Protein 3RQC (pdb70)

Radius of gyration: 46.5 Å; Cα contacts (8 Å, |Δi|>4): 3404; chains: 7; bounding box: 131×88×125 Å

Secondary structure (DSSP, 8-state):
-B-----HHHHHHHHHHHHHHHHS-EEEEEE--BTHHHHHHHHHHTTTT----HHHHHHHHHHHHHHHSGGGSBB--SSTT---EE-S--EEEEEE-SS-EEEEEES-GGGS-HHHHHHHHHHHHHHHTTT---GGGS---SEEEEE-TTT--SEEE----TTBSEEEEE---EEETTEEE--EEEEEETTTS-HHHHHHHHHHHHHHHT-TTTTT-/-EE-----HHHHHHHHHHHTHHHHS-EEEEEEEEETHHHHHHHHHHTSSS----HHHHHHHHHHHHHTTSGGGSB---SSSS---B-SS--EEE--B-SSSB--EEETTTTTS-HHHHHHHHHHHHHHHHTT---GGGGS---EEEEE-TTT--SEE---PPTTSSEEEEE---EESSSSEEEEEEEEEETTTS-HHHHHHHHHHHHHHHT-SGGG--/----B-----HHHHHHHHHHHHHHHH--EEEEE-EE-THHHHHHHHHHHHSS----HHHHHHHHHHHHHHHSGGGSB---SSSS---B--S--EEEEEEETTEEEEEEESSGGGS-HHHHHHHHHHHHHHHHTT---TTTS---SEEEEE-TTT--SEEE----TTSSEEEEE--B---SSS--EE-EEEEETTTS-SHHHHHHHHHHHHHHH-GGGTT-/-B--B---SSHHHHHHHHHHHHHHS-EEEEEEEE-THHHHHHHHHHHTTS---THHHHHHHHHHHHHTT-GGGSEEE-SSSS-EEE-----EEE-EEETTEEE--EES-TTTS-TTTHHHHHHHHHHHHTTT---GGGTSS---EEEE-TTT--S---PPP-TTBSEEEEE---EESSS-EEEEEEEEEETTTS-HHHHHHHHHHHHHHHSSGGGGT-/-B-----TTHHHHHHHHHHHTTTS-EEEEEEEEETHHHHHHHHHHSSSS----HHHHTTTTHHHHHHHSGGGS-B--SSSS------S--EEEEE--TT--EEEEETTTTSS-HHHHHHHHHHHHHHHHTT---GGGGS--SEEEEE-TTT--SEEEPPP-TTBSEEEEEEEEEEETTEEEEEEEEEEETTTS-HHHHHHHHHHHHHHHH-GGGG--/-----SHHHHHHHHHHHHHHHS-EEEEEEEE-THHHHHHHTHHHHSS----HHHHHHHHHHHHHTTSGGGS--B-SSTT-B--BSS--EEEE--BTTB--EEEETTTTTS-HHHHHHHHHHHHTTTTTT---TTSSS---EEEEE-TTSS-SEE-----TTS-EEEEEEEEEESSSSEEEEEEEEEETTTS-HHHHHHHHHHHHHHHTSSS-S--/-------HHHHHHHHHHHHHHHSS-----EEEEEGGGHHHHHHHHHTTT----TTHHHHTTHHHHHHH-GGGSB---SSSS---B-SS--EEEEEE-SS-EEEEEESS-SSS-TTHHHHHHHHHHHHHTTT---HHHH---SEEEEE-TTT--S-----PPTTSSEEEEE--EEE-SSSEEEEEEEEE-TTTS-HHHHHHHHHHHHHHHT-SSTT--

GO terms:
  GO:0005515 protein binding (F, IPI)
  GO:0042802 identical protein binding (F, IPI)

B-factor: mean 97.11, std 32.03, range [44.48, 255.85]

Organism: Thermoplasma acidophilum (strain ATCC 25905 / DSM 1728 / JCM 9062 / NBRC 15155 / AMRC-C165) (NCBI:txid273075)

Structure (mmCIF, N/CA/C/O backbone):
data_3RQC
#
_entry.id   3RQC
#
_cell.length_a   204.840
_cell.length_b   204.840
_cell.length_c   441.940
_cell.angle_alpha   90.00
_cell.angle_beta   90.00
_cell.angle_gamma   120.00
#
_symmetry.space_group_name_H-M   'H 3 2'
#
loop_
_atom_site.group_PDB
_atom_site.id
_atom_site.type_symbol
_atom_site.label_atom_id
_atom_site.label_alt_id
_atom_site.label_comp_id
_atom_site.label_asym_id
_atom_site.label_entity_id
_atom_site.label_seq_id
_atom_site.pdbx_PDB_ins_code
_atom_site.Cartn_x
_atom_site.Cartn_y
_atom_site.Cartn_z
_atom_site.occupancy
_atom_site.B_iso_or_equiv
_atom_site.auth_seq_id
_atom_site.auth_comp_id
_atom_site.auth_asym_id
_atom_site.auth_atom_id
_atom_site.pdbx_PDB_model_num
ATOM 1 N N . GLU A 1 6 ? -64.828 -62.933 -21.261 1.00 180.65 6 GLU A N 1
ATOM 2 C CA . GLU A 1 6 ? -63.386 -63.149 -20.866 1.00 169.79 6 GLU A CA 1
ATOM 3 C C . GLU A 1 6 ? -63.192 -63.776 -19.462 1.00 164.23 6 GLU A C 1
ATOM 4 O O . GLU A 1 6 ? -63.729 -63.280 -18.465 1.00 165.90 6 GLU A O 1
ATOM 10 N N . GLU A 1 7 ? -62.427 -64.868 -19.408 1.00 158.09 7 GLU A N 1
ATOM 11 C CA . GLU A 1 7 ? -62.186 -65.627 -18.179 1.00 153.34 7 GLU A CA 1
ATOM 12 C C . GLU A 1 7 ? -60.889 -65.158 -17.492 1.00 144.69 7 GLU A C 1
ATOM 13 O O . GLU A 1 7 ? -59.925 -64.787 -18.160 1.00 140.58 7 GLU A O 1
ATOM 19 N N . ILE A 1 8 ? -60.876 -65.162 -16.159 1.00 142.69 8 ILE A N 1
ATOM 20 C CA . ILE A 1 8 ? -59.691 -64.803 -15.365 1.00 135.28 8 ILE A CA 1
ATOM 21 C C . ILE A 1 8 ? -59.339 -66.001 -14.502 1.00 132.02 8 ILE A C 1
ATOM 22 O O . ILE A 1 8 ? -59.888 -67.090 -14.686 1.00 134.94 8 ILE A O 1
ATOM 27 N N . LEU A 1 9 ? -58.398 -65.786 -13.583 1.00 126.87 9 LEU A N 1
ATOM 28 C CA . LEU A 1 9 ? -58.275 -66.522 -12.295 1.00 125.66 9 LEU A CA 1
ATOM 29 C C . LEU A 1 9 ? -57.505 -65.555 -11.353 1.00 121.85 9 LEU A C 1
ATOM 30 O O . LEU A 1 9 ? -57.256 -64.391 -11.725 1.00 121.96 9 LEU A O 1
ATOM 35 N N . GLU A 1 10 ? -57.170 -66.021 -10.143 1.00 119.40 10 GLU A N 1
ATOM 36 C CA . GLU A 1 10 ? -56.188 -65.361 -9.264 1.00 114.76 10 GLU A CA 1
ATOM 37 C C . GLU A 1 10 ? -54.972 -66.286 -9.044 1.00 108.81 10 GLU A C 1
ATOM 38 O O . GLU A 1 10 ? -55.073 -67.521 -9.168 1.00 108.85 10 GLU A O 1
ATOM 44 N N . MET A 1 11 ? -53.823 -65.681 -8.753 1.00 104.13 11 MET A N 1
ATOM 45 C CA . MET A 1 11 ? -52.608 -66.424 -8.470 1.00 98.43 11 MET A CA 1
ATOM 46 C C . MET A 1 11 ? -52.713 -67.466 -7.322 1.00 99.24 11 MET A C 1
ATOM 47 O O . MET A 1 11 ? -52.934 -67.171 -6.135 1.00 100.66 11 MET A O 1
ATOM 52 N N . HIS A 1 12 ? -52.575 -68.708 -7.764 1.00 98.98 12 HIS A N 1
ATOM 53 C CA . HIS A 1 12 ? -52.743 -69.936 -6.990 1.00 100.93 12 HIS A CA 1
ATOM 54 C C . HIS A 1 12 ? -51.380 -70.442 -6.465 1.00 95.52 12 HIS A C 1
ATOM 55 O O . HIS A 1 12 ? -50.357 -70.322 -7.152 1.00 91.38 12 HIS A O 1
ATOM 62 N N . GLY A 1 13 ? -51.379 -70.994 -5.250 1.00 96.02 13 GLY A N 1
ATOM 63 C CA . GLY A 1 13 ? -50.270 -71.802 -4.747 1.00 92.05 13 GLY A CA 1
ATOM 64 C C . GLY A 1 13 ? -49.014 -71.778 -5.601 1.00 86.51 13 GLY A C 1
ATOM 65 O O . GLY A 1 13 ? -48.219 -70.836 -5.492 1.00 83.97 13 GLY A O 1
ATOM 66 N N . LEU A 1 14 ? -48.829 -72.787 -6.458 1.00 84.86 14 LEU A N 1
ATOM 67 C CA . LEU A 1 14 ? -47.542 -72.932 -7.147 1.00 79.78 14 LEU A CA 1
ATOM 68 C C . LEU A 1 14 ? -47.219 -71.720 -8.023 1.00 77.76 14 LEU A C 1
ATOM 69 O O . LEU A 1 14 ? -46.133 -71.122 -7.940 1.00 74.17 14 LEU A O 1
ATOM 74 N N . ARG A 1 15 ? -48.198 -71.369 -8.850 1.00 80.50 15 ARG A N 1
ATOM 75 C CA . ARG A 1 15 ? -48.112 -70.264 -9.800 1.00 79.77 15 ARG A CA 1
ATOM 76 C C . ARG A 1 15 ? -47.749 -68.979 -9.055 1.00 78.71 15 ARG A C 1
ATOM 77 O O . ARG A 1 15 ? -47.214 -68.030 -9.629 1.00 77.04 15 ARG A O 1
ATOM 85 N N . ARG A 1 16 ? -48.025 -68.990 -7.757 1.00 79.95 16 ARG A N 1
ATOM 86 C CA . ARG A 1 16 ? -47.685 -67.891 -6.902 1.00 79.90 16 ARG A CA 1
ATOM 87 C C . ARG A 1 16 ? -46.205 -67.945 -6.650 1.00 75.87 16 ARG A C 1
ATOM 88 O O . ARG A 1 16 ? -45.529 -66.937 -6.755 1.00 74.78 16 ARG A O 1
ATOM 96 N N . ILE A 1 17 ? -45.676 -69.120 -6.358 1.00 74.30 17 ILE A N 1
ATOM 97 C CA . ILE A 1 17 ? -44.267 -69.176 -5.987 1.00 71.36 17 ILE A CA 1
ATOM 98 C C . ILE A 1 17 ? -43.388 -68.648 -7.110 1.00 68.23 17 ILE A C 1
ATOM 99 O O . ILE A 1 17 ? -42.448 -67.900 -6.874 1.00 66.69 17 ILE A O 1
ATOM 104 N N . ILE A 1 18 ? -43.723 -69.015 -8.334 1.00 67.90 18 ILE A N 1
ATOM 105 C CA . ILE A 1 18 ? -42.914 -68.628 -9.479 1.00 65.85 18 ILE A CA 1
ATOM 106 C C . ILE A 1 18 ? -43.088 -67.164 -9.873 1.00 66.96 18 ILE A C 1
ATOM 107 O O . ILE A 1 18 ? -42.142 -66.502 -10.268 1.00 65.33 18 ILE A O 1
ATOM 112 N N . PHE A 1 19 ? -44.312 -66.675 -9.771 1.00 70.27 19 PHE A N 1
ATOM 113 C CA . PHE A 1 19 ? -44.598 -65.273 -9.941 1.00 72.27 19 PHE A CA 1
ATOM 114 C C . PHE A 1 19 ? -43.594 -64.414 -9.141 1.00 71.41 19 PHE A C 1
ATOM 115 O O . PHE A 1 19 ? -42.897 -63.581 -9.710 1.00 70.92 19 PHE A O 1
ATOM 123 N N . ASP A 1 20 ? -43.497 -64.651 -7.835 1.00 71.85 20 ASP A N 1
ATOM 124 C CA . ASP A 1 20 ? -42.650 -63.844 -6.940 1.00 72.26 20 ASP A CA 1
ATOM 125 C C . ASP A 1 20 ? -41.144 -64.075 -7.070 1.00 69.21 20 ASP A C 1
ATOM 126 O O . ASP A 1 20 ? -40.379 -63.176 -6.743 1.00 69.96 20 ASP A O 1
ATOM 131 N N . LYS A 1 21 ? -40.733 -65.284 -7.489 1.00 66.38 21 LYS A N 1
ATOM 132 C CA . LYS A 1 21 ? -39.307 -65.701 -7.606 1.00 63.09 21 LYS A CA 1
ATOM 133 C C . LYS A 1 21 ? -38.767 -65.341 -8.983 1.00 61.00 21 LYS A C 1
ATOM 134 O O . LYS A 1 21 ? -37.569 -65.143 -9.174 1.00 59.44 21 LYS A O 1
ATOM 140 N N . MET A 1 22 ? -39.670 -65.273 -9.945 1.00 61.23 22 MET A N 1
ATOM 141 C CA . MET A 1 22 ? -39.294 -64.838 -11.261 1.00 60.33 22 MET A CA 1
ATOM 142 C C . MET A 1 22 ? -39.236 -63.332 -11.279 1.00 62.58 22 MET A C 1
ATOM 143 O O . MET A 1 22 ? -38.344 -62.781 -11.897 1.00 62.43 22 MET A O 1
ATOM 148 N N . THR A 1 23 ? -40.155 -62.650 -10.601 1.00 65.23 23 THR A N 1
ATOM 149 C CA . THR A 1 23 ? -40.024 -61.199 -10.550 1.00 67.87 23 THR A CA 1
ATOM 150 C C . THR A 1 23 ? -38.688 -60.920 -9.886 1.00 66.86 23 THR A C 1
ATOM 151 O O . THR A 1 23 ? -37.898 -60.147 -10.400 1.00 67.50 23 THR A O 1
ATOM 155 N N . LYS A 1 24 ? -38.412 -61.604 -8.784 1.00 65.71 24 LYS A N 1
ATOM 156 C CA . LYS A 1 24 ? -37.200 -61.339 -8.017 1.00 65.82 24 LYS A CA 1
ATOM 157 C C . LYS A 1 24 ? -36.026 -61.550 -8.915 1.00 63.44 24 LYS A C 1
ATOM 158 O O . LYS A 1 24 ? -35.169 -60.687 -9.029 1.00 64.71 24 LYS A O 1
ATOM 164 N N . ALA A 1 25 ? -36.026 -62.697 -9.577 1.00 60.55 25 ALA A N 1
ATOM 165 C CA . ALA A 1 25 ? -34.933 -63.092 -10.436 1.00 58.57 25 ALA A CA 1
ATOM 166 C C . ALA A 1 25 ? -34.448 -61.928 -11.289 1.00 60.18 25 ALA A C 1
ATOM 167 O O . ALA A 1 25 ? -33.407 -61.336 -11.022 1.00 61.21 25 ALA A O 1
ATOM 169 N N . LYS A 1 26 ? -35.214 -61.575 -12.299 1.00 61.22 26 LYS A N 1
ATOM 170 C CA . LYS A 1 26 ? -34.798 -60.492 -13.163 1.00 64.12 26 LYS A CA 1
ATOM 171 C C . LYS A 1 26 ? -34.967 -59.092 -12.495 1.00 67.99 26 LYS A C 1
ATOM 172 O O . LYS A 1 26 ? -34.545 -58.072 -13.066 1.00 70.88 26 LYS A O 1
ATOM 178 N N . GLN A 1 27 ? -35.556 -59.034 -11.294 1.00 68.71 27 GLN A N 1
ATOM 179 C CA . GLN A 1 27 ? -35.693 -57.754 -10.563 1.00 72.50 27 GLN A CA 1
ATOM 180 C C . GLN A 1 27 ? -34.307 -57.280 -10.168 1.00 73.45 27 GLN A C 1
ATOM 181 O O . GLN A 1 27 ? -33.934 -56.102 -10.335 1.00 76.76 27 GLN A O 1
ATOM 187 N N . ILE A 1 28 ? -33.543 -58.257 -9.694 1.00 70.64 28 ILE A N 1
ATOM 188 C CA . ILE A 1 28 ? -32.320 -58.025 -8.982 1.00 71.83 28 ILE A CA 1
ATOM 189 C C . ILE A 1 28 ? -31.076 -58.323 -9.779 1.00 70.39 28 ILE A C 1
ATOM 190 O O . ILE A 1 28 ? -30.201 -57.460 -9.855 1.00 73.64 28 ILE A O 1
ATOM 195 N N . MET A 1 29 ? -31.002 -59.520 -10.362 1.00 66.18 29 MET A N 1
ATOM 196 C CA . MET A 1 29 ? -29.842 -59.943 -11.155 1.00 64.87 29 MET A CA 1
ATOM 197 C C . MET A 1 29 ? -29.874 -59.506 -12.664 1.00 65.86 29 MET A C 1
ATOM 198 O O . MET A 1 29 ? -30.732 -59.978 -13.426 1.00 64.53 29 MET A O 1
ATOM 203 N N . PRO A 1 30 ? -28.941 -58.620 -13.116 1.00 68.76 30 PRO A N 1
ATOM 204 C CA . PRO A 1 30 ? -29.050 -58.306 -14.534 1.00 69.31 30 PRO A CA 1
ATOM 205 C C . PRO A 1 30 ? -28.444 -59.444 -15.354 1.00 66.42 30 PRO A C 1
ATOM 206 O O . PRO A 1 30 ? -27.305 -59.859 -15.128 1.00 65.99 30 PRO A O 1
ATOM 210 N N . HIS A 1 31 ? -29.222 -59.967 -16.282 1.00 64.87 31 HIS A N 1
ATOM 211 C CA . HIS A 1 31 ? -28.826 -61.173 -16.967 1.00 62.41 31 HIS A CA 1
ATOM 212 C C . HIS A 1 31 ? -27.951 -60.947 -18.175 1.00 64.02 31 HIS A C 1
ATOM 213 O O . HIS A 1 31 ? -28.138 -59.994 -18.928 1.00 66.93 31 HIS A O 1
ATOM 220 N N . PHE A 1 32 ? -27.012 -61.865 -18.358 1.00 62.48 32 PHE A N 1
ATOM 221 C CA . PHE A 1 32 ? -26.184 -61.943 -19.559 1.00 63.71 32 PHE A CA 1
ATOM 222 C C . PHE A 1 32 ? -26.180 -63.384 -20.047 1.00 60.80 32 PHE A C 1
ATOM 223 O O . PHE A 1 32 ? -26.103 -64.301 -19.226 1.00 58.53 32 PHE A O 1
ATOM 231 N N . THR A 1 33 ? -26.240 -63.604 -21.357 1.00 61.29 33 THR A N 1
ATOM 232 C CA . THR A 1 33 ? -26.327 -64.982 -21.849 1.00 58.99 33 THR A CA 1
ATOM 233 C C . THR A 1 33 ? -25.435 -65.252 -23.056 1.00 60.20 33 THR A C 1
ATOM 234 O O . THR A 1 33 ? -25.425 -64.465 -23.995 1.00 63.33 33 THR A O 1
ATOM 238 N N . VAL A 1 34 ? -24.685 -66.356 -23.021 1.00 58.19 34 VAL A N 1
ATOM 239 C CA . VAL A 1 34 ? -23.907 -66.801 -24.186 1.00 59.14 34 VAL A CA 1
ATOM 240 C C . VAL A 1 34 ? -24.371 -68.141 -24.698 1.00 57.42 34 VAL A C 1
ATOM 241 O O . VAL A 1 34 ? -24.877 -68.977 -23.946 1.00 54.79 34 VAL A O 1
ATOM 245 N N . MET A 1 35 ? -24.160 -68.358 -25.984 1.00 59.29 35 MET A N 1
ATOM 246 C CA . MET A 1 35 ? -24.504 -69.631 -26.576 1.00 58.55 35 MET A CA 1
ATOM 247 C C . MET A 1 35 ? -23.345 -70.256 -27.360 1.00 60.09 35 MET A C 1
ATOM 248 O O . MET A 1 35 ? -22.538 -69.550 -27.963 1.00 62.75 35 MET A O 1
ATOM 253 N N . GLU A 1 36 ? -23.262 -71.581 -27.347 1.00 58.73 36 GLU A N 1
ATOM 254 C CA . GLU A 1 36 ? -22.162 -72.257 -28.006 1.00 60.43 36 GLU A CA 1
ATOM 255 C C . GLU A 1 36 ? -22.599 -73.548 -28.670 1.00 61.00 36 GLU A C 1
ATOM 256 O O . GLU A 1 36 ? -23.421 -74.272 -28.122 1.00 59.36 36 GLU A O 1
ATOM 262 N N . GLU A 1 37 ? -22.059 -73.810 -29.863 1.00 64.13 37 GLU A N 1
ATOM 263 C CA . GLU A 1 37 ? -22.366 -75.018 -30.632 1.00 65.35 37 GLU A CA 1
ATOM 264 C C . GLU A 1 37 ? -21.534 -76.125 -30.029 1.00 63.89 37 GLU A C 1
ATOM 265 O O . GLU A 1 37 ? -20.428 -75.891 -29.544 1.00 63.64 37 GLU A O 1
ATOM 271 N N . VAL A 1 38 ? -22.089 -77.323 -30.009 1.00 63.32 38 VAL A N 1
ATOM 272 C CA . VAL A 1 38 ? -21.408 -78.430 -29.400 1.00 62.63 38 VAL A CA 1
ATOM 273 C C . VAL A 1 38 ? -21.624 -79.672 -30.251 1.00 65.57 38 VAL A C 1
ATOM 274 O O . VAL A 1 38 ? -22.752 -79.972 -30.640 1.00 66.43 38 VAL A O 1
ATOM 278 N N . ASP A 1 39 ? -20.534 -80.373 -30.558 1.00 67.83 39 ASP A N 1
ATOM 279 C CA . ASP A 1 39 ? -20.581 -81.607 -31.345 1.00 71.30 39 ASP A CA 1
ATOM 280 C C . ASP A 1 39 ? -20.947 -82.791 -30.446 1.00 70.38 39 ASP A C 1
ATOM 281 O O . ASP A 1 39 ? -20.076 -83.517 -29.926 1.00 70.76 39 ASP A O 1
ATOM 286 N N . VAL A 1 40 ? -22.254 -82.970 -30.270 1.00 69.70 40 VAL A N 1
ATOM 287 C CA . VAL A 1 40 ? -22.794 -83.991 -29.377 1.00 69.07 40 VAL A CA 1
ATOM 288 C C . VAL A 1 40 ? -22.884 -85.355 -30.019 1.00 73.17 40 VAL A C 1
ATOM 289 O O . VAL A 1 40 ? -23.647 -86.210 -29.563 1.00 73.59 40 VAL A O 1
ATOM 293 N N . THR A 1 41 ? -22.084 -85.546 -31.064 1.00 76.70 41 THR A N 1
ATOM 294 C CA . THR A 1 41 ? -22.009 -86.794 -31.815 1.00 81.51 41 THR A CA 1
ATOM 295 C C . THR A 1 41 ? -21.454 -87.924 -30.962 1.00 81.98 41 THR A C 1
ATOM 296 O O . THR A 1 41 ? -22.085 -88.967 -30.797 1.00 83.97 41 THR A O 1
ATOM 300 N N . SER A 1 42 ? -20.257 -87.706 -30.434 1.00 80.94 42 SER A N 1
ATOM 301 C CA . SER A 1 42 ? -19.579 -88.696 -29.621 1.00 81.88 42 SER A CA 1
ATOM 302 C C . SER A 1 42 ? -20.455 -88.912 -28.390 1.00 79.19 42 SER A C 1
ATOM 303 O O . SER A 1 42 ? -20.606 -90.033 -27.888 1.00 80.68 42 SER A O 1
ATOM 306 N N . MET A 1 43 ? -21.047 -87.807 -27.944 1.00 75.46 43 MET A N 1
ATOM 307 C CA . MET A 1 43 ? -22.081 -87.802 -26.930 1.00 73.34 43 MET A CA 1
ATOM 308 C C . MET A 1 43 ? -23.115 -88.855 -27.265 1.00 76.28 43 MET A C 1
ATOM 309 O O . MET A 1 43 ? -23.158 -89.913 -26.654 1.00 78.04 43 MET A O 1
ATOM 314 N N . VAL A 1 44 ? -23.933 -88.569 -28.260 1.00 77.55 44 VAL A N 1
ATOM 315 C CA . VAL A 1 44 ? -24.970 -89.499 -28.665 1.00 81.31 44 VAL A CA 1
ATOM 316 C C . VAL A 1 44 ? -24.545 -90.976 -28.563 1.00 84.97 44 VAL A C 1
ATOM 317 O O . VAL A 1 44 ? -25.133 -91.726 -27.789 1.00 86.00 44 VAL A O 1
ATOM 321 N N . SER A 1 45 ? -23.524 -91.391 -29.304 1.00 87.32 45 SER A N 1
ATOM 322 C CA . SER A 1 45 ? -23.191 -92.813 -29.334 1.00 91.72 45 SER A CA 1
ATOM 323 C C . SER A 1 45 ? -22.713 -93.324 -27.973 1.00 90.01 45 SER A C 1
ATOM 324 O O . SER A 1 45 ? -22.668 -94.536 -27.740 1.00 93.71 45 SER A O 1
ATOM 327 N N . ILE A 1 46 ? -22.376 -92.402 -27.074 1.00 84.70 46 ILE A N 1
ATOM 328 C CA . ILE A 1 46 ? -22.087 -92.783 -25.702 1.00 83.44 46 ILE A CA 1
ATOM 329 C C . ILE A 1 46 ? -23.387 -93.065 -24.963 1.00 83.17 46 ILE A C 1
ATOM 330 O O . ILE A 1 46 ? -23.416 -93.868 -24.038 1.00 84.75 46 ILE A O 1
ATOM 335 N N . LEU A 1 47 ? -24.468 -92.420 -25.383 1.00 81.88 47 LEU A N 1
ATOM 336 C CA . LEU A 1 47 ? -25.775 -92.683 -24.777 1.00 82.48 47 LEU A CA 1
ATOM 337 C C . LEU A 1 47 ? -26.440 -93.889 -25.407 1.00 88.20 47 LEU A C 1
ATOM 338 O O . LEU A 1 47 ? -27.064 -94.683 -24.707 1.00 90.70 47 LEU A O 1
ATOM 343 N N . ASP A 1 48 ? -26.293 -94.029 -26.724 1.00 91.03 48 ASP A N 1
ATOM 344 C CA . ASP A 1 48 ? -26.856 -95.170 -27.442 1.00 97.18 48 ASP A CA 1
ATOM 345 C C . ASP A 1 48 ? -26.122 -96.474 -27.096 1.00 101.18 48 ASP A C 1
ATOM 346 O O . ASP A 1 48 ? -26.590 -97.567 -27.434 1.00 106.82 48 ASP A O 1
ATOM 351 N N . SER A 1 49 ? -24.989 -96.352 -26.407 1.00 98.75 49 SER A N 1
ATOM 352 C CA . SER A 1 49 ? -24.241 -97.514 -25.965 1.00 102.65 49 SER A CA 1
ATOM 353 C C . SER A 1 49 ? -24.598 -97.862 -24.535 1.00 102.17 49 SER A C 1
ATOM 354 O O . SER A 1 49 ? -24.575 -99.021 -24.139 1.00 106.74 49 SER A O 1
ATOM 357 N N . ALA A 1 50 ? -24.928 -96.845 -23.760 1.00 97.13 50 ALA A N 1
ATOM 358 C CA . ALA A 1 50 ? -25.291 -97.058 -22.375 1.00 97.13 50 ALA A CA 1
ATOM 359 C C . ALA A 1 50 ? -26.778 -97.412 -22.234 1.00 99.45 50 ALA A C 1
ATOM 360 O O . ALA A 1 50 ? -27.236 -97.833 -21.163 1.00 100.70 50 ALA A O 1
ATOM 362 N N . LYS A 1 51 ? -27.525 -97.234 -23.320 1.00 100.54 51 LYS A N 1
ATOM 363 C CA . LYS A 1 51 ? -28.936 -97.583 -23.352 1.00 103.69 51 LYS A CA 1
ATOM 364 C C . LYS A 1 51 ? -29.016 -99.063 -23.653 1.00 110.94 51 LYS A C 1
ATOM 365 O O . LYS A 1 51 ? -29.912 -99.752 -23.181 1.00 114.91 51 LYS A O 1
ATOM 371 N N . ALA A 1 52 ? -28.062 -99.563 -24.421 1.00 113.43 52 ALA A N 1
ATOM 372 C CA . ALA A 1 52 ? -28.050 -100.983 -24.702 1.00 121.25 52 ALA A CA 1
ATOM 373 C C . ALA A 1 52 ? -27.579 -101.787 -23.491 1.00 123.66 52 ALA A C 1
ATOM 374 O O . ALA A 1 52 ? -28.329 -102.605 -22.942 1.00 128.26 52 ALA A O 1
ATOM 376 N N . ARG A 1 53 ? -26.356 -101.502 -23.050 1.00 121.03 53 ARG A N 1
ATOM 377 C CA . ARG A 1 53 ? -25.571 -102.452 -22.247 1.00 125.06 53 ARG A CA 1
ATOM 378 C C . ARG A 1 53 ? -25.855 -102.513 -20.725 1.00 124.71 53 ARG A C 1
ATOM 379 O O . ARG A 1 53 ? -25.024 -103.001 -19.945 1.00 126.67 53 ARG A O 1
ATOM 387 N N . ASN A 1 54 ? -27.045 -102.075 -20.323 1.00 123.04 54 ASN A N 1
ATOM 388 C CA . ASN A 1 54 ? -27.306 -101.687 -18.944 1.00 120.84 54 ASN A CA 1
ATOM 389 C C . ASN A 1 54 ? -28.740 -101.204 -19.002 1.00 119.42 54 ASN A C 1
ATOM 390 O O . ASN A 1 54 ? -29.683 -101.979 -19.287 1.00 124.11 54 ASN A O 1
ATOM 395 N N . ARG A 1 55 ? -28.839 -99.887 -18.771 1.00 112.83 55 ARG A N 1
ATOM 396 C CA . ARG A 1 55 ? -30.039 -99.060 -18.844 1.00 109.91 55 ARG A CA 1
ATOM 397 C C . ARG A 1 55 ? -29.596 -97.583 -18.804 1.00 101.96 55 ARG A C 1
ATOM 398 O O . ARG A 1 55 ? -28.406 -97.278 -18.693 1.00 99.03 55 ARG A O 1
ATOM 406 N N . LYS A 1 56 ? -30.572 -96.695 -18.955 1.00 98.78 56 LYS A N 1
ATOM 407 C CA . LYS A 1 56 ? -30.503 -95.305 -18.510 1.00 92.50 56 LYS A CA 1
ATOM 408 C C . LYS A 1 56 ? -29.399 -94.419 -19.048 1.00 87.68 56 LYS A C 1
ATOM 409 O O . LYS A 1 56 ? -28.791 -94.724 -20.058 1.00 89.05 56 LYS A O 1
ATOM 415 N N . VAL A 1 57 ? -29.143 -93.343 -18.309 1.00 82.65 57 VAL A N 1
ATOM 416 C CA . VAL A 1 57 ? -28.619 -92.055 -18.797 1.00 77.65 57 VAL A CA 1
ATOM 417 C C . VAL A 1 57 ? -29.556 -91.358 -19.770 1.00 76.61 57 VAL A C 1
ATOM 418 O O . VAL A 1 57 ? -30.182 -92.000 -20.612 1.00 80.01 57 VAL A O 1
ATOM 422 N N . THR A 1 58 ? -29.663 -90.040 -19.600 1.00 72.57 58 THR A N 1
ATOM 423 C CA . THR A 1 58 ? -30.365 -89.143 -20.518 1.00 71.14 58 THR A CA 1
ATOM 424 C C . THR A 1 58 ? -29.402 -88.047 -20.865 1.00 67.36 58 THR A C 1
ATOM 425 O O . THR A 1 58 ? -28.436 -87.797 -20.133 1.00 65.39 58 THR A O 1
ATOM 429 N N . VAL A 1 59 ? -29.688 -87.363 -21.960 1.00 66.70 59 VAL A N 1
ATOM 430 C CA . VAL A 1 59 ? -28.925 -86.185 -22.275 1.00 63.68 59 VAL A CA 1
ATOM 431 C C . VAL A 1 59 ? -28.845 -85.283 -21.008 1.00 60.27 59 VAL A C 1
ATOM 432 O O . VAL A 1 59 ? -27.755 -84.945 -20.541 1.00 58.75 59 VAL A O 1
ATOM 436 N N . THR A 1 60 ? -29.991 -84.969 -20.411 1.00 59.69 60 THR A N 1
ATOM 437 C CA . THR A 1 60 ? -30.030 -84.131 -19.211 1.00 56.82 60 THR A CA 1
ATOM 438 C C . THR A 1 60 ? -29.103 -84.696 -18.144 1.00 56.28 60 THR A C 1
ATOM 439 O O . THR A 1 60 ? -28.137 -84.072 -17.753 1.00 54.39 60 THR A O 1
ATOM 443 N N . GLY A 1 61 ? -29.379 -85.899 -17.695 1.00 58.51 61 GLY A N 1
ATOM 444 C CA . GLY A 1 61 ? -28.593 -86.441 -16.623 1.00 59.38 61 GLY A CA 1
ATOM 445 C C . GLY A 1 61 ? -27.113 -86.326 -16.909 1.00 58.73 61 GLY A C 1
ATOM 446 O O . GLY A 1 61 ? -26.325 -85.938 -16.047 1.00 58.11 61 GLY A O 1
ATOM 447 N N . PHE A 1 62 ? -26.728 -86.655 -18.130 1.00 59.42 62 PHE A N 1
ATOM 448 C CA . PHE A 1 62 ? -25.316 -86.744 -18.438 1.00 59.54 62 PHE A CA 1
ATOM 449 C C . PHE A 1 62 ? -24.639 -85.394 -18.288 1.00 56.28 62 PHE A C 1
ATOM 450 O O . PHE A 1 62 ? -23.539 -85.301 -17.747 1.00 56.44 62 PHE A O 1
ATOM 458 N N . LEU A 1 63 ? -25.313 -84.362 -18.778 1.00 53.64 63 LEU A N 1
ATOM 459 C CA . LEU A 1 63 ? -24.852 -83.004 -18.650 1.00 51.36 63 LEU A CA 1
ATOM 460 C C . LEU A 1 63 ? -24.786 -82.531 -17.201 1.00 50.67 63 LEU A C 1
ATOM 461 O O . LEU A 1 63 ? -24.290 -81.445 -16.913 1.00 49.71 63 LEU A O 1
ATOM 466 N N . ALA A 1 64 ? -25.302 -83.325 -16.280 1.00 51.67 64 ALA A N 1
ATOM 467 C CA . ALA A 1 64 ? -25.314 -82.913 -14.897 1.00 51.01 64 ALA A CA 1
ATOM 468 C C . ALA A 1 64 ? -24.154 -83.550 -14.201 1.00 52.78 64 ALA A C 1
ATOM 469 O O . ALA A 1 64 ? -23.825 -83.229 -13.073 1.00 52.89 64 ALA A O 1
ATOM 471 N N . ARG A 1 65 ? -23.527 -84.470 -14.900 1.00 54.55 65 ARG A N 1
ATOM 472 C CA . ARG A 1 65 ? -22.413 -85.153 -14.332 1.00 57.41 65 ARG A CA 1
ATOM 473 C C . ARG A 1 65 ? -21.138 -84.385 -14.576 1.00 57.13 65 ARG A C 1
ATOM 474 O O . ARG A 1 65 ? -20.229 -84.408 -13.756 1.00 59.11 65 ARG A O 1
ATOM 482 N N . ILE A 1 66 ? -21.081 -83.703 -15.707 1.00 55.31 66 ILE A N 1
ATOM 483 C CA . ILE A 1 66 ? -19.956 -82.846 -16.031 1.00 55.35 66 ILE A CA 1
ATOM 484 C C . ILE A 1 66 ? -20.022 -81.508 -15.316 1.00 54.14 66 ILE A C 1
ATOM 485 O O . ILE A 1 66 ? -19.042 -81.063 -14.722 1.00 55.71 66 ILE A O 1
ATOM 490 N N . VAL A 1 67 ? -21.194 -80.886 -15.357 1.00 51.97 67 VAL A N 1
ATOM 491 C CA . VAL A 1 67 ? -21.398 -79.526 -14.857 1.00 50.86 67 VAL A CA 1
ATOM 492 C C . VAL A 1 67 ? -20.728 -79.159 -13.538 1.00 52.76 67 VAL A C 1
ATOM 493 O O . VAL A 1 67 ? -20.246 -78.046 -13.398 1.00 52.77 67 VAL A O 1
ATOM 497 N N . PRO A 1 68 ? -20.696 -80.085 -12.567 1.00 54.96 68 PRO A N 1
ATOM 498 C CA . PRO A 1 68 ? -20.033 -79.693 -11.350 1.00 57.48 68 PRO A CA 1
ATOM 499 C C . PRO A 1 68 ? -18.568 -79.475 -11.624 1.00 59.97 68 PRO A C 1
ATOM 500 O O . PRO A 1 68 ? -18.059 -78.379 -11.424 1.00 60.76 68 PRO A O 1
ATOM 504 N N . SER A 1 69 ? -17.912 -80.516 -12.113 1.00 61.70 69 SER A N 1
ATOM 505 C CA . SER A 1 69 ? -16.475 -80.516 -12.290 1.00 64.93 69 SER A CA 1
ATOM 506 C C . SER A 1 69 ? -15.950 -79.265 -12.999 1.00 64.38 69 SER A C 1
ATOM 507 O O . SER A 1 69 ? -14.784 -78.909 -12.852 1.00 67.38 69 SER A O 1
ATOM 510 N N . ILE A 1 70 ? -16.800 -78.607 -13.776 1.00 61.12 70 ILE A N 1
ATOM 511 C CA . ILE A 1 70 ? -16.384 -77.368 -14.394 1.00 61.03 70 ILE A CA 1
ATOM 512 C C . ILE A 1 70 ? -16.740 -76.179 -13.517 1.00 60.92 70 ILE A C 1
ATOM 513 O O . ILE A 1 70 ? -16.101 -75.138 -13.620 1.00 62.46 70 ILE A O 1
ATOM 518 N N . LEU A 1 71 ? -17.754 -76.327 -12.662 1.00 59.69 71 LEU A N 1
ATOM 519 C CA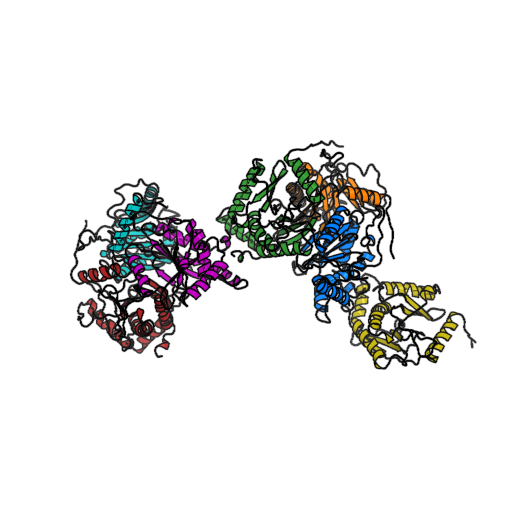 . LEU A 1 71 ? -18.055 -75.301 -11.657 1.00 60.45 71 LEU A CA 1
ATOM 520 C C . LEU A 1 71 ? -16.901 -75.252 -10.699 1.00 64.85 71 LEU A C 1
ATOM 521 O O . LEU A 1 71 ? -16.482 -74.188 -10.254 1.00 66.95 71 LEU A O 1
ATOM 526 N N . LYS A 1 72 ? -16.382 -76.424 -10.376 1.00 67.17 72 LYS A N 1
ATOM 527 C CA . LYS A 1 72 ? -15.201 -76.497 -9.555 1.00 72.46 72 LYS A CA 1
ATOM 528 C C . LYS A 1 72 ? -14.160 -75.542 -10.163 1.00 74.78 72 LYS A C 1
ATOM 529 O O . LYS A 1 72 ? -13.654 -74.650 -9.478 1.00 77.74 72 LYS A O 1
ATOM 535 N N . GLN A 1 73 ? -13.915 -75.695 -11.468 1.00 73.98 73 GLN A N 1
ATOM 536 C CA . GLN A 1 73 ? -12.829 -74.995 -12.182 1.00 76.80 73 GLN A CA 1
ATOM 537 C C . GLN A 1 73 ? -13.071 -73.487 -12.277 1.00 76.64 73 GLN A C 1
ATOM 538 O O . GLN A 1 73 ? -12.165 -72.700 -11.997 1.00 80.98 73 GLN A O 1
ATOM 544 N N . TYR A 1 74 ? -14.282 -73.087 -12.653 1.00 72.50 74 TYR A N 1
ATOM 545 C CA . TYR A 1 74 ? -14.647 -71.671 -12.616 1.00 72.57 74 TYR A CA 1
ATOM 546 C C . TYR A 1 74 ? -15.490 -71.360 -11.376 1.00 71.78 74 TYR A C 1
ATOM 547 O O . TYR A 1 74 ? -16.710 -71.502 -11.391 1.00 68.70 74 TYR A O 1
ATOM 556 N N . PRO A 1 75 ? -14.843 -70.894 -10.305 1.00 75.43 75 PRO A N 1
ATOM 557 C CA . PRO A 1 75 ? -15.468 -71.030 -8.971 1.00 75.40 75 PRO A CA 1
ATOM 558 C C . PRO A 1 75 ? -16.762 -70.217 -8.769 1.00 72.40 75 PRO A C 1
ATOM 559 O O . PRO A 1 75 ? -17.689 -70.654 -8.071 1.00 70.21 75 PRO A O 1
ATOM 563 N N . TYR A 1 76 ? -16.787 -69.057 -9.427 1.00 72.42 76 TYR A N 1
ATOM 564 C CA . TYR A 1 76 ? -17.775 -67.989 -9.269 1.00 71.33 76 TYR A CA 1
ATOM 565 C C . TYR A 1 76 ? -19.095 -68.403 -9.844 1.00 66.27 76 TYR A C 1
ATOM 566 O O . TYR A 1 76 ? -20.076 -67.679 -9.740 1.00 65.25 76 TYR A O 1
ATOM 575 N N . LEU A 1 77 ? -19.122 -69.543 -10.500 1.00 63.55 77 LEU A N 1
ATOM 576 C CA . LEU A 1 77 ? -20.327 -69.892 -11.186 1.00 59.79 77 LEU A CA 1
ATOM 577 C C . LEU A 1 77 ? -21.308 -70.618 -10.291 1.00 58.70 77 LEU A C 1
ATOM 578 O O . LEU A 1 77 ? -22.503 -70.718 -10.604 1.00 56.43 77 LEU A O 1
ATOM 583 N N . ASN A 1 78 ? -20.835 -71.113 -9.160 1.00 60.93 78 ASN A N 1
ATOM 584 C CA . ASN A 1 78 ? -21.821 -71.557 -8.203 1.00 60.63 78 ASN A CA 1
ATOM 585 C C . ASN A 1 78 ? -21.687 -70.929 -6.816 1.00 63.98 78 ASN A C 1
ATOM 586 O O . ASN A 1 78 ? -20.939 -71.382 -5.937 1.00 67.05 78 ASN A O 1
ATOM 591 N N . ALA A 1 79 ? -22.390 -69.804 -6.694 1.00 63.84 79 ALA A N 1
ATOM 592 C CA . ALA A 1 79 ? -22.555 -69.065 -5.446 1.00 66.86 79 ALA A CA 1
ATOM 593 C C . ALA A 1 79 ? -24.028 -68.804 -5.337 1.00 64.70 79 ALA A C 1
ATOM 594 O O . ALA A 1 79 ? -24.795 -69.202 -6.221 1.00 61.58 79 ALA A O 1
ATOM 596 N N . ILE A 1 80 ? -24.447 -68.137 -4.273 1.00 66.73 80 ILE A N 1
ATOM 597 C CA . ILE A 1 80 ? -25.771 -67.573 -4.312 1.00 65.16 80 ILE A CA 1
ATOM 598 C C . ILE A 1 80 ? -25.626 -66.115 -3.877 1.00 68.18 80 ILE A C 1
ATOM 599 O O . ILE A 1 80 ? -24.599 -65.760 -3.324 1.00 71.61 80 ILE A O 1
ATOM 604 N N . TYR A 1 81 ? -26.606 -65.263 -4.178 1.00 67.42 81 TYR A N 1
ATOM 605 C CA . TYR A 1 81 ? -26.549 -63.863 -3.755 1.00 70.90 81 TYR A CA 1
ATOM 606 C C . TYR A 1 81 ? -27.506 -63.643 -2.610 1.00 73.13 81 TYR A C 1
ATOM 607 O O . TYR A 1 81 ? -28.687 -63.957 -2.672 1.00 71.10 81 TYR A O 1
ATOM 616 N N . ASP A 1 82 ? -26.937 -63.069 -1.568 1.00 78.34 82 ASP A N 1
ATOM 617 C CA . ASP A 1 82 ? -27.444 -63.019 -0.205 1.00 82.25 82 ASP A CA 1
ATOM 618 C C . ASP A 1 82 ? -28.569 -62.044 0.031 1.00 83.45 82 ASP A C 1
ATOM 619 O O . ASP A 1 82 ? -29.035 -61.366 -0.880 1.00 81.96 82 ASP A O 1
ATOM 624 N N . GLU A 1 83 ? -28.980 -61.946 1.286 1.00 86.98 83 GLU A N 1
ATOM 625 C CA . GLU A 1 83 ? -29.710 -60.769 1.709 1.00 90.16 83 GLU A CA 1
ATOM 626 C C . GLU A 1 83 ? -28.863 -59.552 1.307 1.00 93.02 83 GLU A C 1
ATOM 627 O O . GLU A 1 83 ? -29.203 -58.820 0.353 1.00 91.36 83 GLU A O 1
ATOM 633 N N . THR A 1 84 ? -27.740 -59.410 2.024 1.00 97.44 84 THR A N 1
ATOM 634 C CA . THR A 1 84 ? -26.788 -58.294 1.934 1.00 101.75 84 THR A CA 1
ATOM 635 C C . THR A 1 84 ? -26.111 -58.015 0.553 1.00 99.86 84 THR A C 1
ATOM 636 O O . THR A 1 84 ? -25.199 -58.731 0.099 1.00 97.61 84 THR A O 1
ATOM 640 N N . ARG A 1 85 ? -26.582 -56.954 -0.106 1.00 100.98 85 ARG A N 1
ATOM 641 C CA . ARG A 1 85 ? -25.755 -56.193 -1.039 1.00 102.43 85 ARG A CA 1
ATOM 642 C C . ARG A 1 85 ? -24.409 -56.073 -0.354 1.00 107.78 85 ARG A C 1
ATOM 643 O O . ARG A 1 85 ? -24.313 -55.647 0.822 1.00 113.45 85 ARG A O 1
ATOM 651 N N . ARG A 1 86 ? -23.383 -56.477 -1.096 1.00 106.50 86 ARG A N 1
ATOM 652 C CA . ARG A 1 86 ? -21.972 -56.432 -0.677 1.00 111.22 86 ARG A CA 1
ATOM 653 C C . ARG A 1 86 ? -21.344 -57.847 -0.823 1.00 107.64 86 ARG A C 1
ATOM 654 O O . ARG A 1 86 ? -20.225 -57.974 -1.386 1.00 108.66 86 ARG A O 1
ATOM 662 N N . VAL A 1 87 ? -22.102 -58.885 -0.404 1.00 103.18 87 VAL A N 1
ATOM 663 C CA . VAL A 1 87 ? -21.578 -60.268 -0.217 1.00 100.42 87 VAL A CA 1
ATOM 664 C C . VAL A 1 87 ? -22.146 -61.306 -1.111 1.00 92.55 87 VAL A C 1
ATOM 665 O O . VAL A 1 87 ? -23.036 -61.022 -1.890 1.00 88.75 87 VAL A O 1
ATOM 669 N N . TYR A 1 88 ? -21.664 -62.530 -0.970 1.00 90.48 88 TYR A N 1
ATOM 670 C CA . TYR A 1 88 ? -21.992 -63.485 -1.984 1.00 84.56 88 TYR A CA 1
ATOM 671 C C . TYR A 1 88 ? -22.124 -64.940 -1.665 1.00 82.42 88 TYR A C 1
ATOM 672 O O . TYR A 1 88 ? -22.853 -65.637 -2.357 1.00 77.79 88 TYR A O 1
ATOM 681 N N . ILE A 1 89 ? -21.413 -65.423 -0.662 1.00 86.33 89 ILE A N 1
ATOM 682 C CA . ILE A 1 89 ? -21.303 -66.875 -0.444 1.00 85.03 89 ILE A CA 1
ATOM 683 C C . ILE A 1 89 ? -21.160 -67.732 -1.726 1.00 80.07 89 ILE A C 1
ATOM 684 O O . ILE A 1 89 ? -22.151 -68.099 -2.381 1.00 75.30 89 ILE A O 1
ATOM 689 N N . LEU A 1 90 ? -19.906 -68.023 -2.062 1.00 81.59 90 LEU A N 1
ATOM 690 C CA . LEU A 1 90 ? -19.557 -69.019 -3.050 1.00 78.22 90 LEU A CA 1
ATOM 691 C C . LEU A 1 90 ? -19.850 -70.388 -2.499 1.00 78.00 90 LEU A C 1
ATOM 692 O O . LEU A 1 90 ? -19.916 -70.570 -1.284 1.00 81.65 90 LEU A O 1
ATOM 697 N N . LYS A 1 91 ? -20.011 -71.368 -3.376 1.00 74.49 91 LYS A N 1
ATOM 698 C CA . LYS A 1 91 ? -20.334 -72.696 -2.891 1.00 74.52 91 LYS A CA 1
ATOM 699 C C . LYS A 1 91 ? -19.392 -73.775 -3.372 1.00 75.08 91 LYS A C 1
ATOM 700 O O . LYS A 1 91 ? -18.883 -73.719 -4.478 1.00 73.41 91 LYS A O 1
ATOM 706 N N . LYS A 1 92 ? -19.163 -74.749 -2.502 1.00 78.08 92 LYS A N 1
ATOM 707 C CA . LYS A 1 92 ? -18.121 -75.737 -2.676 1.00 80.33 92 LYS A CA 1
ATOM 708 C C . LYS A 1 92 ? -18.695 -77.142 -2.621 1.00 79.40 92 LYS A C 1
ATOM 709 O O . LYS A 1 92 ? -17.949 -78.121 -2.691 1.00 81.35 92 LYS A O 1
ATOM 715 N N . TYR A 1 93 ? -20.020 -77.231 -2.456 1.00 77.07 93 TYR A N 1
ATOM 716 C CA . TYR A 1 93 ? -20.755 -78.506 -2.549 1.00 76.05 93 TYR A CA 1
ATOM 717 C C . TYR A 1 93 ? -21.631 -78.467 -3.765 1.00 70.62 93 TYR A C 1
ATOM 718 O O . TYR A 1 93 ? -22.754 -77.991 -3.755 1.00 68.11 93 TYR A O 1
ATOM 727 N N . TYR A 1 94 ? -21.068 -79.001 -4.824 1.00 69.23 94 TYR A N 1
ATOM 728 C CA . TYR A 1 94 ? -21.660 -78.970 -6.130 1.00 64.86 94 TYR A CA 1
ATOM 729 C C . TYR A 1 94 ? -22.877 -79.862 -6.229 1.00 63.03 94 TYR A C 1
ATOM 730 O O . TYR A 1 94 ? -22.760 -81.072 -6.464 1.00 64.17 94 TYR A O 1
ATOM 739 N N . ASN A 1 95 ? -24.046 -79.271 -6.011 1.00 60.42 95 ASN A N 1
ATOM 740 C CA . ASN A 1 95 ? -25.245 -80.008 -6.294 1.00 58.60 95 ASN A CA 1
ATOM 741 C C . ASN A 1 95 ? -26.346 -79.225 -6.949 1.00 55.12 95 ASN A C 1
ATOM 742 O O . ASN A 1 95 ? -26.659 -78.100 -6.588 1.00 54.21 95 ASN A O 1
ATOM 747 N N . ILE A 1 96 ? -26.935 -79.900 -7.916 1.00 53.61 96 ILE A N 1
ATOM 748 C CA . ILE A 1 96 ? -27.640 -79.293 -9.011 1.00 51.08 96 ILE A CA 1
ATOM 749 C C . ILE A 1 96 ? -29.116 -79.437 -8.850 1.00 51.58 96 ILE A C 1
ATOM 750 O O . ILE A 1 96 ? -29.582 -80.360 -8.189 1.00 54.04 96 ILE A O 1
ATOM 755 N N . GLY A 1 97 ? -29.845 -78.520 -9.480 1.00 50.11 97 GLY A N 1
ATOM 756 C CA . GLY A 1 97 ? -31.292 -78.626 -9.621 1.00 50.17 97 GLY A CA 1
ATOM 757 C C . GLY A 1 97 ? -31.660 -78.790 -11.078 1.00 48.87 97 GLY A C 1
ATOM 758 O O . GLY A 1 97 ? -30.974 -78.294 -11.969 1.00 47.13 97 GLY A O 1
ATOM 759 N N . ILE A 1 98 ? -32.744 -79.500 -11.325 1.00 50.11 98 ILE A N 1
ATOM 760 C CA . ILE A 1 98 ? -33.196 -79.673 -12.680 1.00 50.02 98 ILE A CA 1
ATOM 761 C C . ILE A 1 98 ? -34.680 -79.497 -12.754 1.00 51.28 98 ILE A C 1
ATOM 762 O O . ILE A 1 98 ? -35.446 -80.218 -12.121 1.00 53.26 98 ILE A O 1
ATOM 767 N N . ALA A 1 99 ? -35.057 -78.505 -13.545 1.00 50.64 99 ALA A N 1
ATOM 768 C CA . ALA A 1 99 ? -36.410 -77.996 -13.590 1.00 51.99 99 ALA A CA 1
ATOM 769 C C . ALA A 1 99 ? -37.292 -78.880 -14.420 1.00 54.32 99 ALA A C 1
ATOM 770 O O . ALA A 1 99 ? -36.948 -79.248 -15.533 1.00 54.61 99 ALA A O 1
ATOM 772 N N . VAL A 1 100 ? -38.444 -79.205 -13.878 1.00 56.66 100 VAL A N 1
ATOM 773 C CA . VAL A 1 100 ? -39.319 -80.130 -14.526 1.00 60.25 100 VAL A CA 1
ATOM 774 C C . VAL A 1 100 ? -40.594 -79.409 -14.786 1.00 62.55 100 VAL A C 1
ATOM 775 O O . VAL A 1 100 ? -40.932 -78.496 -14.040 1.00 62.34 100 VAL A O 1
ATOM 779 N N . ASP A 1 101 ? -41.318 -79.809 -15.827 1.00 65.68 101 ASP A N 1
ATOM 780 C CA . ASP A 1 101 ? -42.670 -79.313 -15.987 1.00 68.91 101 ASP A CA 1
ATOM 781 C C . ASP A 1 101 ? -43.603 -80.171 -15.162 1.00 72.44 101 ASP A C 1
ATOM 782 O O . ASP A 1 101 ? -43.385 -81.371 -15.039 1.00 73.95 101 ASP A O 1
ATOM 787 N N . THR A 1 102 ? -44.628 -79.560 -14.586 1.00 74.29 102 THR A N 1
ATOM 788 C CA . THR A 1 102 ? -45.693 -80.326 -13.959 1.00 79.04 102 THR A CA 1
ATOM 789 C C . THR A 1 102 ? -47.043 -79.903 -14.544 1.00 83.58 102 THR A C 1
ATOM 790 O O . THR A 1 102 ? -47.085 -79.058 -15.439 1.00 83.23 102 THR A O 1
ATOM 794 N N . PRO A 1 103 ? -48.147 -80.526 -14.094 1.00 88.73 103 PRO A N 1
ATOM 795 C CA . PRO A 1 103 ? -49.396 -79.823 -14.275 1.00 92.51 103 PRO A CA 1
ATOM 796 C C . PRO A 1 103 ? -49.366 -78.511 -13.515 1.00 89.86 103 PRO A C 1
ATOM 797 O O . PRO A 1 103 ? -49.183 -77.455 -14.131 1.00 87.99 103 PRO A O 1
ATOM 801 N N . ASP A 1 104 ? -49.498 -78.568 -12.192 1.00 90.07 104 ASP A N 1
ATOM 802 C CA . ASP A 1 104 ? -49.714 -77.335 -11.434 1.00 89.27 104 ASP A CA 1
ATOM 803 C C . ASP A 1 104 ? -48.757 -76.187 -11.916 1.00 84.23 104 ASP A C 1
ATOM 804 O O . ASP A 1 104 ? -49.223 -75.076 -12.185 1.00 85.05 104 ASP A O 1
ATOM 809 N N . GLY A 1 105 ? -47.463 -76.476 -12.113 1.00 79.83 105 GLY A N 1
ATOM 810 C CA . GLY A 1 105 ? -46.497 -75.480 -12.647 1.00 75.54 105 GLY A CA 1
ATOM 811 C C . GLY A 1 105 ? -45.058 -75.952 -12.888 1.00 71.44 105 GLY A C 1
ATOM 812 O O . GLY A 1 105 ? -44.810 -77.137 -13.125 1.00 72.00 105 GLY A O 1
ATOM 813 N N . LEU A 1 106 ? -44.101 -75.027 -12.857 1.00 67.71 106 LEU A N 1
ATOM 814 C CA . LEU A 1 106 ? -42.691 -75.404 -12.956 1.00 64.12 106 LEU A CA 1
ATOM 815 C C . LEU A 1 106 ? -42.194 -75.869 -11.609 1.00 63.39 106 LEU A C 1
ATOM 816 O O . LEU A 1 106 ? -42.835 -75.644 -10.592 1.00 64.98 106 LEU A O 1
ATOM 821 N N . ASN A 1 107 ? -41.036 -76.513 -11.623 1.00 61.59 107 ASN A N 1
ATOM 822 C CA . ASN A 1 107 ? -40.396 -77.038 -10.426 1.00 61.74 107 ASN A CA 1
ATOM 823 C C . ASN A 1 107 ? -38.909 -77.207 -10.576 1.00 58.97 107 ASN A C 1
ATOM 824 O O . ASN A 1 107 ? -38.392 -77.203 -11.698 1.00 57.93 107 ASN A O 1
ATOM 829 N N . VAL A 1 108 ? -38.207 -77.380 -9.464 1.00 58.25 108 VAL A N 1
ATOM 830 C CA . VAL A 1 108 ? -36.780 -77.627 -9.574 1.00 56.16 108 VAL A CA 1
ATOM 831 C C . VAL A 1 108 ? -36.284 -78.519 -8.480 1.00 57.73 108 VAL A C 1
ATOM 832 O O . VAL A 1 108 ? -35.711 -78.044 -7.503 1.00 58.22 108 VAL A O 1
ATOM 836 N N . PHE A 1 109 ? -36.479 -79.821 -8.623 1.00 59.45 109 PHE A N 1
ATOM 837 C CA . PHE A 1 109 ? -35.889 -80.714 -7.642 1.00 60.93 109 PHE A CA 1
ATOM 838 C C . PHE A 1 109 ? -34.368 -80.714 -7.767 1.00 58.99 109 PHE A C 1
ATOM 839 O O . PHE A 1 109 ? -33.795 -80.440 -8.827 1.00 56.59 109 PHE A O 1
ATOM 847 N N . VAL A 1 110 ? -33.720 -80.979 -6.655 1.00 60.35 110 VAL A N 1
ATOM 848 C CA . VAL A 1 110 ? -32.311 -80.783 -6.593 1.00 59.54 110 VAL A CA 1
ATOM 849 C C . VAL A 1 110 ? -31.682 -82.103 -6.239 1.00 62.12 110 VAL A C 1
ATOM 850 O O . VAL A 1 110 ? -31.956 -82.640 -5.166 1.00 65.44 110 VAL A O 1
ATOM 854 N N . ILE A 1 111 ? -30.856 -82.632 -7.143 1.00 61.21 111 ILE A N 1
ATOM 855 C CA . ILE A 1 111 ? -30.133 -83.882 -6.894 1.00 63.52 111 ILE A CA 1
ATOM 856 C C . ILE A 1 111 ? -28.826 -83.561 -6.172 1.00 64.36 111 ILE A C 1
ATOM 857 O O . ILE A 1 111 ? -27.964 -82.867 -6.697 1.00 62.07 111 ILE A O 1
ATOM 862 N N . LYS A 1 112 ? -28.709 -84.053 -4.946 1.00 68.21 112 LYS A N 1
ATOM 863 C CA . LYS A 1 112 ? -27.657 -83.628 -4.030 1.00 70.23 112 LYS A CA 1
ATOM 864 C C . LYS A 1 112 ? -26.252 -84.026 -4.517 1.00 70.83 112 LYS A C 1
ATOM 865 O O . LYS A 1 112 ? -26.115 -84.921 -5.361 1.00 70.92 112 LYS A O 1
ATOM 871 N N . ASP A 1 113 ? -25.228 -83.352 -3.977 1.00 71.73 113 ASP A N 1
ATOM 872 C CA . ASP A 1 113 ? -23.823 -83.468 -4.428 1.00 72.17 113 ASP A CA 1
ATOM 873 C C . ASP A 1 113 ? -23.593 -84.372 -5.644 1.00 71.03 113 ASP A C 1
ATOM 874 O O . ASP A 1 113 ? -23.314 -85.571 -5.519 1.00 73.78 113 ASP A O 1
ATOM 879 N N . ALA A 1 114 ? -23.740 -83.761 -6.818 1.00 67.23 114 ALA A N 1
ATOM 880 C CA . ALA A 1 114 ? -23.690 -84.462 -8.090 1.00 66.28 114 ALA A CA 1
ATOM 881 C C . ALA A 1 114 ? -22.416 -85.217 -8.128 1.00 69.41 114 ALA A C 1
ATOM 882 O O . ALA A 1 114 ? -22.424 -86.440 -8.132 1.00 72.11 114 ALA A O 1
ATOM 884 N N . ASP A 1 115 ? -21.321 -84.470 -8.110 1.00 69.92 115 ASP A N 1
ATOM 885 C CA . ASP A 1 115 ? -19.983 -85.026 -8.261 1.00 73.40 115 ASP A CA 1
ATOM 886 C C . ASP A 1 115 ? -19.696 -86.252 -7.373 1.00 78.18 115 ASP A C 1
ATOM 887 O O . ASP A 1 115 ? -18.537 -86.552 -7.092 1.00 81.76 115 ASP A O 1
ATOM 892 N N . ARG A 1 116 ? -20.741 -86.963 -6.949 1.00 78.90 116 ARG A N 1
ATOM 893 C CA . ARG A 1 116 ? -20.554 -88.223 -6.237 1.00 84.00 116 ARG A CA 1
ATOM 894 C C . ARG A 1 116 ? -21.499 -89.361 -6.605 1.00 84.68 116 ARG A C 1
ATOM 895 O O . ARG A 1 116 ? -21.320 -90.492 -6.154 1.00 89.16 116 ARG A O 1
ATOM 903 N N . LYS A 1 117 ? -22.498 -89.068 -7.422 1.00 80.90 117 LYS A N 1
ATOM 904 C CA . LYS A 1 117 ? -23.336 -90.122 -7.976 1.00 82.20 117 LYS A CA 1
ATOM 905 C C . LYS A 1 117 ? -23.040 -90.282 -9.477 1.00 80.12 117 LYS A C 1
ATOM 906 O O . LYS A 1 117 ? -23.075 -89.304 -10.241 1.00 75.71 117 LYS A O 1
ATOM 912 N N . SER A 1 118 ? -22.721 -91.512 -9.889 1.00 83.65 118 SER A N 1
ATOM 913 C CA . SER A 1 118 ? -22.291 -91.774 -11.275 1.00 82.99 118 SER A CA 1
ATOM 914 C C . SER A 1 118 ? -23.462 -91.517 -12.214 1.00 79.96 118 SER A C 1
ATOM 915 O O . SER A 1 118 ? -24.532 -91.098 -11.760 1.00 78.49 118 SER A O 1
ATOM 918 N N . MET A 1 119 ? -23.269 -91.756 -13.510 1.00 79.47 119 MET A N 1
ATOM 919 C CA . MET A 1 119 ? -24.240 -91.284 -14.496 1.00 76.57 119 MET A CA 1
ATOM 920 C C . MET A 1 119 ? -25.601 -91.954 -14.513 1.00 78.20 119 MET A C 1
ATOM 921 O O . MET A 1 119 ? -26.640 -91.258 -14.521 1.00 75.77 119 MET A O 1
ATOM 926 N N . VAL A 1 120 ? -25.581 -93.289 -14.521 1.00 82.33 120 VAL A N 1
ATOM 927 C CA . VAL A 1 120 ? -26.776 -94.100 -14.308 1.00 85.17 120 VAL A CA 1
ATOM 928 C C . VAL A 1 120 ? -27.681 -93.525 -13.208 1.00 83.88 120 VAL A C 1
ATOM 929 O O . VAL A 1 120 ? -28.858 -93.230 -13.453 1.00 82.87 120 VAL A O 1
ATOM 933 N N . GLU A 1 121 ? -27.105 -93.362 -12.009 1.00 84.26 121 GLU A N 1
ATOM 934 C CA . GLU A 1 121 ? -27.823 -92.909 -10.806 1.00 83.86 121 GLU A CA 1
ATOM 935 C C . GLU A 1 121 ? -28.437 -91.553 -11.033 1.00 78.58 121 GLU A C 1
ATOM 936 O O . GLU A 1 121 ? -29.638 -91.373 -10.833 1.00 78.53 121 GLU A O 1
ATOM 942 N N . ILE A 1 122 ? -27.607 -90.608 -11.463 1.00 74.41 122 ILE A N 1
ATOM 943 C CA . ILE A 1 122 ? -28.072 -89.267 -11.642 1.00 70.11 122 ILE A CA 1
ATOM 944 C C . ILE A 1 122 ? -29.335 -89.336 -12.448 1.00 70.08 122 ILE A C 1
ATOM 945 O O . ILE A 1 122 ? -30.275 -88.581 -12.199 1.00 68.70 122 ILE A O 1
ATOM 950 N N . SER A 1 123 ? -29.382 -90.285 -13.371 1.00 72.43 123 SER A N 1
ATOM 951 C CA . SER A 1 123 ? -30.482 -90.327 -14.317 1.00 73.11 123 SER A CA 1
ATOM 952 C C . SER A 1 123 ? -31.718 -91.131 -13.878 1.00 77.08 123 SER A C 1
ATOM 953 O O . SER A 1 123 ? -32.790 -91.052 -14.487 1.00 77.67 123 SER A O 1
ATOM 956 N N . ALA A 1 124 ? -31.571 -91.909 -12.823 1.00 80.43 124 ALA A N 1
ATOM 957 C CA . ALA A 1 124 ? -32.739 -92.523 -12.239 1.00 84.65 124 ALA A CA 1
ATOM 958 C C . ALA A 1 124 ? -33.236 -91.612 -11.147 1.00 82.94 124 ALA A C 1
ATOM 959 O O . ALA A 1 124 ? -34.437 -91.549 -10.888 1.00 84.68 124 ALA A O 1
ATOM 961 N N . GLU A 1 125 ? -32.307 -90.916 -10.495 1.00 80.18 125 GLU A N 1
ATOM 962 C CA . GLU A 1 125 ? -32.688 -89.852 -9.579 1.00 78.06 125 GLU A CA 1
ATOM 963 C C . GLU A 1 125 ? -33.637 -88.904 -10.310 1.00 74.88 125 GLU A C 1
ATOM 964 O O . GLU A 1 125 ? -34.721 -88.620 -9.814 1.00 75.88 125 GLU A O 1
ATOM 970 N N . ILE A 1 126 ? -33.258 -88.452 -11.499 1.00 71.45 126 ILE A N 1
ATOM 971 C CA . ILE A 1 126 ? -34.075 -87.466 -12.163 1.00 68.94 126 ILE A CA 1
ATOM 972 C C . ILE A 1 126 ? -35.463 -87.989 -12.471 1.00 72.45 126 ILE A C 1
ATOM 973 O O . ILE A 1 126 ? -36.426 -87.246 -12.355 1.00 72.21 126 ILE A O 1
ATOM 978 N N . SER A 1 127 ? -35.586 -89.257 -12.850 1.00 76.59 127 SER A N 1
ATOM 979 C CA . SER A 1 127 ? -36.917 -89.800 -13.178 1.00 80.90 127 SER A CA 1
ATOM 980 C C . SER A 1 127 ? -37.808 -89.982 -11.932 1.00 83.67 127 SER A C 1
ATOM 981 O O . SER A 1 127 ? -38.933 -89.475 -11.914 1.00 84.45 127 SER A O 1
ATOM 984 N N . ASP A 1 128 ? -37.308 -90.681 -10.902 1.00 85.46 128 ASP A N 1
ATOM 985 C CA . ASP A 1 128 ? -38.023 -90.808 -9.622 1.00 88.16 128 ASP A CA 1
ATOM 986 C C . ASP A 1 128 ? -38.565 -89.433 -9.202 1.00 84.80 128 ASP A C 1
ATOM 987 O O . ASP A 1 128 ? -39.700 -89.317 -8.749 1.00 87.39 128 ASP A O 1
ATOM 992 N N . LYS A 1 129 ? -37.755 -88.393 -9.403 1.00 79.44 129 LYS A N 1
ATOM 993 C CA . LYS A 1 129 ? -38.086 -87.019 -9.012 1.00 75.81 129 LYS A CA 1
ATOM 994 C C . LYS A 1 129 ? -39.006 -86.327 -10.024 1.00 74.40 129 LYS A C 1
ATOM 995 O O . LYS A 1 129 ? -39.698 -85.378 -9.705 1.00 73.25 129 LYS A O 1
ATOM 1001 N N . ALA A 1 130 ? -39.018 -86.825 -11.244 1.00 74.99 130 ALA A N 1
ATOM 1002 C CA . ALA A 1 130 ? -39.934 -86.334 -12.244 1.00 75.47 130 ALA A CA 1
ATOM 1003 C C . ALA A 1 130 ? -41.296 -87.009 -12.087 1.00 80.90 130 ALA A C 1
ATOM 1004 O O . ALA A 1 130 ? -42.241 -86.371 -11.664 1.00 81.76 130 ALA A O 1
ATOM 1006 N N . SER A 1 131 ? -41.386 -88.296 -12.418 1.00 85.10 131 SER A N 1
ATOM 1007 C CA . SER A 1 131 ? -42.628 -89.081 -12.309 1.00 91.38 131 SER A CA 1
ATOM 1008 C C . SER A 1 131 ? -43.313 -88.871 -10.954 1.00 93.19 131 SER A C 1
ATOM 1009 O O . SER A 1 131 ? -44.416 -89.364 -10.726 1.00 98.64 131 SER A O 1
ATOM 1012 N N . ARG A 1 132 ? -42.653 -88.156 -10.050 1.00 89.25 132 ARG A N 1
ATOM 1013 C CA . ARG A 1 132 ? -43.300 -87.711 -8.828 1.00 90.55 132 ARG A CA 1
ATOM 1014 C C . ARG A 1 132 ? -43.596 -86.233 -8.925 1.00 86.64 132 ARG A C 1
ATOM 1015 O O . ARG A 1 132 ? -44.611 -85.774 -8.440 1.00 88.60 132 ARG A O 1
ATOM 1023 N N . ALA A 1 133 ? -42.714 -85.482 -9.567 1.00 81.56 133 ALA A N 1
ATOM 1024 C CA . ALA A 1 133 ? -42.965 -84.069 -9.754 1.00 78.49 133 ALA A CA 1
ATOM 1025 C C . ALA A 1 133 ? -44.355 -83.876 -10.320 1.00 81.75 133 ALA A C 1
ATOM 1026 O O . ALA A 1 133 ? -45.095 -83.040 -9.849 1.00 82.13 133 ALA A O 1
ATOM 1028 N N . ARG A 1 134 ? -44.712 -84.686 -11.306 1.00 84.97 134 ARG A N 1
ATOM 1029 C CA . ARG A 1 134 ? -46.015 -84.590 -11.952 1.00 89.55 134 ARG A CA 1
ATOM 1030 C C . ARG A 1 134 ? -47.130 -85.053 -11.034 1.00 95.12 134 ARG A C 1
ATOM 1031 O O . ARG A 1 134 ? -48.279 -84.713 -11.274 1.00 98.60 134 ARG A O 1
ATOM 1039 N N . GLU A 1 135 ? -46.806 -85.842 -10.007 1.00 97.05 135 GLU A N 1
ATOM 1040 C CA . GLU A 1 135 ? -47.786 -86.197 -8.942 1.00 102.80 135 GLU A CA 1
ATOM 1041 C C . GLU A 1 135 ? -47.752 -85.144 -7.792 1.00 100.53 135 GLU A C 1
ATOM 1042 O O . GLU A 1 135 ? -48.563 -85.195 -6.840 1.00 104.37 135 GLU A O 1
ATOM 1048 N N . ASN A 1 136 ? -46.836 -84.175 -7.936 1.00 94.66 136 ASN A N 1
ATOM 1049 C CA . ASN A 1 136 ? -46.343 -83.288 -6.848 1.00 91.82 136 ASN A CA 1
ATOM 1050 C C . ASN A 1 136 ? -46.246 -83.864 -5.421 1.00 94.32 136 ASN A C 1
ATOM 1051 O O . ASN A 1 136 ? -46.791 -83.325 -4.451 1.00 95.93 136 ASN A O 1
ATOM 1056 N N . LYS A 1 137 ? -45.529 -84.989 -5.348 1.00 94.98 137 LYS A N 1
ATOM 1057 C CA . LYS A 1 137 ? -45.147 -85.664 -4.107 1.00 97.29 137 LYS A CA 1
ATOM 1058 C C . LYS A 1 137 ? -43.628 -85.548 -3.954 1.00 92.58 137 LYS A C 1
ATOM 1059 O O . LYS A 1 137 ? -42.910 -86.536 -3.774 1.00 93.71 137 LYS A O 1
ATOM 1065 N N . LEU A 1 138 ? -43.160 -84.313 -4.049 1.00 87.57 138 LEU A N 1
ATOM 1066 C CA . LEU A 1 138 ? -41.772 -83.993 -3.852 1.00 83.83 138 LEU A CA 1
ATOM 1067 C C . LEU A 1 138 ? -41.627 -83.379 -2.468 1.00 84.91 138 LEU A C 1
ATOM 1068 O O . LEU A 1 138 ? -41.959 -82.200 -2.281 1.00 83.50 138 LEU A O 1
ATOM 1073 N N . GLN A 1 139 ? -41.148 -84.170 -1.502 1.00 88.07 139 GLN A N 1
ATOM 1074 C CA . GLN A 1 139 ? -40.939 -83.694 -0.124 1.00 89.88 139 GLN A CA 1
ATOM 1075 C C . GLN A 1 139 ? -40.115 -82.421 -0.139 1.00 85.51 139 GLN A C 1
ATOM 1076 O O . GLN A 1 139 ? -39.151 -82.315 -0.890 1.00 81.93 139 GLN A O 1
ATOM 1082 N N . LEU A 1 140 ? -40.505 -81.447 0.673 1.00 86.35 140 LEU A N 1
ATOM 1083 C CA . LEU A 1 140 ? -39.905 -80.120 0.591 1.00 82.81 140 LEU A CA 1
ATOM 1084 C C . LEU A 1 140 ? -38.397 -80.112 0.872 1.00 81.66 140 LEU A C 1
ATOM 1085 O O . LEU A 1 140 ? -37.698 -79.193 0.447 1.00 78.49 140 LEU A O 1
ATOM 1090 N N . ASP A 1 141 ? -37.901 -81.139 1.564 1.00 84.78 141 ASP A N 1
ATOM 1091 C CA . ASP A 1 141 ? -36.461 -81.416 1.631 1.00 83.94 141 ASP A CA 1
ATOM 1092 C C . ASP A 1 141 ? -35.833 -81.439 0.223 1.00 78.93 141 ASP A C 1
ATOM 1093 O O . ASP A 1 141 ? -34.773 -80.851 -0.008 1.00 76.45 141 ASP A O 1
ATOM 1098 N N . GLU A 1 142 ? -36.523 -82.097 -0.709 1.00 77.85 142 GLU A N 1
ATOM 1099 C CA . GLU A 1 142 ? -36.001 -82.416 -2.035 1.00 74.13 142 GLU A CA 1
ATOM 1100 C C . GLU A 1 142 ? -35.930 -81.212 -2.955 1.00 69.65 142 GLU A C 1
ATOM 1101 O O . GLU A 1 142 ? -35.575 -81.318 -4.129 1.00 66.73 142 GLU A O 1
ATOM 1107 N N . VAL A 1 143 ? -36.270 -80.054 -2.430 1.00 69.40 143 VAL A N 1
ATOM 1108 C CA . VAL A 1 143 ? -36.142 -78.874 -3.231 1.00 66.38 143 VAL A CA 1
ATOM 1109 C C . VAL A 1 143 ? -35.463 -77.772 -2.450 1.00 66.64 143 VAL A C 1
ATOM 1110 O O . VAL A 1 143 ? -36.109 -76.801 -2.069 1.00 67.43 143 VAL A O 1
ATOM 1114 N N . GLN A 1 144 ? -34.162 -77.928 -2.204 1.00 66.92 144 GLN A N 1
ATOM 1115 C CA . GLN A 1 144 ? -33.350 -76.881 -1.565 1.00 67.38 144 GLN A CA 1
ATOM 1116 C C . GLN A 1 144 ? -31.911 -76.904 -2.032 1.00 65.80 144 GLN A C 1
ATOM 1117 O O . GLN A 1 144 ? -31.440 -77.903 -2.574 1.00 65.20 144 GLN A O 1
ATOM 1123 N N . ASP A 1 145 ? -31.219 -75.789 -1.836 1.00 65.48 145 ASP A N 1
ATOM 1124 C CA . ASP A 1 145 ? -29.784 -75.859 -1.698 1.00 66.39 145 ASP A CA 1
ATOM 1125 C C . ASP A 1 145 ? -29.070 -76.122 -2.999 1.00 63.35 145 ASP A C 1
ATOM 1126 O O . ASP A 1 145 ? -27.910 -76.510 -2.983 1.00 64.27 145 ASP A O 1
ATOM 1131 N N . SER A 1 146 ? -29.751 -75.945 -4.123 1.00 60.22 146 SER A N 1
ATOM 1132 C CA . SER A 1 146 ? -29.076 -76.053 -5.420 1.00 57.81 146 SER A CA 1
ATOM 1133 C C . SER A 1 146 ? -27.988 -74.985 -5.522 1.00 57.77 146 SER A C 1
ATOM 1134 O O . SER A 1 146 ? -28.226 -73.833 -5.183 1.00 58.72 146 SER A O 1
ATOM 1137 N N . THR A 1 147 ? -26.792 -75.350 -5.959 1.00 57.46 147 THR A N 1
ATOM 1138 C CA . THR A 1 147 ? -25.753 -74.342 -6.139 1.00 57.67 147 THR A CA 1
ATOM 1139 C C . THR A 1 147 ? -25.839 -73.706 -7.520 1.00 55.33 147 THR A C 1
ATOM 1140 O O . THR A 1 147 ? -25.162 -72.720 -7.837 1.00 55.85 147 THR A O 1
ATOM 1144 N N . PHE A 1 148 ? -26.718 -74.270 -8.332 1.00 53.37 148 PHE A N 1
ATOM 1145 C CA . PHE A 1 148 ? -26.660 -74.114 -9.773 1.00 51.51 148 PHE A CA 1
ATOM 1146 C C . PHE A 1 148 ? -27.777 -75.012 -10.355 1.00 50.28 148 PHE A C 1
ATOM 1147 O O . PHE A 1 148 ? -28.281 -75.934 -9.693 1.00 51.10 148 PHE A O 1
ATOM 1155 N N . THR A 1 149 ? -28.190 -74.709 -11.576 1.00 48.82 149 THR A N 1
ATOM 1156 C CA . THR A 1 149 ? -29.363 -75.330 -12.135 1.00 48.00 149 THR A CA 1
ATOM 1157 C C . THR A 1 149 ? -29.161 -75.525 -13.636 1.00 47.16 149 THR A C 1
ATOM 1158 O O . THR A 1 149 ? -28.431 -74.779 -14.304 1.00 46.71 149 THR A O 1
ATOM 1162 N N . ILE A 1 150 ? -29.811 -76.571 -14.128 1.00 47.31 150 ILE A N 1
ATOM 1163 C CA . ILE A 1 150 ? -29.841 -76.941 -15.521 1.00 46.92 150 ILE A CA 1
ATOM 1164 C C . ILE A 1 150 ? -31.319 -76.975 -15.900 1.00 47.70 150 ILE A C 1
ATOM 1165 O O . ILE A 1 150 ? -32.169 -77.448 -15.130 1.00 48.41 150 ILE A O 1
ATOM 1170 N N . THR A 1 151 ? -31.614 -76.451 -17.082 1.00 47.99 151 THR A N 1
ATOM 1171 C CA . THR A 1 151 ? -32.953 -76.485 -17.646 1.00 49.52 151 THR A CA 1
ATOM 1172 C C . THR A 1 151 ? -32.937 -77.098 -19.027 1.00 50.49 151 THR A C 1
ATOM 1173 O O . THR A 1 151 ? -32.252 -76.618 -19.940 1.00 50.26 151 THR A O 1
ATOM 1177 N N . ASN A 1 152 ? -33.713 -78.141 -19.208 1.00 51.99 152 ASN A N 1
ATOM 1178 C CA . ASN A 1 152 ? -33.761 -78.669 -20.524 1.00 53.97 152 ASN A CA 1
ATOM 1179 C C . ASN A 1 152 ? -35.147 -78.622 -21.115 1.00 56.50 152 ASN A C 1
ATOM 1180 O O . ASN A 1 152 ? -36.040 -79.321 -20.666 1.00 58.19 152 ASN A O 1
ATOM 1185 N N . VAL A 1 153 ? -35.316 -77.783 -22.126 1.00 57.54 153 VAL A N 1
ATOM 1186 C CA . VAL A 1 153 ? -36.500 -77.836 -22.989 1.00 61.23 153 VAL A CA 1
ATOM 1187 C C . VAL A 1 153 ? -36.276 -78.902 -24.073 1.00 64.25 153 VAL A C 1
ATOM 1188 O O . VAL A 1 153 ? -37.199 -79.332 -24.786 1.00 67.80 153 VAL A O 1
ATOM 1192 N N . GLY A 1 154 ? -35.021 -79.335 -24.156 1.00 63.19 154 GLY A N 1
ATOM 1193 C CA . GLY A 1 154 ? -34.509 -80.146 -25.260 1.00 66.13 154 GLY A CA 1
ATOM 1194 C C . GLY A 1 154 ? -34.954 -81.586 -25.212 1.00 69.17 154 GLY A C 1
ATOM 1195 O O . GLY A 1 154 ? -34.141 -82.548 -25.130 1.00 69.58 154 GLY A O 1
ATOM 1196 N N . THR A 1 155 ? -36.269 -81.711 -25.271 1.00 71.82 155 THR A N 1
ATOM 1197 C CA . THR A 1 155 ? -36.950 -82.962 -25.122 1.00 74.95 155 THR A CA 1
ATOM 1198 C C . THR A 1 155 ? -38.285 -82.621 -25.712 1.00 78.43 155 THR A C 1
ATOM 1199 O O . THR A 1 155 ? -38.881 -83.416 -26.448 1.00 83.25 155 THR A O 1
ATOM 1203 N N . ILE A 1 156 ? -38.722 -81.402 -25.386 1.00 76.15 156 ILE A N 1
ATOM 1204 C CA . ILE A 1 156 ? -39.989 -80.857 -25.827 1.00 79.17 156 ILE A CA 1
ATOM 1205 C C . ILE A 1 156 ? -39.732 -80.066 -27.100 1.00 80.22 156 ILE A C 1
ATOM 1206 O O . ILE A 1 156 ? -40.577 -80.049 -28.017 1.00 85.15 156 ILE A O 1
ATOM 1211 N N . GLY A 1 157 ? -38.545 -79.455 -27.162 1.00 75.96 157 GLY A N 1
ATOM 1212 C CA . GLY A 1 157 ? -38.072 -78.814 -28.384 1.00 76.78 157 GLY A CA 1
ATOM 1213 C C . GLY A 1 157 ? -37.218 -77.590 -28.159 1.00 72.51 157 GLY A C 1
ATOM 1214 O O . GLY A 1 157 ? -36.607 -77.437 -27.110 1.00 68.27 157 GLY A O 1
ATOM 1215 N N . GLY A 1 158 ? -37.194 -76.716 -29.157 1.00 74.28 158 GLY A N 1
ATOM 1216 C CA . GLY A 1 158 ? -36.369 -75.517 -29.119 1.00 71.43 158 GLY A CA 1
ATOM 1217 C C . GLY A 1 158 ? -35.057 -75.826 -29.785 1.00 70.57 158 GLY A C 1
ATOM 1218 O O . GLY A 1 158 ? -34.827 -76.968 -30.149 1.00 71.95 158 GLY A O 1
ATOM 1219 N N . ILE A 1 159 ? -34.210 -74.821 -29.977 1.00 69.00 159 ILE A N 1
ATOM 1220 C CA . ILE A 1 159 ? -32.835 -75.076 -30.396 1.00 67.84 159 ILE A CA 1
ATOM 1221 C C . ILE A 1 159 ? -31.857 -74.227 -29.596 1.00 64.17 159 ILE A C 1
ATOM 1222 O O . ILE A 1 159 ? -30.661 -74.492 -29.588 1.00 62.75 159 ILE A O 1
ATOM 1227 N N . MET A 1 160 ? -32.409 -73.235 -28.901 1.00 63.23 160 MET A N 1
ATOM 1228 C CA . MET A 1 160 ? -31.679 -72.111 -28.312 1.00 61.34 160 MET A CA 1
ATOM 1229 C C . MET A 1 160 ? -32.583 -71.292 -27.399 1.00 60.64 160 MET A C 1
ATOM 1230 O O . MET A 1 160 ? -33.620 -70.785 -27.835 1.00 63.47 160 MET A O 1
ATOM 1235 N N . SER A 1 161 ? -32.201 -71.118 -26.144 1.00 57.51 161 SER A N 1
ATOM 1236 C CA . SER A 1 161 ? -33.028 -70.304 -25.270 1.00 57.34 161 SER A CA 1
ATOM 1237 C C . SER A 1 161 ? -32.195 -69.358 -24.450 1.00 56.01 161 SER A C 1
ATOM 1238 O O . SER A 1 161 ? -31.021 -69.603 -24.213 1.00 54.52 161 SER A O 1
ATOM 1241 N N . THR A 1 162 ? -32.813 -68.254 -24.050 1.00 57.43 162 THR A N 1
ATOM 1242 C CA . THR A 1 162 ? -32.220 -67.346 -23.091 1.00 56.76 162 THR A CA 1
ATOM 1243 C C . THR A 1 162 ? -33.021 -67.448 -21.787 1.00 55.39 162 THR A C 1
ATOM 1244 O O . THR A 1 162 ? -34.028 -66.745 -21.615 1.00 56.78 162 THR A O 1
ATOM 1248 N N . PRO A 1 163 ? -32.590 -68.361 -20.879 1.00 52.99 163 PRO A N 1
ATOM 1249 C CA . PRO A 1 163 ? -33.344 -68.720 -19.667 1.00 52.07 163 PRO A CA 1
ATOM 1250 C C . PRO A 1 163 ? -33.296 -67.608 -18.627 1.00 52.42 163 PRO A C 1
ATOM 1251 O O . PRO A 1 163 ? -32.494 -66.677 -18.783 1.00 53.38 163 PRO A O 1
ATOM 1255 N N . ILE A 1 164 ? -34.150 -67.691 -17.597 1.00 52.19 164 ILE A N 1
ATOM 1256 C CA . ILE A 1 164 ? -34.047 -66.792 -16.437 1.00 52.27 164 ILE A CA 1
ATOM 1257 C C . ILE A 1 164 ? -33.453 -67.552 -15.264 1.00 50.42 164 ILE A C 1
ATOM 1258 O O . ILE A 1 164 ? -33.903 -68.660 -14.944 1.00 49.80 164 ILE A O 1
ATOM 1263 N N . ILE A 1 165 ? -32.449 -66.944 -14.639 1.00 50.17 165 ILE A N 1
ATOM 1264 C CA . ILE A 1 165 ? -31.663 -67.573 -13.597 1.00 49.33 165 ILE A CA 1
ATOM 1265 C C . ILE A 1 165 ? -32.484 -67.963 -12.395 1.00 49.73 165 ILE A C 1
ATOM 1266 O O . ILE A 1 165 ? -32.875 -67.091 -11.637 1.00 51.26 165 ILE A O 1
ATOM 1271 N N . ASN A 1 166 ? -32.722 -69.257 -12.185 1.00 49.25 166 ASN A N 1
ATOM 1272 C CA . ASN A 1 166 ? -33.349 -69.671 -10.939 1.00 50.40 166 ASN A CA 1
ATOM 1273 C C . ASN A 1 166 ? -32.556 -69.027 -9.813 1.00 51.42 166 ASN A C 1
ATOM 1274 O O . ASN A 1 166 ? -31.437 -69.437 -9.495 1.00 51.42 166 ASN A O 1
ATOM 1279 N N . TYR A 1 167 ? -33.148 -67.974 -9.264 1.00 52.91 167 TYR A N 1
ATOM 1280 C CA . TYR A 1 167 ? -32.634 -67.228 -8.136 1.00 54.39 167 TYR A CA 1
ATOM 1281 C C . TYR A 1 167 ? -32.665 -68.111 -6.891 1.00 54.76 167 TYR A C 1
ATOM 1282 O O . TYR A 1 167 ? -33.489 -69.004 -6.782 1.00 54.46 167 TYR A O 1
ATOM 1291 N N . PRO A 1 168 ? -31.756 -67.892 -5.951 1.00 56.18 168 PRO A N 1
ATOM 1292 C CA . PRO A 1 168 ? -30.636 -66.979 -5.865 1.00 57.53 168 PRO A CA 1
ATOM 1293 C C . PRO A 1 168 ? -29.298 -67.623 -6.225 1.00 56.55 168 PRO A C 1
ATOM 1294 O O . PRO A 1 168 ? -28.262 -67.268 -5.676 1.00 58.25 168 PRO A O 1
ATOM 1298 N N . GLU A 1 169 ? -29.332 -68.568 -7.149 1.00 53.99 169 GLU A N 1
ATOM 1299 C CA . GLU A 1 169 ? -28.118 -69.035 -7.765 1.00 53.33 169 GLU A CA 1
ATOM 1300 C C . GLU A 1 169 ? -27.615 -67.921 -8.644 1.00 53.49 169 GLU A C 1
ATOM 1301 O O . GLU A 1 169 ? -28.221 -66.859 -8.737 1.00 53.94 169 GLU A O 1
ATOM 1307 N N . VAL A 1 170 ? -26.498 -68.176 -9.296 1.00 53.59 170 VAL A N 1
ATOM 1308 C CA . VAL A 1 170 ? -25.796 -67.137 -10.021 1.00 55.15 170 VAL A CA 1
ATOM 1309 C C . VAL A 1 170 ? -25.709 -67.540 -11.503 1.00 53.33 170 VAL A C 1
ATOM 1310 O O . VAL A 1 170 ? -25.507 -66.701 -12.383 1.00 54.12 170 VAL A O 1
ATOM 1314 N N . ALA A 1 171 ? -25.904 -68.828 -11.777 1.00 51.48 171 ALA A N 1
ATOM 1315 C CA . ALA A 1 171 ? -25.959 -69.306 -13.154 1.00 49.97 171 ALA A CA 1
ATOM 1316 C C . ALA A 1 171 ? -27.014 -70.394 -13.399 1.00 48.20 171 ALA A C 1
ATOM 1317 O O . ALA A 1 171 ? -27.576 -71.001 -12.477 1.00 47.93 171 ALA A O 1
ATOM 1319 N N . ILE A 1 172 ? -27.289 -70.609 -14.674 1.00 47.47 172 ILE A N 1
ATOM 1320 C CA . ILE A 1 172 ? -28.140 -71.683 -15.105 1.00 46.25 172 ILE A CA 1
ATOM 1321 C C . ILE A 1 172 ? -27.747 -72.073 -16.532 1.00 46.36 172 ILE A C 1
ATOM 1322 O O . ILE A 1 172 ? -27.128 -71.273 -17.256 1.00 47.42 172 ILE A O 1
ATOM 1327 N N . LEU A 1 173 ? -28.095 -73.291 -16.940 1.00 45.75 173 LEU A N 1
ATOM 1328 C CA . LEU A 1 173 ? -27.588 -73.831 -18.205 1.00 45.69 173 LEU A CA 1
ATOM 1329 C C . LEU A 1 173 ? -28.694 -74.269 -19.161 1.00 45.93 173 LEU A C 1
ATOM 1330 O O . LEU A 1 173 ? -29.648 -74.936 -18.756 1.00 45.89 173 LEU A O 1
ATOM 1335 N N . GLY A 1 174 ? -28.549 -73.922 -20.434 1.00 46.50 174 GLY A N 1
ATOM 1336 C CA . GLY A 1 174 ? -29.662 -74.070 -21.351 1.00 47.70 174 GLY A CA 1
ATOM 1337 C C . GLY A 1 174 ? -29.524 -75.196 -22.335 1.00 48.85 174 GLY A C 1
ATOM 1338 O O . GLY A 1 174 ? -28.745 -75.082 -23.285 1.00 49.87 174 GLY A O 1
ATOM 1339 N N . VAL A 1 175 ? -30.305 -76.262 -22.127 1.00 49.17 175 VAL A N 1
ATOM 1340 C CA . VAL A 1 175 ? -30.198 -77.480 -22.946 1.00 50.52 175 VAL A CA 1
ATOM 1341 C C . VAL A 1 175 ? -31.362 -77.569 -23.909 1.00 52.89 175 VAL A C 1
ATOM 1342 O O . VAL A 1 175 ? -32.431 -77.047 -23.616 1.00 52.85 175 VAL A O 1
ATOM 1346 N N . HIS A 1 176 ? -31.123 -78.226 -25.049 1.00 55.46 176 HIS A N 1
ATOM 1347 C CA . HIS A 1 176 ? -31.941 -78.074 -26.280 1.00 59.53 176 HIS A CA 1
ATOM 1348 C C . HIS A 1 176 ? -32.059 -79.306 -27.193 1.00 62.96 176 HIS A C 1
ATOM 1349 O O . HIS A 1 176 ? -31.545 -80.375 -26.851 1.00 63.14 176 HIS A O 1
ATOM 1356 N N . ARG A 1 177 ? -32.770 -79.159 -28.321 1.00 66.60 177 ARG A N 1
ATOM 1357 C CA . ARG A 1 177 ? -33.002 -80.262 -29.275 1.00 70.78 177 ARG A CA 1
ATOM 1358 C C . ARG A 1 177 ? -31.719 -80.580 -30.014 1.00 71.50 177 ARG A C 1
ATOM 1359 O O . ARG A 1 177 ? -30.918 -79.678 -30.275 1.00 70.31 177 ARG A O 1
ATOM 1367 N N . ILE A 1 178 ? -31.503 -81.864 -30.292 1.00 73.96 178 ILE A N 1
ATOM 1368 C CA . ILE A 1 178 ? -30.333 -82.310 -31.051 1.00 75.67 178 ILE A CA 1
ATOM 1369 C C . ILE A 1 178 ? -30.664 -82.252 -32.522 1.00 80.81 178 ILE A C 1
ATOM 1370 O O . ILE A 1 178 ? -31.633 -82.861 -32.985 1.00 84.80 178 ILE A O 1
ATOM 1375 N N . LEU A 1 179 ? -29.844 -81.500 -33.245 1.00 81.57 179 LEU A N 1
ATOM 1376 C CA . LEU A 1 179 ? -30.146 -81.051 -34.611 1.00 86.67 179 LEU A CA 1
ATOM 1377 C C . LEU A 1 179 ? -29.125 -81.625 -35.611 1.00 90.23 179 LEU A C 1
ATOM 1378 O O . LEU A 1 179 ? -27.925 -81.686 -35.281 1.00 88.40 179 LEU A O 1
ATOM 1383 N N . GLU A 1 180 ? -29.566 -82.053 -36.805 1.00 95.95 180 GLU A N 1
ATOM 1384 C CA . GLU A 1 180 ? -28.642 -82.755 -37.720 1.00 99.40 180 GLU A CA 1
ATOM 1385 C C . GLU A 1 180 ? -28.191 -81.987 -38.972 1.00 103.09 180 GLU A C 1
ATOM 1386 O O . GLU A 1 180 ? -28.724 -82.182 -40.066 1.00 108.74 180 GLU A O 1
ATOM 1392 N N . ARG A 1 181 ? -27.184 -81.135 -38.781 1.00 100.46 181 ARG A N 1
ATOM 1393 C CA . ARG A 1 181 ? -26.549 -80.364 -39.856 1.00 104.36 181 ARG A CA 1
ATOM 1394 C C . ARG A 1 181 ? -25.418 -81.169 -40.457 1.00 106.93 181 ARG A C 1
ATOM 1395 O O . ARG A 1 181 ? -24.639 -81.771 -39.717 1.00 103.97 181 ARG A O 1
ATOM 1403 N N . GLU A 1 182 ? -25.303 -81.163 -41.786 1.00 113.07 182 GLU A N 1
ATOM 1404 C CA . GLU A 1 182 ? -24.242 -81.915 -42.455 1.00 116.46 182 GLU A CA 1
ATOM 1405 C C . GLU A 1 182 ? -24.466 -83.434 -42.185 1.00 116.58 182 GLU A C 1
ATOM 1406 O O . GLU A 1 182 ? -25.316 -84.060 -42.834 1.00 121.42 182 GLU A O 1
ATOM 1412 N N . GLY A 1 183 ? -23.747 -84.001 -41.210 1.00 111.61 183 GLY A N 1
ATOM 1413 C CA . GLY A 1 183 ? -23.853 -85.420 -40.874 1.00 111.35 183 GLY A CA 1
ATOM 1414 C C . GLY A 1 183 ? -23.434 -85.721 -39.451 1.00 105.01 183 GLY A C 1
ATOM 1415 O O . GLY A 1 183 ? -23.455 -86.871 -39.029 1.00 105.27 183 GLY A O 1
ATOM 1416 N N . ARG A 1 184 ? -23.038 -84.685 -38.716 1.00 99.81 184 ARG A N 1
ATOM 1417 C CA . ARG A 1 184 ? -22.732 -84.807 -37.288 1.00 94.24 184 ARG A CA 1
ATOM 1418 C C . ARG A 1 184 ? -23.792 -84.089 -36.461 1.00 90.02 184 ARG A C 1
ATOM 1419 O O . ARG A 1 184 ? -24.218 -82.997 -36.815 1.00 89.98 184 ARG A O 1
ATOM 1427 N N . LYS A 1 185 ? -24.207 -84.701 -35.357 1.00 86.87 185 LYS A N 1
ATOM 1428 C CA . LYS A 1 185 ? -25.298 -84.166 -34.546 1.00 83.43 185 LYS A CA 1
ATOM 1429 C C . LYS A 1 185 ? -24.846 -83.028 -33.631 1.00 78.25 185 LYS A C 1
ATOM 1430 O O . LYS A 1 185 ? -23.902 -83.191 -32.854 1.00 75.86 185 LYS A O 1
ATOM 1436 N N . TYR A 1 186 ? -25.516 -81.878 -33.751 1.00 77.04 186 TYR A N 1
ATOM 1437 C CA . TYR A 1 186 ? -25.207 -80.682 -32.967 1.00 73.14 186 TYR A CA 1
ATOM 1438 C C . TYR A 1 186 ? -26.322 -80.299 -32.040 1.00 70.25 186 TYR A C 1
ATOM 1439 O O . TYR A 1 186 ? -27.478 -80.613 -32.288 1.00 71.81 186 TYR A O 1
ATOM 1448 N N . MET A 1 187 ? -25.953 -79.591 -30.980 1.00 66.62 187 MET A N 1
ATOM 1449 C CA . MET A 1 187 ? -26.898 -79.017 -30.039 1.00 64.19 187 MET A CA 1
ATOM 1450 C C . MET A 1 187 ? -26.294 -77.775 -29.446 1.00 61.72 187 MET A C 1
ATOM 1451 O O . MET A 1 187 ? -25.181 -77.832 -28.909 1.00 60.18 187 MET A O 1
ATOM 1456 N N . TYR A 1 188 ? -27.028 -76.665 -29.522 1.00 61.79 188 TYR A N 1
ATOM 1457 C CA . TYR A 1 188 ? -26.564 -75.401 -28.947 1.00 60.15 188 TYR A CA 1
ATOM 1458 C C . TYR A 1 188 ? -26.812 -75.397 -27.442 1.00 56.53 188 TYR A C 1
ATOM 1459 O O . TYR A 1 188 ? -27.850 -75.852 -26.973 1.00 55.88 188 TYR A O 1
ATOM 1468 N N . LEU A 1 189 ? -25.859 -74.883 -26.685 1.00 54.78 189 LEU A N 1
ATOM 1469 C CA . LEU A 1 189 ? -26.080 -74.663 -25.273 1.00 52.27 189 LEU A CA 1
ATOM 1470 C C . LEU A 1 189 ? -26.029 -73.187 -24.996 1.00 52.56 189 LEU A C 1
ATOM 1471 O O . LEU A 1 189 ? -25.432 -72.413 -25.753 1.00 54.42 189 LEU A O 1
ATOM 1476 N N . SER A 1 190 ? -26.635 -72.807 -23.880 1.00 51.19 190 SER A N 1
ATOM 1477 C CA . SER A 1 190 ? -26.732 -71.415 -23.499 1.00 51.48 190 SER A CA 1
ATOM 1478 C C . SER A 1 190 ? -26.611 -71.281 -21.995 1.00 49.64 190 SER A C 1
ATOM 1479 O O . SER A 1 190 ? -27.149 -72.103 -21.230 1.00 48.10 190 SER A O 1
ATOM 1482 N N . LEU A 1 191 ? -25.886 -70.241 -21.588 1.00 50.20 191 LEU A N 1
ATOM 1483 C CA . LEU A 1 191 ? -25.677 -69.939 -20.180 1.00 48.95 191 LEU A CA 1
ATOM 1484 C C . LEU A 1 191 ? -26.048 -68.496 -19.853 1.00 50.05 191 LEU A C 1
ATOM 1485 O O . LEU A 1 191 ? -25.541 -67.552 -20.473 1.00 51.96 191 LEU A O 1
ATOM 1490 N N . SER A 1 192 ? -26.937 -68.351 -18.873 1.00 48.97 192 SER A N 1
ATOM 1491 C CA . SER A 1 192 ? -27.307 -67.052 -18.324 1.00 50.02 192 SER A CA 1
ATOM 1492 C C . SER A 1 192 ? -26.896 -66.927 -16.850 1.00 49.77 192 SER A C 1
ATOM 1493 O O . SER A 1 192 ? -27.017 -67.872 -16.058 1.00 47.99 192 SER A O 1
ATOM 1496 N N . CYS A 1 193 ? -26.387 -65.748 -16.506 1.00 51.90 193 CYS A N 1
ATOM 1497 C CA . CYS A 1 193 ? -25.662 -65.558 -15.260 1.00 52.83 193 CYS A CA 1
ATOM 1498 C C . CYS A 1 193 ? -25.564 -64.102 -14.810 1.00 55.62 193 CYS A C 1
ATOM 1499 O O . CYS A 1 193 ? -25.708 -63.161 -15.603 1.00 57.25 193 CYS A O 1
ATOM 1502 N N . ASP A 1 194 ? -25.307 -63.942 -13.517 1.00 56.49 194 ASP A N 1
ATOM 1503 C CA . ASP A 1 194 ? -25.325 -62.655 -12.864 1.00 59.62 194 ASP A CA 1
ATOM 1504 C C . ASP A 1 194 ? -24.170 -61.852 -13.391 1.00 62.68 194 ASP A C 1
ATOM 1505 O O . ASP A 1 194 ? -23.019 -62.114 -13.056 1.00 63.85 194 ASP A O 1
ATOM 1510 N N . HIS A 1 195 ? -24.474 -60.878 -14.233 1.00 64.52 195 HIS A N 1
ATOM 1511 C CA . HIS A 1 195 ? -23.406 -60.072 -14.790 1.00 68.49 195 HIS A CA 1
ATOM 1512 C C . HIS A 1 195 ? -22.949 -58.964 -13.863 1.00 72.78 195 HIS A C 1
ATOM 1513 O O . HIS A 1 195 ? -22.185 -58.076 -14.246 1.00 76.87 195 HIS A O 1
ATOM 1520 N N . ARG A 1 196 ? -23.405 -59.009 -12.632 1.00 72.37 196 ARG A N 1
ATOM 1521 C CA . ARG A 1 196 ? -22.782 -58.173 -11.672 1.00 76.97 196 ARG A CA 1
ATOM 1522 C C . ARG A 1 196 ? -21.471 -58.812 -11.283 1.00 77.96 196 ARG A C 1
ATOM 1523 O O . ARG A 1 196 ? -20.541 -58.098 -10.905 1.00 82.92 196 ARG A O 1
ATOM 1531 N N . LEU A 1 197 ? -21.391 -60.146 -11.386 1.00 74.04 197 LEU A N 1
ATOM 1532 C CA . LEU A 1 197 ? -20.130 -60.865 -11.089 1.00 75.17 197 LEU A CA 1
ATOM 1533 C C . LEU A 1 197 ? -19.591 -61.856 -12.120 1.00 72.88 197 LEU A C 1
ATOM 1534 O O . LEU A 1 197 ? -18.372 -62.046 -12.170 1.00 75.44 197 LEU A O 1
ATOM 1539 N N . ILE A 1 198 ? -20.459 -62.483 -12.921 1.00 68.74 198 ILE A N 1
ATOM 1540 C CA . ILE A 1 198 ? -19.981 -63.354 -14.014 1.00 66.97 198 ILE A CA 1
ATOM 1541 C C . ILE A 1 198 ? -19.688 -62.539 -15.287 1.00 69.25 198 ILE A C 1
ATOM 1542 O O . ILE A 1 198 ? -20.544 -62.389 -16.153 1.00 67.63 198 ILE A O 1
ATOM 1547 N N . ASP A 1 199 ? -18.457 -62.038 -15.384 1.00 73.68 199 ASP A N 1
ATOM 1548 C CA . ASP A 1 199 ? -18.059 -61.035 -16.375 1.00 77.53 199 ASP A CA 1
ATOM 1549 C C . ASP A 1 199 ? -18.197 -61.448 -17.836 1.00 75.96 199 ASP A C 1
ATOM 1550 O O . ASP A 1 199 ? -18.939 -62.377 -18.168 1.00 71.71 199 ASP A O 1
ATOM 1555 N N . GLY A 1 200 ? -17.477 -60.730 -18.702 1.00 79.99 200 GLY A N 1
ATOM 1556 C CA . GLY A 1 200 ? -17.384 -61.069 -20.110 1.00 79.52 200 GLY A CA 1
ATOM 1557 C C . GLY A 1 200 ? -16.905 -62.500 -20.245 1.00 76.62 200 GLY A C 1
ATOM 1558 O O . GLY A 1 200 ? -17.712 -63.446 -20.339 1.00 71.89 200 GLY A O 1
ATOM 1559 N N . ALA A 1 201 ? -15.584 -62.656 -20.218 1.00 79.63 201 ALA A N 1
ATOM 1560 C CA . ALA A 1 201 ? -14.956 -63.962 -20.419 1.00 78.21 201 ALA A CA 1
ATOM 1561 C C . ALA A 1 201 ? -15.535 -65.050 -19.517 1.00 73.81 201 ALA A C 1
ATOM 1562 O O . ALA A 1 201 ? -16.128 -66.007 -20.013 1.00 70.22 201 ALA A O 1
ATOM 1564 N N . VAL A 1 202 ? -15.390 -64.871 -18.199 1.00 74.69 202 VAL A N 1
ATOM 1565 C CA . VAL A 1 202 ? -15.688 -65.921 -17.214 1.00 71.80 202 VAL A CA 1
ATOM 1566 C C . VAL A 1 202 ? -16.898 -66.695 -17.710 1.00 67.42 202 VAL A C 1
ATOM 1567 O O . VAL A 1 202 ? -16.893 -67.925 -17.705 1.00 65.79 202 VAL A O 1
ATOM 1571 N N . ALA A 1 203 ? -17.900 -65.962 -18.196 1.00 66.48 203 ALA A N 1
ATOM 1572 C CA . ALA A 1 203 ? -19.113 -66.539 -18.745 1.00 62.68 203 ALA A CA 1
ATOM 1573 C C . ALA A 1 203 ? -18.751 -67.577 -19.788 1.00 61.76 203 ALA A C 1
ATOM 1574 O O . ALA A 1 203 ? -18.758 -68.785 -19.540 1.00 59.77 203 ALA A O 1
ATOM 1576 N N . THR A 1 204 ? -18.410 -67.084 -20.959 1.00 63.70 204 THR A N 1
ATOM 1577 C CA . THR A 1 204 ? -18.009 -67.926 -22.059 1.00 64.01 204 THR A CA 1
ATOM 1578 C C . THR A 1 204 ? -17.018 -68.989 -21.619 1.00 63.70 204 THR A C 1
ATOM 1579 O O . THR A 1 204 ? -17.212 -70.188 -21.843 1.00 61.59 204 THR A O 1
ATOM 1583 N N . ARG A 1 205 ? -15.965 -68.533 -20.960 1.00 66.25 205 ARG A N 1
ATOM 1584 C CA . ARG A 1 205 ? -14.833 -69.377 -20.710 1.00 67.66 205 ARG A CA 1
ATOM 1585 C C . ARG A 1 205 ? -15.315 -70.661 -20.107 1.00 64.32 205 ARG A C 1
ATOM 1586 O O . ARG A 1 205 ? -14.720 -71.700 -20.306 1.00 64.86 205 ARG A O 1
ATOM 1594 N N . PHE A 1 206 ? -16.429 -70.594 -19.404 1.00 61.38 206 PHE A N 1
ATOM 1595 C CA . PHE A 1 206 ? -17.002 -71.784 -18.853 1.00 58.73 206 PHE A CA 1
ATOM 1596 C C . PHE A 1 206 ? -17.660 -72.562 -19.948 1.00 56.85 206 PHE A C 1
ATOM 1597 O O . PHE A 1 206 ? -17.301 -73.694 -20.185 1.00 56.90 206 PHE A O 1
ATOM 1605 N N . ILE A 1 207 ? -18.622 -71.961 -20.628 1.00 55.86 207 ILE A N 1
ATOM 1606 C CA . ILE A 1 207 ? -19.427 -72.747 -21.549 1.00 54.75 207 ILE A CA 1
ATOM 1607 C C . ILE A 1 207 ? -18.531 -73.408 -22.558 1.00 56.57 207 ILE A C 1
ATOM 1608 O O . ILE A 1 207 ? -18.738 -74.555 -22.918 1.00 55.90 207 ILE A O 1
ATOM 1613 N N . VAL A 1 208 ? -17.504 -72.690 -22.975 1.00 59.50 208 VAL A N 1
ATOM 1614 C CA . VAL A 1 208 ? -16.591 -73.237 -23.947 1.00 62.45 208 VAL A CA 1
ATOM 1615 C C . VAL A 1 208 ? -15.912 -74.507 -23.402 1.00 62.74 208 VAL A C 1
ATOM 1616 O O . VAL A 1 208 ? -15.698 -75.469 -24.139 1.00 63.49 208 VAL A O 1
ATOM 1620 N N . ASP A 1 209 ? -15.615 -74.513 -22.102 1.00 62.74 209 ASP A N 1
ATOM 1621 C CA . ASP A 1 209 ? -14.930 -75.648 -21.438 1.00 63.67 209 ASP A CA 1
ATOM 1622 C C . ASP A 1 209 ? -15.861 -76.884 -21.360 1.00 60.93 209 ASP A C 1
ATOM 1623 O O . ASP A 1 209 ? -15.497 -77.993 -21.788 1.00 61.89 209 ASP A O 1
ATOM 1628 N N . LEU A 1 210 ? -17.058 -76.666 -20.813 1.00 57.53 210 LEU A N 1
ATOM 1629 C CA . LEU A 1 210 ? -18.119 -77.647 -20.830 1.00 54.83 210 LEU A CA 1
ATOM 1630 C C . LEU A 1 210 ? -18.269 -78.154 -22.248 1.00 55.07 210 LEU A C 1
ATOM 1631 O O . LEU A 1 210 ? -18.258 -79.361 -22.473 1.00 55.96 210 LEU A O 1
ATOM 1636 N N . LYS A 1 211 ? -18.392 -77.230 -23.200 1.00 54.50 211 LYS A N 1
ATOM 1637 C CA . LYS A 1 211 ? -18.347 -77.585 -24.605 1.00 55.35 211 LYS A CA 1
ATOM 1638 C C . LYS A 1 211 ? -17.176 -78.520 -24.784 1.00 57.84 211 LYS A C 1
ATOM 1639 O O . LYS A 1 211 ? -17.374 -79.653 -25.204 1.00 58.87 211 LYS A O 1
ATOM 1645 N N . LYS A 1 212 ? -15.972 -78.078 -24.416 1.00 59.18 212 LYS A N 1
ATOM 1646 C CA . LYS A 1 212 ? -14.764 -78.856 -24.697 1.00 62.03 212 LYS A CA 1
ATOM 1647 C C . LYS A 1 212 ? -14.817 -80.312 -24.255 1.00 61.34 212 LYS A C 1
ATOM 1648 O O . LYS A 1 212 ? -14.140 -81.147 -24.863 1.00 64.27 212 LYS A O 1
ATOM 1654 N N . VAL A 1 213 ? -15.615 -80.626 -23.231 1.00 57.72 213 VAL A N 1
ATOM 1655 C CA . VAL A 1 213 ? -15.751 -82.022 -22.812 1.00 57.13 213 VAL A CA 1
ATOM 1656 C C . VAL A 1 213 ? -16.829 -82.807 -23.521 1.00 56.17 213 VAL A C 1
ATOM 1657 O O . VAL A 1 213 ? -16.516 -83.797 -24.160 1.00 58.48 213 VAL A O 1
ATOM 1661 N N . ILE A 1 214 ? -18.086 -82.396 -23.426 1.00 53.28 214 ILE A N 1
ATOM 1662 C CA . ILE A 1 214 ? -19.130 -83.045 -24.229 1.00 53.45 214 ILE A CA 1
ATOM 1663 C C . ILE A 1 214 ? -18.589 -83.362 -25.653 1.00 56.83 214 ILE A C 1
ATOM 1664 O O . ILE A 1 214 ? -19.111 -84.226 -26.378 1.00 58.37 214 ILE A O 1
ATOM 1669 N N . GLU A 1 215 ? -17.513 -82.664 -26.019 1.00 58.53 215 GLU A N 1
ATOM 1670 C CA . GLU A 1 215 ? -16.905 -82.722 -27.349 1.00 62.13 215 GLU A CA 1
ATOM 1671 C C . GLU A 1 215 ? -15.594 -83.538 -27.320 1.00 65.02 215 GLU A C 1
ATOM 1672 O O . GLU A 1 215 ? -14.612 -83.212 -28.011 1.00 67.54 215 GLU A O 1
ATOM 1678 N N . ASP A 1 216 ? -15.609 -84.601 -26.513 1.00 65.05 216 ASP A N 1
ATOM 1679 C CA . ASP A 1 216 ? -14.503 -85.550 -26.342 1.00 68.12 216 ASP A CA 1
ATOM 1680 C C . ASP A 1 216 ? -14.711 -86.250 -25.007 1.00 67.31 216 ASP A C 1
ATOM 1681 O O . ASP A 1 216 ? -14.067 -85.912 -24.018 1.00 66.88 216 ASP A O 1
ATOM 1686 N N . PRO A 1 217 ? -15.658 -87.199 -24.961 1.00 67.50 217 PRO A N 1
ATOM 1687 C CA . PRO A 1 217 ? -16.000 -87.860 -23.705 1.00 67.30 217 PRO A CA 1
ATOM 1688 C C . PRO A 1 217 ? -15.168 -89.090 -23.372 1.00 71.31 217 PRO A C 1
ATOM 1689 O O . PRO A 1 217 ? -15.113 -89.457 -22.194 1.00 71.92 217 PRO A O 1
ATOM 1693 N N . ASN A 1 218 ? -14.537 -89.724 -24.371 1.00 74.57 218 ASN A N 1
ATOM 1694 C CA . ASN A 1 218 ? -13.484 -90.725 -24.104 1.00 78.68 218 ASN A CA 1
ATOM 1695 C C . ASN A 1 218 ? -12.540 -90.201 -22.996 1.00 77.98 218 ASN A C 1
ATOM 1696 O O . ASN A 1 218 ? -11.933 -90.982 -22.266 1.00 80.96 218 ASN A O 1
ATOM 1701 N N . ALA A 1 219 ? -12.455 -88.872 -22.870 1.00 74.16 219 ALA A N 1
ATOM 1702 C CA . ALA A 1 219 ? -11.675 -88.208 -21.824 1.00 73.14 219 ALA A CA 1
ATOM 1703 C C . ALA A 1 219 ? -12.305 -88.392 -20.474 1.00 70.95 219 ALA A C 1
ATOM 1704 O O . ALA A 1 219 ? -11.614 -88.769 -19.543 1.00 73.72 219 ALA A O 1
ATOM 1706 N N . ILE A 1 220 ? -13.607 -88.135 -20.355 1.00 66.13 220 ILE A N 1
ATOM 1707 C CA . ILE A 1 220 ? -14.174 -87.951 -19.022 1.00 63.51 220 ILE A CA 1
ATOM 1708 C C . ILE A 1 220 ? -13.559 -88.945 -17.991 1.00 67.03 220 ILE A C 1
ATOM 1709 O O . ILE A 1 220 ? -13.185 -88.553 -16.892 1.00 67.72 220 ILE A O 1
ATOM 1714 N N . ILE A 1 221 ? -13.406 -90.206 -18.393 1.00 69.65 221 ILE A N 1
ATOM 1715 C CA . ILE A 1 221 ? -12.589 -91.241 -17.716 1.00 74.21 221 ILE A CA 1
ATOM 1716 C C . ILE A 1 221 ? -11.434 -90.776 -16.791 1.00 76.62 221 ILE A C 1
ATOM 1717 O O . ILE A 1 221 ? -11.021 -91.481 -15.866 1.00 80.42 221 ILE A O 1
ATOM 1722 N N . TYR A 1 222 ? -10.893 -89.606 -17.097 1.00 75.09 222 TYR A N 1
ATOM 1723 C CA . TYR A 1 222 ? -9.861 -88.930 -16.316 1.00 77.54 222 TYR A CA 1
ATOM 1724 C C . TYR A 1 222 ? -10.209 -87.417 -16.462 1.00 73.10 222 TYR A C 1
ATOM 1725 O O . TYR A 1 222 ? -10.081 -86.585 -15.548 1.00 72.58 222 TYR A O 1
ATOM 1734 N N . ARG B 1 5 ? -19.897 -76.032 3.915 1.00 151.43 5 ARG B N 1
ATOM 1735 C CA . ARG B 1 5 ? -18.537 -75.429 3.709 1.00 151.23 5 ARG B CA 1
ATOM 1736 C C . ARG B 1 5 ? -18.534 -74.392 2.571 1.00 143.58 5 ARG B C 1
ATOM 1737 O O . ARG B 1 5 ? -18.497 -74.761 1.394 1.00 138.78 5 ARG B O 1
ATOM 1745 N N . GLU B 1 6 ? -18.554 -73.103 2.931 1.00 143.03 6 GLU B N 1
ATOM 1746 C CA . GLU B 1 6 ? -18.766 -72.002 1.961 1.00 136.05 6 GLU B CA 1
ATOM 1747 C C . GLU B 1 6 ? -17.716 -70.867 2.022 1.00 136.35 6 GLU B C 1
ATOM 1748 O O . GLU B 1 6 ? -16.797 -70.905 2.842 1.00 141.74 6 GLU B O 1
ATOM 1754 N N . GLU B 1 7 ? -17.849 -69.877 1.139 1.00 130.82 7 GLU B N 1
ATOM 1755 C CA . GLU B 1 7 ? -16.899 -68.771 1.071 1.00 131.14 7 GLU B CA 1
ATOM 1756 C C . GLU B 1 7 ? -17.596 -67.427 0.867 1.00 128.31 7 GLU B C 1
ATOM 1757 O O . GLU B 1 7 ? -18.352 -67.239 -0.072 1.00 122.67 7 GLU B O 1
ATOM 1763 N N . ILE B 1 8 ? -17.295 -66.496 1.757 1.00 133.06 8 ILE B N 1
ATOM 1764 C CA . ILE B 1 8 ? -17.948 -65.206 1.831 1.00 132.77 8 ILE B CA 1
ATOM 1765 C C . ILE B 1 8 ? -17.816 -64.394 0.555 1.00 127.34 8 ILE B C 1
ATOM 1766 O O . ILE B 1 8 ? -18.805 -64.127 -0.121 1.00 122.79 8 ILE B O 1
ATOM 1771 N N . LEU B 1 9 ? -16.578 -64.022 0.244 1.00 128.93 9 LEU B N 1
ATOM 1772 C CA . LEU B 1 9 ? -16.206 -63.065 -0.835 1.00 125.98 9 LEU B CA 1
ATOM 1773 C C . LEU B 1 9 ? -17.206 -61.953 -1.250 1.00 123.32 9 LEU B C 1
ATOM 1774 O O . LEU B 1 9 ? -18.016 -62.113 -2.179 1.00 117.52 9 LEU B O 1
ATOM 1779 N N . GLU B 1 10 ? -17.086 -60.828 -0.542 1.00 128.36 10 GLU B N 1
ATOM 1780 C CA . GLU B 1 10 ? -17.796 -59.591 -0.844 1.00 127.44 10 GLU B CA 1
ATOM 1781 C C . GLU B 1 10 ? -17.344 -59.052 -2.188 1.00 122.67 10 GLU B C 1
ATOM 1782 O O . GLU B 1 10 ? -17.566 -59.698 -3.215 1.00 116.99 10 GLU B O 1
ATOM 1788 N N . MET B 1 11 ? -16.722 -57.874 -2.171 1.00 125.61 11 MET B N 1
ATOM 1789 C CA . MET B 1 11 ? -16.106 -57.281 -3.361 1.00 122.53 11 MET B CA 1
ATOM 1790 C C . MET B 1 11 ? -14.997 -56.273 -3.054 1.00 128.10 11 MET B C 1
ATOM 1791 O O . MET B 1 11 ? -14.706 -55.986 -1.873 1.00 134.73 11 MET B O 1
ATOM 1796 N N . HIS B 1 12 ? -14.382 -55.756 -4.128 1.00 126.08 12 HIS B N 1
ATOM 1797 C CA . HIS B 1 12 ? -13.136 -54.956 -4.056 1.00 131.03 12 HIS B CA 1
ATOM 1798 C C . HIS B 1 12 ? -13.253 -53.550 -4.673 1.00 130.17 12 HIS B C 1
ATOM 1799 O O . HIS B 1 12 ? -14.336 -52.950 -4.666 1.00 129.05 12 HIS B O 1
ATOM 1806 N N . GLY B 1 13 ? -12.121 -53.033 -5.158 1.00 131.27 13 GLY B N 1
ATOM 1807 C CA . GLY B 1 13 ? -12.085 -51.864 -6.021 1.00 129.78 13 GLY B CA 1
ATOM 1808 C C . GLY B 1 13 ? -13.024 -52.035 -7.201 1.00 122.25 13 GLY B C 1
ATOM 1809 O O . GLY B 1 13 ? -14.168 -51.593 -7.141 1.00 121.23 13 GLY B O 1
ATOM 1810 N N . LEU B 1 14 ? -12.566 -52.697 -8.261 1.00 117.45 14 LEU B N 1
ATOM 1811 C CA . LEU B 1 14 ? -13.348 -52.749 -9.494 1.00 111.09 14 LEU B CA 1
ATOM 1812 C C . LEU B 1 14 ? -14.668 -53.511 -9.398 1.00 107.56 14 LEU B C 1
ATOM 1813 O O . LEU B 1 14 ? -15.712 -52.979 -9.761 1.00 105.51 14 LEU B O 1
ATOM 1818 N N . ARG B 1 15 ? -14.613 -54.758 -8.932 1.00 107.35 15 ARG B N 1
ATOM 1819 C CA . ARG B 1 15 ? -15.801 -55.633 -8.794 1.00 104.50 15 ARG B CA 1
ATOM 1820 C C . ARG B 1 15 ? -17.042 -54.816 -8.380 1.00 105.02 15 ARG B C 1
ATOM 1821 O O . ARG B 1 15 ? -18.135 -54.929 -8.967 1.00 100.93 15 ARG B O 1
ATOM 1829 N N . ARG B 1 16 ? -16.809 -53.983 -7.366 1.00 110.28 16 ARG B N 1
ATOM 1830 C CA . ARG B 1 16 ? -17.783 -53.118 -6.737 1.00 112.55 16 ARG B CA 1
ATOM 1831 C C . ARG B 1 16 ? -18.200 -52.003 -7.693 1.00 110.26 16 ARG B C 1
ATOM 1832 O O . ARG B 1 16 ? -19.364 -51.621 -7.738 1.00 109.54 16 ARG B O 1
ATOM 1840 N N . ILE B 1 17 ? -17.238 -51.491 -8.455 1.00 109.44 17 ILE B N 1
ATOM 1841 C CA . ILE B 1 17 ? -17.504 -50.488 -9.480 1.00 107.36 17 ILE B CA 1
ATOM 1842 C C . ILE B 1 17 ? -18.379 -51.099 -10.582 1.00 100.83 17 ILE B C 1
ATOM 1843 O O . ILE B 1 17 ? -19.318 -50.450 -11.045 1.00 99.66 17 ILE B O 1
ATOM 1848 N N . ILE B 1 18 ? -18.087 -52.346 -10.976 1.00 97.03 18 ILE B N 1
ATOM 1849 C CA . ILE B 1 18 ? -18.869 -53.031 -12.021 1.00 91.17 18 ILE B CA 1
ATOM 1850 C C . ILE B 1 18 ? -20.254 -53.445 -11.540 1.00 90.36 18 ILE B C 1
ATOM 1851 O O . ILE B 1 18 ? -21.242 -53.218 -12.238 1.00 87.31 18 ILE B O 1
ATOM 1856 N N . PHE B 1 19 ? -20.301 -54.057 -10.354 1.00 93.23 19 PHE B N 1
ATOM 1857 C CA . PHE B 1 19 ? -21.552 -54.369 -9.643 1.00 94.13 19 PHE B CA 1
ATOM 1858 C C . PHE B 1 19 ? -22.572 -53.209 -9.817 1.00 95.25 19 PHE B C 1
ATOM 1859 O O . PHE B 1 19 ? -23.516 -53.330 -10.603 1.00 92.04 19 PHE B O 1
ATOM 1867 N N . ASP B 1 20 ? -22.352 -52.085 -9.126 1.00 100.14 20 ASP B N 1
ATOM 1868 C CA . ASP B 1 20 ? -23.271 -50.936 -9.147 1.00 102.17 20 ASP B CA 1
ATOM 1869 C C . ASP B 1 20 ? -23.647 -50.497 -10.563 1.00 98.48 20 ASP B C 1
ATOM 1870 O O . ASP B 1 20 ? -24.800 -50.151 -10.824 1.00 98.13 20 ASP B O 1
ATOM 1875 N N . LYS B 1 21 ? -22.665 -50.536 -11.467 1.00 96.23 21 LYS B N 1
ATOM 1876 C CA . LYS B 1 21 ? -22.811 -50.043 -12.848 1.00 93.47 21 LYS B CA 1
ATOM 1877 C C . LYS B 1 21 ? -23.272 -51.098 -13.867 1.00 87.94 21 LYS B C 1
ATOM 1878 O O . LYS B 1 21 ? -23.247 -50.845 -15.088 1.00 85.23 21 LYS B O 1
ATOM 1884 N N . MET B 1 22 ? -23.660 -52.272 -13.357 1.00 86.80 22 MET B N 1
ATOM 1885 C CA . MET B 1 22 ? -24.392 -53.299 -14.119 1.00 82.41 22 MET B CA 1
ATOM 1886 C C . MET B 1 22 ? -25.801 -53.367 -13.577 1.00 83.47 22 MET B C 1
ATOM 1887 O O . MET B 1 22 ? -26.768 -53.572 -14.310 1.00 80.85 22 MET B O 1
ATOM 1892 N N . THR B 1 23 ? -25.875 -53.217 -12.258 1.00 87.63 23 THR B N 1
ATOM 1893 C CA . THR B 1 23 ? -27.107 -52.920 -11.564 1.00 90.56 23 THR B CA 1
ATOM 1894 C C . THR B 1 23 ? -27.685 -51.739 -12.328 1.00 90.76 23 THR B C 1
ATOM 1895 O O . THR B 1 23 ? -28.692 -51.900 -13.019 1.00 88.89 23 THR B O 1
ATOM 1899 N N . LYS B 1 24 ? -26.996 -50.596 -12.285 1.00 93.05 24 LYS B N 1
ATOM 1900 C CA . LYS B 1 24 ? -27.519 -49.372 -12.889 1.00 94.50 24 LYS B CA 1
ATOM 1901 C C . LYS B 1 24 ? -27.721 -49.502 -14.404 1.00 89.89 24 LYS B C 1
ATOM 1902 O O . LYS B 1 24 ? -28.576 -48.825 -14.977 1.00 90.49 24 LYS B O 1
ATOM 1908 N N . ALA B 1 25 ? -26.963 -50.392 -15.041 1.00 85.76 25 ALA B N 1
ATOM 1909 C CA . ALA B 1 25 ? -27.068 -50.574 -16.483 1.00 81.87 25 ALA B CA 1
ATOM 1910 C C . ALA B 1 25 ? -28.444 -51.116 -16.847 1.00 80.77 25 ALA B C 1
ATOM 1911 O O . ALA B 1 25 ? -29.337 -50.374 -17.267 1.00 81.93 25 ALA B O 1
ATOM 1913 N N . LYS B 1 26 ? -28.612 -52.415 -16.650 1.00 79.19 26 LYS B N 1
ATOM 1914 C CA . LYS B 1 26 ? -29.880 -53.080 -16.893 1.00 78.84 26 LYS B CA 1
ATOM 1915 C C . LYS B 1 26 ? -30.842 -52.891 -15.688 1.00 82.90 26 LYS B C 1
ATOM 1916 O O . LYS B 1 26 ? -31.290 -53.847 -15.040 1.00 83.52 26 LYS B O 1
ATOM 1922 N N . GLN B 1 27 ? -31.131 -51.634 -15.379 1.00 86.22 27 GLN B N 1
ATOM 1923 C CA . GLN B 1 27 ? -32.166 -51.318 -14.419 1.00 90.60 27 GLN B CA 1
ATOM 1924 C C . GLN B 1 27 ? -33.101 -50.331 -15.107 1.00 92.25 27 GLN B C 1
ATOM 1925 O O . GLN B 1 27 ? -34.323 -50.322 -14.876 1.00 94.84 27 GLN B O 1
ATOM 1931 N N . ILE B 1 28 ? -32.525 -49.506 -15.976 1.00 91.09 28 ILE B N 1
ATOM 1932 C CA . ILE B 1 28 ? -33.317 -48.495 -16.664 1.00 93.13 28 ILE B CA 1
ATOM 1933 C C . ILE B 1 28 ? -33.522 -48.800 -18.139 1.00 89.33 28 ILE B C 1
ATOM 1934 O O . ILE B 1 28 ? -34.623 -48.598 -18.651 1.00 91.01 28 ILE B O 1
ATOM 1939 N N . MET B 1 29 ? -32.477 -49.269 -18.821 1.00 84.74 29 MET B N 1
ATOM 1940 C CA . MET B 1 29 ? -32.542 -49.461 -20.263 1.00 80.99 29 MET B CA 1
ATOM 1941 C C . MET B 1 29 ? -33.084 -50.825 -20.670 1.00 78.07 29 MET B C 1
ATOM 1942 O O . MET B 1 29 ? -32.348 -51.806 -20.638 1.00 75.10 29 MET B O 1
ATOM 1947 N N . PRO B 1 30 ? -34.376 -50.891 -21.055 1.00 79.37 30 PRO B N 1
ATOM 1948 C CA . PRO B 1 30 ? -34.984 -52.128 -21.561 1.00 77.69 30 PRO B CA 1
ATOM 1949 C C . PRO B 1 30 ? -34.267 -52.662 -22.813 1.00 74.40 30 PRO B C 1
ATOM 1950 O O . PRO B 1 30 ? -33.900 -51.879 -23.693 1.00 74.58 30 PRO B O 1
ATOM 1954 N N . HIS B 1 31 ? -34.064 -53.969 -22.916 1.00 72.23 31 HIS B N 1
ATOM 1955 C CA . HIS B 1 31 ? -33.090 -54.463 -23.903 1.00 69.39 31 HIS B CA 1
ATOM 1956 C C . HIS B 1 31 ? -33.581 -55.234 -25.180 1.00 68.28 31 HIS B C 1
ATOM 1957 O O . HIS B 1 31 ? -33.898 -56.440 -25.114 1.00 67.94 31 HIS B O 1
ATOM 1964 N N . PHE B 1 32 ? -33.603 -54.567 -26.342 1.00 68.01 32 PHE B N 1
ATOM 1965 C CA . PHE B 1 32 ? -33.683 -55.301 -27.629 1.00 66.38 32 PHE B CA 1
ATOM 1966 C C . PHE B 1 32 ? -32.275 -55.664 -28.122 1.00 63.49 32 PHE B C 1
ATOM 1967 O O . PHE B 1 32 ? -31.404 -54.788 -28.271 1.00 63.47 32 PHE B O 1
ATOM 1975 N N . THR B 1 33 ? -32.050 -56.952 -28.366 1.00 61.23 33 THR B N 1
ATOM 1976 C CA . THR B 1 33 ? -30.783 -57.389 -28.937 1.00 58.37 33 THR B CA 1
ATOM 1977 C C . THR B 1 33 ? -31.013 -58.368 -30.083 1.00 57.90 33 THR B C 1
ATOM 1978 O O . THR B 1 33 ? -31.789 -59.317 -29.958 1.00 58.65 33 THR B O 1
ATOM 1982 N N . VAL B 1 34 ? -30.356 -58.112 -31.208 1.00 56.89 34 VAL B N 1
ATOM 1983 C CA . VAL B 1 34 ? -30.605 -58.856 -32.448 1.00 57.16 34 VAL B CA 1
ATOM 1984 C C . VAL B 1 34 ? -29.283 -59.465 -32.962 1.00 56.04 34 VAL B C 1
ATOM 1985 O O . VAL B 1 34 ? -28.220 -58.981 -32.586 1.00 55.18 34 VAL B O 1
ATOM 1989 N N . MET B 1 35 ? -29.351 -60.538 -33.768 1.00 56.45 35 MET B N 1
ATOM 1990 C CA . MET B 1 35 ? -28.162 -61.227 -34.323 1.00 55.74 35 MET B CA 1
ATOM 1991 C C . MET B 1 35 ? -28.210 -61.480 -35.841 1.00 57.81 35 MET B C 1
ATOM 1992 O O . MET B 1 35 ? -29.103 -62.165 -36.333 1.00 59.58 35 MET B O 1
ATOM 1997 N N . GLU B 1 36 ? -27.250 -60.945 -36.586 1.00 58.24 36 GLU B N 1
ATOM 1998 C CA . GLU B 1 36 ? -27.110 -61.301 -37.996 1.00 60.88 36 GLU B CA 1
ATOM 1999 C C . GLU B 1 36 ? -25.909 -62.183 -38.203 1.00 61.67 36 GLU B C 1
ATOM 2000 O O . GLU B 1 36 ? -25.016 -62.233 -37.370 1.00 60.51 36 GLU B O 1
ATOM 2006 N N . GLU B 1 37 ? -25.894 -62.877 -39.330 1.00 64.60 37 GLU B N 1
ATOM 2007 C CA . GLU B 1 37 ? -24.801 -63.767 -39.681 1.00 66.25 37 GLU B CA 1
ATOM 2008 C C . GLU B 1 37 ? -24.003 -63.119 -40.787 1.00 67.75 37 GLU B C 1
ATOM 2009 O O . GLU B 1 37 ? -24.568 -62.595 -41.746 1.00 69.36 37 GLU B O 1
ATOM 2015 N N . VAL B 1 38 ? -22.686 -63.170 -40.651 1.00 67.81 38 VAL B N 1
ATOM 2016 C CA . VAL B 1 38 ? -21.815 -62.450 -41.557 1.00 69.50 38 VAL B CA 1
ATOM 2017 C C . VAL B 1 38 ? -20.794 -63.374 -42.277 1.00 72.61 38 VAL B C 1
ATOM 2018 O O . VAL B 1 38 ? -20.093 -64.168 -41.645 1.00 72.68 38 VAL B O 1
ATOM 2022 N N . ASP B 1 39 ? -20.776 -63.267 -43.608 1.00 75.69 39 ASP B N 1
ATOM 2023 C CA . ASP B 1 39 ? -19.899 -64.010 -44.522 1.00 79.74 39 ASP B CA 1
ATOM 2024 C C . ASP B 1 39 ? -18.499 -63.389 -44.433 1.00 79.97 39 ASP B C 1
ATOM 2025 O O . ASP B 1 39 ? -18.035 -62.704 -45.355 1.00 82.11 39 ASP B O 1
ATOM 2030 N N . VAL B 1 40 ? -17.833 -63.635 -43.307 1.00 78.27 40 VAL B N 1
ATOM 2031 C CA . VAL B 1 40 ? -16.599 -62.915 -42.950 1.00 78.47 40 VAL B CA 1
ATOM 2032 C C . VAL B 1 40 ? -15.379 -63.492 -43.606 1.00 82.50 40 VAL B C 1
ATOM 2033 O O . VAL B 1 40 ? -14.244 -63.150 -43.269 1.00 82.99 40 VAL B O 1
ATOM 2037 N N . THR B 1 41 ? -15.653 -64.393 -44.532 1.00 85.93 41 THR B N 1
ATOM 2038 C CA . THR B 1 41 ? -14.683 -64.957 -45.451 1.00 91.27 41 THR B CA 1
ATOM 2039 C C . THR B 1 41 ? -13.697 -63.927 -45.959 1.00 92.88 41 THR B C 1
ATOM 2040 O O . THR B 1 41 ? -12.480 -64.064 -45.814 1.00 94.84 41 THR B O 1
ATOM 2044 N N . SER B 1 42 ? -14.263 -62.887 -46.556 1.00 92.39 42 SER B N 1
ATOM 2045 C CA . SER B 1 42 ? -13.512 -61.930 -47.320 1.00 94.99 42 SER B CA 1
ATOM 2046 C C . SER B 1 42 ? -12.819 -60.966 -46.378 1.00 92.47 42 SER B C 1
ATOM 2047 O O . SER B 1 42 ? -11.818 -60.354 -46.729 1.00 94.81 42 SER B O 1
ATOM 2050 N N . MET B 1 43 ? -13.330 -60.863 -45.161 1.00 88.21 43 MET B N 1
ATOM 2051 C CA . MET B 1 43 ? -12.601 -60.137 -44.142 1.00 86.88 43 MET B CA 1
ATOM 2052 C C . MET B 1 43 ? -11.367 -60.896 -43.636 1.00 89.25 43 MET B C 1
ATOM 2053 O O . MET B 1 43 ? -10.296 -60.300 -43.487 1.00 91.12 43 MET B O 1
ATOM 2058 N N . VAL B 1 44 ? -11.516 -62.200 -43.377 1.00 89.83 44 VAL B N 1
ATOM 2059 C CA . VAL B 1 44 ? -10.407 -63.022 -42.844 1.00 92.24 44 VAL B CA 1
ATOM 2060 C C . VAL B 1 44 ? -9.155 -62.998 -43.730 1.00 97.37 44 VAL B C 1
ATOM 2061 O O . VAL B 1 44 ? -8.056 -62.732 -43.246 1.00 98.87 44 VAL B O 1
ATOM 2065 N N . SER B 1 45 ? -9.320 -63.252 -45.023 1.00 100.38 45 SER B N 1
ATOM 2066 C CA . SER B 1 45 ? -8.164 -63.260 -45.897 1.00 105.97 45 SER B CA 1
ATOM 2067 C C . SER B 1 45 ? -7.608 -61.854 -46.063 1.00 106.03 45 SER B C 1
ATOM 2068 O O . SER B 1 45 ? -6.450 -61.696 -46.447 1.00 110.70 45 SER B O 1
ATOM 2071 N N . ILE B 1 46 ? -8.411 -60.836 -45.764 1.00 101.39 46 ILE B N 1
ATOM 2072 C CA . ILE B 1 46 ? -7.866 -59.493 -45.724 1.00 101.46 46 ILE B CA 1
ATOM 2073 C C . ILE B 1 46 ? -6.817 -59.467 -44.641 1.00 101.78 46 ILE B C 1
ATOM 2074 O O . ILE B 1 46 ? -5.647 -59.179 -44.892 1.00 105.84 46 ILE B O 1
ATOM 2079 N N . LEU B 1 47 ? -7.239 -59.820 -43.439 1.00 97.96 47 LEU B N 1
ATOM 2080 C CA . LEU B 1 47 ? -6.347 -59.798 -42.310 1.00 98.44 47 LEU B CA 1
ATOM 2081 C C . LEU B 1 47 ? -5.194 -60.742 -42.564 1.00 103.80 47 LEU B C 1
ATOM 2082 O O . LEU B 1 47 ? -4.062 -60.287 -42.654 1.00 107.77 47 LEU B O 1
ATOM 2087 N N . ASP B 1 48 ? -5.490 -62.033 -42.737 1.00 104.81 48 ASP B N 1
ATOM 2088 C CA . ASP B 1 48 ? -4.463 -63.084 -42.909 1.00 110.30 48 ASP B CA 1
ATOM 2089 C C . ASP B 1 48 ? -3.340 -62.727 -43.908 1.00 116.44 48 ASP B C 1
ATOM 2090 O O . ASP B 1 48 ? -2.266 -63.347 -43.885 1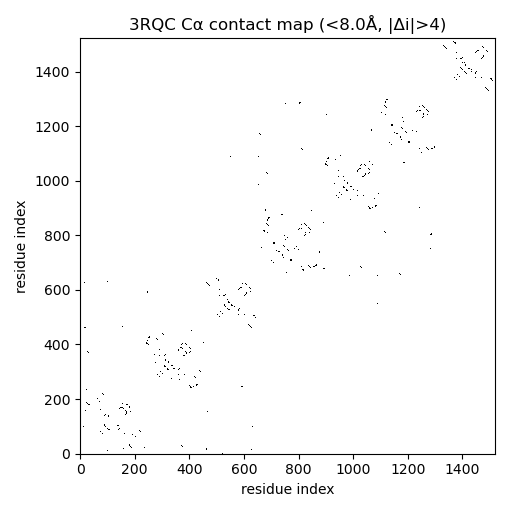.00 121.22 48 ASP B O 1
ATOM 2095 N N . SER B 1 49 ? -3.595 -61.737 -44.772 1.00 116.76 49 SER B N 1
ATOM 2096 C CA . SER B 1 49 ? -2.576 -61.205 -45.685 1.00 122.58 49 SER B CA 1
ATOM 2097 C C . SER B 1 49 ? -1.713 -60.131 -44.993 1.00 123.34 49 SER B C 1
ATOM 2098 O O . SER B 1 49 ? -0.474 -60.121 -45.118 1.00 128.85 49 SER B O 1
ATOM 2101 N N . ALA B 1 50 ? -2.370 -59.241 -44.252 1.00 118.23 50 ALA B N 1
ATOM 2102 C CA . ALA B 1 50 ? -1.679 -58.211 -43.482 1.00 118.69 50 ALA B CA 1
ATOM 2103 C C . ALA B 1 50 ? -0.724 -58.764 -42.403 1.00 120.44 50 ALA B C 1
ATOM 2104 O O . ALA B 1 50 ? 0.089 -58.026 -41.849 1.00 122.54 50 ALA B O 1
ATOM 2106 N N . LYS B 1 51 ? -0.832 -60.059 -42.106 1.00 120.06 51 LYS B N 1
ATOM 2107 C CA . LYS B 1 51 ? 0.109 -60.749 -41.221 1.00 122.80 51 LYS B CA 1
ATOM 2108 C C . LYS B 1 51 ? 1.397 -60.957 -42.020 1.00 130.29 51 LYS B C 1
ATOM 2109 O O . LYS B 1 51 ? 2.504 -60.779 -41.502 1.00 134.28 51 LYS B O 1
ATOM 2115 N N . ALA B 1 52 ? 1.238 -61.312 -43.295 1.00 132.63 52 ALA B N 1
ATOM 2116 C CA . ALA B 1 52 ? 2.362 -61.688 -44.133 1.00 140.28 52 ALA B CA 1
ATOM 2117 C C . ALA B 1 52 ? 3.219 -60.495 -44.538 1.00 144.53 52 ALA B C 1
ATOM 2118 O O . ALA B 1 52 ? 4.234 -60.679 -45.216 1.00 151.46 52 ALA B O 1
ATOM 2120 N N . ARG B 1 53 ? 2.827 -59.285 -44.121 1.00 141.15 53 ARG B N 1
ATOM 2121 C CA . ARG B 1 53 ? 3.714 -58.109 -44.248 1.00 145.74 53 ARG B CA 1
ATOM 2122 C C . ARG B 1 53 ? 3.405 -56.860 -43.400 1.00 142.35 53 ARG B C 1
ATOM 2123 O O . ARG B 1 53 ? 4.317 -56.118 -43.014 1.00 146.03 53 ARG B O 1
ATOM 2131 N N . ASN B 1 54 ? 2.128 -56.624 -43.121 1.00 136.08 54 ASN B N 1
ATOM 2132 C CA . ASN B 1 54 ? 1.699 -55.348 -42.537 1.00 133.41 54 ASN B CA 1
ATOM 2133 C C . ASN B 1 54 ? 1.712 -55.296 -41.033 1.00 130.47 54 ASN B C 1
ATOM 2134 O O . ASN B 1 54 ? 1.198 -54.335 -40.464 1.00 127.55 54 ASN B O 1
ATOM 2139 N N . ARG B 1 55 ? 2.263 -56.334 -40.401 1.00 131.67 55 ARG B N 1
ATOM 2140 C CA . ARG B 1 55 ? 2.402 -56.414 -38.926 1.00 130.07 55 ARG B CA 1
ATOM 2141 C C . ARG B 1 55 ? 1.094 -56.789 -38.148 1.00 122.71 55 ARG B C 1
ATOM 2142 O O . ARG B 1 55 ? 1.068 -57.769 -37.373 1.00 121.54 55 ARG B O 1
ATOM 2150 N N . LYS B 1 56 ? 0.037 -55.998 -38.353 1.00 117.90 56 LYS B N 1
ATOM 2151 C CA . LYS B 1 56 ? -1.268 -56.229 -37.747 1.00 110.89 56 LYS B CA 1
ATOM 2152 C C . LYS B 1 56 ? -2.193 -56.761 -38.851 1.00 108.04 56 LYS B C 1
ATOM 2153 O O . LYS B 1 56 ? -1.692 -57.280 -39.834 1.00 111.26 56 LYS B O 1
ATOM 2159 N N . VAL B 1 57 ? -3.514 -56.681 -38.735 1.00 102.60 57 VAL B N 1
ATOM 2160 C CA . VAL B 1 57 ? -4.238 -56.050 -37.646 1.00 98.58 57 VAL B CA 1
ATOM 2161 C C . VAL B 1 57 ? -5.195 -57.059 -36.956 1.00 94.05 57 VAL B C 1
ATOM 2162 O O . VAL B 1 57 ? -4.970 -58.279 -37.050 1.00 94.78 57 VAL B O 1
ATOM 2166 N N . THR B 1 58 ? -6.228 -56.557 -36.258 1.00 89.54 58 THR B N 1
ATOM 2167 C CA . THR B 1 58 ? -7.135 -57.414 -35.497 1.00 85.41 58 THR B CA 1
ATOM 2168 C C . THR B 1 58 ? -8.556 -57.269 -35.936 1.00 81.56 58 THR B C 1
ATOM 2169 O O . THR B 1 58 ? -9.006 -56.169 -36.264 1.00 80.79 58 THR B O 1
ATOM 2173 N N . VAL B 1 59 ? -9.250 -58.407 -35.879 1.00 79.49 59 VAL B N 1
ATOM 2174 C CA . VAL B 1 59 ? -10.684 -58.543 -36.118 1.00 75.81 59 VAL B CA 1
ATOM 2175 C C . VAL B 1 59 ? -11.465 -57.361 -35.548 1.00 73.34 59 VAL B C 1
ATOM 2176 O O . VAL B 1 59 ? -12.251 -56.739 -36.247 1.00 72.32 59 VAL B O 1
ATOM 2180 N N . THR B 1 60 ? -11.196 -57.031 -34.292 1.00 73.04 60 THR B N 1
ATOM 2181 C CA . THR B 1 60 ? -11.854 -55.920 -33.614 1.00 71.70 60 THR B CA 1
ATOM 2182 C C . THR B 1 60 ? -11.530 -54.582 -34.281 1.00 73.62 60 THR B C 1
ATOM 2183 O O . THR B 1 60 ? -12.410 -53.896 -34.791 1.00 72.49 60 THR B O 1
ATOM 2187 N N . GLY B 1 61 ? -10.250 -54.229 -34.275 1.00 76.96 61 GLY B N 1
ATOM 2188 C CA . GLY B 1 61 ? -9.804 -52.907 -34.687 1.00 79.49 61 GLY B CA 1
ATOM 2189 C C . GLY B 1 61 ? -10.218 -52.656 -36.104 1.00 79.65 61 GLY B C 1
ATOM 2190 O O . GLY B 1 61 ? -10.218 -51.528 -36.588 1.00 81.55 61 GLY B O 1
ATOM 2191 N N . PHE B 1 62 ? -10.576 -53.733 -36.775 1.00 78.27 62 PHE B N 1
ATOM 2192 C CA . PHE B 1 62 ? -11.104 -53.597 -38.089 1.00 78.45 62 PHE B CA 1
ATOM 2193 C C . PHE B 1 62 ? -12.557 -53.207 -37.972 1.00 75.30 62 PHE B C 1
ATOM 2194 O O . PHE B 1 62 ? -12.958 -52.193 -38.514 1.00 76.31 62 PHE B O 1
ATOM 2202 N N . LEU B 1 63 ? -13.344 -53.982 -37.239 1.00 72.15 63 LEU B N 1
ATOM 2203 C CA . LEU B 1 63 ? -14.740 -53.597 -37.016 1.00 69.88 63 LEU B CA 1
ATOM 2204 C C . LEU B 1 63 ? -14.809 -52.148 -36.520 1.00 70.76 63 LEU B C 1
ATOM 2205 O O . LEU B 1 63 ? -15.630 -51.357 -36.998 1.00 71.12 63 LEU B O 1
ATOM 2210 N N . ALA B 1 64 ? -13.912 -51.808 -35.593 1.00 71.71 64 ALA B N 1
ATOM 2211 C CA . ALA B 1 64 ? -13.888 -50.501 -34.944 1.00 72.60 64 ALA B CA 1
ATOM 2212 C C . ALA B 1 64 ? -13.805 -49.332 -35.929 1.00 75.14 64 ALA B C 1
ATOM 2213 O O . ALA B 1 64 ? -14.396 -48.292 -35.702 1.00 75.58 64 ALA B O 1
ATOM 2215 N N . ARG B 1 65 ? -13.083 -49.520 -37.025 1.00 77.15 65 ARG B N 1
ATOM 2216 C CA . ARG B 1 65 ? -12.939 -48.493 -38.043 1.00 80.28 65 ARG B CA 1
ATOM 2217 C C . ARG B 1 65 ? -14.219 -48.264 -38.802 1.00 79.00 65 ARG B C 1
ATOM 2218 O O . ARG B 1 65 ? -14.583 -47.137 -39.087 1.00 80.87 65 ARG B O 1
ATOM 2226 N N . ILE B 1 66 ? -14.896 -49.341 -39.153 1.00 76.55 66 ILE B N 1
ATOM 2227 C CA . ILE B 1 66 ? -16.109 -49.212 -39.932 1.00 76.48 66 ILE B CA 1
ATOM 2228 C C . ILE B 1 66 ? -17.263 -48.707 -39.068 1.00 74.98 66 ILE B C 1
ATOM 2229 O O . ILE B 1 66 ? -17.989 -47.790 -39.465 1.00 76.28 66 ILE B O 1
ATOM 2234 N N . VAL B 1 67 ? -17.387 -49.284 -37.872 1.00 72.87 67 VAL B N 1
ATOM 2235 C CA . VAL B 1 67 ? -18.477 -48.988 -36.920 1.00 71.37 67 VAL B CA 1
ATOM 2236 C C . VAL B 1 67 ? -18.909 -47.509 -36.839 1.00 73.96 67 VAL B C 1
ATOM 2237 O O . VAL B 1 67 ? -20.098 -47.224 -37.026 1.00 73.94 67 VAL B O 1
ATOM 2241 N N . PRO B 1 68 ? -17.960 -46.569 -36.586 1.00 76.83 68 PRO B N 1
ATOM 2242 C CA . PRO B 1 68 ? -18.305 -45.134 -36.588 1.00 79.87 68 PRO B CA 1
ATOM 2243 C C . PRO B 1 68 ? -18.966 -44.688 -37.883 1.00 81.35 68 PRO B C 1
ATOM 2244 O O . PRO B 1 68 ? -20.059 -44.112 -37.860 1.00 81.88 68 PRO B O 1
ATOM 2248 N N . SER B 1 69 ? -18.295 -44.957 -38.995 1.00 82.29 69 SER B N 1
ATOM 2249 C CA . SER B 1 69 ? -18.863 -44.758 -40.298 1.00 83.97 69 SER B CA 1
ATOM 2250 C C . SER B 1 69 ? -20.394 -45.011 -40.261 1.00 82.15 69 SER B C 1
ATOM 2251 O O . SER B 1 69 ? -21.188 -44.095 -40.489 1.00 84.22 69 SER B O 1
ATOM 2254 N N . ILE B 1 70 ? -20.801 -46.223 -39.901 1.00 78.72 70 ILE B N 1
ATOM 2255 C CA . ILE B 1 70 ? -22.215 -46.633 -39.973 1.00 77.60 70 ILE B CA 1
ATOM 2256 C C . ILE B 1 70 ? -23.086 -45.948 -38.928 1.00 77.53 70 ILE B C 1
ATOM 2257 O O . ILE B 1 70 ? -24.314 -45.879 -39.056 1.00 77.76 70 ILE B O 1
ATOM 2262 N N . LEU B 1 71 ? -22.448 -45.462 -37.879 1.00 77.70 71 LEU B N 1
ATOM 2263 C CA . LEU B 1 71 ? -23.170 -44.749 -36.865 1.00 78.64 71 LEU B CA 1
ATOM 2264 C C . LEU B 1 71 ? -23.703 -43.451 -37.436 1.00 83.16 71 LEU B C 1
ATOM 2265 O O . LEU B 1 71 ? -24.871 -43.121 -37.237 1.00 83.88 71 LEU B O 1
ATOM 2270 N N . LYS B 1 72 ? -22.872 -42.734 -38.185 1.00 86.88 72 LYS B N 1
ATOM 2271 C CA . LYS B 1 72 ? -23.320 -41.476 -38.801 1.00 92.40 72 LYS B CA 1
ATOM 2272 C C . LYS B 1 72 ? -24.518 -41.681 -39.741 1.00 93.27 72 LYS B C 1
ATOM 2273 O O . LYS B 1 72 ? -25.065 -40.713 -40.293 1.00 97.41 72 LYS B O 1
ATOM 2279 N N . GLN B 1 73 ? -24.934 -42.932 -39.921 1.00 90.29 73 GLN B N 1
ATOM 2280 C CA . GLN B 1 73 ? -26.098 -43.196 -40.751 1.00 91.21 73 GLN B CA 1
ATOM 2281 C C . GLN B 1 73 ? -27.368 -43.350 -39.933 1.00 89.88 73 GLN B C 1
ATOM 2282 O O . GLN B 1 73 ? -28.462 -43.040 -40.408 1.00 92.12 73 GLN B O 1
ATOM 2288 N N . TYR B 1 74 ? -27.207 -43.828 -38.705 1.00 86.57 74 TYR B N 1
ATOM 2289 C CA . TYR B 1 74 ? -28.303 -43.880 -37.761 1.00 85.92 74 TYR B CA 1
ATOM 2290 C C . TYR B 1 74 ? -27.851 -43.273 -36.457 1.00 85.99 74 TYR B C 1
ATOM 2291 O O . TYR B 1 74 ? -27.251 -43.950 -35.630 1.00 83.19 74 TYR B O 1
ATOM 2300 N N . PRO B 1 75 ? -28.162 -41.992 -36.251 1.00 89.75 75 PRO B N 1
ATOM 2301 C CA . PRO B 1 75 ? -27.557 -41.269 -35.135 1.00 90.87 75 PRO B CA 1
ATOM 2302 C C . PRO B 1 75 ? -27.927 -41.883 -33.787 1.00 88.19 75 PRO B C 1
ATOM 2303 O O . PRO B 1 75 ? -27.085 -42.017 -32.895 1.00 86.92 75 PRO B O 1
ATOM 2307 N N . TYR B 1 76 ? -29.186 -42.275 -33.678 1.00 87.55 76 TYR B N 1
ATOM 2308 C CA . TYR B 1 76 ? -29.786 -42.710 -32.434 1.00 86.28 76 TYR B CA 1
ATOM 2309 C C . TYR B 1 76 ? -28.927 -43.693 -31.606 1.00 82.10 76 TYR B C 1
ATOM 2310 O O . TYR B 1 76 ? -29.073 -43.741 -30.388 1.00 82.20 76 TYR B O 1
ATOM 2319 N N . LEU B 1 77 ? -28.045 -44.459 -32.256 1.00 78.60 77 LEU B N 1
ATOM 2320 C CA . LEU B 1 77 ? -27.303 -45.547 -31.586 1.00 74.91 77 LEU B CA 1
ATOM 2321 C C . LEU B 1 77 ? -25.985 -45.116 -30.989 1.00 75.32 77 LEU B C 1
ATOM 2322 O O . LEU B 1 77 ? -25.388 -45.818 -30.163 1.00 73.31 77 LEU B O 1
ATOM 2327 N N . ASN B 1 78 ? -25.528 -43.962 -31.447 1.00 78.20 78 ASN B N 1
ATOM 2328 C CA . ASN B 1 78 ? -24.396 -43.302 -30.866 1.00 79.79 78 ASN B CA 1
ATOM 2329 C C . ASN B 1 78 ? -24.916 -42.127 -30.085 1.00 83.70 78 ASN B C 1
ATOM 2330 O O . ASN B 1 78 ? -24.770 -40.962 -30.474 1.00 87.47 78 ASN B O 1
ATOM 2335 N N . ALA B 1 79 ? -25.549 -42.473 -28.975 1.00 83.25 79 ALA B N 1
ATOM 2336 C CA . ALA B 1 79 ? -26.239 -41.532 -28.125 1.00 87.23 79 ALA B CA 1
ATOM 2337 C C . ALA B 1 79 ? -26.188 -42.015 -26.674 1.00 86.83 79 ALA B C 1
ATOM 2338 O O . ALA B 1 79 ? -26.278 -43.218 -26.395 1.00 83.19 79 ALA B O 1
ATOM 2340 N N . ILE B 1 80 ? -26.041 -41.069 -25.756 1.00 91.04 80 ILE B N 1
ATOM 2341 C CA . ILE B 1 80 ? -25.801 -41.389 -24.362 1.00 91.56 80 ILE B CA 1
ATOM 2342 C C . ILE B 1 80 ? -27.067 -41.071 -23.547 1.00 94.61 80 ILE B C 1
ATOM 2343 O O . ILE B 1 80 ? -27.759 -40.093 -23.822 1.00 98.26 80 ILE B O 1
ATOM 2348 N N . TYR B 1 81 ? -27.423 -41.941 -22.606 1.00 93.47 81 TYR B N 1
ATOM 2349 C CA . TYR B 1 81 ? -28.531 -41.636 -21.718 1.00 97.22 81 TYR B CA 1
ATOM 2350 C C . TYR B 1 81 ? -27.967 -40.911 -20.533 1.00 102.41 81 TYR B C 1
ATOM 2351 O O . TYR B 1 81 ? -26.754 -40.835 -20.386 1.00 102.32 81 TYR B O 1
ATOM 2360 N N . ASP B 1 82 ? -28.847 -40.408 -19.671 1.00 107.83 82 ASP B N 1
ATOM 2361 C CA . ASP B 1 82 ? -28.553 -39.183 -18.919 1.00 115.43 82 ASP B CA 1
ATOM 2362 C C . ASP B 1 82 ? -28.841 -39.111 -17.411 1.00 119.86 82 ASP B C 1
ATOM 2363 O O . ASP B 1 82 ? -28.684 -40.082 -16.644 1.00 117.58 82 ASP B O 1
ATOM 2368 N N . GLU B 1 83 ? -29.269 -37.909 -17.024 1.00 126.97 83 GLU B N 1
ATOM 2369 C CA . GLU B 1 83 ? -29.368 -37.485 -15.629 1.00 133.49 83 GLU B CA 1
ATOM 2370 C C . GLU B 1 83 ? -30.832 -37.619 -15.158 1.00 135.67 83 GLU B C 1
ATOM 2371 O O . GLU B 1 83 ? -31.267 -38.721 -14.766 1.00 132.31 83 GLU B O 1
ATOM 2377 N N . THR B 1 84 ? -31.572 -36.505 -15.207 1.00 141.58 84 THR B N 1
ATOM 2378 C CA . THR B 1 84 ? -33.038 -36.516 -15.250 1.00 143.17 84 THR B CA 1
ATOM 2379 C C . THR B 1 84 ? -33.518 -37.440 -16.407 1.00 136.31 84 THR B C 1
ATOM 2380 O O . THR B 1 84 ? -32.723 -37.770 -17.304 1.00 131.30 84 THR B O 1
ATOM 2384 N N . ARG B 1 85 ? -34.786 -37.879 -16.362 1.00 136.44 85 ARG B N 1
ATOM 2385 C CA . ARG B 1 85 ? -35.414 -38.750 -17.402 1.00 130.53 85 ARG B CA 1
ATOM 2386 C C . ARG B 1 85 ? -35.246 -38.139 -18.814 1.00 129.19 85 ARG B C 1
ATOM 2387 O O . ARG B 1 85 ? -34.193 -38.217 -19.469 1.00 125.01 85 ARG B O 1
ATOM 2395 N N . ARG B 1 86 ? -36.384 -37.656 -19.297 1.00 132.35 86 ARG B N 1
ATOM 2396 C CA . ARG B 1 86 ? -36.513 -36.336 -19.860 1.00 137.30 86 ARG B CA 1
ATOM 2397 C C . ARG B 1 86 ? -35.116 -35.760 -20.105 1.00 136.56 86 ARG B C 1
ATOM 2398 O O . ARG B 1 86 ? -34.628 -34.968 -19.289 1.00 141.59 86 ARG B O 1
ATOM 2406 N N . VAL B 1 87 ? -34.468 -36.230 -21.186 1.00 130.43 87 VAL B N 1
ATOM 2407 C CA . VAL B 1 87 ? -33.201 -35.693 -21.754 1.00 129.57 87 VAL B CA 1
ATOM 2408 C C . VAL B 1 87 ? -32.671 -36.736 -22.726 1.00 121.80 87 VAL B C 1
ATOM 2409 O O . VAL B 1 87 ? -32.741 -37.909 -22.380 1.00 117.37 87 VAL B O 1
ATOM 2413 N N . TYR B 1 88 ? -32.151 -36.367 -23.912 1.00 120.60 88 TYR B N 1
ATOM 2414 C CA . TYR B 1 88 ? -31.414 -37.399 -24.725 1.00 113.71 88 TYR B CA 1
ATOM 2415 C C . TYR B 1 88 ? -29.940 -37.307 -25.143 1.00 111.92 88 TYR B C 1
ATOM 2416 O O . TYR B 1 88 ? -29.230 -38.313 -25.013 1.00 107.11 88 TYR B O 1
ATOM 2425 N N . ILE B 1 89 ? -29.499 -36.166 -25.678 1.00 115.78 89 ILE B N 1
ATOM 2426 C CA . ILE B 1 89 ? -28.056 -35.922 -25.945 1.00 115.23 89 ILE B CA 1
ATOM 2427 C C . ILE B 1 89 ? -27.329 -37.004 -26.799 1.00 108.63 89 ILE B C 1
ATOM 2428 O O . ILE B 1 89 ? -26.631 -37.892 -26.277 1.00 104.91 89 ILE B O 1
ATOM 2433 N N . LEU B 1 90 ? -27.511 -36.910 -28.124 1.00 107.62 90 LEU B N 1
ATOM 2434 C CA . LEU B 1 90 ? -26.819 -37.778 -29.046 1.00 102.77 90 LEU B CA 1
ATOM 2435 C C . LEU B 1 90 ? -25.519 -37.069 -29.370 1.00 104.83 90 LEU B C 1
ATOM 2436 O O . LEU B 1 90 ? -25.459 -35.852 -29.433 1.00 110.06 90 LEU B O 1
ATOM 2441 N N . LYS B 1 91 ? -24.469 -37.817 -29.579 1.00 101.23 91 LYS B N 1
ATOM 2442 C CA . LYS B 1 91 ? -23.190 -37.139 -29.835 1.00 103.91 91 LYS B CA 1
ATOM 2443 C C . LYS B 1 91 ? -22.775 -37.446 -31.294 1.00 102.26 91 LYS B C 1
ATOM 2444 O O . LYS B 1 91 ? -23.294 -38.331 -32.019 1.00 98.26 91 LYS B O 1
ATOM 2450 N N . LYS B 1 92 ? -21.862 -36.550 -31.735 1.00 106.46 92 LYS B N 1
ATOM 2451 C CA . LYS B 1 92 ? -21.367 -36.500 -33.142 1.00 107.01 92 LYS B CA 1
ATOM 2452 C C . LYS B 1 92 ? -19.825 -36.575 -33.308 1.00 107.64 92 LYS B C 1
ATOM 2453 O O . LYS B 1 92 ? -19.287 -36.418 -34.413 1.00 108.64 92 LYS B O 1
ATOM 2459 N N . TYR B 1 93 ? -19.127 -36.805 -32.198 1.00 107.66 93 TYR B N 1
ATOM 2460 C CA . TYR B 1 93 ? -17.792 -37.416 -32.241 1.00 106.64 93 TYR B CA 1
ATOM 2461 C C . TYR B 1 93 ? -17.937 -38.936 -32.056 1.00 100.37 93 TYR B C 1
ATOM 2462 O O . TYR B 1 93 ? -19.041 -39.447 -31.862 1.00 97.27 93 TYR B O 1
ATOM 2471 N N . TYR B 1 94 ? -16.836 -39.667 -32.143 1.00 98.74 94 TYR B N 1
ATOM 2472 C CA . TYR B 1 94 ? -16.925 -41.110 -32.103 1.00 93.33 94 TYR B CA 1
ATOM 2473 C C . TYR B 1 94 ? -15.752 -41.693 -31.344 1.00 93.01 94 TYR B C 1
ATOM 2474 O O . TYR B 1 94 ? -14.630 -41.687 -31.839 1.00 94.97 94 TYR B O 1
ATOM 2483 N N . ASN B 1 95 ? -16.002 -42.153 -30.120 1.00 91.12 95 ASN B N 1
ATOM 2484 C CA . ASN B 1 95 ? -14.976 -42.849 -29.344 1.00 90.40 95 ASN B CA 1
ATOM 2485 C C . ASN B 1 95 ? -15.530 -44.186 -28.899 1.00 85.38 95 ASN B C 1
ATOM 2486 O O . ASN B 1 95 ? -16.567 -44.249 -28.235 1.00 83.97 95 ASN B O 1
ATOM 2491 N N . ILE B 1 96 ? -14.844 -45.260 -29.257 1.00 82.91 96 ILE B N 1
ATOM 2492 C CA . ILE B 1 96 ? -15.458 -46.565 -29.123 1.00 78.43 96 ILE B CA 1
ATOM 2493 C C . ILE B 1 96 ? -14.930 -47.379 -27.977 1.00 78.02 96 ILE B C 1
ATOM 2494 O O . ILE B 1 96 ? -13.756 -47.727 -27.945 1.00 79.44 96 ILE B O 1
ATOM 2499 N N . GLY B 1 97 ? -15.825 -47.678 -27.042 1.00 76.58 97 GLY B N 1
ATOM 2500 C CA . GLY B 1 97 ? -15.531 -48.538 -25.912 1.00 75.90 97 GLY B CA 1
ATOM 2501 C C . GLY B 1 97 ? -15.344 -49.954 -26.388 1.00 72.81 97 GLY B C 1
ATOM 2502 O O . GLY B 1 97 ? -16.213 -50.526 -27.046 1.00 69.54 97 GLY B O 1
ATOM 2503 N N . ILE B 1 98 ? -14.177 -50.497 -26.070 1.00 74.23 98 ILE B N 1
ATOM 2504 C CA . ILE B 1 98 ? -13.804 -51.843 -26.459 1.00 72.55 98 ILE B CA 1
ATOM 2505 C C . ILE B 1 98 ? -13.185 -52.493 -25.239 1.00 74.15 98 ILE B C 1
ATOM 2506 O O . ILE B 1 98 ? -12.186 -52.019 -24.704 1.00 77.51 98 ILE B O 1
ATOM 2511 N N . ALA B 1 99 ? -13.811 -53.560 -24.769 1.00 72.51 99 ALA B N 1
ATOM 2512 C CA . ALA B 1 99 ? -13.607 -53.966 -23.380 1.00 74.59 99 ALA B CA 1
ATOM 2513 C C . ALA B 1 99 ? -13.009 -55.332 -23.201 1.00 74.78 99 ALA B C 1
ATOM 2514 O O . ALA B 1 99 ? -13.619 -56.361 -23.548 1.00 72.68 99 ALA B O 1
ATOM 2516 N N . VAL B 1 100 ? -11.821 -55.332 -22.618 1.00 77.97 100 VAL B N 1
ATOM 2517 C CA . VAL B 1 100 ? -11.073 -56.554 -22.447 1.00 78.80 100 VAL B CA 1
ATOM 2518 C C . VAL B 1 100 ? -11.310 -57.117 -21.051 1.00 79.41 100 VAL B C 1
ATOM 2519 O O . VAL B 1 100 ? -12.000 -56.502 -20.232 1.00 79.44 100 VAL B O 1
ATOM 2523 N N . ASP B 1 101 ? -10.765 -58.303 -20.811 1.00 80.11 101 ASP B N 1
ATOM 2524 C CA . ASP B 1 101 ? -10.835 -58.934 -19.520 1.00 81.51 101 ASP B CA 1
ATOM 2525 C C . ASP B 1 101 ? -9.568 -58.659 -18.761 1.00 86.46 101 ASP B C 1
ATOM 2526 O O . ASP B 1 101 ? -8.489 -58.589 -19.349 1.00 88.48 101 ASP B O 1
ATOM 2531 N N . THR B 1 102 ? -9.705 -58.510 -17.449 1.00 88.98 102 THR B N 1
ATOM 2532 C CA . THR B 1 102 ? -8.545 -58.485 -16.549 1.00 94.50 102 THR B CA 1
ATOM 2533 C C . THR B 1 102 ? -8.628 -59.672 -15.559 1.00 95.79 102 THR B C 1
ATOM 2534 O O . THR B 1 102 ? -9.591 -60.445 -15.601 1.00 92.69 102 THR B O 1
ATOM 2538 N N . PRO B 1 103 ? -7.602 -59.862 -14.707 1.00 100.78 103 PRO B N 1
ATOM 2539 C CA . PRO B 1 103 ? -7.896 -60.784 -13.632 1.00 102.29 103 PRO B CA 1
ATOM 2540 C C . PRO B 1 103 ? -8.771 -60.088 -12.588 1.00 102.88 103 PRO B C 1
ATOM 2541 O O . PRO B 1 103 ? -9.598 -60.752 -11.967 1.00 102.43 103 PRO B O 1
ATOM 2545 N N . ASP B 1 104 ? -8.615 -58.767 -12.428 1.00 104.43 104 ASP B N 1
ATOM 2546 C CA . ASP B 1 104 ? -9.397 -57.976 -11.453 1.00 105.64 104 ASP B CA 1
ATOM 2547 C C . ASP B 1 104 ? -10.894 -57.973 -11.757 1.00 100.68 104 ASP B C 1
ATOM 2548 O O . ASP B 1 104 ? -11.720 -58.107 -10.846 1.00 101.04 104 ASP B O 1
ATOM 2553 N N . GLY B 1 105 ? -11.216 -57.819 -13.047 1.00 96.48 105 GLY B N 1
ATOM 2554 C CA . GLY B 1 105 ? -12.597 -57.863 -13.568 1.00 91.91 105 GLY B CA 1
ATOM 2555 C C . GLY B 1 105 ? -12.813 -57.392 -15.010 1.00 88.02 105 GLY B C 1
ATOM 2556 O O . GLY B 1 105 ? -11.970 -57.591 -15.891 1.00 87.44 105 GLY B O 1
ATOM 2557 N N . LEU B 1 106 ? -13.964 -56.781 -15.258 1.00 85.70 106 LEU B N 1
ATOM 2558 C CA . LEU B 1 106 ? -14.245 -56.256 -16.581 1.00 82.98 106 LEU B CA 1
ATOM 2559 C C . LEU B 1 106 ? -13.810 -54.794 -16.664 1.00 85.33 106 LEU B C 1
ATOM 2560 O O . LEU B 1 106 ? -14.443 -53.915 -16.069 1.00 86.84 106 LEU B O 1
ATOM 2565 N N . ASN B 1 107 ? -12.703 -54.557 -17.375 1.00 86.30 107 ASN B N 1
ATOM 2566 C CA . ASN B 1 107 ? -12.259 -53.202 -17.744 1.00 88.17 107 ASN B CA 1
ATOM 2567 C C . ASN B 1 107 ? -12.759 -52.791 -19.122 1.00 84.71 107 ASN B C 1
ATOM 2568 O O . ASN B 1 107 ? -12.918 -53.632 -20.024 1.00 81.21 107 ASN B O 1
ATOM 2573 N N . VAL B 1 108 ? -13.010 -51.493 -19.270 1.00 85.96 108 VAL B N 1
ATOM 2574 C CA . VAL B 1 108 ? -13.470 -50.933 -20.543 1.00 83.53 108 VAL B CA 1
ATOM 2575 C C . VAL B 1 108 ? -12.690 -49.667 -20.903 1.00 86.81 108 VAL B C 1
ATOM 2576 O O . VAL B 1 108 ? -12.704 -48.679 -20.149 1.00 90.35 108 VAL B O 1
ATOM 2580 N N . PHE B 1 109 ? -12.017 -49.708 -22.057 1.00 85.87 109 PHE B N 1
ATOM 2581 C CA . PHE B 1 109 ? -11.275 -48.551 -22.570 1.00 88.85 109 PHE B CA 1
ATOM 2582 C C . PHE B 1 109 ? -11.764 -48.083 -23.944 1.00 86.57 109 PHE B C 1
ATOM 2583 O O . PHE B 1 109 ? -12.314 -48.874 -24.725 1.00 82.46 109 PHE B O 1
ATOM 2591 N N . VAL B 1 110 ? -11.571 -46.787 -24.206 1.00 89.46 110 VAL B N 1
ATOM 2592 C CA . VAL B 1 110 ? -12.121 -46.134 -25.383 1.00 88.16 110 VAL B CA 1
ATOM 2593 C C . VAL B 1 110 ? -11.038 -45.599 -26.293 1.00 90.99 110 VAL B C 1
ATOM 2594 O O . VAL B 1 110 ? -10.220 -44.765 -25.895 1.00 95.62 110 VAL B O 1
ATOM 2598 N N . ILE B 1 111 ? -11.047 -46.094 -27.522 1.00 88.50 111 ILE B N 1
ATOM 2599 C CA . ILE B 1 111 ? -10.224 -45.539 -28.553 1.00 91.09 111 ILE B CA 1
ATOM 2600 C C . ILE B 1 111 ? -10.918 -44.251 -28.918 1.00 93.00 111 ILE B C 1
ATOM 2601 O O . ILE B 1 111 ? -11.982 -44.250 -29.536 1.00 90.20 111 ILE B O 1
ATOM 2606 N N . LYS B 1 112 ? -10.326 -43.159 -28.463 1.00 98.39 112 LYS B N 1
ATOM 2607 C CA . LYS B 1 112 ? -10.794 -41.833 -28.785 1.00 101.83 112 LYS B CA 1
ATOM 2608 C C . LYS B 1 112 ? -10.768 -41.627 -30.289 1.00 101.74 112 LYS B C 1
ATOM 2609 O O . LYS B 1 112 ? -9.858 -42.101 -30.972 1.00 102.16 112 LYS B O 1
ATOM 2615 N N . ASP B 1 113 ? -11.790 -40.938 -30.790 1.00 101.64 113 ASP B N 1
ATOM 2616 C CA . ASP B 1 113 ? -11.864 -40.484 -32.184 1.00 102.68 113 ASP B CA 1
ATOM 2617 C C . ASP B 1 113 ? -11.376 -41.511 -33.217 1.00 100.15 113 ASP B C 1
ATOM 2618 O O . ASP B 1 113 ? -10.492 -41.238 -34.026 1.00 103.04 113 ASP B O 1
ATOM 2623 N N . ALA B 1 114 ? -11.983 -42.690 -33.182 1.00 95.19 114 ALA B N 1
ATOM 2624 C CA . ALA B 1 114 ? -11.674 -43.772 -34.114 1.00 93.01 114 ALA B CA 1
ATOM 2625 C C . ALA B 1 114 ? -11.913 -43.424 -35.591 1.00 94.22 114 ALA B C 1
ATOM 2626 O O . ALA B 1 114 ? -11.258 -43.983 -36.474 1.00 94.62 114 ALA B O 1
ATOM 2628 N N . ASP B 1 115 ? -12.848 -42.508 -35.849 1.00 95.41 115 ASP B N 1
ATOM 2629 C CA . ASP B 1 115 ? -13.217 -42.109 -37.213 1.00 97.07 115 ASP B CA 1
ATOM 2630 C C . ASP B 1 115 ? -12.085 -41.365 -37.925 1.00 102.27 115 ASP B C 1
ATOM 2631 O O . ASP B 1 115 ? -12.086 -41.238 -39.153 1.00 103.94 115 ASP B O 1
ATOM 2636 N N . ARG B 1 116 ? -11.126 -40.878 -37.147 1.00 105.42 116 ARG B N 1
ATOM 2637 C CA . ARG B 1 116 ? -9.953 -40.228 -37.697 1.00 111.02 116 ARG B CA 1
ATOM 2638 C C . ARG B 1 116 ? -8.783 -41.223 -37.815 1.00 111.00 116 ARG B C 1
ATOM 2639 O O . ARG B 1 116 ? -7.902 -41.042 -38.660 1.00 114.89 116 ARG B O 1
ATOM 2647 N N . LYS B 1 117 ? -8.801 -42.280 -36.992 1.00 107.20 117 LYS B N 1
ATOM 2648 C CA . LYS B 1 117 ? -7.674 -43.242 -36.856 1.00 107.47 117 LYS B CA 1
ATOM 2649 C C . LYS B 1 117 ? -7.647 -44.362 -37.913 1.00 105.28 117 LYS B C 1
ATOM 2650 O O . LYS B 1 117 ? -8.673 -44.687 -38.506 1.00 102.00 117 LYS B O 1
ATOM 2656 N N . SER B 1 118 ? -6.473 -44.972 -38.097 1.00 107.49 118 SER B N 1
ATOM 2657 C CA . SER B 1 118 ? -6.214 -45.923 -39.193 1.00 107.48 118 SER B CA 1
ATOM 2658 C C . SER B 1 118 ? -6.352 -47.388 -38.772 1.00 103.31 118 SER B C 1
ATOM 2659 O O . SER B 1 118 ? -6.056 -47.708 -37.631 1.00 102.39 118 SER B O 1
ATOM 2662 N N . MET B 1 119 ? -6.769 -48.273 -39.688 1.00 101.40 119 MET B N 1
ATOM 2663 C CA . MET B 1 119 ? -6.970 -49.687 -39.347 1.00 98.05 119 MET B CA 1
ATOM 2664 C C . MET B 1 119 ? -5.853 -50.021 -38.393 1.00 99.96 119 MET B C 1
ATOM 2665 O O . MET B 1 119 ? -6.107 -50.487 -37.287 1.00 97.35 119 MET B O 1
ATOM 2670 N N . VAL B 1 120 ? -4.615 -49.738 -38.803 1.00 105.08 120 VAL B N 1
ATOM 2671 C CA . VAL B 1 120 ? -3.461 -50.037 -37.954 1.00 108.16 120 VAL B CA 1
ATOM 2672 C C . VAL B 1 120 ? -3.400 -49.153 -36.711 1.00 108.74 120 VAL B C 1
ATOM 2673 O O . VAL B 1 120 ? -3.236 -49.679 -35.600 1.00 107.77 120 VAL B O 1
ATOM 2677 N N . GLU B 1 121 ? -3.528 -47.829 -36.889 1.00 110.75 121 GLU B N 1
ATOM 2678 C CA . GLU B 1 121 ? -3.496 -46.894 -35.745 1.00 111.90 121 GLU B CA 1
ATOM 2679 C C . GLU B 1 121 ? -4.478 -47.328 -34.648 1.00 106.54 121 GLU B C 1
ATOM 2680 O O . GLU B 1 121 ? -4.222 -47.111 -33.463 1.00 107.68 121 GLU B O 1
ATOM 2686 N N . ILE B 1 122 ? -5.573 -47.975 -35.054 1.00 101.05 122 ILE B N 1
ATOM 2687 C CA . ILE B 1 122 ? -6.563 -48.503 -34.126 1.00 95.72 122 ILE B CA 1
ATOM 2688 C C . ILE B 1 122 ? -6.030 -49.762 -33.453 1.00 94.84 122 ILE B C 1
ATOM 2689 O O . ILE B 1 122 ? -5.985 -49.859 -32.229 1.00 94.47 122 ILE B O 1
ATOM 2694 N N . SER B 1 123 ? -5.631 -50.730 -34.267 1.00 94.89 123 SER B N 1
ATOM 2695 C CA . SER B 1 123 ? -5.298 -52.051 -33.756 1.00 94.06 123 SER B CA 1
ATOM 2696 C C . SER B 1 123 ? -3.989 -52.066 -32.982 1.00 98.30 123 SER B C 1
ATOM 2697 O O . SER B 1 123 ? -3.894 -52.737 -31.948 1.00 97.39 123 SER B O 1
ATOM 2700 N N . ALA B 1 124 ? -2.996 -51.323 -33.491 1.00 103.22 124 ALA B N 1
ATOM 2701 C CA . ALA B 1 124 ? -1.698 -51.142 -32.818 1.00 108.34 124 ALA B CA 1
ATOM 2702 C C . ALA B 1 124 ? -1.888 -50.315 -31.542 1.00 108.75 124 ALA B C 1
ATOM 2703 O O . ALA B 1 124 ? -0.922 -49.996 -30.841 1.00 113.24 124 ALA B O 1
ATOM 2705 N N . GLU B 1 125 ? -3.154 -49.995 -31.256 1.00 104.40 125 GLU B N 1
ATOM 2706 C CA . GLU B 1 125 ? -3.556 -49.287 -30.047 1.00 104.35 125 GLU B CA 1
ATOM 2707 C C . GLU B 1 125 ? -4.249 -50.244 -29.083 1.00 100.15 125 GLU B C 1
ATOM 2708 O O . GLU B 1 125 ? -3.763 -50.446 -27.974 1.00 102.08 125 GLU B O 1
ATOM 2714 N N . ILE B 1 126 ? -5.361 -50.849 -29.503 1.00 94.85 126 ILE B N 1
ATOM 2715 C CA . ILE B 1 126 ? -6.120 -51.739 -28.611 1.00 91.12 126 ILE B CA 1
ATOM 2716 C C . ILE B 1 126 ? -5.178 -52.702 -27.873 1.00 93.46 126 ILE B C 1
ATOM 2717 O O . ILE B 1 126 ? -5.434 -53.096 -26.744 1.00 92.49 126 ILE B O 1
ATOM 2722 N N . SER B 1 127 ? -4.068 -53.035 -28.526 1.00 97.14 127 SER B N 1
ATOM 2723 C CA . SER B 1 127 ? -3.063 -53.958 -28.003 1.00 100.54 127 SER B CA 1
ATOM 2724 C C . SER B 1 127 ? -2.324 -53.354 -26.807 1.00 104.92 127 SER B C 1
ATOM 2725 O O . SER B 1 127 ? -2.380 -53.910 -25.712 1.00 105.01 127 SER B O 1
ATOM 2728 N N . ASP B 1 128 ? -1.650 -52.218 -27.019 1.00 109.04 128 ASP B N 1
ATOM 2729 C CA . ASP B 1 128 ? -0.935 -51.491 -25.950 1.00 113.96 128 ASP B CA 1
ATOM 2730 C C . ASP B 1 128 ? -1.883 -50.818 -24.927 1.00 112.26 128 ASP B C 1
ATOM 2731 O O . ASP B 1 128 ? -1.435 -50.262 -23.920 1.00 116.19 128 ASP B O 1
ATOM 2736 N N . LYS B 1 129 ? -3.187 -50.872 -25.198 1.00 106.82 129 LYS B N 1
ATOM 2737 C CA . LYS B 1 129 ? -4.210 -50.419 -24.255 1.00 105.02 129 LYS B CA 1
ATOM 2738 C C . LYS B 1 129 ? -4.724 -51.594 -23.419 1.00 102.29 129 LYS B C 1
ATOM 2739 O O . LYS B 1 129 ? -5.298 -51.395 -22.349 1.00 102.12 129 LYS B O 1
ATOM 2745 N N . ALA B 1 130 ? -4.527 -52.813 -23.919 1.00 100.61 130 ALA B N 1
ATOM 2746 C CA . ALA B 1 130 ? -4.997 -54.019 -23.228 1.00 98.29 130 ALA B CA 1
ATOM 2747 C C . ALA B 1 130 ? -3.902 -54.872 -22.575 1.00 102.14 130 ALA B C 1
ATOM 2748 O O . ALA B 1 130 ? -4.214 -55.678 -21.706 1.00 101.72 130 ALA B O 1
ATOM 2750 N N . SER B 1 131 ? -2.643 -54.720 -22.996 1.00 106.25 131 SER B N 1
ATOM 2751 C CA . SER B 1 131 ? -1.523 -55.407 -22.347 1.00 110.59 131 SER B CA 1
ATOM 2752 C C . SER B 1 131 ? -1.319 -54.713 -21.038 1.00 113.94 131 SER B C 1
ATOM 2753 O O . SER B 1 131 ? -0.839 -55.305 -20.079 1.00 116.90 131 SER B O 1
ATOM 2756 N N . ARG B 1 132 ? -1.660 -53.430 -21.045 1.00 114.01 132 ARG B N 1
ATOM 2757 C CA . ARG B 1 132 ? -1.738 -52.618 -19.856 1.00 117.15 132 ARG B CA 1
ATOM 2758 C C . ARG B 1 132 ? -2.950 -52.997 -19.016 1.00 113.41 132 ARG B C 1
ATOM 2759 O O . ARG B 1 132 ? -2.835 -53.156 -17.803 1.00 116.39 132 ARG B O 1
ATOM 2767 N N . ALA B 1 133 ? -4.108 -53.126 -19.662 1.00 107.47 133 ALA B N 1
ATOM 2768 C CA . ALA B 1 133 ? -5.388 -53.317 -18.969 1.00 104.08 133 ALA B CA 1
ATOM 2769 C C . ALA B 1 133 ? -5.423 -54.491 -17.982 1.00 104.52 133 ALA B C 1
ATOM 2770 O O . ALA B 1 133 ? -6.087 -54.427 -16.943 1.00 104.72 133 ALA B O 1
ATOM 2772 N N . ARG B 1 134 ? -4.705 -55.555 -18.322 1.00 105.23 134 ARG B N 1
ATOM 2773 C CA . ARG B 1 134 ? -4.576 -56.743 -17.482 1.00 106.52 134 ARG B CA 1
ATOM 2774 C C . ARG B 1 134 ? -3.538 -56.543 -16.351 1.00 113.09 134 ARG B C 1
ATOM 2775 O O . ARG B 1 134 ? -3.777 -56.945 -15.200 1.00 114.71 134 ARG B O 1
ATOM 2783 N N . GLU B 1 135 ? -2.409 -55.905 -16.685 1.00 117.15 135 GLU B N 1
ATOM 2784 C CA . GLU B 1 135 ? -1.342 -55.581 -15.730 1.00 123.97 135 GLU B CA 1
ATOM 2785 C C . GLU B 1 135 ? -1.640 -54.243 -15.028 1.00 126.25 135 GLU B C 1
ATOM 2786 O O . GLU B 1 135 ? -0.806 -53.685 -14.328 1.00 132.42 135 GLU B O 1
ATOM 2792 N N . ASN B 1 136 ? -2.848 -53.742 -15.262 1.00 121.68 136 ASN B N 1
ATOM 2793 C CA . ASN B 1 136 ? -3.487 -52.652 -14.510 1.00 123.13 136 ASN B CA 1
ATOM 2794 C C . ASN B 1 136 ? -2.814 -51.284 -14.514 1.00 128.12 136 ASN B C 1
ATOM 2795 O O . ASN B 1 136 ? -2.839 -50.580 -13.510 1.00 132.31 136 ASN B O 1
ATOM 2800 N N . LYS B 1 137 ? -2.252 -50.900 -15.656 1.00 128.04 137 LYS B N 1
ATOM 2801 C CA . LYS B 1 137 ? -1.700 -49.559 -15.819 1.00 133.02 137 LYS B CA 1
ATOM 2802 C C . LYS B 1 137 ? -2.467 -48.760 -16.886 1.00 129.06 137 LYS B C 1
ATOM 2803 O O . LYS B 1 137 ? -2.038 -48.664 -18.035 1.00 128.17 137 LYS B O 1
ATOM 2809 N N . LEU B 1 138 ? -3.601 -48.183 -16.481 1.00 127.33 138 LEU B N 1
ATOM 2810 C CA . LEU B 1 138 ? -4.493 -47.433 -17.380 1.00 123.93 138 LEU B CA 1
ATOM 2811 C C . LEU B 1 138 ? -5.006 -46.093 -16.813 1.00 127.53 138 LEU B C 1
ATOM 2812 O O . LEU B 1 138 ? -5.870 -46.098 -15.926 1.00 127.12 138 LEU B O 1
ATOM 2817 N N . GLN B 1 139 ? -4.506 -44.965 -17.345 1.00 131.49 139 GLN B N 1
ATOM 2818 C CA . GLN B 1 139 ? -4.909 -43.598 -16.917 1.00 135.79 139 GLN B CA 1
ATOM 2819 C C . GLN B 1 139 ? -6.403 -43.284 -17.037 1.00 131.77 139 GLN B C 1
ATOM 2820 O O . GLN B 1 139 ? -7.073 -43.793 -17.942 1.00 125.70 139 GLN B O 1
ATOM 2826 N N . LEU B 1 140 ? -6.905 -42.419 -16.145 1.00 135.85 140 LEU B N 1
ATOM 2827 C CA . LEU B 1 140 ? -8.269 -41.852 -16.257 1.00 133.63 140 LEU B CA 1
ATOM 2828 C C . LEU B 1 140 ? -8.507 -41.272 -17.672 1.00 131.33 140 LEU B C 1
ATOM 2829 O O . LEU B 1 140 ? -9.541 -41.534 -18.308 1.00 125.77 140 LEU B O 1
ATOM 2834 N N . ASP B 1 141 ? -7.521 -40.511 -18.152 1.00 135.99 141 ASP B N 1
ATOM 2835 C CA . ASP B 1 141 ? -7.358 -40.165 -19.567 1.00 134.31 141 ASP B CA 1
ATOM 2836 C C . ASP B 1 141 ? -8.023 -41.231 -20.459 1.00 126.06 141 ASP B C 1
ATOM 2837 O O . ASP B 1 141 ? -8.947 -40.939 -21.222 1.00 122.85 141 ASP B O 1
ATOM 2842 N N . GLU B 1 142 ? -7.586 -42.476 -20.302 1.00 123.09 142 GLU B N 1
ATOM 2843 C CA . GLU B 1 142 ? -7.944 -43.560 -21.214 1.00 116.53 142 GLU B CA 1
ATOM 2844 C C . GLU B 1 142 ? -9.319 -44.191 -20.978 1.00 110.96 142 GLU B C 1
ATOM 2845 O O . GLU B 1 142 ? -9.599 -45.249 -21.547 1.00 105.73 142 GLU B O 1
ATOM 2851 N N . VAL B 1 143 ? -10.178 -43.572 -20.165 1.00 112.35 143 VAL B N 1
ATOM 2852 C CA . VAL B 1 143 ? -11.418 -44.273 -19.751 1.00 108.20 143 VAL B CA 1
ATOM 2853 C C . VAL B 1 143 ? -12.782 -43.515 -19.770 1.00 107.80 143 VAL B C 1
ATOM 2854 O O . VAL B 1 143 ? -13.848 -44.148 -19.557 1.00 104.16 143 VAL B O 1
ATOM 2858 N N . GLN B 1 144 ? -12.766 -42.202 -20.038 1.00 111.67 144 GLN B N 1
ATOM 2859 C CA . GLN B 1 144 ? -14.013 -41.400 -20.012 1.00 112.06 144 GLN B CA 1
ATOM 2860 C C . GLN B 1 144 ? -14.951 -41.477 -21.251 1.00 107.39 144 GLN B C 1
ATOM 2861 O O . GLN B 1 144 ? -15.345 -42.578 -21.656 1.00 102.17 144 GLN B O 1
ATOM 2867 N N . ASP B 1 145 ? -15.303 -40.325 -21.838 1.00 109.66 145 ASP B N 1
ATOM 2868 C CA . ASP B 1 145 ? -16.471 -40.223 -22.744 1.00 106.07 145 ASP B CA 1
ATOM 2869 C C . ASP B 1 145 ? -16.512 -41.209 -23.916 1.00 100.12 145 ASP B C 1
ATOM 2870 O O . ASP B 1 145 ? -16.068 -40.906 -25.015 1.00 100.20 145 ASP B O 1
ATOM 2875 N N . SER B 1 146 ? -17.057 -42.391 -23.644 1.00 95.46 146 SER B N 1
ATOM 2876 C CA . SER B 1 146 ? -17.349 -43.397 -24.663 1.00 90.34 146 SER B CA 1
ATOM 2877 C C . SER B 1 146 ? -18.636 -43.034 -25.396 1.00 88.85 146 SER B C 1
ATOM 2878 O O . SER B 1 146 ? -19.505 -42.372 -24.829 1.00 91.04 146 SER B O 1
ATOM 2881 N N . THR B 1 147 ? -18.771 -43.468 -26.644 1.00 85.62 147 THR B N 1
ATOM 2882 C CA . THR B 1 147 ? -19.947 -43.101 -27.434 1.00 84.74 147 THR B CA 1
ATOM 2883 C C . THR B 1 147 ? -20.814 -44.301 -27.846 1.00 80.32 147 THR B C 1
ATOM 2884 O O . THR B 1 147 ? -21.890 -44.122 -28.424 1.00 79.94 147 THR B O 1
ATOM 2888 N N . PHE B 1 148 ? -20.357 -45.508 -27.504 1.00 77.61 148 PHE B N 1
ATOM 2889 C CA . PHE B 1 148 ? -20.858 -46.782 -28.054 1.00 73.77 148 PHE B CA 1
ATOM 2890 C C . PHE B 1 148 ? -19.783 -47.810 -27.740 1.00 72.53 148 PHE B C 1
ATOM 2891 O O . PHE B 1 148 ? -18.615 -47.443 -27.592 1.00 74.98 148 PHE B O 1
ATOM 2899 N N . THR B 1 149 ? -20.142 -49.089 -27.658 1.00 69.50 149 THR B N 1
ATOM 2900 C CA . THR B 1 149 ? -19.171 -50.092 -27.210 1.00 68.63 149 THR B CA 1
ATOM 2901 C C . THR B 1 149 ? -19.202 -51.405 -27.992 1.00 65.97 149 THR B C 1
ATOM 2902 O O . THR B 1 149 ? -20.275 -51.933 -28.295 1.00 64.18 149 THR B O 1
ATOM 2906 N N . ILE B 1 150 ? -18.020 -51.922 -28.321 1.00 66.26 150 ILE B N 1
ATOM 2907 C CA . ILE B 1 150 ? -17.908 -53.248 -28.942 1.00 64.54 150 ILE B CA 1
ATOM 2908 C C . ILE B 1 150 ? -17.166 -54.213 -28.049 1.00 65.15 150 ILE B C 1
ATOM 2909 O O . ILE B 1 150 ? -16.195 -53.844 -27.382 1.00 67.48 150 ILE B O 1
ATOM 2914 N N . THR B 1 151 ? -17.632 -55.459 -28.048 1.00 63.91 151 THR B N 1
ATOM 2915 C CA . THR B 1 151 ? -17.180 -56.468 -27.075 1.00 64.39 151 THR B CA 1
ATOM 2916 C C . THR B 1 151 ? -16.957 -57.870 -27.682 1.00 63.82 151 THR B C 1
ATOM 2917 O O . THR B 1 151 ? -17.899 -58.688 -27.833 1.00 62.12 151 THR B O 1
ATOM 2921 N N . ASN B 1 152 ? -15.686 -58.116 -28.015 1.00 65.63 152 ASN B N 1
ATOM 2922 C CA . ASN B 1 152 ? -15.234 -59.387 -28.583 1.00 65.96 152 ASN B CA 1
ATOM 2923 C C . ASN B 1 152 ? -14.942 -60.445 -27.519 1.00 66.41 152 ASN B C 1
ATOM 2924 O O . ASN B 1 152 ? -14.078 -60.271 -26.640 1.00 68.40 152 ASN B O 1
ATOM 2929 N N . VAL B 1 153 ? -15.692 -61.534 -27.619 1.00 64.75 153 VAL B N 1
ATOM 2930 C CA . VAL B 1 153 ? -15.565 -62.635 -26.719 1.00 65.11 153 VAL B CA 1
ATOM 2931 C C . VAL B 1 153 ? -15.082 -63.794 -27.557 1.00 66.69 153 VAL B C 1
ATOM 2932 O O . VAL B 1 153 ? -14.523 -64.733 -27.034 1.00 68.77 153 VAL B O 1
ATOM 2936 N N . GLY B 1 154 ? -15.274 -63.717 -28.867 1.00 66.39 154 GLY B N 1
ATOM 2937 C CA . GLY B 1 154 ? -14.905 -64.818 -29.765 1.00 68.74 154 GLY B CA 1
ATOM 2938 C C . GLY B 1 154 ? -13.416 -65.110 -29.882 1.00 72.17 154 GLY B C 1
ATOM 2939 O O . GLY B 1 154 ? -12.984 -66.080 -30.523 1.00 74.51 154 GLY B O 1
ATOM 2940 N N . THR B 1 155 ? -12.621 -64.247 -29.276 1.00 73.04 155 THR B N 1
ATOM 2941 C CA . THR B 1 155 ? -11.227 -64.546 -29.072 1.00 76.76 155 THR B CA 1
ATOM 2942 C C . THR B 1 155 ? -11.153 -65.641 -28.006 1.00 77.90 155 THR B C 1
ATOM 2943 O O . THR B 1 155 ? -10.097 -66.270 -27.814 1.00 81.60 155 THR B O 1
ATOM 2947 N N . ILE B 1 156 ? -12.290 -65.849 -27.327 1.00 75.16 156 ILE B N 1
ATOM 2948 C CA . ILE B 1 156 ? -12.479 -66.899 -26.317 1.00 75.84 156 ILE B CA 1
ATOM 2949 C C . ILE B 1 156 ? -13.389 -68.009 -26.871 1.00 75.15 156 ILE B C 1
ATOM 2950 O O . ILE B 1 156 ? -12.915 -69.110 -27.157 1.00 78.13 156 ILE B O 1
ATOM 2955 N N . GLY B 1 157 ? -14.678 -67.722 -27.036 1.00 71.89 157 GLY B N 1
ATOM 2956 C CA . GLY B 1 157 ? -15.640 -68.726 -27.505 1.00 71.43 157 GLY B CA 1
ATOM 2957 C C . GLY B 1 157 ? -17.007 -68.148 -27.835 1.00 68.27 157 GLY B C 1
ATOM 2958 O O . GLY B 1 157 ? -17.139 -66.944 -28.108 1.00 66.41 157 GLY B O 1
ATOM 2959 N N . GLY B 1 158 ? -18.027 -69.007 -27.825 1.00 68.06 158 GLY B N 1
ATOM 2960 C CA . GLY B 1 158 ? -19.415 -68.579 -28.081 1.00 65.46 158 GLY B CA 1
ATOM 2961 C C . GLY B 1 158 ? -19.780 -68.361 -29.546 1.00 64.76 158 GLY B C 1
ATOM 2962 O O . GLY B 1 158 ? -18.917 -68.045 -30.369 1.00 65.59 158 GLY B O 1
ATOM 2963 N N . ILE B 1 159 ? -21.057 -68.545 -29.883 1.00 63.65 159 ILE B N 1
ATOM 2964 C CA . ILE B 1 159 ? -21.558 -68.112 -31.194 1.00 62.73 159 ILE B CA 1
ATOM 2965 C C . ILE B 1 159 ? -22.301 -66.784 -31.139 1.00 60.09 159 ILE B C 1
ATOM 2966 O O . ILE B 1 159 ? -22.142 -65.946 -32.026 1.00 59.52 159 ILE B O 1
ATOM 2971 N N . MET B 1 160 ? -23.122 -66.616 -30.106 1.00 58.87 160 MET B N 1
ATOM 2972 C CA . MET B 1 160 ? -23.878 -65.384 -29.895 1.00 56.93 160 MET B CA 1
ATOM 2973 C C . MET B 1 160 ? -24.206 -65.148 -28.426 1.00 56.23 160 MET B C 1
ATOM 2974 O O . MET B 1 160 ? -24.532 -66.081 -27.671 1.00 56.88 160 MET B O 1
ATOM 2979 N N . SER B 1 161 ? -24.099 -63.882 -28.036 1.00 55.00 161 SER B N 1
ATOM 2980 C CA . SER B 1 161 ? -24.470 -63.452 -26.707 1.00 54.60 161 SER B CA 1
ATOM 2981 C C . SER B 1 161 ? -25.552 -62.386 -26.753 1.00 54.21 161 SER B C 1
ATOM 2982 O O . SER B 1 161 ? -26.064 -62.008 -27.808 1.00 53.79 161 SER B O 1
ATOM 2985 N N . THR B 1 162 ? -25.905 -61.920 -25.576 1.00 54.79 162 THR B N 1
ATOM 2986 C CA . THR B 1 162 ? -27.049 -61.089 -25.406 1.00 55.42 162 THR B CA 1
ATOM 2987 C C . THR B 1 162 ? -26.570 -59.872 -24.626 1.00 55.88 162 THR B C 1
ATOM 2988 O O . THR B 1 162 ? -27.216 -59.453 -23.675 1.00 57.53 162 THR B O 1
ATOM 2992 N N . PRO B 1 163 ? -25.446 -59.275 -25.046 1.00 55.27 163 PRO B N 1
ATOM 2993 C CA . PRO B 1 163 ? -24.608 -58.407 -24.224 1.00 56.27 163 PRO B CA 1
ATOM 2994 C C . PRO B 1 163 ? -25.381 -57.244 -23.662 1.00 57.80 163 PRO B C 1
ATOM 2995 O O . PRO B 1 163 ? -26.457 -56.953 -24.156 1.00 57.94 163 PRO B O 1
ATOM 2999 N N . ILE B 1 164 ? -24.834 -56.576 -22.650 1.00 59.80 164 ILE B N 1
ATOM 3000 C CA . ILE B 1 164 ? -25.556 -55.494 -21.979 1.00 62.06 164 ILE B CA 1
ATOM 3001 C C . ILE B 1 164 ? -24.852 -54.193 -22.089 1.00 63.51 164 ILE B C 1
ATOM 3002 O O . ILE B 1 164 ? -23.730 -54.017 -21.592 1.00 64.27 164 ILE B O 1
ATOM 3007 N N . ILE B 1 165 ? -25.558 -53.278 -22.733 1.00 64.47 165 ILE B N 1
ATOM 3008 C CA . ILE B 1 165 ? -24.977 -52.035 -23.189 1.00 66.53 165 ILE B CA 1
ATOM 3009 C C . ILE B 1 165 ? -24.238 -51.350 -22.061 1.00 69.57 165 ILE B C 1
ATOM 3010 O O . ILE B 1 165 ? -24.698 -51.342 -20.911 1.00 71.37 165 ILE B O 1
ATOM 3015 N N . ASN B 1 166 ? -23.068 -50.811 -22.380 1.00 70.60 166 ASN B N 1
ATOM 3016 C CA . ASN B 1 166 ? -22.318 -50.152 -21.351 1.00 74.08 166 ASN B CA 1
ATOM 3017 C C . ASN B 1 166 ? -22.903 -48.797 -21.097 1.00 77.17 166 ASN B C 1
ATOM 3018 O O . ASN B 1 166 ? -22.9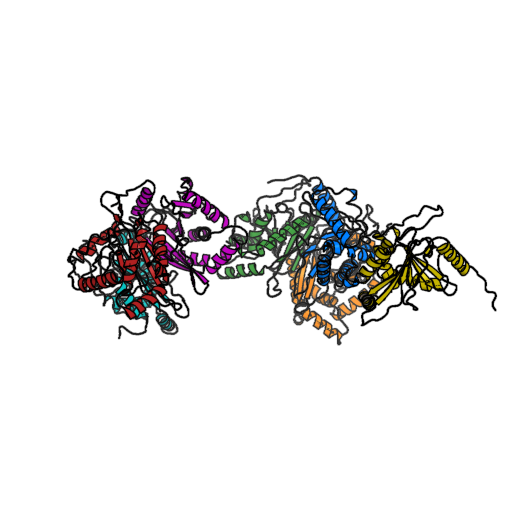88 -47.961 -21.993 1.00 77.58 166 ASN B O 1
ATOM 3023 N N . TYR B 1 167 ? -23.344 -48.618 -19.857 1.00 79.93 167 TYR B N 1
ATOM 3024 C CA . TYR B 1 167 ? -23.940 -47.368 -19.402 1.00 84.00 167 TYR B CA 1
ATOM 3025 C C . TYR B 1 167 ? -22.925 -46.211 -19.435 1.00 87.47 167 TYR B C 1
ATOM 3026 O O . TYR B 1 167 ? -21.720 -46.436 -19.282 1.00 88.14 167 TYR B O 1
ATOM 3035 N N . PRO B 1 168 ? -23.399 -44.975 -19.679 1.00 90.34 168 PRO B N 1
ATOM 3036 C CA . PRO B 1 168 ? -24.780 -44.670 -20.022 1.00 90.20 168 PRO B CA 1
ATOM 3037 C C . PRO B 1 168 ? -25.041 -44.639 -21.537 1.00 87.32 168 PRO B C 1
ATOM 3038 O O . PRO B 1 168 ? -26.021 -44.022 -21.965 1.00 88.83 168 PRO B O 1
ATOM 3042 N N . GLU B 1 169 ? -24.196 -45.319 -22.328 1.00 83.62 169 GLU B N 1
ATOM 3043 C CA . GLU B 1 169 ? -24.301 -45.318 -23.809 1.00 81.18 169 GLU B CA 1
ATOM 3044 C C . GLU B 1 169 ? -25.641 -45.908 -24.268 1.00 78.91 169 GLU B C 1
ATOM 3045 O O . GLU B 1 169 ? -26.516 -46.153 -23.434 1.00 79.59 169 GLU B O 1
ATOM 3051 N N . VAL B 1 170 ? -25.847 -46.134 -25.562 1.00 76.66 170 VAL B N 1
ATOM 3052 C CA . VAL B 1 170 ? -27.179 -46.632 -25.939 1.00 75.35 170 VAL B CA 1
ATOM 3053 C C . VAL B 1 170 ? -27.269 -47.956 -26.755 1.00 71.39 170 VAL B C 1
ATOM 3054 O O . VAL B 1 170 ? -28.327 -48.603 -26.821 1.00 70.33 170 VAL B O 1
ATOM 3058 N N . ALA B 1 171 ? -26.149 -48.347 -27.352 1.00 69.47 171 ALA B N 1
ATOM 3059 C CA . ALA B 1 171 ? -26.032 -49.636 -28.003 1.00 66.02 171 ALA B CA 1
ATOM 3060 C C . ALA B 1 171 ? -24.648 -50.223 -27.721 1.00 64.88 171 ALA B C 1
ATOM 3061 O O . ALA B 1 171 ? -23.730 -49.525 -27.272 1.00 66.64 171 ALA B O 1
ATOM 3063 N N . ILE B 1 172 ? -24.511 -51.515 -27.983 1.00 62.49 172 ILE B N 1
ATOM 3064 C CA . ILE B 1 172 ? -23.273 -52.250 -27.747 1.00 61.47 172 ILE B CA 1
ATOM 3065 C C . ILE B 1 172 ? -23.133 -53.304 -28.852 1.00 59.61 172 ILE B C 1
ATOM 3066 O O . ILE B 1 172 ? -24.113 -53.612 -29.526 1.00 59.01 172 ILE B O 1
ATOM 3071 N N . LEU B 1 173 ? -21.947 -53.864 -29.059 1.00 59.12 173 LEU B N 1
ATOM 3072 C CA . LEU B 1 173 ? -21.833 -54.843 -30.130 1.00 58.09 173 LEU B CA 1
ATOM 3073 C C . LEU B 1 173 ? -20.951 -56.053 -29.844 1.00 57.87 173 LEU B C 1
ATOM 3074 O O . LEU B 1 173 ? -19.728 -55.929 -29.752 1.00 59.13 173 LEU B O 1
ATOM 3079 N N . GLY B 1 174 ? -21.580 -57.224 -29.761 1.00 56.79 174 GLY B N 1
ATOM 3080 C CA . GLY B 1 174 ? -20.883 -58.464 -29.440 1.00 56.69 174 GLY B CA 1
ATOM 3081 C C . GLY B 1 174 ? -20.265 -59.119 -30.648 1.00 57.18 174 GLY B C 1
ATOM 3082 O O . GLY B 1 174 ? -20.823 -59.103 -31.735 1.00 57.07 174 GLY B O 1
ATOM 3083 N N . VAL B 1 175 ? -19.092 -59.691 -30.450 1.00 58.31 175 VAL B N 1
ATOM 3084 C CA . VAL B 1 175 ? -18.404 -60.406 -31.507 1.00 59.81 175 VAL B CA 1
ATOM 3085 C C . VAL B 1 175 ? -18.099 -61.776 -30.962 1.00 60.77 175 VAL B C 1
ATOM 3086 O O . VAL B 1 175 ? -17.772 -61.903 -29.781 1.00 61.37 175 VAL B O 1
ATOM 3090 N N . HIS B 1 176 ? -18.179 -62.806 -31.799 1.00 61.77 176 HIS B N 1
ATOM 3091 C CA . HIS B 1 176 ? -18.030 -64.173 -31.290 1.00 62.81 176 HIS B CA 1
ATOM 3092 C C . HIS B 1 176 ? -17.238 -65.028 -32.234 1.00 65.04 176 HIS B C 1
ATOM 3093 O O . HIS B 1 176 ? -16.782 -64.550 -33.268 1.00 65.57 176 HIS B O 1
ATOM 3100 N N . ARG B 1 177 ? -17.058 -66.288 -31.859 1.00 66.83 177 ARG B N 1
ATOM 3101 C CA . ARG B 1 177 ? -16.121 -67.157 -32.570 1.00 70.44 177 ARG B CA 1
ATOM 3102 C C . ARG B 1 177 ? -16.526 -67.330 -34.025 1.00 71.64 177 ARG B C 1
ATOM 3103 O O . ARG B 1 177 ? -17.710 -67.109 -34.385 1.00 70.14 177 ARG B O 1
ATOM 3111 N N . ILE B 1 178 ? -15.515 -67.674 -34.837 1.00 74.65 178 ILE B N 1
ATOM 3112 C CA . ILE B 1 178 ? -15.613 -67.742 -36.296 1.00 76.34 178 ILE B CA 1
ATOM 3113 C C . ILE B 1 178 ? -15.546 -69.200 -36.714 1.00 79.86 178 ILE B C 1
ATOM 3114 O O . ILE B 1 178 ? -14.632 -69.936 -36.317 1.00 82.13 178 ILE B O 1
ATOM 3119 N N . LEU B 1 179 ? -16.539 -69.611 -37.497 1.00 80.77 179 LEU B N 1
ATOM 3120 C CA . LEU B 1 179 ? -16.741 -71.022 -37.779 1.00 84.77 179 LEU B CA 1
ATOM 3121 C C . LEU B 1 179 ? -16.979 -71.289 -39.257 1.00 88.18 179 LEU B C 1
ATOM 3122 O O . LEU B 1 179 ? -17.485 -70.431 -39.987 1.00 86.88 179 LEU B O 1
ATOM 3127 N N . GLU B 1 180 ? -16.575 -72.478 -39.689 1.00 93.20 180 GLU B N 1
ATOM 3128 C CA . GLU B 1 180 ? -16.708 -72.869 -41.073 1.00 97.82 180 GLU B CA 1
ATOM 3129 C C . GLU B 1 180 ? -18.025 -73.547 -41.305 1.00 98.82 180 GLU B C 1
ATOM 3130 O O . GLU B 1 180 ? -18.642 -74.091 -40.388 1.00 97.67 180 GLU B O 1
ATOM 3136 N N . ARG B 1 181 ? -18.444 -73.527 -42.555 1.00 101.75 181 ARG B N 1
ATOM 3137 C CA . ARG B 1 181 ? -19.699 -74.112 -42.913 1.00 103.88 181 ARG B CA 1
ATOM 3138 C C . ARG B 1 181 ? -19.532 -74.788 -44.250 1.00 109.95 181 ARG B C 1
ATOM 3139 O O . ARG B 1 181 ? -19.420 -76.019 -44.315 1.00 114.50 181 ARG B O 1
ATOM 3147 N N . GLU B 1 182 ? -19.478 -73.979 -45.308 1.00 110.51 182 GLU B N 1
ATOM 3148 C CA . GLU B 1 182 ? -19.573 -74.516 -46.660 1.00 116.81 182 GLU B CA 1
ATOM 3149 C C . GLU B 1 182 ? -18.297 -75.191 -47.255 1.00 122.24 182 GLU B C 1
ATOM 3150 O O . GLU B 1 182 ? -18.448 -76.143 -48.031 1.00 128.48 182 GLU B O 1
ATOM 3156 N N . GLY B 1 183 ? -17.062 -74.773 -46.912 1.00 120.70 183 GLY B N 1
ATOM 3157 C CA . GLY B 1 183 ? -16.699 -73.794 -45.874 1.00 113.60 183 GLY B CA 1
ATOM 3158 C C . GLY B 1 183 ? -16.209 -72.416 -46.305 1.00 110.79 183 GLY B C 1
ATOM 3159 O O . GLY B 1 183 ? -15.025 -72.183 -46.593 1.00 112.58 183 GLY B O 1
ATOM 3160 N N . ARG B 1 184 ? -17.162 -71.503 -46.357 1.00 106.48 184 ARG B N 1
ATOM 3161 C CA . ARG B 1 184 ? -16.890 -70.099 -46.235 1.00 102.24 184 ARG B CA 1
ATOM 3162 C C . ARG B 1 184 ? -16.897 -69.867 -44.714 1.00 96.77 184 ARG B C 1
ATOM 3163 O O . ARG B 1 184 ? -17.490 -70.659 -43.983 1.00 96.19 184 ARG B O 1
ATOM 3171 N N . LYS B 1 185 ? -16.240 -68.820 -44.220 1.00 93.26 185 LYS B N 1
ATOM 3172 C CA . LYS B 1 185 ? -16.229 -68.547 -42.774 1.00 88.22 185 LYS B CA 1
ATOM 3173 C C . LYS B 1 185 ? -17.284 -67.545 -42.338 1.00 83.12 185 LYS B C 1
ATOM 3174 O O . LYS B 1 185 ? -17.228 -66.372 -42.698 1.00 81.58 185 LYS B O 1
ATOM 3180 N N . TYR B 1 186 ? -18.249 -68.012 -41.564 1.00 80.73 186 TYR B N 1
ATOM 3181 C CA . TYR B 1 186 ? -19.218 -67.112 -40.963 1.00 76.82 186 TYR B CA 1
ATOM 3182 C C . TYR B 1 186 ? -18.937 -67.025 -39.473 1.00 73.96 186 TYR B C 1
ATOM 3183 O O . TYR B 1 186 ? -18.070 -67.733 -38.955 1.00 75.28 186 TYR B O 1
ATOM 3192 N N . MET B 1 187 ? -19.670 -66.149 -38.798 1.00 70.52 187 MET B N 1
ATOM 3193 C CA . MET B 1 187 ? -19.664 -66.038 -37.355 1.00 67.97 187 MET B CA 1
ATOM 3194 C C . MET B 1 187 ? -20.849 -65.183 -37.133 1.00 65.40 187 MET B C 1
ATOM 3195 O O . MET B 1 187 ? -21.155 -64.370 -37.999 1.00 65.29 187 MET B O 1
ATOM 3200 N N . TYR B 1 188 ? -21.528 -65.334 -36.004 1.00 63.75 188 TYR B N 1
ATOM 3201 C CA . TYR B 1 188 ? -22.662 -64.439 -35.749 1.00 62.40 188 TYR B CA 1
ATOM 3202 C C . TYR B 1 188 ? -22.228 -63.121 -35.069 1.00 60.32 188 TYR B C 1
ATOM 3203 O O . TYR B 1 188 ? -21.277 -63.079 -34.288 1.00 59.93 188 TYR B O 1
ATOM 3212 N N . LEU B 1 189 ? -22.927 -62.042 -35.401 1.00 59.65 189 LEU B N 1
ATOM 3213 C CA . LEU B 1 189 ? -22.780 -60.760 -34.721 1.00 58.40 189 LEU B CA 1
ATOM 3214 C C . LEU B 1 189 ? -24.027 -60.461 -33.924 1.00 57.41 189 LEU B C 1
ATOM 3215 O O . LEU B 1 189 ? -25.122 -60.922 -34.292 1.00 58.11 189 LEU B O 1
ATOM 3220 N N . SER B 1 190 ? -23.861 -59.678 -32.847 1.00 56.28 190 SER B N 1
ATOM 3221 C CA . SER B 1 190 ? -24.993 -59.115 -32.089 1.00 55.04 190 SER B CA 1
ATOM 3222 C C . SER B 1 190 ? -24.728 -57.764 -31.467 1.00 54.24 190 SER B C 1
ATOM 3223 O O . SER B 1 190 ? -23.647 -57.465 -30.971 1.00 53.65 190 SER B O 1
ATOM 3226 N N . LEU B 1 191 ? -25.772 -56.961 -31.528 1.00 54.42 191 LEU B N 1
ATOM 3227 C CA . LEU B 1 191 ? -25.791 -55.644 -30.973 1.00 55.01 191 LEU B CA 1
ATOM 3228 C C . LEU B 1 191 ? -27.084 -55.433 -30.172 1.00 55.64 191 LEU B C 1
ATOM 3229 O O . LEU B 1 191 ? -28.195 -55.672 -30.675 1.00 56.38 191 LEU B O 1
ATOM 3234 N N . SER B 1 192 ? -26.927 -55.008 -28.919 1.00 55.81 192 SER B N 1
ATOM 3235 C CA . SER B 1 192 ? -28.043 -54.836 -28.010 1.00 56.44 192 SER B CA 1
ATOM 3236 C C . SER B 1 192 ? -28.170 -53.383 -27.753 1.00 58.31 192 SER B C 1
ATOM 3237 O O . SER B 1 192 ? -27.191 -52.646 -27.831 1.00 58.82 192 SER B O 1
ATOM 3240 N N . CYS B 1 193 ? -29.375 -52.954 -27.442 1.00 59.95 193 CYS B N 1
ATOM 3241 C CA . CYS B 1 193 ? -29.576 -51.548 -27.268 1.00 62.69 193 CYS B CA 1
ATOM 3242 C C . CYS B 1 193 ? -30.877 -51.248 -26.591 1.00 65.00 193 CYS B C 1
ATOM 3243 O O . CYS B 1 193 ? -31.720 -52.120 -26.363 1.00 64.56 193 CYS B O 1
ATOM 3246 N N . ASP B 1 194 ? -31.011 -49.969 -26.292 1.00 67.90 194 ASP B N 1
ATOM 3247 C CA . ASP B 1 194 ? -32.127 -49.434 -25.592 1.00 71.07 194 ASP B CA 1
ATOM 3248 C C . ASP B 1 194 ? -33.355 -49.402 -26.487 1.00 72.17 194 ASP B C 1
ATOM 3249 O O . ASP B 1 194 ? -33.315 -48.874 -27.588 1.00 72.45 194 ASP B O 1
ATOM 3254 N N . HIS B 1 195 ? -34.451 -49.965 -26.006 1.00 73.40 195 HIS B N 1
ATOM 3255 C CA . HIS B 1 195 ? -35.668 -50.028 -26.805 1.00 75.47 195 HIS B CA 1
ATOM 3256 C C . HIS B 1 195 ? -36.588 -48.791 -26.638 1.00 79.88 195 HIS B C 1
ATOM 3257 O O . HIS B 1 195 ? -37.804 -48.861 -26.868 1.00 82.34 195 HIS B O 1
ATOM 3264 N N . ARG B 1 196 ? -36.002 -47.660 -26.253 1.00 81.18 196 ARG B N 1
ATOM 3265 C CA . ARG B 1 196 ? -36.735 -46.401 -26.186 1.00 85.68 196 ARG B CA 1
ATOM 3266 C C . ARG B 1 196 ? -36.332 -45.536 -27.366 1.00 86.05 196 ARG B C 1
ATOM 3267 O O . ARG B 1 196 ? -37.170 -44.860 -27.965 1.00 89.51 196 ARG B O 1
ATOM 3275 N N . LEU B 1 197 ? -35.036 -45.562 -27.680 1.00 82.94 197 LEU B N 1
ATOM 3276 C CA . LEU B 1 197 ? -34.414 -44.710 -28.705 1.00 83.46 197 LEU B CA 1
ATOM 3277 C C . LEU B 1 197 ? -34.226 -45.449 -29.986 1.00 80.46 197 LEU B C 1
ATOM 3278 O O . LEU B 1 197 ? -34.236 -44.870 -31.069 1.00 81.53 197 LEU B O 1
ATOM 3283 N N . ILE B 1 198 ? -33.955 -46.732 -29.823 1.00 76.84 198 ILE B N 1
ATOM 3284 C CA . ILE B 1 198 ? -33.694 -47.604 -30.921 1.00 74.42 198 ILE B CA 1
ATOM 3285 C C . ILE B 1 198 ? -34.896 -48.538 -30.953 1.00 74.90 198 ILE B C 1
ATOM 3286 O O . ILE B 1 198 ? -34.960 -49.527 -30.214 1.00 73.17 198 ILE B O 1
ATOM 3291 N N . ASP B 1 199 ? -35.881 -48.163 -31.767 1.00 78.11 199 ASP B N 1
ATOM 3292 C CA . ASP B 1 199 ? -36.985 -49.044 -32.112 1.00 79.10 199 ASP B CA 1
ATOM 3293 C C . ASP B 1 199 ? -36.332 -50.250 -32.736 1.00 75.83 199 ASP B C 1
ATOM 3294 O O . ASP B 1 199 ? -35.324 -50.106 -33.441 1.00 74.30 199 ASP B O 1
ATOM 3299 N N . GLY B 1 200 ? -36.893 -51.431 -32.489 1.00 75.20 200 GLY B N 1
ATOM 3300 C CA . GLY B 1 200 ? -36.314 -52.665 -33.017 1.00 72.79 200 GLY B CA 1
ATOM 3301 C C . GLY B 1 200 ? -35.785 -52.527 -34.444 1.00 72.89 200 GLY B C 1
ATOM 3302 O O . GLY B 1 200 ? -34.585 -52.722 -34.725 1.00 70.43 200 GLY B O 1
ATOM 3303 N N . ALA B 1 201 ? -36.697 -52.166 -35.341 1.00 76.03 201 ALA B N 1
ATOM 3304 C CA . ALA B 1 201 ? -36.407 -52.043 -36.758 1.00 76.83 201 ALA B CA 1
ATOM 3305 C C . ALA B 1 201 ? -35.008 -51.480 -37.062 1.00 74.92 201 ALA B C 1
ATOM 3306 O O . ALA B 1 201 ? -34.200 -52.128 -37.721 1.00 73.34 201 ALA B O 1
ATOM 3308 N N . VAL B 1 202 ? -34.729 -50.295 -36.524 1.00 75.47 202 VAL B N 1
ATOM 3309 C CA . VAL B 1 202 ? -33.595 -49.464 -36.927 1.00 75.13 202 VAL B CA 1
ATOM 3310 C C . VAL B 1 202 ? -32.269 -50.005 -36.428 1.00 71.33 202 VAL B C 1
ATOM 3311 O O . VAL B 1 202 ? -31.214 -49.663 -36.957 1.00 71.00 202 VAL B O 1
ATOM 3315 N N . ALA B 1 203 ? -32.317 -50.836 -35.400 1.00 68.84 203 ALA B N 1
ATOM 3316 C CA . ALA B 1 203 ? -31.116 -51.514 -34.974 1.00 65.77 203 ALA B CA 1
ATOM 3317 C C . ALA B 1 203 ? -30.778 -52.592 -35.995 1.00 64.66 203 ALA B C 1
ATOM 3318 O O . ALA B 1 203 ? -29.633 -52.718 -36.426 1.00 63.66 203 ALA B O 1
ATOM 3320 N N . THR B 1 204 ? -31.778 -53.366 -36.395 1.00 65.16 204 THR B N 1
ATOM 3321 C CA . THR B 1 204 ? -31.541 -54.419 -37.363 1.00 64.98 204 THR B CA 1
ATOM 3322 C C . THR B 1 204 ? -30.866 -53.757 -38.554 1.00 66.20 204 THR B C 1
ATOM 3323 O O . THR B 1 204 ? -29.773 -54.137 -38.960 1.00 64.84 204 THR B O 1
ATOM 3327 N N . ARG B 1 205 ? -31.511 -52.698 -39.033 1.00 69.11 205 ARG B N 1
ATOM 3328 C CA . ARG B 1 205 ? -31.065 -51.884 -40.164 1.00 71.59 205 ARG B CA 1
ATOM 3329 C C . ARG B 1 205 ? -29.689 -51.282 -39.928 1.00 70.19 205 ARG B C 1
ATOM 3330 O O . ARG B 1 205 ? -29.119 -50.642 -40.808 1.00 71.79 205 ARG B O 1
ATOM 3338 N N . PHE B 1 206 ? -29.161 -51.484 -38.731 1.00 67.68 206 PHE B N 1
ATOM 3339 C CA . PHE B 1 206 ? -27.817 -51.038 -38.427 1.00 66.83 206 PHE B CA 1
ATOM 3340 C C . PHE B 1 206 ? -26.830 -52.171 -38.678 1.00 65.51 206 PHE B C 1
ATOM 3341 O O . PHE B 1 206 ? -25.800 -51.954 -39.339 1.00 66.27 206 PHE B O 1
ATOM 3349 N N . ILE B 1 207 ? -27.155 -53.372 -38.180 1.00 63.92 207 ILE B N 1
ATOM 3350 C CA . ILE B 1 207 ? -26.221 -54.504 -38.277 1.00 63.02 207 ILE B CA 1
ATOM 3351 C C . ILE B 1 207 ? -26.130 -55.083 -39.681 1.00 65.02 207 ILE B C 1
ATOM 3352 O O . ILE B 1 207 ? -25.112 -55.644 -40.061 1.00 65.26 207 ILE B O 1
ATOM 3357 N N . VAL B 1 208 ? -27.191 -54.935 -40.455 1.00 67.27 208 VAL B N 1
ATOM 3358 C CA . VAL B 1 208 ? -27.163 -55.401 -41.834 1.00 70.03 208 VAL B CA 1
ATOM 3359 C C . VAL B 1 208 ? -26.329 -54.402 -42.658 1.00 71.47 208 VAL B C 1
ATOM 3360 O O . VAL B 1 208 ? -25.414 -54.790 -43.382 1.00 72.14 208 VAL B O 1
ATOM 3364 N N . ASP B 1 209 ? -26.623 -53.114 -42.488 1.00 72.20 209 ASP B N 1
ATOM 3365 C CA . ASP B 1 209 ? -25.790 -52.038 -43.031 1.00 74.27 209 ASP B CA 1
ATOM 3366 C C . ASP B 1 209 ? -24.348 -52.078 -42.470 1.00 72.62 209 ASP B C 1
ATOM 3367 O O . ASP B 1 209 ? -23.452 -51.418 -42.999 1.00 74.55 209 ASP B O 1
ATOM 3372 N N . LEU B 1 210 ? -24.127 -52.847 -41.405 1.00 69.43 210 LEU B N 1
ATOM 3373 C CA . LEU B 1 210 ? -22.771 -53.237 -41.030 1.00 67.96 210 LEU B CA 1
ATOM 3374 C C . LEU B 1 210 ? -22.408 -54.557 -41.706 1.00 68.32 210 LEU B C 1
ATOM 3375 O O . LEU B 1 210 ? -21.353 -54.661 -42.325 1.00 70.06 210 LEU B O 1
ATOM 3380 N N . LYS B 1 211 ? -23.290 -55.551 -41.598 1.00 67.07 211 LYS B N 1
ATOM 3381 C CA . LYS B 1 211 ? -23.052 -56.879 -42.143 1.00 67.67 211 LYS B CA 1
ATOM 3382 C C . LYS B 1 211 ? -22.544 -56.740 -43.547 1.00 70.88 211 LYS B C 1
ATOM 3383 O O . LYS B 1 211 ? -21.528 -57.334 -43.909 1.00 72.00 211 LYS B O 1
ATOM 3389 N N . LYS B 1 212 ? -23.261 -55.924 -44.318 1.00 72.80 212 LYS B N 1
ATOM 3390 C CA . LYS B 1 212 ? -22.979 -55.697 -45.734 1.00 76.66 212 LYS B CA 1
ATOM 3391 C C . LYS B 1 212 ? -21.520 -55.310 -45.986 1.00 77.51 212 LYS B C 1
ATOM 3392 O O . LYS B 1 212 ? -20.878 -55.864 -46.884 1.00 80.26 212 LYS B O 1
ATOM 3398 N N . VAL B 1 213 ? -21.001 -54.386 -45.174 1.00 75.50 213 VAL B N 1
ATOM 3399 C CA . VAL B 1 213 ? -19.639 -53.873 -45.338 1.00 76.31 213 VAL B CA 1
ATOM 3400 C C . VAL B 1 213 ? -18.625 -54.966 -45.094 1.00 75.96 213 VAL B C 1
ATOM 3401 O O . VAL B 1 213 ? -17.717 -55.153 -45.885 1.00 78.72 213 VAL B O 1
ATOM 3405 N N . ILE B 1 214 ? -18.790 -55.693 -43.998 1.00 72.97 214 ILE B N 1
ATOM 3406 C CA . ILE B 1 214 ? -17.849 -56.736 -43.654 1.00 73.17 214 ILE B CA 1
ATOM 3407 C C . ILE B 1 214 ? -17.803 -57.730 -44.809 1.00 76.65 214 ILE B C 1
ATOM 3408 O O . ILE B 1 214 ? -16.810 -58.437 -45.009 1.00 78.82 214 ILE B O 1
ATOM 3413 N N . GLU B 1 215 ? -18.871 -57.745 -45.597 1.00 78.12 215 GLU B N 1
ATOM 3414 C CA . GLU B 1 215 ? -18.958 -58.650 -46.737 1.00 82.11 215 GLU B CA 1
ATOM 3415 C C . GLU B 1 215 ? -18.542 -57.995 -48.067 1.00 86.14 215 GLU B C 1
ATOM 3416 O O . GLU B 1 215 ? -18.575 -58.655 -49.110 1.00 89.86 215 GLU B O 1
ATOM 3422 N N . ASP B 1 216 ? -18.172 -56.708 -48.027 1.00 85.93 216 ASP B N 1
ATOM 3423 C CA . ASP B 1 216 ? -17.618 -55.979 -49.200 1.00 89.79 216 ASP B CA 1
ATOM 3424 C C . ASP B 1 216 ? -16.584 -54.878 -48.803 1.00 89.50 216 ASP B C 1
ATOM 3425 O O . ASP B 1 216 ? -16.843 -53.677 -48.982 1.00 90.05 216 ASP B O 1
ATOM 3430 N N . PRO B 1 217 ? -15.405 -55.293 -48.273 1.00 88.91 217 PRO B N 1
ATOM 3431 C CA . PRO B 1 217 ? -14.372 -54.376 -47.777 1.00 88.82 217 PRO B CA 1
ATOM 3432 C C . PRO B 1 217 ? -13.620 -53.696 -48.900 1.00 93.47 217 PRO B C 1
ATOM 3433 O O . PRO B 1 217 ? -12.971 -52.680 -48.690 1.00 94.17 217 PRO B O 1
ATOM 3437 N N . ASN B 1 218 ? -13.680 -54.297 -50.084 1.00 97.11 218 ASN B N 1
ATOM 3438 C CA . ASN B 1 218 ? -13.275 -53.633 -51.310 1.00 102.26 218 ASN B CA 1
ATOM 3439 C C . ASN B 1 218 ? -13.996 -52.301 -51.259 1.00 101.33 218 ASN B C 1
ATOM 3440 O O . ASN B 1 218 ? -13.369 -51.245 -51.289 1.00 103.50 218 ASN B O 1
ATOM 3445 N N . ALA B 1 219 ? -15.317 -52.374 -51.095 1.00 98.20 219 ALA B N 1
ATOM 3446 C CA . ALA B 1 219 ? -16.166 -51.205 -51.093 1.00 97.29 219 ALA B CA 1
ATOM 3447 C C . ALA B 1 219 ? -16.073 -50.372 -49.803 1.00 93.69 219 ALA B C 1
ATOM 3448 O O . ALA B 1 219 ? -16.886 -49.474 -49.602 1.00 93.02 219 ALA B O 1
ATOM 3450 N N . ILE B 1 220 ? -15.086 -50.638 -48.940 1.00 91.78 220 ILE B N 1
ATOM 3451 C CA . ILE B 1 220 ? -14.853 -49.735 -47.786 1.00 89.54 220 ILE B CA 1
ATOM 3452 C C . ILE B 1 220 ? -14.132 -48.430 -48.171 1.00 93.19 220 ILE B C 1
ATOM 3453 O O . ILE B 1 220 ? -14.014 -47.505 -47.356 1.00 92.32 220 ILE B O 1
ATOM 3458 N N . ILE B 1 221 ? -13.678 -48.352 -49.422 1.00 97.58 221 ILE B N 1
ATOM 3459 C CA . ILE B 1 221 ? -12.947 -47.178 -49.915 1.00 102.10 221 ILE B CA 1
ATOM 3460 C C . ILE B 1 221 ? -13.913 -46.034 -50.337 1.00 103.84 221 ILE B C 1
ATOM 3461 O O . ILE B 1 221 ? -13.705 -45.323 -51.352 1.00 108.11 221 ILE B O 1
ATOM 3466 N N . TYR B 1 222 ? -14.975 -45.900 -49.520 1.00 100.33 222 TYR B N 1
ATOM 3467 C CA . TYR B 1 222 ? -15.985 -44.818 -49.587 1.00 101.34 222 TYR B CA 1
ATOM 3468 C C . TYR B 1 222 ? -16.541 -44.434 -48.190 1.00 97.03 222 TYR B C 1
ATOM 3469 O O . TYR B 1 222 ? -15.834 -43.867 -47.340 1.00 96.38 222 TYR B O 1
ATOM 3478 N N . PRO C 1 3 ? -11.185 -34.478 -30.614 1.00 232.36 3 PRO C N 1
ATOM 3479 C CA . PRO C 1 3 ? -12.175 -33.443 -30.198 1.00 232.31 3 PRO C CA 1
ATOM 3480 C C . PRO C 1 3 ? -13.649 -33.925 -30.236 1.00 221.47 3 PRO C C 1
ATOM 3481 O O . PRO C 1 3 ? -13.894 -35.118 -30.460 1.00 213.55 3 PRO C O 1
ATOM 3485 N N . GLY C 1 4 ? -14.613 -33.023 -29.997 1.00 221.58 4 GLY C N 1
ATOM 3486 C CA . GLY C 1 4 ? -16.051 -33.371 -30.126 1.00 212.50 4 GLY C CA 1
ATOM 3487 C C . GLY C 1 4 ? -17.119 -32.322 -29.809 1.00 213.50 4 GLY C C 1
ATOM 3488 O O . GLY C 1 4 ? -16.851 -31.305 -29.115 1.00 220.35 4 GLY C O 1
ATOM 3489 N N . ARG C 1 5 ? -18.342 -32.595 -30.319 1.00 206.87 5 ARG C N 1
ATOM 3490 C CA . ARG C 1 5 ? -19.484 -31.678 -30.193 1.00 207.58 5 ARG C CA 1
ATOM 3491 C C . ARG C 1 5 ? -20.851 -32.422 -30.309 1.00 197.42 5 ARG C C 1
ATOM 3492 O O . ARG C 1 5 ? -21.260 -32.838 -31.419 1.00 194.71 5 ARG C O 1
ATOM 3500 N N . GLU C 1 6 ? -21.534 -32.576 -29.138 1.00 192.32 6 GLU C N 1
ATOM 3501 C CA . GLU C 1 6 ? -22.802 -33.346 -28.964 1.00 182.51 6 GLU C CA 1
ATOM 3502 C C . GLU C 1 6 ? -24.042 -32.545 -29.427 1.00 183.78 6 GLU C C 1
ATOM 3503 O O . GLU C 1 6 ? -23.895 -31.462 -30.001 1.00 192.00 6 GLU C O 1
ATOM 3509 N N . GLU C 1 7 ? -25.248 -33.083 -29.210 1.00 176.31 7 GLU C N 1
ATOM 3510 C CA . GLU C 1 7 ? -26.522 -32.317 -29.422 1.00 177.62 7 GLU C CA 1
ATOM 3511 C C . GLU C 1 7 ? -27.786 -32.940 -28.780 1.00 169.88 7 GLU C C 1
ATOM 3512 O O . GLU C 1 7 ? -28.251 -34.017 -29.183 1.00 162.55 7 GLU C O 1
ATOM 3518 N N . ILE C 1 8 ? -28.334 -32.206 -27.801 1.00 172.30 8 ILE C N 1
ATOM 3519 C CA . ILE C 1 8 ? -29.418 -32.644 -26.902 1.00 166.32 8 ILE C CA 1
ATOM 3520 C C . ILE C 1 8 ? -30.765 -32.750 -27.616 1.00 163.34 8 ILE C C 1
ATOM 3521 O O . ILE C 1 8 ? -31.385 -31.738 -27.941 1.00 168.77 8 ILE C O 1
ATOM 3526 N N . LEU C 1 9 ? -31.228 -33.970 -27.857 1.00 155.28 9 LEU C N 1
ATOM 3527 C CA . LEU C 1 9 ? -32.500 -34.117 -28.566 1.00 153.02 9 LEU C CA 1
ATOM 3528 C C . LEU C 1 9 ? -33.656 -34.665 -27.707 1.00 147.69 9 LEU C C 1
ATOM 3529 O O . LEU C 1 9 ? -33.672 -35.841 -27.311 1.00 140.30 9 LEU C O 1
ATOM 3534 N N . GLU C 1 10 ? -34.608 -33.746 -27.474 1.00 152.03 10 GLU C N 1
ATOM 3535 C CA . GLU C 1 10 ? -35.728 -33.807 -26.513 1.00 150.29 10 GLU C CA 1
ATOM 3536 C C . GLU C 1 10 ? -36.667 -34.999 -26.722 1.00 142.83 10 GLU C C 1
ATOM 3537 O O . GLU C 1 10 ? -36.205 -36.106 -27.022 1.00 136.75 10 GLU C O 1
ATOM 3543 N N . MET C 1 11 ? -37.976 -34.767 -26.545 1.00 143.88 11 MET C N 1
ATOM 3544 C CA . MET C 1 11 ? -39.013 -35.811 -26.741 1.00 137.88 11 MET C CA 1
ATOM 3545 C C . MET C 1 11 ? -40.472 -35.298 -27.027 1.00 141.49 11 MET C C 1
ATOM 3546 O O . MET C 1 11 ? -40.804 -34.085 -26.887 1.00 148.42 11 MET C O 1
ATOM 3551 N N . HIS C 1 12 ? -41.323 -36.278 -27.365 1.00 136.70 12 HIS C N 1
ATOM 3552 C CA . HIS C 1 12 ? -42.441 -36.130 -28.301 1.00 138.81 12 HIS C CA 1
ATOM 3553 C C . HIS C 1 12 ? -43.661 -36.969 -27.880 1.00 134.22 12 HIS C C 1
ATOM 3554 O O . HIS C 1 12 ? -43.598 -37.739 -26.929 1.00 129.45 12 HIS C O 1
ATOM 3561 N N . GLY C 1 13 ? -44.774 -36.774 -28.587 1.00 136.27 13 GLY C N 1
ATOM 3562 C CA . GLY C 1 13 ? -45.977 -37.585 -28.454 1.00 132.68 13 GLY C CA 1
ATOM 3563 C C . GLY C 1 13 ? -45.637 -39.049 -28.549 1.00 124.47 13 GLY C C 1
ATOM 3564 O O . GLY C 1 13 ? -45.377 -39.662 -27.523 1.00 120.89 13 GLY C O 1
ATOM 3565 N N . LEU C 1 14 ? -45.600 -39.589 -29.774 1.00 122.12 14 LEU C N 1
ATOM 3566 C CA . LEU C 1 14 ? -45.337 -41.033 -30.029 1.00 114.95 14 LEU C CA 1
ATOM 3567 C C . LEU C 1 14 ? -43.991 -41.596 -29.536 1.00 111.01 14 LEU C C 1
ATOM 3568 O O . LEU C 1 14 ? -43.937 -42.717 -29.005 1.00 105.60 14 LEU C O 1
ATOM 3573 N N . ARG C 1 15 ? -42.916 -40.840 -29.759 1.00 114.10 15 ARG C N 1
ATOM 3574 C CA . ARG C 1 15 ? -41.581 -41.173 -29.239 1.00 111.70 15 ARG C CA 1
ATOM 3575 C C . ARG C 1 15 ? -41.621 -41.425 -27.710 1.00 109.72 15 ARG C C 1
ATOM 3576 O O . ARG C 1 15 ? -41.111 -42.445 -27.205 1.00 104.63 15 ARG C O 1
ATOM 3584 N N . ARG C 1 16 ? -42.266 -40.493 -27.002 1.00 113.89 16 ARG C N 1
ATOM 3585 C CA . ARG C 1 16 ? -42.336 -40.491 -25.548 1.00 113.55 16 ARG C CA 1
ATOM 3586 C C . ARG C 1 16 ? -43.299 -41.542 -25.026 1.00 109.08 16 ARG C C 1
ATOM 3587 O O . ARG C 1 16 ? -43.203 -41.938 -23.865 1.00 107.57 16 ARG C O 1
ATOM 3595 N N . ILE C 1 17 ? -44.235 -41.970 -25.876 1.00 107.58 17 ILE C N 1
ATOM 3596 C CA . ILE C 1 17 ? -45.190 -43.045 -25.529 1.00 103.72 17 ILE C CA 1
ATOM 3597 C C . ILE C 1 17 ? -44.523 -44.412 -25.745 1.00 97.17 17 ILE C C 1
ATOM 3598 O O . ILE C 1 17 ? -44.934 -45.414 -25.155 1.00 93.66 17 ILE C O 1
ATOM 3603 N N . ILE C 1 18 ? -43.472 -44.428 -26.562 1.00 96.04 18 ILE C N 1
ATOM 3604 C CA . ILE C 1 18 ? -42.678 -45.638 -26.782 1.00 90.89 18 ILE C CA 1
ATOM 3605 C C . ILE C 1 18 ? -41.669 -45.791 -25.670 1.00 89.53 18 ILE C C 1
ATOM 3606 O O . ILE C 1 18 ? -41.454 -46.885 -25.134 1.00 85.21 18 ILE C O 1
ATOM 3611 N N . PHE C 1 19 ? -41.036 -44.667 -25.364 1.00 93.45 19 PHE C N 1
ATOM 3612 C CA . PHE C 1 19 ? -40.231 -44.546 -24.194 1.00 93.99 19 PHE C CA 1
ATOM 3613 C C . PHE C 1 19 ? -40.974 -45.248 -23.066 1.00 92.27 19 PHE C C 1
ATOM 3614 O O . PHE C 1 19 ? -40.451 -46.191 -22.473 1.00 89.32 19 PHE C O 1
ATOM 3622 N N . ASP C 1 20 ? -42.211 -44.811 -22.812 1.00 94.77 20 ASP C N 1
ATOM 3623 C CA . ASP C 1 20 ? -43.048 -45.351 -21.730 1.00 94.06 20 ASP C CA 1
ATOM 3624 C C . ASP C 1 20 ? -43.375 -46.835 -21.884 1.00 89.11 20 ASP C C 1
ATOM 3625 O O . ASP C 1 20 ? -42.903 -47.649 -21.086 1.00 86.93 20 ASP C O 1
ATOM 3630 N N . LYS C 1 21 ? -44.151 -47.202 -22.905 1.00 87.90 21 LYS C N 1
ATOM 3631 C CA . LYS C 1 21 ? -44.530 -48.614 -23.081 1.00 83.74 21 LYS C CA 1
ATOM 3632 C C . LYS C 1 21 ? -43.328 -49.513 -22.929 1.00 79.78 21 LYS C C 1
ATOM 3633 O O . LYS C 1 21 ? -43.440 -50.631 -22.445 1.00 77.08 21 LYS C O 1
ATOM 3639 N N . MET C 1 22 ? -42.174 -49.013 -23.334 1.00 80.04 22 MET C N 1
ATOM 3640 C CA . MET C 1 22 ? -40.989 -49.815 -23.243 1.00 77.29 22 MET C CA 1
ATOM 3641 C C . MET C 1 22 ? -40.394 -49.819 -21.826 1.00 78.06 22 MET C C 1
ATOM 3642 O O . MET C 1 22 ? -40.273 -50.879 -21.216 1.00 75.61 22 MET C O 1
ATOM 3647 N N . THR C 1 23 ? -40.066 -48.651 -21.280 1.00 81.81 23 THR C N 1
ATOM 3648 C CA . THR C 1 23 ? -39.586 -48.588 -19.902 1.00 83.31 23 THR C CA 1
ATOM 3649 C C . THR C 1 23 ? -40.442 -49.591 -19.092 1.00 81.48 23 THR C C 1
ATOM 3650 O O . THR C 1 23 ? -39.924 -50.571 -18.537 1.00 79.12 23 THR C O 1
ATOM 3654 N N . LYS C 1 24 ? -41.760 -49.380 -19.129 1.00 82.82 24 LYS C N 1
ATOM 3655 C CA . LYS C 1 24 ? -42.744 -50.136 -18.328 1.00 82.66 24 LYS C CA 1
ATOM 3656 C C . LYS C 1 24 ? -42.983 -51.549 -18.830 1.00 78.44 24 LYS C C 1
ATOM 3657 O O . LYS C 1 24 ? -43.669 -52.331 -18.166 1.00 78.09 24 LYS C O 1
ATOM 3663 N N . ALA C 1 25 ? -42.437 -51.872 -20.000 1.00 75.75 25 ALA C N 1
ATOM 3664 C CA . ALA C 1 25 ? -42.543 -53.222 -20.519 1.00 72.02 25 ALA C CA 1
ATOM 3665 C C . ALA C 1 25 ? -41.671 -54.119 -19.666 1.00 70.99 25 ALA C C 1
ATOM 3666 O O . ALA C 1 25 ? -42.171 -55.010 -18.986 1.00 70.46 25 ALA C O 1
ATOM 3668 N N . LYS C 1 26 ? -40.373 -53.856 -19.658 1.00 71.50 26 LYS C N 1
ATOM 3669 C CA . LYS C 1 26 ? -39.451 -54.760 -18.993 1.00 71.13 26 LYS C CA 1
ATOM 3670 C C . LYS C 1 26 ? -39.351 -54.460 -17.504 1.00 73.65 26 LYS C C 1
ATOM 3671 O O . LYS C 1 26 ? -38.778 -55.231 -16.730 1.00 73.43 26 LYS C O 1
ATOM 3677 N N . GLN C 1 27 ? -39.919 -53.334 -17.105 1.00 76.53 27 GLN C N 1
ATOM 3678 C CA . GLN C 1 27 ? -40.042 -53.031 -15.693 1.00 80.04 27 GLN C CA 1
ATOM 3679 C C . GLN C 1 27 ? -40.597 -54.209 -14.877 1.00 79.47 27 GLN C C 1
ATOM 3680 O O . GLN C 1 27 ? -40.082 -54.526 -13.794 1.00 81.33 27 GLN C O 1
ATOM 3686 N N . ILE C 1 28 ? -41.629 -54.861 -15.418 1.00 77.39 28 ILE C N 1
ATOM 3687 C CA . ILE C 1 28 ? -42.420 -55.854 -14.678 1.00 77.50 28 ILE C CA 1
ATOM 3688 C C . ILE C 1 28 ? -42.723 -57.139 -15.445 1.00 73.95 28 ILE C C 1
ATOM 3689 O O . ILE C 1 28 ? -43.213 -58.102 -14.868 1.00 74.46 28 ILE C O 1
ATOM 3694 N N . MET C 1 29 ? -42.462 -57.158 -16.741 1.00 70.82 29 MET C N 1
ATOM 3695 C CA . MET C 1 29 ? -42.532 -58.407 -17.471 1.00 67.73 29 MET C CA 1
ATOM 3696 C C . MET C 1 29 ? -41.128 -59.031 -17.487 1.00 66.65 29 MET C C 1
ATOM 3697 O O . MET C 1 29 ? -40.279 -58.644 -18.301 1.00 65.48 29 MET C O 1
ATOM 3702 N N . PRO C 1 30 ? -40.863 -59.990 -16.578 1.00 67.55 30 PRO C N 1
ATOM 3703 C CA . PRO C 1 30 ? -39.524 -60.547 -16.557 1.00 67.23 30 PRO C CA 1
ATOM 3704 C C . PRO C 1 30 ? -39.438 -61.496 -17.741 1.00 64.94 30 PRO C C 1
ATOM 3705 O O . PRO C 1 30 ? -40.255 -62.424 -17.878 1.00 64.46 30 PRO C O 1
ATOM 3709 N N . HIS C 1 31 ? -38.476 -61.232 -18.613 1.00 64.16 31 HIS C N 1
ATOM 3710 C CA . HIS C 1 31 ? -38.542 -61.757 -19.973 1.00 61.99 31 HIS C CA 1
ATOM 3711 C C . HIS C 1 31 ? -37.826 -63.081 -20.188 1.00 60.99 31 HIS C C 1
ATOM 3712 O O . HIS C 1 31 ? -36.708 -63.280 -19.737 1.00 61.96 31 HIS C O 1
ATOM 3719 N N . PHE C 1 32 ? -38.499 -63.972 -20.893 1.00 59.28 32 PHE C N 1
ATOM 3720 C CA . PHE C 1 32 ? -37.906 -65.215 -21.312 1.00 58.93 32 PHE C CA 1
ATOM 3721 C C . PHE C 1 32 ? -37.748 -65.202 -22.828 1.00 57.02 32 PHE C C 1
ATOM 3722 O O . PHE C 1 32 ? -38.610 -64.653 -23.515 1.00 56.14 32 PHE C O 1
ATOM 3730 N N . THR C 1 33 ? -36.678 -65.810 -23.357 1.00 56.76 33 THR C N 1
ATOM 3731 C CA . THR C 1 33 ? -36.609 -66.081 -24.820 1.00 55.13 33 THR C CA 1
ATOM 3732 C C . THR C 1 33 ? -36.160 -67.500 -25.237 1.00 55.23 33 THR C C 1
ATOM 3733 O O . THR C 1 33 ? -35.269 -68.085 -24.632 1.00 56.89 33 THR C O 1
ATOM 3737 N N . VAL C 1 34 ? -36.802 -68.009 -26.293 1.00 53.62 34 VAL C N 1
ATOM 3738 C CA . VAL C 1 34 ? -36.600 -69.350 -26.845 1.00 53.45 34 VAL C CA 1
ATOM 3739 C C . VAL C 1 34 ? -36.650 -69.283 -28.389 1.00 52.53 34 VAL C C 1
ATOM 3740 O O . VAL C 1 34 ? -37.192 -68.323 -28.937 1.00 51.76 34 VAL C O 1
ATOM 3744 N N . MET C 1 35 ? -36.101 -70.271 -29.102 1.00 53.04 35 MET C N 1
ATOM 3745 C CA . MET C 1 35 ? -36.230 -70.295 -30.582 1.00 52.20 35 MET C CA 1
ATOM 3746 C C . MET C 1 35 ? -36.013 -71.649 -31.317 1.00 54.13 35 MET C C 1
ATOM 3747 O O . MET C 1 35 ? -35.151 -72.452 -30.959 1.00 55.96 35 MET C O 1
ATOM 3752 N N . GLU C 1 36 ? -36.835 -71.903 -32.329 1.00 54.12 36 GLU C N 1
ATOM 3753 C CA . GLU C 1 36 ? -36.672 -73.070 -33.182 1.00 56.72 36 GLU C CA 1
ATOM 3754 C C . GLU C 1 36 ? -36.355 -72.599 -34.582 1.00 57.62 36 GLU C C 1
ATOM 3755 O O . GLU C 1 36 ? -36.376 -71.390 -34.864 1.00 56.77 36 GLU C O 1
ATOM 3761 N N . GLU C 1 37 ? -36.052 -73.550 -35.460 1.00 60.15 37 GLU C N 1
ATOM 3762 C CA . GLU C 1 37 ? -35.881 -73.239 -36.869 1.00 61.32 37 GLU C CA 1
ATOM 3763 C C . GLU C 1 37 ? -36.893 -73.999 -37.713 1.00 62.18 37 GLU C C 1
ATOM 3764 O O . GLU C 1 37 ? -37.205 -75.154 -37.428 1.00 63.36 37 GLU C O 1
ATOM 3770 N N . VAL C 1 38 ? -37.423 -73.341 -38.737 1.00 62.17 38 VAL C N 1
ATOM 3771 C CA . VAL C 1 38 ? -38.501 -73.929 -39.531 1.00 63.52 38 VAL C CA 1
ATOM 3772 C C . VAL C 1 38 ? -38.099 -74.248 -40.971 1.00 66.43 38 VAL C C 1
ATOM 3773 O O . VAL C 1 38 ? -37.262 -73.563 -41.566 1.00 67.19 38 VAL C O 1
ATOM 3777 N N . ASP C 1 39 ? -38.734 -75.290 -41.509 1.00 68.58 39 ASP C N 1
ATOM 3778 C CA . ASP C 1 39 ? -38.581 -75.758 -42.898 1.00 71.98 39 ASP C CA 1
ATOM 3779 C C . ASP C 1 39 ? -39.470 -74.883 -43.736 1.00 71.38 39 ASP C C 1
ATOM 3780 O O . ASP C 1 39 ? -40.195 -75.339 -44.619 1.00 73.22 39 ASP C O 1
ATOM 3785 N N . VAL C 1 40 ? -39.419 -73.606 -43.409 1.00 69.16 40 VAL C N 1
ATOM 3786 C CA . VAL C 1 40 ? -40.117 -72.583 -44.137 1.00 69.47 40 VAL C CA 1
ATOM 3787 C C . VAL C 1 40 ? -39.976 -72.810 -45.661 1.00 73.15 40 VAL C C 1
ATOM 3788 O O . VAL C 1 40 ? -40.563 -72.091 -46.471 1.00 74.30 40 VAL C O 1
ATOM 3792 N N . THR C 1 41 ? -39.244 -73.851 -46.038 1.00 75.55 41 THR C N 1
ATOM 3793 C CA . THR C 1 41 ? -39.096 -74.228 -47.438 1.00 79.74 41 THR C CA 1
ATOM 3794 C C . THR C 1 41 ? -40.387 -74.658 -48.116 1.00 80.98 41 THR C C 1
ATOM 3795 O O . THR C 1 41 ? -40.531 -74.507 -49.325 1.00 83.97 41 THR C O 1
ATOM 3799 N N . SER C 1 42 ? -41.301 -75.224 -47.341 1.00 79.14 42 SER C N 1
ATOM 3800 C CA . SER C 1 42 ? -42.544 -75.727 -47.883 1.00 80.80 42 SER C CA 1
ATOM 3801 C C . SER C 1 42 ? -43.583 -74.627 -47.879 1.00 79.13 42 SER C C 1
ATOM 3802 O O . SER C 1 42 ? -44.548 -74.667 -48.620 1.00 81.19 42 SER C O 1
ATOM 3805 N N . MET C 1 43 ? -43.369 -73.635 -47.035 1.00 76.00 43 MET C N 1
ATOM 3806 C CA . MET C 1 43 ? -44.163 -72.423 -47.066 1.00 75.40 43 MET C CA 1
ATOM 3807 C C . MET C 1 43 ? -43.709 -71.569 -48.218 1.00 78.06 43 MET C C 1
ATOM 3808 O O . MET C 1 43 ? -44.323 -71.576 -49.267 1.00 81.11 43 MET C O 1
ATOM 3813 N N . VAL C 1 44 ? -42.619 -70.842 -47.990 1.00 77.46 44 VAL C N 1
ATOM 3814 C CA . VAL C 1 44 ? -42.010 -69.917 -48.947 1.00 80.50 44 VAL C CA 1
ATOM 3815 C C . VAL C 1 44 ? -42.380 -70.144 -50.428 1.00 85.06 44 VAL C C 1
ATOM 3816 O O . VAL C 1 44 ? -42.596 -69.184 -51.175 1.00 87.26 44 VAL C O 1
ATOM 3820 N N . SER C 1 45 ? -42.448 -71.413 -50.830 1.00 86.96 45 SER C N 1
ATOM 3821 C CA . SER C 1 45 ? -42.777 -71.813 -52.198 1.00 91.54 45 SER C CA 1
ATOM 3822 C C . SER C 1 45 ? -44.267 -71.667 -52.480 1.00 92.05 45 SER C C 1
ATOM 3823 O O . SER C 1 45 ? -44.659 -71.397 -53.622 1.00 95.86 45 SER C O 1
ATOM 3826 N N . ILE C 1 46 ? -45.087 -71.863 -51.444 1.00 88.58 46 ILE C N 1
ATOM 3827 C CA . ILE C 1 46 ? -46.527 -71.635 -51.536 1.00 89.14 46 ILE C CA 1
ATOM 3828 C C . ILE C 1 46 ? -46.789 -70.180 -51.916 1.00 90.05 46 ILE C C 1
ATOM 3829 O O . ILE C 1 46 ? -47.537 -69.910 -52.862 1.00 93.76 46 ILE C O 1
ATOM 3834 N N . LEU C 1 47 ? -46.135 -69.264 -51.192 1.00 87.24 47 LEU C N 1
ATOM 3835 C CA . LEU C 1 47 ? -46.149 -67.819 -51.467 1.00 88.04 47 LEU C CA 1
ATOM 3836 C C . LEU C 1 47 ? -45.770 -67.501 -52.903 1.00 93.13 47 LEU C C 1
ATOM 3837 O O . LEU C 1 47 ? -46.330 -66.590 -53.517 1.00 95.91 47 LEU C O 1
ATOM 3842 N N . ASP C 1 48 ? -44.817 -68.274 -53.419 1.00 94.99 48 ASP C N 1
ATOM 3843 C CA . ASP C 1 48 ? -44.261 -68.085 -54.755 1.00 100.37 48 ASP C CA 1
ATOM 3844 C C . ASP C 1 48 ? -45.233 -68.464 -55.888 1.00 105.00 48 ASP C C 1
ATOM 3845 O O . ASP C 1 48 ? -45.219 -67.844 -56.967 1.00 109.58 48 ASP C O 1
ATOM 3850 N N . SER C 1 49 ? -46.067 -69.475 -55.652 1.00 104.36 49 SER C N 1
ATOM 3851 C CA . SER C 1 49 ? -47.089 -69.822 -56.629 1.00 108.94 49 SER C CA 1
ATOM 3852 C C . SER C 1 49 ? -48.127 -68.705 -56.637 1.00 109.69 49 SER C C 1
ATOM 3853 O O . SER C 1 49 ? -48.706 -68.392 -57.682 1.00 114.62 49 SER C O 1
ATOM 3856 N N . ALA C 1 50 ? -48.332 -68.093 -55.472 1.00 105.15 50 ALA C N 1
ATOM 3857 C CA . ALA C 1 50 ? -49.351 -67.069 -55.319 1.00 105.87 50 ALA C CA 1
ATOM 3858 C C . ALA C 1 50 ? -48.816 -65.630 -55.319 1.00 106.10 50 ALA C C 1
ATOM 3859 O O . ALA C 1 50 ? -49.505 -64.713 -54.888 1.00 105.99 50 ALA C O 1
ATOM 3861 N N . LYS C 1 51 ? -47.592 -65.429 -55.795 1.00 107.14 51 LYS C N 1
ATOM 3862 C CA . LYS C 1 51 ? -47.126 -64.082 -56.135 1.00 109.49 51 LYS C CA 1
ATOM 3863 C C . LYS C 1 51 ? -47.313 -63.962 -57.631 1.00 115.79 51 LYS C C 1
ATOM 3864 O O . LYS C 1 51 ? -47.471 -62.871 -58.173 1.00 119.24 51 LYS C O 1
ATOM 3870 N N . ALA C 1 52 ? -47.299 -65.113 -58.287 1.00 117.65 52 ALA C N 1
ATOM 3871 C CA . ALA C 1 52 ? -47.626 -65.180 -59.682 1.00 124.50 52 ALA C CA 1
ATOM 3872 C C . ALA C 1 52 ? -49.074 -64.725 -59.908 1.00 127.52 52 ALA C C 1
ATOM 3873 O O . ALA C 1 52 ? -49.293 -63.640 -60.443 1.00 131.60 52 ALA C O 1
ATOM 3875 N N . ARG C 1 53 ? -50.060 -65.514 -59.478 1.00 126.29 53 ARG C N 1
ATOM 3876 C CA . ARG C 1 53 ? -51.449 -65.246 -59.903 1.00 130.63 53 ARG C CA 1
ATOM 3877 C C . ARG C 1 53 ? -52.260 -64.275 -59.028 1.00 129.08 53 ARG C C 1
ATOM 3878 O O . ARG C 1 53 ? -53.000 -63.444 -59.553 1.00 133.70 53 ARG C O 1
ATOM 3886 N N . ASN C 1 54 ? -52.110 -64.370 -57.710 1.00 123.34 54 ASN C N 1
ATOM 3887 C CA . ASN C 1 54 ? -52.950 -63.604 -56.786 1.00 122.07 54 ASN C CA 1
ATOM 3888 C C . ASN C 1 54 ? -52.087 -62.758 -55.854 1.00 117.71 54 ASN C C 1
ATOM 3889 O O . ASN C 1 54 ? -51.729 -63.198 -54.755 1.00 112.23 54 ASN C O 1
ATOM 3894 N N . ARG C 1 55 ? -51.735 -61.552 -56.306 1.00 120.65 55 ARG C N 1
ATOM 3895 C CA . ARG C 1 55 ? -51.064 -60.553 -55.440 1.00 117.70 55 ARG C CA 1
ATOM 3896 C C . ARG C 1 55 ? -52.053 -60.153 -54.328 1.00 115.42 55 ARG C C 1
ATOM 3897 O O . ARG C 1 55 ? -53.121 -59.587 -54.638 1.00 119.87 55 ARG C O 1
ATOM 3905 N N . LYS C 1 56 ? -51.707 -60.374 -53.053 1.00 108.90 56 LYS C N 1
ATOM 3906 C CA . LYS C 1 56 ? -50.346 -60.545 -52.599 1.00 103.99 56 LYS C CA 1
ATOM 3907 C C . LYS C 1 56 ? -50.176 -61.785 -51.760 1.00 98.44 56 LYS C C 1
ATOM 3908 O O . LYS C 1 56 ? -49.945 -62.841 -52.314 1.00 98.59 56 LYS C O 1
ATOM 3914 N N . VAL C 1 57 ? -50.307 -61.642 -50.437 1.00 94.04 57 VAL C N 1
ATOM 3915 C CA . VAL C 1 57 ? -49.904 -62.645 -49.407 1.00 88.82 57 VAL C CA 1
ATOM 3916 C C . VAL C 1 57 ? -48.401 -62.602 -48.992 1.00 85.71 57 VAL C C 1
ATOM 3917 O O . VAL C 1 57 ? -47.513 -62.748 -49.836 1.00 87.31 57 VAL C O 1
ATOM 3921 N N . THR C 1 58 ? -48.125 -62.396 -47.699 1.00 81.84 58 THR C N 1
ATOM 3922 C CA . THR C 1 58 ? -46.736 -62.357 -47.185 1.00 79.10 58 THR C CA 1
ATOM 3923 C C . THR C 1 58 ? -46.398 -63.529 -46.268 1.00 75.33 58 THR C C 1
ATOM 3924 O O . THR C 1 58 ? -47.227 -64.396 -46.001 1.00 74.73 58 THR C O 1
ATOM 3928 N N . VAL C 1 59 ? -45.159 -63.530 -45.789 1.00 73.29 59 VAL C N 1
ATOM 3929 C CA . VAL C 1 59 ? -44.769 -64.290 -44.609 1.00 69.68 59 VAL C CA 1
ATOM 3930 C C . VAL C 1 59 ? -45.593 -63.828 -43.374 1.00 67.72 59 VAL C C 1
ATOM 3931 O O . VAL C 1 59 ? -46.286 -64.643 -42.750 1.00 66.40 59 VAL C O 1
ATOM 3935 N N . THR C 1 60 ? -45.534 -62.527 -43.056 1.00 68.04 60 THR C N 1
ATOM 3936 C CA . THR C 1 60 ? -46.374 -61.898 -42.014 1.00 67.08 60 THR C CA 1
ATOM 3937 C C . THR C 1 60 ? -47.843 -62.268 -42.215 1.00 68.45 60 THR C C 1
ATOM 3938 O O . THR C 1 60 ? -48.549 -62.602 -41.266 1.00 67.22 60 THR C O 1
ATOM 3942 N N . GLY C 1 61 ? -48.304 -62.193 -43.457 1.00 71.37 61 GLY C N 1
ATOM 3943 C CA . GLY C 1 61 ? -49.654 -62.616 -43.767 1.00 73.33 61 GLY C CA 1
ATOM 3944 C C . GLY C 1 61 ? -49.846 -64.064 -43.366 1.00 71.51 61 GLY C C 1
ATOM 3945 O O . GLY C 1 61 ? -50.726 -64.389 -42.556 1.00 71.25 61 GLY C O 1
ATOM 3946 N N . PHE C 1 62 ? -48.995 -64.926 -43.920 1.00 70.63 62 PHE C N 1
ATOM 3947 C CA . PHE C 1 62 ? -49.102 -66.355 -43.715 1.00 69.36 62 PHE C CA 1
ATOM 3948 C C . PHE C 1 62 ? -49.157 -66.638 -42.240 1.00 66.54 62 PHE C C 1
ATOM 3949 O O . PHE C 1 62 ? -50.125 -67.231 -41.759 1.00 67.11 62 PHE C O 1
ATOM 3957 N N . LEU C 1 63 ? -48.131 -66.157 -41.539 1.00 63.88 63 LEU C N 1
ATOM 3958 C CA . LEU C 1 63 ? -47.962 -66.350 -40.107 1.00 61.32 63 LEU C CA 1
ATOM 3959 C C . LEU C 1 63 ? -49.140 -65.907 -39.262 1.00 62.05 63 LEU C C 1
ATOM 3960 O O . LEU C 1 63 ? -49.558 -66.632 -38.343 1.00 61.63 63 LEU C O 1
ATOM 3965 N N . ALA C 1 64 ? -49.668 -64.723 -39.593 1.00 63.71 64 ALA C N 1
ATOM 3966 C CA . ALA C 1 64 ? -50.708 -64.045 -38.819 1.00 64.46 64 ALA C CA 1
ATOM 3967 C C . ALA C 1 64 ? -51.940 -64.912 -38.717 1.00 66.25 64 ALA C C 1
ATOM 3968 O O . ALA C 1 64 ? -52.628 -64.925 -37.704 1.00 66.63 64 ALA C O 1
ATOM 3970 N N . ARG C 1 65 ? -52.181 -65.666 -39.775 1.00 67.90 65 ARG C N 1
ATOM 3971 C CA . ARG C 1 65 ? -53.412 -66.387 -39.941 1.00 70.70 65 ARG C CA 1
ATOM 3972 C C . ARG C 1 65 ? -53.340 -67.814 -39.372 1.00 69.74 65 ARG C C 1
ATOM 3973 O O . ARG C 1 65 ? -54.368 -68.485 -39.238 1.00 71.98 65 ARG C O 1
ATOM 3981 N N . ILE C 1 66 ? -52.134 -68.263 -39.020 1.00 66.90 66 ILE C N 1
ATOM 3982 C CA . ILE C 1 66 ? -51.956 -69.556 -38.346 1.00 66.40 66 ILE C CA 1
ATOM 3983 C C . ILE C 1 66 ? -51.905 -69.357 -36.840 1.00 65.09 66 ILE C C 1
ATOM 3984 O O . ILE C 1 66 ? -52.593 -70.040 -36.075 1.00 66.36 66 ILE C O 1
ATOM 3989 N N . VAL C 1 67 ? -51.090 -68.401 -36.421 1.00 63.09 67 VAL C N 1
ATOM 3990 C CA . VAL C 1 67 ? -50.775 -68.215 -35.012 1.00 61.94 67 VAL C CA 1
ATOM 3991 C C . VAL C 1 67 ? -51.946 -68.261 -34.004 1.00 63.87 67 VAL C C 1
ATOM 3992 O O . VAL C 1 67 ? -51.752 -68.742 -32.887 1.00 63.73 67 VAL C O 1
ATOM 3996 N N . PRO C 1 68 ? -53.151 -67.777 -34.378 1.00 66.47 68 PRO C N 1
ATOM 3997 C CA . PRO C 1 68 ? -54.186 -67.771 -33.348 1.00 68.59 68 PRO C CA 1
ATOM 3998 C C . PRO C 1 68 ? -54.721 -69.159 -33.093 1.00 70.29 68 PRO C C 1
ATOM 3999 O O . PRO C 1 68 ? -54.985 -69.509 -31.949 1.00 71.19 68 PRO C O 1
ATOM 4003 N N . SER C 1 69 ? -54.861 -69.939 -34.154 1.00 71.13 69 SER C N 1
ATOM 4004 C CA . SER C 1 69 ? -55.274 -71.319 -34.054 1.00 73.57 69 SER C CA 1
ATOM 4005 C C . SER C 1 69 ? -54.316 -72.153 -33.181 1.00 71.70 69 SER C C 1
ATOM 4006 O O . SER C 1 69 ? -54.663 -73.243 -32.706 1.00 73.57 69 SER C O 1
ATOM 4009 N N . ILE C 1 70 ? -53.106 -71.628 -32.994 1.00 68.46 70 ILE C N 1
ATOM 4010 C CA . ILE C 1 70 ? -52.112 -72.178 -32.054 1.00 66.94 70 ILE C CA 1
ATOM 4011 C C . ILE C 1 70 ? -52.080 -71.430 -30.702 1.00 66.40 70 ILE C C 1
ATOM 4012 O O . ILE C 1 70 ? -51.581 -71.946 -29.700 1.00 66.48 70 ILE C O 1
ATOM 4017 N N . LEU C 1 71 ? -52.643 -70.226 -30.673 1.00 66.44 71 LEU C N 1
ATOM 4018 C CA . LEU C 1 71 ? -52.909 -69.567 -29.420 1.00 66.68 71 LEU C CA 1
ATOM 4019 C C . LEU C 1 71 ? -54.142 -70.194 -28.806 1.00 71.00 71 LEU C C 1
ATOM 4020 O O . LEU C 1 71 ? -54.380 -70.056 -27.622 1.00 72.38 71 LEU C O 1
ATOM 4025 N N . LYS C 1 72 ? -54.917 -70.917 -29.604 1.00 74.11 72 LYS C N 1
ATOM 4026 C CA . LYS C 1 72 ? -56.090 -71.600 -29.075 1.00 79.42 72 LYS C CA 1
ATOM 4027 C C . LYS C 1 72 ? -55.645 -72.749 -28.182 1.00 80.52 72 LYS C C 1
ATOM 4028 O O . LYS C 1 72 ? -56.099 -72.858 -27.041 1.00 83.04 72 LYS C O 1
ATOM 4034 N N . GLN C 1 73 ? -54.740 -73.582 -28.700 1.00 79.36 73 GLN C N 1
ATOM 4035 C CA . GLN C 1 73 ? -54.284 -74.788 -27.996 1.00 81.16 73 GLN C CA 1
ATOM 4036 C C . GLN C 1 73 ? -53.689 -74.466 -26.639 1.00 79.94 73 GLN C C 1
ATOM 4037 O O . GLN C 1 73 ? -53.984 -75.147 -25.665 1.00 83.23 73 GLN C O 1
ATOM 4043 N N . TYR C 1 74 ? -52.875 -73.420 -26.575 1.00 75.92 74 TYR C N 1
ATOM 4044 C CA . TYR C 1 74 ? -52.259 -73.003 -25.328 1.00 74.90 74 TYR C CA 1
ATOM 4045 C C . TYR C 1 74 ? -52.793 -71.627 -24.956 1.00 74.52 74 TYR C C 1
ATOM 4046 O O . TYR C 1 74 ? -52.253 -70.639 -25.437 1.00 71.76 74 TYR C O 1
ATOM 4055 N N . PRO C 1 75 ? -53.812 -71.545 -24.067 1.00 77.79 75 PRO C N 1
ATOM 4056 C CA . PRO C 1 75 ? -54.637 -70.313 -23.988 1.00 78.35 75 PRO C CA 1
ATOM 4057 C C . PRO C 1 75 ? -53.912 -69.214 -23.239 1.00 75.89 75 PRO C C 1
ATOM 4058 O O . PRO C 1 75 ? -54.348 -68.061 -23.215 1.00 75.97 75 PRO C O 1
ATOM 4062 N N . TYR C 1 76 ? -52.768 -69.615 -22.697 1.00 73.68 76 TYR C N 1
ATOM 4063 C CA . TYR C 1 76 ? -52.053 -68.936 -21.643 1.00 72.77 76 TYR C CA 1
ATOM 4064 C C . TYR C 1 76 ? -51.217 -67.764 -22.100 1.00 68.94 76 TYR C C 1
ATOM 4065 O O . TYR C 1 76 ? -50.661 -67.041 -21.277 1.00 68.56 76 TYR C O 1
ATOM 4074 N N . LEU C 1 77 ? -51.118 -67.577 -23.402 1.00 66.35 77 LEU C N 1
ATOM 4075 C CA . LEU C 1 77 ? -50.260 -66.535 -23.936 1.00 63.42 77 LEU C CA 1
ATOM 4076 C C . LEU C 1 77 ? -51.110 -65.470 -24.611 1.00 64.25 77 LEU C C 1
ATOM 4077 O O . LEU C 1 77 ? -50.617 -64.414 -25.041 1.00 62.86 77 LEU C O 1
ATOM 4082 N N . ASN C 1 78 ? -52.398 -65.751 -24.711 1.00 66.86 78 ASN C N 1
ATOM 4083 C CA . ASN C 1 78 ? -53.273 -64.775 -25.268 1.00 68.55 78 ASN C CA 1
ATOM 4084 C C . ASN C 1 78 ? -54.012 -64.048 -24.168 1.00 71.93 78 ASN C C 1
ATOM 4085 O O . ASN C 1 78 ? -55.229 -64.234 -23.990 1.00 75.58 78 ASN C O 1
ATOM 4090 N N . ALA C 1 79 ? -53.252 -63.216 -23.440 1.00 71.04 79 ALA C N 1
ATOM 4091 C CA . ALA C 1 79 ? -53.742 -62.478 -22.266 1.00 73.82 79 ALA C CA 1
ATOM 4092 C C . ALA C 1 79 ? -53.080 -61.136 -22.052 1.00 72.98 79 ALA C C 1
ATOM 4093 O O . ALA C 1 79 ? -51.965 -60.881 -22.502 1.00 69.61 79 ALA C O 1
ATOM 4095 N N . ILE C 1 80 ? -53.795 -60.291 -21.333 1.00 76.56 80 ILE C N 1
ATOM 4096 C CA . ILE C 1 80 ? -53.314 -58.987 -20.978 1.00 77.51 80 ILE C CA 1
ATOM 4097 C C . ILE C 1 80 ? -52.746 -59.104 -19.579 1.00 78.45 80 ILE C C 1
ATOM 4098 O O . ILE C 1 80 ? -53.113 -60.020 -18.855 1.00 79.87 80 ILE C O 1
ATOM 4103 N N . TYR C 1 81 ? -51.847 -58.203 -19.190 1.00 78.54 81 TYR C N 1
ATOM 4104 C CA . TYR C 1 81 ? -51.385 -58.198 -17.798 1.00 80.66 81 TYR C CA 1
ATOM 4105 C C . TYR C 1 81 ? -51.774 -56.982 -16.952 1.00 85.62 81 TYR C C 1
ATOM 4106 O O . TYR C 1 81 ? -50.958 -56.116 -16.645 1.00 85.80 81 TYR C O 1
ATOM 4115 N N . ASP C 1 82 ? -53.071 -56.895 -16.684 1.00 90.66 82 ASP C N 1
ATOM 4116 C CA . ASP C 1 82 ? -53.666 -56.564 -15.364 1.00 96.48 82 ASP C CA 1
ATOM 4117 C C . ASP C 1 82 ? -52.947 -55.658 -14.335 1.00 98.12 82 ASP C C 1
ATOM 4118 O O . ASP C 1 82 ? -51.768 -55.838 -14.031 1.00 95.49 82 ASP C O 1
ATOM 4123 N N . GLU C 1 83 ? -53.671 -54.709 -13.757 1.00 103.10 83 GLU C N 1
ATOM 4124 C CA . GLU C 1 83 ? -52.986 -53.732 -12.920 1.00 105.23 83 GLU C CA 1
ATOM 4125 C C . GLU C 1 83 ? -53.621 -53.463 -11.581 1.00 110.83 83 GLU C C 1
ATOM 4126 O O . GLU C 1 83 ? -53.332 -52.488 -10.895 1.00 113.64 83 GLU C O 1
ATOM 4132 N N . THR C 1 84 ? -54.516 -54.356 -11.239 1.00 112.71 84 THR C N 1
ATOM 4133 C CA . THR C 1 84 ? -54.769 -54.650 -9.873 1.00 117.21 84 THR C CA 1
ATOM 4134 C C . THR C 1 84 ? -53.750 -55.746 -9.541 1.00 113.63 84 THR C C 1
ATOM 4135 O O . THR C 1 84 ? -54.067 -56.673 -8.795 1.00 115.93 84 THR C O 1
ATOM 4139 N N . ARG C 1 85 ? -52.541 -55.631 -10.129 1.00 108.60 85 ARG C N 1
ATOM 4140 C CA . ARG C 1 85 ? -51.353 -56.541 -9.925 1.00 104.50 85 ARG C CA 1
ATOM 4141 C C . ARG C 1 85 ? -51.596 -58.007 -10.327 1.00 101.88 85 ARG C C 1
ATOM 4142 O O . ARG C 1 85 ? -51.467 -58.367 -11.497 1.00 97.29 85 ARG C O 1
ATOM 4150 N N . ARG C 1 86 ? -51.952 -58.830 -9.341 1.00 104.99 86 ARG C N 1
ATOM 4151 C CA . ARG C 1 86 ? -52.152 -60.260 -9.526 1.00 103.71 86 ARG C CA 1
ATOM 4152 C C . ARG C 1 86 ? -53.463 -60.524 -10.260 1.00 104.47 86 ARG C C 1
ATOM 4153 O O . ARG C 1 86 ? -54.493 -60.776 -9.654 1.00 109.58 86 ARG C O 1
ATOM 4161 N N . VAL C 1 87 ? -53.430 -60.438 -11.577 1.00 99.94 87 VAL C N 1
ATOM 4162 C CA . VAL C 1 87 ? -54.602 -60.770 -12.351 1.00 100.89 87 VAL C CA 1
ATOM 4163 C C . VAL C 1 87 ? -54.317 -61.532 -13.655 1.00 96.24 87 VAL C C 1
ATOM 4164 O O . VAL C 1 87 ? -53.165 -61.660 -14.110 1.00 91.93 87 VAL C O 1
ATOM 4168 N N . TYR C 1 88 ? -55.375 -62.052 -14.263 1.00 97.83 88 TYR C N 1
ATOM 4169 C CA . TYR C 1 88 ? -55.211 -62.968 -15.392 1.00 93.94 88 TYR C CA 1
ATOM 4170 C C . TYR C 1 88 ? -55.537 -62.331 -16.731 1.00 91.72 88 TYR C C 1
ATOM 4171 O O . TYR C 1 88 ? -54.642 -62.169 -17.562 1.00 87.20 88 TYR C O 1
ATOM 4180 N N . ILE C 1 89 ? -56.813 -61.963 -16.898 1.00 95.23 89 ILE C N 1
ATOM 4181 C CA . ILE C 1 89 ? -57.422 -61.630 -18.184 1.00 94.48 89 ILE C CA 1
ATOM 4182 C C . ILE C 1 89 ? -56.865 -62.466 -19.338 1.00 89.94 89 ILE C C 1
ATOM 4183 O O . ILE C 1 89 ? -56.327 -61.923 -20.315 1.00 86.68 89 ILE C O 1
ATOM 4188 N N . LEU C 1 90 ? -56.979 -63.786 -19.205 1.00 90.11 90 LEU C N 1
ATOM 4189 C CA . LEU C 1 90 ? -56.711 -64.695 -20.309 1.00 87.02 90 LEU C CA 1
ATOM 4190 C C . LEU C 1 90 ? -57.719 -64.315 -21.361 1.00 88.75 90 LEU C C 1
ATOM 4191 O O . LEU C 1 90 ? -58.920 -64.379 -21.097 1.00 93.93 90 LEU C O 1
ATOM 4196 N N . LYS C 1 91 ? -57.285 -63.879 -22.532 1.00 85.35 91 LYS C N 1
ATOM 4197 C CA . LYS C 1 91 ? -58.292 -63.529 -23.514 1.00 87.60 91 LYS C CA 1
ATOM 4198 C C . LYS C 1 91 ? -58.612 -64.704 -24.431 1.00 87.32 91 LYS C C 1
ATOM 4199 O O . LYS C 1 91 ? -57.788 -65.616 -24.595 1.00 83.97 91 LYS C O 1
ATOM 4205 N N . LYS C 1 92 ? -59.836 -64.692 -24.967 1.00 91.47 92 LYS C N 1
ATOM 4206 C CA . LYS C 1 92 ? -60.361 -65.801 -25.777 1.00 92.93 92 LYS C CA 1
ATOM 4207 C C . LYS C 1 92 ? -60.733 -65.468 -27.250 1.00 93.17 92 LYS C C 1
ATOM 4208 O O . LYS C 1 92 ? -61.001 -66.379 -28.045 1.00 93.65 92 LYS C O 1
ATOM 4214 N N . TYR C 1 93 ? -60.755 -64.178 -27.601 1.00 93.40 93 TYR C N 1
ATOM 4215 C CA . TYR C 1 93 ? -60.781 -63.735 -29.007 1.00 93.03 93 TYR C CA 1
ATOM 4216 C C . TYR C 1 93 ? -59.378 -63.351 -29.425 1.00 87.60 93 TYR C C 1
ATOM 4217 O O . TYR C 1 93 ? -58.566 -62.975 -28.588 1.00 85.58 93 TYR C O 1
ATOM 4226 N N . TYR C 1 94 ? -59.069 -63.418 -30.707 1.00 85.83 94 TYR C N 1
ATOM 4227 C CA . TYR C 1 94 ? -57.692 -63.142 -31.087 1.00 80.94 94 TYR C CA 1
ATOM 4228 C C . TYR C 1 94 ? -57.644 -61.894 -31.928 1.00 81.44 94 TYR C C 1
ATOM 4229 O O . TYR C 1 94 ? -58.394 -61.756 -32.891 1.00 84.38 94 TYR C O 1
ATOM 4238 N N . ASN C 1 95 ? -56.806 -60.957 -31.509 1.00 79.11 95 ASN C N 1
ATOM 4239 C CA . ASN C 1 95 ? -56.657 -59.708 -32.213 1.00 79.86 95 ASN C CA 1
ATOM 4240 C C . ASN C 1 95 ? -55.199 -59.399 -32.377 1.00 75.68 95 ASN C C 1
ATOM 4241 O O . ASN C 1 95 ? -54.615 -58.696 -31.549 1.00 74.97 95 ASN C O 1
ATOM 4246 N N . ILE C 1 96 ? -54.619 -59.909 -33.459 1.00 73.29 96 ILE C N 1
ATOM 4247 C CA . ILE C 1 96 ? -53.171 -59.974 -33.583 1.00 69.23 96 ILE C CA 1
ATOM 4248 C C . ILE C 1 96 ? -52.481 -58.643 -33.862 1.00 69.58 96 ILE C C 1
ATOM 4249 O O . ILE C 1 96 ? -52.895 -57.863 -34.707 1.00 72.37 96 ILE C O 1
ATOM 4254 N N . GLY C 1 97 ? -51.410 -58.399 -33.133 1.00 67.20 97 GLY C N 1
ATOM 4255 C CA . GLY C 1 97 ? -50.650 -57.202 -33.324 1.00 67.96 97 GLY C CA 1
ATOM 4256 C C . GLY C 1 97 ? -49.622 -57.365 -34.417 1.00 66.75 97 GLY C C 1
ATOM 4257 O O . GLY C 1 97 ? -49.369 -58.468 -34.915 1.00 64.79 97 GLY C O 1
ATOM 4258 N N . ILE C 1 98 ? -49.023 -56.232 -34.761 1.00 68.41 98 ILE C N 1
ATOM 4259 C CA . ILE C 1 98 ? -48.063 -56.088 -35.832 1.00 68.31 98 ILE C CA 1
ATOM 4260 C C . ILE C 1 98 ? -47.093 -55.001 -35.405 1.00 69.34 98 ILE C C 1
ATOM 4261 O O . ILE C 1 98 ? -47.511 -54.007 -34.816 1.00 71.72 98 ILE C O 1
ATOM 4266 N N . ALA C 1 99 ? -45.807 -55.173 -35.695 1.00 68.41 99 ALA C N 1
ATOM 4267 C CA . ALA C 1 99 ? -44.832 -54.105 -35.422 1.00 70.47 99 ALA C CA 1
ATOM 4268 C C . ALA C 1 99 ? -44.310 -53.489 -36.705 1.00 73.44 99 ALA C C 1
ATOM 4269 O O . ALA C 1 99 ? -43.943 -54.231 -37.630 1.00 73.04 99 ALA C O 1
ATOM 4271 N N . VAL C 1 100 ? -44.255 -52.151 -36.759 1.00 76.87 100 VAL C N 1
ATOM 4272 C CA . VAL C 1 100 ? -43.849 -51.465 -37.990 1.00 80.21 100 VAL C CA 1
ATOM 4273 C C . VAL C 1 100 ? -43.134 -50.147 -37.758 1.00 83.44 100 VAL C C 1
ATOM 4274 O O . VAL C 1 100 ? -43.560 -49.368 -36.929 1.00 84.94 100 VAL C O 1
ATOM 4278 N N . ASP C 1 101 ? -42.053 -49.911 -38.499 1.00 85.10 101 ASP C N 1
ATOM 4279 C CA . ASP C 1 101 ? -41.281 -48.660 -38.423 1.00 89.20 101 ASP C CA 1
ATOM 4280 C C . ASP C 1 101 ? -41.973 -47.502 -39.169 1.00 94.98 101 ASP C C 1
ATOM 4281 O O . ASP C 1 101 ? -42.139 -47.547 -40.394 1.00 97.53 101 ASP C O 1
ATOM 4286 N N . THR C 1 102 ? -42.379 -46.468 -38.434 1.00 97.68 102 THR C N 1
ATOM 4287 C CA . THR C 1 102 ? -42.834 -45.222 -39.058 1.00 103.99 102 THR C CA 1
ATOM 4288 C C . THR C 1 102 ? -41.819 -44.129 -38.779 1.00 107.82 102 THR C C 1
ATOM 4289 O O . THR C 1 102 ? -41.386 -43.968 -37.640 1.00 106.28 102 THR C O 1
ATOM 4293 N N . PRO C 1 103 ? -41.442 -43.369 -39.817 1.00 113.29 103 PRO C N 1
ATOM 4294 C CA . PRO C 1 103 ? -40.526 -42.247 -39.702 1.00 118.42 103 PRO C CA 1
ATOM 4295 C C . PRO C 1 103 ? -40.367 -41.690 -38.286 1.00 118.22 103 PRO C C 1
ATOM 4296 O O . PRO C 1 103 ? -39.233 -41.548 -37.814 1.00 118.49 103 PRO C O 1
ATOM 4300 N N . ASP C 1 104 ? -41.482 -41.397 -37.617 1.00 118.22 104 ASP C N 1
ATOM 4301 C CA . ASP C 1 104 ? -41.431 -40.831 -36.266 1.00 118.60 104 ASP C CA 1
ATOM 4302 C C . ASP C 1 104 ? -40.977 -41.833 -35.196 1.00 112.08 104 ASP C C 1
ATOM 4303 O O . ASP C 1 104 ? -40.209 -41.467 -34.302 1.00 112.58 104 ASP C O 1
ATOM 4308 N N . GLY C 1 105 ? -41.431 -43.086 -35.304 1.00 106.44 105 GLY C N 1
ATOM 4309 C CA . GLY C 1 105 ? -41.111 -44.136 -34.318 1.00 100.60 105 GLY C CA 1
ATOM 4310 C C . GLY C 1 105 ? -41.919 -45.426 -34.418 1.00 95.39 105 GLY C C 1
ATOM 4311 O O . GLY C 1 105 ? -42.840 -45.514 -35.224 1.00 96.11 105 GLY C O 1
ATOM 4312 N N . LEU C 1 106 ? -41.575 -46.426 -33.602 1.00 90.53 106 LEU C N 1
ATOM 4313 C CA . LEU C 1 106 ? -42.234 -47.726 -33.684 1.00 86.27 106 LEU C CA 1
ATOM 4314 C C . LEU C 1 106 ? -43.700 -47.586 -33.347 1.00 87.12 106 LEU C C 1
ATOM 4315 O O . LEU C 1 106 ? -44.052 -47.045 -32.315 1.00 88.68 106 LEU C O 1
ATOM 4320 N N . ASN C 1 107 ? -44.540 -48.067 -34.254 1.00 87.00 107 ASN C N 1
ATOM 4321 C CA . ASN C 1 107 ? -45.989 -48.167 -34.080 1.00 87.60 107 ASN C CA 1
ATOM 4322 C C . ASN C 1 107 ? -46.378 -49.639 -34.063 1.00 82.84 107 ASN C C 1
ATOM 4323 O O . ASN C 1 107 ? -45.616 -50.517 -34.501 1.00 79.66 107 ASN C O 1
ATOM 4328 N N . VAL C 1 108 ? -47.586 -49.895 -33.586 1.00 82.74 108 VAL C N 1
ATOM 4329 C CA . VAL C 1 108 ? -48.154 -51.228 -33.606 1.00 79.11 108 VAL C CA 1
ATOM 4330 C C . VAL C 1 108 ? -49.573 -51.155 -34.134 1.00 81.51 108 VAL C C 1
ATOM 4331 O O . VAL C 1 108 ? -50.270 -50.169 -33.918 1.00 85.51 108 VAL C O 1
ATOM 4335 N N . PHE C 1 109 ? -50.002 -52.179 -34.851 1.00 79.60 109 PHE C N 1
ATOM 4336 C CA . PHE C 1 109 ? -51.413 -52.253 -35.170 1.00 82.25 109 PHE C CA 1
ATOM 4337 C C . PHE C 1 109 ? -52.024 -53.638 -35.172 1.00 79.59 109 PHE C C 1
ATOM 4338 O O . PHE C 1 109 ? -51.336 -54.652 -35.113 1.00 75.57 109 PHE C O 1
ATOM 4346 N N . VAL C 1 110 ? -53.344 -53.653 -35.216 1.00 82.28 110 VAL C N 1
ATOM 4347 C CA . VAL C 1 110 ? -54.063 -54.852 -34.923 1.00 80.85 110 VAL C CA 1
ATOM 4348 C C . VAL C 1 110 ? -55.005 -55.300 -36.022 1.00 83.49 110 VAL C C 1
ATOM 4349 O O . VAL C 1 110 ? -55.894 -54.559 -36.464 1.00 88.16 110 VAL C O 1
ATOM 4353 N N . ILE C 1 111 ? -54.776 -56.540 -36.449 1.00 80.83 111 ILE C N 1
ATOM 4354 C CA . ILE C 1 111 ? -55.677 -57.288 -37.311 1.00 82.70 111 ILE C CA 1
ATOM 4355 C C . ILE C 1 111 ? -56.849 -57.768 -36.477 1.00 84.67 111 ILE C C 1
ATOM 4356 O O . ILE C 1 111 ? -56.796 -58.843 -35.857 1.00 82.00 111 ILE C O 1
ATOM 4361 N N . LYS C 1 112 ? -57.894 -56.944 -36.454 1.00 89.92 112 LYS C N 1
ATOM 4362 C CA . LYS C 1 112 ? -59.097 -57.220 -35.682 1.00 93.39 112 LYS C CA 1
ATOM 4363 C C . LYS C 1 112 ? -59.623 -58.609 -36.088 1.00 93.11 112 LYS C C 1
ATOM 4364 O O . LYS C 1 112 ? -59.818 -58.865 -37.276 1.00 94.70 112 LYS C O 1
ATOM 4370 N N . ASP C 1 113 ? -59.802 -59.505 -35.114 1.00 91.59 113 ASP C N 1
ATOM 4371 C CA . ASP C 1 113 ? -60.333 -60.862 -35.355 1.00 91.80 113 ASP C CA 1
ATOM 4372 C C . ASP C 1 113 ? -59.608 -61.616 -36.492 1.00 89.05 113 ASP C C 1
ATOM 4373 O O . ASP C 1 113 ? -60.106 -61.697 -37.613 1.00 91.56 113 ASP C O 1
ATOM 4378 N N . ALA C 1 114 ? -58.433 -62.165 -36.192 1.00 84.40 114 ALA C N 1
ATOM 4379 C CA . ALA C 1 114 ? -57.612 -62.882 -37.184 1.00 81.97 114 ALA C CA 1
ATOM 4380 C C . ALA C 1 114 ? -58.170 -64.242 -37.611 1.00 83.34 114 ALA C C 1
ATOM 4381 O O . ALA C 1 114 ? -57.966 -64.646 -38.756 1.00 83.62 114 ALA C O 1
ATOM 4383 N N . ASP C 1 115 ? -58.858 -64.941 -36.698 1.00 84.71 115 ASP C N 1
ATOM 4384 C CA . ASP C 1 115 ? -59.396 -66.290 -36.969 1.00 86.39 115 ASP C CA 1
ATOM 4385 C C . ASP C 1 115 ? -60.477 -66.315 -38.042 1.00 90.93 115 ASP C C 1
ATOM 4386 O O . ASP C 1 115 ? -60.789 -67.372 -38.575 1.00 92.22 115 ASP C O 1
ATOM 4391 N N . ARG C 1 116 ? -61.005 -65.145 -38.382 1.00 93.76 116 ARG C N 1
ATOM 4392 C CA . ARG C 1 116 ? -62.129 -65.053 -39.313 1.00 99.77 116 ARG C CA 1
ATOM 4393 C C . ARG C 1 116 ? -61.707 -64.582 -40.714 1.00 100.15 116 ARG C C 1
ATOM 4394 O O . ARG C 1 116 ? -62.513 -64.614 -41.654 1.00 104.74 116 ARG C O 1
ATOM 4402 N N . LYS C 1 117 ? -60.454 -64.147 -40.850 1.00 96.07 117 LYS C N 1
ATOM 4403 C CA . LYS C 1 117 ? -59.954 -63.557 -42.107 1.00 96.80 117 LYS C CA 1
ATOM 4404 C C . LYS C 1 117 ? -59.021 -64.508 -42.841 1.00 94.26 117 LYS C C 1
ATOM 4405 O O . LYS C 1 117 ? -58.147 -65.098 -42.223 1.00 90.30 117 LYS C O 1
ATOM 4411 N N . SER C 1 118 ? -59.159 -64.629 -44.155 1.00 97.07 118 SER C N 1
ATOM 4412 C CA . SER C 1 118 ? -58.266 -65.527 -44.893 1.00 95.39 118 SER C CA 1
ATOM 4413 C C . SER C 1 118 ? -56.884 -64.900 -45.161 1.00 92.00 118 SER C C 1
ATOM 4414 O O . SER C 1 118 ? -56.660 -63.728 -44.852 1.00 91.46 118 SER C O 1
ATOM 4417 N N . MET C 1 119 ? -55.973 -65.698 -45.725 1.00 90.16 119 MET C N 1
ATOM 4418 C CA . MET C 1 119 ? -54.561 -65.328 -45.892 1.00 86.95 119 MET C CA 1
ATOM 4419 C C . MET C 1 119 ? -54.412 -63.943 -46.484 1.00 88.86 119 MET C C 1
ATOM 4420 O O . MET C 1 119 ? -53.762 -63.082 -45.904 1.00 86.58 119 MET C O 1
ATOM 4425 N N . VAL C 1 120 ? -55.050 -63.746 -47.630 1.00 93.47 120 VAL C N 1
ATOM 4426 C CA . VAL C 1 120 ? -54.986 -62.503 -48.378 1.00 97.00 120 VAL C CA 1
ATOM 4427 C C . VAL C 1 120 ? -55.516 -61.292 -47.627 1.00 97.86 120 VAL C C 1
ATOM 4428 O O . VAL C 1 120 ? -54.815 -60.290 -47.501 1.00 97.37 120 VAL C O 1
ATOM 4432 N N . GLU C 1 121 ? -56.757 -61.379 -47.154 1.00 99.92 121 GLU C N 1
ATOM 4433 C CA . GLU C 1 121 ? -57.437 -60.237 -46.542 1.00 102.07 121 GLU C CA 1
ATOM 4434 C C . GLU C 1 121 ? -56.543 -59.553 -45.508 1.00 97.79 121 GLU C C 1
ATOM 4435 O O . GLU C 1 121 ? -56.497 -58.320 -45.453 1.00 99.77 121 GLU C O 1
ATOM 4441 N N . ILE C 1 122 ? -55.827 -60.358 -44.710 1.00 92.29 122 ILE C N 1
ATOM 4442 C CA . ILE C 1 122 ? -54.977 -59.836 -43.626 1.00 87.98 122 ILE C CA 1
ATOM 4443 C C . ILE C 1 122 ? -53.751 -59.138 -44.200 1.00 87.20 122 ILE C C 1
ATOM 4444 O O . ILE C 1 122 ? -53.285 -58.127 -43.677 1.00 86.77 122 ILE C O 1
ATOM 4449 N N . SER C 1 123 ? -53.249 -59.691 -45.292 1.00 87.58 123 SER C N 1
ATOM 4450 C CA . SER C 1 123 ? -52.075 -59.168 -45.956 1.00 87.68 123 SER C CA 1
ATOM 4451 C C . SER C 1 123 ? -52.430 -57.897 -46.715 1.00 92.42 123 SER C C 1
ATOM 4452 O O . SER C 1 123 ? -51.591 -57.027 -46.940 1.00 92.98 123 SER C O 1
ATOM 4455 N N . ALA C 1 124 ? -53.690 -57.799 -47.104 1.00 96.31 124 ALA C N 1
ATOM 4456 C CA . ALA C 1 124 ? -54.207 -56.564 -47.648 1.00 101.76 124 ALA C CA 1
ATOM 4457 C C . ALA C 1 124 ? -54.219 -55.535 -46.536 1.00 101.13 124 ALA C C 1
ATOM 4458 O O . ALA C 1 124 ? -53.647 -54.459 -46.678 1.00 102.99 124 ALA C O 1
ATOM 4460 N N . GLU C 1 125 ? -54.844 -55.897 -45.420 1.00 98.82 125 GLU C N 1
ATOM 4461 C CA . GLU C 1 125 ? -54.987 -55.009 -44.284 1.00 98.63 125 GLU C CA 1
ATOM 4462 C C . GLU C 1 125 ? -53.666 -54.490 -43.741 1.00 95.35 125 GLU C C 1
ATOM 4463 O O . GLU C 1 125 ? -53.605 -53.348 -43.303 1.00 97.37 125 GLU C O 1
ATOM 4469 N N . ILE C 1 126 ? -52.618 -55.312 -43.753 1.00 90.81 126 ILE C N 1
ATOM 4470 C CA . ILE C 1 126 ? -51.349 -54.883 -43.155 1.00 87.75 126 ILE C CA 1
ATOM 4471 C C . ILE C 1 126 ? -50.735 -53.686 -43.898 1.00 91.45 126 ILE C C 1
ATOM 4472 O O . ILE C 1 126 ? -50.359 -52.707 -43.266 1.00 92.03 126 ILE C O 1
ATOM 4477 N N . SER C 1 127 ? -50.682 -53.735 -45.226 1.00 94.60 127 SER C N 1
ATOM 4478 C CA . SER C 1 127 ? -50.132 -52.623 -46.014 1.00 99.15 127 SER C CA 1
ATOM 4479 C C . SER C 1 127 ? -51.047 -51.400 -45.960 1.00 104.37 127 SER C C 1
ATOM 4480 O O . SER C 1 127 ? -50.580 -50.267 -45.948 1.00 107.06 127 SER C O 1
ATOM 4483 N N . ASP C 1 128 ? -52.353 -51.664 -45.907 1.00 106.18 128 ASP C N 1
ATOM 4484 C CA . ASP C 1 128 ? -53.419 -50.650 -45.822 1.00 111.82 128 ASP C CA 1
ATOM 4485 C C . ASP C 1 128 ? -53.394 -49.963 -44.462 1.00 110.65 128 ASP C C 1
ATOM 4486 O O . ASP C 1 128 ? -54.264 -49.159 -44.139 1.00 114.62 128 ASP C O 1
ATOM 4491 N N . LYS C 1 129 ? -52.392 -50.291 -43.661 1.00 105.64 129 LYS C N 1
ATOM 4492 C CA . LYS C 1 129 ? -52.269 -49.731 -42.325 1.00 104.62 129 LYS C CA 1
ATOM 4493 C C . LYS C 1 129 ? -50.842 -49.264 -42.097 1.00 103.15 129 LYS C C 1
ATOM 4494 O O . LYS C 1 129 ? -50.619 -48.163 -41.597 1.00 105.80 129 LYS C O 1
ATOM 4500 N N . ALA C 1 130 ? -49.878 -50.105 -42.464 1.00 99.56 130 ALA C N 1
ATOM 4501 C CA . ALA C 1 130 ? -48.476 -49.705 -42.457 1.00 98.85 130 ALA C CA 1
ATOM 4502 C C . ALA C 1 130 ? -48.289 -48.505 -43.388 1.00 104.92 130 ALA C C 1
ATOM 4503 O O . ALA C 1 130 ? -47.715 -47.497 -42.984 1.00 107.11 130 ALA C O 1
ATOM 4505 N N . SER C 1 131 ? -48.808 -48.602 -44.612 1.00 108.06 131 SER C N 1
ATOM 4506 C CA . SER C 1 131 ? -48.736 -47.495 -45.552 1.00 114.55 131 SER C CA 1
ATOM 4507 C C . SER C 1 131 ? -49.404 -46.239 -44.978 1.00 118.86 131 SER C C 1
ATOM 4508 O O . SER C 1 131 ? -49.103 -45.126 -45.413 1.00 124.41 131 SER C O 1
ATOM 4511 N N . ARG C 1 132 ? -50.285 -46.424 -43.991 1.00 116.73 132 ARG C N 1
ATOM 4512 C CA . ARG C 1 132 ? -50.988 -45.307 -43.343 1.00 121.11 132 ARG C CA 1
ATOM 4513 C C . ARG C 1 132 ? -50.453 -44.949 -41.957 1.00 118.38 132 ARG C C 1
ATOM 4514 O O . ARG C 1 132 ? -50.796 -43.910 -41.403 1.00 122.41 132 ARG C O 1
ATOM 4522 N N . ALA C 1 133 ? -49.623 -45.807 -41.387 1.00 112.12 133 ALA C N 1
ATOM 4523 C CA . ALA C 1 133 ? -48.931 -45.448 -40.162 1.00 110.17 133 ALA C CA 1
ATOM 4524 C C . ALA C 1 133 ? -47.713 -44.643 -40.566 1.00 112.88 133 ALA C C 1
ATOM 4525 O O . ALA C 1 133 ? -47.326 -43.706 -39.876 1.00 115.18 133 ALA C O 1
ATOM 4527 N N . ARG C 1 134 ? -47.126 -45.024 -41.700 1.00 113.26 134 ARG C N 1
ATOM 4528 C CA . ARG C 1 134 ? -45.975 -44.333 -42.281 1.00 116.79 134 ARG C CA 1
ATOM 4529 C C . ARG C 1 134 ? -46.337 -42.879 -42.540 1.00 124.28 134 ARG C C 1
ATOM 4530 O O . ARG C 1 134 ? -45.611 -41.972 -42.141 1.00 127.12 134 ARG C O 1
ATOM 4538 N N . GLU C 1 135 ? -47.475 -42.662 -43.192 1.00 128.06 135 GLU C N 1
ATOM 4539 C CA . GLU C 1 135 ? -47.964 -41.309 -43.450 1.00 135.93 135 GLU C CA 1
ATOM 4540 C C . GLU C 1 135 ? -48.576 -40.671 -42.200 1.00 136.84 135 GLU C C 1
ATOM 4541 O O . GLU C 1 135 ? -49.173 -39.591 -42.275 1.00 143.58 135 GLU C O 1
ATOM 4547 N N . ASN C 1 136 ? -48.434 -41.352 -41.064 1.00 130.46 136 ASN C N 1
ATOM 4548 C CA . ASN C 1 136 ? -48.915 -40.857 -39.782 1.00 131.08 136 ASN C CA 1
ATOM 4549 C C . ASN C 1 136 ? -50.391 -40.443 -39.826 1.00 135.85 136 ASN C C 1
ATOM 4550 O O . ASN C 1 136 ? -50.798 -39.461 -39.202 1.00 140.62 136 ASN C O 1
ATOM 4555 N N . LYS C 1 137 ? -51.173 -41.200 -40.595 1.00 135.22 137 LYS C N 1
ATOM 4556 C CA . LYS C 1 137 ? -52.633 -41.095 -40.630 1.00 139.04 137 LYS C CA 1
ATOM 4557 C C . LYS C 1 137 ? -53.233 -42.463 -40.299 1.00 133.08 137 LYS C C 1
ATOM 4558 O O . LYS C 1 137 ? -53.676 -43.196 -41.187 1.00 132.47 137 LYS C O 1
ATOM 4564 N N . LEU C 1 138 ? -53.216 -42.803 -39.013 1.00 129.04 138 LEU C N 1
ATOM 4565 C CA . LEU C 1 138 ? -53.734 -44.072 -38.533 1.00 123.68 138 LEU C CA 1
ATOM 4566 C C . LEU C 1 138 ? -54.548 -43.848 -37.264 1.00 125.11 138 LEU C C 1
ATOM 4567 O O . LEU C 1 138 ? -54.022 -43.292 -36.295 1.00 125.00 138 LEU C O 1
ATOM 4572 N N . GLN C 1 139 ? -55.806 -44.311 -37.264 1.00 126.92 139 GLN C N 1
ATOM 4573 C CA . GLN C 1 139 ? -56.837 -43.865 -36.277 1.00 131.03 139 GLN C CA 1
ATOM 4574 C C . GLN C 1 139 ? -57.031 -44.665 -34.961 1.00 126.84 139 GLN C C 1
ATOM 4575 O O . GLN C 1 139 ? -56.828 -45.884 -34.908 1.00 121.04 139 GLN C O 1
ATOM 4581 N N . LEU C 1 140 ? -57.468 -43.944 -33.923 1.00 130.68 140 LEU C N 1
ATOM 4582 C CA . LEU C 1 140 ? -57.457 -44.395 -32.513 1.00 127.74 140 LEU C CA 1
ATOM 4583 C C . LEU C 1 140 ? -58.050 -45.794 -32.233 1.00 123.89 140 LEU C C 1
ATOM 4584 O O . LEU C 1 140 ? -57.680 -46.432 -31.236 1.00 119.76 140 LEU C O 1
ATOM 4589 N N . ASP C 1 141 ? -58.956 -46.258 -33.102 1.00 125.64 141 ASP C N 1
ATOM 4590 C CA . ASP C 1 141 ? -59.650 -47.545 -32.917 1.00 123.09 141 ASP C CA 1
ATOM 4591 C C . ASP C 1 141 ? -58.920 -48.698 -33.599 1.00 116.50 141 ASP C C 1
ATOM 4592 O O . ASP C 1 141 ? -59.236 -49.875 -33.379 1.00 113.49 141 ASP C O 1
ATOM 4597 N N . GLU C 1 142 ? -57.949 -48.333 -34.432 1.00 114.78 142 GLU C N 1
ATOM 4598 C CA . GLU C 1 142 ? -57.103 -49.290 -35.119 1.00 109.15 142 GLU C CA 1
ATOM 4599 C C . GLU C 1 142 ? -55.891 -49.671 -34.267 1.00 103.40 142 GLU C C 1
ATOM 4600 O O . GLU C 1 142 ? -55.341 -50.752 -34.442 1.00 98.60 142 GLU C O 1
ATOM 4606 N N . VAL C 1 143 ? -55.471 -48.796 -33.352 1.00 104.37 143 VAL C N 1
ATOM 4607 C CA . VAL C 1 143 ? -54.329 -49.102 -32.474 1.00 99.74 143 VAL C CA 1
ATOM 4608 C C . VAL C 1 143 ? -54.808 -49.457 -31.061 1.00 99.60 143 VAL C C 1
ATOM 4609 O O . VAL C 1 143 ? -54.620 -48.677 -30.133 1.00 101.86 143 VAL C O 1
ATOM 4613 N N . GLN C 1 144 ? -55.419 -50.632 -30.892 1.00 97.70 144 GLN C N 1
ATOM 4614 C CA . GLN C 1 144 ? -55.951 -51.061 -29.581 1.00 97.82 144 GLN C CA 1
ATOM 4615 C C . GLN C 1 144 ? -56.132 -52.597 -29.500 1.00 94.00 144 GLN C C 1
ATOM 4616 O O . GLN C 1 144 ? -55.999 -53.291 -30.510 1.00 92.07 144 GLN C O 1
ATOM 4622 N N . ASP C 1 145 ? -56.393 -53.123 -28.298 1.00 93.28 145 ASP C N 1
ATOM 4623 C CA . ASP C 1 145 ? -57.045 -54.440 -28.116 1.00 91.79 145 ASP C CA 1
ATOM 4624 C C . ASP C 1 145 ? -56.261 -55.714 -28.511 1.00 86.31 145 ASP C C 1
ATOM 4625 O O . ASP C 1 145 ? -56.753 -56.833 -28.345 1.00 85.80 145 ASP C O 1
ATOM 4630 N N . SER C 1 146 ? -55.054 -55.527 -29.034 1.00 82.70 146 SER C N 1
ATOM 4631 C CA . SER C 1 146 ? -54.138 -56.602 -29.417 1.00 77.81 146 SER C CA 1
ATOM 4632 C C . SER C 1 146 ? -53.948 -57.666 -28.349 1.00 75.42 146 SER C C 1
ATOM 4633 O O . SER C 1 146 ? -53.482 -57.356 -27.258 1.00 75.26 146 SER C O 1
ATOM 4636 N N . THR C 1 147 ? -54.267 -58.917 -28.668 1.00 73.95 147 THR C N 1
ATOM 4637 C CA . THR C 1 147 ? -54.139 -60.027 -27.703 1.00 72.16 147 THR C CA 1
ATOM 4638 C C . THR C 1 147 ? -52.770 -60.762 -27.756 1.00 67.99 147 THR C C 1
ATOM 4639 O O . THR C 1 147 ? -52.467 -61.650 -26.947 1.00 66.67 147 THR C O 1
ATOM 4643 N N . PHE C 1 148 ? -51.936 -60.322 -28.693 1.00 66.44 148 PHE C N 1
ATOM 4644 C CA . PHE C 1 148 ? -50.713 -61.011 -29.110 1.00 63.39 148 PHE C CA 1
ATOM 4645 C C . PHE C 1 148 ? -50.101 -60.238 -30.301 1.00 63.11 148 PHE C C 1
ATOM 4646 O O . PHE C 1 148 ? -50.833 -59.737 -31.158 1.00 65.42 148 PHE C O 1
ATOM 4654 N N . THR C 1 149 ? -48.776 -60.143 -30.384 1.00 60.97 149 THR C N 1
ATOM 4655 C CA . THR C 1 149 ? -48.192 -59.407 -31.508 1.00 61.05 149 THR C CA 1
ATOM 4656 C C . THR C 1 149 ? -46.963 -60.040 -32.188 1.00 58.92 149 THR C C 1
ATOM 4657 O O . THR C 1 149 ? -46.116 -60.645 -31.517 1.00 57.19 149 THR C O 1
ATOM 4661 N N . ILE C 1 150 ? -46.894 -59.882 -33.518 1.00 59.51 150 ILE C N 1
ATOM 4662 C CA . ILE C 1 150 ? -45.765 -60.348 -34.333 1.00 58.08 150 ILE C CA 1
ATOM 4663 C C . ILE C 1 150 ? -44.909 -59.188 -34.822 1.00 59.47 150 ILE C C 1
ATOM 4664 O O . ILE C 1 150 ? -45.430 -58.159 -35.264 1.00 61.92 150 ILE C O 1
ATOM 4669 N N . THR C 1 151 ? -43.595 -59.368 -34.761 1.00 58.42 151 THR C N 1
ATOM 4670 C CA . THR C 1 151 ? -42.654 -58.374 -35.247 1.00 60.16 151 THR C CA 1
ATOM 4671 C C . THR C 1 151 ? -41.755 -59.001 -36.282 1.00 60.63 151 THR C C 1
ATOM 4672 O O . THR C 1 151 ? -41.009 -59.927 -35.979 1.00 59.21 151 THR C O 1
ATOM 4676 N N . ASN C 1 152 ? -41.846 -58.497 -37.509 1.00 63.44 152 ASN C N 1
ATOM 4677 C CA . ASN C 1 152 ? -40.969 -58.920 -38.608 1.00 64.93 152 ASN C CA 1
ATOM 4678 C C . ASN C 1 152 ? -39.837 -57.908 -38.833 1.00 67.32 152 ASN C C 1
ATOM 4679 O O . ASN C 1 152 ? -40.084 -56.697 -38.914 1.00 69.67 152 ASN C O 1
ATOM 4684 N N . VAL C 1 153 ? -38.604 -58.420 -38.918 1.00 67.31 153 VAL C N 1
ATOM 4685 C CA . VAL C 1 153 ? -37.388 -57.611 -39.171 1.00 69.90 153 VAL C CA 1
ATOM 4686 C C . VAL C 1 153 ? -36.614 -58.093 -40.411 1.00 72.19 153 VAL C C 1
ATOM 4687 O O . VAL C 1 153 ? -35.880 -57.329 -41.047 1.00 75.39 153 VAL C O 1
ATOM 4691 N N . GLY C 1 154 ? -36.807 -59.366 -40.746 1.00 70.86 154 GLY C N 1
ATOM 4692 C CA . GLY C 1 154 ? -36.161 -59.994 -41.887 1.00 73.24 154 GLY C CA 1
ATOM 4693 C C . GLY C 1 154 ? -36.694 -59.529 -43.221 1.00 76.41 154 GLY C C 1
ATOM 4694 O O . GLY C 1 154 ? -36.430 -60.153 -44.250 1.00 78.49 154 GLY C O 1
ATOM 4695 N N . THR C 1 155 ? -37.481 -58.457 -43.198 1.00 77.26 155 THR C N 1
ATOM 4696 C CA . THR C 1 155 ? -37.745 -57.702 -44.406 1.00 81.35 155 THR C CA 1
ATOM 4697 C C . THR C 1 155 ? -36.636 -56.674 -44.459 1.00 84.45 155 THR C C 1
ATOM 4698 O O . THR C 1 155 ? -36.606 -55.836 -45.361 1.00 89.00 155 THR C O 1
ATOM 4702 N N . ILE C 1 156 ? -35.745 -56.737 -43.465 1.00 82.48 156 ILE C N 1
ATOM 4703 C CA . ILE C 1 156 ? -34.490 -55.979 -43.468 1.00 85.71 156 ILE C CA 1
ATOM 4704 C C . ILE C 1 156 ? -33.308 -56.884 -43.075 1.00 84.56 156 ILE C C 1
ATOM 4705 O O . ILE C 1 156 ? -32.214 -56.767 -43.646 1.00 88.38 156 ILE C O 1
ATOM 4710 N N . GLY C 1 157 ? -33.521 -57.788 -42.120 1.00 79.84 157 GLY C N 1
ATOM 4711 C CA . GLY C 1 157 ? -32.481 -58.761 -41.773 1.00 78.66 157 GLY C CA 1
ATOM 4712 C C . GLY C 1 157 ? -32.687 -59.523 -40.484 1.00 73.94 157 GLY C C 1
ATOM 4713 O O . GLY C 1 157 ? -33.802 -59.672 -40.004 1.00 70.91 157 GLY C O 1
ATOM 4714 N N . GLY C 1 158 ? -31.589 -60.024 -39.937 1.00 73.90 158 GLY C N 1
ATOM 4715 C CA . GLY C 1 158 ? -31.594 -60.684 -38.643 1.00 70.11 158 GLY C CA 1
ATOM 4716 C C . GLY C 1 158 ? -31.817 -62.171 -38.730 1.00 67.86 158 GLY C C 1
ATOM 4717 O O . GLY C 1 158 ? -32.752 -62.616 -39.393 1.00 66.77 158 GLY C O 1
ATOM 4718 N N . ILE C 1 159 ? -30.946 -62.929 -38.066 1.00 67.57 159 ILE C N 1
ATOM 4719 C CA . ILE C 1 159 ? -31.135 -64.362 -37.893 1.00 65.98 159 ILE C CA 1
ATOM 4720 C C . ILE C 1 159 ? -32.072 -64.662 -36.739 1.00 62.67 159 ILE C C 1
ATOM 4721 O O . ILE C 1 159 ? -33.020 -65.442 -36.888 1.00 61.17 159 ILE C O 1
ATOM 4726 N N . MET C 1 160 ? -31.784 -64.058 -35.586 1.00 62.18 160 MET C N 1
ATOM 4727 C CA . MET C 1 160 ? -32.619 -64.186 -34.390 1.00 59.39 160 MET C CA 1
ATOM 4728 C C . MET C 1 160 ? -32.395 -63.046 -33.406 1.00 59.53 160 MET C C 1
ATOM 4729 O O . MET C 1 160 ? -31.266 -62.596 -33.213 1.00 61.75 160 MET C O 1
ATOM 4734 N N . SER C 1 161 ? -33.482 -62.592 -32.787 1.00 57.64 161 SER C N 1
ATOM 4735 C CA . SER C 1 161 ? -33.450 -61.483 -31.836 1.00 58.05 161 SER C CA 1
ATOM 4736 C C . SER C 1 161 ? -34.295 -61.793 -30.607 1.00 56.04 161 SER C C 1
ATOM 4737 O O . SER C 1 161 ? -35.177 -62.647 -30.658 1.00 54.32 161 SER C O 1
ATOM 4740 N N . THR C 1 162 ? -34.028 -61.102 -29.508 1.00 56.62 162 THR C N 1
ATOM 4741 C CA . THR C 1 162 ? -34.873 -61.226 -28.338 1.00 55.95 162 THR C CA 1
ATOM 4742 C C . THR C 1 162 ? -35.871 -60.081 -28.281 1.00 56.03 162 THR C C 1
ATOM 4743 O O . THR C 1 162 ? -35.535 -58.994 -27.808 1.00 57.89 162 THR C O 1
ATOM 4747 N N . PRO C 1 163 ? -37.107 -60.314 -28.746 1.00 54.87 163 PRO C N 1
ATOM 4748 C CA . PRO C 1 163 ? -38.069 -59.223 -28.808 1.00 55.47 163 PRO C CA 1
ATOM 4749 C C . PRO C 1 163 ? -38.695 -58.892 -27.472 1.00 55.75 163 PRO C C 1
ATOM 4750 O O . PRO C 1 163 ? -38.664 -59.693 -26.538 1.00 54.74 163 PRO C O 1
ATOM 4754 N N . ILE C 1 164 ? -39.253 -57.694 -27.407 1.00 57.58 164 ILE C N 1
ATOM 4755 C CA . ILE C 1 164 ? -39.817 -57.181 -26.186 1.00 59.23 164 ILE C CA 1
ATOM 4756 C C . ILE C 1 164 ? -41.310 -57.106 -26.338 1.00 59.57 164 ILE C C 1
ATOM 4757 O O . ILE C 1 164 ? -41.801 -56.471 -27.293 1.00 60.67 164 ILE C O 1
ATOM 4762 N N . ILE C 1 165 ? -42.024 -57.720 -25.386 1.00 59.34 165 ILE C N 1
ATOM 4763 C CA . ILE C 1 165 ? -43.485 -57.851 -25.467 1.00 59.94 165 ILE C CA 1
ATOM 4764 C C . ILE C 1 165 ? -44.135 -56.501 -25.649 1.00 62.58 165 ILE C C 1
ATOM 4765 O O . ILE C 1 165 ? -43.664 -55.513 -25.091 1.00 64.33 165 ILE C O 1
ATOM 4770 N N . ASN C 1 166 ? -45.190 -56.446 -26.454 1.00 63.56 166 ASN C N 1
ATOM 4771 C CA . ASN C 1 166 ? -46.016 -55.257 -26.451 1.00 67.18 166 ASN C CA 1
ATOM 4772 C C . ASN C 1 166 ? -46.787 -55.274 -25.133 1.00 68.77 166 ASN C C 1
ATOM 4773 O O . ASN C 1 166 ? -47.794 -55.974 -24.986 1.00 69.11 166 ASN C O 1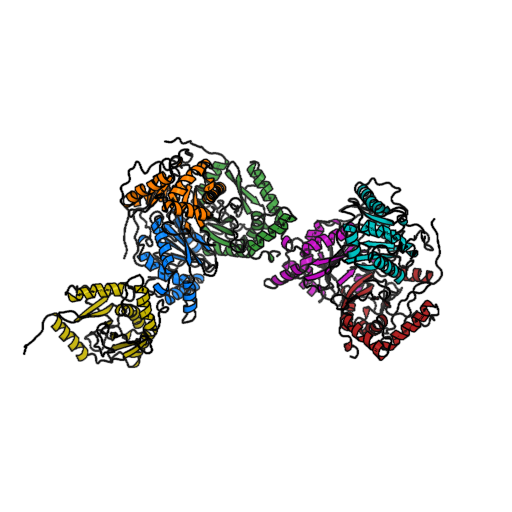
ATOM 4778 N N . TYR C 1 167 ? -46.266 -54.520 -24.167 1.00 70.05 167 TYR C N 1
ATOM 4779 C CA . TYR C 1 167 ? -46.881 -54.385 -22.869 1.00 71.64 167 TYR C CA 1
ATOM 4780 C C . TYR C 1 167 ? -48.162 -53.603 -23.044 1.00 74.64 167 TYR C C 1
ATOM 4781 O O . TYR C 1 167 ? -48.207 -52.658 -23.823 1.00 76.28 167 TYR C O 1
ATOM 4790 N N . PRO C 1 168 ? -49.219 -54.011 -22.348 1.00 76.00 168 PRO C N 1
ATOM 4791 C CA . PRO C 1 168 ? -49.232 -55.093 -21.417 1.00 74.81 168 PRO C CA 1
ATOM 4792 C C . PRO C 1 168 ? -49.889 -56.315 -22.004 1.00 73.23 168 PRO C C 1
ATOM 4793 O O . PRO C 1 168 ? -50.859 -56.806 -21.435 1.00 75.28 168 PRO C O 1
ATOM 4797 N N . GLU C 1 169 ? -49.383 -56.802 -23.132 1.00 70.28 169 GLU C N 1
ATOM 4798 C CA . GLU C 1 169 ? -49.832 -58.089 -23.662 1.00 68.77 169 GLU C CA 1
ATOM 4799 C C . GLU C 1 169 ? -49.277 -59.191 -22.783 1.00 67.20 169 GLU C C 1
ATOM 4800 O O . GLU C 1 169 ? -49.392 -59.138 -21.565 1.00 68.81 169 GLU C O 1
ATOM 4806 N N . VAL C 1 170 ? -48.666 -60.193 -23.389 1.00 64.56 170 VAL C N 1
ATOM 4807 C CA . VAL C 1 170 ? -48.083 -61.265 -22.600 1.00 63.79 170 VAL C CA 1
ATOM 4808 C C . VAL C 1 170 ? -47.185 -62.196 -23.425 1.00 60.98 170 VAL C C 1
ATOM 4809 O O . VAL C 1 170 ? -46.450 -63.030 -22.868 1.00 60.23 170 VAL C O 1
ATOM 4813 N N . ALA C 1 171 ? -47.243 -62.035 -24.747 1.00 59.76 171 ALA C N 1
ATOM 4814 C CA . ALA C 1 171 ? -46.395 -62.792 -25.662 1.00 57.29 171 ALA C CA 1
ATOM 4815 C C . ALA C 1 171 ? -46.110 -62.054 -26.976 1.00 56.31 171 ALA C C 1
ATOM 4816 O O . ALA C 1 171 ? -46.914 -61.272 -27.475 1.00 57.55 171 ALA C O 1
ATOM 4818 N N . ILE C 1 172 ? -44.947 -62.318 -27.534 1.00 54.50 172 ILE C N 1
ATOM 4819 C CA . ILE C 1 172 ? -44.581 -61.710 -28.780 1.00 54.13 172 ILE C CA 1
ATOM 4820 C C . ILE C 1 172 ? -43.841 -62.763 -29.614 1.00 53.12 172 ILE C C 1
ATOM 4821 O O . ILE C 1 172 ? -43.123 -63.605 -29.074 1.00 52.86 172 ILE C O 1
ATOM 4826 N N . LEU C 1 173 ? -44.044 -62.756 -30.923 1.00 53.17 173 LEU C N 1
ATOM 4827 C CA . LEU C 1 173 ? -43.314 -63.676 -31.784 1.00 52.28 173 LEU C CA 1
ATOM 4828 C C . LEU C 1 173 ? -42.485 -62.859 -32.772 1.00 53.04 173 LEU C C 1
ATOM 4829 O O . LEU C 1 173 ? -43.028 -61.956 -33.433 1.00 54.29 173 LEU C O 1
ATOM 4834 N N . GLY C 1 174 ? -41.185 -63.179 -32.873 1.00 52.81 174 GLY C N 1
ATOM 4835 C CA . GLY C 1 174 ? -40.217 -62.413 -33.706 1.00 53.80 174 GLY C CA 1
ATOM 4836 C C . GLY C 1 174 ? -39.742 -63.007 -35.029 1.00 54.29 174 GLY C C 1
ATOM 4837 O O . GLY C 1 174 ? -38.917 -63.916 -35.045 1.00 53.81 174 GLY C O 1
ATOM 4838 N N . VAL C 1 175 ? -40.259 -62.477 -36.138 1.00 55.62 175 VAL C N 1
ATOM 4839 C CA . VAL C 1 175 ? -39.934 -62.990 -37.464 1.00 57.14 175 VAL C CA 1
ATOM 4840 C C . VAL C 1 175 ? -38.610 -62.451 -37.921 1.00 59.30 175 VAL C C 1
ATOM 4841 O O . VAL C 1 175 ? -38.234 -61.341 -37.542 1.00 59.98 175 VAL C O 1
ATOM 4845 N N . HIS C 1 176 ? -37.926 -63.253 -38.743 1.00 61.00 176 HIS C N 1
ATOM 4846 C CA . HIS C 1 176 ? -36.543 -63.007 -39.163 1.00 63.52 176 HIS C CA 1
ATOM 4847 C C . HIS C 1 176 ? -36.356 -63.227 -40.644 1.00 65.93 176 HIS C C 1
ATOM 4848 O O . HIS C 1 176 ? -37.333 -63.451 -41.361 1.00 66.08 176 HIS C O 1
ATOM 4855 N N . ARG C 1 177 ? -35.119 -63.106 -41.116 1.00 68.41 177 ARG C N 1
ATOM 4856 C CA . ARG C 1 177 ? -34.870 -63.366 -42.521 1.00 71.62 177 ARG C CA 1
ATOM 4857 C C . ARG C 1 177 ? -34.924 -64.882 -42.750 1.00 71.23 177 ARG C C 1
ATOM 4858 O O . ARG C 1 177 ? -34.888 -65.653 -41.782 1.00 69.02 177 ARG C O 1
ATOM 4866 N N . ILE C 1 178 ? -35.098 -65.296 -44.006 1.00 73.54 178 ILE C N 1
ATOM 4867 C CA . ILE C 1 178 ? -34.893 -66.686 -44.406 1.00 74.34 178 ILE C CA 1
ATOM 4868 C C . ILE C 1 178 ? -33.407 -66.874 -44.647 1.00 77.71 178 ILE C C 1
ATOM 4869 O O . ILE C 1 178 ? -32.645 -65.918 -44.533 1.00 79.11 178 ILE C O 1
ATOM 4874 N N . LEU C 1 179 ? -32.969 -68.081 -44.984 1.00 79.91 179 LEU C N 1
ATOM 4875 C CA . LEU C 1 179 ? -31.527 -68.274 -45.150 1.00 84.07 179 LEU C CA 1
ATOM 4876 C C . LEU C 1 179 ? -31.022 -68.938 -46.452 1.00 89.23 179 LEU C C 1
ATOM 4877 O O . LEU C 1 179 ? -30.326 -68.293 -47.266 1.00 93.09 179 LEU C O 1
ATOM 4882 N N . GLU C 1 180 ? -31.388 -70.205 -46.648 1.00 89.76 180 GLU C N 1
ATOM 4883 C CA . GLU C 1 180 ? -30.835 -71.051 -47.706 1.00 94.94 180 GLU C CA 1
ATOM 4884 C C . GLU C 1 180 ? -29.663 -71.773 -47.095 1.00 96.75 180 GLU C C 1
ATOM 4885 O O . GLU C 1 180 ? -28.514 -71.390 -47.292 1.00 100.32 180 GLU C O 1
ATOM 4891 N N . ARG C 1 181 ? -29.970 -72.797 -46.310 1.00 95.00 181 ARG C N 1
ATOM 4892 C CA . ARG C 1 181 ? -28.951 -73.669 -45.767 1.00 97.60 181 ARG C CA 1
ATOM 4893 C C . ARG C 1 181 ? -28.457 -74.602 -46.874 1.00 103.03 181 ARG C C 1
ATOM 4894 O O . ARG C 1 181 ? -27.616 -74.215 -47.683 1.00 107.28 181 ARG C O 1
ATOM 4902 N N . GLU C 1 182 ? -28.974 -75.821 -46.918 1.00 103.43 182 GLU C N 1
ATOM 4903 C CA . GLU C 1 182 ? -28.697 -76.709 -48.031 1.00 109.01 182 GLU C CA 1
ATOM 4904 C C . GLU C 1 182 ? -29.580 -77.927 -47.902 1.00 108.29 182 GLU C C 1
ATOM 4905 O O . GLU C 1 182 ? -29.618 -78.535 -46.826 1.00 106.72 182 GLU C O 1
ATOM 4911 N N . GLY C 1 183 ? -30.328 -78.257 -48.965 1.00 109.65 183 GLY C N 1
ATOM 4912 C CA . GLY C 1 183 ? -30.549 -77.377 -50.133 1.00 110.01 183 GLY C CA 1
ATOM 4913 C C . GLY C 1 183 ? -31.865 -76.659 -49.912 1.00 104.30 183 GLY C C 1
ATOM 4914 O O . GLY C 1 183 ? -32.671 -76.474 -50.839 1.00 104.92 183 GLY C O 1
ATOM 4915 N N . ARG C 1 184 ? -32.036 -76.246 -48.656 1.00 98.84 184 ARG C N 1
ATOM 4916 C CA . ARG C 1 184 ? -33.306 -75.889 -48.064 1.00 93.41 184 ARG C CA 1
ATOM 4917 C C . ARG C 1 184 ? -33.324 -74.415 -47.671 1.00 90.06 184 ARG C C 1
ATOM 4918 O O . ARG C 1 184 ? -32.260 -73.826 -47.483 1.00 91.23 184 ARG C O 1
ATOM 4926 N N . LYS C 1 185 ? -34.529 -73.836 -47.549 1.00 86.44 185 LYS C N 1
ATOM 4927 C CA . LYS C 1 185 ? -34.758 -72.449 -47.079 1.00 82.75 185 LYS C CA 1
ATOM 4928 C C . LYS C 1 185 ? -35.246 -72.432 -45.627 1.00 77.72 185 LYS C C 1
ATOM 4929 O O . LYS C 1 185 ? -36.428 -72.655 -45.364 1.00 75.31 185 LYS C O 1
ATOM 4935 N N . TYR C 1 186 ? -34.346 -72.174 -44.686 1.00 76.44 186 TYR C N 1
ATOM 4936 C CA . TYR C 1 186 ? -34.748 -72.094 -43.282 1.00 72.88 186 TYR C CA 1
ATOM 4937 C C . TYR C 1 186 ? -34.886 -70.652 -42.816 1.00 70.71 186 TYR C C 1
ATOM 4938 O O . TYR C 1 186 ? -34.549 -69.725 -43.556 1.00 72.44 186 TYR C O 1
ATOM 4947 N N . MET C 1 187 ? -35.370 -70.478 -41.585 1.00 67.50 187 MET C N 1
ATOM 4948 C CA . MET C 1 187 ? -35.525 -69.169 -40.956 1.00 65.64 187 MET C CA 1
ATOM 4949 C C . MET C 1 187 ? -35.727 -69.380 -39.464 1.00 63.00 187 MET C C 1
ATOM 4950 O O . MET C 1 187 ? -36.423 -70.323 -39.068 1.00 62.18 187 MET C O 1
ATOM 4955 N N . TYR C 1 188 ? -35.149 -68.513 -38.631 1.00 62.05 188 TYR C N 1
ATOM 4956 C CA . TYR C 1 188 ? -35.396 -68.623 -37.191 1.00 59.80 188 TYR C CA 1
ATOM 4957 C C . TYR C 1 188 ? -36.562 -67.806 -36.731 1.00 57.12 188 TYR C C 1
ATOM 4958 O O . TYR C 1 188 ? -36.716 -66.646 -37.096 1.00 56.86 188 TYR C O 1
ATOM 4967 N N . LEU C 1 189 ? -37.397 -68.453 -35.944 1.00 55.44 189 LEU C N 1
ATOM 4968 C CA . LEU C 1 189 ? -38.445 -67.776 -35.239 1.00 53.77 189 LEU C CA 1
ATOM 4969 C C . LEU C 1 189 ? -38.010 -67.592 -33.810 1.00 52.72 189 LEU C C 1
ATOM 4970 O O . LEU C 1 189 ? -37.169 -68.345 -33.311 1.00 53.07 189 LEU C O 1
ATOM 4975 N N . SER C 1 190 ? -38.628 -66.611 -33.152 1.00 51.70 190 SER C N 1
ATOM 4976 C CA . SER C 1 190 ? -38.344 -66.278 -31.745 1.00 51.18 190 SER C CA 1
ATOM 4977 C C . SER C 1 190 ? -39.586 -65.961 -30.868 1.00 49.95 190 SER C C 1
ATOM 4978 O O . SER C 1 190 ? -40.585 -65.390 -31.336 1.00 49.71 190 SER C O 1
ATOM 4981 N N . LEU C 1 191 ? -39.508 -66.333 -29.592 1.00 49.29 191 LEU C N 1
ATOM 4982 C CA . LEU C 1 191 ? -40.579 -66.034 -28.680 1.00 48.54 191 LEU C CA 1
ATOM 4983 C C . LEU C 1 191 ? -40.114 -65.410 -27.389 1.00 48.72 191 LEU C C 1
ATOM 4984 O O . LEU C 1 191 ? -39.040 -65.685 -26.886 1.00 48.62 191 LEU C O 1
ATOM 4989 N N . SER C 1 192 ? -40.973 -64.542 -26.883 1.00 49.26 192 SER C N 1
ATOM 4990 C CA . SER C 1 192 ? -40.760 -63.800 -25.667 1.00 50.42 192 SER C CA 1
ATOM 4991 C C . SER C 1 192 ? -42.104 -63.559 -24.988 1.00 51.37 192 SER C C 1
ATOM 4992 O O . SER C 1 192 ? -43.049 -63.022 -25.582 1.00 51.37 192 SER C O 1
ATOM 4995 N N . CYS C 1 193 ? -42.150 -63.942 -23.719 1.00 52.62 193 CYS C N 1
ATOM 4996 C CA . CYS C 1 193 ? -43.376 -64.060 -22.964 1.00 54.01 193 CYS C CA 1
ATOM 4997 C C . CYS C 1 193 ? -43.085 -63.836 -21.490 1.00 55.87 193 CYS C C 1
ATOM 4998 O O . CYS C 1 193 ? -41.960 -64.084 -21.027 1.00 56.06 193 CYS C O 1
ATOM 5001 N N . ASP C 1 194 ? -44.098 -63.382 -20.756 1.00 57.75 194 ASP C N 1
ATOM 5002 C CA . ASP C 1 194 ? -43.961 -63.130 -19.322 1.00 60.24 194 ASP C CA 1
ATOM 5003 C C . ASP C 1 194 ? -43.686 -64.446 -18.624 1.00 61.25 194 ASP C C 1
ATOM 5004 O O . ASP C 1 194 ? -44.547 -65.323 -18.539 1.00 62.27 194 ASP C O 1
ATOM 5009 N N . HIS C 1 195 ? -42.472 -64.594 -18.127 1.00 61.52 195 HIS C N 1
ATOM 5010 C CA . HIS C 1 195 ? -42.087 -65.884 -17.598 1.00 62.84 195 HIS C CA 1
ATOM 5011 C C . HIS C 1 195 ? -42.778 -66.115 -16.237 1.00 65.52 195 HIS C C 1
ATOM 5012 O O . HIS C 1 195 ? -42.238 -66.757 -15.346 1.00 68.07 195 HIS C O 1
ATOM 5019 N N . ARG C 1 196 ? -43.981 -65.610 -16.055 1.00 65.54 196 ARG C N 1
ATOM 5020 C CA . ARG C 1 196 ? -44.694 -66.102 -14.925 1.00 68.57 196 ARG C CA 1
ATOM 5021 C C . ARG C 1 196 ? -45.988 -66.662 -15.413 1.00 68.82 196 ARG C C 1
ATOM 5022 O O . ARG C 1 196 ? -46.239 -67.840 -15.232 1.00 70.16 196 ARG C O 1
ATOM 5030 N N . LEU C 1 197 ? -46.806 -65.829 -16.055 1.00 67.98 197 LEU C N 1
ATOM 5031 C CA . LEU C 1 197 ? -48.132 -66.271 -16.529 1.00 68.88 197 LEU C CA 1
ATOM 5032 C C . LEU C 1 197 ? -47.916 -67.321 -17.656 1.00 66.72 197 LEU C C 1
ATOM 5033 O O . LEU C 1 197 ? -48.869 -67.952 -18.115 1.00 67.20 197 LEU C O 1
ATOM 5038 N N . ILE C 1 198 ? -46.629 -67.496 -18.029 1.00 64.72 198 ILE C N 1
ATOM 5039 C CA . ILE C 1 198 ? -46.072 -68.502 -18.990 1.00 63.23 198 ILE C CA 1
ATOM 5040 C C . ILE C 1 198 ? -44.794 -69.140 -18.458 1.00 64.12 198 ILE C C 1
ATOM 5041 O O . ILE C 1 198 ? -43.786 -68.441 -18.325 1.00 63.16 198 ILE C O 1
ATOM 5046 N N . ASP C 1 199 ? -44.824 -70.459 -18.214 1.00 66.62 199 ASP C N 1
ATOM 5047 C CA . ASP C 1 199 ? -43.699 -71.231 -17.617 1.00 68.21 199 ASP C CA 1
ATOM 5048 C C . ASP C 1 199 ? -42.462 -71.456 -18.503 1.00 66.25 199 ASP C C 1
ATOM 5049 O O . ASP C 1 199 ? -42.274 -70.779 -19.524 1.00 63.54 199 ASP C O 1
ATOM 5054 N N . GLY C 1 200 ? -41.617 -72.410 -18.100 1.00 68.27 200 GLY C N 1
ATOM 5055 C CA . GLY C 1 200 ? -40.513 -72.860 -18.945 1.00 67.22 200 GLY C CA 1
ATOM 5056 C C . GLY C 1 200 ? -40.998 -73.511 -20.244 1.00 65.99 200 GLY C C 1
ATOM 5057 O O . GLY C 1 200 ? -41.147 -72.852 -21.299 1.00 62.58 200 GLY C O 1
ATOM 5058 N N . ALA C 1 201 ? -41.249 -74.815 -20.142 1.00 68.66 201 ALA C N 1
ATOM 5059 C CA . ALA C 1 201 ? -41.617 -75.657 -21.275 1.00 68.37 201 ALA C CA 1
ATOM 5060 C C . ALA C 1 201 ? -42.645 -75.024 -22.176 1.00 65.78 201 ALA C C 1
ATOM 5061 O O . ALA C 1 201 ? -42.322 -74.669 -23.296 1.00 63.45 201 ALA C O 1
ATOM 5063 N N . VAL C 1 202 ? -43.868 -74.883 -21.663 1.00 66.84 202 VAL C N 1
ATOM 5064 C CA . VAL C 1 202 ? -45.033 -74.343 -22.391 1.00 65.68 202 VAL C CA 1
ATOM 5065 C C . VAL C 1 202 ? -44.631 -73.396 -23.520 1.00 62.33 202 VAL C C 1
ATOM 5066 O O . VAL C 1 202 ? -45.095 -73.531 -24.665 1.00 61.68 202 VAL C O 1
ATOM 5070 N N . ALA C 1 203 ? -43.736 -72.466 -23.183 1.00 60.61 203 ALA C N 1
ATOM 5071 C CA . ALA C 1 203 ? -43.291 -71.423 -24.091 1.00 57.48 203 ALA C CA 1
ATOM 5072 C C . ALA C 1 203 ? -42.757 -72.014 -25.368 1.00 56.41 203 ALA C C 1
ATOM 5073 O O . ALA C 1 203 ? -43.085 -71.533 -26.444 1.00 54.90 203 ALA C O 1
ATOM 5075 N N . THR C 1 204 ? -41.934 -73.054 -25.225 1.00 57.55 204 THR C N 1
ATOM 5076 C CA . THR C 1 204 ? -41.324 -73.737 -26.359 1.00 57.33 204 THR C CA 1
ATOM 5077 C C . THR C 1 204 ? -42.349 -74.690 -26.936 1.00 58.48 204 THR C C 1
ATOM 5078 O O . THR C 1 204 ? -42.501 -74.793 -28.147 1.00 57.86 204 THR C O 1
ATOM 5082 N N . ARG C 1 205 ? -43.090 -75.347 -26.056 1.00 60.71 205 ARG C N 1
ATOM 5083 C CA . ARG C 1 205 ? -44.058 -76.340 -26.478 1.00 63.13 205 ARG C CA 1
ATOM 5084 C C . ARG C 1 205 ? -44.998 -75.685 -27.453 1.00 61.43 205 ARG C C 1
ATOM 5085 O O . ARG C 1 205 ? -45.489 -76.305 -28.392 1.00 62.46 205 ARG C O 1
ATOM 5093 N N . PHE C 1 206 ? -45.216 -74.404 -27.221 1.00 59.32 206 PHE C N 1
ATOM 5094 C CA . PHE C 1 206 ? -45.987 -73.590 -28.118 1.00 58.14 206 PHE C CA 1
ATOM 5095 C C . PHE C 1 206 ? -45.314 -73.493 -29.483 1.00 57.08 206 PHE C C 1
ATOM 5096 O O . PHE C 1 206 ? -45.742 -74.157 -30.425 1.00 58.12 206 PHE C O 1
ATOM 5104 N N . ILE C 1 207 ? -44.250 -72.691 -29.573 1.00 55.61 207 ILE C N 1
ATOM 5105 C CA . ILE C 1 207 ? -43.598 -72.395 -30.855 1.00 54.88 207 ILE C CA 1
ATOM 5106 C C . ILE C 1 207 ? -43.325 -73.685 -31.618 1.00 56.97 207 ILE C C 1
ATOM 5107 O O . ILE C 1 207 ? -43.337 -73.695 -32.833 1.00 57.64 207 ILE C O 1
ATOM 5112 N N . VAL C 1 208 ? -43.126 -74.785 -30.914 1.00 58.89 208 VAL C N 1
ATOM 5113 C CA . VAL C 1 208 ? -42.873 -76.028 -31.598 1.00 61.50 208 VAL C CA 1
ATOM 5114 C C . VAL C 1 208 ? -44.068 -76.505 -32.388 1.00 62.72 208 VAL C C 1
ATOM 5115 O O . VAL C 1 208 ? -43.908 -76.938 -33.517 1.00 63.43 208 VAL C O 1
ATOM 5119 N N . ASP C 1 209 ? -45.259 -76.428 -31.797 1.00 63.55 209 ASP C N 1
ATOM 5120 C CA . ASP C 1 209 ? -46.500 -76.730 -32.531 1.00 65.52 209 ASP C CA 1
ATOM 5121 C C . ASP C 1 209 ? -46.748 -75.715 -33.670 1.00 63.69 209 ASP C C 1
ATOM 5122 O O . ASP C 1 209 ? -47.418 -76.035 -34.664 1.00 65.07 209 ASP C O 1
ATOM 5127 N N . LEU C 1 210 ? -46.202 -74.503 -33.509 1.00 60.71 210 LEU C N 1
ATOM 5128 C CA . LEU C 1 210 ? -46.221 -73.480 -34.557 1.00 59.06 210 LEU C CA 1
ATOM 5129 C C . LEU C 1 210 ? -45.190 -73.771 -35.647 1.00 59.47 210 LEU C C 1
ATOM 5130 O O . LEU C 1 210 ? -45.419 -73.459 -36.808 1.00 60.32 210 LEU C O 1
ATOM 5135 N N . LYS C 1 211 ? -44.049 -74.345 -35.278 1.00 59.50 211 LYS C N 1
ATOM 5136 C CA . LYS C 1 211 ? -43.160 -74.913 -36.270 1.00 60.70 211 LYS C CA 1
ATOM 5137 C C . LYS C 1 211 ? -44.060 -75.892 -37.013 1.00 63.56 211 LYS C C 1
ATOM 5138 O O . LYS C 1 211 ? -44.300 -75.718 -38.207 1.00 64.62 211 LYS C O 1
ATOM 5144 N N . LYS C 1 212 ? -44.635 -76.850 -36.270 1.00 65.32 212 LYS C N 1
ATOM 5145 C CA . LYS C 1 212 ? -45.415 -77.981 -36.832 1.00 68.41 212 LYS C CA 1
ATOM 5146 C C . LYS C 1 212 ? -46.391 -77.598 -37.937 1.00 68.81 212 LYS C C 1
ATOM 5147 O O . LYS C 1 212 ? -46.551 -78.350 -38.897 1.00 71.73 212 LYS C O 1
ATOM 5153 N N . VAL C 1 213 ? -47.036 -76.442 -37.822 1.00 66.25 213 VAL C N 1
ATOM 5154 C CA . VAL C 1 213 ? -48.010 -76.082 -38.845 1.00 67.04 213 VAL C CA 1
ATOM 5155 C C . VAL C 1 213 ? -47.511 -74.960 -39.754 1.00 65.01 213 VAL C C 1
ATOM 5156 O O . VAL C 1 213 ? -48.295 -74.204 -40.336 1.00 65.62 213 VAL C O 1
ATOM 5160 N N . ILE C 1 214 ? -46.192 -74.856 -39.848 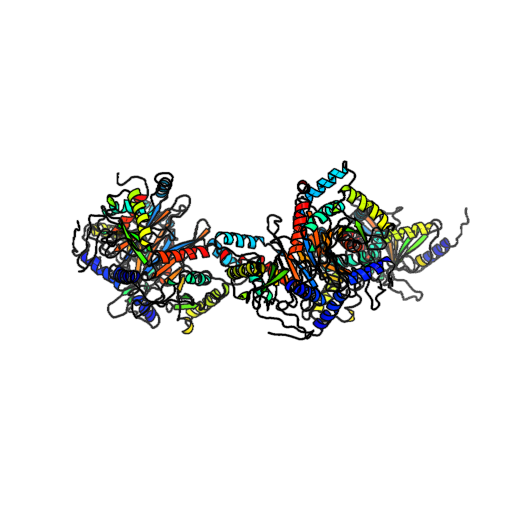1.00 62.83 214 ILE C N 1
ATOM 5161 C CA . ILE C 1 214 ? -45.532 -74.119 -40.899 1.00 62.09 214 ILE C CA 1
ATOM 5162 C C . ILE C 1 214 ? -44.900 -75.284 -41.599 1.00 64.49 214 ILE C C 1
ATOM 5163 O O . ILE C 1 214 ? -44.751 -75.329 -42.803 1.00 65.91 214 ILE C O 1
ATOM 5168 N N . GLU C 1 215 ? -44.568 -76.262 -40.784 1.00 65.50 215 GLU C N 1
ATOM 5169 C CA . GLU C 1 215 ? -43.736 -77.369 -41.175 1.00 69.05 215 GLU C CA 1
ATOM 5170 C C . GLU C 1 215 ? -44.438 -78.166 -42.276 1.00 72.81 215 GLU C C 1
ATOM 5171 O O . GLU C 1 215 ? -43.820 -78.467 -43.306 1.00 75.37 215 GLU C O 1
ATOM 5177 N N . ASP C 1 216 ? -45.717 -78.495 -42.059 1.00 73.83 216 ASP C N 1
ATOM 5178 C CA . ASP C 1 216 ? -46.545 -79.155 -43.075 1.00 77.41 216 ASP C CA 1
ATOM 5179 C C . ASP C 1 216 ? -47.802 -78.324 -43.323 1.00 76.61 216 ASP C C 1
ATOM 5180 O O . ASP C 1 216 ? -48.861 -78.573 -42.724 1.00 77.14 216 ASP C O 1
ATOM 5185 N N . PRO C 1 217 ? -47.673 -77.311 -44.200 1.00 75.70 217 PRO C N 1
ATOM 5186 C CA . PRO C 1 217 ? -48.809 -76.502 -44.606 1.00 75.97 217 PRO C CA 1
ATOM 5187 C C . PRO C 1 217 ? -49.735 -77.340 -45.435 1.00 79.93 217 PRO C C 1
ATOM 5188 O O . PRO C 1 217 ? -50.942 -77.167 -45.349 1.00 81.10 217 PRO C O 1
ATOM 5192 N N . ASN C 1 218 ? -49.155 -78.256 -46.216 1.00 82.38 218 ASN C N 1
ATOM 5193 C CA . ASN C 1 218 ? -49.907 -79.094 -47.149 1.00 86.98 218 ASN C CA 1
ATOM 5194 C C . ASN C 1 218 ? -51.190 -79.590 -46.464 1.00 88.30 218 ASN C C 1
ATOM 5195 O O . ASN C 1 218 ? -52.249 -79.679 -47.109 1.00 91.78 218 ASN C O 1
ATOM 5200 N N . ALA C 1 219 ? -51.088 -79.852 -45.151 1.00 85.69 219 ALA C N 1
ATOM 5201 C CA . ALA C 1 219 ? -52.212 -80.311 -44.328 1.00 86.48 219 ALA C CA 1
ATOM 5202 C C . ALA C 1 219 ? -53.138 -79.175 -43.897 1.00 84.40 219 ALA C C 1
ATOM 5203 O O . ALA C 1 219 ? -54.302 -79.422 -43.616 1.00 86.98 219 ALA C O 1
ATOM 5205 N N . ILE C 1 220 ? -52.649 -77.934 -43.869 1.00 80.16 220 ILE C N 1
ATOM 5206 C CA . ILE C 1 220 ? -53.488 -76.829 -43.368 1.00 78.49 220 ILE C CA 1
ATOM 5207 C C . ILE C 1 220 ? -54.551 -76.331 -44.337 1.00 80.76 220 ILE C C 1
ATOM 5208 O O . ILE C 1 220 ? -54.697 -75.131 -44.577 1.00 79.26 220 ILE C O 1
ATOM 5213 N N . ILE C 1 221 ? -55.293 -77.286 -44.872 1.00 84.53 221 ILE C N 1
ATOM 5214 C CA . ILE C 1 221 ? -56.543 -77.007 -45.541 1.00 88.13 221 ILE C CA 1
ATOM 5215 C C . ILE C 1 221 ? -57.716 -77.084 -44.504 1.00 90.32 221 ILE C C 1
ATOM 5216 O O . ILE C 1 221 ? -58.817 -76.528 -44.719 1.00 93.53 221 ILE C O 1
ATOM 5221 N N . TYR C 1 222 ? -57.435 -77.699 -43.344 1.00 88.78 222 TYR C N 1
ATOM 5222 C CA . TYR C 1 222 ? -58.476 -78.164 -42.400 1.00 90.81 222 TYR C CA 1
ATOM 5223 C C . TYR C 1 222 ? -58.060 -78.134 -40.919 1.00 87.11 222 TYR C C 1
ATOM 5224 O O . TYR C 1 222 ? -57.495 -79.093 -40.384 1.00 86.11 222 TYR C O 1
ATOM 5233 N N . ARG D 1 5 ? -82.163 -67.459 -102.288 1.00 253.19 5 ARG D N 1
ATOM 5234 C CA . ARG D 1 5 ? -82.068 -68.851 -102.827 1.00 247.36 5 ARG D CA 1
ATOM 5235 C C . ARG D 1 5 ? -82.393 -69.899 -101.735 1.00 236.09 5 ARG D C 1
ATOM 5236 O O . ARG D 1 5 ? -81.570 -70.784 -101.414 1.00 227.51 5 ARG D O 1
ATOM 5244 N N . GLU D 1 6 ? -83.604 -69.786 -101.175 1.00 236.91 6 GLU D N 1
ATOM 5245 C CA . GLU D 1 6 ? -84.077 -70.673 -100.097 1.00 227.51 6 GLU D CA 1
ATOM 5246 C C . GLU D 1 6 ? -85.061 -71.727 -100.633 1.00 227.22 6 GLU D C 1
ATOM 5247 O O . GLU D 1 6 ? -86.151 -71.394 -101.125 1.00 235.07 6 GLU D O 1
ATOM 5253 N N . GLU D 1 7 ? -84.661 -72.997 -100.535 1.00 218.67 7 GLU D N 1
ATOM 5254 C CA . GLU D 1 7 ? -85.365 -74.098 -101.204 1.00 218.68 7 GLU D CA 1
ATOM 5255 C C . GLU D 1 7 ? -85.833 -75.219 -100.257 1.00 209.78 7 GLU D C 1
ATOM 5256 O O . GLU D 1 7 ? -85.186 -75.511 -99.250 1.00 201.37 7 GLU D O 1
ATOM 5262 N N . ILE D 1 8 ? -86.949 -75.855 -100.616 1.00 212.18 8 ILE D N 1
ATOM 5263 C CA . ILE D 1 8 ? -87.730 -76.685 -99.689 1.00 206.38 8 ILE D CA 1
ATOM 5264 C C . ILE D 1 8 ? -88.097 -78.078 -100.197 1.00 204.34 8 ILE D C 1
ATOM 5265 O O . ILE D 1 8 ? -88.376 -78.270 -101.381 1.00 210.66 8 ILE D O 1
ATOM 5270 N N . LEU D 1 9 ? -88.111 -79.039 -99.279 1.00 195.93 9 LEU D N 1
ATOM 5271 C CA . LEU D 1 9 ? -88.817 -80.306 -99.488 1.00 194.92 9 LEU D CA 1
ATOM 5272 C C . LEU D 1 9 ? -89.706 -80.611 -98.255 1.00 191.35 9 LEU D C 1
ATOM 5273 O O . LEU D 1 9 ? -89.811 -79.767 -97.357 1.00 190.56 9 LEU D O 1
ATOM 5278 N N . GLU D 1 10 ? -90.326 -81.800 -98.213 1.00 189.46 10 GLU D N 1
ATOM 5279 C CA . GLU D 1 10 ? -91.460 -82.116 -97.304 1.00 189.05 10 GLU D CA 1
ATOM 5280 C C . GLU D 1 10 ? -91.184 -83.345 -96.399 1.00 180.39 10 GLU D C 1
ATOM 5281 O O . GLU D 1 10 ? -90.039 -83.776 -96.275 1.00 173.45 10 GLU D O 1
ATOM 5287 N N . MET D 1 11 ? -92.223 -83.895 -95.759 1.00 181.35 11 MET D N 1
ATOM 5288 C CA . MET D 1 11 ? -92.116 -85.192 -95.052 1.00 175.08 11 MET D CA 1
ATOM 5289 C C . MET D 1 11 ? -93.031 -86.269 -95.677 1.00 180.27 11 MET D C 1
ATOM 5290 O O . MET D 1 11 ? -94.204 -85.996 -96.000 1.00 188.23 11 MET D O 1
ATOM 5295 N N . HIS D 1 12 ? -92.494 -87.487 -95.844 1.00 176.47 12 HIS D N 1
ATOM 5296 C CA . HIS D 1 12 ? -93.183 -88.539 -96.638 1.00 181.86 12 HIS D CA 1
ATOM 5297 C C . HIS D 1 12 ? -94.108 -89.514 -95.868 1.00 181.61 12 HIS D C 1
ATOM 5298 O O . HIS D 1 12 ? -95.338 -89.447 -96.020 1.00 188.89 12 HIS D O 1
ATOM 5305 N N . GLY D 1 13 ? -93.514 -90.389 -95.047 1.00 173.72 13 GLY D N 1
ATOM 5306 C CA . GLY D 1 13 ? -94.211 -91.518 -94.419 1.00 173.19 13 GLY D CA 1
ATOM 5307 C C . GLY D 1 13 ? -93.289 -92.538 -93.766 1.00 164.83 13 GLY D C 1
ATOM 5308 O O . GLY D 1 13 ? -93.748 -93.597 -93.337 1.00 165.03 13 GLY D O 1
ATOM 5309 N N . LEU D 1 14 ? -91.987 -92.239 -93.756 1.00 158.28 14 LEU D N 1
ATOM 5310 C CA . LEU D 1 14 ? -91.022 -92.804 -92.792 1.00 149.88 14 LEU D CA 1
ATOM 5311 C C . LEU D 1 14 ? -90.312 -91.673 -92.035 1.00 144.95 14 LEU D C 1
ATOM 5312 O O . LEU D 1 14 ? -90.217 -91.711 -90.797 1.00 140.39 14 LEU D O 1
ATOM 5317 N N . ARG D 1 15 ? -89.787 -90.701 -92.795 1.00 146.25 15 ARG D N 1
ATOM 5318 C CA . ARG D 1 15 ? -89.298 -89.419 -92.251 1.00 143.82 15 ARG D CA 1
ATOM 5319 C C . ARG D 1 15 ? -90.420 -88.822 -91.386 1.00 146.45 15 ARG D C 1
ATOM 5320 O O . ARG D 1 15 ? -90.188 -88.373 -90.250 1.00 142.45 15 ARG D O 1
ATOM 5328 N N . ARG D 1 16 ? -91.635 -88.866 -91.945 1.00 153.50 16 ARG D N 1
ATOM 5329 C CA . ARG D 1 16 ? -92.868 -88.440 -91.295 1.00 157.81 16 ARG D CA 1
ATOM 5330 C C . ARG D 1 16 ? -93.253 -89.310 -90.078 1.00 154.80 16 ARG D C 1
ATOM 5331 O O . ARG D 1 16 ? -94.187 -88.970 -89.341 1.00 158.09 16 ARG D O 1
ATOM 5339 N N . ILE D 1 17 ? -92.531 -90.416 -89.869 1.00 149.11 17 ILE D N 1
ATOM 5340 C CA . ILE D 1 17 ? -92.743 -91.294 -88.705 1.00 146.01 17 ILE D CA 1
ATOM 5341 C C . ILE D 1 17 ? -91.593 -91.193 -87.716 1.00 137.78 17 ILE D C 1
ATOM 5342 O O . ILE D 1 17 ? -91.769 -91.419 -86.519 1.00 135.49 17 ILE D O 1
ATOM 5347 N N . ILE D 1 18 ? -90.412 -90.870 -88.225 1.00 133.95 18 ILE D N 1
ATOM 5348 C CA . ILE D 1 18 ? -89.255 -90.645 -87.368 1.00 127.19 18 ILE D CA 1
ATOM 5349 C C . ILE D 1 18 ? -89.364 -89.277 -86.694 1.00 127.55 18 ILE D C 1
ATOM 5350 O O . ILE D 1 18 ? -88.977 -89.118 -85.529 1.00 123.52 18 ILE D O 1
ATOM 5355 N N . PHE D 1 19 ? -89.905 -88.304 -87.427 1.00 132.94 19 PHE D N 1
ATOM 5356 C CA . PHE D 1 19 ? -90.298 -87.023 -86.844 1.00 135.44 19 PHE D CA 1
ATOM 5357 C C . PHE D 1 19 ? -91.218 -87.288 -85.644 1.00 136.56 19 PHE D C 1
ATOM 5358 O O . PHE D 1 19 ? -90.880 -86.935 -84.509 1.00 133.39 19 PHE D O 1
ATOM 5366 N N . ASP D 1 20 ? -92.356 -87.937 -85.907 1.00 141.52 20 ASP D N 1
ATOM 5367 C CA . ASP D 1 20 ? -93.410 -88.168 -84.907 1.00 144.37 20 ASP D CA 1
ATOM 5368 C C . ASP D 1 20 ? -93.054 -89.046 -83.701 1.00 139.12 20 ASP D C 1
ATOM 5369 O O . ASP D 1 20 ? -93.758 -88.986 -82.685 1.00 141.49 20 ASP D O 1
ATOM 5374 N N . LYS D 1 21 ? -91.992 -89.853 -83.800 1.00 132.68 21 LYS D N 1
ATOM 5375 C CA . LYS D 1 21 ? -91.679 -90.810 -82.733 1.00 128.09 21 LYS D CA 1
ATOM 5376 C C . LYS D 1 21 ? -90.644 -90.321 -81.718 1.00 121.86 21 LYS D C 1
ATOM 5377 O O . LYS D 1 21 ? -90.665 -90.753 -80.570 1.00 120.04 21 LYS D O 1
ATOM 5383 N N . MET D 1 22 ? -89.752 -89.419 -82.127 1.00 119.15 22 MET D N 1
ATOM 5384 C CA . MET D 1 22 ? -88.860 -88.758 -81.157 1.00 114.51 22 MET D CA 1
ATOM 5385 C C . MET D 1 22 ? -88.982 -87.254 -81.080 1.00 117.21 22 MET D C 1
ATOM 5386 O O . MET D 1 22 ? -88.101 -86.584 -80.540 1.00 113.93 22 MET D O 1
ATOM 5391 N N . THR D 1 23 ? -90.074 -86.726 -81.625 1.00 123.65 23 THR D N 1
ATOM 5392 C CA . THR D 1 23 ? -90.552 -85.426 -81.191 1.00 127.96 23 THR D CA 1
ATOM 5393 C C . THR D 1 23 ? -91.151 -85.674 -79.803 1.00 128.69 23 THR D C 1
ATOM 5394 O O . THR D 1 23 ? -91.195 -84.764 -78.972 1.00 130.36 23 THR D O 1
ATOM 5398 N N . LYS D 1 24 ? -91.560 -86.924 -79.552 1.00 127.80 24 LYS D N 1
ATOM 5399 C CA . LYS D 1 24 ? -92.245 -87.289 -78.312 1.00 129.41 24 LYS D CA 1
ATOM 5400 C C . LYS D 1 24 ? -91.268 -87.728 -77.237 1.00 122.96 24 LYS D C 1
ATOM 5401 O O . LYS D 1 24 ? -91.413 -87.357 -76.072 1.00 123.72 24 LYS D O 1
ATOM 5407 N N . ALA D 1 25 ? -90.268 -88.508 -77.629 1.00 117.16 25 ALA D N 1
ATOM 5408 C CA . ALA D 1 25 ? -89.286 -89.003 -76.671 1.00 111.72 25 ALA D CA 1
ATOM 5409 C C . ALA D 1 25 ? -88.789 -87.883 -75.754 1.00 110.97 25 ALA D C 1
ATOM 5410 O O . ALA D 1 25 ? -88.859 -88.000 -74.528 1.00 110.84 25 ALA D O 1
ATOM 5412 N N . LYS D 1 26 ? -88.331 -86.791 -76.364 1.00 111.29 26 LYS D N 1
ATOM 5413 C CA . LYS D 1 26 ? -87.731 -85.667 -75.645 1.00 110.97 26 LYS D CA 1
ATOM 5414 C C . LYS D 1 26 ? -88.785 -84.774 -74.976 1.00 117.15 26 LYS D C 1
ATOM 5415 O O . LYS D 1 26 ? -88.535 -84.222 -73.900 1.00 117.43 26 LYS D O 1
ATOM 5421 N N . GLN D 1 27 ? -89.952 -84.643 -75.613 1.00 122.69 27 GLN D N 1
ATOM 5422 C CA . GLN D 1 27 ? -91.121 -83.971 -75.024 1.00 129.69 27 GLN D CA 1
ATOM 5423 C C . GLN D 1 27 ? -91.416 -84.512 -73.631 1.00 129.84 27 GLN D C 1
ATOM 5424 O O . GLN D 1 27 ? -91.674 -83.748 -72.694 1.00 133.24 27 GLN D O 1
ATOM 5430 N N . ILE D 1 28 ? -91.364 -85.839 -73.513 1.00 126.58 28 ILE D N 1
ATOM 5431 C CA . ILE D 1 28 ? -91.950 -86.548 -72.381 1.00 128.34 28 ILE D CA 1
ATOM 5432 C C . ILE D 1 28 ? -90.960 -86.879 -71.273 1.00 123.32 28 ILE D C 1
ATOM 5433 O O . ILE D 1 28 ? -91.010 -86.260 -70.205 1.00 125.48 28 ILE D O 1
ATOM 5438 N N . MET D 1 29 ? -90.069 -87.837 -71.533 1.00 117.23 29 MET D N 1
ATOM 5439 C CA . MET D 1 29 ? -89.146 -88.342 -70.510 1.00 112.88 29 MET D CA 1
ATOM 5440 C C . MET D 1 29 ? -87.732 -87.745 -70.594 1.00 108.06 29 MET D C 1
ATOM 5441 O O . MET D 1 29 ? -86.985 -88.049 -71.528 1.00 104.18 29 MET D O 1
ATOM 5446 N N . PRO D 1 30 ? -87.365 -86.900 -69.602 1.00 108.95 30 PRO D N 1
ATOM 5447 C CA . PRO D 1 30 ? -86.126 -86.108 -69.552 1.00 105.93 30 PRO D CA 1
ATOM 5448 C C . PRO D 1 30 ? -84.885 -86.995 -69.532 1.00 100.21 30 PRO D C 1
ATOM 5449 O O . PRO D 1 30 ? -84.817 -87.916 -68.722 1.00 99.38 30 PRO D O 1
ATOM 5453 N N . HIS D 1 31 ? -83.915 -86.730 -70.406 1.00 97.15 31 HIS D N 1
ATOM 5454 C CA . HIS D 1 31 ? -82.824 -87.703 -70.636 1.00 92.51 31 HIS D CA 1
ATOM 5455 C C . HIS D 1 31 ? -81.588 -87.505 -69.741 1.00 90.08 31 HIS D C 1
ATOM 5456 O O . HIS D 1 31 ? -81.025 -86.402 -69.703 1.00 90.92 31 HIS D O 1
ATOM 5463 N N . PHE D 1 32 ? -81.186 -88.568 -69.028 1.00 87.64 32 PHE D N 1
ATOM 5464 C CA . PHE D 1 32 ? -79.910 -88.603 -68.310 1.00 84.92 32 PHE D CA 1
ATOM 5465 C C . PHE D 1 32 ? -79.026 -89.487 -69.115 1.00 80.96 32 PHE D C 1
ATOM 5466 O O . PHE D 1 32 ? -79.482 -90.532 -69.566 1.00 80.25 32 PHE D O 1
ATOM 5474 N N . THR D 1 33 ? -77.768 -89.085 -69.281 1.00 79.00 33 THR D N 1
ATOM 5475 C CA . THR D 1 33 ? -76.783 -89.915 -69.996 1.00 76.08 33 THR D CA 1
ATOM 5476 C C . THR D 1 33 ? -75.498 -90.178 -69.200 1.00 74.45 33 THR D C 1
ATOM 5477 O O . THR D 1 33 ? -75.155 -89.442 -68.277 1.00 75.70 33 THR D O 1
ATOM 5481 N N . VAL D 1 34 ? -74.797 -91.241 -69.575 1.00 72.10 34 VAL D N 1
ATOM 5482 C CA . VAL D 1 34 ? -73.660 -91.714 -68.815 1.00 71.18 34 VAL D CA 1
ATOM 5483 C C . VAL D 1 34 ? -72.662 -92.468 -69.697 1.00 69.41 34 VAL D C 1
ATOM 5484 O O . VAL D 1 34 ? -73.036 -93.342 -70.484 1.00 68.69 34 VAL D O 1
ATOM 5488 N N . MET D 1 35 ? -71.389 -92.117 -69.565 1.00 69.22 35 MET D N 1
ATOM 5489 C CA . MET D 1 35 ? -70.376 -92.688 -70.430 1.00 68.32 35 MET D CA 1
ATOM 5490 C C . MET D 1 35 ? -69.176 -93.257 -69.696 1.00 69.13 35 MET D C 1
ATOM 5491 O O . MET D 1 35 ? -68.602 -92.625 -68.797 1.00 70.27 35 MET D O 1
ATOM 5496 N N . GLU D 1 36 ? -68.819 -94.470 -70.110 1.00 69.00 36 GLU D N 1
ATOM 5497 C CA . GLU D 1 36 ? -67.707 -95.228 -69.557 1.00 70.22 36 GLU D CA 1
ATOM 5498 C C . GLU D 1 36 ? -66.692 -95.562 -70.627 1.00 70.56 36 GLU D C 1
ATOM 5499 O O . GLU D 1 36 ? -67.011 -95.579 -71.817 1.00 69.81 36 GLU D O 1
ATOM 5505 N N . GLU D 1 37 ? -65.465 -95.819 -70.190 1.00 72.42 37 GLU D N 1
ATOM 5506 C CA . GLU D 1 37 ? -64.436 -96.370 -71.055 1.00 73.91 37 GLU D CA 1
ATOM 5507 C C . GLU D 1 37 ? -64.447 -97.903 -70.910 1.00 74.70 37 GLU D C 1
ATOM 5508 O O . GLU D 1 37 ? -64.826 -98.433 -69.860 1.00 74.97 37 GLU D O 1
ATOM 5514 N N . VAL D 1 38 ? -64.085 -98.607 -71.984 1.00 75.48 38 VAL D N 1
ATOM 5515 C CA . VAL D 1 38 ? -63.976 -100.063 -71.968 1.00 77.25 38 VAL D CA 1
ATOM 5516 C C . VAL D 1 38 ? -62.687 -100.466 -72.657 1.00 80.24 38 VAL D C 1
ATOM 5517 O O . VAL D 1 38 ? -62.487 -100.094 -73.821 1.00 80.29 38 VAL D O 1
ATOM 5521 N N . ASP D 1 39 ? -61.831 -101.212 -71.939 1.00 83.37 39 ASP D N 1
ATOM 5522 C CA . ASP D 1 39 ? -60.643 -101.887 -72.504 1.00 87.18 39 ASP D CA 1
ATOM 5523 C C . ASP D 1 39 ? -61.129 -103.043 -73.390 1.00 88.04 39 ASP D C 1
ATOM 5524 O O . ASP D 1 39 ? -61.092 -104.220 -73.019 1.00 90.45 39 ASP D O 1
ATOM 5529 N N . VAL D 1 40 ? -61.609 -102.667 -74.570 1.00 86.57 40 VAL D N 1
ATOM 5530 C CA . VAL D 1 40 ? -62.255 -103.574 -75.500 1.00 87.21 40 VAL D CA 1
ATOM 5531 C C . VAL D 1 40 ? -61.195 -104.406 -76.214 1.00 91.89 40 VAL D C 1
ATOM 5532 O O . VAL D 1 40 ? -61.508 -105.282 -77.025 1.00 93.53 40 VAL D O 1
ATOM 5536 N N . THR D 1 41 ? -59.938 -104.128 -75.872 1.00 94.69 41 THR D N 1
ATOM 5537 C CA . THR D 1 41 ? -58.783 -104.890 -76.344 1.00 100.34 41 THR D CA 1
ATOM 5538 C C . THR D 1 41 ? -59.056 -106.403 -76.302 1.00 103.41 41 THR D C 1
ATOM 5539 O O . THR D 1 41 ? -58.713 -107.130 -77.234 1.00 107.24 41 THR D O 1
ATOM 5543 N N . SER D 1 42 ? -59.713 -106.852 -75.234 1.00 102.38 42 SER D N 1
ATOM 5544 C CA . SER D 1 42 ? -59.968 -108.268 -75.009 1.00 105.68 42 SER D CA 1
ATOM 5545 C C . SER D 1 42 ? -61.083 -108.807 -75.915 1.00 104.76 42 SER D C 1
ATOM 5546 O O . SER D 1 42 ? -61.218 -110.015 -76.073 1.00 108.53 42 SER D O 1
ATOM 5549 N N . MET D 1 43 ? -61.871 -107.915 -76.513 1.00 100.39 43 MET D N 1
ATOM 5550 C CA . MET D 1 43 ? -62.965 -108.323 -77.396 1.00 99.86 43 MET D CA 1
ATOM 5551 C C . MET D 1 43 ? -62.587 -108.180 -78.864 1.00 101.64 43 MET D C 1
ATOM 5552 O O . MET D 1 43 ? -63.338 -108.575 -79.768 1.00 102.23 43 MET D O 1
ATOM 5557 N N . VAL D 1 44 ? -61.422 -107.587 -79.085 1.00 102.96 44 VAL D N 1
ATOM 5558 C CA . VAL D 1 44 ? -60.777 -107.592 -80.389 1.00 106.42 44 VAL D CA 1
ATOM 5559 C C . VAL D 1 44 ? -60.049 -108.916 -80.557 1.00 112.43 44 VAL D C 1
ATOM 5560 O O . VAL D 1 44 ? -60.110 -109.546 -81.612 1.00 115.90 44 VAL D O 1
ATOM 5564 N N . SER D 1 45 ? -59.391 -109.340 -79.487 1.00 114.08 45 SER D N 1
ATOM 5565 C CA . SER D 1 45 ? -58.591 -110.539 -79.494 1.00 120.54 45 SER D CA 1
ATOM 5566 C C . SER D 1 45 ? -59.414 -111.797 -79.821 1.00 122.83 45 SER D C 1
ATOM 5567 O O . SER D 1 45 ? -58.858 -112.793 -80.288 1.00 129.26 45 SER D O 1
ATOM 5570 N N . ILE D 1 46 ? -60.725 -111.757 -79.591 1.00 118.28 46 ILE D N 1
ATOM 5571 C CA . ILE D 1 46 ? -61.575 -112.916 -79.880 1.00 120.67 46 ILE D CA 1
ATOM 5572 C C . ILE D 1 46 ? -62.164 -112.854 -81.269 1.00 120.77 46 ILE D C 1
ATOM 5573 O O . ILE D 1 46 ? -62.189 -113.850 -81.993 1.00 125.82 46 ILE D O 1
ATOM 5578 N N . LEU D 1 47 ? -62.644 -111.673 -81.631 1.00 115.64 47 LEU D N 1
ATOM 5579 C CA . LEU D 1 47 ? -63.336 -111.497 -82.880 1.00 115.73 47 LEU D CA 1
ATOM 5580 C C . LEU D 1 47 ? -62.373 -111.859 -83.978 1.00 121.36 47 LEU D C 1
ATOM 5581 O O . LEU D 1 47 ? -62.705 -112.646 -84.863 1.00 125.50 47 LEU D O 1
ATOM 5586 N N . ASP D 1 48 ? -61.161 -111.316 -83.866 1.00 122.33 48 ASP D N 1
ATOM 5587 C CA . ASP D 1 48 ? -60.052 -111.577 -84.792 1.00 128.56 48 ASP D CA 1
ATOM 5588 C C . ASP D 1 48 ? -59.749 -113.072 -85.034 1.00 136.02 48 ASP D C 1
ATOM 5589 O O . ASP D 1 48 ? -59.182 -113.430 -86.079 1.00 141.66 48 ASP D O 1
ATOM 5594 N N . SER D 1 49 ? -60.109 -113.932 -84.077 1.00 136.74 49 SER D N 1
ATOM 5595 C CA . SER D 1 49 ? -59.945 -115.383 -84.253 1.00 144.11 49 SER D CA 1
ATOM 5596 C C . SER D 1 49 ? -61.276 -116.066 -84.577 1.00 144.33 49 SER D C 1
ATOM 5597 O O . SER D 1 49 ? -61.298 -117.173 -85.115 1.00 150.92 49 SER D O 1
ATOM 5600 N N . ALA D 1 50 ? -62.378 -115.391 -84.266 1.00 137.72 50 ALA D N 1
ATOM 5601 C CA . ALA D 1 50 ? -63.701 -115.892 -84.594 1.00 137.94 50 ALA D CA 1
ATOM 5602 C C . ALA D 1 50 ? -63.891 -115.907 -86.107 1.00 140.97 50 ALA D C 1
ATOM 5603 O O . ALA D 1 50 ? -64.422 -116.869 -86.677 1.00 145.69 50 ALA D O 1
ATOM 5605 N N . LYS D 1 51 ? -63.456 -114.823 -86.743 1.00 138.57 51 LYS D N 1
ATOM 5606 C CA . LYS D 1 51 ? -63.339 -114.773 -88.188 1.00 142.79 51 LYS D CA 1
ATOM 5607 C C . LYS D 1 51 ? -62.401 -115.894 -88.572 1.00 151.23 51 LYS D C 1
ATOM 5608 O O . LYS D 1 51 ? -62.789 -116.809 -89.303 1.00 156.96 51 LYS D O 1
ATOM 5614 N N . ALA D 1 52 ? -61.186 -115.831 -88.023 1.00 152.61 52 ALA D N 1
ATOM 5615 C CA . ALA D 1 52 ? -60.081 -116.714 -88.404 1.00 161.20 52 ALA D CA 1
ATOM 5616 C C . ALA D 1 52 ? -60.301 -118.210 -88.104 1.00 167.66 52 ALA D C 1
ATOM 5617 O O . ALA D 1 52 ? -59.403 -119.023 -88.344 1.00 175.44 52 ALA D O 1
ATOM 5619 N N . ARG D 1 53 ? -61.482 -118.568 -87.588 1.00 165.37 53 ARG D N 1
ATOM 5620 C CA . ARG D 1 53 ? -61.943 -119.976 -87.563 1.00 172.18 53 ARG D CA 1
ATOM 5621 C C . ARG D 1 53 ? -63.282 -120.120 -88.310 1.00 172.21 53 ARG D C 1
ATOM 5622 O O . ARG D 1 53 ? -63.343 -120.653 -89.435 1.00 178.35 53 ARG D O 1
ATOM 5630 N N . ASN D 1 54 ? -64.345 -119.628 -87.676 1.00 165.78 54 ASN D N 1
ATOM 5631 C CA . ASN D 1 54 ? -65.680 -119.695 -88.234 1.00 165.37 54 ASN D CA 1
ATOM 5632 C C . ASN D 1 54 ? -65.797 -118.546 -89.200 1.00 161.44 54 ASN D C 1
ATOM 5633 O O . ASN D 1 54 ? -65.329 -118.602 -90.354 1.00 165.61 54 ASN D O 1
ATOM 5638 N N . ARG D 1 55 ? -66.403 -117.495 -88.663 1.00 153.54 55 ARG D N 1
ATOM 5639 C CA . ARG D 1 55 ? -66.781 -116.289 -89.366 1.00 149.27 55 ARG D CA 1
ATOM 5640 C C . ARG D 1 55 ? -67.712 -115.487 -88.448 1.00 141.74 55 ARG D C 1
ATOM 5641 O O . ARG D 1 55 ? -67.850 -115.819 -87.265 1.00 139.97 55 ARG D O 1
ATOM 5649 N N . LYS D 1 56 ? -68.314 -114.424 -88.991 1.00 137.75 56 LYS D N 1
ATOM 5650 C CA . LYS D 1 56 ? -69.339 -113.614 -88.309 1.00 131.47 56 LYS D CA 1
ATOM 5651 C C . LYS D 1 56 ? -68.860 -113.013 -86.969 1.00 125.60 56 LYS D C 1
ATOM 5652 O O . LYS D 1 56 ? -67.687 -112.645 -86.842 1.00 124.82 56 LYS D O 1
ATOM 5658 N N . VAL D 1 57 ? -69.778 -112.908 -85.999 1.00 122.07 57 VAL D N 1
ATOM 5659 C CA . VAL D 1 57 ? -69.550 -112.366 -84.620 1.00 116.63 57 VAL D CA 1
ATOM 5660 C C . VAL D 1 57 ? -69.834 -110.869 -84.405 1.00 110.19 57 VAL D C 1
ATOM 5661 O O . VAL D 1 57 ? -70.701 -110.519 -83.593 1.00 106.88 57 VAL D O 1
ATOM 5665 N N . THR D 1 58 ? -69.103 -110.009 -85.118 1.00 108.80 58 THR D N 1
ATOM 5666 C CA . THR D 1 58 ? -69.307 -108.547 -85.119 1.00 103.85 58 THR D CA 1
ATOM 5667 C C . THR D 1 58 ? -69.369 -107.832 -83.750 1.00 98.80 58 THR D C 1
ATOM 5668 O O . THR D 1 58 ? -69.940 -108.347 -82.786 1.00 98.32 58 THR D O 1
ATOM 5672 N N . VAL D 1 59 ? -68.773 -106.638 -83.695 1.00 95.49 59 VAL D N 1
ATOM 5673 C CA . VAL D 1 59 ? -68.890 -105.731 -82.547 1.00 90.80 59 VAL D CA 1
ATOM 5674 C C . VAL D 1 59 ? -70.334 -105.698 -82.033 1.00 88.86 59 VAL D C 1
ATOM 5675 O O . VAL D 1 59 ? -70.655 -106.292 -80.994 1.00 88.42 59 VAL D O 1
ATOM 5679 N N . THR D 1 60 ? -71.197 -105.042 -82.807 1.00 88.19 60 THR D N 1
ATOM 5680 C CA . THR D 1 60 ? -72.562 -104.751 -82.403 1.00 86.76 60 THR D CA 1
ATOM 5681 C C . THR D 1 60 ? -73.292 -106.027 -82.043 1.00 89.28 60 THR D C 1
ATOM 5682 O O . THR D 1 60 ? -73.972 -106.089 -81.022 1.00 88.22 60 THR D O 1
ATOM 5686 N N . GLY D 1 61 ? -73.112 -107.053 -82.865 1.00 93.19 61 GLY D N 1
ATOM 5687 C CA . GLY D 1 61 ? -73.589 -108.380 -82.525 1.00 96.78 61 GLY D CA 1
ATOM 5688 C C . GLY D 1 61 ? -73.148 -108.768 -81.123 1.00 95.61 61 GLY D C 1
ATOM 5689 O O . GLY D 1 61 ? -73.946 -108.753 -80.182 1.00 94.74 61 GLY D O 1
ATOM 5690 N N . PHE D 1 62 ? -71.869 -109.097 -80.982 1.00 96.00 62 PHE D N 1
ATOM 5691 C CA . PHE D 1 62 ? -71.309 -109.503 -79.700 1.00 95.57 62 PHE D CA 1
ATOM 5692 C C . PHE D 1 62 ? -72.038 -108.893 -78.515 1.00 92.13 62 PHE D C 1
ATOM 5693 O O . PHE D 1 62 ? -72.576 -109.613 -77.677 1.00 93.88 62 PHE D O 1
ATOM 5701 N N . LEU D 1 63 ? -72.038 -107.566 -78.453 1.00 87.58 63 LEU D N 1
ATOM 5702 C CA . LEU D 1 63 ? -72.578 -106.861 -77.309 1.00 84.67 63 LEU D CA 1
ATOM 5703 C C . LEU D 1 63 ? -74.074 -107.108 -77.123 1.00 86.03 63 LEU D C 1
ATOM 5704 O O . LEU D 1 63 ? -74.561 -107.151 -75.988 1.00 86.05 63 LEU D O 1
ATOM 5709 N N . ALA D 1 64 ? -74.793 -107.281 -78.235 1.00 87.64 64 ALA D N 1
ATOM 5710 C CA . ALA D 1 64 ? -76.242 -107.482 -78.210 1.00 89.45 64 ALA D CA 1
ATOM 5711 C C . ALA D 1 64 ? -76.657 -108.800 -77.549 1.00 93.51 64 ALA D C 1
ATOM 5712 O O . ALA D 1 64 ? -77.758 -108.902 -77.013 1.00 95.05 64 ALA D O 1
ATOM 5714 N N . ARG D 1 65 ? -75.786 -109.806 -77.595 1.00 95.89 65 ARG D N 1
ATOM 5715 C CA . ARG D 1 65 ? -76.013 -111.045 -76.843 1.00 100.29 65 ARG D CA 1
ATOM 5716 C C . ARG D 1 65 ? -75.653 -110.891 -75.355 1.00 98.96 65 ARG D C 1
ATOM 5717 O O . ARG D 1 65 ? -76.180 -111.631 -74.517 1.00 102.39 65 ARG D O 1
ATOM 5725 N N . ILE D 1 66 ? -74.767 -109.941 -75.029 1.00 94.65 66 ILE D N 1
ATOM 5726 C CA . ILE D 1 66 ? -74.368 -109.699 -73.628 1.00 93.20 66 ILE D CA 1
ATOM 5727 C C . ILE D 1 66 ? -75.472 -108.988 -72.848 1.00 92.06 66 ILE D C 1
ATOM 5728 O O . ILE D 1 66 ? -75.951 -109.495 -71.827 1.00 94.52 66 ILE D O 1
ATOM 5733 N N . VAL D 1 67 ? -75.887 -107.827 -73.349 1.00 88.87 67 VAL D N 1
ATOM 5734 C CA . VAL D 1 67 ? -76.909 -107.024 -72.686 1.00 88.23 67 VAL D CA 1
ATOM 5735 C C . VAL D 1 67 ? -78.004 -107.846 -71.993 1.00 92.81 67 VAL D C 1
ATOM 5736 O O . VAL D 1 67 ? -78.323 -107.570 -70.840 1.00 93.24 67 VAL D O 1
ATOM 5740 N N . PRO D 1 68 ? -78.546 -108.879 -72.674 1.00 96.96 68 PRO D N 1
ATOM 5741 C CA . PRO D 1 68 ? -79.494 -109.802 -72.069 1.00 102.37 68 PRO D CA 1
ATOM 5742 C C . PRO D 1 68 ? -79.182 -110.226 -70.635 1.00 104.37 68 PRO D C 1
ATOM 5743 O O . PRO D 1 68 ? -80.063 -110.155 -69.776 1.00 106.89 68 PRO D O 1
ATOM 5747 N N . SER D 1 69 ? -77.957 -110.670 -70.371 1.00 104.12 69 SER D N 1
ATOM 5748 C CA . SER D 1 69 ? -77.630 -111.178 -69.034 1.00 106.95 69 SER D CA 1
ATOM 5749 C C . SER D 1 69 ? -77.479 -110.060 -67.986 1.00 103.77 69 SER D C 1
ATOM 5750 O O . SER D 1 69 ? -77.689 -110.292 -66.793 1.00 106.55 69 SER D O 1
ATOM 5753 N N . ILE D 1 70 ? -77.149 -108.850 -68.442 1.00 98.57 70 ILE D N 1
ATOM 5754 C CA . ILE D 1 70 ? -76.953 -107.696 -67.551 1.00 95.85 70 ILE D CA 1
ATOM 5755 C C . ILE D 1 70 ? -78.273 -106.952 -67.269 1.00 96.41 70 ILE D C 1
ATOM 5756 O O . ILE D 1 70 ? -78.506 -106.479 -66.150 1.00 97.37 70 ILE D O 1
ATOM 5761 N N . LEU D 1 71 ? -79.137 -106.856 -68.276 1.00 96.50 71 LEU D N 1
ATOM 5762 C CA . LEU D 1 71 ? -80.505 -106.415 -68.054 1.00 98.48 71 LEU D CA 1
ATOM 5763 C C . LEU D 1 71 ? -81.189 -107.341 -67.030 1.00 104.45 71 LEU D C 1
ATOM 5764 O O . LEU D 1 71 ? -81.953 -106.878 -66.184 1.00 106.54 71 LEU D O 1
ATOM 5769 N N . LYS D 1 72 ? -80.883 -108.642 -67.099 1.00 107.97 72 LYS D N 1
ATOM 5770 C CA . LYS D 1 72 ? -81.361 -109.658 -66.133 1.00 114.42 72 LYS D CA 1
ATOM 5771 C C . LYS D 1 72 ? -80.930 -109.382 -64.669 1.00 115.22 72 LYS D C 1
ATOM 5772 O O . LYS D 1 72 ? -81.417 -110.039 -63.733 1.00 120.48 72 LYS D O 1
ATOM 5778 N N . GLN D 1 73 ? -80.041 -108.397 -64.486 1.00 110.52 73 GLN D N 1
ATOM 5779 C CA . GLN D 1 73 ? -79.554 -107.990 -63.153 1.00 111.10 73 GLN D CA 1
ATOM 5780 C C . GLN D 1 73 ? -80.093 -106.615 -62.697 1.00 109.30 73 GLN D C 1
ATOM 5781 O O . GLN D 1 73 ? -80.221 -106.364 -61.498 1.00 111.90 73 GLN D O 1
ATOM 5787 N N . TYR D 1 74 ? -80.417 -105.729 -63.635 1.00 105.56 74 TYR D N 1
ATOM 5788 C CA . TYR D 1 74 ? -81.058 -104.470 -63.270 1.00 104.86 74 TYR D CA 1
ATOM 5789 C C . TYR D 1 74 ? -82.375 -104.393 -64.009 1.00 106.35 74 TYR D C 1
ATOM 5790 O O . TYR D 1 74 ? -82.431 -103.796 -65.073 1.00 103.52 74 TYR D O 1
ATOM 5799 N N . PRO D 1 75 ? -83.441 -104.998 -63.461 1.00 111.62 75 PRO D N 1
ATOM 5800 C CA . PRO D 1 75 ? -84.694 -105.088 -64.195 1.00 114.04 75 PRO D CA 1
ATOM 5801 C C . PRO D 1 75 ? -85.170 -103.739 -64.718 1.00 111.43 75 PRO D C 1
ATOM 5802 O O . PRO D 1 75 ? -85.698 -103.683 -65.828 1.00 111.12 75 PRO D O 1
ATOM 5806 N N . TYR D 1 76 ? -84.948 -102.670 -63.946 1.00 109.97 76 TYR D N 1
ATOM 5807 C CA . TYR D 1 76 ? -85.455 -101.313 -64.258 1.00 108.76 76 TYR D CA 1
ATOM 5808 C C . TYR D 1 76 ? -85.108 -100.771 -65.641 1.00 104.08 76 TYR D C 1
ATOM 5809 O O . TYR D 1 76 ? -85.786 -99.879 -66.152 1.00 104.39 76 TYR D O 1
ATOM 5818 N N . LEU D 1 77 ? -84.048 -101.299 -66.239 1.00 100.28 77 LEU D N 1
ATOM 5819 C CA . LEU D 1 77 ? -83.613 -100.826 -67.547 1.00 96.29 77 LEU D CA 1
ATOM 5820 C C . LEU D 1 77 ? -84.230 -101.620 -68.722 1.00 98.00 77 LEU D C 1
ATOM 5821 O O . LEU D 1 77 ? -83.973 -101.315 -69.892 1.00 95.70 77 LEU D O 1
ATOM 5826 N N . ASN D 1 78 ? -85.052 -102.620 -68.407 1.00 102.63 78 ASN D N 1
ATOM 5827 C CA . ASN D 1 78 ? -85.828 -103.325 -69.427 1.00 105.65 78 ASN D CA 1
ATOM 5828 C C . ASN D 1 78 ? -87.330 -103.113 -69.191 1.00 111.13 78 ASN D C 1
ATOM 5829 O O . ASN D 1 78 ? -87.966 -103.870 -68.451 1.00 116.17 78 ASN D O 1
ATOM 5834 N N . ALA D 1 79 ? -87.883 -102.068 -69.811 1.00 110.66 79 ALA D N 1
ATOM 5835 C CA . ALA D 1 79 ? -89.258 -101.654 -69.551 1.00 115.97 79 ALA D CA 1
ATOM 5836 C C . ALA D 1 79 ? -89.732 -100.575 -70.515 1.00 115.59 79 ALA D C 1
ATOM 5837 O O . ALA D 1 79 ? -88.923 -100.014 -71.257 1.00 110.75 79 ALA D O 1
ATOM 5839 N N . ILE D 1 80 ? -91.042 -100.291 -70.480 1.00 121.28 80 ILE D N 1
ATOM 5840 C CA . ILE D 1 80 ? -91.703 -99.276 -71.327 1.00 122.54 80 ILE D CA 1
ATOM 5841 C C . ILE D 1 80 ? -92.678 -98.398 -70.510 1.00 127.12 80 ILE D C 1
ATOM 5842 O O . ILE D 1 80 ? -93.045 -98.771 -69.404 1.00 130.46 80 ILE D O 1
ATOM 5847 N N . TYR D 1 81 ? -93.091 -97.247 -71.044 1.00 127.99 81 TYR D N 1
ATOM 5848 C CA . TYR D 1 81 ? -93.927 -96.288 -70.294 1.00 132.97 81 TYR D CA 1
ATOM 5849 C C . TYR D 1 81 ? -95.287 -96.035 -70.970 1.00 140.44 81 TYR D C 1
ATOM 5850 O O . TYR D 1 81 ? -95.322 -95.842 -72.184 1.00 140.07 81 TYR D O 1
ATOM 5859 N N . ASP D 1 82 ? -96.390 -95.995 -70.203 1.00 148.03 82 ASP D N 1
ATOM 5860 C CA . ASP D 1 82 ? -97.765 -95.877 -70.797 1.00 156.40 82 ASP D CA 1
ATOM 5861 C C . ASP D 1 82 ? -98.524 -94.533 -70.630 1.00 161.29 82 ASP D C 1
ATOM 5862 O O . ASP D 1 82 ? -98.025 -93.591 -70.013 1.00 158.52 82 ASP D O 1
ATOM 5867 N N . GLU D 1 83 ? -99.737 -94.469 -71.187 1.00 169.24 83 GLU D N 1
ATOM 5868 C CA . GLU D 1 83 ? -100.565 -93.251 -71.130 1.00 175.39 83 GLU D CA 1
ATOM 5869 C C . GLU D 1 83 ? -101.848 -93.395 -70.289 1.00 185.53 83 GLU D C 1
ATOM 5870 O O . GLU D 1 83 ? -102.935 -92.956 -70.693 1.00 193.24 83 GLU D O 1
ATOM 5876 N N . THR D 1 84 ? -101.696 -94.073 -69.147 1.00 185.78 84 THR D N 1
ATOM 5877 C CA . THR D 1 84 ? -102.352 -93.680 -67.894 1.00 192.63 84 THR D CA 1
ATOM 5878 C C . THR D 1 84 ? -101.261 -92.832 -67.240 1.00 186.05 84 THR D C 1
ATOM 5879 O O . THR D 1 84 ? -100.064 -93.081 -67.485 1.00 177.07 84 THR D O 1
ATOM 5883 N N . ARG D 1 85 ? -101.650 -91.854 -66.416 1.00 190.91 85 ARG D N 1
ATOM 5884 C CA . ARG D 1 85 ? -100.711 -90.812 -65.938 1.00 185.80 85 ARG D CA 1
ATOM 5885 C C . ARG D 1 85 ? -99.565 -91.246 -64.999 1.00 179.20 85 ARG D C 1
ATOM 5886 O O . ARG D 1 85 ? -99.306 -90.566 -63.991 1.00 180.21 85 ARG D O 1
ATOM 5894 N N . ARG D 1 86 ? -98.866 -92.336 -65.358 1.00 172.86 86 ARG D N 1
ATOM 5895 C CA . ARG D 1 86 ? -97.863 -92.992 -64.500 1.00 167.20 86 ARG D CA 1
ATOM 5896 C C . ARG D 1 86 ? -97.362 -94.302 -65.147 1.00 162.17 86 ARG D C 1
ATOM 5897 O O . ARG D 1 86 ? -96.823 -94.287 -66.250 1.00 156.78 86 ARG D O 1
ATOM 5905 N N . VAL D 1 87 ? -97.641 -95.417 -64.472 1.00 164.99 87 VAL D N 1
ATOM 5906 C CA . VAL D 1 87 ? -96.982 -96.746 -64.594 1.00 160.61 87 VAL D CA 1
ATOM 5907 C C . VAL D 1 87 ? -96.040 -97.183 -65.721 1.00 152.32 87 VAL D C 1
ATOM 5908 O O . VAL D 1 87 ? -96.026 -96.659 -66.833 1.00 149.76 87 VAL D O 1
ATOM 5912 N N . TYR D 1 88 ? -95.275 -98.209 -65.372 1.00 148.76 88 TYR D N 1
ATOM 5913 C CA . TYR D 1 88 ? -94.280 -98.803 -66.230 1.00 141.90 88 TYR D CA 1
ATOM 5914 C C . TYR D 1 88 ? -94.568 -100.284 -66.348 1.00 144.91 88 TYR D C 1
ATOM 5915 O O . TYR D 1 88 ? -94.729 -100.970 -65.342 1.00 148.59 88 TYR D O 1
ATOM 5924 N N . ILE D 1 89 ? -94.635 -100.774 -67.577 1.00 143.99 89 ILE D N 1
ATOM 5925 C CA . ILE D 1 89 ? -94.641 -102.206 -67.821 1.00 146.04 89 ILE D CA 1
ATOM 5926 C C . ILE D 1 89 ? -93.210 -102.637 -67.637 1.00 139.07 89 ILE D C 1
ATOM 5927 O O . ILE D 1 89 ? -92.344 -102.170 -68.364 1.00 132.75 89 ILE D O 1
ATOM 5932 N N . LEU D 1 90 ? -92.947 -103.507 -66.668 1.00 140.96 90 LEU D N 1
ATOM 5933 C CA . LEU D 1 90 ? -91.575 -103.986 -66.445 1.00 135.48 90 LEU D CA 1
ATOM 5934 C C . LEU D 1 90 ? -91.314 -105.336 -67.086 1.00 136.35 90 LEU D C 1
ATOM 5935 O O . LEU D 1 90 ? -92.182 -106.208 -67.067 1.00 143.02 90 LEU D O 1
ATOM 5940 N N . LYS D 1 91 ? -90.111 -105.515 -67.629 1.00 130.35 91 LYS D N 1
ATOM 5941 C CA . LYS D 1 91 ? -89.909 -106.577 -68.613 1.00 131.20 91 LYS D CA 1
ATOM 5942 C C . LYS D 1 91 ? -89.029 -107.790 -68.256 1.00 131.39 91 LYS D C 1
ATOM 5943 O O . LYS D 1 91 ? -87.994 -107.677 -67.585 1.00 127.42 91 LYS D O 1
ATOM 5949 N N . LYS D 1 92 ? -89.496 -108.943 -68.749 1.00 136.84 92 LYS D N 1
ATOM 5950 C CA . LYS D 1 92 ? -88.881 -110.269 -68.589 1.00 139.07 92 LYS D CA 1
ATOM 5951 C C . LYS D 1 92 ? -88.118 -110.706 -69.860 1.00 136.03 92 LYS D C 1
ATOM 5952 O O . LYS D 1 92 ? -86.907 -110.951 -69.810 1.00 132.21 92 LYS D O 1
ATOM 5958 N N . TYR D 1 93 ? -88.830 -110.799 -70.990 1.00 138.31 93 TYR D N 1
ATOM 5959 C CA . TYR D 1 93 ? -88.238 -111.252 -72.264 1.00 136.41 93 TYR D CA 1
ATOM 5960 C C . TYR D 1 93 ? -87.205 -110.273 -72.866 1.00 128.22 93 TYR D C 1
ATOM 5961 O O . TYR D 1 93 ? -87.128 -109.106 -72.466 1.00 124.11 93 TYR D O 1
ATOM 5970 N N . TYR D 1 94 ? -86.384 -110.751 -73.796 1.00 126.26 94 TYR D N 1
ATOM 5971 C CA . TYR D 1 94 ? -85.249 -109.941 -74.234 1.00 119.09 94 TYR D CA 1
ATOM 5972 C C . TYR D 1 94 ? -85.009 -109.821 -75.736 1.00 117.64 94 TYR D C 1
ATOM 5973 O O . TYR D 1 94 ? -83.912 -110.125 -76.219 1.00 115.46 94 TYR D O 1
ATOM 5982 N N . ASN D 1 95 ? -86.012 -109.365 -76.476 1.00 119.17 95 ASN D N 1
ATOM 5983 C CA . ASN D 1 95 ? -85.761 -108.952 -77.847 1.00 116.90 95 ASN D CA 1
ATOM 5984 C C . ASN D 1 95 ? -85.099 -107.580 -77.813 1.00 110.09 95 ASN D C 1
ATOM 5985 O O . ASN D 1 95 ? -85.572 -106.684 -77.116 1.00 108.78 95 ASN D O 1
ATOM 5990 N N . ILE D 1 96 ? -83.994 -107.421 -78.530 1.00 106.21 96 ILE D N 1
ATOM 5991 C CA . ILE D 1 96 ? -83.246 -106.170 -78.445 1.00 100.47 96 ILE D CA 1
ATOM 5992 C C . ILE D 1 96 ? -83.163 -105.358 -79.740 1.00 99.40 96 ILE D C 1
ATOM 5993 O O . ILE D 1 96 ? -82.919 -105.897 -80.819 1.00 101.31 96 ILE D O 1
ATOM 5998 N N . GLY D 1 97 ? -83.365 -104.050 -79.604 1.00 96.89 97 GLY D N 1
ATOM 5999 C CA . GLY D 1 97 ? -83.480 -103.164 -80.743 1.00 96.64 97 GLY D CA 1
ATOM 6000 C C . GLY D 1 97 ? -82.146 -102.784 -81.323 1.00 93.07 97 GLY D C 1
ATOM 6001 O O . GLY D 1 97 ? -81.258 -102.309 -80.616 1.00 88.93 97 GLY D O 1
ATOM 6002 N N . ILE D 1 98 ? -82.023 -102.999 -82.627 1.00 95.26 98 ILE D N 1
ATOM 6003 C CA . ILE D 1 98 ? -80.811 -102.672 -83.369 1.00 93.35 98 ILE D CA 1
ATOM 6004 C C . ILE D 1 98 ? -81.125 -101.606 -84.426 1.00 94.34 98 ILE D C 1
ATOM 6005 O O . ILE D 1 98 ? -82.021 -101.801 -85.258 1.00 98.50 98 ILE D O 1
ATOM 6010 N N . ALA D 1 99 ? -80.381 -100.493 -84.384 1.00 91.12 99 ALA D N 1
ATOM 6011 C CA . ALA D 1 99 ? -80.618 -99.326 -85.246 1.00 92.08 99 ALA D CA 1
ATOM 6012 C C . ALA D 1 99 ? -79.773 -99.332 -86.506 1.00 93.34 99 ALA D C 1
ATOM 6013 O O . ALA D 1 99 ? -78.617 -99.763 -86.489 1.00 91.70 99 ALA D O 1
ATOM 6015 N N . VAL D 1 100 ? -80.355 -98.836 -87.597 1.00 97.02 100 VAL D N 1
ATOM 6016 C CA . VAL D 1 100 ? -79.628 -98.673 -88.862 1.00 99.18 100 VAL D CA 1
ATOM 6017 C C . VAL D 1 100 ? -80.082 -97.505 -89.756 1.00 102.07 100 VAL D C 1
ATOM 6018 O O . VAL D 1 100 ? -81.238 -97.061 -89.706 1.00 104.11 100 VAL D O 1
ATOM 6022 N N . ASP D 1 101 ? -79.138 -97.027 -90.568 1.00 102.83 101 ASP D N 1
ATOM 6023 C CA . ASP D 1 101 ? -79.406 -96.067 -91.633 1.00 106.64 101 ASP D CA 1
ATOM 6024 C C . ASP D 1 101 ? -79.937 -96.760 -92.894 1.00 112.10 101 ASP D C 1
ATOM 6025 O O . ASP D 1 101 ? -79.515 -97.861 -93.262 1.00 112.90 101 ASP D O 1
ATOM 6030 N N . THR D 1 102 ? -80.874 -96.085 -93.545 1.00 116.34 102 THR D N 1
ATOM 6031 C CA . THR D 1 102 ? -81.386 -96.482 -94.845 1.00 122.68 102 THR D CA 1
ATOM 6032 C C . THR D 1 102 ? -81.718 -95.234 -95.666 1.00 126.64 102 THR D C 1
ATOM 6033 O O . THR D 1 102 ? -82.230 -94.249 -95.124 1.00 125.75 102 THR D O 1
ATOM 6037 N N . PRO D 1 103 ? -81.422 -95.269 -96.975 1.00 131.64 103 PRO D N 1
ATOM 6038 C CA . PRO D 1 103 ? -81.738 -94.183 -97.899 1.00 136.73 103 PRO D CA 1
ATOM 6039 C C . PRO D 1 103 ? -82.908 -93.266 -97.491 1.00 137.99 103 PRO D C 1
ATOM 6040 O O . PRO D 1 103 ? -82.805 -92.048 -97.644 1.00 139.29 103 PRO D O 1
ATOM 6044 N N . ASP D 1 104 ? -83.995 -93.827 -96.971 1.00 138.18 104 ASP D N 1
ATOM 6045 C CA . ASP D 1 104 ? -85.114 -92.989 -96.582 1.00 140.18 104 ASP D CA 1
ATOM 6046 C C . ASP D 1 104 ? -85.029 -92.463 -95.149 1.00 134.29 104 ASP D C 1
ATOM 6047 O O . ASP D 1 104 ? -85.532 -91.375 -94.868 1.00 135.65 104 ASP D O 1
ATOM 6052 N N . GLY D 1 105 ? -84.394 -93.214 -94.252 1.00 128.36 105 GLY D N 1
ATOM 6053 C CA . GLY D 1 105 ? -84.270 -92.778 -92.859 1.00 123.17 105 GLY D CA 1
ATOM 6054 C C . GLY D 1 105 ? -83.651 -93.775 -91.893 1.00 117.68 105 GLY D C 1
ATOM 6055 O O . GLY D 1 105 ? -82.636 -94.390 -92.194 1.00 116.02 105 GLY D O 1
ATOM 6056 N N . LEU D 1 106 ? -84.255 -93.922 -90.718 1.00 115.49 106 LEU D N 1
ATOM 6057 C CA . LEU D 1 106 ? -83.760 -94.842 -89.699 1.00 110.70 106 LEU D CA 1
ATOM 6058 C C . LEU D 1 106 ? -84.804 -95.866 -89.290 1.00 112.89 106 LEU D C 1
ATOM 6059 O O . LEU D 1 106 ? -85.912 -95.510 -88.890 1.00 115.48 106 LEU D O 1
ATOM 6064 N N . ASN D 1 107 ? -84.435 -97.139 -89.350 1.00 112.60 107 ASN D N 1
ATOM 6065 C CA . ASN D 1 107 ? -85.335 -98.222 -88.946 1.00 115.13 107 ASN D CA 1
ATOM 6066 C C . ASN D 1 107 ? -84.659 -99.095 -87.904 1.00 110.74 107 ASN D C 1
ATOM 6067 O O . ASN D 1 107 ? -83.443 -99.316 -87.963 1.00 107.59 107 ASN D O 1
ATOM 6072 N N . VAL D 1 108 ? -85.448 -99.599 -86.962 1.00 111.10 108 VAL D N 1
ATOM 6073 C CA . VAL D 1 108 ? -84.887 -100.148 -85.730 1.00 106.87 108 VAL D CA 1
ATOM 6074 C C . VAL D 1 108 ? -85.194 -101.610 -85.497 1.00 109.16 108 VAL D C 1
ATOM 6075 O O . VAL D 1 108 ? -85.699 -101.958 -84.438 1.00 109.49 108 VAL D O 1
ATOM 6079 N N . PHE D 1 109 ? -84.864 -102.475 -86.448 1.00 111.33 109 PHE D N 1
ATOM 6080 C CA . PHE D 1 109 ? -85.325 -103.859 -86.356 1.00 115.13 109 PHE D CA 1
ATOM 6081 C C . PHE D 1 109 ? -84.962 -104.547 -85.054 1.00 112.60 109 PHE D C 1
ATOM 6082 O O . PHE D 1 109 ? -83.980 -104.191 -84.395 1.00 107.45 109 PHE D O 1
ATOM 6090 N N . VAL D 1 110 ? -85.780 -105.526 -84.689 1.00 116.88 110 VAL D N 1
ATOM 6091 C CA . VAL D 1 110 ? -85.667 -106.158 -83.388 1.00 116.01 110 VAL D CA 1
ATOM 6092 C C . VAL D 1 110 ? -85.688 -107.684 -83.449 1.00 120.42 110 VAL D C 1
ATOM 6093 O O . VAL D 1 110 ? -86.744 -108.328 -83.588 1.00 126.27 110 VAL D O 1
ATOM 6097 N N . ILE D 1 111 ? -84.483 -108.237 -83.345 1.00 118.07 111 ILE D N 1
ATOM 6098 C CA . ILE D 1 111 ? -84.243 -109.659 -83.148 1.00 121.47 111 ILE D CA 1
ATOM 6099 C C . ILE D 1 111 ? -84.883 -110.078 -81.836 1.00 123.04 111 ILE D C 1
ATOM 6100 O O . ILE D 1 111 ? -84.924 -109.292 -80.890 1.00 119.37 111 ILE D O 1
ATOM 6105 N N . LYS D 1 112 ? -85.384 -111.303 -81.768 1.00 129.01 112 LYS D N 1
ATOM 6106 C CA . LYS D 1 112 ? -86.044 -111.738 -80.540 1.00 131.56 112 LYS D CA 1
ATOM 6107 C C . LYS D 1 112 ? -85.223 -112.728 -79.701 1.00 131.76 112 LYS D C 1
ATOM 6108 O O . LYS D 1 112 ? -84.360 -113.450 -80.230 1.00 132.19 112 LYS D O 1
ATOM 6114 N N . ASP D 1 113 ? -85.505 -112.720 -78.391 1.00 131.69 113 ASP D N 1
ATOM 6115 C CA . ASP D 1 113 ? -84.890 -113.599 -77.378 1.00 132.86 113 ASP D CA 1
ATOM 6116 C C . ASP D 1 113 ? -83.354 -113.702 -77.495 1.00 128.63 113 ASP D C 1
ATOM 6117 O O . ASP D 1 113 ? -82.817 -114.783 -77.717 1.00 131.89 113 ASP D O 1
ATOM 6122 N N . ALA D 1 114 ? -82.650 -112.583 -77.332 1.00 122.15 114 ALA D N 1
ATOM 6123 C CA . ALA D 1 114 ? -81.196 -112.531 -77.598 1.00 118.61 114 ALA D CA 1
ATOM 6124 C C . ALA D 1 114 ? -80.363 -113.446 -76.698 1.00 120.25 114 ALA D C 1
ATOM 6125 O O . ALA D 1 114 ? -79.237 -113.809 -77.046 1.00 119.65 114 ALA D O 1
ATOM 6127 N N . ASP D 1 115 ? -80.930 -113.811 -75.550 1.00 123.11 115 ASP D N 1
ATOM 6128 C CA . ASP D 1 115 ? -80.277 -114.709 -74.591 1.00 125.94 115 ASP D CA 1
ATOM 6129 C C . ASP D 1 115 ? -80.347 -116.160 -75.043 1.00 132.87 115 ASP D C 1
ATOM 6130 O O . ASP D 1 115 ? -79.470 -116.964 -74.729 1.00 134.97 115 ASP D O 1
ATOM 6135 N N . ARG D 1 116 ? -81.403 -116.475 -75.782 1.00 137.05 116 ARG D N 1
ATOM 6136 C CA . ARG D 1 116 ? -81.628 -117.809 -76.319 1.00 144.72 116 ARG D CA 1
ATOM 6137 C C . ARG D 1 116 ? -80.770 -118.004 -77.579 1.00 144.29 116 ARG D C 1
ATOM 6138 O O . ARG D 1 116 ? -80.539 -119.151 -77.999 1.00 150.30 116 ARG D O 1
ATOM 6146 N N . LYS D 1 117 ? -80.298 -116.885 -78.157 1.00 137.80 117 LYS D N 1
ATOM 6147 C CA . LYS D 1 117 ? -79.541 -116.855 -79.435 1.00 137.02 117 LYS D CA 1
ATOM 6148 C C . LYS D 1 117 ? -78.061 -116.445 -79.267 1.00 132.10 117 LYS D C 1
ATOM 6149 O O . LYS D 1 117 ? -77.753 -115.246 -79.221 1.00 125.77 117 LYS D O 1
ATOM 6155 N N . SER D 1 118 ? -77.162 -117.442 -79.186 1.00 135.69 118 SER D N 1
ATOM 6156 C CA . SER D 1 118 ? -75.704 -117.206 -78.991 1.00 132.41 118 SER D CA 1
ATOM 6157 C C . SER D 1 118 ? -75.061 -116.480 -80.190 1.00 129.07 118 SER D C 1
ATOM 6158 O O . SER D 1 118 ? -75.432 -116.703 -81.347 1.00 131.81 118 SER D O 1
ATOM 6161 N N . MET D 1 119 ? -74.106 -115.604 -79.890 1.00 123.49 119 MET D N 1
ATOM 6162 C CA . MET D 1 119 ? -73.875 -114.430 -80.729 1.00 118.75 119 MET D CA 1
ATOM 6163 C C . MET D 1 119 ? -73.527 -114.659 -82.191 1.00 121.41 119 MET D C 1
ATOM 6164 O O . MET D 1 119 ? -73.686 -113.751 -83.003 1.00 118.82 119 MET D O 1
ATOM 6169 N N . VAL D 1 120 ? -73.086 -115.864 -82.533 1.00 127.12 120 VAL D N 1
ATOM 6170 C CA . VAL D 1 120 ? -72.905 -116.221 -83.938 1.00 131.11 120 VAL D CA 1
ATOM 6171 C C . VAL D 1 120 ? -74.145 -115.821 -84.739 1.00 131.22 120 VAL D C 1
ATOM 6172 O O . VAL D 1 120 ? -74.031 -115.179 -85.784 1.00 130.36 120 VAL D O 1
ATOM 6176 N N . GLU D 1 121 ? -75.316 -116.158 -84.197 1.00 132.56 121 GLU D N 1
ATOM 6177 C CA . GLU D 1 121 ? -76.596 -116.101 -84.912 1.00 134.85 121 GLU D CA 1
ATOM 6178 C C . GLU D 1 121 ? -77.162 -114.688 -85.086 1.00 129.14 121 GLU D C 1
ATOM 6179 O O . GLU D 1 121 ? -77.572 -114.318 -86.186 1.00 130.18 121 GLU D O 1
ATOM 6185 N N . ILE D 1 122 ? -77.192 -113.913 -83.999 1.00 123.56 122 ILE D N 1
ATOM 6186 C CA . ILE D 1 122 ? -77.738 -112.559 -84.034 1.00 118.57 122 ILE D CA 1
ATOM 6187 C C . ILE D 1 122 ? -76.896 -111.737 -84.977 1.00 116.14 122 ILE D C 1
ATOM 6188 O O . ILE D 1 122 ? -77.418 -110.992 -85.794 1.00 115.77 122 ILE D O 1
ATOM 6193 N N . SER D 1 123 ? -75.585 -111.923 -84.884 1.00 115.47 123 SER D N 1
ATOM 6194 C CA . SER D 1 123 ? -74.634 -111.204 -85.717 1.00 114.15 123 SER D CA 1
ATOM 6195 C C . SER D 1 123 ? -74.795 -111.499 -87.218 1.00 119.07 123 SER D C 1
ATOM 6196 O O . SER D 1 123 ? -74.311 -110.740 -88.064 1.00 118.32 123 SER D O 1
ATOM 6199 N N . ALA D 1 124 ? -75.466 -112.601 -87.544 1.00 124.81 124 ALA D N 1
ATOM 6200 C CA . ALA D 1 124 ? -75.816 -112.897 -88.932 1.00 130.10 124 ALA D CA 1
ATOM 6201 C C . ALA D 1 124 ? -77.314 -112.701 -89.146 1.00 131.69 124 ALA D C 1
ATOM 6202 O O . ALA D 1 124 ? -77.800 -112.718 -90.289 1.00 135.82 124 ALA D O 1
ATOM 6204 N N . GLU D 1 125 ? -78.043 -112.526 -88.041 1.00 128.98 125 GLU D N 1
ATOM 6205 C CA . GLU D 1 125 ? -79.438 -112.117 -88.119 1.00 129.86 125 GLU D CA 1
ATOM 6206 C C . GLU D 1 125 ? -79.479 -110.608 -88.323 1.00 124.70 125 GLU D C 1
ATOM 6207 O O . GLU D 1 125 ? -80.387 -110.094 -88.978 1.00 126.56 125 GLU D O 1
ATOM 6213 N N . ILE D 1 126 ? -78.485 -109.905 -87.779 1.00 118.82 126 ILE D N 1
ATOM 6214 C CA . ILE D 1 126 ? -78.339 -108.477 -88.047 1.00 114.43 126 ILE D CA 1
ATOM 6215 C C . ILE D 1 126 ? -78.018 -108.249 -89.538 1.00 117.51 126 ILE D C 1
ATOM 6216 O O . ILE D 1 126 ? -78.704 -107.477 -90.222 1.00 118.32 126 ILE D O 1
ATOM 6221 N N . SER D 1 127 ? -77.005 -108.961 -90.038 1.00 119.95 127 SER D N 1
ATOM 6222 C CA . SER D 1 127 ? -76.578 -108.887 -91.444 1.00 123.63 127 SER D CA 1
ATOM 6223 C C . SER D 1 127 ? -77.751 -109.051 -92.426 1.00 128.74 127 SER D C 1
ATOM 6224 O O . SER D 1 127 ? -77.859 -108.284 -93.376 1.00 129.95 127 SER D O 1
ATOM 6227 N N . ASP D 1 128 ? -78.633 -110.023 -92.184 1.00 132.17 128 ASP D N 1
ATOM 6228 C CA . ASP D 1 128 ? -79.794 -110.235 -93.052 1.00 137.79 128 ASP D CA 1
ATOM 6229 C C . ASP D 1 128 ? -80.859 -109.150 -92.877 1.00 135.59 128 ASP D C 1
ATOM 6230 O O . ASP D 1 128 ? -81.611 -108.859 -93.804 1.00 139.56 128 ASP D O 1
ATOM 6235 N N . LYS D 1 129 ? -80.916 -108.551 -91.692 1.00 129.74 129 LYS D N 1
ATOM 6236 C CA . LYS D 1 129 ? -81.924 -107.527 -91.410 1.00 128.04 129 LYS D CA 1
ATOM 6237 C C . LYS D 1 129 ? -81.466 -106.091 -91.708 1.00 124.13 129 LYS D C 1
ATOM 6238 O O . LYS D 1 129 ? -82.280 -105.168 -91.673 1.00 123.72 129 LYS D O 1
ATOM 6244 N N . ALA D 1 130 ? -80.175 -105.907 -91.995 1.00 121.84 130 ALA D N 1
ATOM 6245 C CA . ALA D 1 130 ? -79.673 -104.643 -92.556 1.00 119.91 130 ALA D CA 1
ATOM 6246 C C . ALA D 1 130 ? -79.657 -104.684 -94.104 1.00 125.71 130 ALA D C 1
ATOM 6247 O O . ALA D 1 130 ? -80.225 -103.795 -94.761 1.00 127.35 130 ALA D O 1
ATOM 6249 N N . SER D 1 131 ? -79.019 -105.722 -94.669 1.00 129.27 131 SER D N 1
ATOM 6250 C CA . SER D 1 131 ? -79.071 -106.042 -96.117 1.00 135.92 131 SER D CA 1
ATOM 6251 C C . SER D 1 131 ? -80.510 -106.337 -96.538 1.00 141.13 131 SER D C 1
ATOM 6252 O O . SER D 1 131 ? -80.754 -106.932 -97.595 1.00 147.85 131 SER D O 1
ATOM 6255 N N . ARG D 1 132 ? -81.444 -105.931 -95.677 1.00 138.51 132 ARG D N 1
ATOM 6256 C CA . ARG D 1 132 ? -82.866 -105.862 -95.985 1.00 143.09 132 ARG D CA 1
ATOM 6257 C C . ARG D 1 132 ? -83.412 -104.477 -95.657 1.00 139.93 132 ARG D C 1
ATOM 6258 O O . ARG D 1 132 ? -84.253 -103.936 -96.385 1.00 144.16 132 ARG D O 1
ATOM 6266 N N . ALA D 1 133 ? -82.932 -103.912 -94.555 1.00 133.03 133 ALA D N 1
ATOM 6267 C CA . ALA D 1 133 ? -83.388 -102.613 -94.112 1.00 130.17 133 ALA D CA 1
ATOM 6268 C C . ALA D 1 133 ? -83.139 -101.602 -95.207 1.00 132.25 133 ALA D C 1
ATOM 6269 O O . ALA D 1 133 ? -84.053 -100.884 -95.607 1.00 135.27 133 ALA D O 1
ATOM 6271 N N . ARG D 1 134 ? -81.904 -101.584 -95.707 1.00 131.46 134 ARG D N 1
ATOM 6272 C CA . ARG D 1 134 ? -81.475 -100.603 -96.709 1.00 133.80 134 ARG D CA 1
ATOM 6273 C C . ARG D 1 134 ? -82.199 -100.761 -98.054 1.00 141.75 134 ARG D C 1
ATOM 6274 O O . ARG D 1 134 ? -82.311 -99.797 -98.821 1.00 144.47 134 ARG D O 1
ATOM 6282 N N . GLU D 1 135 ? -82.688 -101.971 -98.327 1.00 146.09 135 GLU D N 1
ATOM 6283 C CA . GLU D 1 135 ? -83.480 -102.235 -99.531 1.00 154.40 135 GLU D CA 1
ATOM 6284 C C . GLU D 1 135 ? -84.993 -102.197 -99.255 1.00 157.34 135 GLU D C 1
ATOM 6285 O O . GLU D 1 135 ? -85.803 -102.650 -100.072 1.00 164.42 135 GLU D O 1
ATOM 6291 N N . ASN D 1 136 ? -85.350 -101.634 -98.098 1.00 152.38 136 ASN D N 1
ATOM 6292 C CA . ASN D 1 136 ? -86.745 -101.411 -97.676 1.00 154.86 136 ASN D CA 1
ATOM 6293 C C . ASN D 1 136 ? -87.717 -102.570 -97.897 1.00 160.99 136 ASN D C 1
ATOM 6294 O O . ASN D 1 136 ? -88.835 -102.382 -98.397 1.00 167.22 136 ASN D O 1
ATOM 6299 N N . LYS D 1 137 ? -87.270 -103.768 -97.537 1.00 159.72 137 LYS D N 1
ATOM 6300 C CA . LYS D 1 137 ? -88.170 -104.904 -97.373 1.00 164.56 137 LYS D CA 1
ATOM 6301 C C . LYS D 1 137 ? -87.943 -105.533 -96.003 1.00 159.24 137 LYS D C 1
ATOM 6302 O O . LYS D 1 137 ? -87.039 -106.342 -95.800 1.00 156.90 137 LYS D O 1
ATOM 6308 N N . LEU D 1 138 ? -88.796 -105.131 -95.071 1.00 157.91 138 LEU D N 1
ATOM 6309 C CA . LEU D 1 138 ? -88.568 -105.316 -93.654 1.00 152.19 138 LEU D CA 1
ATOM 6310 C C . LEU D 1 138 ? -89.913 -105.562 -92.998 1.00 156.05 138 LEU D C 1
ATOM 6311 O O . LEU D 1 138 ? -90.543 -104.618 -92.506 1.00 155.08 138 LEU D O 1
ATOM 6316 N N . GLN D 1 139 ? -90.351 -106.822 -92.999 1.00 161.17 139 GLN D N 1
ATOM 6317 C CA . GLN D 1 139 ? -91.732 -107.176 -92.622 1.00 167.27 139 GLN D CA 1
ATOM 6318 C C . GLN D 1 139 ? -92.084 -106.732 -91.189 1.00 163.25 139 GLN D C 1
ATOM 6319 O O . GLN D 1 139 ? -91.229 -106.776 -90.296 1.00 156.75 139 GLN D O 1
ATOM 6325 N N . LEU D 1 140 ? -93.331 -106.283 -90.997 1.00 167.73 140 LEU D N 1
ATOM 6326 C CA . LEU D 1 140 ? -93.833 -105.741 -89.715 1.00 165.29 140 LEU D CA 1
ATOM 6327 C C . LEU D 1 140 ? -93.571 -106.697 -88.552 1.00 163.25 140 LEU D C 1
ATOM 6328 O O . LEU D 1 140 ? -93.473 -106.289 -87.382 1.00 158.83 140 LEU D O 1
ATOM 6333 N N . ASP D 1 141 ? -93.483 -107.977 -88.914 1.00 167.21 141 ASP D N 1
ATOM 6334 C CA . ASP D 1 141 ? -92.941 -109.057 -88.095 1.00 165.45 141 ASP D CA 1
ATOM 6335 C C . ASP D 1 141 ? -91.864 -108.555 -87.127 1.00 155.93 141 ASP D C 1
ATOM 6336 O O . ASP D 1 141 ? -91.798 -108.989 -85.981 1.00 154.43 141 ASP D O 1
ATOM 6341 N N . GLU D 1 142 ? -91.051 -107.612 -87.594 1.00 150.05 142 GLU D N 1
ATOM 6342 C CA . GLU D 1 142 ? -89.719 -107.415 -87.051 1.00 142.06 142 GLU D CA 1
ATOM 6343 C C . GLU D 1 142 ? -89.398 -106.046 -86.465 1.00 135.89 142 GLU D C 1
ATOM 6344 O O . GLU D 1 142 ? -88.349 -105.887 -85.838 1.00 129.83 142 GLU D O 1
ATOM 6350 N N . VAL D 1 143 ? -90.274 -105.062 -86.660 1.00 138.02 143 VAL D N 1
ATOM 6351 C CA . VAL D 1 143 ? -89.976 -103.681 -86.230 1.00 133.16 143 VAL D CA 1
ATOM 6352 C C . VAL D 1 143 ? -90.503 -103.331 -84.821 1.00 132.25 143 VAL D C 1
ATOM 6353 O O . VAL D 1 143 ? -90.071 -102.331 -84.223 1.00 127.44 143 VAL D O 1
ATOM 6357 N N . GLN D 1 144 ? -91.397 -104.178 -84.293 1.00 137.46 144 GLN D N 1
ATOM 6358 C CA . GLN D 1 144 ? -92.187 -103.881 -83.071 1.00 138.78 144 GLN D CA 1
ATOM 6359 C C . GLN D 1 144 ? -91.791 -104.609 -81.748 1.00 136.43 144 GLN D C 1
ATOM 6360 O O . GLN D 1 144 ? -90.798 -105.348 -81.690 1.00 133.18 144 GLN D O 1
ATOM 6366 N N . ASP D 1 145 ? -92.578 -104.358 -80.695 1.00 138.49 145 ASP D N 1
ATOM 6367 C CA . ASP D 1 145 ? -92.522 -105.094 -79.421 1.00 138.63 145 ASP D CA 1
ATOM 6368 C C . ASP D 1 145 ? -91.171 -104.961 -78.737 1.00 130.88 145 ASP D C 1
ATOM 6369 O O . ASP D 1 145 ? -90.785 -105.826 -77.950 1.00 130.69 145 ASP D O 1
ATOM 6374 N N . SER D 1 146 ? -90.472 -103.868 -79.024 1.00 125.15 146 SER D N 1
ATOM 6375 C CA . SER D 1 146 ? -89.077 -103.724 -78.621 1.00 118.18 146 SER D CA 1
ATOM 6376 C C . SER D 1 146 ? -88.938 -103.438 -77.138 1.00 116.00 146 SER D C 1
ATOM 6377 O O . SER D 1 146 ? -89.713 -102.652 -76.597 1.00 117.83 146 SER D O 1
ATOM 6380 N N . THR D 1 147 ? -87.949 -104.061 -76.492 1.00 112.69 147 THR D N 1
ATOM 6381 C CA . THR D 1 147 ? -87.760 -103.919 -75.033 1.00 111.33 147 THR D CA 1
ATOM 6382 C C . THR D 1 147 ? -86.545 -103.105 -74.531 1.00 105.31 147 THR D C 1
ATOM 6383 O O . THR D 1 147 ? -86.461 -102.809 -73.335 1.00 104.86 147 THR D O 1
ATOM 6387 N N . PHE D 1 148 ? -85.635 -102.733 -75.438 1.00 101.38 148 PHE D N 1
ATOM 6388 C CA . PHE D 1 148 ? -84.407 -101.980 -75.135 1.00 95.81 148 PHE D CA 1
ATOM 6389 C C . PHE D 1 148 ? -83.536 -101.993 -76.405 1.00 93.45 148 PHE D C 1
ATOM 6390 O O . PHE D 1 148 ? -83.440 -103.026 -77.079 1.00 95.14 148 PHE D O 1
ATOM 6398 N N . THR D 1 149 ? -82.913 -100.853 -76.730 1.00 90.16 149 THR D N 1
ATOM 6399 C CA . THR D 1 149 ? -82.190 -100.666 -78.012 1.00 88.52 149 THR D CA 1
ATOM 6400 C C . THR D 1 149 ? -80.712 -100.326 -77.942 1.00 84.23 149 THR D C 1
ATOM 6401 O O . THR D 1 149 ? -80.215 -99.788 -76.947 1.00 81.63 149 THR D O 1
ATOM 6405 N N . ILE D 1 150 ? -80.035 -100.626 -79.044 1.00 84.04 150 ILE D N 1
ATOM 6406 C CA . ILE D 1 150 ? -78.619 -100.341 -79.215 1.00 81.29 150 ILE D CA 1
ATOM 6407 C C . ILE D 1 150 ? -78.463 -99.442 -80.437 1.00 81.49 150 ILE D C 1
ATOM 6408 O O . ILE D 1 150 ? -79.250 -99.544 -81.378 1.00 84.00 150 ILE D O 1
ATOM 6413 N N . THR D 1 151 ? -77.456 -98.560 -80.405 1.00 79.40 151 THR D N 1
ATOM 6414 C CA . THR D 1 151 ? -77.058 -97.752 -81.580 1.00 80.11 151 THR D CA 1
ATOM 6415 C C . THR D 1 151 ? -75.534 -97.798 -81.878 1.00 78.77 151 THR D C 1
ATOM 6416 O O . THR D 1 151 ? -74.720 -97.182 -81.169 1.00 76.58 151 THR D O 1
ATOM 6420 N N . ASN D 1 152 ? -75.166 -98.541 -82.925 1.00 80.61 152 ASN D N 1
ATOM 6421 C CA . ASN D 1 152 ? -73.777 -98.602 -83.371 1.00 80.53 152 ASN D CA 1
ATOM 6422 C C . ASN D 1 152 ? -73.530 -97.580 -84.456 1.00 81.62 152 ASN D C 1
ATOM 6423 O O . ASN D 1 152 ? -73.532 -97.897 -85.645 1.00 84.23 152 ASN D O 1
ATOM 6428 N N . VAL D 1 153 ? -73.330 -96.342 -84.023 1.00 80.18 153 VAL D N 1
ATOM 6429 C CA . VAL D 1 153 ? -72.890 -95.281 -84.913 1.00 81.68 153 VAL D CA 1
ATOM 6430 C C . VAL D 1 153 ? -71.407 -95.546 -85.173 1.00 82.31 153 VAL D C 1
ATOM 6431 O O . VAL D 1 153 ? -70.916 -95.365 -86.290 1.00 84.98 153 VAL D O 1
ATOM 6435 N N . GLY D 1 154 ? -70.731 -96.045 -84.137 1.00 80.47 154 GLY D N 1
ATOM 6436 C CA . GLY D 1 154 ? -69.276 -96.133 -84.089 1.00 81.30 154 GLY D CA 1
ATOM 6437 C C . GLY D 1 154 ? -68.620 -96.707 -85.317 1.00 84.75 154 GLY D C 1
ATOM 6438 O O . GLY D 1 154 ? -67.472 -96.373 -85.631 1.00 86.47 154 GLY D O 1
ATOM 6439 N N . THR D 1 155 ? -69.356 -97.573 -86.011 1.00 86.31 155 THR D N 1
ATOM 6440 C CA . THR D 1 155 ? -68.878 -98.178 -87.246 1.00 90.02 155 THR D CA 1
ATOM 6441 C C . THR D 1 155 ? -68.448 -97.049 -88.185 1.00 91.86 155 THR D C 1
ATOM 6442 O O . THR D 1 155 ? -67.302 -97.015 -88.649 1.00 94.03 155 THR D O 1
ATOM 6446 N N . ILE D 1 156 ? -69.368 -96.109 -88.403 1.00 91.14 156 ILE D N 1
ATOM 6447 C CA . ILE D 1 156 ? -69.142 -94.931 -89.236 1.00 93.29 156 ILE D CA 1
ATOM 6448 C C . ILE D 1 156 ? -68.107 -93.987 -88.616 1.00 92.18 156 ILE D C 1
ATOM 6449 O O . ILE D 1 156 ? -67.263 -93.424 -89.324 1.00 95.54 156 ILE D O 1
ATOM 6454 N N . GLY D 1 157 ? -68.167 -93.835 -87.297 1.00 87.96 157 GLY D N 1
ATOM 6455 C CA . GLY D 1 157 ? -67.232 -92.985 -86.576 1.00 86.61 157 GLY D CA 1
ATOM 6456 C C . GLY D 1 157 ? -67.911 -92.358 -85.388 1.00 82.89 157 GLY D C 1
ATOM 6457 O O . GLY D 1 157 ? -69.079 -92.613 -85.134 1.00 81.08 157 GLY D O 1
ATOM 6458 N N . GLY D 1 158 ? -67.174 -91.536 -84.657 1.00 82.33 158 GLY D N 1
ATOM 6459 C CA . GLY D 1 158 ? -67.727 -90.841 -83.503 1.00 79.74 158 GLY D CA 1
ATOM 6460 C C . GLY D 1 158 ? -67.235 -91.414 -82.195 1.00 77.07 158 GLY D C 1
ATOM 6461 O O . GLY D 1 158 ? -67.187 -92.636 -82.017 1.00 76.10 158 GLY D O 1
ATOM 6462 N N . ILE D 1 159 ? -66.878 -90.536 -81.267 1.00 76.35 159 ILE D N 1
ATOM 6463 C CA . ILE D 1 159 ? -66.260 -91.008 -80.050 1.00 74.64 159 ILE D CA 1
ATOM 6464 C C . ILE D 1 159 ? -67.222 -91.217 -78.879 1.00 71.89 159 ILE D C 1
ATOM 6465 O O . ILE D 1 159 ? -66.916 -91.972 -77.969 1.00 70.67 159 ILE D O 1
ATOM 6470 N N . MET D 1 160 ? -68.397 -90.598 -78.912 1.00 71.51 160 MET D N 1
ATOM 6471 C CA . MET D 1 160 ? -69.211 -90.586 -77.707 1.00 70.24 160 MET D CA 1
ATOM 6472 C C . MET D 1 160 ? -70.722 -90.479 -77.805 1.00 70.22 160 MET D C 1
ATOM 6473 O O . MET D 1 160 ? -71.396 -91.442 -77.523 1.00 69.28 160 MET D O 1
ATOM 6478 N N . SER D 1 161 ? -71.257 -89.300 -78.111 1.00 72.20 161 SER D N 1
ATOM 6479 C CA . SER D 1 161 ? -72.726 -89.062 -78.220 1.00 73.18 161 SER D CA 1
ATOM 6480 C C . SER D 1 161 ? -73.619 -89.349 -77.001 1.00 72.24 161 SER D C 1
ATOM 6481 O O . SER D 1 161 ? -73.227 -90.021 -76.046 1.00 70.38 161 SER D O 1
ATOM 6484 N N . THR D 1 162 ? -74.848 -88.846 -77.089 1.00 74.17 162 THR D N 1
ATOM 6485 C CA . THR D 1 162 ? -75.817 -88.917 -75.999 1.00 75.05 162 THR D CA 1
ATOM 6486 C C . THR D 1 162 ? -77.198 -89.375 -76.486 1.00 76.34 162 THR D C 1
ATOM 6487 O O . THR D 1 162 ? -78.196 -88.682 -76.270 1.00 78.57 162 THR D O 1
ATOM 6491 N N . PRO D 1 163 ? -77.265 -90.570 -77.094 1.00 75.55 163 PRO D N 1
ATOM 6492 C CA . PRO D 1 163 ? -78.418 -91.038 -77.873 1.00 77.61 163 PRO D CA 1
ATOM 6493 C C . PRO D 1 163 ? -79.750 -90.801 -77.174 1.00 80.09 163 PRO D C 1
ATOM 6494 O O . PRO D 1 163 ? -79.816 -90.898 -75.943 1.00 79.72 163 PRO D O 1
ATOM 6498 N N . ILE D 1 164 ? -80.785 -90.471 -77.954 1.00 83.31 164 ILE D N 1
ATOM 6499 C CA . ILE D 1 164 ? -82.177 -90.343 -77.457 1.00 86.30 164 ILE D CA 1
ATOM 6500 C C . ILE D 1 164 ? -82.870 -91.685 -77.597 1.00 86.99 164 ILE D C 1
ATOM 6501 O O . ILE D 1 164 ? -82.877 -92.266 -78.680 1.00 87.69 164 ILE D O 1
ATOM 6506 N N . ILE D 1 165 ? -83.444 -92.184 -76.510 1.00 87.44 165 ILE D N 1
ATOM 6507 C CA . ILE D 1 165 ? -83.953 -93.549 -76.505 1.00 88.41 165 ILE D CA 1
ATOM 6508 C C . ILE D 1 165 ? -85.019 -93.797 -77.579 1.00 92.39 165 ILE D C 1
ATOM 6509 O O . ILE D 1 165 ? -85.665 -92.861 -78.059 1.00 95.16 165 ILE D O 1
ATOM 6514 N N . ASN D 1 166 ? -85.169 -95.056 -77.977 1.00 93.25 166 ASN D N 1
ATOM 6515 C CA . ASN D 1 166 ? -86.311 -95.455 -78.774 1.00 98.26 166 ASN D CA 1
ATOM 6516 C C . ASN D 1 166 ? -87.522 -95.547 -77.859 1.00 102.17 166 ASN D C 1
ATOM 6517 O O . ASN D 1 166 ? -87.623 -96.461 -77.037 1.00 102.48 166 ASN D O 1
ATOM 6522 N N . TYR D 1 167 ? -88.432 -94.588 -77.990 1.00 105.79 167 TYR D N 1
ATOM 6523 C CA . TYR D 1 167 ? -89.701 -94.651 -77.287 1.00 110.59 167 TYR D CA 1
ATOM 6524 C C . TYR D 1 167 ? -90.400 -95.953 -77.675 1.00 113.88 167 TYR D C 1
ATOM 6525 O O . TYR D 1 167 ? -90.358 -96.366 -78.838 1.00 114.52 167 TYR D O 1
ATOM 6534 N N . PRO D 1 168 ? -91.049 -96.602 -76.702 1.00 116.52 168 PRO D N 1
ATOM 6535 C CA . PRO D 1 168 ? -91.185 -96.084 -75.361 1.00 116.64 168 PRO D CA 1
ATOM 6536 C C . PRO D 1 168 ? -90.365 -96.866 -74.345 1.00 113.05 168 PRO D C 1
ATOM 6537 O O . PRO D 1 168 ? -90.861 -97.137 -73.248 1.00 115.96 168 PRO D O 1
ATOM 6541 N N . GLU D 1 169 ? -89.128 -97.216 -74.693 1.00 107.43 169 GLU D N 1
ATOM 6542 C CA . GLU D 1 169 ? -88.263 -97.946 -73.768 1.00 104.17 169 GLU D CA 1
ATOM 6543 C C . GLU D 1 169 ? -87.775 -97.028 -72.681 1.00 101.74 169 GLU D C 1
ATOM 6544 O O . GLU D 1 169 ? -88.167 -95.869 -72.606 1.00 102.74 169 GLU D O 1
ATOM 6550 N N . VAL D 1 170 ? -86.895 -97.552 -71.845 1.00 99.11 170 VAL D N 1
ATOM 6551 C CA . VAL D 1 170 ? -86.268 -96.738 -70.815 1.00 97.24 170 VAL D CA 1
ATOM 6552 C C . VAL D 1 170 ? -84.858 -96.274 -71.223 1.00 91.88 170 VAL D C 1
ATOM 6553 O O . VAL D 1 170 ? -84.475 -95.116 -71.004 1.00 90.43 170 VAL D O 1
ATOM 6557 N N . ALA D 1 171 ? -84.108 -97.184 -71.836 1.00 89.42 171 ALA D N 1
ATOM 6558 C CA . ALA D 1 171 ? -82.679 -97.025 -71.961 1.00 84.90 171 ALA D CA 1
ATOM 6559 C C . ALA D 1 171 ? -82.173 -97.323 -73.359 1.00 83.29 171 ALA D C 1
ATOM 6560 O O . ALA D 1 171 ? -82.891 -97.884 -74.183 1.00 85.50 171 ALA D O 1
ATOM 6562 N N . ILE D 1 172 ? -80.918 -96.948 -73.601 1.00 80.01 172 ILE D N 1
ATOM 6563 C CA . ILE D 1 172 ? -80.228 -97.183 -74.865 1.00 78.68 172 ILE D CA 1
ATOM 6564 C C . ILE D 1 172 ? -78.707 -97.190 -74.676 1.00 75.46 172 ILE D C 1
ATOM 6565 O O . ILE D 1 172 ? -78.163 -96.380 -73.920 1.00 74.19 172 ILE D O 1
ATOM 6570 N N . LEU D 1 173 ? -78.027 -98.096 -75.374 1.00 74.73 173 LEU D N 1
ATOM 6571 C CA . LEU D 1 173 ? -76.568 -98.142 -75.357 1.00 72.27 173 LEU D CA 1
ATOM 6572 C C . LEU D 1 173 ? -76.002 -97.710 -76.701 1.00 71.67 173 LEU D C 1
ATOM 6573 O O . LEU D 1 173 ? -76.252 -98.360 -77.717 1.00 72.83 173 LEU D O 1
ATOM 6578 N N . GLY D 1 174 ? -75.243 -96.617 -76.703 1.00 70.27 174 GLY D N 1
ATOM 6579 C CA . GLY D 1 174 ? -74.594 -96.121 -77.933 1.00 70.64 174 GLY D CA 1
ATOM 6580 C C . GLY D 1 174 ? -73.145 -96.586 -78.106 1.00 70.20 174 GLY D C 1
ATOM 6581 O O . GLY D 1 174 ? -72.340 -96.472 -77.164 1.00 69.49 174 GLY D O 1
ATOM 6582 N N . VAL D 1 175 ? -72.803 -97.087 -79.303 1.00 70.98 175 VAL D N 1
ATOM 6583 C CA . VAL D 1 175 ? -71.519 -97.765 -79.540 1.00 70.81 175 VAL D CA 1
ATOM 6584 C C . VAL D 1 175 ? -70.674 -96.997 -80.547 1.00 71.63 175 VAL D C 1
ATOM 6585 O O . VAL D 1 175 ? -71.181 -96.607 -81.587 1.00 72.63 175 VAL D O 1
ATOM 6589 N N . HIS D 1 176 ? -69.386 -96.809 -80.234 1.00 71.86 176 HIS D N 1
ATOM 6590 C CA . HIS D 1 176 ? -68.523 -95.826 -80.922 1.00 73.46 176 HIS D CA 1
ATOM 6591 C C . HIS D 1 176 ? -67.179 -96.285 -81.459 1.00 75.59 176 HIS D C 1
ATOM 6592 O O . HIS D 1 176 ? -66.820 -97.446 -81.354 1.00 76.51 176 HIS D O 1
ATOM 6599 N N . ARG D 1 177 ? -66.452 -95.352 -82.060 1.00 77.32 177 ARG D N 1
ATOM 6600 C CA . ARG D 1 177 ? -65.130 -95.617 -82.603 1.00 80.45 177 ARG D CA 1
ATOM 6601 C C . ARG D 1 177 ? -64.311 -96.434 -81.612 1.00 80.75 177 ARG D C 1
ATOM 6602 O O . ARG D 1 177 ? -64.344 -96.161 -80.410 1.00 79.04 177 ARG D O 1
ATOM 6610 N N . ILE D 1 178 ? -63.619 -97.456 -82.121 1.00 83.75 178 ILE D N 1
ATOM 6611 C CA . ILE D 1 178 ? -62.648 -98.258 -81.356 1.00 85.43 178 ILE D CA 1
ATOM 6612 C C . ILE D 1 178 ? -61.285 -97.634 -81.653 1.00 88.79 178 ILE D C 1
ATOM 6613 O O . ILE D 1 178 ? -60.932 -97.526 -82.829 1.00 91.79 178 ILE D O 1
ATOM 6618 N N . LEU D 1 179 ? -60.524 -97.224 -80.627 1.00 89.12 179 LEU D N 1
ATOM 6619 C CA . LEU D 1 179 ? -59.245 -96.493 -80.846 1.00 93.03 179 LEU D CA 1
ATOM 6620 C C . LEU D 1 179 ? -58.027 -97.036 -80.104 1.00 96.29 179 LEU D C 1
ATOM 6621 O O . LEU D 1 179 ? -58.151 -97.418 -78.947 1.00 94.93 179 LEU D O 1
ATOM 6626 N N . GLU D 1 180 ? -56.861 -97.061 -80.769 1.00 101.49 180 GLU D N 1
ATOM 6627 C CA . GLU D 1 180 ? -55.582 -97.459 -80.142 1.00 105.68 180 GLU D CA 1
ATOM 6628 C C . GLU D 1 180 ? -55.065 -96.337 -79.253 1.00 105.98 180 GLU D C 1
ATOM 6629 O O . GLU D 1 180 ? -55.347 -95.169 -79.506 1.00 104.86 180 GLU D O 1
ATOM 6635 N N . ARG D 1 181 ? -54.309 -96.683 -78.216 1.00 108.24 181 ARG D N 1
ATOM 6636 C CA . ARG D 1 181 ? -53.865 -95.668 -77.250 1.00 109.47 181 ARG D CA 1
ATOM 6637 C C . ARG D 1 181 ? -52.494 -95.909 -76.542 1.00 115.03 181 ARG D C 1
ATOM 6638 O O . ARG D 1 181 ? -51.686 -94.972 -76.400 1.00 118.60 181 ARG D O 1
ATOM 6646 N N . GLU D 1 182 ? -52.235 -97.152 -76.122 1.00 116.30 182 GLU D N 1
ATOM 6647 C CA . GLU D 1 182 ? -51.087 -97.473 -75.259 1.00 121.22 182 GLU D CA 1
ATOM 6648 C C . GLU D 1 182 ? -49.926 -98.263 -75.877 1.00 127.48 182 GLU D C 1
ATOM 6649 O O . GLU D 1 182 ? -48.786 -98.029 -75.490 1.00 133.29 182 GLU D O 1
ATOM 6655 N N . GLY D 1 183 ? -50.162 -99.179 -76.817 1.00 127.27 183 GLY D N 1
ATOM 6656 C CA . GLY D 1 183 ? -51.437 -99.395 -77.481 1.00 121.17 183 GLY D CA 1
ATOM 6657 C C . GLY D 1 183 ? -52.311 -100.537 -76.997 1.00 117.57 183 GLY D C 1
ATOM 6658 O O . GLY D 1 183 ? -52.207 -101.677 -77.462 1.00 119.98 183 GLY D O 1
ATOM 6659 N N . ARG D 1 184 ? -53.185 -100.217 -76.058 1.00 112.13 184 ARG D N 1
ATOM 6660 C CA . ARG D 1 184 ? -54.331 -101.046 -75.796 1.00 107.93 184 ARG D CA 1
ATOM 6661 C C . ARG D 1 184 ? -55.475 -100.443 -76.594 1.00 102.82 184 ARG D C 1
ATOM 6662 O O . ARG D 1 184 ? -55.441 -99.253 -76.924 1.00 101.73 184 ARG D O 1
ATOM 6670 N N . LYS D 1 185 ? -56.486 -101.257 -76.893 1.00 100.14 185 LYS D N 1
ATOM 6671 C CA . LYS D 1 185 ? -57.647 -100.822 -77.677 1.00 95.83 185 LYS D CA 1
ATOM 6672 C C . LYS D 1 185 ? -58.841 -100.515 -76.800 1.00 90.53 185 LYS D C 1
ATOM 6673 O O . LYS D 1 185 ? -59.473 -101.416 -76.258 1.00 89.31 185 LYS D O 1
ATOM 6679 N N . TYR D 1 186 ? -59.134 -99.229 -76.670 1.00 88.01 186 TYR D N 1
ATOM 6680 C CA . TYR D 1 186 ? -60.279 -98.770 -75.908 1.00 84.09 186 TYR D CA 1
ATOM 6681 C C . TYR D 1 186 ? -61.408 -98.319 -76.813 1.00 81.36 186 TYR D C 1
ATOM 6682 O O . TYR D 1 186 ? -61.205 -97.985 -77.984 1.00 82.38 186 TYR D O 1
ATOM 6691 N N . MET D 1 187 ? -62.603 -98.317 -76.243 1.00 78.43 187 MET D N 1
ATOM 6692 C CA . MET D 1 187 ? -63.754 -97.707 -76.866 1.00 76.48 187 MET D CA 1
ATOM 6693 C C . MET D 1 187 ? -64.600 -97.125 -75.749 1.00 73.93 187 MET D C 1
ATOM 6694 O O . MET D 1 187 ? -65.017 -97.872 -74.853 1.00 73.44 187 MET D O 1
ATOM 6699 N N . TYR D 1 188 ? -64.846 -95.811 -75.780 1.00 72.83 188 TYR D N 1
ATOM 6700 C CA . TYR D 1 188 ? -65.759 -95.227 -74.808 1.00 70.98 188 TYR D CA 1
ATOM 6701 C C . TYR D 1 188 ? -67.128 -95.672 -75.255 1.00 69.17 188 TYR D C 1
ATOM 6702 O O . TYR D 1 188 ? -67.338 -96.019 -76.411 1.00 69.34 188 TYR D O 1
ATOM 6711 N N . LEU D 1 189 ? -68.068 -95.622 -74.336 1.00 68.02 189 LEU D N 1
ATOM 6712 C CA . LEU D 1 189 ? -69.369 -96.186 -74.565 1.00 67.58 189 LEU D CA 1
ATOM 6713 C C . LEU D 1 189 ? -70.384 -95.302 -73.864 1.00 67.18 189 LEU D C 1
ATOM 6714 O O . LEU D 1 189 ? -70.047 -94.588 -72.916 1.00 67.14 189 LEU D O 1
ATOM 6719 N N . SER D 1 190 ? -71.630 -95.343 -74.324 1.00 67.46 190 SER D N 1
ATOM 6720 C CA . SER D 1 190 ? -72.670 -94.552 -73.671 1.00 67.96 190 SER D CA 1
ATOM 6721 C C . SER D 1 190 ? -74.002 -95.263 -73.395 1.00 68.46 190 SER D C 1
ATOM 6722 O O . SER D 1 190 ? -74.501 -96.065 -74.208 1.00 68.65 190 SER D O 1
ATOM 6725 N N . LEU D 1 191 ? -74.555 -94.939 -72.226 1.00 68.85 191 LEU D N 1
ATOM 6726 C CA . LEU D 1 191 ? -75.934 -95.243 -71.901 1.00 70.08 191 LEU D CA 1
ATOM 6727 C C . LEU D 1 191 ? -76.733 -94.001 -71.550 1.00 71.12 191 LEU D C 1
ATOM 6728 O O . LEU D 1 191 ? -76.199 -93.035 -71.009 1.00 70.87 191 LEU D O 1
ATOM 6733 N N . SER D 1 192 ? -78.026 -94.064 -71.842 1.00 72.68 192 SER D N 1
ATOM 6734 C CA . SER D 1 192 ? -78.964 -93.055 -71.427 1.00 74.68 192 SER D CA 1
ATOM 6735 C C . SER D 1 192 ? -80.280 -93.714 -71.159 1.00 77.13 192 SER D C 1
ATOM 6736 O O . SER D 1 192 ? -80.533 -94.816 -71.619 1.00 76.96 192 SER D O 1
ATOM 6739 N N . CYS D 1 193 ? -81.119 -93.012 -70.415 1.00 80.03 193 CYS D N 1
ATOM 6740 C CA . CYS D 1 193 ? -82.378 -93.557 -69.939 1.00 83.61 193 CYS D CA 1
ATOM 6741 C C . CYS D 1 193 ? -83.359 -92.464 -69.548 1.00 87.10 193 CYS D C 1
ATOM 6742 O O . CYS D 1 193 ? -83.063 -91.269 -69.644 1.00 86.88 193 CYS D O 1
ATOM 6745 N N . ASP D 1 194 ? -84.530 -92.892 -69.101 1.00 90.81 194 ASP D N 1
ATOM 6746 C CA . ASP D 1 194 ? -85.467 -91.996 -68.472 1.00 95.32 194 ASP D CA 1
ATOM 6747 C C . ASP D 1 194 ? -85.003 -91.786 -67.040 1.00 95.64 194 ASP D C 1
ATOM 6748 O O . ASP D 1 194 ? -84.896 -92.746 -66.281 1.00 95.90 194 ASP D O 1
ATOM 6753 N N . HIS D 1 195 ? -84.736 -90.538 -66.663 1.00 96.38 195 HIS D N 1
ATOM 6754 C CA . HIS D 1 195 ? -84.240 -90.271 -65.309 1.00 97.36 195 HIS D CA 1
ATOM 6755 C C . HIS D 1 195 ? -85.370 -90.140 -64.330 1.00 102.71 195 HIS D C 1
ATOM 6756 O O . HIS D 1 195 ? -85.157 -89.851 -63.159 1.00 104.53 195 HIS D O 1
ATOM 6763 N N . ARG D 1 196 ? -86.578 -90.355 -64.818 1.00 105.90 196 ARG D N 1
ATOM 6764 C CA . ARG D 1 196 ? -87.673 -90.608 -63.922 1.00 111.93 196 ARG D CA 1
ATOM 6765 C C . ARG D 1 196 ? -87.348 -91.903 -63.180 1.00 111.27 196 ARG D C 1
ATOM 6766 O O . ARG D 1 196 ? -87.279 -91.932 -61.945 1.00 114.00 196 ARG D O 1
ATOM 6774 N N . LEU D 1 197 ? -87.113 -92.965 -63.942 1.00 108.02 197 LEU D N 1
ATOM 6775 C CA . LEU D 1 197 ? -87.040 -94.288 -63.369 1.00 108.44 197 LEU D CA 1
ATOM 6776 C C . LEU D 1 197 ? -85.648 -94.541 -62.877 1.00 104.48 197 LEU D C 1
ATOM 6777 O O . LEU D 1 197 ? -85.406 -94.629 -61.675 1.00 106.44 197 LEU D O 1
ATOM 6782 N N . ILE D 1 198 ? -84.740 -94.644 -63.837 1.00 99.66 198 ILE D N 1
ATOM 6783 C CA . ILE D 1 198 ? -83.386 -95.125 -63.603 1.00 96.25 198 ILE D CA 1
ATOM 6784 C C . ILE D 1 198 ? -82.492 -94.019 -63.051 1.00 95.07 198 ILE D C 1
ATOM 6785 O O . ILE D 1 198 ? -82.087 -93.084 -63.749 1.00 92.78 198 ILE D O 1
ATOM 6790 N N . ASP D 1 199 ? -82.188 -94.168 -61.772 1.00 97.39 199 ASP D N 1
ATOM 6791 C CA . ASP D 1 199 ? -81.579 -93.134 -60.973 1.00 98.18 199 ASP D CA 1
ATOM 6792 C C . ASP D 1 199 ? -80.152 -92.805 -61.378 1.00 93.67 199 ASP D C 1
ATOM 6793 O O . ASP D 1 199 ? -79.596 -93.436 -62.267 1.00 90.19 199 ASP D O 1
ATOM 6798 N N . GLY D 1 200 ? -79.569 -91.811 -60.716 1.00 94.49 200 GLY D N 1
ATOM 6799 C CA . GLY D 1 200 ? -78.160 -91.491 -60.896 1.00 91.39 200 GLY D CA 1
ATOM 6800 C C . GLY D 1 200 ? -77.330 -92.758 -60.905 1.00 89.15 200 GLY D C 1
ATOM 6801 O O . GLY D 1 200 ? -76.757 -93.142 -61.925 1.00 85.51 200 GLY D O 1
ATOM 6802 N N . ALA D 1 201 ? -77.304 -93.426 -59.764 1.00 91.88 201 ALA D N 1
ATOM 6803 C CA . ALA D 1 201 ? -76.544 -94.654 -59.613 1.00 91.12 201 ALA D CA 1
ATOM 6804 C C . ALA D 1 201 ? -76.898 -95.746 -60.625 1.00 89.08 201 ALA D C 1
ATOM 6805 O O . ALA D 1 201 ? -76.137 -96.003 -61.541 1.00 85.69 201 ALA D O 1
ATOM 6807 N N . VAL D 1 202 ? -78.064 -96.364 -60.455 1.00 91.88 202 VAL D N 1
ATOM 6808 C CA . VAL D 1 202 ? -78.429 -97.635 -61.126 1.00 91.92 202 VAL D CA 1
ATOM 6809 C C . VAL D 1 202 ? -78.080 -97.670 -62.624 1.00 87.75 202 VAL D C 1
ATOM 6810 O O . VAL D 1 202 ? -77.764 -98.724 -63.194 1.00 86.69 202 VAL D O 1
ATOM 6814 N N . ALA D 1 203 ? -78.110 -96.492 -63.233 1.00 85.94 203 ALA D N 1
ATOM 6815 C CA . ALA D 1 203 ? -77.697 -96.316 -64.611 1.00 82.66 203 ALA D CA 1
ATOM 6816 C C . ALA D 1 203 ? -76.208 -96.602 -64.746 1.00 80.39 203 ALA D C 1
ATOM 6817 O O . ALA D 1 203 ? -75.826 -97.606 -65.340 1.00 79.71 203 ALA D O 1
ATOM 6819 N N . THR D 1 204 ? -75.382 -95.707 -64.200 1.00 79.78 204 THR D N 1
ATOM 6820 C CA . THR D 1 204 ? -73.930 -95.891 -64.095 1.00 78.42 204 THR D CA 1
ATOM 6821 C C . THR D 1 204 ? -73.583 -97.344 -63.758 1.00 79.20 204 THR D C 1
ATOM 6822 O O . THR D 1 204 ? -72.769 -97.987 -64.431 1.00 77.44 204 THR D O 1
ATOM 6826 N N . ARG D 1 205 ? -74.245 -97.833 -62.708 1.00 82.14 205 ARG D N 1
ATOM 6827 C CA . ARG D 1 205 ? -74.152 -99.203 -62.239 1.00 84.40 205 ARG D CA 1
ATOM 6828 C C . ARG D 1 205 ? -74.466 -100.205 -63.317 1.00 83.49 205 ARG D C 1
ATOM 6829 O O . ARG D 1 205 ? -74.078 -101.363 -63.203 1.00 85.09 205 ARG D O 1
ATOM 6837 N N . PHE D 1 206 ? -75.170 -99.763 -64.357 1.00 81.70 206 PHE D N 1
ATOM 6838 C CA . PHE D 1 206 ? -75.410 -100.610 -65.522 1.00 81.11 206 PHE D CA 1
ATOM 6839 C C . PHE D 1 206 ? -74.196 -100.719 -66.427 1.00 78.73 206 PHE D C 1
ATOM 6840 O O . PHE D 1 206 ? -73.698 -101.824 -66.644 1.00 79.86 206 PHE D O 1
ATOM 6848 N N . ILE D 1 207 ? -73.737 -99.598 -66.984 1.00 76.20 207 ILE D N 1
ATOM 6849 C CA . ILE D 1 207 ? -72.564 -99.674 -67.849 1.00 74.80 207 ILE D CA 1
ATOM 6850 C C . ILE D 1 207 ? -71.414 -100.226 -67.035 1.00 76.33 207 ILE D C 1
ATOM 6851 O O . ILE D 1 207 ? -70.675 -101.108 -67.488 1.00 77.00 207 ILE D O 1
ATOM 6856 N N . VAL D 1 208 ? -71.286 -99.741 -65.811 1.00 77.55 208 VAL D N 1
ATOM 6857 C CA . VAL D 1 208 ? -70.203 -100.211 -64.989 1.00 79.81 208 VAL D CA 1
ATOM 6858 C C . VAL D 1 208 ? -70.155 -101.746 -64.959 1.00 81.90 208 VAL D C 1
ATOM 6859 O O . VAL D 1 208 ? -69.089 -102.322 -65.177 1.00 82.80 208 VAL D O 1
ATOM 6863 N N . ASP D 1 209 ? -71.305 -102.389 -64.735 1.00 83.33 209 ASP D N 1
ATOM 6864 C CA . ASP D 1 209 ? -71.401 -103.864 -64.719 1.00 86.33 209 ASP D CA 1
ATOM 6865 C C . ASP D 1 209 ? -71.189 -104.489 -66.107 1.00 85.08 209 ASP D C 1
ATOM 6866 O O . ASP D 1 209 ? -70.827 -105.669 -66.224 1.00 87.96 209 ASP D O 1
ATOM 6871 N N . LEU D 1 210 ? -71.404 -103.693 -67.146 1.00 81.24 210 LEU D N 1
ATOM 6872 C CA . LEU D 1 210 ? -71.285 -104.174 -68.495 1.00 80.05 210 LEU D CA 1
ATOM 6873 C C . LEU D 1 210 ? -69.837 -104.226 -68.868 1.00 79.82 210 LEU D C 1
ATOM 6874 O O . LEU D 1 210 ? -69.380 -105.212 -69.429 1.00 81.46 210 LEU D O 1
ATOM 6879 N N . LYS D 1 211 ? -69.113 -103.165 -68.529 1.00 78.54 211 LYS D N 1
ATOM 6880 C CA . LYS D 1 211 ? -67.734 -103.017 -68.985 1.00 79.42 211 LYS D CA 1
ATOM 6881 C C . LYS D 1 211 ? -66.827 -104.130 -68.475 1.00 83.28 211 LYS D C 1
ATOM 6882 O O . LYS D 1 211 ? -65.900 -104.520 -69.179 1.00 84.73 211 LYS D O 1
ATOM 6888 N N . LYS D 1 212 ? -67.104 -104.644 -67.272 1.00 85.82 212 LYS D N 1
ATOM 6889 C CA . LYS D 1 212 ? -66.305 -105.737 -66.679 1.00 90.21 212 LYS D CA 1
ATOM 6890 C C . LYS D 1 212 ? -66.391 -106.999 -67.531 1.00 92.36 212 LYS D C 1
ATOM 6891 O O . LYS D 1 212 ? -65.433 -107.786 -67.590 1.00 95.96 212 LYS D O 1
ATOM 6897 N N . VAL D 1 213 ? -67.534 -107.164 -68.199 1.00 90.61 213 VAL D N 1
ATOM 6898 C CA . VAL D 1 213 ? -67.824 -108.369 -68.952 1.00 92.91 213 VAL D CA 1
ATOM 6899 C C . VAL D 1 213 ? -67.206 -108.304 -70.339 1.00 91.92 213 VAL D C 1
ATOM 6900 O O . VAL D 1 213 ? -66.875 -109.327 -70.927 1.00 95.33 213 VAL D O 1
ATOM 6904 N N . ILE D 1 214 ? -67.035 -107.097 -70.857 1.00 87.99 214 ILE D N 1
ATOM 6905 C CA . ILE D 1 214 ? -66.272 -106.914 -72.084 1.00 87.61 214 ILE D CA 1
ATOM 6906 C C . ILE D 1 214 ? -64.784 -107.076 -71.754 1.00 90.56 214 ILE D C 1
ATOM 6907 O O . ILE D 1 214 ? -63.962 -107.315 -72.636 1.00 92.28 214 ILE D O 1
ATOM 6912 N N . GLU D 1 215 ? -64.462 -106.983 -70.464 1.00 91.95 215 GLU D N 1
ATOM 6913 C CA . GLU D 1 215 ? -63.076 -106.956 -69.986 1.00 95.20 215 GLU D CA 1
ATOM 6914 C C . GLU D 1 215 ? -62.572 -108.292 -69.432 1.00 100.83 215 GLU D C 1
ATOM 6915 O O . GLU D 1 215 ? -61.384 -108.423 -69.121 1.00 104.34 215 GLU D O 1
ATOM 6921 N N . ASP D 1 216 ? -63.470 -109.271 -69.313 1.00 102.59 216 ASP D N 1
ATOM 6922 C CA . ASP D 1 216 ? -63.110 -110.640 -68.900 1.00 108.58 216 ASP D CA 1
ATOM 6923 C C . ASP D 1 216 ? -64.063 -111.652 -69.564 1.00 110.01 216 ASP D C 1
ATOM 6924 O O . ASP D 1 216 ? -64.683 -112.475 -68.886 1.00 112.79 216 ASP D O 1
ATOM 6929 N N . PRO D 1 217 ? -64.133 -111.622 -70.910 1.00 108.85 217 PRO D N 1
ATOM 6930 C CA . PRO D 1 217 ? -65.276 -112.081 -71.724 1.00 108.35 217 PRO D CA 1
ATOM 6931 C C . PRO D 1 217 ? -65.641 -113.540 -71.523 1.00 113.60 217 PRO D C 1
ATOM 6932 O O . PRO D 1 217 ? -66.784 -113.946 -71.788 1.00 113.71 217 PRO D O 1
ATOM 6936 N N . ASN D 1 218 ? -64.657 -114.299 -71.058 1.00 118.16 218 ASN D N 1
ATOM 6937 C CA . ASN D 1 218 ? -64.792 -115.713 -70.799 1.00 124.40 218 ASN D CA 1
ATOM 6938 C C . ASN D 1 218 ? -65.993 -116.027 -69.926 1.00 124.97 218 ASN D C 1
ATOM 6939 O O . ASN D 1 218 ? -66.752 -116.942 -70.230 1.00 128.41 218 ASN D O 1
ATOM 6944 N N . ALA D 1 219 ? -66.181 -115.231 -68.874 1.00 122.06 219 ALA D N 1
ATOM 6945 C CA . ALA D 1 219 ? -67.146 -115.523 -67.786 1.00 123.83 219 ALA D CA 1
ATOM 6946 C C . ALA D 1 219 ? -68.656 -115.621 -68.131 1.00 122.75 219 ALA D C 1
ATOM 6947 O O . ALA D 1 219 ? -69.508 -115.712 -67.213 1.00 123.92 219 ALA D O 1
ATOM 6949 N N . ILE D 1 220 ? -68.977 -115.598 -69.432 1.00 120.78 220 ILE D N 1
ATOM 6950 C CA . ILE D 1 220 ? -70.355 -115.809 -69.900 1.00 120.28 220 ILE D CA 1
ATOM 6951 C C . ILE D 1 220 ? -70.561 -117.203 -70.524 1.00 126.29 220 ILE D C 1
ATOM 6952 O O . ILE D 1 220 ? -71.702 -117.591 -70.833 1.00 128.11 220 ILE D O 1
ATOM 6957 N N . ILE D 1 221 ? -69.456 -117.942 -70.698 1.00 129.58 221 ILE D N 1
ATOM 6958 C CA . ILE D 1 221 ? -69.528 -119.401 -70.797 1.00 136.66 221 ILE D CA 1
ATOM 6959 C C . ILE D 1 221 ? -70.154 -119.809 -69.472 1.00 139.43 221 ILE D C 1
ATOM 6960 O O . ILE D 1 221 ? -71.108 -120.578 -69.438 1.00 143.91 221 ILE D O 1
ATOM 6965 N N . TYR D 1 222 ? -69.626 -119.254 -68.385 1.00 136.89 222 TYR D N 1
ATOM 6966 C CA . TYR D 1 222 ? -70.284 -119.330 -67.093 1.00 138.20 222 TYR D CA 1
ATOM 6967 C C . TYR D 1 222 ? -70.843 -117.964 -66.651 1.00 131.21 222 TYR D C 1
ATOM 6968 O O . TYR D 1 222 ? -71.704 -117.363 -67.317 1.00 126.78 222 TYR D O 1
ATOM 6977 N N . GLU E 1 6 ? -95.618 -111.213 -67.038 1.00 237.09 6 GLU E N 1
ATOM 6978 C CA . GLU E 1 6 ? -95.552 -109.721 -67.139 1.00 228.11 6 GLU E CA 1
ATOM 6979 C C . GLU E 1 6 ? -95.730 -109.075 -65.758 1.00 225.49 6 GLU E C 1
ATOM 6980 O O . GLU E 1 6 ? -96.515 -109.577 -64.943 1.00 232.97 6 GLU E O 1
ATOM 6986 N N . GLU E 1 7 ? -95.008 -107.972 -65.503 1.00 215.47 7 GLU E N 1
ATOM 6987 C CA . GLU E 1 7 ? -95.042 -107.276 -64.191 1.00 212.28 7 GLU E CA 1
ATOM 6988 C C . GLU E 1 7 ? -95.493 -105.800 -64.218 1.00 207.28 7 GLU E C 1
ATOM 6989 O O . GLU E 1 7 ? -94.847 -104.930 -64.815 1.00 199.07 7 GLU E O 1
ATOM 6995 N N . ILE E 1 8 ? -96.598 -105.555 -63.511 1.00 212.85 8 ILE E N 1
ATOM 6996 C CA . ILE E 1 8 ? -97.380 -104.313 -63.551 1.00 211.87 8 ILE E CA 1
ATOM 6997 C C . ILE E 1 8 ? -96.681 -103.122 -62.866 1.00 202.90 8 ILE E C 1
ATOM 6998 O O . ILE E 1 8 ? -96.952 -101.973 -63.215 1.00 199.57 8 ILE E O 1
ATOM 7003 N N . LEU E 1 9 ? -95.744 -103.420 -61.953 1.00 199.42 9 LEU E N 1
ATOM 7004 C CA . LEU E 1 9 ? -95.156 -102.465 -60.958 1.00 193.08 9 LEU E CA 1
ATOM 7005 C C . LEU E 1 9 ? -95.318 -100.936 -61.173 1.00 187.73 9 LEU E C 1
ATOM 7006 O O . LEU E 1 9 ? -94.808 -100.340 -62.137 1.00 181.66 9 LEU E O 1
ATOM 7011 N N . GLU E 1 10 ? -96.013 -100.331 -60.205 1.00 190.50 10 GLU E N 1
ATOM 7012 C CA . GLU E 1 10 ? -96.602 -98.989 -60.291 1.00 189.09 10 GLU E CA 1
ATOM 7013 C C . GLU E 1 10 ? -95.701 -97.871 -59.784 1.00 180.71 10 GLU E C 1
ATOM 7014 O O . GLU E 1 10 ? -94.645 -97.619 -60.354 1.00 172.85 10 GLU E O 1
ATOM 7020 N N . MET E 1 11 ? -96.149 -97.201 -58.723 1.00 183.10 11 MET E N 1
ATOM 7021 C CA . MET E 1 11 ? -95.376 -96.163 -58.053 1.00 176.76 11 MET E CA 1
ATOM 7022 C C . MET E 1 11 ? -95.643 -96.118 -56.526 1.00 181.43 11 MET E C 1
ATOM 7023 O O . MET E 1 11 ? -96.622 -96.695 -56.013 1.00 189.96 11 MET E O 1
ATOM 7028 N N . HIS E 1 12 ? -94.751 -95.416 -55.825 1.00 176.19 12 HIS E N 1
ATOM 7029 C CA . HIS E 1 12 ? -94.646 -95.423 -54.363 1.00 179.26 12 HIS E CA 1
ATOM 7030 C C . HIS E 1 12 ? -94.044 -94.080 -53.890 1.00 173.20 12 HIS E C 1
ATOM 7031 O O . HIS E 1 12 ? -93.117 -93.546 -54.518 1.00 165.15 12 HIS E O 1
ATOM 7038 N N . GLY E 1 13 ? -94.591 -93.554 -52.791 1.00 177.58 13 GLY E N 1
ATOM 7039 C CA . GLY E 1 13 ? -94.177 -92.283 -52.174 1.00 173.52 13 GLY E CA 1
ATOM 7040 C C . GLY E 1 13 ? -92.781 -91.681 -52.346 1.00 163.38 13 GLY E C 1
ATOM 7041 O O . GLY E 1 13 ? -92.640 -90.467 -52.203 1.00 160.89 13 GLY E O 1
ATOM 7042 N N . LEU E 1 14 ? -91.752 -92.492 -52.619 1.00 158.07 14 LEU E N 1
ATOM 7043 C CA . LEU E 1 14 ? -90.412 -91.937 -52.908 1.00 149.01 14 LEU E CA 1
ATOM 7044 C C . LEU E 1 14 ? -90.099 -91.773 -54.393 1.00 143.73 14 LEU E C 1
ATOM 7045 O O . LEU E 1 14 ? -89.588 -90.729 -54.816 1.00 138.37 14 LEU E O 1
ATOM 7050 N N . ARG E 1 15 ? -90.362 -92.811 -55.178 1.00 145.49 15 ARG E N 1
ATOM 7051 C CA . ARG E 1 15 ? -90.150 -92.699 -56.615 1.00 141.61 15 ARG E CA 1
ATOM 7052 C C . ARG E 1 15 ? -91.198 -91.764 -57.242 1.00 144.01 15 ARG E C 1
ATOM 7053 O O . ARG E 1 15 ? -90.994 -91.239 -58.339 1.00 140.29 15 ARG E O 1
ATOM 7061 N N . ARG E 1 16 ? -92.310 -91.556 -56.531 1.00 150.74 16 ARG E N 1
ATOM 7062 C CA . ARG E 1 16 ? -93.334 -90.588 -56.943 1.00 154.07 16 ARG E CA 1
ATOM 7063 C C . ARG E 1 16 ? -92.731 -89.181 -57.024 1.00 148.61 16 ARG E C 1
ATOM 7064 O O . ARG E 1 16 ? -92.877 -88.498 -58.044 1.00 147.13 16 ARG E O 1
ATOM 7072 N N . ILE E 1 17 ? -92.033 -88.771 -55.962 1.00 146.01 17 ILE E N 1
ATOM 7073 C CA . ILE E 1 17 ? -91.442 -87.433 -55.892 1.00 141.36 17 ILE E CA 1
ATOM 7074 C C . ILE E 1 17 ? -90.291 -87.348 -56.887 1.00 133.32 17 ILE E C 1
ATOM 7075 O O . ILE E 1 17 ? -90.028 -86.275 -57.426 1.00 130.24 17 ILE E O 1
ATOM 7080 N N . ILE E 1 18 ? -89.660 -88.493 -57.172 1.00 130.87 18 ILE E N 1
ATOM 7081 C CA . ILE E 1 18 ? -88.456 -88.558 -58.034 1.00 124.04 18 ILE E CA 1
ATOM 7082 C C . ILE E 1 18 ? -88.646 -87.935 -59.427 1.00 122.49 18 ILE E C 1
ATOM 7083 O O . ILE E 1 18 ? -87.745 -87.262 -59.931 1.00 117.07 18 ILE E O 1
ATOM 7088 N N . PHE E 1 19 ? -89.812 -88.158 -60.037 1.00 127.67 19 PHE E N 1
ATOM 7089 C CA . PHE E 1 19 ? -90.075 -87.622 -61.372 1.00 127.09 19 PHE E CA 1
ATOM 7090 C C . PHE E 1 19 ? -91.171 -86.547 -61.447 1.00 131.83 19 PHE E C 1
ATOM 7091 O O . PHE E 1 19 ? -91.235 -85.799 -62.423 1.00 131.04 19 PHE E O 1
ATOM 7099 N N . ASP E 1 20 ? -92.012 -86.474 -60.414 1.00 137.23 20 ASP E N 1
ATOM 7100 C CA . ASP E 1 20 ? -92.820 -85.279 -60.166 1.00 141.38 20 ASP E CA 1
ATOM 7101 C C . ASP E 1 20 ? -91.918 -84.040 -60.086 1.00 136.25 20 ASP E C 1
ATOM 7102 O O . ASP E 1 20 ? -92.404 -82.911 -60.186 1.00 139.17 20 ASP E O 1
ATOM 7107 N N . LYS E 1 21 ? -90.613 -84.261 -59.897 1.00 129.23 21 LYS E N 1
ATOM 7108 C CA . LYS E 1 21 ? -89.617 -83.210 -60.063 1.00 123.61 21 LYS E CA 1
ATOM 7109 C C . LYS E 1 21 ? -88.974 -83.319 -61.427 1.00 118.86 21 LYS E C 1
ATOM 7110 O O . LYS E 1 21 ? -88.900 -82.329 -62.144 1.00 118.05 21 LYS E O 1
ATOM 7116 N N . MET E 1 22 ? -88.518 -84.522 -61.781 1.00 116.28 22 MET E N 1
ATOM 7117 C CA . MET E 1 22 ? -87.687 -84.722 -62.985 1.00 111.66 22 MET E CA 1
ATOM 7118 C C . MET E 1 22 ? -88.381 -84.411 -64.315 1.00 114.37 22 MET E C 1
ATOM 7119 O O . MET E 1 22 ? -87.741 -83.896 -65.246 1.00 111.14 22 MET E O 1
ATOM 7124 N N . THR E 1 23 ? -89.672 -84.737 -64.409 1.00 120.56 23 THR E N 1
ATOM 7125 C CA . THR E 1 23 ? -90.456 -84.355 -65.586 1.00 124.43 23 THR E CA 1
ATOM 7126 C C . THR E 1 23 ? -90.412 -82.818 -65.701 1.00 124.36 23 THR E C 1
ATOM 7127 O O . THR E 1 23 ? -90.087 -82.280 -66.771 1.00 123.30 23 THR E O 1
ATOM 7131 N N . LYS E 1 24 ? -90.687 -82.127 -64.587 1.00 125.88 24 LYS E N 1
ATOM 7132 C CA . LYS E 1 24 ? -90.651 -80.654 -64.535 1.00 126.20 24 LYS E CA 1
ATOM 7133 C C . LYS E 1 24 ? -89.215 -80.083 -64.631 1.00 119.18 24 LYS E C 1
ATOM 7134 O O . LYS E 1 24 ? -89.009 -79.004 -65.205 1.00 119.13 24 LYS E O 1
ATOM 7140 N N . ALA E 1 25 ? -88.241 -80.826 -64.101 1.00 113.69 25 ALA E N 1
ATOM 7141 C CA . ALA E 1 25 ? -86.834 -80.464 -64.172 1.00 107.20 25 ALA E CA 1
ATOM 7142 C C . ALA E 1 25 ? -86.344 -80.248 -65.604 1.00 105.26 25 ALA E C 1
ATOM 7143 O O . ALA E 1 25 ? -85.629 -79.286 -65.867 1.00 103.11 25 ALA E O 1
ATOM 7145 N N . LYS E 1 26 ? -86.714 -81.129 -66.531 1.00 106.57 26 LYS E N 1
ATOM 7146 C CA . LYS E 1 26 ? -86.393 -80.876 -67.939 1.00 106.14 26 LYS E CA 1
ATOM 7147 C C . LYS E 1 26 ? -87.630 -80.786 -68.842 1.00 111.99 26 LYS E C 1
ATOM 7148 O O . LYS E 1 26 ? -87.673 -81.360 -69.931 1.00 112.80 26 LYS E O 1
ATOM 7154 N N . GLN E 1 27 ? -88.645 -80.080 -68.366 1.00 116.62 27 GLN E N 1
ATOM 7155 C CA . GLN E 1 27 ? -89.718 -79.656 -69.229 1.00 122.61 27 GLN E CA 1
ATOM 7156 C C . GLN E 1 27 ? -89.546 -78.164 -69.390 1.00 123.38 27 GLN E C 1
ATOM 7157 O O . GLN E 1 27 ? -89.546 -77.656 -70.511 1.00 125.00 27 GLN E O 1
ATOM 7163 N N . ILE E 1 28 ? -89.370 -77.473 -68.264 1.00 122.62 28 ILE E N 1
ATOM 7164 C CA . ILE E 1 28 ? -89.117 -76.033 -68.272 1.00 123.69 28 ILE E CA 1
ATOM 7165 C C . ILE E 1 28 ? -87.657 -75.717 -68.583 1.00 117.72 28 ILE E C 1
ATOM 7166 O O . ILE E 1 28 ? -87.385 -75.003 -69.541 1.00 118.79 28 ILE E O 1
ATOM 7171 N N . MET E 1 29 ? -86.729 -76.259 -67.791 1.00 112.20 29 MET E N 1
ATOM 7172 C CA . MET E 1 29 ? -85.308 -75.883 -67.860 1.00 106.79 29 MET E CA 1
ATOM 7173 C C . MET E 1 29 ? -84.562 -76.506 -69.062 1.00 104.13 29 MET E C 1
ATOM 7174 O O . MET E 1 29 ? -84.514 -77.742 -69.164 1.00 102.52 29 MET E O 1
ATOM 7179 N N . PRO E 1 30 ? -83.982 -75.656 -69.968 1.00 104.26 30 PRO E N 1
ATOM 7180 C CA . PRO E 1 30 ? -83.198 -76.100 -71.130 1.00 102.10 30 PRO E CA 1
ATOM 7181 C C . PRO E 1 30 ? -81.746 -76.411 -70.767 1.00 96.50 30 PRO E C 1
ATOM 7182 O O . PRO E 1 30 ? -80.954 -75.501 -70.494 1.00 95.02 30 PRO E O 1
ATOM 7186 N N . HIS E 1 31 ? -81.428 -77.704 -70.784 1.00 94.08 31 HIS E N 1
ATOM 7187 C CA . HIS E 1 31 ? -80.190 -78.239 -70.247 1.00 89.45 31 HIS E CA 1
ATOM 7188 C C . HIS E 1 31 ? -78.993 -78.002 -71.141 1.00 87.48 31 HIS E C 1
ATOM 7189 O O . HIS E 1 31 ? -79.028 -78.316 -72.330 1.00 89.13 31 HIS E O 1
ATOM 7196 N N . PHE E 1 32 ? -77.934 -77.460 -70.548 1.00 84.51 32 PHE E N 1
ATOM 7197 C CA . PHE E 1 32 ? -76.639 -77.357 -71.205 1.00 82.63 32 PHE E CA 1
ATOM 7198 C C . PHE E 1 32 ? -75.542 -77.929 -70.295 1.00 78.67 32 PHE E C 1
ATOM 7199 O O . PHE E 1 32 ? -75.550 -77.658 -69.084 1.00 77.67 32 PHE E O 1
ATOM 7207 N N . THR E 1 33 ? -74.616 -78.711 -70.878 1.00 76.88 33 THR E N 1
ATOM 7208 C CA . THR E 1 33 ? -73.483 -79.317 -70.147 1.00 73.25 33 THR E CA 1
ATOM 7209 C C . THR E 1 33 ? -72.124 -79.005 -70.777 1.00 72.29 33 THR E C 1
ATOM 7210 O O . THR E 1 33 ? -71.968 -78.973 -71.991 1.00 73.98 33 THR E O 1
ATOM 7214 N N . VAL E 1 34 ? -71.139 -78.773 -69.929 1.00 69.94 34 VAL E N 1
ATOM 7215 C CA . VAL E 1 34 ? -69.757 -78.683 -70.358 1.00 69.19 34 VAL E CA 1
ATOM 7216 C C . VAL E 1 34 ? -68.959 -79.604 -69.443 1.00 67.01 34 VAL E C 1
ATOM 7217 O O . VAL E 1 34 ? -69.323 -79.765 -68.278 1.00 66.07 34 VAL E O 1
ATOM 7221 N N . MET E 1 35 ? -67.903 -80.233 -69.955 1.00 66.78 35 MET E N 1
ATOM 7222 C CA . MET E 1 35 ? -67.091 -81.137 -69.127 1.00 65.20 35 MET E CA 1
ATOM 7223 C C . MET E 1 35 ? -65.592 -80.879 -69.274 1.00 65.79 35 MET E C 1
ATOM 7224 O O . MET E 1 35 ? -65.124 -80.622 -70.383 1.00 67.59 35 MET E O 1
ATOM 7229 N N . GLU E 1 36 ? -64.841 -80.955 -68.168 1.00 64.86 36 GLU E N 1
ATOM 7230 C CA . GLU E 1 36 ? -63.379 -80.713 -68.200 1.00 65.95 36 GLU E CA 1
ATOM 7231 C C . GLU E 1 36 ? -62.566 -81.809 -67.493 1.00 65.69 36 GLU E C 1
ATOM 7232 O O . GLU E 1 36 ? -63.118 -82.608 -66.733 1.00 64.46 36 GLU E O 1
ATOM 7238 N N . GLU E 1 37 ? -61.263 -81.833 -67.785 1.00 67.47 37 GLU E N 1
ATOM 7239 C CA . GLU E 1 37 ? -60.329 -82.859 -67.330 1.00 68.67 37 GLU E CA 1
ATOM 7240 C C . GLU E 1 37 ? -59.258 -82.246 -66.449 1.00 69.16 37 GLU E C 1
ATOM 7241 O O . GLU E 1 37 ? -58.412 -81.486 -66.934 1.00 70.86 37 GLU E O 1
ATOM 7247 N N . VAL E 1 38 ? -59.273 -82.620 -65.170 1.00 68.33 38 VAL E N 1
ATOM 7248 C CA . VAL E 1 38 ? -58.434 -81.987 -64.139 1.00 69.07 38 VAL E CA 1
ATOM 7249 C C . VAL E 1 38 ? -57.236 -82.835 -63.679 1.00 71.59 38 VAL E C 1
ATOM 7250 O O . VAL E 1 38 ? -57.312 -84.072 -63.672 1.00 72.50 38 VAL E O 1
ATOM 7254 N N . ASP E 1 39 ? -56.146 -82.170 -63.277 1.00 73.37 39 ASP E N 1
ATOM 7255 C CA . ASP E 1 39 ? -54.942 -82.862 -62.807 1.00 76.39 39 ASP E CA 1
ATOM 7256 C C . ASP E 1 39 ? -55.120 -83.212 -61.338 1.00 75.90 39 ASP E C 1
ATOM 7257 O O . ASP E 1 39 ? -54.670 -82.477 -60.442 1.00 76.56 39 ASP E O 1
ATOM 7262 N N . VAL E 1 40 ? -55.783 -84.341 -61.090 1.00 75.36 40 VAL E N 1
ATOM 7263 C CA . VAL E 1 40 ? -56.237 -84.637 -59.731 1.00 75.18 40 VAL E CA 1
ATOM 7264 C C . VAL E 1 40 ? -55.091 -85.101 -58.851 1.00 78.61 40 VAL E C 1
ATOM 7265 O O . VAL E 1 40 ? -55.182 -85.020 -57.622 1.00 79.05 40 VAL E O 1
ATOM 7269 N N . THR E 1 41 ? -54.012 -85.547 -59.498 1.00 81.64 41 THR E N 1
ATOM 7270 C CA . THR E 1 41 ? -52.821 -86.073 -58.824 1.00 85.90 41 THR E CA 1
ATOM 7271 C C . THR E 1 41 ? -52.522 -85.441 -57.485 1.00 86.85 41 THR E C 1
ATOM 7272 O O . THR E 1 41 ? -52.168 -86.141 -56.533 1.00 89.29 41 THR E O 1
ATOM 7276 N N . SER E 1 42 ? -52.638 -84.115 -57.433 1.00 85.64 42 SER E N 1
ATOM 7277 C CA . SER E 1 42 ? -52.326 -83.370 -56.219 1.00 87.11 42 SER E CA 1
ATOM 7278 C C . SER E 1 42 ? -53.432 -83.474 -55.179 1.00 85.08 42 SER E C 1
ATOM 7279 O O . SER E 1 42 ? -53.142 -83.672 -53.994 1.00 87.11 42 SER E O 1
ATOM 7282 N N . MET E 1 43 ? -54.689 -83.351 -55.613 1.00 81.44 43 MET E N 1
ATOM 7283 C CA . MET E 1 43 ? -55.799 -83.575 -54.696 1.00 80.24 43 MET E CA 1
ATOM 7284 C C . MET E 1 43 ? -55.620 -84.912 -53.994 1.00 82.67 43 MET E C 1
ATOM 7285 O O . MET E 1 43 ? -55.614 -84.973 -52.763 1.00 84.80 43 MET E O 1
ATOM 7290 N N . VAL E 1 44 ? -55.456 -85.973 -54.779 1.00 83.03 44 VAL E N 1
ATOM 7291 C CA . VAL E 1 44 ? -55.302 -87.311 -54.221 1.00 85.85 44 VAL E CA 1
ATOM 7292 C C . VAL E 1 44 ? -54.131 -87.382 -53.230 1.00 89.96 44 VAL E C 1
ATOM 7293 O O . VAL E 1 44 ? -54.306 -87.813 -52.087 1.00 91.94 44 VAL E O 1
ATOM 7297 N N . SER E 1 45 ? -52.959 -86.911 -53.643 1.00 91.73 45 SER E N 1
ATOM 7298 C CA . SER E 1 45 ? -51.768 -87.016 -52.786 1.00 96.78 45 SER E CA 1
ATOM 7299 C C . SER E 1 45 ? -51.897 -86.286 -51.438 1.00 97.22 45 SER E C 1
ATOM 7300 O O . SER E 1 45 ? -51.078 -86.525 -50.526 1.00 101.62 45 SER E O 1
ATOM 7303 N N . ILE E 1 46 ? -52.900 -85.403 -51.324 1.00 92.93 46 ILE E N 1
ATOM 7304 C CA . ILE E 1 46 ? -53.193 -84.740 -50.049 1.00 93.31 46 ILE E CA 1
ATOM 7305 C C . ILE E 1 46 ? -54.319 -85.460 -49.346 1.00 92.78 46 ILE E C 1
ATOM 7306 O O . ILE E 1 46 ? -54.257 -85.709 -48.146 1.00 95.99 46 ILE E O 1
ATOM 7311 N N . LEU E 1 47 ? -55.327 -85.839 -50.111 1.00 89.27 47 LEU E N 1
ATOM 7312 C CA . LEU E 1 47 ? -56.433 -86.594 -49.578 1.00 89.39 47 LEU E CA 1
ATOM 7313 C C . LEU E 1 47 ? -55.879 -87.808 -48.863 1.00 93.87 47 LEU E C 1
ATOM 7314 O O . LEU E 1 47 ? -56.511 -88.362 -47.970 1.00 95.73 47 LEU E O 1
ATOM 7319 N N . ASP E 1 48 ? -54.672 -88.189 -49.259 1.00 96.36 48 ASP E N 1
ATOM 7320 C CA . ASP E 1 48 ? -53.970 -89.319 -48.671 1.00 102.03 48 ASP E CA 1
ATOM 7321 C C . ASP E 1 48 ? -52.943 -88.958 -47.585 1.00 106.80 48 ASP E C 1
ATOM 7322 O O . ASP E 1 48 ? -52.174 -89.823 -47.132 1.00 111.74 48 ASP E O 1
ATOM 7327 N N . SER E 1 49 ? -52.918 -87.691 -47.179 1.00 105.88 49 SER E N 1
ATOM 7328 C CA . SER E 1 49 ? -52.131 -87.291 -46.010 1.00 110.67 49 SER E CA 1
ATOM 7329 C C . SER E 1 49 ? -53.052 -86.743 -44.920 1.00 110.63 49 SER E C 1
ATOM 7330 O O . SER E 1 49 ? -52.596 -86.223 -43.893 1.00 114.56 49 SER E O 1
ATOM 7333 N N . ALA E 1 50 ? -54.351 -86.876 -45.154 1.00 106.83 50 ALA E N 1
ATOM 7334 C CA . ALA E 1 50 ? -55.326 -86.638 -44.118 1.00 107.79 50 ALA E CA 1
ATOM 7335 C C . ALA E 1 50 ? -55.620 -87.954 -43.407 1.00 111.67 50 ALA E C 1
ATOM 7336 O O . ALA E 1 50 ? -55.660 -88.003 -42.176 1.00 115.85 50 ALA E O 1
ATOM 7338 N N . LYS E 1 51 ? -55.817 -89.019 -44.188 1.00 110.75 51 LYS E N 1
ATOM 7339 C CA . LYS E 1 51 ? -55.980 -90.363 -43.627 1.00 115.31 51 LYS E CA 1
ATOM 7340 C C . LYS E 1 51 ? -54.638 -90.897 -43.139 1.00 120.91 51 LYS E C 1
ATOM 7341 O O . LYS E 1 51 ? -54.581 -91.951 -42.510 1.00 125.95 51 LYS E O 1
ATOM 7347 N N . ALA E 1 52 ? -53.561 -90.180 -43.454 1.00 120.75 52 ALA E N 1
ATOM 7348 C CA . ALA E 1 52 ? -52.277 -90.413 -42.814 1.00 126.81 52 ALA E CA 1
ATOM 7349 C C . ALA E 1 52 ? -52.483 -90.184 -41.337 1.00 131.32 52 ALA E C 1
ATOM 7350 O O . ALA E 1 52 ? -52.206 -91.062 -40.514 1.00 137.20 52 ALA E O 1
ATOM 7352 N N . ARG E 1 53 ? -53.009 -89.007 -41.012 1.00 129.15 53 ARG E N 1
ATOM 7353 C CA . ARG E 1 53 ? -53.206 -88.626 -39.623 1.00 133.87 53 ARG E CA 1
ATOM 7354 C C . ARG E 1 53 ? -54.670 -88.491 -39.212 1.00 132.28 53 ARG E C 1
ATOM 7355 O O . ARG E 1 53 ? -55.189 -89.356 -38.487 1.00 135.90 53 ARG E O 1
ATOM 7363 N N . ASN E 1 54 ? -55.309 -87.407 -39.669 1.00 127.51 54 ASN E N 1
ATOM 7364 C CA . ASN E 1 54 ? -56.596 -86.959 -39.128 1.00 127.13 54 ASN E CA 1
ATOM 7365 C C . ASN E 1 54 ? -57.545 -88.144 -39.139 1.00 127.50 54 ASN E C 1
ATOM 7366 O O . ASN E 1 54 ? -57.560 -88.967 -38.204 1.00 132.76 54 ASN E O 1
ATOM 7371 N N . ARG E 1 55 ? -58.322 -88.221 -40.215 1.00 122.24 55 ARG E N 1
ATOM 7372 C CA . ARG E 1 55 ? -59.225 -89.338 -40.465 1.00 122.27 55 ARG E CA 1
ATOM 7373 C C . ARG E 1 55 ? -59.774 -89.211 -41.889 1.00 115.70 55 ARG E C 1
ATOM 7374 O O . ARG E 1 55 ? -59.696 -90.162 -42.687 1.00 114.70 55 ARG E O 1
ATOM 7382 N N . LYS E 1 56 ? -60.301 -88.026 -42.204 1.00 111.54 56 LYS E N 1
ATOM 7383 C CA . LYS E 1 56 ? -61.248 -87.913 -43.298 1.00 106.36 56 LYS E CA 1
ATOM 7384 C C . LYS E 1 56 ? -60.786 -87.064 -44.463 1.00 101.13 56 LYS E C 1
ATOM 7385 O O . LYS E 1 56 ? -59.621 -87.136 -44.848 1.00 100.96 56 LYS E O 1
ATOM 7391 N N . VAL E 1 57 ? -61.707 -86.264 -45.005 1.00 97.44 57 VAL E N 1
ATOM 7392 C CA . VAL E 1 57 ? -61.593 -85.645 -46.335 1.00 92.30 57 VAL E CA 1
ATOM 7393 C C . VAL E 1 57 ? -61.914 -86.688 -47.426 1.00 90.12 57 VAL E C 1
ATOM 7394 O O . VAL E 1 57 ? -61.055 -87.514 -47.776 1.00 90.93 57 VAL E O 1
ATOM 7398 N N . THR E 1 58 ? -63.156 -86.673 -47.926 1.00 87.92 58 THR E N 1
ATOM 7399 C CA . THR E 1 58 ? -63.523 -87.493 -49.098 1.00 85.63 58 THR E CA 1
ATOM 7400 C C . THR E 1 58 ? -63.588 -86.648 -50.351 1.00 81.17 58 THR E C 1
ATOM 7401 O O . THR E 1 58 ? -63.857 -85.443 -50.294 1.00 79.82 58 THR E O 1
ATOM 7405 N N . VAL E 1 59 ? -63.338 -87.297 -51.481 1.00 79.30 59 VAL E N 1
ATOM 7406 C CA . VAL E 1 59 ? -63.249 -86.613 -52.753 1.00 75.81 59 VAL E CA 1
ATOM 7407 C C . VAL E 1 59 ? -64.391 -85.594 -52.829 1.00 73.99 59 VAL E C 1
ATOM 7408 O O . VAL E 1 59 ? -64.171 -84.382 -52.897 1.00 72.73 59 VAL E O 1
ATOM 7412 N N . THR E 1 60 ? -65.603 -86.115 -52.702 1.00 74.64 60 THR E N 1
ATOM 7413 C CA . THR E 1 60 ? -66.861 -85.374 -52.860 1.00 73.89 60 THR E CA 1
ATOM 7414 C C . THR E 1 60 ? -67.120 -84.237 -51.845 1.00 74.88 60 THR E C 1
ATOM 7415 O O . THR E 1 60 ? -68.018 -83.394 -52.019 1.00 74.27 60 THR E O 1
ATOM 7419 N N . GLY E 1 61 ? -66.342 -84.248 -50.772 1.00 76.80 61 GLY E N 1
ATOM 7420 C CA . GLY E 1 61 ? -66.351 -83.168 -49.818 1.00 78.17 61 GLY E CA 1
ATOM 7421 C C . GLY E 1 61 ? -65.320 -82.199 -50.330 1.00 76.14 61 GLY E C 1
ATOM 7422 O O . GLY E 1 61 ? -65.635 -81.073 -50.687 1.00 75.19 61 GLY E O 1
ATOM 7423 N N . PHE E 1 62 ? -64.081 -82.661 -50.406 1.00 75.87 62 PHE E N 1
ATOM 7424 C CA . PHE E 1 62 ? -62.991 -81.804 -50.818 1.00 74.85 62 PHE E CA 1
ATOM 7425 C C . PHE E 1 62 ? -63.416 -80.879 -51.938 1.00 72.17 62 PHE E C 1
ATOM 7426 O O . PHE E 1 62 ? -63.025 -79.725 -51.960 1.00 72.49 62 PHE E O 1
ATOM 7434 N N . LEU E 1 63 ? -64.228 -81.391 -52.852 1.00 70.03 63 LEU E N 1
ATOM 7435 C CA . LEU E 1 63 ? -64.708 -80.599 -53.975 1.00 68.12 63 LEU E CA 1
ATOM 7436 C C . LEU E 1 63 ? -65.830 -79.666 -53.552 1.00 69.07 63 LEU E C 1
ATOM 7437 O O . LEU E 1 63 ? -66.036 -78.598 -54.143 1.00 68.57 63 LEU E O 1
ATOM 7442 N N . ALA E 1 64 ? -66.541 -80.093 -52.515 1.00 70.92 64 ALA E N 1
ATOM 7443 C CA . ALA E 1 64 ? -67.689 -79.376 -51.996 1.00 72.62 64 ALA E CA 1
ATOM 7444 C C . ALA E 1 64 ? -67.267 -78.302 -51.004 1.00 74.95 64 ALA E C 1
ATOM 7445 O O . ALA E 1 64 ? -68.056 -77.440 -50.652 1.00 77.04 64 ALA E O 1
ATOM 7447 N N . ARG E 1 65 ? -66.021 -78.343 -50.559 1.00 75.28 65 ARG E N 1
ATOM 7448 C CA . ARG E 1 65 ? -65.548 -77.354 -49.595 1.00 78.27 65 ARG E CA 1
ATOM 7449 C C . ARG E 1 65 ? -65.152 -76.106 -50.368 1.00 77.43 65 ARG E C 1
ATOM 7450 O O . ARG E 1 65 ? -64.926 -75.032 -49.791 1.00 79.84 65 ARG E O 1
ATOM 7458 N N . ILE E 1 66 ? -65.101 -76.271 -51.687 1.00 74.28 66 ILE E N 1
ATOM 7459 C CA . ILE E 1 66 ? -64.637 -75.231 -52.588 1.00 73.80 66 ILE E CA 1
ATOM 7460 C C . ILE E 1 66 ? -65.707 -74.653 -53.511 1.00 73.27 66 ILE E C 1
ATOM 7461 O O . ILE E 1 66 ? -65.700 -73.447 -53.783 1.00 74.72 66 ILE E O 1
ATOM 7466 N N . VAL E 1 67 ? -66.623 -75.495 -53.990 1.00 71.67 67 VAL E N 1
ATOM 7467 C CA . VAL E 1 67 ? -67.659 -75.026 -54.919 1.00 71.59 67 VAL E CA 1
ATOM 7468 C C . VAL E 1 67 ? -68.279 -73.710 -54.490 1.00 74.91 67 VAL E C 1
ATOM 7469 O O . VAL E 1 67 ? -68.595 -72.881 -55.331 1.00 75.24 67 VAL E O 1
ATOM 7473 N N . PRO E 1 68 ? -68.454 -73.520 -53.176 1.00 78.07 68 PRO E N 1
ATOM 7474 C CA . PRO E 1 68 ? -68.721 -72.214 -52.599 1.00 82.44 68 PRO E CA 1
ATOM 7475 C C . PRO E 1 68 ? -67.689 -71.142 -52.983 1.00 83.48 68 PRO E C 1
ATOM 7476 O O . PRO E 1 68 ? -68.016 -70.267 -53.785 1.00 84.58 68 PRO E O 1
ATOM 7480 N N . SER E 1 69 ? -66.478 -71.194 -52.419 1.00 83.75 69 SER E N 1
ATOM 7481 C CA . SER E 1 69 ? -65.411 -70.267 -52.800 1.00 84.94 69 SER E CA 1
ATOM 7482 C C . SER E 1 69 ? -65.567 -69.766 -54.260 1.00 84.02 69 SER E C 1
ATOM 7483 O O . SER E 1 69 ? -65.567 -68.550 -54.513 1.00 87.00 69 SER E O 1
ATOM 7486 N N . ILE E 1 70 ? -65.745 -70.687 -55.211 1.00 80.49 70 ILE E N 1
ATOM 7487 C CA . ILE E 1 70 ? -65.873 -70.282 -56.626 1.00 79.76 70 ILE E CA 1
ATOM 7488 C C . ILE E 1 70 ? -67.267 -69.804 -57.083 1.00 81.17 70 ILE E C 1
ATOM 7489 O O . ILE E 1 70 ? -67.348 -68.923 -57.935 1.00 82.68 70 ILE E O 1
ATOM 7494 N N . LEU E 1 71 ? -68.344 -70.380 -56.529 1.00 81.31 71 LEU E N 1
ATOM 7495 C CA . LEU E 1 71 ? -69.715 -69.870 -56.779 1.00 83.71 71 LEU E CA 1
ATOM 7496 C C . LEU E 1 71 ? -69.786 -68.353 -56.534 1.00 88.63 71 LEU E C 1
ATOM 7497 O O . LEU E 1 71 ? -70.189 -67.590 -57.426 1.00 90.50 71 LEU E O 1
ATOM 7502 N N . LYS E 1 72 ? -69.360 -67.925 -55.342 1.00 91.26 72 LYS E N 1
ATOM 7503 C CA . LYS E 1 72 ? -69.183 -66.504 -55.035 1.00 96.28 72 LYS E CA 1
ATOM 7504 C C . LYS E 1 72 ? -68.784 -65.766 -56.302 1.00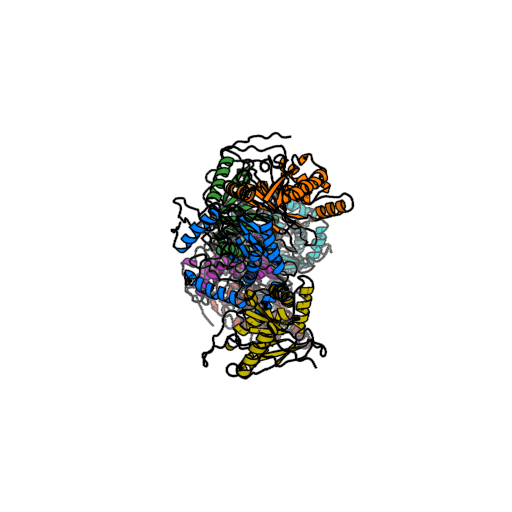 96.80 72 LYS E C 1
ATOM 7505 O O . LYS E 1 72 ? -69.452 -64.830 -56.736 1.00 100.22 72 LYS E O 1
ATOM 7511 N N . GLN E 1 73 ? -67.711 -66.248 -56.914 1.00 93.87 73 GLN E N 1
ATOM 7512 C CA . GLN E 1 73 ? -67.107 -65.608 -58.074 1.00 94.95 73 GLN E CA 1
ATOM 7513 C C . GLN E 1 73 ? -68.023 -65.424 -59.316 1.00 95.27 73 GLN E C 1
ATOM 7514 O O . GLN E 1 73 ? -67.911 -64.419 -60.038 1.00 98.54 73 GLN E O 1
ATOM 7520 N N . TYR E 1 74 ? -68.913 -66.385 -59.561 1.00 92.33 74 TYR E N 1
ATOM 7521 C CA . TYR E 1 74 ? -69.803 -66.319 -60.713 1.00 92.88 74 TYR E CA 1
ATOM 7522 C C . TYR E 1 74 ? -71.228 -66.345 -60.231 1.00 94.47 74 TYR E C 1
ATOM 7523 O O . TYR E 1 74 ? -71.994 -67.209 -60.640 1.00 92.36 74 TYR E O 1
ATOM 7532 N N . PRO E 1 75 ? -71.608 -65.365 -59.398 1.00 98.87 75 PRO E N 1
ATOM 7533 C CA . PRO E 1 75 ? -72.824 -65.504 -58.601 1.00 100.79 75 PRO E CA 1
ATOM 7534 C C . PRO E 1 75 ? -73.919 -66.200 -59.377 1.00 99.37 75 PRO E C 1
ATOM 7535 O O . PRO E 1 75 ? -74.709 -66.942 -58.789 1.00 98.54 75 PRO E O 1
ATOM 7539 N N . TYR E 1 76 ? -73.916 -65.983 -60.694 1.00 99.20 76 TYR E N 1
ATOM 7540 C CA . TYR E 1 76 ? -75.013 -66.378 -61.571 1.00 99.97 76 TYR E CA 1
ATOM 7541 C C . TYR E 1 76 ? -75.463 -67.826 -61.422 1.00 96.23 76 TYR E C 1
ATOM 7542 O O . TYR E 1 76 ? -76.658 -68.108 -61.519 1.00 98.44 76 TYR E O 1
ATOM 7551 N N . LEU E 1 77 ? -74.534 -68.740 -61.175 1.00 91.31 77 LEU E N 1
ATOM 7552 C CA . LEU E 1 77 ? -74.912 -70.142 -61.026 1.00 88.05 77 LEU E CA 1
ATOM 7553 C C . LEU E 1 77 ? -75.543 -70.448 -59.689 1.00 89.55 77 LEU E C 1
ATOM 7554 O O . LEU E 1 77 ? -75.861 -71.610 -59.397 1.00 87.94 77 LEU E O 1
ATOM 7559 N N . ASN E 1 78 ? -75.717 -69.421 -58.865 1.00 93.17 78 ASN E N 1
ATOM 7560 C CA . ASN E 1 78 ? -76.284 -69.660 -57.575 1.00 94.98 78 ASN E CA 1
ATOM 7561 C C . ASN E 1 78 ? -77.630 -69.033 -57.413 1.00 100.53 78 ASN E C 1
ATOM 7562 O O . ASN E 1 78 ? -77.731 -67.853 -57.093 1.00 104.88 78 ASN E O 1
ATOM 7567 N N . ALA E 1 79 ? -78.659 -69.842 -57.650 1.00 100.93 79 ALA E N 1
ATOM 7568 C CA . ALA E 1 79 ? -80.047 -69.482 -57.364 1.00 106.61 79 ALA E CA 1
ATOM 7569 C C . ALA E 1 79 ? -81.004 -70.441 -58.043 1.00 106.26 79 ALA E C 1
ATOM 7570 O O . ALA E 1 79 ? -80.664 -71.036 -59.064 1.00 102.53 79 ALA E O 1
ATOM 7572 N N . ILE E 1 80 ? -82.194 -70.593 -57.468 1.00 110.56 80 ILE E N 1
ATOM 7573 C CA . ILE E 1 80 ? -83.263 -71.326 -58.127 1.00 111.87 80 ILE E CA 1
ATOM 7574 C C . ILE E 1 80 ? -84.060 -70.261 -58.864 1.00 116.95 80 ILE E C 1
ATOM 7575 O O . ILE E 1 80 ? -83.913 -69.083 -58.543 1.00 120.07 80 ILE E O 1
ATOM 7580 N N . TYR E 1 81 ? -84.860 -70.635 -59.864 1.00 118.29 81 TYR E N 1
ATOM 7581 C CA . TYR E 1 81 ? -85.916 -69.710 -60.323 1.00 125.28 81 TYR E CA 1
ATOM 7582 C C . TYR E 1 81 ? -87.300 -70.280 -60.608 1.00 129.92 81 TYR E C 1
ATOM 7583 O O . TYR E 1 81 ? -87.507 -71.491 -60.619 1.00 127.64 81 TYR E O 1
ATOM 7592 N N . ASP E 1 82 ? -88.202 -69.354 -60.920 1.00 137.09 82 ASP E N 1
ATOM 7593 C CA . ASP E 1 82 ? -89.497 -69.222 -60.242 1.00 144.91 82 ASP E CA 1
ATOM 7594 C C . ASP E 1 82 ? -90.749 -69.243 -61.111 1.00 150.63 82 ASP E C 1
ATOM 7595 O O . ASP E 1 82 ? -90.674 -69.142 -62.357 1.00 149.80 82 ASP E O 1
ATOM 7600 N N . GLU E 1 83 ? -91.904 -69.328 -60.432 1.00 157.34 83 GLU E N 1
ATOM 7601 C CA . GLU E 1 83 ? -93.189 -69.442 -61.131 1.00 163.79 83 GLU E CA 1
ATOM 7602 C C . GLU E 1 83 ? -94.050 -68.142 -61.082 1.00 173.41 83 GLU E C 1
ATOM 7603 O O . GLU E 1 83 ? -95.295 -68.146 -61.006 1.00 180.89 83 GLU E O 1
ATOM 7609 N N . THR E 1 84 ? -93.304 -67.040 -61.072 1.00 173.02 84 THR E N 1
ATOM 7610 C CA . THR E 1 84 ? -93.586 -65.877 -61.884 1.00 178.66 84 THR E CA 1
ATOM 7611 C C . THR E 1 84 ? -92.458 -65.979 -62.950 1.00 171.33 84 THR E C 1
ATOM 7612 O O . THR E 1 84 ? -91.314 -66.295 -62.601 1.00 163.72 84 THR E O 1
ATOM 7616 N N . ARG E 1 85 ? -92.771 -65.781 -64.239 1.00 173.87 85 ARG E N 1
ATOM 7617 C CA . ARG E 1 85 ? -91.755 -65.858 -65.332 1.00 167.74 85 ARG E CA 1
ATOM 7618 C C . ARG E 1 85 ? -90.687 -64.755 -65.203 1.00 166.38 85 ARG E C 1
ATOM 7619 O O . ARG E 1 85 ? -90.923 -63.741 -64.537 1.00 172.22 85 ARG E O 1
ATOM 7627 N N . ARG E 1 86 ? -89.529 -64.946 -65.846 1.00 159.48 86 ARG E N 1
ATOM 7628 C CA . ARG E 1 86 ? -88.522 -63.861 -66.055 1.00 158.85 86 ARG E CA 1
ATOM 7629 C C . ARG E 1 86 ? -87.718 -63.360 -64.808 1.00 156.93 86 ARG E C 1
ATOM 7630 O O . ARG E 1 86 ? -86.523 -63.030 -64.930 1.00 152.81 86 ARG E O 1
ATOM 7638 N N . VAL E 1 87 ? -88.364 -63.315 -63.634 1.00 160.18 87 VAL E N 1
ATOM 7639 C CA . VAL E 1 87 ? -87.733 -62.847 -62.374 1.00 159.17 87 VAL E CA 1
ATOM 7640 C C . VAL E 1 87 ? -86.819 -63.929 -61.826 1.00 149.70 87 VAL E C 1
ATOM 7641 O O . VAL E 1 87 ? -87.005 -65.098 -62.140 1.00 145.25 87 VAL E O 1
ATOM 7645 N N . TYR E 1 88 ? -85.820 -63.571 -61.034 1.00 146.78 88 TYR E N 1
ATOM 7646 C CA . TYR E 1 88 ? -84.764 -64.563 -60.854 1.00 138.12 88 TYR E CA 1
ATOM 7647 C C . TYR E 1 88 ? -84.492 -65.328 -59.563 1.00 134.95 88 TYR E C 1
ATOM 7648 O O . TYR E 1 88 ? -84.317 -66.544 -59.617 1.00 129.56 88 TYR E O 1
ATOM 7657 N N . ILE E 1 89 ? -84.446 -64.642 -58.426 1.00 138.59 89 ILE E N 1
ATOM 7658 C CA . ILE E 1 89 ? -83.791 -65.186 -57.238 1.00 134.98 89 ILE E CA 1
ATOM 7659 C C . ILE E 1 89 ? -82.335 -65.343 -57.577 1.00 128.11 89 ILE E C 1
ATOM 7660 O O . ILE E 1 89 ? -81.983 -66.104 -58.472 1.00 122.89 89 ILE E O 1
ATOM 7665 N N . LEU E 1 90 ? -81.492 -64.596 -56.888 1.00 128.88 90 LEU E N 1
ATOM 7666 C CA . LEU E 1 90 ? -80.077 -64.907 -56.861 1.00 122.84 90 LEU E CA 1
ATOM 7667 C C . LEU E 1 90 ? -79.822 -65.447 -55.464 1.00 122.05 90 LEU E C 1
ATOM 7668 O O . LEU E 1 90 ? -80.659 -65.267 -54.576 1.00 127.27 90 LEU E O 1
ATOM 7673 N N . LYS E 1 91 ? -78.701 -66.127 -55.258 1.00 116.27 91 LYS E N 1
ATOM 7674 C CA . LYS E 1 91 ? -78.430 -66.660 -53.935 1.00 116.06 91 LYS E CA 1
ATOM 7675 C C . LYS E 1 91 ? -77.049 -66.250 -53.412 1.00 114.61 91 LYS E C 1
ATOM 7676 O O . LYS E 1 91 ? -76.057 -66.241 -54.157 1.00 110.63 91 LYS E O 1
ATOM 7682 N N . LYS E 1 92 ? -77.024 -65.890 -52.126 1.00 118.71 92 LYS E N 1
ATOM 7683 C CA . LYS E 1 92 ? -75.862 -65.282 -51.461 1.00 119.52 92 LYS E CA 1
ATOM 7684 C C . LYS E 1 92 ? -75.264 -66.113 -50.314 1.00 117.70 92 LYS E C 1
ATOM 7685 O O . LYS E 1 92 ? -74.083 -65.942 -50.001 1.00 116.40 92 LYS E O 1
ATOM 7691 N N . TYR E 1 93 ? -76.066 -66.969 -49.667 1.00 118.39 93 TYR E N 1
ATOM 7692 C CA . TYR E 1 93 ? -75.497 -68.056 -48.844 1.00 115.61 93 TYR E CA 1
ATOM 7693 C C . TYR E 1 93 ? -75.176 -69.259 -49.737 1.00 108.67 93 TYR E C 1
ATOM 7694 O O . TYR E 1 93 ? -75.439 -69.226 -50.942 1.00 106.43 93 TYR E O 1
ATOM 7703 N N . TYR E 1 94 ? -74.583 -70.304 -49.166 1.00 105.64 94 TYR E N 1
ATOM 7704 C CA . TYR E 1 94 ? -74.156 -71.443 -49.961 1.00 99.23 94 TYR E CA 1
ATOM 7705 C C . TYR E 1 94 ? -74.343 -72.719 -49.177 1.00 98.41 94 TYR E C 1
ATOM 7706 O O . TYR E 1 94 ? -73.594 -73.033 -48.264 1.00 98.73 94 TYR E O 1
ATOM 7715 N N . ASN E 1 95 ? -75.393 -73.435 -49.515 1.00 97.94 95 ASN E N 1
ATOM 7716 C CA . ASN E 1 95 ? -75.644 -74.700 -48.888 1.00 97.80 95 ASN E CA 1
ATOM 7717 C C . ASN E 1 95 ? -75.697 -75.724 -49.993 1.00 93.36 95 ASN E C 1
ATOM 7718 O O . ASN E 1 95 ? -76.667 -75.783 -50.748 1.00 93.85 95 ASN E O 1
ATOM 7723 N N . ILE E 1 96 ? -74.634 -76.512 -50.099 1.00 89.43 96 ILE E N 1
ATOM 7724 C CA . ILE E 1 96 ? -74.475 -77.458 -51.193 1.00 85.22 96 ILE E CA 1
ATOM 7725 C C . ILE E 1 96 ? -75.332 -78.702 -50.981 1.00 86.90 96 ILE E C 1
ATOM 7726 O O . ILE E 1 96 ? -75.341 -79.267 -49.886 1.00 89.61 96 ILE E O 1
ATOM 7731 N N . GLY E 1 97 ? -76.062 -79.111 -52.025 1.00 86.09 97 GLY E N 1
ATOM 7732 C CA . GLY E 1 97 ? -76.791 -80.390 -52.039 1.00 87.04 97 GLY E CA 1
ATOM 7733 C C . GLY E 1 97 ? -75.953 -81.515 -52.638 1.00 83.32 97 GLY E C 1
ATOM 7734 O O . GLY E 1 97 ? -75.258 -81.320 -53.636 1.00 79.52 97 GLY E O 1
ATOM 7735 N N . ILE E 1 98 ? -76.001 -82.694 -52.028 1.00 84.70 98 ILE E N 1
ATOM 7736 C CA . ILE E 1 98 ? -75.253 -83.832 -52.552 1.00 82.30 98 ILE E CA 1
ATOM 7737 C C . ILE E 1 98 ? -76.076 -85.112 -52.504 1.00 85.04 98 ILE E C 1
ATOM 7738 O O . ILE E 1 98 ? -76.832 -85.318 -51.556 1.00 89.17 98 ILE E O 1
ATOM 7743 N N . ALA E 1 99 ? -75.910 -85.972 -53.513 1.00 83.38 99 ALA E N 1
ATOM 7744 C CA . ALA E 1 99 ? -76.883 -87.043 -53.803 1.00 86.22 99 ALA E CA 1
ATOM 7745 C C . ALA E 1 99 ? -76.547 -88.446 -53.285 1.00 88.29 99 ALA E C 1
ATOM 7746 O O . ALA E 1 99 ? -75.389 -88.877 -53.328 1.00 86.60 99 ALA E O 1
ATOM 7748 N N . VAL E 1 100 ? -77.575 -89.154 -52.813 1.00 92.72 100 VAL E N 1
ATOM 7749 C CA . VAL E 1 100 ? -77.442 -90.558 -52.408 1.00 95.86 100 VAL E CA 1
ATOM 7750 C C . VAL E 1 100 ? -78.500 -91.429 -53.089 1.00 98.99 100 VAL E C 1
ATOM 7751 O O . VAL E 1 100 ? -79.383 -90.909 -53.763 1.00 99.27 100 VAL E O 1
ATOM 7755 N N . ASP E 1 101 ? -78.421 -92.745 -52.875 1.00 102.24 101 ASP E N 1
ATOM 7756 C CA . ASP E 1 101 ? -78.978 -93.747 -53.795 1.00 104.28 101 ASP E CA 1
ATOM 7757 C C . ASP E 1 101 ? -79.546 -94.942 -53.061 1.00 110.22 101 ASP E C 1
ATOM 7758 O O . ASP E 1 101 ? -79.481 -96.072 -53.542 1.00 112.01 101 ASP E O 1
ATOM 7763 N N . THR E 1 102 ? -80.074 -94.672 -51.880 1.00 113.69 102 THR E N 1
ATOM 7764 C CA . THR E 1 102 ? -80.799 -95.636 -51.065 1.00 120.93 102 THR E CA 1
ATOM 7765 C C . THR E 1 102 ? -81.662 -96.639 -51.853 1.00 124.97 102 THR E C 1
ATOM 7766 O O . THR E 1 102 ? -82.148 -96.303 -52.930 1.00 123.22 102 THR E O 1
ATOM 7770 N N . PRO E 1 103 ? -81.858 -97.873 -51.317 1.00 131.10 103 PRO E N 1
ATOM 7771 C CA . PRO E 1 103 ? -82.823 -98.829 -51.896 1.00 136.24 103 PRO E CA 1
ATOM 7772 C C . PRO E 1 103 ? -84.136 -98.178 -52.373 1.00 137.61 103 PRO E C 1
ATOM 7773 O O . PRO E 1 103 ? -84.597 -98.451 -53.489 1.00 137.71 103 PRO E O 1
ATOM 7777 N N . ASP E 1 104 ? -84.703 -97.310 -51.534 1.00 139.08 104 ASP E N 1
ATOM 7778 C CA . ASP E 1 104 ? -85.958 -96.613 -51.825 1.00 141.28 104 ASP E CA 1
ATOM 7779 C C . ASP E 1 104 ? -85.848 -95.656 -53.028 1.00 134.98 104 ASP E C 1
ATOM 7780 O O . ASP E 1 104 ? -86.859 -95.237 -53.591 1.00 136.90 104 ASP E O 1
ATOM 7785 N N . GLY E 1 105 ? -84.624 -95.330 -53.428 1.00 128.11 105 GLY E N 1
ATOM 7786 C CA . GLY E 1 105 ? -84.395 -94.422 -54.549 1.00 122.53 105 GLY E CA 1
ATOM 7787 C C . GLY E 1 105 ? -83.306 -93.396 -54.275 1.00 116.64 105 GLY E C 1
ATOM 7788 O O . GLY E 1 105 ? -82.275 -93.712 -53.672 1.00 115.18 105 GLY E O 1
ATOM 7789 N N . LEU E 1 106 ? -83.533 -92.162 -54.716 1.00 113.80 106 LEU E N 1
ATOM 7790 C CA . LEU E 1 106 ? -82.574 -91.073 -54.522 1.00 108.57 106 LEU E CA 1
ATOM 7791 C C . LEU E 1 106 ? -82.990 -90.094 -53.430 1.00 110.72 106 LEU E C 1
ATOM 7792 O O . LEU E 1 106 ? -84.173 -89.804 -53.266 1.00 115.23 106 LEU E O 1
ATOM 7797 N N . ASN E 1 107 ? -82.011 -89.585 -52.689 1.00 108.23 107 ASN E N 1
ATOM 7798 C CA . ASN E 1 107 ? -82.178 -88.336 -51.955 1.00 109.01 107 ASN E CA 1
ATOM 7799 C C . ASN E 1 107 ? -81.075 -87.398 -52.358 1.00 103.05 107 ASN E C 1
ATOM 7800 O O . ASN E 1 107 ? -80.104 -87.774 -53.024 1.00 99.00 107 ASN E O 1
ATOM 7805 N N . VAL E 1 108 ? -81.215 -86.164 -51.923 1.00 103.10 108 VAL E N 1
ATOM 7806 C CA . VAL E 1 108 ? -80.072 -85.304 -51.836 1.00 98.78 108 VAL E CA 1
ATOM 7807 C C . VAL E 1 108 ? -80.280 -84.540 -50.553 1.00 102.32 108 VAL E C 1
ATOM 7808 O O . VAL E 1 108 ? -81.374 -84.028 -50.293 1.00 106.55 108 VAL E O 1
ATOM 7812 N N . PHE E 1 109 ? -79.246 -84.550 -49.719 1.00 101.40 109 PHE E N 1
ATOM 7813 C CA . PHE E 1 109 ? -79.227 -83.748 -48.511 1.00 104.54 109 PHE E CA 1
ATOM 7814 C C . PHE E 1 109 ? -78.293 -82.566 -48.688 1.00 100.98 109 PHE E C 1
ATOM 7815 O O . PHE E 1 109 ? -77.547 -82.477 -49.672 1.00 95.81 109 PHE E O 1
ATOM 7823 N N . VAL E 1 110 ? -78.356 -81.658 -47.722 1.00 104.31 110 VAL E N 1
ATOM 7824 C CA . VAL E 1 110 ? -77.682 -80.377 -47.826 1.00 102.70 110 VAL E CA 1
ATOM 7825 C C . VAL E 1 110 ? -76.618 -80.182 -46.740 1.00 103.31 110 VAL E C 1
ATOM 7826 O O . VAL E 1 110 ? -76.811 -80.513 -45.564 1.00 107.62 110 VAL E O 1
ATOM 7830 N N . ILE E 1 111 ? -75.486 -79.645 -47.169 1.00 99.40 111 ILE E N 1
ATOM 7831 C CA . ILE E 1 111 ? -74.450 -79.182 -46.270 1.00 100.28 111 ILE E CA 1
ATOM 7832 C C . ILE E 1 111 ? -74.515 -77.642 -46.233 1.00 101.91 111 ILE E C 1
ATOM 7833 O O . ILE E 1 111 ? -73.879 -76.944 -47.044 1.00 98.68 111 ILE E O 1
ATOM 7838 N N . LYS E 1 112 ? -75.312 -77.129 -45.297 1.00 107.55 112 LYS E N 1
ATOM 7839 C CA . LYS E 1 112 ? -75.554 -75.686 -45.172 1.00 110.51 112 LYS E CA 1
ATOM 7840 C C . LYS E 1 112 ? -74.282 -74.923 -44.800 1.00 109.92 112 LYS E C 1
ATOM 7841 O O . LYS E 1 112 ? -73.349 -75.496 -44.219 1.00 108.99 112 LYS E O 1
ATOM 7847 N N . ASP E 1 113 ? -74.255 -73.635 -45.152 1.00 110.83 113 ASP E N 1
ATOM 7848 C CA . ASP E 1 113 ? -73.104 -72.753 -44.913 1.00 110.94 113 ASP E CA 1
ATOM 7849 C C . ASP E 1 113 ? -71.729 -73.346 -45.338 1.00 105.88 113 ASP E C 1
ATOM 7850 O O . ASP E 1 113 ? -70.684 -72.921 -44.831 1.00 106.64 113 ASP E O 1
ATOM 7855 N N . ALA E 1 114 ? -71.738 -74.292 -46.287 1.00 101.21 114 ALA E N 1
ATOM 7856 C CA . ALA E 1 114 ? -70.540 -75.056 -46.710 1.00 96.88 114 ALA E CA 1
ATOM 7857 C C . ALA E 1 114 ? -69.203 -74.281 -46.765 1.00 96.29 114 ALA E C 1
ATOM 7858 O O . ALA E 1 114 ? -68.120 -74.873 -46.700 1.00 94.46 114 ALA E O 1
ATOM 7860 N N . ASP E 1 115 ? -69.303 -72.961 -46.863 1.00 98.61 115 ASP E N 1
ATOM 7861 C CA . ASP E 1 115 ? -68.163 -72.064 -47.014 1.00 99.12 115 ASP E CA 1
ATOM 7862 C C . ASP E 1 115 ? -67.508 -71.644 -45.701 1.00 103.56 115 ASP E C 1
ATOM 7863 O O . ASP E 1 115 ? -66.496 -70.933 -45.710 1.00 104.33 115 ASP E O 1
ATOM 7868 N N . ARG E 1 116 ? -68.092 -72.063 -44.581 1.00 107.11 116 ARG E N 1
ATOM 7869 C CA . ARG E 1 116 ? -67.603 -71.687 -43.242 1.00 112.50 116 ARG E CA 1
ATOM 7870 C C . ARG E 1 116 ? -67.110 -72.968 -42.502 1.00 112.26 116 ARG E C 1
ATOM 7871 O O . ARG E 1 116 ? -66.633 -72.908 -41.346 1.00 116.42 116 ARG E O 1
ATOM 7879 N N . LYS E 1 117 ? -67.218 -74.104 -43.205 1.00 107.68 117 LYS E N 1
ATOM 7880 C CA . LYS E 1 117 ? -67.022 -75.455 -42.652 1.00 107.67 117 LYS E CA 1
ATOM 7881 C C . LYS E 1 117 ? -65.741 -76.087 -43.164 1.00 103.91 117 LYS E C 1
ATOM 7882 O O . LYS E 1 117 ? -65.505 -76.088 -44.375 1.00 99.40 117 LYS E O 1
ATOM 7888 N N . SER E 1 118 ? -64.940 -76.655 -42.258 1.00 106.21 118 SER E N 1
ATOM 7889 C CA . SER E 1 118 ? -63.617 -77.185 -42.629 1.00 104.12 118 SER E CA 1
ATOM 7890 C C . SER E 1 118 ? -63.711 -78.404 -43.555 1.00 99.79 118 SER E C 1
ATOM 7891 O O . SER E 1 118 ? -64.781 -79.013 -43.684 1.00 99.16 118 SER E O 1
ATOM 7894 N N . MET E 1 119 ? -62.590 -78.723 -44.210 1.00 97.21 119 MET E N 1
ATOM 7895 C CA . MET E 1 119 ? -62.463 -79.896 -45.078 1.00 93.60 119 MET E CA 1
ATOM 7896 C C . MET E 1 119 ? -62.981 -81.185 -44.429 1.00 95.42 119 MET E C 1
ATOM 7897 O O . MET E 1 119 ? -63.978 -81.764 -44.888 1.00 93.98 119 MET E O 1
ATOM 7902 N N . VAL E 1 120 ? -62.308 -81.619 -43.360 1.00 98.94 120 VAL E N 1
ATOM 7903 C CA . VAL E 1 120 ? -62.660 -82.844 -42.650 1.00 101.27 120 VAL E CA 1
ATOM 7904 C C . VAL E 1 120 ? -64.114 -82.804 -42.209 1.00 102.61 120 VAL E C 1
ATOM 7905 O O . VAL E 1 120 ? -64.809 -83.814 -42.285 1.00 102.72 120 VAL E O 1
ATOM 7909 N N . GLU E 1 121 ? -64.563 -81.611 -41.814 1.00 103.97 121 GLU E N 1
ATOM 7910 C CA . GLU E 1 121 ? -65.900 -81.370 -41.251 1.00 106.82 121 GLU E CA 1
ATOM 7911 C C . GLU E 1 121 ? -67.068 -81.733 -42.173 1.00 103.71 121 GLU E C 1
ATOM 7912 O O . GLU E 1 121 ? -68.116 -82.209 -41.704 1.00 106.61 121 GLU E O 1
ATOM 7918 N N . ILE E 1 122 ? -66.890 -81.493 -43.469 1.00 98.28 122 ILE E N 1
ATOM 7919 C CA . ILE E 1 122 ? -67.943 -81.735 -44.434 1.00 95.43 122 ILE E CA 1
ATOM 7920 C C . ILE E 1 122 ? -68.043 -83.216 -44.660 1.00 95.02 122 ILE E C 1
ATOM 7921 O O . ILE E 1 122 ? -69.097 -83.814 -44.507 1.00 96.49 122 ILE E O 1
ATOM 7926 N N . SER E 1 123 ? -66.918 -83.800 -45.034 1.00 93.57 123 SER E N 1
ATOM 7927 C CA . SER E 1 123 ? -66.827 -85.230 -45.220 1.00 94.34 123 SER E CA 1
ATOM 7928 C C . SER E 1 123 ? -67.476 -85.974 -44.047 1.00 99.52 123 SER E C 1
ATOM 7929 O O . SER E 1 123 ? -68.172 -86.972 -44.243 1.00 100.49 123 SER E O 1
ATOM 7932 N N . ALA E 1 124 ? -67.269 -85.474 -42.834 1.00 103.50 124 ALA E N 1
ATOM 7933 C CA . ALA E 1 124 ? -67.938 -86.037 -41.668 1.00 109.36 124 ALA E CA 1
ATOM 7934 C C . ALA E 1 124 ? -69.438 -85.883 -41.833 1.00 110.08 124 ALA E C 1
ATOM 7935 O O . ALA E 1 124 ? -70.195 -86.855 -41.748 1.00 112.33 124 ALA E O 1
ATOM 7937 N N . GLU E 1 125 ? -69.847 -84.648 -42.098 1.00 108.64 125 GLU E N 1
ATOM 7938 C CA . GLU E 1 125 ? -71.252 -84.303 -42.257 1.00 109.85 125 GLU E CA 1
ATOM 7939 C C . GLU E 1 125 ? -71.917 -85.094 -43.396 1.00 106.80 125 GLU E C 1
ATOM 7940 O O . GLU E 1 125 ? -73.136 -85.306 -43.376 1.00 109.23 125 GLU E O 1
ATOM 7946 N N . ILE E 1 126 ? -71.124 -85.540 -44.373 1.00 102.00 126 ILE E N 1
ATOM 7947 C CA . ILE E 1 126 ? -71.680 -86.306 -45.488 1.00 99.27 126 ILE E CA 1
ATOM 7948 C C . ILE E 1 126 ? -71.871 -87.763 -45.095 1.00 102.42 126 ILE E C 1
ATOM 7949 O O . ILE E 1 126 ? -72.977 -88.291 -45.173 1.00 104.62 126 ILE E O 1
ATOM 7954 N N . SER E 1 127 ? -70.800 -88.399 -44.638 1.00 103.26 127 SER E N 1
ATOM 7955 C CA . SER E 1 127 ? -70.838 -89.822 -44.410 1.00 106.58 127 SER E CA 1
ATOM 7956 C C . SER E 1 127 ? -72.110 -90.174 -43.667 1.00 111.69 127 SER E C 1
ATOM 7957 O O . SER E 1 127 ? -72.907 -90.973 -44.143 1.00 112.69 127 SER E O 1
ATOM 7960 N N . ASP E 1 128 ? -72.324 -89.542 -42.519 1.00 115.38 128 ASP E N 1
ATOM 7961 C CA . ASP E 1 128 ? -73.443 -89.928 -41.673 1.00 121.58 128 ASP E CA 1
ATOM 7962 C C . ASP E 1 128 ? -74.784 -89.672 -42.361 1.00 120.76 128 ASP E C 1
ATOM 7963 O O . ASP E 1 128 ? -75.640 -90.546 -42.392 1.00 124.07 128 ASP E O 1
ATOM 7968 N N . LYS E 1 129 ? -74.965 -88.494 -42.941 1.00 116.74 129 LYS E N 1
ATOM 7969 C CA . LYS E 1 129 ? -76.217 -88.232 -43.626 1.00 116.47 129 LYS E CA 1
ATOM 7970 C C . LYS E 1 129 ? -76.337 -89.177 -44.824 1.00 113.57 129 LYS E C 1
ATOM 7971 O O . LYS E 1 129 ? -77.432 -89.391 -45.348 1.00 114.95 129 LYS E O 1
ATOM 7977 N N . ALA E 1 130 ? -75.212 -89.743 -45.255 1.00 110.09 130 ALA E N 1
ATOM 7978 C CA . ALA E 1 130 ? -75.237 -90.721 -46.327 1.00 108.18 130 ALA E CA 1
ATOM 7979 C C . ALA E 1 130 ? -75.524 -92.081 -45.733 1.00 113.73 130 ALA E C 1
ATOM 7980 O O . ALA E 1 130 ? -76.165 -92.911 -46.370 1.00 114.94 130 ALA E O 1
ATOM 7982 N N . SER E 1 131 ? -75.038 -92.303 -44.513 1.00 117.68 131 SER E N 1
ATOM 7983 C CA . SER E 1 131 ? -75.396 -93.490 -43.741 1.00 124.38 131 SER E CA 1
ATOM 7984 C C . SER E 1 131 ? -76.892 -93.427 -43.448 1.00 129.02 131 SER E C 1
ATOM 7985 O O . SER E 1 131 ? -77.590 -94.447 -43.501 1.00 133.39 131 SER E O 1
ATOM 7988 N N . ARG E 1 132 ? -77.375 -92.216 -43.159 1.00 128.67 132 ARG E N 1
ATOM 7989 C CA . ARG E 1 132 ? -78.778 -91.989 -42.794 1.00 133.67 132 ARG E CA 1
ATOM 7990 C C . ARG E 1 132 ? -79.705 -91.833 -44.009 1.00 131.15 132 ARG E C 1
ATOM 7991 O O . ARG E 1 132 ? -80.932 -91.850 -43.871 1.00 135.86 132 ARG E O 1
ATOM 7999 N N . ALA E 1 133 ? -79.123 -91.692 -45.196 1.00 124.35 133 ALA E N 1
ATOM 8000 C CA . ALA E 1 133 ? -79.908 -91.738 -46.407 1.00 122.33 133 ALA E CA 1
ATOM 8001 C C . ALA E 1 133 ? -80.363 -93.176 -46.641 1.00 126.24 133 ALA E C 1
ATOM 8002 O O . ALA E 1 133 ? -81.495 -93.396 -47.053 1.00 129.14 133 ALA E O 1
ATOM 8004 N N . ARG E 1 134 ? -79.493 -94.144 -46.331 1.00 127.24 134 ARG E N 1
ATOM 8005 C CA . ARG E 1 134 ? -79.749 -95.582 -46.577 1.00 131.40 134 ARG E CA 1
ATOM 8006 C C . ARG E 1 134 ? -80.801 -96.154 -45.632 1.00 139.78 134 ARG E C 1
ATOM 8007 O O . ARG E 1 134 ? -81.899 -96.528 -46.060 1.00 142.91 134 ARG E O 1
ATOM 8015 N N . GLU E 1 135 ? -80.450 -96.224 -44.349 1.00 143.91 135 GLU E N 1
ATOM 8016 C CA . GLU E 1 135 ? -81.397 -96.565 -43.301 1.00 152.51 135 GLU E CA 1
ATOM 8017 C C . GLU E 1 135 ? -82.361 -95.385 -43.183 1.00 152.94 135 GLU E C 1
ATOM 8018 O O . GLU E 1 135 ? -82.227 -94.555 -42.292 1.00 154.00 135 GLU E O 1
ATOM 8024 N N . ASN E 1 136 ? -83.338 -95.353 -44.089 1.00 152.84 136 ASN E N 1
ATOM 8025 C CA . ASN E 1 136 ? -84.108 -94.155 -44.471 1.00 151.34 136 ASN E CA 1
ATOM 8026 C C . ASN E 1 136 ? -84.689 -93.208 -43.385 1.00 155.75 136 ASN E C 1
ATOM 8027 O O . ASN E 1 136 ? -85.873 -92.865 -43.430 1.00 159.93 136 ASN E O 1
ATOM 8032 N N . LYS E 1 137 ? -83.856 -92.760 -42.443 1.00 155.24 137 LYS E N 1
ATOM 8033 C CA . LYS E 1 137 ? -84.273 -91.794 -41.405 1.00 159.34 137 LYS E CA 1
ATOM 8034 C C . LYS E 1 137 ? -83.503 -90.477 -41.541 1.00 153.03 137 LYS E C 1
ATOM 8035 O O . LYS E 1 137 ? -82.294 -90.423 -41.313 1.00 149.17 137 LYS E O 1
ATOM 8041 N N . LEU E 1 138 ? -84.209 -89.412 -41.904 1.00 152.52 138 LEU E N 1
ATOM 8042 C CA . LEU E 1 138 ? -83.543 -88.197 -42.342 1.00 146.25 138 LEU E CA 1
ATOM 8043 C C . LEU E 1 138 ? -84.426 -86.974 -42.175 1.00 149.40 138 LEU E C 1
ATOM 8044 O O . LEU E 1 138 ? -85.423 -86.845 -42.879 1.00 150.79 138 LEU E O 1
ATOM 8049 N N . GLN E 1 139 ? -84.063 -86.073 -41.262 1.00 151.16 139 GLN E N 1
ATOM 8050 C CA . GLN E 1 139 ? -84.894 -84.893 -40.979 1.00 155.39 139 GLN E CA 1
ATOM 8051 C C . GLN E 1 139 ? -85.199 -84.064 -42.224 1.00 150.89 139 GLN E C 1
ATOM 8052 O O . GLN E 1 139 ? -84.325 -83.890 -43.073 1.00 143.39 139 GLN E O 1
ATOM 8058 N N . LEU E 1 140 ? -86.435 -83.558 -42.323 1.00 156.10 140 LEU E N 1
ATOM 8059 C CA . LEU E 1 140 ? -86.860 -82.727 -43.472 1.00 153.25 140 LEU E CA 1
ATOM 8060 C C . LEU E 1 140 ? -86.136 -81.379 -43.511 1.00 149.98 140 LEU E C 1
ATOM 8061 O O . LEU E 1 140 ? -86.086 -80.694 -44.547 1.00 145.92 140 LEU E O 1
ATOM 8066 N N . ASP E 1 141 ? -85.570 -81.030 -42.361 1.00 152.30 141 ASP E N 1
ATOM 8067 C CA . ASP E 1 141 ? -84.633 -79.933 -42.204 1.00 149.24 141 ASP E CA 1
ATOM 8068 C C . ASP E 1 141 ? -83.526 -80.010 -43.270 1.00 139.86 141 ASP E C 1
ATOM 8069 O O . ASP E 1 141 ? -83.356 -79.081 -44.072 1.00 136.63 141 ASP E O 1
ATOM 8074 N N . GLU E 1 142 ? -82.823 -81.146 -43.300 1.00 136.18 142 GLU E N 1
ATOM 8075 C CA . GLU E 1 142 ? -81.575 -81.326 -44.066 1.00 127.99 142 GLU E CA 1
ATOM 8076 C C . GLU E 1 142 ? -81.763 -81.605 -45.556 1.00 123.05 142 GLU E C 1
ATOM 8077 O O . GLU E 1 142 ? -80.796 -81.947 -46.239 1.00 116.75 142 GLU E O 1
ATOM 8083 N N . VAL E 1 143 ? -82.997 -81.461 -46.051 1.00 126.36 143 VAL E N 1
ATOM 8084 C CA . VAL E 1 143 ? -83.327 -81.758 -47.462 1.00 123.16 143 VAL E CA 1
ATOM 8085 C C . VAL E 1 143 ? -83.639 -80.507 -48.313 1.00 122.40 143 VAL E C 1
ATOM 8086 O O . VAL E 1 143 ? -83.387 -80.507 -49.537 1.00 117.68 143 VAL E O 1
ATOM 8090 N N . GLN E 1 144 ? -84.174 -79.455 -47.677 1.00 127.53 144 GLN E N 1
ATOM 8091 C CA . GLN E 1 144 ? -84.517 -78.212 -48.396 1.00 127.96 144 GLN E CA 1
ATOM 8092 C C . GLN E 1 144 ? -83.423 -77.111 -48.356 1.00 124.82 144 GLN E C 1
ATOM 8093 O O . GLN E 1 144 ? -82.363 -77.285 -47.729 1.00 122.36 144 GLN E O 1
ATOM 8099 N N . ASP E 1 145 ? -83.718 -75.997 -49.044 1.00 125.47 145 ASP E N 1
ATOM 8100 C CA . ASP E 1 145 ? -82.830 -74.824 -49.298 1.00 122.94 145 ASP E CA 1
ATOM 8101 C C . ASP E 1 145 ? -81.382 -75.085 -49.776 1.00 115.43 145 ASP E C 1
ATOM 8102 O O . ASP E 1 145 ? -80.437 -74.405 -49.359 1.00 114.33 145 ASP E O 1
ATOM 8107 N N . SER E 1 146 ? -81.238 -76.061 -50.673 1.00 110.80 146 SER E N 1
ATOM 8108 C CA . SER E 1 146 ? -79.982 -76.308 -51.390 1.00 104.24 146 SER E CA 1
ATOM 8109 C C . SER E 1 146 ? -79.835 -75.290 -52.529 1.00 102.46 146 SER E C 1
ATOM 8110 O O . SER E 1 146 ? -80.814 -75.008 -53.227 1.00 104.92 146 SER E O 1
ATOM 8113 N N . THR E 1 147 ? -78.628 -74.743 -52.707 1.00 98.81 147 THR E N 1
ATOM 8114 C CA . THR E 1 147 ? -78.391 -73.591 -53.601 1.00 98.02 147 THR E CA 1
ATOM 8115 C C . THR E 1 147 ? -77.767 -74.025 -54.910 1.00 93.01 147 THR E C 1
ATOM 8116 O O . THR E 1 147 ? -77.699 -73.271 -55.895 1.00 92.51 147 THR E O 1
ATOM 8120 N N . PHE E 1 148 ? -77.321 -75.272 -54.887 1.00 89.91 148 PHE E N 1
ATOM 8121 C CA . PHE E 1 148 ? -76.417 -75.827 -55.874 1.00 85.36 148 PHE E CA 1
ATOM 8122 C C . PHE E 1 148 ? -76.072 -77.254 -55.428 1.00 83.28 148 PHE E C 1
ATOM 8123 O O . PHE E 1 148 ? -75.930 -77.518 -54.234 1.00 84.77 148 PHE E O 1
ATOM 8131 N N . THR E 1 149 ? -75.939 -78.177 -56.366 1.00 80.35 149 THR E N 1
ATOM 8132 C CA . THR E 1 149 ? -75.886 -79.565 -55.963 1.00 79.69 149 THR E CA 1
ATOM 8133 C C . THR E 1 149 ? -74.811 -80.374 -56.659 1.00 76.12 149 THR E C 1
ATOM 8134 O O . THR E 1 149 ? -74.531 -80.154 -57.835 1.00 74.56 149 THR E O 1
ATOM 8138 N N . ILE E 1 150 ? -74.215 -81.312 -55.921 1.00 75.63 150 ILE E N 1
ATOM 8139 C CA . ILE E 1 150 ? -73.144 -82.160 -56.448 1.00 72.81 150 ILE E CA 1
ATOM 8140 C C . ILE E 1 150 ? -73.562 -83.620 -56.519 1.00 73.88 150 ILE E C 1
ATOM 8141 O O . ILE E 1 150 ? -74.085 -84.186 -55.549 1.00 76.22 150 ILE E O 1
ATOM 8146 N N . THR E 1 151 ? -73.313 -84.227 -57.674 1.00 72.62 151 THR E N 1
ATOM 8147 C CA . THR E 1 151 ? -73.342 -85.676 -57.759 1.00 73.86 151 THR E CA 1
ATOM 8148 C C . THR E 1 151 ? -71.993 -86.316 -58.041 1.00 72.23 151 THR E C 1
ATOM 8149 O O . THR E 1 151 ? -71.184 -85.788 -58.815 1.00 70.14 151 THR E O 1
ATOM 8153 N N . ASN E 1 152 ? -71.791 -87.478 -57.423 1.00 73.81 152 ASN E N 1
ATOM 8154 C CA . ASN E 1 152 ? -70.642 -88.327 -57.698 1.00 73.27 152 ASN E CA 1
ATOM 8155 C C . ASN E 1 152 ? -71.139 -89.732 -57.957 1.00 75.48 152 ASN E C 1
ATOM 8156 O O . ASN E 1 152 ? -71.606 -90.399 -57.037 1.00 78.22 152 ASN E O 1
ATOM 8161 N N . VAL E 1 153 ? -71.079 -90.155 -59.217 1.00 74.86 153 VAL E N 1
ATOM 8162 C CA . VAL E 1 153 ? -71.362 -91.540 -59.584 1.00 77.34 153 VAL E CA 1
ATOM 8163 C C . VAL E 1 153 ? -70.094 -92.371 -59.512 1.00 78.39 153 VAL E C 1
ATOM 8164 O O . VAL E 1 153 ? -70.141 -93.565 -59.255 1.00 81.37 153 VAL E O 1
ATOM 8168 N N . GLY E 1 154 ? -68.964 -91.697 -59.709 1.00 76.53 154 GLY E N 1
ATOM 8169 C CA . GLY E 1 154 ? -67.668 -92.323 -59.987 1.00 77.77 154 GLY E CA 1
ATOM 8170 C C . GLY E 1 154 ? -67.167 -93.214 -58.890 1.00 80.78 154 GLY E C 1
ATOM 8171 O O . GLY E 1 154 ? -66.528 -94.224 -59.149 1.00 83.40 154 GLY E O 1
ATOM 8172 N N . THR E 1 155 ? -67.441 -92.813 -57.658 1.00 81.13 155 THR E N 1
ATOM 8173 C CA . THR E 1 155 ? -67.466 -93.738 -56.530 1.00 84.88 155 THR E CA 1
ATOM 8174 C C . THR E 1 155 ? -67.797 -95.150 -57.015 1.00 87.92 155 THR E C 1
ATOM 8175 O O . THR E 1 155 ? -67.147 -96.131 -56.630 1.00 91.23 155 THR E O 1
ATOM 8179 N N . ILE E 1 156 ? -68.825 -95.212 -57.862 1.00 87.05 156 ILE E N 1
ATOM 8180 C CA . ILE E 1 156 ? -69.355 -96.448 -58.401 1.00 90.14 156 ILE E CA 1
ATOM 8181 C C . ILE E 1 156 ? -68.793 -96.681 -59.829 1.00 89.15 156 ILE E C 1
ATOM 8182 O O . ILE E 1 156 ? -68.305 -97.767 -60.126 1.00 92.65 156 ILE E O 1
ATOM 8187 N N . GLY E 1 157 ? -68.811 -95.664 -60.688 1.00 84.90 157 GLY E N 1
ATOM 8188 C CA . GLY E 1 157 ? -68.219 -95.791 -62.019 1.00 84.03 157 GLY E CA 1
ATOM 8189 C C . GLY E 1 157 ? -68.553 -94.601 -62.878 1.00 80.31 157 GLY E C 1
ATOM 8190 O O . GLY E 1 157 ? -69.367 -93.770 -62.493 1.00 78.29 157 GLY E O 1
ATOM 8191 N N . GLY E 1 158 ? -67.908 -94.501 -64.034 1.00 80.02 158 GLY E N 1
ATOM 8192 C CA . GLY E 1 158 ? -68.265 -93.483 -65.050 1.00 77.66 158 GLY E CA 1
ATOM 8193 C C . GLY E 1 158 ? -67.301 -92.320 -65.259 1.00 74.64 158 GLY E C 1
ATOM 8194 O O . GLY E 1 158 ? -66.896 -91.674 -64.284 1.00 72.86 158 GLY E O 1
ATOM 8195 N N . ILE E 1 159 ? -66.942 -92.038 -66.518 1.00 74.39 159 ILE E N 1
ATOM 8196 C CA . ILE E 1 159 ? -65.981 -90.962 -66.803 1.00 72.08 159 ILE E CA 1
ATOM 8197 C C . ILE E 1 159 ? -66.682 -89.653 -67.001 1.00 69.73 159 ILE E C 1
ATOM 8198 O O . ILE E 1 159 ? -66.119 -88.614 -66.687 1.00 67.99 159 ILE E O 1
ATOM 8203 N N . MET E 1 160 ? -67.905 -89.719 -67.526 1.00 70.38 160 MET E N 1
ATOM 8204 C CA . MET E 1 160 ? -68.671 -88.548 -67.921 1.00 69.13 160 MET E CA 1
ATOM 8205 C C . MET E 1 160 ? -70.148 -88.770 -67.812 1.00 70.08 160 MET E C 1
ATOM 8206 O O . MET E 1 160 ? -70.629 -89.885 -68.004 1.00 72.51 160 MET E O 1
ATOM 8211 N N . SER E 1 161 ? -70.874 -87.691 -67.557 1.00 68.98 161 SER E N 1
ATOM 8212 C CA . SER E 1 161 ? -72.327 -87.718 -67.625 1.00 70.83 161 SER E CA 1
ATOM 8213 C C . SER E 1 161 ? -72.885 -86.340 -67.981 1.00 70.68 161 SER E C 1
ATOM 8214 O O . SER E 1 161 ? -72.242 -85.323 -67.729 1.00 69.07 161 SER E O 1
ATOM 8217 N N . THR E 1 162 ? -74.070 -86.315 -68.589 1.00 73.17 162 THR E N 1
ATOM 8218 C CA . THR E 1 162 ? -74.888 -85.093 -68.686 1.00 73.89 162 THR E CA 1
ATOM 8219 C C . THR E 1 162 ? -75.888 -85.035 -67.523 1.00 74.44 162 THR E C 1
ATOM 8220 O O . THR E 1 162 ? -77.023 -85.519 -67.655 1.00 76.99 162 THR E O 1
ATOM 8224 N N . PRO E 1 163 ? -75.473 -84.447 -66.383 1.00 72.46 163 PRO E N 1
ATOM 8225 C CA . PRO E 1 163 ? -76.297 -84.504 -65.188 1.00 73.55 163 PRO E CA 1
ATOM 8226 C C . PRO E 1 163 ? -77.614 -83.794 -65.406 1.00 76.39 163 PRO E C 1
ATOM 8227 O O . PRO E 1 163 ? -77.696 -82.908 -66.267 1.00 76.92 163 PRO E O 1
ATOM 8231 N N . ILE E 1 164 ? -78.642 -84.197 -64.662 1.00 78.91 164 ILE E N 1
ATOM 8232 C CA . ILE E 1 164 ? -79.913 -83.484 -64.698 1.00 82.18 164 ILE E CA 1
ATOM 8233 C C . ILE E 1 164 ? -79.962 -82.574 -63.499 1.00 82.14 164 ILE E C 1
ATOM 8234 O O . ILE E 1 164 ? -79.713 -83.023 -62.374 1.00 81.70 164 ILE E O 1
ATOM 8239 N N . ILE E 1 165 ? -80.299 -81.305 -63.742 1.00 83.27 165 ILE E N 1
ATOM 8240 C CA . ILE E 1 165 ? -80.225 -80.289 -62.702 1.00 83.80 165 ILE E CA 1
ATOM 8241 C C . ILE E 1 165 ? -81.078 -80.709 -61.523 1.00 86.96 165 ILE E C 1
ATOM 8242 O O . ILE E 1 165 ? -81.911 -81.603 -61.644 1.00 89.52 165 ILE E O 1
ATOM 8247 N N . ASN E 1 166 ? -80.840 -80.100 -60.370 1.00 87.50 166 ASN E N 1
ATOM 8248 C CA . ASN E 1 166 ? -81.723 -80.265 -59.236 1.00 91.49 166 ASN E CA 1
ATOM 8249 C C . ASN E 1 166 ? -82.711 -79.096 -59.235 1.00 95.74 166 ASN E C 1
ATOM 8250 O O . ASN E 1 166 ? -82.403 -77.989 -58.782 1.00 96.14 166 ASN E O 1
ATOM 8255 N N . TYR E 1 167 ? -83.897 -79.351 -59.776 1.00 99.49 167 TYR E N 1
ATOM 8256 C CA . TYR E 1 167 ? -84.913 -78.319 -59.909 1.00 104.34 167 TYR E CA 1
ATOM 8257 C C . TYR E 1 167 ? -85.384 -77.880 -58.535 1.00 108.05 167 TYR E C 1
ATOM 8258 O O . TYR E 1 167 ? -85.683 -78.726 -57.690 1.00 109.60 167 TYR E O 1
ATOM 8267 N N . PRO E 1 168 ? -85.472 -76.556 -58.316 1.00 110.19 168 PRO E N 1
ATOM 8268 C CA . PRO E 1 168 ? -85.258 -75.576 -59.364 1.00 109.48 168 PRO E CA 1
ATOM 8269 C C . PRO E 1 168 ? -83.864 -74.963 -59.410 1.00 104.80 168 PRO E C 1
ATOM 8270 O O . PRO E 1 168 ? -83.590 -74.209 -60.343 1.00 104.32 168 PRO E O 1
ATOM 8274 N N . GLU E 1 169 ? -82.995 -75.275 -58.440 1.00 101.95 169 GLU E N 1
ATOM 8275 C CA . GLU E 1 169 ? -81.669 -74.623 -58.356 1.00 98.42 169 GLU E CA 1
ATOM 8276 C C . GLU E 1 169 ? -80.955 -74.761 -59.688 1.00 94.46 169 GLU E C 1
ATOM 8277 O O . GLU E 1 169 ? -81.208 -75.724 -60.417 1.00 93.42 169 GLU E O 1
ATOM 8283 N N . VAL E 1 170 ? -80.095 -73.805 -60.028 1.00 93.00 170 VAL E N 1
ATOM 8284 C CA . VAL E 1 170 ? -79.858 -73.555 -61.451 1.00 91.81 170 VAL E CA 1
ATOM 8285 C C . VAL E 1 170 ? -78.787 -74.432 -62.156 1.00 86.69 170 VAL E C 1
ATOM 8286 O O . VAL E 1 170 ? -78.806 -74.558 -63.387 1.00 86.26 170 VAL E O 1
ATOM 8290 N N . ALA E 1 171 ? -77.894 -75.055 -61.387 1.00 83.44 171 ALA E N 1
ATOM 8291 C CA . ALA E 1 171 ? -76.822 -75.865 -61.971 1.00 79.13 171 ALA E CA 1
ATOM 8292 C C . ALA E 1 171 ? -76.407 -77.054 -61.112 1.00 76.99 171 ALA E C 1
ATOM 8293 O O . ALA E 1 171 ? -76.739 -77.126 -59.923 1.00 78.25 171 ALA E O 1
ATOM 8295 N N . ILE E 1 172 ? -75.667 -77.972 -61.741 1.00 74.23 172 ILE E N 1
ATOM 8296 C CA . ILE E 1 172 ? -75.118 -79.183 -61.104 1.00 72.26 172 ILE E CA 1
ATOM 8297 C C . ILE E 1 172 ? -73.629 -79.407 -61.442 1.00 69.02 172 ILE E C 1
ATOM 8298 O O . ILE E 1 172 ? -73.180 -79.098 -62.546 1.00 68.31 172 ILE E O 1
ATOM 8303 N N . LEU E 1 173 ? -72.868 -79.942 -60.493 1.00 67.57 173 LEU E N 1
ATOM 8304 C CA . LEU E 1 173 ? -71.529 -80.421 -60.803 1.00 65.22 173 LEU E CA 1
ATOM 8305 C C . LEU E 1 173 ? -71.459 -81.945 -60.723 1.00 65.02 173 LEU E C 1
ATOM 8306 O O . LEU E 1 173 ? -71.725 -82.535 -59.667 1.00 66.02 173 LEU E O 1
ATOM 8311 N N . GLY E 1 174 ? -71.091 -82.569 -61.843 1.00 64.21 174 GLY E N 1
ATOM 8312 C CA . GLY E 1 174 ? -71.097 -84.024 -61.975 1.00 64.54 174 GLY E CA 1
ATOM 8313 C C . GLY E 1 174 ? -69.708 -84.615 -61.915 1.00 63.71 174 GLY E C 1
ATOM 8314 O O . GLY E 1 174 ? -68.985 -84.607 -62.907 1.00 63.15 174 GLY E O 1
ATOM 8315 N N . VAL E 1 175 ? -69.333 -85.126 -60.745 1.00 64.09 175 VAL E N 1
ATOM 8316 C CA . VAL E 1 175 ? -68.020 -85.736 -60.559 1.00 63.76 175 VAL E CA 1
ATOM 8317 C C . VAL E 1 175 ? -68.094 -87.223 -60.870 1.00 65.26 175 VAL E C 1
ATOM 8318 O O . VAL E 1 175 ? -69.161 -87.828 -60.792 1.00 66.33 175 VAL E O 1
ATOM 8322 N N . HIS E 1 176 ? -66.945 -87.801 -61.208 1.00 66.02 176 HIS E N 1
ATOM 8323 C CA . HIS E 1 176 ? -66.881 -89.122 -61.830 1.00 68.27 176 HIS E CA 1
ATOM 8324 C C . HIS E 1 176 ? -65.796 -90.051 -61.272 1.00 70.08 176 HIS E C 1
ATOM 8325 O O . HIS E 1 176 ? -65.422 -89.977 -60.091 1.00 70.35 176 HIS E O 1
ATOM 8332 N N . ARG E 1 177 ? -65.329 -90.936 -62.149 1.00 71.89 177 ARG E N 1
ATOM 8333 C CA . ARG E 1 177 ? -64.324 -91.934 -61.842 1.00 75.04 177 ARG E CA 1
ATOM 8334 C C . ARG E 1 177 ? -62.933 -91.329 -61.967 1.00 74.95 177 ARG E C 1
ATOM 8335 O O . ARG E 1 177 ? -62.680 -90.553 -62.896 1.00 73.81 177 ARG E O 1
ATOM 8343 N N . ILE E 1 178 ? -62.049 -91.672 -61.022 1.00 77.03 178 ILE E N 1
ATOM 8344 C CA . ILE E 1 178 ? -60.641 -91.253 -61.054 1.00 78.03 178 ILE E CA 1
ATOM 8345 C C . ILE E 1 178 ? -59.973 -92.167 -62.029 1.00 81.19 178 ILE E C 1
ATOM 8346 O O . ILE E 1 178 ? -60.213 -93.370 -62.000 1.00 84.07 178 ILE E O 1
ATOM 8351 N N . LEU E 1 179 ? -59.153 -91.601 -62.903 1.00 81.56 179 LEU E N 1
ATOM 8352 C CA . LEU E 1 179 ? -58.540 -92.379 -63.963 1.00 85.32 179 LEU E CA 1
ATOM 8353 C C . LEU E 1 179 ? -57.055 -92.076 -64.063 1.00 87.91 179 LEU E C 1
ATOM 8354 O O . LEU E 1 179 ? -56.665 -90.919 -64.298 1.00 86.30 179 LEU E O 1
ATOM 8359 N N . GLU E 1 180 ? -56.231 -93.108 -63.857 1.00 92.59 180 GLU E N 1
ATOM 8360 C CA . GLU E 1 180 ? -54.791 -92.946 -64.015 1.00 95.99 180 GLU E CA 1
ATOM 8361 C C . GLU E 1 180 ? -54.360 -93.401 -65.388 1.00 99.37 180 GLU E C 1
ATOM 8362 O O . GLU E 1 180 ? -54.950 -94.306 -65.980 1.00 100.82 180 GLU E O 1
ATOM 8368 N N . ARG E 1 181 ? -53.327 -92.725 -65.870 1.00 101.20 181 ARG E N 1
ATOM 8369 C CA . ARG E 1 181 ? -52.983 -92.635 -67.272 1.00 103.83 181 ARG E CA 1
ATOM 8370 C C . ARG E 1 181 ? -51.751 -91.747 -67.297 1.00 105.44 181 ARG E C 1
ATOM 8371 O O . ARG E 1 181 ? -51.845 -90.540 -67.059 1.00 102.08 181 ARG E O 1
ATOM 8379 N N . GLU E 1 182 ? -50.593 -92.338 -67.551 1.00 111.17 182 GLU E N 1
ATOM 8380 C CA . GLU E 1 182 ? -49.375 -91.541 -67.638 1.00 113.87 182 GLU E CA 1
ATOM 8381 C C . GLU E 1 182 ? -48.195 -92.064 -66.771 1.00 118.20 182 GLU E C 1
ATOM 8382 O O . GLU E 1 182 ? -47.190 -92.482 -67.355 1.00 124.35 182 GLU E O 1
ATOM 8388 N N . GLY E 1 183 ? -48.283 -92.113 -65.433 1.00 115.83 183 GLY E N 1
ATOM 8389 C CA . GLY E 1 183 ? -49.491 -91.930 -64.639 1.00 109.11 183 GLY E CA 1
ATOM 8390 C C . GLY E 1 183 ? -49.555 -90.736 -63.705 1.00 104.73 183 GLY E C 1
ATOM 8391 O O . GLY E 1 183 ? -48.939 -90.706 -62.629 1.00 106.00 183 GLY E O 1
ATOM 8392 N N . ARG E 1 184 ? -50.309 -89.744 -64.154 1.00 99.71 184 ARG E N 1
ATOM 8393 C CA . ARG E 1 184 ? -50.891 -88.751 -63.290 1.00 95.01 184 ARG E CA 1
ATOM 8394 C C . ARG E 1 184 ? -52.360 -89.109 -63.193 1.00 90.71 184 ARG E C 1
ATOM 8395 O O . ARG E 1 184 ? -52.912 -89.690 -64.123 1.00 90.75 184 ARG E O 1
ATOM 8403 N N . LYS E 1 185 ? -53.002 -88.755 -62.083 1.00 87.53 185 LYS E N 1
ATOM 8404 C CA . LYS E 1 185 ? -54.411 -89.103 -61.862 1.00 83.90 185 LYS E CA 1
ATOM 8405 C C . LYS E 1 185 ? -55.348 -88.033 -62.398 1.00 79.24 185 LYS E C 1
ATOM 8406 O O . LYS E 1 185 ? -55.383 -86.905 -61.906 1.00 76.77 185 LYS E O 1
ATOM 8412 N N . TYR E 1 186 ? -56.097 -88.417 -63.420 1.00 78.22 186 TYR E N 1
ATOM 8413 C CA . TYR E 1 186 ? -57.026 -87.535 -64.077 1.00 75.30 186 TYR E CA 1
ATOM 8414 C C . TYR E 1 186 ? -58.443 -88.000 -63.853 1.00 73.03 186 TYR E C 1
ATOM 8415 O O . TYR E 1 186 ? -58.693 -89.191 -63.734 1.00 74.28 186 TYR E O 1
ATOM 8424 N N . MET E 1 187 ? -59.376 -87.055 -63.853 1.00 70.22 187 MET E N 1
ATOM 8425 C CA . MET E 1 187 ? -60.787 -87.353 -63.667 1.00 68.86 187 MET E CA 1
ATOM 8426 C C . MET E 1 187 ? -61.607 -86.248 -64.255 1.00 66.73 187 MET E C 1
ATOM 8427 O O . MET E 1 187 ? -61.249 -85.077 -64.078 1.00 65.78 187 MET E O 1
ATOM 8432 N N . TYR E 1 188 ? -62.716 -86.604 -64.912 1.00 66.39 188 TYR E N 1
ATOM 8433 C CA . TYR E 1 188 ? -63.596 -85.582 -65.497 1.00 65.24 188 TYR E CA 1
ATOM 8434 C C . TYR E 1 188 ? -64.638 -85.102 -64.545 1.00 63.35 188 TYR E C 1
ATOM 8435 O O . TYR E 1 188 ? -64.958 -85.765 -63.579 1.00 63.58 188 TYR E O 1
ATOM 8444 N N . LEU E 1 189 ? -65.182 -83.939 -64.837 1.00 62.21 189 LEU E N 1
ATOM 8445 C CA . LEU E 1 189 ? -66.382 -83.524 -64.168 1.00 61.66 189 LEU E CA 1
ATOM 8446 C C . LEU E 1 189 ? -67.195 -82.660 -65.113 1.00 62.19 189 LEU E C 1
ATOM 8447 O O . LEU E 1 189 ? -66.634 -82.059 -66.040 1.00 62.52 189 LEU E O 1
ATOM 8452 N N . SER E 1 190 ? -68.515 -82.642 -64.872 1.00 62.86 190 SER E N 1
ATOM 8453 C CA . SER E 1 190 ? -69.530 -82.010 -65.743 1.00 63.86 190 SER E CA 1
ATOM 8454 C C . SER E 1 190 ? -70.315 -80.910 -65.055 1.00 63.84 190 SER E C 1
ATOM 8455 O O . SER E 1 190 ? -70.896 -81.124 -63.993 1.00 63.94 190 SER E O 1
ATOM 8458 N N . LEU E 1 191 ? -70.366 -79.743 -65.676 1.00 64.28 191 LEU E N 1
ATOM 8459 C CA . LEU E 1 191 ? -71.331 -78.761 -65.254 1.00 65.43 191 LEU E CA 1
ATOM 8460 C C . LEU E 1 191 ? -72.523 -78.864 -66.188 1.00 67.36 191 LEU E C 1
ATOM 8461 O O . LEU E 1 191 ? -72.366 -79.040 -67.399 1.00 67.75 191 LEU E O 1
ATOM 8466 N N . SER E 1 192 ? -73.712 -78.801 -65.597 1.00 68.92 192 SER E N 1
ATOM 8467 C CA . SER E 1 192 ? -74.962 -78.625 -66.323 1.00 71.49 192 SER E CA 1
ATOM 8468 C C . SER E 1 192 ? -75.676 -77.448 -65.720 1.00 73.43 192 SER E C 1
ATOM 8469 O O . SER E 1 192 ? -75.674 -77.246 -64.511 1.00 73.01 192 SER E O 1
ATOM 8472 N N . CYS E 1 193 ? -76.302 -76.665 -66.571 1.00 76.09 193 CYS E N 1
ATOM 8473 C CA . CYS E 1 193 ? -76.909 -75.455 -66.092 1.00 79.21 193 CYS E CA 1
ATOM 8474 C C . CYS E 1 193 ? -78.080 -75.029 -66.976 1.00 83.27 193 CYS E C 1
ATOM 8475 O O . CYS E 1 193 ? -78.266 -75.576 -68.075 1.00 83.81 193 CYS E O 1
ATOM 8478 N N . ASP E 1 194 ? -78.876 -74.076 -66.482 1.00 86.47 194 ASP E N 1
ATOM 8479 C CA . ASP E 1 194 ? -79.942 -73.503 -67.272 1.00 90.76 194 ASP E CA 1
ATOM 8480 C C . ASP E 1 194 ? -79.355 -72.507 -68.239 1.00 91.69 194 ASP E C 1
ATOM 8481 O O . ASP E 1 194 ? -78.764 -71.503 -67.841 1.00 91.86 194 ASP E O 1
ATOM 8486 N N . HIS E 1 195 ? -79.545 -72.787 -69.517 1.00 92.80 195 HIS E N 1
ATOM 8487 C CA . HIS E 1 195 ? -78.906 -72.007 -70.542 1.00 94.21 195 HIS E CA 1
ATOM 8488 C C . HIS E 1 195 ? -79.688 -70.736 -70.815 1.00 99.80 195 HIS E C 1
ATOM 8489 O O . HIS E 1 195 ? -79.322 -69.957 -71.683 1.00 102.33 195 HIS E O 1
ATOM 8496 N N . ARG E 1 196 ? -80.760 -70.518 -70.068 1.00 102.52 196 ARG E N 1
ATOM 8497 C CA . ARG E 1 196 ? -81.515 -69.289 -70.212 1.00 108.53 196 ARG E CA 1
ATOM 8498 C C . ARG E 1 196 ? -80.764 -68.177 -69.512 1.00 108.66 196 ARG E C 1
ATOM 8499 O O . ARG E 1 196 ? -80.617 -67.081 -70.050 1.00 112.38 196 ARG E O 1
ATOM 8507 N N . LEU E 1 197 ? -80.283 -68.464 -68.310 1.00 105.14 197 LEU E N 1
ATOM 8508 C CA . LEU E 1 197 ? -79.413 -67.531 -67.630 1.00 105.29 197 LEU E CA 1
ATOM 8509 C C . LEU E 1 197 ? -78.017 -67.840 -68.080 1.00 101.12 197 LEU E C 1
ATOM 8510 O O . LEU E 1 197 ? -77.391 -67.063 -68.788 1.00 103.03 197 LEU E O 1
ATOM 8515 N N . ILE E 1 198 ? -77.529 -68.991 -67.660 1.00 96.32 198 ILE E N 1
ATOM 8516 C CA . ILE E 1 198 ? -76.116 -69.264 -67.746 1.00 92.71 198 ILE E CA 1
ATOM 8517 C C . ILE E 1 198 ? -75.710 -69.632 -69.170 1.00 92.59 198 ILE E C 1
ATOM 8518 O O . ILE E 1 198 ? -75.921 -70.770 -69.614 1.00 90.64 198 ILE E O 1
ATOM 8523 N N . ASP E 1 199 ? -75.135 -68.652 -69.873 1.00 95.49 199 ASP E N 1
ATOM 8524 C CA . ASP E 1 199 ? -74.713 -68.804 -71.279 1.00 96.63 199 ASP E CA 1
ATOM 8525 C C . ASP E 1 199 ? -73.615 -69.861 -71.472 1.00 92.25 199 ASP E C 1
ATOM 8526 O O . ASP E 1 199 ? -73.028 -70.357 -70.489 1.00 88.73 199 ASP E O 1
ATOM 8531 N N . GLY E 1 200 ? -73.338 -70.207 -72.733 1.00 93.05 200 GLY E N 1
ATOM 8532 C CA . GLY E 1 200 ? -72.281 -71.172 -73.018 1.00 89.41 200 GLY E CA 1
ATOM 8533 C C . GLY E 1 200 ? -71.037 -70.679 -72.315 1.00 87.58 200 GLY E C 1
ATOM 8534 O O . GLY E 1 200 ? -70.580 -71.241 -71.301 1.00 83.49 200 GLY E O 1
ATOM 8535 N N . ALA E 1 201 ? -70.543 -69.575 -72.857 1.00 90.96 201 ALA E N 1
ATOM 8536 C CA . ALA E 1 201 ? -69.388 -68.880 -72.348 1.00 91.09 201 ALA E CA 1
ATOM 8537 C C . ALA E 1 201 ? -69.166 -69.058 -70.829 1.00 87.77 201 ALA E C 1
ATOM 8538 O O . ALA E 1 201 ? -68.137 -69.576 -70.389 1.00 85.09 201 ALA E O 1
ATOM 8540 N N . VAL E 1 202 ? -70.150 -68.658 -70.037 1.00 88.49 202 VAL E N 1
ATOM 8541 C CA . VAL E 1 202 ? -69.949 -68.506 -68.608 1.00 86.97 202 VAL E CA 1
ATOM 8542 C C . VAL E 1 202 ? -69.832 -69.851 -67.909 1.00 82.32 202 VAL E C 1
ATOM 8543 O O . VAL E 1 202 ? -68.890 -70.060 -67.154 1.00 80.49 202 VAL E O 1
ATOM 8547 N N . ALA E 1 203 ? -70.744 -70.776 -68.192 1.00 81.04 203 ALA E N 1
ATOM 8548 C CA . ALA E 1 203 ? -70.779 -72.047 -67.463 1.00 77.52 203 ALA E CA 1
ATOM 8549 C C . ALA E 1 203 ? -69.551 -72.940 -67.722 1.00 74.94 203 ALA E C 1
ATOM 8550 O O . ALA E 1 203 ? -69.298 -73.898 -66.983 1.00 72.43 203 ALA E O 1
ATOM 8552 N N . THR E 1 204 ? -68.804 -72.627 -68.778 1.00 76.07 204 THR E N 1
ATOM 8553 C CA . THR E 1 204 ? -67.478 -73.203 -68.993 1.00 74.41 204 THR E CA 1
ATOM 8554 C C . THR E 1 204 ? -66.526 -72.539 -68.009 1.00 74.07 204 THR E C 1
ATOM 8555 O O . THR E 1 204 ? -65.857 -73.200 -67.201 1.00 71.35 204 THR E O 1
ATOM 8559 N N . ARG E 1 205 ? -66.509 -71.211 -68.083 1.00 77.06 205 ARG E N 1
ATOM 8560 C CA . ARG E 1 205 ? -65.631 -70.384 -67.281 1.00 78.46 205 ARG E CA 1
ATOM 8561 C C . ARG E 1 205 ? -65.729 -70.782 -65.815 1.00 76.14 205 ARG E C 1
ATOM 8562 O O . ARG E 1 205 ? -64.857 -70.461 -65.012 1.00 76.56 205 ARG E O 1
ATOM 8570 N N . PHE E 1 206 ? -66.775 -71.522 -65.478 1.00 74.28 206 PHE E N 1
ATOM 8571 C CA . PHE E 1 206 ? -66.886 -72.062 -64.145 1.00 72.48 206 PHE E CA 1
ATOM 8572 C C . PHE E 1 206 ? -65.984 -73.269 -63.997 1.00 70.04 206 PHE E C 1
ATOM 8573 O O . PHE E 1 206 ? -64.975 -73.175 -63.305 1.00 70.13 206 PHE E O 1
ATOM 8581 N N . ILE E 1 207 ? -66.309 -74.388 -64.654 1.00 68.59 207 ILE E N 1
ATOM 8582 C CA . ILE E 1 207 ? -65.580 -75.635 -64.357 1.00 66.85 207 ILE E CA 1
ATOM 8583 C C . ILE E 1 207 ? -64.137 -75.528 -64.721 1.00 67.57 207 ILE E C 1
ATOM 8584 O O . ILE E 1 207 ? -63.340 -76.372 -64.333 1.00 66.95 207 ILE E O 1
ATOM 8589 N N . VAL E 1 208 ? -63.784 -74.498 -65.465 1.00 69.68 208 VAL E N 1
ATOM 8590 C CA . VAL E 1 208 ? -62.378 -74.314 -65.720 1.00 71.37 208 VAL E CA 1
ATOM 8591 C C . VAL E 1 208 ? -61.700 -73.589 -64.538 1.00 72.07 208 VAL E C 1
ATOM 8592 O O . VAL E 1 208 ? -60.596 -73.953 -64.135 1.00 72.29 208 VAL E O 1
ATOM 8596 N N . ASP E 1 209 ? -62.385 -72.614 -63.949 1.00 72.90 209 ASP E N 1
ATOM 8597 C CA . ASP E 1 209 ? -61.824 -71.877 -62.820 1.00 74.42 209 ASP E CA 1
ATOM 8598 C C . ASP E 1 209 ? -61.786 -72.735 -61.553 1.00 72.26 209 ASP E C 1
ATOM 8599 O O . ASP E 1 209 ? -60.976 -72.506 -60.656 1.00 73.43 209 ASP E O 1
ATOM 8604 N N . LEU E 1 210 ? -62.675 -73.722 -61.498 1.00 69.49 210 LEU E N 1
ATOM 8605 C CA . LEU E 1 210 ? -62.638 -74.764 -60.480 1.00 67.54 210 LEU E CA 1
ATOM 8606 C C . LEU E 1 210 ? -61.541 -75.809 -60.808 1.00 66.59 210 LEU E C 1
ATOM 8607 O O . LEU E 1 210 ? -60.686 -76.101 -59.960 1.00 67.31 210 LEU E O 1
ATOM 8612 N N . LYS E 1 211 ? -61.557 -76.363 -62.025 1.00 65.19 211 LYS E N 1
ATOM 8613 C CA . LYS E 1 211 ? -60.449 -77.196 -62.497 1.00 64.89 211 LYS E CA 1
ATOM 8614 C C . LYS E 1 211 ? -59.177 -76.559 -61.978 1.00 66.69 211 LYS E C 1
ATOM 8615 O O . LYS E 1 211 ? -58.366 -77.217 -61.338 1.00 67.19 211 LYS E O 1
ATOM 8621 N N . LYS E 1 212 ? -59.051 -75.255 -62.226 1.00 68.01 212 LYS E N 1
ATOM 8622 C CA . LYS E 1 212 ? -57.907 -74.460 -61.800 1.00 70.47 212 LYS E CA 1
ATOM 8623 C C . LYS E 1 212 ? -57.557 -74.634 -60.314 1.00 70.48 212 LYS E C 1
ATOM 8624 O O . LYS E 1 212 ? -56.367 -74.751 -59.967 1.00 72.87 212 LYS E O 1
ATOM 8630 N N . VAL E 1 213 ? -58.573 -74.670 -59.448 1.00 68.22 213 VAL E N 1
ATOM 8631 C CA . VAL E 1 213 ? -58.342 -74.858 -58.012 1.00 68.13 213 VAL E CA 1
ATOM 8632 C C . VAL E 1 213 ? -57.938 -76.297 -57.696 1.00 66.96 213 VAL E C 1
ATOM 8633 O O . VAL E 1 213 ? -56.829 -76.541 -57.217 1.00 68.97 213 VAL E O 1
ATOM 8637 N N . ILE E 1 214 ? -58.820 -77.248 -57.982 1.00 64.03 214 ILE E N 1
ATOM 8638 C CA . ILE E 1 214 ? -58.504 -78.666 -57.819 1.00 63.24 214 ILE E CA 1
ATOM 8639 C C . ILE E 1 214 ? -57.053 -78.942 -58.213 1.00 65.17 214 ILE E C 1
ATOM 8640 O O . ILE E 1 214 ? -56.406 -79.878 -57.723 1.00 66.03 214 ILE E O 1
ATOM 8645 N N . GLU E 1 215 ? -56.560 -78.079 -59.096 1.00 66.35 215 GLU E N 1
ATOM 8646 C CA . GLU E 1 215 ? -55.240 -78.209 -59.697 1.00 68.98 215 GLU E CA 1
ATOM 8647 C C . GLU E 1 215 ? -54.109 -77.492 -58.958 1.00 72.30 215 GLU E C 1
ATOM 8648 O O . GLU E 1 215 ? -53.051 -78.099 -58.749 1.00 74.96 215 GLU E O 1
ATOM 8654 N N . ASP E 1 216 ? -54.282 -76.230 -58.573 1.00 72.90 216 ASP E N 1
ATOM 8655 C CA . ASP E 1 216 ? -53.327 -75.710 -57.616 1.00 76.48 216 ASP E CA 1
ATOM 8656 C C . ASP E 1 216 ? -53.931 -75.779 -56.240 1.00 76.08 216 ASP E C 1
ATOM 8657 O O . ASP E 1 216 ? -54.341 -74.757 -55.698 1.00 77.34 216 ASP E O 1
ATOM 8662 N N . PRO E 1 217 ? -53.974 -76.982 -55.642 1.00 75.43 217 PRO E N 1
ATOM 8663 C CA . PRO E 1 217 ? -54.616 -77.032 -54.322 1.00 74.95 217 PRO E CA 1
ATOM 8664 C C . PRO E 1 217 ? -53.756 -76.369 -53.252 1.00 77.91 217 PRO E C 1
ATOM 8665 O O . PRO E 1 217 ? -54.229 -76.170 -52.138 1.00 78.69 217 PRO E O 1
ATOM 8669 N N . ASN E 1 218 ? -52.505 -76.048 -53.595 1.00 79.62 218 ASN E N 1
ATOM 8670 C CA . ASN E 1 218 ? -51.677 -75.244 -52.723 1.00 82.80 218 ASN E CA 1
ATOM 8671 C C . ASN E 1 218 ? -52.512 -74.019 -52.367 1.00 81.75 218 ASN E C 1
ATOM 8672 O O . ASN E 1 218 ? -52.853 -73.821 -51.197 1.00 83.45 218 ASN E O 1
ATOM 8677 N N . ALA E 1 219 ? -52.915 -73.249 -53.374 1.00 78.99 219 ALA E N 1
ATOM 8678 C CA . ALA E 1 219 ? -53.576 -71.971 -53.114 1.00 78.63 219 ALA E CA 1
ATOM 8679 C C . ALA E 1 219 ? -55.014 -72.116 -52.627 1.00 75.02 219 ALA E C 1
ATOM 8680 O O . ALA E 1 219 ? -55.768 -71.160 -52.608 1.00 75.12 219 ALA E O 1
ATOM 8682 N N . ILE E 1 220 ? -55.380 -73.307 -52.190 1.00 72.09 220 ILE E N 1
ATOM 8683 C CA . ILE E 1 220 ? -56.637 -73.463 -51.480 1.00 70.57 220 ILE E CA 1
ATOM 8684 C C . ILE E 1 220 ? -56.660 -72.705 -50.156 1.00 73.72 220 ILE E C 1
ATOM 8685 O O . ILE E 1 220 ? -57.724 -72.522 -49.568 1.00 73.36 220 ILE E O 1
ATOM 8690 N N . ILE E 1 221 ? -55.488 -72.272 -49.696 1.00 77.06 221 ILE E N 1
ATOM 8691 C CA . ILE E 1 221 ? -55.330 -71.757 -48.331 1.00 81.22 221 ILE E CA 1
ATOM 8692 C C . ILE E 1 221 ? -55.722 -70.248 -48.139 1.00 84.64 221 ILE E C 1
ATOM 8693 O O . ILE E 1 221 ? -54.985 -69.469 -47.509 1.00 89.10 221 ILE E O 1
ATOM 8698 N N . TYR E 1 222 ? -56.891 -69.862 -48.695 1.00 82.81 222 TYR E N 1
ATOM 8699 C CA . TYR E 1 222 ? -57.531 -68.516 -48.530 1.00 85.69 222 TYR E CA 1
ATOM 8700 C C . TYR E 1 222 ? -59.091 -68.543 -48.636 1.00 83.13 222 TYR E C 1
ATOM 8701 O O . TYR E 1 222 ? -59.826 -68.904 -47.696 1.00 83.14 222 TYR E O 1
ATOM 8710 N N . ILE F 1 8 ? -80.369 -60.372 -56.369 1.00 202.76 8 ILE F N 1
ATOM 8711 C CA . ILE F 1 8 ? -81.725 -60.979 -56.596 1.00 203.41 8 ILE F CA 1
ATOM 8712 C C . ILE F 1 8 ? -82.580 -60.058 -57.492 1.00 206.10 8 ILE F C 1
ATOM 8713 O O . ILE F 1 8 ? -83.310 -59.196 -56.994 1.00 215.54 8 ILE F O 1
ATOM 8718 N N . LEU F 1 9 ? -82.453 -60.226 -58.816 1.00 198.63 9 LEU F N 1
ATOM 8719 C CA . LEU F 1 9 ? -83.109 -59.324 -59.799 1.00 200.82 9 LEU F CA 1
ATOM 8720 C C . LEU F 1 9 ? -83.542 -59.959 -61.160 1.00 193.31 9 LEU F C 1
ATOM 8721 O O . LEU F 1 9 ? -83.011 -60.993 -61.606 1.00 184.51 9 LEU F O 1
ATOM 8726 N N . GLU F 1 10 ? -84.483 -59.260 -61.804 1.00 197.57 10 GLU F N 1
ATOM 8727 C CA . GLU F 1 10 ? -85.345 -59.744 -62.898 1.00 194.31 10 GLU F CA 1
ATOM 8728 C C . GLU F 1 10 ? -84.638 -60.007 -64.242 1.00 185.08 10 GLU F C 1
ATOM 8729 O O . GLU F 1 10 ? -83.788 -60.901 -64.335 1.00 177.26 10 GLU F O 1
ATOM 8735 N N . MET F 1 11 ? -85.032 -59.233 -65.265 1.00 186.82 11 MET F N 1
ATOM 8736 C CA . MET F 1 11 ? -84.485 -59.286 -66.634 1.00 179.85 11 MET F CA 1
ATOM 8737 C C . MET F 1 11 ? -84.742 -58.007 -67.472 1.00 184.89 11 MET F C 1
ATOM 8738 O O . MET F 1 11 ? -85.518 -57.130 -67.070 1.00 193.88 11 MET F O 1
ATOM 8743 N N . HIS F 1 12 ? -84.079 -57.912 -68.629 1.00 179.76 12 HIS F N 1
ATOM 8744 C CA . HIS F 1 12 ? -84.031 -56.664 -69.418 1.00 184.24 12 HIS F CA 1
ATOM 8745 C C . HIS F 1 12 ? -84.444 -56.813 -70.894 1.00 180.88 12 HIS F C 1
ATOM 8746 O O . HIS F 1 12 ? -85.615 -57.040 -71.200 1.00 183.85 12 HIS F O 1
ATOM 8753 N N . GLY F 1 13 ? -83.484 -56.659 -71.800 1.00 175.40 13 GLY F N 1
ATOM 8754 C CA . GLY F 1 13 ? -83.729 -56.813 -73.220 1.00 172.15 13 GLY F CA 1
ATOM 8755 C C . GLY F 1 13 ? -83.091 -58.071 -73.770 1.00 162.16 13 GLY F C 1
ATOM 8756 O O . GLY F 1 13 ? -83.797 -58.971 -74.225 1.00 159.72 13 GLY F O 1
ATOM 8757 N N . LEU F 1 14 ? -81.758 -58.135 -73.701 1.00 157.08 14 LEU F N 1
ATOM 8758 C CA . LEU F 1 14 ? -80.941 -59.170 -74.376 1.00 147.99 14 LEU F CA 1
ATOM 8759 C C . LEU F 1 14 ? -81.165 -60.600 -73.857 1.00 143.27 14 LEU F C 1
ATOM 8760 O O . LEU F 1 14 ? -81.423 -61.520 -74.639 1.00 138.64 14 LEU F O 1
ATOM 8765 N N . ARG F 1 15 ? -81.060 -60.773 -72.540 1.00 144.98 15 ARG F N 1
ATOM 8766 C CA . ARG F 1 15 ? -81.284 -62.066 -71.879 1.00 141.82 15 ARG F CA 1
ATOM 8767 C C . ARG F 1 15 ? -82.736 -62.518 -72.005 1.00 144.48 15 ARG F C 1
ATOM 8768 O O . ARG F 1 15 ? -83.012 -63.719 -72.015 1.00 140.75 15 ARG F O 1
ATOM 8776 N N . ARG F 1 16 ? -83.650 -61.544 -72.068 1.00 151.46 16 ARG F N 1
ATOM 8777 C CA . ARG F 1 16 ? -85.085 -61.799 -72.236 1.00 155.35 16 ARG F CA 1
ATOM 8778 C C . ARG F 1 16 ? -85.361 -62.333 -73.633 1.00 151.19 16 ARG F C 1
ATOM 8779 O O . ARG F 1 16 ? -86.307 -63.096 -73.841 1.00 151.79 16 ARG F O 1
ATOM 8787 N N . ILE F 1 17 ? -84.530 -61.925 -74.586 1.00 147.48 17 ILE F N 1
ATOM 8788 C CA . ILE F 1 17 ? -84.568 -62.505 -75.918 1.00 142.94 17 ILE F CA 1
ATOM 8789 C C . ILE F 1 17 ? -83.905 -63.894 -75.854 1.00 135.06 17 ILE F C 1
ATOM 8790 O O . ILE F 1 17 ? -84.374 -64.846 -76.488 1.00 132.54 17 ILE F O 1
ATOM 8795 N N . ILE F 1 18 ? -82.856 -64.011 -75.040 1.00 131.88 18 ILE F N 1
ATOM 8796 C CA . ILE F 1 18 ? -82.124 -65.274 -74.870 1.00 125.00 18 ILE F CA 1
ATOM 8797 C C . ILE F 1 18 ? -82.927 -66.335 -74.104 1.00 125.43 18 ILE F C 1
ATOM 8798 O O . ILE F 1 18 ? -82.789 -67.532 -74.366 1.00 120.64 18 ILE F O 1
ATOM 8803 N N . PHE F 1 19 ? -83.764 -65.880 -73.173 1.00 131.60 19 PHE F N 1
ATOM 8804 C CA . PHE F 1 19 ? -84.661 -66.743 -72.400 1.00 133.61 19 PHE F CA 1
ATOM 8805 C C . PHE F 1 19 ? -85.581 -67.532 -73.345 1.00 133.20 19 PHE F C 1
ATOM 8806 O O . PHE F 1 19 ? -85.376 -68.738 -73.543 1.00 128.56 19 PHE F O 1
ATOM 8814 N N . ASP F 1 20 ? -86.561 -66.847 -73.949 1.00 138.49 20 ASP F N 1
ATOM 8815 C CA . ASP F 1 20 ? -87.573 -67.516 -74.794 1.00 139.57 20 ASP F CA 1
ATOM 8816 C C . ASP F 1 20 ? -87.107 -67.940 -76.201 1.00 134.38 20 ASP F C 1
ATOM 8817 O O . ASP F 1 20 ? -87.906 -68.443 -77.000 1.00 135.71 20 ASP F O 1
ATOM 8822 N N . LYS F 1 21 ? -85.823 -67.742 -76.493 1.00 129.18 21 LYS F N 1
ATOM 8823 C CA . LYS F 1 21 ? -85.239 -68.260 -77.727 1.00 124.04 21 LYS F CA 1
ATOM 8824 C C . LYS F 1 21 ? -84.359 -69.475 -77.405 1.00 117.55 21 LYS F C 1
ATOM 8825 O O . LYS F 1 21 ? -83.548 -69.922 -78.223 1.00 112.51 21 LYS F O 1
ATOM 8831 N N . MET F 1 22 ? -84.541 -70.003 -76.199 1.00 118.31 22 MET F N 1
ATOM 8832 C CA . MET F 1 22 ? -83.802 -71.159 -75.720 1.00 113.38 22 MET F CA 1
ATOM 8833 C C . MET F 1 22 ? -84.787 -72.131 -75.072 1.00 115.96 22 MET F C 1
ATOM 8834 O O . MET F 1 22 ? -84.613 -73.349 -75.137 1.00 112.76 22 MET F O 1
ATOM 8839 N N . THR F 1 23 ? -85.821 -71.568 -74.454 1.00 122.28 23 THR F N 1
ATOM 8840 C CA . THR F 1 23 ? -87.010 -72.309 -74.038 1.00 126.74 23 THR F CA 1
ATOM 8841 C C . THR F 1 23 ? -87.582 -73.079 -75.234 1.00 125.88 23 THR F C 1
ATOM 8842 O O . THR F 1 23 ? -87.554 -74.316 -75.267 1.00 123.47 23 THR F O 1
ATOM 8846 N N . LYS F 1 24 ? -88.087 -72.308 -76.206 1.00 128.41 24 LYS F N 1
ATOM 8847 C CA . LYS F 1 24 ? -88.713 -72.793 -77.446 1.00 128.91 24 LYS F CA 1
ATOM 8848 C C . LYS F 1 24 ? -87.742 -73.662 -78.240 1.00 122.17 24 LYS F C 1
ATOM 8849 O O . LYS F 1 24 ? -88.128 -74.686 -78.807 1.00 121.59 24 LYS F O 1
ATOM 8855 N N . ALA F 1 25 ? -86.477 -73.247 -78.238 1.00 117.69 25 ALA F N 1
ATOM 8856 C CA . ALA F 1 25 ? -85.386 -73.947 -78.920 1.00 111.68 25 ALA F CA 1
ATOM 8857 C C . ALA F 1 25 ? -85.413 -75.439 -78.645 1.00 109.91 25 ALA F C 1
ATOM 8858 O O . ALA F 1 25 ? -85.892 -76.239 -79.463 1.00 110.21 25 ALA F O 1
ATOM 8860 N N . LYS F 1 26 ? -84.901 -75.792 -77.475 1.00 108.67 26 LYS F N 1
ATOM 8861 C CA . LYS F 1 26 ? -84.831 -77.168 -77.066 1.00 107.77 26 LYS F CA 1
ATOM 8862 C C . LYS F 1 26 ? -86.234 -77.812 -76.979 1.00 112.91 26 LYS F C 1
ATOM 8863 O O . LYS F 1 26 ? -86.351 -79.021 -77.207 1.00 112.45 26 LYS F O 1
ATOM 8869 N N . GLN F 1 27 ? -87.285 -77.022 -76.691 1.00 118.23 27 GLN F N 1
ATOM 8870 C CA . GLN F 1 27 ? -88.649 -77.570 -76.498 1.00 123.95 27 GLN F CA 1
ATOM 8871 C C . GLN F 1 27 ? -89.185 -78.306 -77.735 1.00 124.38 27 GLN F C 1
ATOM 8872 O O . GLN F 1 27 ? -89.821 -79.371 -77.605 1.00 126.86 27 GLN F O 1
ATOM 8878 N N . ILE F 1 28 ? -88.933 -77.732 -78.919 1.00 122.40 28 ILE F N 1
ATOM 8879 C CA . ILE F 1 28 ? -89.342 -78.346 -80.192 1.00 122.83 28 ILE F CA 1
ATOM 8880 C C . ILE F 1 28 ? -88.270 -79.282 -80.700 1.00 116.94 28 ILE F C 1
ATOM 8881 O O . ILE F 1 28 ? -88.558 -80.451 -80.966 1.00 117.97 28 ILE F O 1
ATOM 8886 N N . MET F 1 29 ? -87.048 -78.755 -80.845 1.00 111.34 29 MET F N 1
ATOM 8887 C CA . MET F 1 29 ? -85.922 -79.505 -81.400 1.00 105.62 29 MET F CA 1
ATOM 8888 C C . MET F 1 29 ? -85.361 -80.525 -80.419 1.00 103.47 29 MET F C 1
ATOM 8889 O O . MET F 1 29 ? -84.592 -80.171 -79.519 1.00 100.88 29 MET F O 1
ATOM 8894 N N . PRO F 1 30 ? -85.734 -81.805 -80.601 1.00 104.93 30 PRO F N 1
ATOM 8895 C CA . PRO F 1 30 ? -85.293 -82.805 -79.656 1.00 104.11 30 PRO F CA 1
ATOM 8896 C C . PRO F 1 30 ? -83.838 -83.077 -79.966 1.00 98.96 30 PRO F C 1
ATOM 8897 O O . PRO F 1 30 ? -83.519 -83.741 -80.959 1.00 97.79 30 PRO F O 1
ATOM 8901 N N . HIS F 1 31 ? -82.968 -82.518 -79.135 1.00 96.64 31 HIS F N 1
ATOM 8902 C CA . HIS F 1 31 ? -81.530 -82.522 -79.386 1.00 92.28 31 HIS F CA 1
ATOM 8903 C C . HIS F 1 31 ? -80.865 -83.904 -79.411 1.00 90.84 31 HIS F C 1
ATOM 8904 O O . HIS F 1 31 ? -81.314 -84.849 -78.739 1.00 93.38 31 HIS F O 1
ATOM 8911 N N . PHE F 1 32 ? -79.798 -83.989 -80.213 1.00 87.21 32 PHE F N 1
ATOM 8912 C CA . PHE F 1 32 ? -78.852 -85.107 -80.227 1.00 84.96 32 PHE F CA 1
ATOM 8913 C C . PHE F 1 32 ? -77.486 -84.532 -80.455 1.00 80.57 32 PHE F C 1
ATOM 8914 O O . PHE F 1 32 ? -77.204 -83.996 -81.531 1.00 79.33 32 PHE F O 1
ATOM 8922 N N . THR F 1 33 ? -76.633 -84.652 -79.455 1.00 78.39 33 THR F N 1
ATOM 8923 C CA . THR F 1 33 ? -75.297 -84.167 -79.614 1.00 74.39 33 THR F CA 1
ATOM 8924 C C . THR F 1 33 ? -74.376 -85.362 -79.707 1.00 73.27 33 THR F C 1
ATOM 8925 O O . THR F 1 33 ? -74.564 -86.360 -79.022 1.00 74.90 33 THR F O 1
ATOM 8929 N N . VAL F 1 34 ? -73.400 -85.262 -80.591 1.00 70.80 34 VAL F N 1
ATOM 8930 C CA . VAL F 1 34 ? -72.387 -86.289 -80.743 1.00 70.29 34 VAL F CA 1
ATOM 8931 C C . VAL F 1 34 ? -71.035 -85.591 -80.783 1.00 68.05 34 VAL F C 1
ATOM 8932 O O . VAL F 1 34 ? -70.959 -84.404 -81.099 1.00 66.95 34 VAL F O 1
ATOM 8936 N N . MET F 1 35 ? -69.972 -86.305 -80.425 1.00 67.86 35 MET F N 1
ATOM 8937 C CA . MET F 1 35 ? -68.651 -85.699 -80.420 1.00 66.11 35 MET F CA 1
ATOM 8938 C C . MET F 1 35 ? -67.625 -86.618 -81.016 1.00 67.14 35 MET F C 1
ATOM 8939 O O . MET F 1 35 ? -67.739 -87.844 -80.944 1.00 68.95 35 MET F O 1
ATOM 8944 N N . GLU F 1 36 ? -66.615 -86.000 -81.607 1.00 66.63 36 GLU F N 1
ATOM 8945 C CA . GLU F 1 36 ? -65.501 -86.722 -82.170 1.00 68.19 36 GLU F CA 1
ATOM 8946 C C . GLU F 1 36 ? -64.214 -86.140 -81.637 1.00 68.31 36 GLU F C 1
ATOM 8947 O O . GLU F 1 36 ? -64.221 -85.147 -80.906 1.00 67.48 36 GLU F O 1
ATOM 8953 N N . GLU F 1 37 ? -63.117 -86.781 -82.014 1.00 70.21 37 GLU F N 1
ATOM 8954 C CA . GLU F 1 37 ? -61.779 -86.387 -81.618 1.00 71.29 37 GLU F CA 1
ATOM 8955 C C . GLU F 1 37 ? -60.951 -86.128 -82.876 1.00 71.75 37 GLU F C 1
ATOM 8956 O O . GLU F 1 37 ? -60.835 -87.023 -83.727 1.00 73.48 37 GLU F O 1
ATOM 8962 N N . VAL F 1 38 ? -60.369 -84.929 -82.990 1.00 70.70 38 VAL F N 1
ATOM 8963 C CA . VAL F 1 38 ? -59.506 -84.620 -84.134 1.00 71.36 38 VAL F CA 1
ATOM 8964 C C . VAL F 1 38 ? -58.038 -84.396 -83.732 1.00 73.26 38 VAL F C 1
ATOM 8965 O O . VAL F 1 38 ? -57.751 -83.719 -82.754 1.00 72.97 38 VAL F O 1
ATOM 8969 N N . ASP F 1 39 ? -57.139 -85.008 -84.499 1.00 75.74 39 ASP F N 1
ATOM 8970 C CA . ASP F 1 39 ? -55.684 -84.903 -84.374 1.00 78.75 39 ASP F CA 1
ATOM 8971 C C . ASP F 1 39 ? -55.233 -83.532 -84.871 1.00 78.67 39 ASP F C 1
ATOM 8972 O O . ASP F 1 39 ? -54.582 -83.431 -85.904 1.00 80.59 39 ASP F O 1
ATOM 8977 N N . VAL F 1 40 ? -55.579 -82.474 -84.138 1.00 77.19 40 VAL F N 1
ATOM 8978 C CA . VAL F 1 40 ? -55.419 -81.087 -84.633 1.00 77.30 40 VAL F CA 1
ATOM 8979 C C . VAL F 1 40 ? -53.970 -80.660 -84.851 1.00 81.01 40 VAL F C 1
ATOM 8980 O O . VAL F 1 40 ? -53.712 -79.592 -85.411 1.00 81.61 40 VAL F O 1
ATOM 8984 N N . THR F 1 41 ? -53.047 -81.509 -84.401 1.00 84.11 41 THR F N 1
ATOM 8985 C CA . THR F 1 41 ? -51.584 -81.338 -84.545 1.00 88.85 41 THR F CA 1
ATOM 8986 C C . THR F 1 41 ? -51.097 -80.736 -85.864 1.00 90.60 41 THR F C 1
ATOM 8987 O O . THR F 1 41 ? -50.241 -79.844 -85.877 1.00 93.17 41 THR F O 1
ATOM 8991 N N . SER F 1 42 ? -51.599 -81.285 -86.967 1.00 89.89 42 SER F N 1
ATOM 8992 C CA . SER F 1 42 ? -51.368 -80.726 -88.273 1.00 91.26 42 SER F CA 1
ATOM 8993 C C . SER F 1 42 ? -51.873 -79.297 -88.196 1.00 89.28 42 SER F C 1
ATOM 8994 O O . SER F 1 42 ? -51.083 -78.349 -88.195 1.00 91.42 42 SER F O 1
ATOM 8997 N N . MET F 1 43 ? -53.189 -79.170 -88.042 1.00 85.50 43 MET F N 1
ATOM 8998 C CA . MET F 1 43 ? -53.886 -77.893 -88.138 1.00 84.25 43 MET F CA 1
ATOM 8999 C C . MET F 1 43 ? -53.204 -76.752 -87.405 1.00 86.17 43 MET F C 1
ATOM 9000 O O . MET F 1 43 ? -53.116 -75.633 -87.917 1.00 87.81 43 MET F O 1
ATOM 9005 N N . VAL F 1 44 ? -52.736 -77.022 -86.199 1.00 86.75 44 VAL F N 1
ATOM 9006 C CA . VAL F 1 44 ? -52.147 -75.959 -85.409 1.00 88.97 44 VAL F CA 1
ATOM 9007 C C . VAL F 1 44 ? -50.760 -75.554 -85.918 1.00 93.68 44 VAL F C 1
ATOM 9008 O O . VAL F 1 44 ? -50.433 -74.365 -85.887 1.00 95.82 44 VAL F O 1
ATOM 9012 N N . SER F 1 45 ? -49.969 -76.524 -86.401 1.00 95.88 45 SER F N 1
ATOM 9013 C CA . SER F 1 45 ? -48.596 -76.252 -86.879 1.00 100.99 45 SER F CA 1
ATOM 9014 C C . SER F 1 45 ? -48.637 -75.334 -88.096 1.00 102.24 45 SER F C 1
ATOM 9015 O O . SER F 1 45 ? -47.716 -74.539 -88.328 1.00 106.43 45 SER F O 1
ATOM 9018 N N . ILE F 1 46 ? -49.734 -75.449 -88.845 1.00 98.88 46 ILE F N 1
ATOM 9019 C CA . ILE F 1 46 ? -50.065 -74.535 -89.945 1.00 99.50 46 ILE F CA 1
ATOM 9020 C C . ILE F 1 46 ? -50.435 -73.158 -89.370 1.00 98.89 46 ILE F C 1
ATOM 9021 O O . ILE F 1 46 ? -49.888 -72.137 -89.789 1.00 102.39 46 ILE F O 1
ATOM 9026 N N . LEU F 1 47 ? -51.327 -73.159 -88.380 1.00 94.90 47 LEU F N 1
ATOM 9027 C CA . LEU F 1 47 ? -51.811 -71.949 -87.744 1.00 94.46 47 LEU F CA 1
ATOM 9028 C C . LEU F 1 47 ? -50.713 -71.109 -87.133 1.00 99.17 47 LEU F C 1
ATOM 9029 O O . LEU F 1 47 ? -50.754 -69.882 -87.225 1.00 101.43 47 LEU F O 1
ATOM 9034 N N . ASP F 1 48 ? -49.730 -71.774 -86.523 1.00 101.55 48 ASP F N 1
ATOM 9035 C CA . ASP F 1 48 ? -48.596 -71.104 -85.860 1.00 106.63 48 ASP F CA 1
ATOM 9036 C C . ASP F 1 48 ? -47.580 -70.453 -86.823 1.00 112.11 48 ASP F C 1
ATOM 9037 O O . ASP F 1 48 ? -46.613 -69.829 -86.377 1.00 116.79 48 ASP F O 1
ATOM 9042 N N . SER F 1 49 ? -47.813 -70.593 -88.131 1.00 112.07 49 SER F N 1
ATOM 9043 C CA . SER F 1 49 ? -47.079 -69.838 -89.155 1.00 117.14 49 SER F CA 1
ATOM 9044 C C . SER F 1 49 ? -47.819 -68.556 -89.524 1.00 117.19 49 SER F C 1
ATOM 9045 O O . SER F 1 49 ? -47.214 -67.486 -89.607 1.00 121.95 49 SER F O 1
ATOM 9048 N N . ALA F 1 50 ? -49.128 -68.678 -89.747 1.00 112.39 50 ALA F N 1
ATOM 9049 C CA . ALA F 1 50 ? -49.977 -67.546 -90.109 1.00 112.40 50 ALA F CA 1
ATOM 9050 C C . ALA F 1 50 ? -50.063 -66.534 -88.973 1.00 113.20 50 ALA F C 1
ATOM 9051 O O . ALA F 1 50 ? -50.943 -65.679 -88.932 1.00 112.42 50 ALA F O 1
ATOM 9053 N N . LYS F 1 51 ? -49.140 -66.659 -88.038 1.00 115.11 51 LYS F N 1
ATOM 9054 C CA . LYS F 1 51 ? -48.862 -65.579 -87.142 1.00 118.64 51 LYS F CA 1
ATOM 9055 C C . LYS F 1 51 ? -47.516 -64.954 -87.532 1.00 125.73 51 LYS F C 1
ATOM 9056 O O . LYS F 1 51 ? -47.462 -63.765 -87.858 1.00 129.83 51 LYS F O 1
ATOM 9062 N N . ALA F 1 52 ? -46.450 -65.757 -87.568 1.00 127.88 52 ALA F N 1
ATOM 9063 C CA . ALA F 1 52 ? -45.088 -65.261 -87.864 1.00 135.24 52 ALA F CA 1
ATOM 9064 C C . ALA F 1 52 ? -44.972 -64.572 -89.219 1.00 139.16 52 ALA F C 1
ATOM 9065 O O . ALA F 1 52 ? -43.878 -64.191 -89.653 1.00 145.46 52 ALA F O 1
ATOM 9067 N N . ARG F 1 53 ? -46.120 -64.412 -89.869 1.00 136.03 53 ARG F N 1
ATOM 9068 C CA . ARG F 1 53 ? -46.208 -63.798 -91.179 1.00 139.84 53 ARG F CA 1
ATOM 9069 C C . ARG F 1 53 ? -47.569 -63.077 -91.341 1.00 137.47 53 ARG F C 1
ATOM 9070 O O . ARG F 1 53 ? -47.781 -62.015 -90.728 1.00 139.38 53 ARG F O 1
ATOM 9078 N N . ASN F 1 54 ? -48.464 -63.655 -92.165 1.00 134.07 54 ASN F N 1
ATOM 9079 C CA . ASN F 1 54 ? -49.856 -63.164 -92.407 1.00 131.43 54 ASN F CA 1
ATOM 9080 C C . ASN F 1 54 ? -50.658 -63.102 -91.091 1.00 126.83 54 ASN F C 1
ATOM 9081 O O . ASN F 1 54 ? -51.333 -64.063 -90.680 1.00 120.86 54 ASN F O 1
ATOM 9086 N N . ARG F 1 55 ? -50.576 -61.937 -90.456 1.00 130.01 55 ARG F N 1
ATOM 9087 C CA . ARG F 1 55 ? -50.901 -61.774 -89.042 1.00 127.76 55 ARG F CA 1
ATOM 9088 C C . ARG F 1 55 ? -52.386 -61.974 -88.625 1.00 122.27 55 ARG F C 1
ATOM 9089 O O . ARG F 1 55 ? -52.993 -61.092 -87.994 1.00 123.56 55 ARG F O 1
ATOM 9097 N N . LYS F 1 56 ? -52.942 -63.149 -88.940 1.00 116.39 56 LYS F N 1
ATOM 9098 C CA . LYS F 1 56 ? -54.311 -63.469 -88.551 1.00 111.20 56 LYS F CA 1
ATOM 9099 C C . LYS F 1 56 ? -54.500 -64.968 -88.366 1.00 105.43 56 LYS F C 1
ATOM 9100 O O . LYS F 1 56 ? -53.579 -65.651 -87.914 1.00 105.25 56 LYS F O 1
ATOM 9106 N N . VAL F 1 57 ? -55.704 -65.453 -88.691 1.00 101.18 57 VAL F N 1
ATOM 9107 C CA . VAL F 1 57 ? -56.075 -66.887 -88.716 1.00 96.03 57 VAL F CA 1
ATOM 9108 C C . VAL F 1 57 ? -56.332 -67.559 -87.349 1.00 92.54 57 VAL F C 1
ATOM 9109 O O . VAL F 1 57 ? -55.388 -67.872 -86.609 1.00 93.19 57 VAL F O 1
ATOM 9113 N N . THR F 1 58 ? -57.618 -67.791 -87.046 1.00 89.23 58 THR F N 1
ATOM 9114 C CA . THR F 1 58 ? -58.050 -68.403 -85.780 1.00 86.08 58 THR F CA 1
ATOM 9115 C C . THR F 1 58 ? -58.680 -69.757 -85.946 1.00 82.11 58 THR F C 1
ATOM 9116 O O . THR F 1 58 ? -59.565 -69.951 -86.780 1.00 80.67 58 THR F O 1
ATOM 9120 N N . VAL F 1 59 ? -58.239 -70.673 -85.100 1.00 80.63 59 VAL F N 1
ATOM 9121 C CA . VAL F 1 59 ? -58.968 -71.897 -84.791 1.00 77.49 59 VAL F CA 1
ATOM 9122 C C . VAL F 1 59 ? -60.446 -71.871 -85.245 1.00 75.71 59 VAL F C 1
ATOM 9123 O O . VAL F 1 59 ? -60.879 -72.687 -86.066 1.00 74.20 59 VAL F O 1
ATOM 9127 N N . THR F 1 60 ? -61.200 -70.914 -84.703 1.00 76.45 60 THR F N 1
ATOM 9128 C CA . THR F 1 60 ? -62.581 -70.643 -85.100 1.00 75.67 60 THR F CA 1
ATOM 9129 C C . THR F 1 60 ? -62.574 -70.440 -86.621 1.00 76.59 60 THR F C 1
ATOM 9130 O O . THR F 1 60 ? -63.042 -71.296 -87.383 1.00 74.86 60 THR F O 1
ATOM 9134 N N . GLY F 1 61 ? -61.964 -69.332 -87.037 1.00 79.52 61 GLY F N 1
ATOM 9135 C CA . GLY F 1 61 ? -61.964 -68.890 -88.417 1.00 81.77 61 GLY F CA 1
ATOM 9136 C C . GLY F 1 61 ? -61.578 -70.011 -89.347 1.00 80.74 61 GLY F C 1
ATOM 9137 O O . GLY F 1 61 ? -61.908 -69.999 -90.538 1.00 82.32 61 GLY F O 1
ATOM 9138 N N . PHE F 1 62 ? -60.880 -70.993 -88.796 1.00 78.64 62 PHE F N 1
ATOM 9139 C CA . PHE F 1 62 ? -60.454 -72.115 -89.587 1.00 77.90 62 PHE F CA 1
ATOM 9140 C C . PHE F 1 62 ? -61.673 -72.945 -89.912 1.00 75.85 62 PHE F C 1
ATOM 9141 O O . PHE F 1 62 ? -62.012 -73.115 -91.079 1.00 77.08 62 PHE F O 1
ATOM 9149 N N . LEU F 1 63 ? -62.357 -73.410 -88.871 1.00 73.13 63 LEU F N 1
ATOM 9150 C CA . LEU F 1 63 ? -63.500 -74.293 -89.037 1.00 71.26 63 LEU F CA 1
ATOM 9151 C C . LEU F 1 63 ? -64.587 -73.657 -89.853 1.00 72.52 63 LEU F C 1
ATOM 9152 O O . LEU F 1 63 ? -65.182 -74.287 -90.729 1.00 72.82 63 LEU F O 1
ATOM 9157 N N . ALA F 1 64 ? -64.828 -72.392 -89.555 1.00 73.81 64 ALA F N 1
ATOM 9158 C CA . ALA F 1 64 ? -65.716 -71.579 -90.341 1.00 76.11 64 ALA F CA 1
ATOM 9159 C C . ALA F 1 64 ? -65.516 -71.891 -91.810 1.00 77.86 64 ALA F C 1
ATOM 9160 O O . ALA F 1 64 ? -66.452 -72.257 -92.508 1.00 78.54 64 ALA F O 1
ATOM 9162 N N . ARG F 1 65 ? -64.273 -71.784 -92.254 1.00 79.13 65 ARG F N 1
ATOM 9163 C CA . ARG F 1 65 ? -63.938 -71.903 -93.660 1.00 81.96 65 ARG F CA 1
ATOM 9164 C C . ARG F 1 65 ? -64.279 -73.271 -94.262 1.00 81.12 65 ARG F C 1
ATOM 9165 O O . ARG F 1 65 ? -64.659 -73.361 -95.435 1.00 83.47 65 ARG F O 1
ATOM 9173 N N . ILE F 1 66 ? -64.160 -74.327 -93.466 1.00 78.29 66 ILE F N 1
ATOM 9174 C CA . ILE F 1 66 ? -64.325 -75.671 -94.000 1.00 78.26 66 ILE F CA 1
ATOM 9175 C C . ILE F 1 66 ? -65.780 -76.072 -94.022 1.00 77.90 66 ILE F C 1
ATOM 9176 O O . ILE F 1 66 ? -66.284 -76.592 -95.023 1.00 79.88 66 ILE F O 1
ATOM 9181 N N . VAL F 1 67 ? -66.455 -75.813 -92.911 1.00 76.02 67 VAL F N 1
ATOM 9182 C CA . VAL F 1 67 ? -67.775 -76.377 -92.661 1.00 75.66 67 VAL F CA 1
ATOM 9183 C C . VAL F 1 67 ? -68.796 -76.258 -93.820 1.00 78.54 67 VAL F C 1
ATOM 9184 O O . VAL F 1 67 ? -69.498 -77.242 -94.098 1.00 78.88 67 VAL F O 1
ATOM 9188 N N . PRO F 1 68 ? -68.867 -75.091 -94.517 1.00 81.16 68 PRO F N 1
ATOM 9189 C CA . PRO F 1 68 ? -69.821 -75.085 -95.615 1.00 84.50 68 PRO F CA 1
ATOM 9190 C C . PRO F 1 68 ? -69.609 -76.269 -96.544 1.00 85.83 68 PRO F C 1
ATOM 9191 O O . PRO F 1 68 ? -70.586 -76.883 -96.958 1.00 87.69 68 PRO F O 1
ATOM 9195 N N . SER F 1 69 ? -68.358 -76.624 -96.824 1.00 85.47 69 SER F N 1
ATOM 9196 C CA . SER F 1 69 ? -68.074 -77.709 -97.764 1.00 87.41 69 SER F CA 1
ATOM 9197 C C . SER F 1 69 ? -68.462 -79.113 -97.270 1.00 85.90 69 SER F C 1
ATOM 9198 O O . SER F 1 69 ? -68.527 -80.064 -98.066 1.00 88.09 69 SER F O 1
ATOM 9201 N N . ILE F 1 70 ? -68.738 -79.228 -95.968 1.00 82.61 70 ILE F N 1
ATOM 9202 C CA . ILE F 1 70 ? -69.314 -80.449 -95.392 1.00 81.49 70 ILE F CA 1
ATOM 9203 C C . ILE F 1 70 ? -70.827 -80.350 -95.426 1.00 82.80 70 ILE F C 1
ATOM 9204 O O . ILE F 1 70 ? -71.512 -81.356 -95.303 1.00 83.50 70 ILE F O 1
ATOM 9209 N N . LEU F 1 71 ? -71.336 -79.133 -95.601 1.00 83.90 71 LEU F N 1
ATOM 9210 C CA . LEU F 1 71 ? -72.779 -78.878 -95.709 1.00 86.24 71 LEU F CA 1
ATOM 9211 C C . LEU F 1 71 ? -73.305 -78.906 -97.156 1.00 91.37 71 LEU F C 1
ATOM 9212 O O . LEU F 1 71 ? -74.507 -79.075 -97.407 1.00 93.66 71 LEU F O 1
ATOM 9217 N N . LYS F 1 72 ? -72.387 -78.735 -98.101 1.00 93.74 72 LYS F N 1
ATOM 9218 C CA . LYS F 1 72 ? -72.671 -78.955 -99.513 1.00 99.55 72 LYS F CA 1
ATOM 9219 C C . LYS F 1 72 ? -72.547 -80.459 -99.791 1.00 100.83 72 LYS F C 1
ATOM 9220 O O . LYS F 1 72 ? -72.678 -80.909 -100.937 1.00 105.44 72 LYS F O 1
ATOM 9226 N N . GLN F 1 73 ? -72.299 -81.241 -98.742 1.00 97.80 73 GLN F N 1
ATOM 9227 C CA . GLN F 1 73 ? -72.175 -82.694 -98.897 1.00 99.23 73 GLN F CA 1
ATOM 9228 C C . GLN F 1 73 ? -73.288 -83.434 -98.183 1.00 98.58 73 GLN F C 1
ATOM 9229 O O . GLN F 1 73 ? -73.699 -84.519 -98.622 1.00 101.48 73 GLN F O 1
ATOM 9235 N N . TYR F 1 74 ? -73.734 -82.839 -97.073 1.00 95.16 74 TYR F N 1
ATOM 9236 C CA . TYR F 1 74 ? -74.870 -83.292 -96.283 1.00 94.70 74 TYR F CA 1
ATOM 9237 C C . TYR F 1 74 ? -75.726 -82.073 -96.085 1.00 94.90 74 TYR F C 1
ATOM 9238 O O . TYR F 1 74 ? -75.401 -81.221 -95.266 1.00 91.80 74 TYR F O 1
ATOM 9247 N N . PRO F 1 75 ? -76.828 -81.981 -96.839 1.00 99.19 75 PRO F N 1
ATOM 9248 C CA . PRO F 1 75 ? -77.544 -80.703 -96.931 1.00 100.60 75 PRO F CA 1
ATOM 9249 C C . PRO F 1 75 ? -78.495 -80.415 -95.752 1.00 99.39 75 PRO F C 1
ATOM 9250 O O . PRO F 1 75 ? -78.967 -79.279 -95.613 1.00 100.36 75 PRO F O 1
ATOM 9254 N N . TYR F 1 76 ? -78.731 -81.427 -94.910 1.00 97.49 76 TYR F N 1
ATOM 9255 C CA . TYR F 1 76 ? -79.748 -81.400 -93.849 1.00 97.10 76 TYR F CA 1
ATOM 9256 C C . TYR F 1 76 ? -79.386 -80.552 -92.646 1.00 93.08 76 TYR F C 1
ATOM 9257 O O . TYR F 1 76 ? -80.251 -80.231 -91.836 1.00 93.85 76 TYR F O 1
ATOM 9266 N N . LEU F 1 77 ? -78.110 -80.206 -92.530 1.00 89.08 77 LEU F N 1
ATOM 9267 C CA . LEU F 1 77 ? -77.606 -79.473 -91.379 1.00 85.65 77 LEU F CA 1
ATOM 9268 C C . LEU F 1 77 ? -77.551 -77.975 -91.655 1.00 86.38 77 LEU F C 1
ATOM 9269 O O . LEU F 1 77 ? -77.337 -77.165 -90.753 1.00 84.91 77 LEU F O 1
ATOM 9274 N N . ASN F 1 78 ? -77.772 -77.620 -92.913 1.00 89.32 78 ASN F N 1
ATOM 9275 C CA . ASN F 1 78 ? -77.801 -76.232 -93.340 1.00 91.20 78 ASN F CA 1
ATOM 9276 C C . ASN F 1 78 ? -79.227 -75.823 -93.725 1.00 96.26 78 ASN F C 1
ATOM 9277 O O . ASN F 1 78 ? -79.456 -75.260 -94.805 1.00 99.91 78 ASN F O 1
ATOM 9282 N N . ALA F 1 79 ? -80.177 -76.111 -92.827 1.00 96.96 79 ALA F N 1
ATOM 9283 C CA . ALA F 1 79 ? -81.628 -75.956 -93.083 1.00 102.08 79 ALA F CA 1
ATOM 9284 C C . ALA F 1 79 ? -82.396 -75.243 -91.950 1.00 103.25 79 ALA F C 1
ATOM 9285 O O . ALA F 1 79 ? -81.809 -74.928 -90.906 1.00 100.11 79 ALA F O 1
ATOM 9287 N N . ILE F 1 80 ? -83.698 -75.002 -92.152 1.00 108.24 80 ILE F N 1
ATOM 9288 C CA . ILE F 1 80 ? -84.531 -74.325 -91.144 1.00 110.26 80 ILE F CA 1
ATOM 9289 C C . ILE F 1 80 ? -85.772 -75.138 -90.724 1.00 113.60 80 ILE F C 1
ATOM 9290 O O . ILE F 1 80 ? -86.221 -76.031 -91.431 1.00 115.33 80 ILE F O 1
ATOM 9295 N N . TYR F 1 81 ? -86.275 -74.840 -89.534 1.00 114.74 81 TYR F N 1
ATOM 9296 C CA . TYR F 1 81 ? -87.555 -75.326 -89.060 1.00 119.63 81 TYR F CA 1
ATOM 9297 C C . TYR F 1 81 ? -88.296 -74.084 -88.587 1.00 124.79 81 TYR F C 1
ATOM 9298 O O . TYR F 1 81 ? -87.656 -73.175 -88.063 1.00 122.85 81 TYR F O 1
ATOM 9307 N N . ASP F 1 82 ? -89.630 -74.051 -88.727 1.00 132.25 82 ASP F N 1
ATOM 9308 C CA . ASP F 1 82 ? -90.406 -72.777 -88.687 1.00 138.81 82 ASP F CA 1
ATOM 9309 C C . ASP F 1 82 ? -91.798 -72.750 -88.013 1.00 145.40 82 ASP F C 1
ATOM 9310 O O . ASP F 1 82 ? -92.001 -73.273 -86.909 1.00 144.26 82 ASP F O 1
ATOM 9315 N N . GLU F 1 83 ? -92.735 -72.096 -88.709 1.00 152.95 83 GLU F N 1
ATOM 9316 C CA . GLU F 1 83 ? -94.136 -71.908 -88.275 1.00 161.38 83 GLU F CA 1
ATOM 9317 C C . GLU F 1 83 ? -94.801 -73.262 -88.112 1.00 162.61 83 GLU F C 1
ATOM 9318 O O . GLU F 1 83 ? -94.426 -74.051 -87.225 1.00 158.22 83 GLU F O 1
ATOM 9324 N N . THR F 1 84 ? -95.793 -73.497 -88.981 1.00 169.15 84 THR F N 1
ATOM 9325 C CA . THR F 1 84 ? -96.361 -74.816 -89.247 1.00 170.83 84 THR F CA 1
ATOM 9326 C C . THR F 1 84 ? -95.257 -75.887 -89.247 1.00 162.93 84 THR F C 1
ATOM 9327 O O . THR F 1 84 ? -94.156 -75.676 -89.787 1.00 157.54 84 THR F O 1
ATOM 9331 N N . ARG F 1 85 ? -95.568 -77.027 -88.628 1.00 162.89 85 ARG F N 1
ATOM 9332 C CA . ARG F 1 85 ? -94.583 -78.086 -88.318 1.00 155.39 85 ARG F CA 1
ATOM 9333 C C . ARG F 1 85 ? -94.081 -78.884 -89.534 1.00 153.23 85 ARG F C 1
ATOM 9334 O O . ARG F 1 85 ? -93.016 -79.510 -89.490 1.00 146.68 85 ARG F O 1
ATOM 9342 N N . ARG F 1 86 ? -94.857 -78.820 -90.614 1.00 159.11 86 ARG F N 1
ATOM 9343 C CA . ARG F 1 86 ? -94.710 -79.681 -91.776 1.00 159.40 86 ARG F CA 1
ATOM 9344 C C . ARG F 1 86 ? -93.313 -79.693 -92.415 1.00 152.28 86 ARG F C 1
ATOM 9345 O O . ARG F 1 86 ? -92.869 -80.739 -92.895 1.00 150.29 86 ARG F O 1
ATOM 9353 N N . VAL F 1 87 ? -92.630 -78.544 -92.409 1.00 148.81 87 VAL F N 1
ATOM 9354 C CA . VAL F 1 87 ? -91.443 -78.349 -93.258 1.00 144.28 87 VAL F CA 1
ATOM 9355 C C . VAL F 1 87 ? -90.216 -77.658 -92.685 1.00 137.38 87 VAL F C 1
ATOM 9356 O O . VAL F 1 87 ? -90.198 -77.188 -91.544 1.00 135.70 87 VAL F O 1
ATOM 9360 N N . TYR F 1 88 ? -89.215 -77.571 -93.561 1.00 134.34 88 TYR F N 1
ATOM 9361 C CA . TYR F 1 88 ? -87.832 -77.231 -93.252 1.00 127.40 88 TYR F CA 1
ATOM 9362 C C . TYR F 1 88 ? -87.273 -76.478 -94.469 1.00 128.12 88 TYR F C 1
ATOM 9363 O O . TYR F 1 88 ? -87.760 -76.655 -95.603 1.00 132.69 88 TYR F O 1
ATOM 9372 N N . ILE F 1 89 ? -86.276 -75.625 -94.228 1.00 124.07 89 ILE F N 1
ATOM 9373 C CA . ILE F 1 89 ? -85.664 -74.816 -95.291 1.00 124.71 89 ILE F CA 1
ATOM 9374 C C . ILE F 1 89 ? -84.194 -75.199 -95.445 1.00 118.71 89 ILE F C 1
ATOM 9375 O O . ILE F 1 89 ? -83.309 -74.513 -94.929 1.00 114.86 89 ILE F O 1
ATOM 9380 N N . LEU F 1 90 ? -83.940 -76.310 -96.136 1.00 118.25 90 LEU F N 1
ATOM 9381 C CA . LEU F 1 90 ? -82.574 -76.654 -96.522 1.00 114.13 90 LEU F CA 1
ATOM 9382 C C . LEU F 1 90 ? -82.022 -75.568 -97.439 1.00 115.78 90 LEU F C 1
ATOM 9383 O O . LEU F 1 90 ? -82.487 -75.389 -98.569 1.00 120.96 90 LEU F O 1
ATOM 9388 N N . LYS F 1 91 ? -81.047 -74.825 -96.926 1.00 111.94 91 LYS F N 1
ATOM 9389 C CA . LYS F 1 91 ? -80.562 -73.625 -97.606 1.00 113.86 91 LYS F CA 1
ATOM 9390 C C . LYS F 1 91 ? -79.254 -73.857 -98.379 1.00 112.23 91 LYS F C 1
ATOM 9391 O O . LYS F 1 91 ? -78.270 -74.372 -97.823 1.00 107.27 91 LYS F O 1
ATOM 9397 N N . LYS F 1 92 ? -79.265 -73.473 -99.661 1.00 116.97 92 LYS F N 1
ATOM 9398 C CA . LYS F 1 92 ? -78.170 -73.771 -100.598 1.00 117.00 92 LYS F CA 1
ATOM 9399 C C . LYS F 1 92 ? -77.048 -72.715 -100.576 1.00 115.75 92 LYS F C 1
ATOM 9400 O O . LYS F 1 92 ? -76.171 -72.693 -101.458 1.00 116.86 92 LYS F O 1
ATOM 9406 N N . TYR F 1 93 ? -77.099 -71.858 -99.549 1.00 114.02 93 TYR F N 1
ATOM 9407 C CA . TYR F 1 93 ? -76.066 -70.854 -99.227 1.00 112.63 93 TYR F CA 1
ATOM 9408 C C . TYR F 1 93 ? -75.611 -70.998 -97.786 1.00 106.87 93 TYR F C 1
ATOM 9409 O O . TYR F 1 93 ? -76.347 -71.530 -96.955 1.00 105.11 93 TYR F O 1
ATOM 9418 N N . TYR F 1 94 ? -74.413 -70.501 -97.482 1.00 104.56 94 TYR F N 1
ATOM 9419 C CA . TYR F 1 94 ? -73.768 -70.829 -96.199 1.00 99.43 94 TYR F CA 1
ATOM 9420 C C . TYR F 1 94 ? -73.263 -69.617 -95.402 1.00 98.85 94 TYR F C 1
ATOM 9421 O O . TYR F 1 94 ? -72.092 -69.240 -95.473 1.00 98.48 94 TYR F O 1
ATOM 9430 N N . ASN F 1 95 ? -74.156 -68.990 -94.652 1.00 99.42 95 ASN F N 1
ATOM 9431 C CA . ASN F 1 95 ? -73.741 -67.941 -93.755 1.00 98.80 95 ASN F CA 1
ATOM 9432 C C . ASN F 1 95 ? -73.809 -68.502 -92.371 1.00 94.44 95 ASN F C 1
ATOM 9433 O O . ASN F 1 95 ? -74.893 -68.694 -91.823 1.00 94.79 95 ASN F O 1
ATOM 9438 N N . ILE F 1 96 ? -72.639 -68.807 -91.825 1.00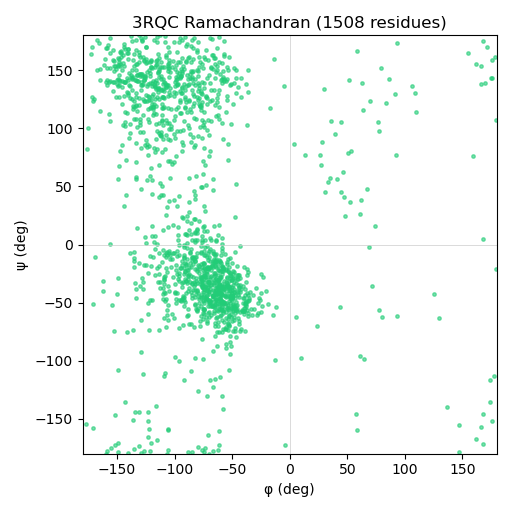 90.66 96 ILE F N 1
ATOM 9439 C CA . ILE F 1 96 ? -72.563 -69.429 -90.505 1.00 86.99 96 ILE F CA 1
ATOM 9440 C C . ILE F 1 96 ? -72.463 -68.435 -89.351 1.00 87.73 96 ILE F C 1
ATOM 9441 O O . ILE F 1 96 ? -71.507 -67.647 -89.268 1.00 88.43 96 ILE F O 1
ATOM 9446 N N . GLY F 1 97 ? -73.485 -68.470 -88.491 1.00 88.16 97 GLY F N 1
ATOM 9447 C CA . GLY F 1 97 ? -73.526 -67.700 -87.254 1.00 88.88 97 GLY F CA 1
ATOM 9448 C C . GLY F 1 97 ? -72.562 -68.289 -86.247 1.00 85.11 97 GLY F C 1
ATOM 9449 O O . GLY F 1 97 ? -72.596 -69.489 -85.973 1.00 81.93 97 GLY F O 1
ATOM 9450 N N . ILE F 1 98 ? -71.679 -67.448 -85.723 1.00 85.80 98 ILE F N 1
ATOM 9451 C CA . ILE F 1 98 ? -70.739 -67.896 -84.718 1.00 83.26 98 ILE F CA 1
ATOM 9452 C C . ILE F 1 98 ? -70.871 -67.109 -83.416 1.00 85.91 98 ILE F C 1
ATOM 9453 O O . ILE F 1 98 ? -71.057 -65.884 -83.430 1.00 89.66 98 ILE F O 1
ATOM 9458 N N . ALA F 1 99 ? -70.781 -67.844 -82.302 1.00 84.61 99 ALA F N 1
ATOM 9459 C CA . ALA F 1 99 ? -71.290 -67.418 -80.984 1.00 87.18 99 ALA F CA 1
ATOM 9460 C C . ALA F 1 99 ? -70.232 -66.820 -80.108 1.00 88.36 99 ALA F C 1
ATOM 9461 O O . ALA F 1 99 ? -69.123 -67.356 -80.015 1.00 86.24 99 ALA F O 1
ATOM 9463 N N . VAL F 1 100 ? -70.604 -65.735 -79.438 1.00 92.46 100 VAL F N 1
ATOM 9464 C CA . VAL F 1 100 ? -69.663 -64.960 -78.644 1.00 95.00 100 VAL F CA 1
ATOM 9465 C C . VAL F 1 100 ? -70.228 -64.694 -77.235 1.00 98.06 100 VAL F C 1
ATOM 9466 O O . VAL F 1 100 ? -71.446 -64.778 -77.044 1.00 99.58 100 VAL F O 1
ATOM 9470 N N . ASP F 1 101 ? -69.349 -64.432 -76.257 1.00 99.37 101 ASP F N 1
ATOM 9471 C CA . ASP F 1 101 ? -69.746 -63.841 -74.957 1.00 103.48 101 ASP F CA 1
ATOM 9472 C C . ASP F 1 101 ? -69.920 -62.318 -75.128 1.00 108.95 101 ASP F C 1
ATOM 9473 O O . ASP F 1 101 ? -69.256 -61.709 -75.974 1.00 109.44 101 ASP F O 1
ATOM 9478 N N . THR F 1 102 ? -70.819 -61.712 -74.354 1.00 113.46 102 THR F N 1
ATOM 9479 C CA . THR F 1 102 ? -70.849 -60.252 -74.207 1.00 119.72 102 THR F CA 1
ATOM 9480 C C . THR F 1 102 ? -71.151 -59.908 -72.758 1.00 124.31 102 THR F C 1
ATOM 9481 O O . THR F 1 102 ? -71.969 -60.568 -72.126 1.00 123.89 102 THR F O 1
ATOM 9485 N N . PRO F 1 103 ? -70.504 -58.867 -72.223 1.00 129.39 103 PRO F N 1
ATOM 9486 C CA . PRO F 1 103 ? -70.735 -58.571 -70.816 1.00 134.49 103 PRO F CA 1
ATOM 9487 C C . PRO F 1 103 ? -72.214 -58.405 -70.455 1.00 138.17 103 PRO F C 1
ATOM 9488 O O . PRO F 1 103 ? -72.536 -58.395 -69.270 1.00 142.11 103 PRO F O 1
ATOM 9492 N N . ASP F 1 104 ? -73.094 -58.293 -71.458 1.00 137.50 104 ASP F N 1
ATOM 9493 C CA . ASP F 1 104 ? -74.547 -58.119 -71.236 1.00 141.40 104 ASP F CA 1
ATOM 9494 C C . ASP F 1 104 ? -75.445 -59.223 -71.834 1.00 136.59 104 ASP F C 1
ATOM 9495 O O . ASP F 1 104 ? -76.674 -59.094 -71.809 1.00 139.87 104 ASP F O 1
ATOM 9500 N N . GLY F 1 105 ? -74.831 -60.295 -72.351 1.00 129.40 105 GLY F N 1
ATOM 9501 C CA . GLY F 1 105 ? -75.557 -61.456 -72.911 1.00 124.84 105 GLY F CA 1
ATOM 9502 C C . GLY F 1 105 ? -74.752 -62.377 -73.828 1.00 117.75 105 GLY F C 1
ATOM 9503 O O . GLY F 1 105 ? -73.529 -62.286 -73.887 1.00 115.66 105 GLY F O 1
ATOM 9504 N N . LEU F 1 106 ? -75.437 -63.270 -74.543 1.00 114.66 106 LEU F N 1
ATOM 9505 C CA . LEU F 1 106 ? -74.784 -64.183 -75.503 1.00 108.87 106 LEU F CA 1
ATOM 9506 C C . LEU F 1 106 ? -75.163 -63.873 -76.951 1.00 108.68 106 LEU F C 1
ATOM 9507 O O . LEU F 1 106 ? -76.169 -64.383 -77.452 1.00 108.55 106 LEU F O 1
ATOM 9512 N N . ASN F 1 107 ? -74.349 -63.058 -77.624 1.00 109.36 107 ASN F N 1
ATOM 9513 C CA . ASN F 1 107 ? -74.580 -62.662 -79.033 1.00 109.81 107 ASN F CA 1
ATOM 9514 C C . ASN F 1 107 ? -74.243 -63.745 -80.094 1.00 104.23 107 ASN F C 1
ATOM 9515 O O . ASN F 1 107 ? -73.238 -64.477 -79.978 1.00 100.00 107 ASN F O 1
ATOM 9520 N N . VAL F 1 108 ? -75.097 -63.840 -81.117 1.00 104.66 108 VAL F N 1
ATOM 9521 C CA . VAL F 1 108 ? -74.762 -64.568 -82.351 1.00 100.81 108 VAL F CA 1
ATOM 9522 C C . VAL F 1 108 ? -74.593 -63.599 -83.523 1.00 103.68 108 VAL F C 1
ATOM 9523 O O . VAL F 1 108 ? -75.551 -62.897 -83.907 1.00 108.32 108 VAL F O 1
ATOM 9527 N N . PHE F 1 109 ? -73.384 -63.556 -84.091 1.00 101.33 109 PHE F N 1
ATOM 9528 C CA . PHE F 1 109 ? -73.157 -62.754 -85.302 1.00 103.61 109 PHE F CA 1
ATOM 9529 C C . PHE F 1 109 ? -72.692 -63.567 -86.502 1.00 100.24 109 PHE F C 1
ATOM 9530 O O . PHE F 1 109 ? -71.841 -64.455 -86.372 1.00 96.05 109 PHE F O 1
ATOM 9538 N N . VAL F 1 110 ? -73.252 -63.220 -87.661 1.00 102.65 110 VAL F N 1
ATOM 9539 C CA . VAL F 1 110 ? -73.240 -64.055 -88.858 1.00 100.48 110 VAL F CA 1
ATOM 9540 C C . VAL F 1 110 ? -72.026 -63.807 -89.752 1.00 100.22 110 VAL F C 1
ATOM 9541 O O . VAL F 1 110 ? -71.795 -62.680 -90.187 1.00 104.52 110 VAL F O 1
ATOM 9545 N N . ILE F 1 111 ? -71.250 -64.852 -90.026 1.00 95.69 111 ILE F N 1
ATOM 9546 C CA . ILE F 1 111 ? -70.258 -64.738 -91.067 1.00 96.27 111 ILE F CA 1
ATOM 9547 C C . ILE F 1 111 ? -70.918 -65.008 -92.397 1.00 98.81 111 ILE F C 1
ATOM 9548 O O . ILE F 1 111 ? -71.037 -66.158 -92.839 1.00 96.30 111 ILE F O 1
ATOM 9553 N N . LYS F 1 112 ? -71.360 -63.907 -93.006 1.00 104.61 112 LYS F N 1
ATOM 9554 C CA . LYS F 1 112 ? -72.103 -63.875 -94.268 1.00 108.60 112 LYS F CA 1
ATOM 9555 C C . LYS F 1 112 ? -71.406 -64.741 -95.329 1.00 107.01 112 LYS F C 1
ATOM 9556 O O . LYS F 1 112 ? -70.173 -64.747 -95.422 1.00 105.66 112 LYS F O 1
ATOM 9562 N N . ASP F 1 113 ? -72.201 -65.485 -96.097 1.00 107.51 113 ASP F N 1
ATOM 9563 C CA . ASP F 1 113 ? -71.705 -66.270 -97.222 1.00 107.39 113 ASP F CA 1
ATOM 9564 C C . ASP F 1 113 ? -70.240 -66.642 -96.976 1.00 103.96 113 ASP F C 1
ATOM 9565 O O . ASP F 1 113 ? -69.341 -66.137 -97.638 1.00 106.46 113 ASP F O 1
ATOM 9570 N N . ALA F 1 114 ? -70.002 -67.505 -95.995 1.00 98.93 114 ALA F N 1
ATOM 9571 C CA . ALA F 1 114 ? -68.641 -67.913 -95.632 1.00 95.96 114 ALA F CA 1
ATOM 9572 C C . ALA F 1 114 ? -67.933 -68.722 -96.709 1.00 96.28 114 ALA F C 1
ATOM 9573 O O . ALA F 1 114 ? -66.720 -68.642 -96.855 1.00 96.17 114 ALA F O 1
ATOM 9575 N N . ASP F 1 115 ? -68.688 -69.502 -97.462 1.00 97.26 115 ASP F N 1
ATOM 9576 C CA . ASP F 1 115 ? -68.078 -70.346 -98.459 1.00 98.60 115 ASP F CA 1
ATOM 9577 C C . ASP F 1 115 ? -67.167 -69.542 -99.379 1.00 102.85 115 ASP F C 1
ATOM 9578 O O . ASP F 1 115 ? -66.062 -69.985 -99.681 1.00 102.84 115 ASP F O 1
ATOM 9583 N N . ARG F 1 116 ? -67.604 -68.353 -99.789 1.00 107.20 116 ARG F N 1
ATOM 9584 C CA . ARG F 1 116 ? -66.852 -67.582 -100.788 1.00 112.50 116 ARG F CA 1
ATOM 9585 C C . ARG F 1 116 ? -65.717 -66.759 -100.196 1.00 112.50 116 ARG F C 1
ATOM 9586 O O . ARG F 1 116 ? -64.825 -66.313 -100.924 1.00 116.27 116 ARG F O 1
ATOM 9594 N N . LYS F 1 117 ? -65.739 -66.558 -98.885 1.00 109.01 117 LYS F N 1
ATOM 9595 C CA . LYS F 1 117 ? -64.693 -65.766 -98.243 1.00 109.57 117 LYS F CA 1
ATOM 9596 C C . LYS F 1 117 ? -63.502 -66.628 -97.790 1.00 106.44 117 LYS F C 1
ATOM 9597 O O . LYS F 1 117 ? -63.696 -67.715 -97.236 1.00 102.05 117 LYS F O 1
ATOM 9603 N N . SER F 1 118 ? -62.284 -66.125 -98.040 1.00 109.35 118 SER F N 1
ATOM 9604 C CA . SER F 1 118 ? -61.008 -66.729 -97.584 1.00 107.56 118 SER F CA 1
ATOM 9605 C C . SER F 1 118 ? -60.948 -66.779 -96.054 1.00 103.48 118 SER F C 1
ATOM 9606 O O . SER F 1 118 ? -61.879 -66.318 -95.387 1.00 102.47 118 SER F O 1
ATOM 9609 N N . MET F 1 119 ? -59.886 -67.325 -95.467 1.00 101.68 119 MET F N 1
ATOM 9610 C CA . MET F 1 119 ? -59.932 -67.405 -94.008 1.00 98.12 119 MET F CA 1
ATOM 9611 C C . MET F 1 119 ? -59.196 -66.348 -93.223 1.00 100.24 119 MET F C 1
ATOM 9612 O O . MET F 1 119 ? -59.564 -66.086 -92.083 1.00 98.24 119 MET F O 1
ATOM 9617 N N . VAL F 1 120 ? -58.209 -65.696 -93.836 1.00 104.83 120 VAL F N 1
ATOM 9618 C CA . VAL F 1 120 ? -57.714 -64.425 -93.288 1.00 108.58 120 VAL F CA 1
ATOM 9619 C C . VAL F 1 120 ? -58.869 -63.403 -93.286 1.00 110.32 120 VAL F C 1
ATOM 9620 O O . VAL F 1 120 ? -59.029 -62.658 -92.309 1.00 111.08 120 VAL F O 1
ATOM 9624 N N . GLU F 1 121 ? -59.671 -63.401 -94.367 1.00 111.50 121 GLU F N 1
ATOM 9625 C CA . GLU F 1 121 ? -60.922 -62.617 -94.461 1.00 112.96 121 GLU F CA 1
ATOM 9626 C C . GLU F 1 121 ? -61.835 -62.992 -93.274 1.00 108.06 121 GLU F C 1
ATOM 9627 O O . GLU F 1 121 ? -62.093 -62.151 -92.414 1.00 109.38 121 GLU F O 1
ATOM 9633 N N . ILE F 1 122 ? -62.262 -64.259 -93.208 1.00 102.76 122 ILE F N 1
ATOM 9634 C CA . ILE F 1 122 ? -63.193 -64.753 -92.185 1.00 98.26 122 ILE F CA 1
ATOM 9635 C C . ILE F 1 122 ? -62.739 -64.487 -90.767 1.00 97.11 122 ILE F C 1
ATOM 9636 O O . ILE F 1 122 ? -63.554 -64.264 -89.871 1.00 96.33 122 ILE F O 1
ATOM 9641 N N . SER F 1 123 ? -61.432 -64.520 -90.567 1.00 97.58 123 SER F N 1
ATOM 9642 C CA . SER F 1 123 ? -60.884 -64.425 -89.232 1.00 96.77 123 SER F CA 1
ATOM 9643 C C . SER F 1 123 ? -60.868 -62.996 -88.722 1.00 100.65 123 SER F C 1
ATOM 9644 O O . SER F 1 123 ? -61.334 -62.736 -87.622 1.00 100.10 123 SER F O 1
ATOM 9647 N N . ALA F 1 124 ? -60.343 -62.069 -89.518 1.00 105.03 124 ALA F N 1
ATOM 9648 C CA . ALA F 1 124 ? -60.395 -60.666 -89.153 1.00 109.88 124 ALA F CA 1
ATOM 9649 C C . ALA F 1 124 ? -61.858 -60.233 -89.149 1.00 110.53 124 ALA F C 1
ATOM 9650 O O . ALA F 1 124 ? -62.195 -59.169 -88.630 1.00 114.30 124 ALA F O 1
ATOM 9652 N N . GLU F 1 125 ? -62.714 -61.093 -89.710 1.00 107.41 125 GLU F N 1
ATOM 9653 C CA . GLU F 1 125 ? -64.180 -60.905 -89.759 1.00 107.83 125 GLU F CA 1
ATOM 9654 C C . GLU F 1 125 ? -64.915 -61.481 -88.551 1.00 103.93 125 GLU F C 1
ATOM 9655 O O . GLU F 1 125 ? -66.112 -61.754 -88.622 1.00 102.95 125 GLU F O 1
ATOM 9661 N N . ILE F 1 126 ? -64.196 -61.688 -87.456 1.00 102.08 126 ILE F N 1
ATOM 9662 C CA . ILE F 1 126 ? -64.821 -62.032 -86.186 1.00 99.58 126 ILE F CA 1
ATOM 9663 C C . ILE F 1 126 ? -64.210 -61.214 -85.045 1.00 102.71 126 ILE F C 1
ATOM 9664 O O . ILE F 1 126 ? -64.829 -61.061 -83.999 1.00 103.14 126 ILE F O 1
ATOM 9669 N N . SER F 1 127 ? -63.011 -60.670 -85.268 1.00 105.72 127 SER F N 1
ATOM 9670 C CA . SER F 1 127 ? -62.337 -59.765 -84.311 1.00 109.87 127 SER F CA 1
ATOM 9671 C C . SER F 1 127 ? -62.882 -58.329 -84.418 1.00 115.96 127 SER F C 1
ATOM 9672 O O . SER F 1 127 ? -62.946 -57.598 -83.421 1.00 119.22 127 SER F O 1
ATOM 9675 N N . ASP F 1 128 ? -63.259 -57.934 -85.635 1.00 117.95 128 ASP F N 1
ATOM 9676 C CA . ASP F 1 128 ? -63.967 -56.678 -85.857 1.00 123.79 128 ASP F CA 1
ATOM 9677 C C . ASP F 1 128 ? -65.466 -56.946 -85.859 1.00 122.36 128 ASP F C 1
ATOM 9678 O O . ASP F 1 128 ? -66.246 -56.188 -86.440 1.00 126.47 128 ASP F O 1
ATOM 9683 N N . LYS F 1 129 ? -65.864 -58.038 -85.213 1.00 117.02 129 LYS F N 1
ATOM 9684 C CA . LYS F 1 129 ? -67.281 -58.303 -84.972 1.00 116.21 129 LYS F CA 1
ATOM 9685 C C . LYS F 1 129 ? -67.569 -58.651 -83.500 1.00 114.64 129 LYS F C 1
ATOM 9686 O O . LYS F 1 129 ? -68.604 -58.272 -82.947 1.00 117.07 129 LYS F O 1
ATOM 9692 N N . ALA F 1 130 ? -66.646 -59.356 -82.862 1.00 111.21 130 ALA F N 1
ATOM 9693 C CA . ALA F 1 130 ? -66.742 -59.556 -81.432 1.00 110.81 130 ALA F CA 1
ATOM 9694 C C . ALA F 1 130 ? -66.589 -58.193 -80.805 1.00 117.10 130 ALA F C 1
ATOM 9695 O O . ALA F 1 130 ? -67.449 -57.757 -80.053 1.00 119.88 130 ALA F O 1
ATOM 9697 N N . SER F 1 131 ? -65.507 -57.511 -81.170 1.00 119.90 131 SER F N 1
ATOM 9698 C CA . SER F 1 131 ? -65.168 -56.206 -80.614 1.00 126.81 131 SER F CA 1
ATOM 9699 C C . SER F 1 131 ? -66.294 -55.176 -80.733 1.00 132.26 131 SER F C 1
ATOM 9700 O O . SER F 1 131 ? -66.250 -54.125 -80.077 1.00 138.36 131 SER F O 1
ATOM 9703 N N . ARG F 1 132 ? -67.288 -55.476 -81.572 1.00 130.65 132 ARG F N 1
ATOM 9704 C CA . ARG F 1 132 ? -68.461 -54.607 -81.739 1.00 135.91 132 ARG F CA 1
ATOM 9705 C C . ARG F 1 132 ? -69.707 -55.168 -81.043 1.00 134.34 132 ARG F C 1
ATOM 9706 O O . ARG F 1 132 ? -70.752 -54.509 -80.997 1.00 139.22 132 ARG F O 1
ATOM 9714 N N . ALA F 1 133 ? -69.592 -56.378 -80.503 1.00 128.08 133 ALA F N 1
ATOM 9715 C CA . ALA F 1 133 ? -70.625 -56.914 -79.635 1.00 127.01 133 ALA F CA 1
ATOM 9716 C C . ALA F 1 133 ? -70.295 -56.516 -78.204 1.00 129.94 133 ALA F C 1
ATOM 9717 O O . ALA F 1 133 ? -71.177 -56.290 -77.386 1.00 132.99 133 ALA F O 1
ATOM 9719 N N . ARG F 1 134 ? -69.005 -56.405 -77.924 1.00 129.71 134 ARG F N 1
ATOM 9720 C CA . ARG F 1 134 ? -68.513 -56.142 -76.578 1.00 132.73 134 ARG F CA 1
ATOM 9721 C C . ARG F 1 134 ? -68.672 -54.678 -76.251 1.00 140.90 134 ARG F C 1
ATOM 9722 O O . ARG F 1 134 ? -68.606 -54.282 -75.089 1.00 144.82 134 ARG F O 1
ATOM 9730 N N . GLU F 1 135 ? -68.831 -53.888 -77.309 1.00 143.91 135 GLU F N 1
ATOM 9731 C CA . GLU F 1 135 ? -69.328 -52.520 -77.246 1.00 152.49 135 GLU F CA 1
ATOM 9732 C C . GLU F 1 135 ? -70.628 -52.533 -78.062 1.00 152.93 135 GLU F C 1
ATOM 9733 O O . GLU F 1 135 ? -70.632 -52.199 -79.246 1.00 153.63 135 GLU F O 1
ATOM 9739 N N . ASN F 1 136 ? -71.722 -52.940 -77.418 1.00 153.01 136 ASN F N 1
ATOM 9740 C CA . ASN F 1 136 ? -73.010 -53.201 -78.082 1.00 152.85 136 ASN F CA 1
ATOM 9741 C C . ASN F 1 136 ? -73.541 -52.053 -78.941 1.00 159.80 136 ASN F C 1
ATOM 9742 O O . ASN F 1 136 ? -74.488 -51.361 -78.544 1.00 166.42 136 ASN F O 1
ATOM 9747 N N . LYS F 1 137 ? -72.903 -51.841 -80.097 1.00 159.10 137 LYS F N 1
ATOM 9748 C CA . LYS F 1 137 ? -73.492 -51.048 -81.202 1.00 164.46 137 LYS F CA 1
ATOM 9749 C C . LYS F 1 137 ? -73.148 -51.655 -82.586 1.00 159.46 137 LYS F C 1
ATOM 9750 O O . LYS F 1 137 ? -72.824 -50.952 -83.557 1.00 162.99 137 LYS F O 1
ATOM 9756 N N . LEU F 1 138 ? -73.255 -52.981 -82.639 1.00 151.65 138 LEU F N 1
ATOM 9757 C CA . LEU F 1 138 ? -73.129 -53.739 -83.867 1.00 146.83 138 LEU F CA 1
ATOM 9758 C C . LEU F 1 138 ? -74.465 -53.784 -84.596 1.00 149.22 138 LEU F C 1
ATOM 9759 O O . LEU F 1 138 ? -75.501 -54.078 -83.995 1.00 149.70 138 LEU F O 1
ATOM 9764 N N . GLN F 1 139 ? -74.414 -53.521 -85.899 1.00 151.12 139 GLN F N 1
ATOM 9765 C CA . GLN F 1 139 ? -75.600 -53.329 -86.740 1.00 155.39 139 GLN F CA 1
ATOM 9766 C C . GLN F 1 139 ? -76.712 -54.372 -86.576 1.00 152.34 139 GLN F C 1
ATOM 9767 O O . GLN F 1 139 ? -76.457 -55.541 -86.255 1.00 145.31 139 GLN F O 1
ATOM 9773 N N . LEU F 1 140 ? -77.950 -53.930 -86.800 1.00 158.40 140 LEU F N 1
ATOM 9774 C CA . LEU F 1 140 ? -79.116 -54.815 -86.721 1.00 156.97 140 LEU F CA 1
ATOM 9775 C C . LEU F 1 140 ? -79.336 -55.664 -87.987 1.00 154.08 140 LEU F C 1
ATOM 9776 O O . LEU F 1 140 ? -80.314 -56.410 -88.061 1.00 153.54 140 LEU F O 1
ATOM 9781 N N . ASP F 1 141 ? -78.425 -55.562 -88.964 1.00 152.81 141 ASP F N 1
ATOM 9782 C CA . ASP F 1 141 ? -78.470 -56.410 -90.172 1.00 149.85 141 ASP F CA 1
ATOM 9783 C C . ASP F 1 141 ? -77.383 -57.498 -90.189 1.00 141.32 141 ASP F C 1
ATOM 9784 O O . ASP F 1 141 ? -77.396 -58.408 -91.026 1.00 138.13 141 ASP F O 1
ATOM 9789 N N . GLU F 1 142 ? -76.460 -57.398 -89.240 1.00 138.23 142 GLU F N 1
ATOM 9790 C CA . GLU F 1 142 ? -75.350 -58.333 -89.135 1.00 131.19 142 GLU F CA 1
ATOM 9791 C C . GLU F 1 142 ? -75.827 -59.689 -88.636 1.00 125.67 142 GLU F C 1
ATOM 9792 O O . GLU F 1 142 ? -75.146 -60.701 -88.825 1.00 120.19 142 GLU F O 1
ATOM 9798 N N . VAL F 1 143 ? -76.998 -59.704 -88.006 1.00 127.69 143 VAL F N 1
ATOM 9799 C CA . VAL F 1 143 ? -77.346 -60.788 -87.090 1.00 123.15 143 VAL F CA 1
ATOM 9800 C C . VAL F 1 143 ? -78.391 -61.796 -87.565 1.00 122.21 143 VAL F C 1
ATOM 9801 O O . VAL F 1 143 ? -78.584 -62.826 -86.897 1.00 118.25 143 VAL F O 1
ATOM 9805 N N . GLN F 1 144 ? -79.018 -61.527 -88.718 1.00 126.02 144 GLN F N 1
ATOM 9806 C CA . GLN F 1 144 ? -80.122 -62.358 -89.258 1.00 126.53 144 GLN F CA 1
ATOM 9807 C C . GLN F 1 144 ? -79.762 -63.531 -90.206 1.00 122.09 144 GLN F C 1
ATOM 9808 O O . GLN F 1 144 ? -78.616 -63.667 -90.657 1.00 118.97 144 GLN F O 1
ATOM 9814 N N . ASP F 1 145 ? -80.775 -64.351 -90.504 1.00 122.43 145 ASP F N 1
ATOM 9815 C CA . ASP F 1 145 ? -80.668 -65.594 -91.309 1.00 118.95 145 ASP F CA 1
ATOM 9816 C C . ASP F 1 145 ? -79.346 -66.403 -91.273 1.00 112.18 145 ASP F C 1
ATOM 9817 O O . ASP F 1 145 ? -78.830 -66.858 -92.295 1.00 110.83 145 ASP F O 1
ATOM 9822 N N . SER F 1 146 ? -78.829 -66.584 -90.064 1.00 108.34 146 SER F N 1
ATOM 9823 C CA . SER F 1 146 ? -77.769 -67.551 -89.772 1.00 102.26 146 SER F CA 1
ATOM 9824 C C . SER F 1 146 ? -78.161 -68.977 -90.232 1.00 99.91 146 SER F C 1
ATOM 9825 O O . SER F 1 146 ? -79.241 -69.449 -89.870 1.00 101.41 146 SER F O 1
ATOM 9828 N N . THR F 1 147 ? -77.311 -69.653 -91.018 1.00 96.79 147 THR F N 1
ATOM 9829 C CA . THR F 1 147 ? -77.635 -71.012 -91.531 1.00 95.07 147 THR F CA 1
ATOM 9830 C C . THR F 1 147 ? -77.175 -72.197 -90.656 1.00 90.35 147 THR F C 1
ATOM 9831 O O . THR F 1 147 ? -77.724 -73.310 -90.722 1.00 89.64 147 THR F O 1
ATOM 9835 N N . PHE F 1 148 ? -76.162 -71.932 -89.846 1.00 87.50 148 PHE F N 1
ATOM 9836 C CA . PHE F 1 148 ? -75.463 -72.946 -89.078 1.00 83.52 148 PHE F CA 1
ATOM 9837 C C . PHE F 1 148 ? -74.631 -72.257 -87.988 1.00 82.03 148 PHE F C 1
ATOM 9838 O O . PHE F 1 148 ? -74.195 -71.122 -88.158 1.00 83.63 148 PHE F O 1
ATOM 9846 N N . THR F 1 149 ? -74.401 -72.930 -86.868 1.00 79.57 149 THR F N 1
ATOM 9847 C CA . THR F 1 149 ? -73.664 -72.282 -85.806 1.00 78.60 149 THR F CA 1
ATOM 9848 C C . THR F 1 149 ? -72.530 -73.057 -85.203 1.00 75.52 149 THR F C 1
ATOM 9849 O O . THR F 1 149 ? -72.686 -74.191 -84.746 1.00 73.89 149 THR F O 1
ATOM 9853 N N . ILE F 1 150 ? -71.385 -72.389 -85.206 1.00 75.40 150 ILE F N 1
ATOM 9854 C CA . ILE F 1 150 ? -70.150 -72.885 -84.648 1.00 73.31 150 ILE F CA 1
ATOM 9855 C C . ILE F 1 150 ? -69.836 -72.104 -83.391 1.00 74.60 150 ILE F C 1
ATOM 9856 O O . ILE F 1 150 ? -69.640 -70.891 -83.454 1.00 76.90 150 ILE F O 1
ATOM 9861 N N . THR F 1 151 ? -69.785 -72.797 -82.254 1.00 74.03 151 THR F N 1
ATOM 9862 C CA . THR F 1 151 ? -69.588 -72.135 -80.951 1.00 75.84 151 THR F CA 1
ATOM 9863 C C . THR F 1 151 ? -68.322 -72.541 -80.165 1.00 74.90 151 THR F C 1
ATOM 9864 O O . THR F 1 151 ? -68.152 -73.706 -79.755 1.00 73.41 151 THR F O 1
ATOM 9868 N N . ASN F 1 152 ? -67.455 -71.557 -79.941 1.00 76.35 152 ASN F N 1
ATOM 9869 C CA . ASN F 1 152 ? -66.180 -71.802 -79.315 1.00 76.07 152 ASN F CA 1
ATOM 9870 C C . ASN F 1 152 ? -66.159 -71.613 -77.802 1.00 77.78 152 ASN F C 1
ATOM 9871 O O . ASN F 1 152 ? -66.690 -70.633 -77.290 1.00 80.48 152 ASN F O 1
ATOM 9876 N N . VAL F 1 153 ? -65.549 -72.558 -77.092 1.00 76.97 153 VAL F N 1
ATOM 9877 C CA . VAL F 1 153 ? -65.307 -72.407 -75.644 1.00 79.24 153 VAL F CA 1
ATOM 9878 C C . VAL F 1 153 ? -63.867 -72.709 -75.219 1.00 80.12 153 VAL F C 1
ATOM 9879 O O . VAL F 1 153 ? -63.452 -72.344 -74.113 1.00 82.74 153 VAL F O 1
ATOM 9883 N N . GLY F 1 154 ? -63.117 -73.373 -76.101 1.00 78.52 154 GLY F N 1
ATOM 9884 C CA . GLY F 1 154 ? -61.674 -73.590 -75.919 1.00 79.84 154 GLY F CA 1
ATOM 9885 C C . GLY F 1 154 ? -60.884 -72.297 -75.832 1.00 82.81 154 GLY F C 1
ATOM 9886 O O . GLY F 1 154 ? -59.813 -72.258 -75.201 1.00 85.11 154 GLY F O 1
ATOM 9887 N N . THR F 1 155 ? -61.408 -71.248 -76.484 1.00 83.23 155 THR F N 1
ATOM 9888 C CA . THR F 1 155 ? -61.010 -69.860 -76.203 1.00 86.74 155 THR F CA 1
ATOM 9889 C C . THR F 1 155 ? -60.772 -69.722 -74.689 1.00 89.48 155 THR F C 1
ATOM 9890 O O . THR F 1 155 ? -59.782 -69.112 -74.272 1.00 92.94 155 THR F O 1
ATOM 9894 N N . ILE F 1 156 ? -61.648 -70.333 -73.884 1.00 88.27 156 ILE F N 1
ATOM 9895 C CA . ILE F 1 156 ? -61.395 -70.501 -72.453 1.00 90.67 156 ILE F CA 1
ATOM 9896 C C . ILE F 1 156 ? -61.105 -71.968 -72.177 1.00 88.32 156 ILE F C 1
ATOM 9897 O O . ILE F 1 156 ? -60.072 -72.470 -72.606 1.00 87.80 156 ILE F O 1
ATOM 9902 N N . GLY F 1 157 ? -62.013 -72.658 -71.492 1.00 87.33 157 GLY F N 1
ATOM 9903 C CA . GLY F 1 157 ? -61.760 -74.037 -71.076 1.00 85.98 157 GLY F CA 1
ATOM 9904 C C . GLY F 1 157 ? -62.659 -75.087 -71.697 1.00 82.07 157 GLY F C 1
ATOM 9905 O O . GLY F 1 157 ? -63.375 -74.821 -72.658 1.00 79.91 157 GLY F O 1
ATOM 9906 N N . GLY F 1 158 ? -62.602 -76.296 -71.155 1.00 81.70 158 GLY F N 1
ATOM 9907 C CA . GLY F 1 158 ? -63.543 -77.338 -71.531 1.00 78.92 158 GLY F CA 1
ATOM 9908 C C . GLY F 1 158 ? -63.152 -78.144 -72.744 1.00 75.79 158 GLY F C 1
ATOM 9909 O O . GLY F 1 158 ? -62.625 -77.607 -73.714 1.00 74.47 158 GLY F O 1
ATOM 9910 N N . ILE F 1 159 ? -63.449 -79.438 -72.684 1.00 75.06 159 ILE F N 1
ATOM 9911 C CA . ILE F 1 159 ? -63.034 -80.391 -73.703 1.00 73.19 159 ILE F CA 1
ATOM 9912 C C . ILE F 1 159 ? -64.200 -81.068 -74.428 1.00 71.37 159 ILE F C 1
ATOM 9913 O O . ILE F 1 159 ? -63.974 -81.896 -75.307 1.00 70.34 159 ILE F O 1
ATOM 9918 N N . MET F 1 160 ? -65.433 -80.686 -74.083 1.00 71.64 160 MET F N 1
ATOM 9919 C CA . MET F 1 160 ? -66.644 -81.477 -74.372 1.00 71.19 160 MET F CA 1
ATOM 9920 C C . MET F 1 160 ? -67.961 -80.739 -74.113 1.00 71.74 160 MET F C 1
ATOM 9921 O O . MET F 1 160 ? -68.218 -80.278 -72.996 1.00 74.08 160 MET F O 1
ATOM 9926 N N . SER F 1 161 ? -68.832 -80.664 -75.107 1.00 70.40 161 SER F N 1
ATOM 9927 C CA . SER F 1 161 ? -70.089 -79.941 -74.889 1.00 71.65 161 SER F CA 1
ATOM 9928 C C . SER F 1 161 ? -71.362 -80.689 -75.307 1.00 72.12 161 SER F C 1
ATOM 9929 O O . SER F 1 161 ? -71.322 -81.702 -75.998 1.00 71.15 161 SER F O 1
ATOM 9932 N N . THR F 1 162 ? -72.493 -80.172 -74.846 1.00 74.28 162 THR F N 1
ATOM 9933 C CA . THR F 1 162 ? -73.805 -80.567 -75.329 1.00 75.60 162 THR F CA 1
ATOM 9934 C C . THR F 1 162 ? -74.487 -79.286 -75.798 1.00 76.42 162 THR F C 1
ATOM 9935 O O . THR F 1 162 ? -75.588 -78.960 -75.337 1.00 79.52 162 THR F O 1
ATOM 9939 N N . PRO F 1 163 ? -73.839 -78.548 -76.717 1.00 74.44 163 PRO F N 1
ATOM 9940 C CA . PRO F 1 163 ? -74.250 -77.168 -76.964 1.00 75.82 163 PRO F CA 1
ATOM 9941 C C . PRO F 1 163 ? -75.615 -77.131 -77.609 1.00 77.92 163 PRO F C 1
ATOM 9942 O O . PRO F 1 163 ? -76.001 -78.086 -78.285 1.00 77.53 163 PRO F O 1
ATOM 9946 N N . ILE F 1 164 ? -76.346 -76.044 -77.399 1.00 80.94 164 ILE F N 1
ATOM 9947 C CA . ILE F 1 164 ? -77.746 -76.005 -77.805 1.00 83.74 164 ILE F CA 1
ATOM 9948 C C . ILE F 1 164 ? -78.012 -75.349 -79.164 1.00 84.02 164 ILE F C 1
ATOM 9949 O O . ILE F 1 164 ? -77.713 -74.160 -79.383 1.00 84.49 164 ILE F O 1
ATOM 9954 N N . ILE F 1 165 ? -78.564 -76.178 -80.058 1.00 84.23 165 ILE F N 1
ATOM 9955 C CA . ILE F 1 165 ? -78.800 -75.868 -81.476 1.00 85.10 165 ILE F CA 1
ATOM 9956 C C . ILE F 1 165 ? -79.349 -74.463 -81.652 1.00 88.75 165 ILE F C 1
ATOM 9957 O O . ILE F 1 165 ? -80.147 -74.010 -80.825 1.00 92.21 165 ILE F O 1
ATOM 9962 N N . ASN F 1 166 ? -78.940 -73.777 -82.723 1.00 88.83 166 ASN F N 1
ATOM 9963 C CA . ASN F 1 166 ? -79.384 -72.394 -82.927 1.00 92.63 166 ASN F CA 1
ATOM 9964 C C . ASN F 1 166 ? -80.711 -72.211 -83.684 1.00 96.92 166 ASN F C 1
ATOM 9965 O O . ASN F 1 166 ? -80.777 -71.517 -84.711 1.00 98.83 166 ASN F O 1
ATOM 9970 N N . TYR F 1 167 ? -81.760 -72.832 -83.142 1.00 99.02 167 TYR F N 1
ATOM 9971 C CA . TYR F 1 167 ? -83.141 -72.619 -83.569 1.00 103.95 167 TYR F CA 1
ATOM 9972 C C . TYR F 1 167 ? -83.334 -71.141 -83.955 1.00 107.49 167 TYR F C 1
ATOM 9973 O O . TYR F 1 167 ? -82.936 -70.241 -83.207 1.00 108.09 167 TYR F O 1
ATOM 9982 N N . PRO F 1 168 ? -83.938 -70.884 -85.127 1.00 110.39 168 PRO F N 1
ATOM 9983 C CA . PRO F 1 168 ? -84.659 -71.847 -85.945 1.00 111.43 168 PRO F CA 1
ATOM 9984 C C . PRO F 1 168 ? -83.769 -72.735 -86.821 1.00 106.78 168 PRO F C 1
ATOM 9985 O O . PRO F 1 168 ? -84.278 -73.421 -87.711 1.00 108.34 168 PRO F O 1
ATOM 9989 N N . GLU F 1 169 ? -82.463 -72.734 -86.563 1.00 101.69 169 GLU F N 1
ATOM 9990 C CA . GLU F 1 169 ? -81.529 -73.549 -87.338 1.00 97.81 169 GLU F CA 1
ATOM 9991 C C . GLU F 1 169 ? -81.854 -75.031 -87.283 1.00 96.63 169 GLU F C 1
ATOM 9992 O O . GLU F 1 169 ? -82.997 -75.441 -87.509 1.00 100.00 169 GLU F O 1
ATOM 9998 N N . VAL F 1 170 ? -80.832 -75.827 -86.976 1.00 92.18 170 VAL F N 1
ATOM 9999 C CA . VAL F 1 170 ? -80.921 -77.269 -87.085 1.00 90.99 170 VAL F CA 1
ATOM 10000 C C . VAL F 1 170 ? -79.599 -77.925 -86.691 1.00 86.05 170 VAL F C 1
ATOM 10001 O O . VAL F 1 170 ? -79.581 -79.091 -86.323 1.00 85.04 170 VAL F O 1
ATOM 10005 N N . ALA F 1 171 ? -78.508 -77.165 -86.743 1.00 83.42 171 ALA F N 1
ATOM 10006 C CA . ALA F 1 171 ? -77.178 -77.730 -86.541 1.00 79.58 171 ALA F CA 1
ATOM 10007 C C . ALA F 1 171 ? -76.237 -76.852 -85.710 1.00 77.63 171 ALA F C 1
ATOM 10008 O O . ALA F 1 171 ? -76.316 -75.632 -85.772 1.00 79.23 171 ALA F O 1
ATOM 10010 N N . ILE F 1 172 ? -75.350 -77.488 -84.941 1.00 74.99 172 ILE F N 1
ATOM 10011 C CA . ILE F 1 172 ? -74.365 -76.810 -84.080 1.00 73.32 172 ILE F CA 1
ATOM 10012 C C . ILE F 1 172 ? -73.036 -77.566 -83.991 1.00 70.69 172 ILE F C 1
ATOM 10013 O O . ILE F 1 172 ? -73.003 -78.786 -83.798 1.00 70.04 172 ILE F O 1
ATOM 10018 N N . LEU F 1 173 ? -71.937 -76.836 -84.107 1.00 69.62 173 LEU F N 1
ATOM 10019 C CA . LEU F 1 173 ? -70.639 -77.430 -83.873 1.00 67.76 173 LEU F CA 1
ATOM 10020 C C . LEU F 1 173 ? -70.030 -76.851 -82.609 1.00 67.61 173 LEU F C 1
ATOM 10021 O O . LEU F 1 173 ? -70.019 -75.636 -82.423 1.00 68.75 173 LEU F O 1
ATOM 10026 N N . GLY F 1 174 ? -69.508 -77.724 -81.753 1.00 66.81 174 GLY F N 1
ATOM 10027 C CA . GLY F 1 174 ? -68.956 -77.308 -80.466 1.00 67.22 174 GLY F CA 1
ATOM 10028 C C . GLY F 1 174 ? -67.454 -77.451 -80.358 1.00 66.56 174 GLY F C 1
ATOM 10029 O O . GLY F 1 174 ? -66.934 -78.555 -80.215 1.00 66.06 174 GLY F O 1
ATOM 10030 N N . VAL F 1 175 ? -66.757 -76.327 -80.409 1.00 67.18 175 VAL F N 1
ATOM 10031 C CA . VAL F 1 175 ? -65.311 -76.342 -80.374 1.00 67.39 175 VAL F CA 1
ATOM 10032 C C . VAL F 1 175 ? -64.774 -76.085 -79.001 1.00 68.77 175 VAL F C 1
ATOM 10033 O O . VAL F 1 175 ? -65.234 -75.203 -78.293 1.00 70.02 175 VAL F O 1
ATOM 10037 N N . HIS F 1 176 ? -63.758 -76.853 -78.655 1.00 69.42 176 HIS F N 1
ATOM 10038 C CA . HIS F 1 176 ? -63.262 -76.885 -77.303 1.00 71.71 176 HIS F CA 1
ATOM 10039 C C . HIS F 1 176 ? -61.783 -76.544 -77.210 1.00 73.30 176 HIS F C 1
ATOM 10040 O O . HIS F 1 176 ? -61.260 -75.698 -77.951 1.00 73.69 176 HIS F O 1
ATOM 10047 N N . ARG F 1 177 ? -61.129 -77.228 -76.279 1.00 74.77 177 ARG F N 1
ATOM 10048 C CA . ARG F 1 177 ? -59.762 -76.973 -75.883 1.00 77.36 177 ARG F CA 1
ATOM 10049 C C . ARG F 1 177 ? -58.869 -77.909 -76.665 1.00 77.19 177 ARG F C 1
ATOM 10050 O O . ARG F 1 177 ? -59.268 -79.050 -76.934 1.00 75.87 177 ARG F O 1
ATOM 10058 N N . ILE F 1 178 ? -57.677 -77.436 -77.039 1.00 78.97 178 ILE F N 1
ATOM 10059 C CA . ILE F 1 178 ? -56.611 -78.341 -77.494 1.00 80.34 178 ILE F CA 1
ATOM 10060 C C . ILE F 1 178 ? -55.999 -78.967 -76.259 1.00 83.31 178 ILE F C 1
ATOM 10061 O O . ILE F 1 178 ? -56.093 -78.384 -75.182 1.00 85.09 178 ILE F O 1
ATOM 10066 N N . LEU F 1 179 ? -55.368 -80.132 -76.405 1.00 84.70 179 LEU F N 1
ATOM 10067 C CA . LEU F 1 179 ? -54.672 -80.774 -75.286 1.00 88.26 179 LEU F CA 1
ATOM 10068 C C . LEU F 1 179 ? -53.555 -81.646 -75.782 1.00 90.80 179 LEU F C 1
ATOM 10069 O O . LEU F 1 179 ? -53.562 -82.084 -76.925 1.00 89.48 179 LEU F O 1
ATOM 10074 N N . GLU F 1 180 ? -52.595 -81.908 -74.915 1.00 95.36 180 GLU F N 1
ATOM 10075 C CA . GLU F 1 180 ? -51.602 -82.913 -75.217 1.00 99.26 180 GLU F CA 1
ATOM 10076 C C . GLU F 1 180 ? -52.002 -84.246 -74.590 1.00 100.33 180 GLU F C 1
ATOM 10077 O O . GLU F 1 180 ? -52.235 -84.339 -73.376 1.00 101.88 180 GLU F O 1
ATOM 10083 N N . ARG F 1 181 ? -52.115 -85.266 -75.436 1.00 100.15 181 ARG F N 1
ATOM 10084 C CA . ARG F 1 181 ? -52.255 -86.653 -74.978 1.00 102.73 181 ARG F CA 1
ATOM 10085 C C . ARG F 1 181 ? -51.061 -87.451 -75.550 1.00 106.84 181 ARG F C 1
ATOM 10086 O O . ARG F 1 181 ? -51.218 -88.364 -76.379 1.00 106.75 181 ARG F O 1
ATOM 10094 N N . GLU F 1 182 ? -49.871 -87.070 -75.061 1.00 111.01 182 GLU F N 1
ATOM 10095 C CA . GLU F 1 182 ? -48.548 -87.452 -75.591 1.00 115.64 182 GLU F CA 1
ATOM 10096 C C . GLU F 1 182 ? -48.271 -86.781 -76.960 1.00 113.36 182 GLU F C 1
ATOM 10097 O O . GLU F 1 182 ? -49.074 -86.906 -77.894 1.00 109.50 182 GLU F O 1
ATOM 10103 N N . GLY F 1 183 ? -47.164 -86.033 -77.038 1.00 115.97 183 GLY F N 1
ATOM 10104 C CA . GLY F 1 183 ? -46.626 -85.448 -78.295 1.00 115.25 183 GLY F CA 1
ATOM 10105 C C . GLY F 1 183 ? -47.540 -84.776 -79.315 1.00 109.08 183 GLY F C 1
ATOM 10106 O O . GLY F 1 183 ? -47.306 -83.639 -79.735 1.00 108.22 183 GLY F O 1
ATOM 10107 N N . ARG F 1 184 ? -48.562 -85.505 -79.736 1.00 105.20 184 ARG F N 1
ATOM 10108 C CA . ARG F 1 184 ? -49.550 -84.998 -80.662 1.00 100.04 184 ARG F CA 1
ATOM 10109 C C . ARG F 1 184 ? -50.657 -84.213 -79.931 1.00 95.49 184 ARG F C 1
ATOM 10110 O O . ARG F 1 184 ? -51.017 -84.523 -78.789 1.00 95.31 184 ARG F O 1
ATOM 10118 N N . LYS F 1 185 ? -51.193 -83.205 -80.621 1.00 92.14 185 LYS F N 1
ATOM 10119 C CA . LYS F 1 185 ? -52.241 -82.318 -80.119 1.00 88.12 185 LYS F CA 1
ATOM 10120 C C . LYS F 1 185 ? -53.624 -82.792 -80.526 1.00 83.88 185 LYS F C 1
ATOM 10121 O O . LYS F 1 185 ? -53.951 -82.768 -81.714 1.00 82.41 185 LYS F O 1
ATOM 10127 N N . TYR F 1 186 ? -54.436 -83.210 -79.557 1.00 82.35 186 TYR F N 1
ATOM 10128 C CA . TYR F 1 186 ? -55.845 -83.494 -79.840 1.00 79.00 186 TYR F CA 1
ATOM 10129 C C . TYR F 1 186 ? -56.764 -82.410 -79.324 1.00 76.56 186 TYR F C 1
ATOM 10130 O O . TYR F 1 186 ? -56.423 -81.659 -78.411 1.00 77.38 186 TYR F O 1
ATOM 10139 N N . MET F 1 187 ? -57.934 -82.348 -79.951 1.00 74.05 187 MET F N 1
ATOM 10140 C CA . MET F 1 187 ? -59.001 -81.428 -79.604 1.00 72.17 187 MET F CA 1
ATOM 10141 C C . MET F 1 187 ? -60.314 -82.108 -79.954 1.00 70.29 187 MET F C 1
ATOM 10142 O O . MET F 1 187 ? -60.409 -82.798 -80.979 1.00 69.77 187 MET F O 1
ATOM 10147 N N . TYR F 1 188 ? -61.319 -81.913 -79.104 1.00 69.61 188 TYR F N 1
ATOM 10148 C CA . TYR F 1 188 ? -62.583 -82.609 -79.271 1.00 68.76 188 TYR F CA 1
ATOM 10149 C C . TYR F 1 188 ? -63.647 -81.686 -79.842 1.00 66.61 188 TYR F C 1
ATOM 10150 O O . TYR F 1 188 ? -63.782 -80.541 -79.425 1.00 66.30 188 TYR F O 1
ATOM 10159 N N . LEU F 1 189 ? -64.374 -82.203 -80.825 1.00 65.59 189 LEU F N 1
ATOM 10160 C CA . LEU F 1 189 ? -65.391 -81.449 -81.532 1.00 64.52 189 LEU F CA 1
ATOM 10161 C C . LEU F 1 189 ? -66.753 -82.012 -81.288 1.00 64.50 189 LEU F C 1
ATOM 10162 O O . LEU F 1 189 ? -66.923 -83.221 -81.164 1.00 65.18 189 LEU F O 1
ATOM 10167 N N . SER F 1 190 ? -67.732 -81.121 -81.280 1.00 64.19 190 SER F N 1
ATOM 10168 C CA . SER F 1 190 ? -69.080 -81.500 -80.967 1.00 64.63 190 SER F CA 1
ATOM 10169 C C . SER F 1 190 ? -70.073 -81.039 -82.008 1.00 64.81 190 SER F C 1
ATOM 10170 O O . SER F 1 190 ? -69.930 -79.980 -82.615 1.00 64.59 190 SER F O 1
ATOM 10173 N N . LEU F 1 191 ? -71.083 -81.871 -82.209 1.00 65.70 191 LEU F N 1
ATOM 10174 C CA . LEU F 1 191 ? -72.184 -81.560 -83.090 1.00 66.45 191 LEU F CA 1
ATOM 10175 C C . LEU F 1 191 ? -73.477 -81.739 -82.344 1.00 68.25 191 LEU F C 1
ATOM 10176 O O . LEU F 1 191 ? -73.614 -82.656 -81.527 1.00 68.83 191 LEU F O 1
ATOM 10181 N N . SER F 1 192 ? -74.430 -80.870 -82.647 1.00 69.63 192 SER F N 1
ATOM 10182 C CA . SER F 1 192 ? -75.766 -80.980 -82.108 1.00 72.35 192 SER F CA 1
ATOM 10183 C C . SER F 1 192 ? -76.742 -80.596 -83.185 1.00 74.20 192 SER F C 1
ATOM 10184 O O . SER F 1 192 ? -76.585 -79.562 -83.822 1.00 74.00 192 SER F O 1
ATOM 10187 N N . CYS F 1 193 ? -77.751 -81.427 -83.388 1.00 76.65 193 CYS F N 1
ATOM 10188 C CA . CYS F 1 193 ? -78.671 -81.229 -84.495 1.00 79.56 193 CYS F CA 1
ATOM 10189 C C . CYS F 1 193 ? -80.059 -81.672 -84.116 1.00 83.13 193 CYS F C 1
ATOM 10190 O O . CYS F 1 193 ? -80.231 -82.325 -83.092 1.00 83.68 193 CYS F O 1
ATOM 10193 N N . ASP F 1 194 ? -81.050 -81.296 -84.921 1.00 86.21 194 ASP F N 1
ATOM 10194 C CA . ASP F 1 194 ? -82.399 -81.784 -84.710 1.00 90.58 194 ASP F CA 1
ATOM 10195 C C . ASP F 1 194 ? -82.348 -83.237 -85.034 1.00 90.74 194 ASP F C 1
ATOM 10196 O O . ASP F 1 194 ? -81.789 -83.616 -86.050 1.00 89.55 194 ASP F O 1
ATOM 10201 N N . HIS F 1 195 ? -82.912 -84.058 -84.166 1.00 92.76 195 HIS F N 1
ATOM 10202 C CA . HIS F 1 195 ? -82.936 -85.464 -84.462 1.00 94.41 195 HIS F CA 1
ATOM 10203 C C . HIS F 1 195 ? -84.284 -85.914 -85.009 1.00 99.66 195 HIS F C 1
ATOM 10204 O O . HIS F 1 195 ? -84.767 -86.998 -84.680 1.00 102.80 195 HIS F O 1
ATOM 10211 N N . ARG F 1 196 ? -84.892 -85.077 -85.843 1.00 101.23 196 ARG F N 1
ATOM 10212 C CA . ARG F 1 196 ? -86.008 -85.514 -86.662 1.00 106.32 196 ARG F CA 1
ATOM 10213 C C . ARG F 1 196 ? -85.616 -85.273 -88.100 1.00 105.81 196 ARG F C 1
ATOM 10214 O O . ARG F 1 196 ? -85.756 -86.158 -88.948 1.00 108.34 196 ARG F O 1
ATOM 10222 N N . LEU F 1 197 ? -85.103 -84.072 -88.363 1.00 103.07 197 LEU F N 1
ATOM 10223 C CA . LEU F 1 197 ? -84.690 -83.677 -89.713 1.00 102.80 197 LEU F CA 1
ATOM 10224 C C . LEU F 1 197 ? -83.263 -84.214 -90.013 1.00 98.42 197 LEU F C 1
ATOM 10225 O O . LEU F 1 197 ? -82.844 -84.245 -91.175 1.00 98.64 197 LEU F O 1
ATOM 10230 N N . ILE F 1 198 ? -82.562 -84.660 -88.955 1.00 95.20 198 ILE F N 1
ATOM 10231 C CA . ILE F 1 198 ? -81.207 -85.283 -89.012 1.00 91.68 198 ILE F CA 1
ATOM 10232 C C . ILE F 1 198 ? -81.088 -86.652 -88.303 1.00 92.27 198 ILE F C 1
ATOM 10233 O O . ILE F 1 198 ? -81.120 -86.747 -87.069 1.00 91.26 198 ILE F O 1
ATOM 10238 N N . ASP F 1 199 ? -80.899 -87.692 -89.110 1.00 94.51 199 ASP F N 1
ATOM 10239 C CA . ASP F 1 199 ? -80.768 -89.084 -88.658 1.00 96.19 199 ASP F CA 1
ATOM 10240 C C . ASP F 1 199 ? -79.628 -89.323 -87.650 1.00 92.38 199 ASP F C 1
ATOM 10241 O O . ASP F 1 199 ? -78.846 -88.416 -87.332 1.00 88.36 199 ASP F O 1
ATOM 10246 N N . GLY F 1 200 ? -79.566 -90.557 -87.148 1.00 94.13 200 GLY F N 1
ATOM 10247 C CA . GLY F 1 200 ? -78.527 -90.966 -86.235 1.00 91.50 200 GLY F CA 1
ATOM 10248 C C . GLY F 1 200 ? -77.213 -90.681 -86.909 1.00 88.49 200 GLY F C 1
ATOM 10249 O O . GLY F 1 200 ? -76.521 -89.729 -86.566 1.00 84.58 200 GLY F O 1
ATOM 10250 N N . ALA F 1 201 ? -76.896 -91.488 -87.910 1.00 90.87 201 ALA F N 1
ATOM 10251 C CA . ALA F 1 201 ? -75.570 -91.446 -88.520 1.00 89.15 201 ALA F CA 1
ATOM 10252 C C . ALA F 1 201 ? -75.294 -90.154 -89.259 1.00 86.74 201 ALA F C 1
ATOM 10253 O O . ALA F 1 201 ? -74.210 -89.592 -89.123 1.00 83.84 201 ALA F O 1
ATOM 10255 N N . VAL F 1 202 ? -76.257 -89.675 -90.041 1.00 88.39 202 VAL F N 1
ATOM 10256 C CA . VAL F 1 202 ? -75.972 -88.511 -90.861 1.00 86.80 202 VAL F CA 1
ATOM 10257 C C . VAL F 1 202 ? -75.318 -87.469 -89.974 1.00 82.39 202 VAL F C 1
ATOM 10258 O O . VAL F 1 202 ? -74.359 -86.818 -90.376 1.00 80.56 202 VAL F O 1
ATOM 10262 N N . ALA F 1 203 ? -75.794 -87.364 -88.741 1.00 81.27 203 ALA F N 1
ATOM 10263 C CA . ALA F 1 203 ? -75.165 -86.484 -87.782 1.00 77.64 203 ALA F CA 1
ATOM 10264 C C . ALA F 1 203 ? -73.688 -86.793 -87.692 1.00 75.37 203 ALA F C 1
ATOM 10265 O O . ALA F 1 203 ? -72.866 -85.922 -87.902 1.00 73.36 203 ALA F O 1
ATOM 10267 N N . THR F 1 204 ? -73.349 -88.041 -87.409 1.00 76.30 204 THR F N 1
ATOM 10268 C CA . THR F 1 204 ? -71.951 -88.384 -87.184 1.00 75.14 204 THR F CA 1
ATOM 10269 C C . THR F 1 204 ? -71.144 -88.412 -88.486 1.00 75.65 204 THR F C 1
ATOM 10270 O O . THR F 1 204 ? -70.083 -87.795 -88.575 1.00 73.55 204 THR F O 1
ATOM 10274 N N . ARG F 1 205 ? -71.659 -89.118 -89.490 1.00 78.92 205 ARG F N 1
ATOM 10275 C CA . ARG F 1 205 ? -71.036 -89.150 -90.806 1.00 80.72 205 ARG F CA 1
ATOM 10276 C C . ARG F 1 205 ? -70.610 -87.742 -91.175 1.00 78.61 205 ARG F C 1
ATOM 10277 O O . ARG F 1 205 ? -69.636 -87.568 -91.904 1.00 79.24 205 ARG F O 1
ATOM 10285 N N . PHE F 1 206 ? -71.325 -86.743 -90.649 1.00 76.85 206 PHE F N 1
ATOM 10286 C CA . PHE F 1 206 ? -70.957 -85.336 -90.854 1.00 74.86 206 PHE F CA 1
ATOM 10287 C C . PHE F 1 206 ? -69.635 -84.959 -90.189 1.00 72.67 206 PHE F C 1
ATOM 10288 O O . PHE F 1 206 ? -68.753 -84.387 -90.842 1.00 72.82 206 PHE F O 1
ATOM 10296 N N . ILE F 1 207 ? -69.490 -85.259 -88.905 1.00 71.14 207 ILE F N 1
ATOM 10297 C CA . ILE F 1 207 ? -68.232 -84.943 -88.258 1.00 69.95 207 ILE F CA 1
ATOM 10298 C C . ILE F 1 207 ? -67.130 -85.877 -88.677 1.00 71.57 207 ILE F C 1
ATOM 10299 O O . ILE F 1 207 ? -65.989 -85.448 -88.809 1.00 71.37 207 ILE F O 1
ATOM 10304 N N . VAL F 1 208 ? -67.453 -87.151 -88.880 1.00 73.99 208 VAL F N 1
ATOM 10305 C CA . VAL F 1 208 ? -66.427 -88.097 -89.306 1.00 76.44 208 VAL F CA 1
ATOM 10306 C C . VAL F 1 208 ? -65.759 -87.528 -90.544 1.00 77.31 208 VAL F C 1
ATOM 10307 O O . VAL F 1 208 ? -64.553 -87.684 -90.721 1.00 78.21 208 VAL F O 1
ATOM 10311 N N . ASP F 1 209 ? -66.559 -86.861 -91.381 1.00 77.51 209 ASP F N 1
ATOM 10312 C CA . ASP F 1 209 ? -66.067 -86.161 -92.562 1.00 78.87 209 ASP F CA 1
ATOM 10313 C C . ASP F 1 209 ? -65.350 -84.850 -92.253 1.00 76.78 209 ASP F C 1
ATOM 10314 O O . ASP F 1 209 ? -64.322 -84.549 -92.876 1.00 78.18 209 ASP F O 1
ATOM 10319 N N . LEU F 1 210 ? -65.884 -84.078 -91.304 1.00 73.96 210 LEU F N 1
ATOM 10320 C CA . LEU F 1 210 ? -65.209 -82.871 -90.811 1.00 71.97 210 LEU F CA 1
ATOM 10321 C C . LEU F 1 210 ? -63.860 -83.203 -90.182 1.00 72.05 210 LEU F C 1
ATOM 10322 O O . LEU F 1 210 ? -62.866 -82.529 -90.451 1.00 72.68 210 LEU F O 1
ATOM 10327 N N . LYS F 1 211 ? -63.849 -84.241 -89.346 1.00 72.08 211 LYS F N 1
ATOM 10328 C CA . LYS F 1 211 ? -62.632 -84.825 -88.786 1.00 73.16 211 LYS F CA 1
ATOM 10329 C C . LYS F 1 211 ? -61.594 -85.072 -89.870 1.00 76.04 211 LYS F C 1
ATOM 10330 O O . LYS F 1 211 ? -60.518 -84.470 -89.858 1.00 76.55 211 LYS F O 1
ATOM 10336 N N . LYS F 1 212 ? -61.944 -85.944 -90.819 1.00 78.67 212 LYS F N 1
ATOM 10337 C CA . LYS F 1 212 ? -60.991 -86.467 -91.797 1.00 82.54 212 LYS F CA 1
ATOM 10338 C C . LYS F 1 212 ? -60.298 -85.351 -92.528 1.00 83.32 212 LYS F C 1
ATOM 10339 O O . LYS F 1 212 ? -59.148 -85.503 -92.942 1.00 86.16 212 LYS F O 1
ATOM 10345 N N . VAL F 1 213 ? -60.994 -84.222 -92.653 1.00 81.55 213 VAL F N 1
ATOM 10346 C CA . VAL F 1 213 ? -60.432 -83.031 -93.290 1.00 82.51 213 VAL F CA 1
ATOM 10347 C C . VAL F 1 213 ? -59.327 -82.381 -92.446 1.00 81.72 213 VAL F C 1
ATOM 10348 O O . VAL F 1 213 ? -58.190 -82.252 -92.912 1.00 84.57 213 VAL F O 1
ATOM 10352 N N . ILE F 1 214 ? -59.639 -81.997 -91.213 1.00 78.46 214 ILE F N 1
ATOM 10353 C CA . ILE F 1 214 ? -58.667 -81.293 -90.389 1.00 78.04 214 ILE F CA 1
ATOM 10354 C C . ILE F 1 214 ? -57.413 -82.152 -90.214 1.00 80.76 214 ILE F C 1
ATOM 10355 O O . ILE F 1 214 ? -56.440 -81.740 -89.586 1.00 81.52 214 ILE F O 1
ATOM 10360 N N . GLU F 1 215 ? -57.434 -83.332 -90.827 1.00 83.08 215 GLU F N 1
ATOM 10361 C CA . GLU F 1 215 ? -56.357 -84.302 -90.685 1.00 86.79 215 GLU F CA 1
ATOM 10362 C C . GLU F 1 215 ? -55.301 -84.286 -91.814 1.00 91.60 215 GLU F C 1
ATOM 10363 O O . GLU F 1 215 ? -54.391 -85.119 -91.823 1.00 94.83 215 GLU F O 1
ATOM 10369 N N . ASP F 1 216 ? -55.427 -83.345 -92.756 1.00 92.99 216 ASP F N 1
ATOM 10370 C CA . ASP F 1 216 ? -54.290 -82.930 -93.626 1.00 97.93 216 ASP F CA 1
ATOM 10371 C C . ASP F 1 216 ? -54.324 -81.421 -94.108 1.00 98.64 216 ASP F C 1
ATOM 10372 O O . ASP F 1 216 ? -55.102 -80.630 -93.558 1.00 94.74 216 ASP F O 1
ATOM 10377 N N . PRO F 1 217 ? -53.428 -81.013 -95.062 1.00 103.99 217 PRO F N 1
ATOM 10378 C CA . PRO F 1 217 ? -53.543 -79.700 -95.731 1.00 105.57 217 PRO F CA 1
ATOM 10379 C C . PRO F 1 217 ? -54.775 -79.539 -96.651 1.00 105.52 217 PRO F C 1
ATOM 10380 O O . PRO F 1 217 ? -55.924 -79.656 -96.201 1.00 101.78 217 PRO F O 1
ATOM 10384 N N . ASN F 1 218 ? -54.531 -79.226 -97.923 1.00 110.34 218 ASN F N 1
ATOM 10385 C CA . ASN F 1 218 ? -55.606 -79.211 -98.898 1.00 111.19 218 ASN F CA 1
ATOM 10386 C C . ASN F 1 218 ? -56.042 -80.638 -99.156 1.00 112.25 218 ASN F C 1
ATOM 10387 O O . ASN F 1 218 ? -55.235 -81.591 -99.106 1.00 113.99 218 ASN F O 1
ATOM 10392 N N . ALA F 1 219 ? -57.347 -80.743 -99.395 1.00 111.73 219 ALA F N 1
ATOM 10393 C CA . ALA F 1 219 ? -58.102 -82.003 -99.514 1.00 112.59 219 ALA F CA 1
ATOM 10394 C C . ALA F 1 219 ? -59.389 -81.838 -100.393 1.00 113.78 219 ALA F C 1
ATOM 10395 O O . ALA F 1 219 ? -59.618 -82.618 -101.344 1.00 117.42 219 ALA F O 1
ATOM 10397 N N . ILE F 1 220 ? -60.211 -80.828 -100.046 1.00 111.29 220 ILE F N 1
ATOM 10398 C CA . ILE F 1 220 ? -61.437 -80.403 -100.801 1.00 112.00 220 ILE F CA 1
ATOM 10399 C C . ILE F 1 220 ? -61.144 -79.576 -102.140 1.00 116.89 220 ILE F C 1
ATOM 10400 O O . ILE F 1 220 ? -61.846 -79.756 -103.160 1.00 120.45 220 ILE F O 1
ATOM 10405 N N . ILE F 1 221 ? -60.106 -78.716 -102.146 1.00 117.32 221 ILE F N 1
ATOM 10406 C CA . ILE F 1 221 ? -59.594 -78.129 -103.393 1.00 121.75 221 ILE F CA 1
ATOM 10407 C C . ILE F 1 221 ? -58.813 -79.265 -104.054 1.00 125.23 221 ILE F C 1
ATOM 10408 O O . ILE F 1 221 ? -58.032 -79.040 -104.972 1.00 130.56 221 ILE F O 1
ATOM 10413 N N . TYR F 1 222 ? -59.055 -80.488 -103.560 1.00 122.62 222 TYR F N 1
ATOM 10414 C CA . TYR F 1 222 ? -58.580 -81.762 -104.141 1.00 126.09 222 TYR F CA 1
ATOM 10415 C C . TYR F 1 222 ? -59.749 -82.640 -104.661 1.00 126.88 222 TYR F C 1
ATOM 10416 O O . TYR F 1 222 ? -59.581 -83.819 -105.018 1.00 129.25 222 TYR F O 1
ATOM 10425 N N . GLU G 1 6 ? 30.053 -111.467 9.603 1.00 193.01 6 GLU G N 1
ATOM 10426 C CA . GLU G 1 6 ? 28.603 -111.197 9.870 1.00 183.88 6 GLU G CA 1
ATOM 10427 C C . GLU G 1 6 ? 28.339 -109.795 10.446 1.00 183.40 6 GLU G C 1
ATOM 10428 O O . GLU G 1 6 ? 29.251 -109.106 10.914 1.00 190.79 6 GLU G O 1
ATOM 10434 N N . GLU G 1 7 ? 27.070 -109.403 10.405 1.00 175.18 7 GLU G N 1
ATOM 10435 C CA . GLU G 1 7 ? 26.613 -108.080 10.800 1.00 173.73 7 GLU G CA 1
ATOM 10436 C C . GLU G 1 7 ? 25.377 -108.287 11.687 1.00 169.63 7 GLU G C 1
ATOM 10437 O O . GLU G 1 7 ? 24.303 -108.675 11.216 1.00 161.57 7 GLU G O 1
ATOM 10443 N N . ILE G 1 8 ? 25.547 -108.044 12.981 1.00 175.94 8 ILE G N 1
ATOM 10444 C CA . ILE G 1 8 ? 24.508 -108.324 13.977 1.00 174.40 8 ILE G CA 1
ATOM 10445 C C . ILE G 1 8 ? 23.368 -107.307 13.874 1.00 167.94 8 ILE G C 1
ATOM 10446 O O . ILE G 1 8 ? 22.967 -106.703 14.866 1.00 170.32 8 ILE G O 1
ATOM 10451 N N . LEU G 1 9 ? 22.853 -107.120 12.665 1.00 160.59 9 LEU G N 1
ATOM 10452 C CA . LEU G 1 9 ? 21.829 -106.108 12.415 1.00 155.46 9 LEU G CA 1
ATOM 10453 C C . LEU G 1 9 ? 20.707 -106.195 13.442 1.00 154.80 9 LEU G C 1
ATOM 10454 O O . LEU G 1 9 ? 20.439 -107.270 13.984 1.00 155.63 9 LEU G O 1
ATOM 10459 N N . GLU G 1 10 ? 20.065 -105.055 13.697 1.00 154.51 10 GLU G N 1
ATOM 10460 C CA . GLU G 1 10 ? 18.908 -104.978 14.592 1.00 153.93 10 GLU G CA 1
ATOM 10461 C C . GLU G 1 10 ? 17.760 -104.212 13.949 1.00 147.01 10 GLU G C 1
ATOM 10462 O O . GLU G 1 10 ? 17.544 -104.323 12.749 1.00 140.67 10 GLU G O 1
ATOM 10468 N N . MET G 1 11 ? 17.021 -103.453 14.754 1.00 149.07 11 MET G N 1
ATOM 10469 C CA . MET G 1 11 ? 15.949 -102.595 14.251 1.00 144.13 11 MET G CA 1
ATOM 10470 C C . MET G 1 11 ? 15.763 -101.235 14.970 1.00 149.73 11 MET G C 1
ATOM 10471 O O . MET G 1 11 ? 16.381 -100.942 16.024 1.00 157.88 11 MET G O 1
ATOM 10476 N N . HIS G 1 12 ? 14.920 -100.406 14.355 1.00 145.88 12 HIS G N 1
ATOM 10477 C CA . HIS G 1 12 ? 14.719 -99.005 14.745 1.00 150.63 12 HIS G CA 1
ATOM 10478 C C . HIS G 1 12 ? 13.296 -98.576 14.375 1.00 144.49 12 HIS G C 1
ATOM 10479 O O . HIS G 1 12 ? 12.488 -99.410 13.953 1.00 137.80 12 HIS G O 1
ATOM 10486 N N . GLY G 1 13 ? 13.022 -97.275 14.524 1.00 147.23 13 GLY G N 1
ATOM 10487 C CA . GLY G 1 13 ? 11.818 -96.610 14.007 1.00 142.14 13 GLY G CA 1
ATOM 10488 C C . GLY G 1 13 ? 10.990 -97.394 13.003 1.00 132.46 13 GLY G C 1
ATOM 10489 O O . GLY G 1 13 ? 10.216 -98.266 13.400 1.00 130.01 13 GLY G O 1
ATOM 10490 N N . LEU G 1 14 ? 11.152 -97.106 11.711 1.00 127.55 14 LEU G N 1
ATOM 10491 C CA . LEU G 1 14 ? 10.257 -97.686 10.698 1.00 118.95 14 LEU G CA 1
ATOM 10492 C C . LEU G 1 14 ? 10.321 -99.206 10.682 1.00 115.44 14 LEU G C 1
ATOM 10493 O O . LEU G 1 14 ? 9.286 -99.873 10.671 1.00 111.10 14 LEU G O 1
ATOM 10498 N N . ARG G 1 15 ? 11.537 -99.741 10.702 1.00 117.99 15 ARG G N 1
ATOM 10499 C CA . ARG G 1 15 ? 11.748 -101.188 10.662 1.00 116.02 15 ARG G CA 1
ATOM 10500 C C . ARG G 1 15 ? 11.031 -101.939 11.813 1.00 117.36 15 ARG G C 1
ATOM 10501 O O . ARG G 1 15 ? 10.586 -103.089 11.642 1.00 113.78 15 ARG G O 1
ATOM 10509 N N . ARG G 1 16 ? 10.901 -101.278 12.965 1.00 122.93 16 ARG G N 1
ATOM 10510 C CA . ARG G 1 16 ? 10.126 -101.826 14.081 1.00 125.04 16 ARG G CA 1
ATOM 10511 C C . ARG G 1 16 ? 8.643 -101.945 13.739 1.00 119.57 16 ARG G C 1
ATOM 10512 O O . ARG G 1 16 ? 8.126 -103.054 13.617 1.00 116.35 16 ARG G O 1
ATOM 10520 N N . ILE G 1 17 ? 7.972 -100.806 13.568 1.00 119.01 17 ILE G N 1
ATOM 10521 C CA . ILE G 1 17 ? 6.537 -100.792 13.262 1.00 114.74 17 ILE G CA 1
ATOM 10522 C C . ILE G 1 17 ? 6.246 -101.643 12.021 1.00 107.13 17 ILE G C 1
ATOM 10523 O O . ILE G 1 17 ? 5.150 -102.191 11.894 1.00 103.95 17 ILE G O 1
ATOM 10528 N N . ILE G 1 18 ? 7.231 -101.766 11.126 1.00 104.98 18 ILE G N 1
ATOM 10529 C CA . ILE G 1 18 ? 7.092 -102.646 9.961 1.00 98.85 18 ILE G CA 1
ATOM 10530 C C . ILE G 1 18 ? 7.115 -104.103 10.391 1.00 98.96 18 ILE G C 1
ATOM 10531 O O . ILE G 1 18 ? 6.338 -104.916 9.876 1.00 94.62 18 ILE G O 1
ATOM 10536 N N . PHE G 1 19 ? 8.005 -104.416 11.337 1.00 104.37 19 PHE G N 1
ATOM 10537 C CA . PHE G 1 19 ? 8.040 -105.731 11.944 1.00 106.26 19 PHE G CA 1
ATOM 10538 C C . PHE G 1 19 ? 6.694 -106.016 12.613 1.00 106.61 19 PHE G C 1
ATOM 10539 O O . PHE G 1 19 ? 6.001 -106.966 12.238 1.00 103.70 19 PHE G O 1
ATOM 10547 N N . ASP G 1 20 ? 6.315 -105.184 13.584 1.00 110.88 20 ASP G N 1
ATOM 10548 C CA . ASP G 1 20 ? 5.095 -105.432 14.360 1.00 112.58 20 ASP G CA 1
ATOM 10549 C C . ASP G 1 20 ? 3.844 -105.588 13.488 1.00 106.51 20 ASP G C 1
ATOM 10550 O O . ASP G 1 20 ? 3.339 -106.701 13.345 1.00 105.06 20 ASP G O 1
ATOM 10555 N N . LYS G 1 21 ? 3.362 -104.509 12.879 1.00 103.44 21 LYS G N 1
ATOM 10556 C CA . LYS G 1 21 ? 2.148 -104.599 12.063 1.00 98.20 21 LYS G CA 1
ATOM 10557 C C . LYS G 1 21 ? 2.116 -105.909 11.271 1.00 93.51 21 LYS G C 1
ATOM 10558 O O . LYS G 1 21 ? 1.141 -106.656 11.337 1.00 92.86 21 LYS G O 1
ATOM 10564 N N . MET G 1 22 ? 3.197 -106.214 10.571 1.00 90.97 22 MET G N 1
ATOM 10565 C CA . MET G 1 22 ? 3.213 -107.418 9.767 1.00 87.43 22 MET G CA 1
ATOM 10566 C C . MET G 1 22 ? 3.145 -108.710 10.580 1.00 91.00 22 MET G C 1
ATOM 10567 O O . MET G 1 22 ? 2.525 -109.671 10.131 1.00 89.14 22 MET G O 1
ATOM 10572 N N . THR G 1 23 ? 3.757 -108.736 11.766 1.00 96.75 23 THR G N 1
ATOM 10573 C CA . THR G 1 23 ? 3.667 -109.907 12.658 1.00 101.24 23 THR G CA 1
ATOM 10574 C C . THR G 1 23 ? 2.217 -110.119 13.076 1.00 101.94 23 THR G C 1
ATOM 10575 O O . THR G 1 23 ? 1.686 -111.225 12.957 1.00 101.93 23 THR G O 1
ATOM 10579 N N . LYS G 1 24 ? 1.590 -109.038 13.542 1.00 103.01 24 LYS G N 1
ATOM 10580 C CA . LYS G 1 24 ? 0.215 -109.064 14.030 1.00 104.86 24 LYS G CA 1
ATOM 10581 C C . LYS G 1 24 ? -0.713 -109.460 12.909 1.00 99.02 24 LYS G C 1
ATOM 10582 O O . LYS G 1 24 ? -1.690 -110.170 13.121 1.00 100.57 24 LYS G O 1
ATOM 10588 N N . ALA G 1 25 ? -0.393 -108.999 11.711 1.00 92.97 25 ALA G N 1
ATOM 10589 C CA . ALA G 1 25 ? -1.193 -109.302 10.554 1.00 87.84 25 ALA G CA 1
ATOM 10590 C C . ALA G 1 25 ? -1.497 -110.785 10.514 1.00 88.98 25 ALA G C 1
ATOM 10591 O O . ALA G 1 25 ? -2.617 -111.211 10.781 1.00 90.70 25 ALA G O 1
ATOM 10593 N N . LYS G 1 26 ? -0.479 -111.574 10.213 1.00 88.94 26 LYS G N 1
ATOM 10594 C CA . LYS G 1 26 ? -0.688 -112.982 9.950 1.00 90.13 26 LYS G CA 1
ATOM 10595 C C . LYS G 1 26 ? -0.784 -113.830 11.208 1.00 97.04 26 LYS G C 1
ATOM 10596 O O . LYS G 1 26 ? -1.218 -114.983 11.147 1.00 99.05 26 LYS G O 1
ATOM 10602 N N . GLN G 1 27 ? -0.391 -113.263 12.343 1.00 101.47 27 GLN G N 1
ATOM 10603 C CA . GLN G 1 27 ? -0.591 -113.929 13.634 1.00 109.07 27 GLN G CA 1
ATOM 10604 C C . GLN G 1 27 ? -2.096 -114.152 13.904 1.00 110.91 27 GLN G C 1
ATOM 10605 O O . GLN G 1 27 ? -2.492 -115.210 14.433 1.00 115.99 27 GLN G O 1
ATOM 10611 N N . ILE G 1 28 ? -2.918 -113.159 13.534 1.00 107.23 28 ILE G N 1
ATOM 10612 C CA . ILE G 1 28 ? -4.373 -113.301 13.572 1.00 108.24 28 ILE G CA 1
ATOM 10613 C C . ILE G 1 28 ? -4.858 -113.688 12.183 1.00 102.28 28 ILE G C 1
ATOM 10614 O O . ILE G 1 28 ? -4.725 -114.848 11.808 1.00 102.91 28 ILE G O 1
ATOM 10619 N N . MET G 1 29 ? -5.374 -112.712 11.426 1.00 97.26 29 MET G N 1
ATOM 10620 C CA . MET G 1 29 ? -6.050 -112.917 10.122 1.00 92.16 29 MET G CA 1
ATOM 10621 C C . MET G 1 29 ? -5.465 -114.017 9.208 1.00 90.09 29 MET G C 1
ATOM 10622 O O . MET G 1 29 ? -4.440 -113.789 8.560 1.00 86.40 29 MET G O 1
ATOM 10627 N N . PRO G 1 30 ? -6.118 -115.208 9.145 1.00 93.10 30 PRO G N 1
ATOM 10628 C CA . PRO G 1 30 ? -5.669 -116.267 8.241 1.00 91.56 30 PRO G CA 1
ATOM 10629 C C . PRO G 1 30 ? -5.996 -115.897 6.818 1.00 85.58 30 PRO G C 1
ATOM 10630 O O . PRO G 1 30 ? -7.133 -115.562 6.488 1.00 84.54 30 PRO G O 1
ATOM 10634 N N . HIS G 1 31 ? -4.987 -115.945 5.980 1.00 82.25 31 HIS G N 1
ATOM 10635 C CA . HIS G 1 31 ? -5.119 -115.311 4.705 1.00 77.49 31 HIS G CA 1
ATOM 10636 C C . HIS G 1 31 ? -5.809 -116.153 3.643 1.00 77.06 31 HIS G C 1
ATOM 10637 O O . HIS G 1 31 ? -6.073 -117.331 3.851 1.00 81.17 31 HIS G O 1
ATOM 10644 N N . PHE G 1 32 ? -6.136 -115.505 2.525 1.00 72.86 32 PHE G N 1
ATOM 10645 C CA . PHE G 1 32 ? -6.727 -116.135 1.346 1.00 71.90 32 PHE G CA 1
ATOM 10646 C C . PHE G 1 32 ? -6.450 -115.217 0.151 1.00 67.04 32 PHE G C 1
ATOM 10647 O O . PHE G 1 32 ? -6.578 -113.997 0.265 1.00 64.66 32 PHE G O 1
ATOM 10655 N N . THR G 1 33 ? -6.076 -115.795 -0.988 1.00 66.14 33 THR G N 1
ATOM 10656 C CA . THR G 1 33 ? -5.568 -114.996 -2.113 1.00 62.41 33 THR G CA 1
ATOM 10657 C C . THR G 1 33 ? -6.015 -115.495 -3.506 1.00 62.18 33 THR G C 1
ATOM 10658 O O . THR G 1 33 ? -5.199 -116.062 -4.277 1.00 62.88 33 THR G O 1
ATOM 10662 N N . VAL G 1 34 ? -7.292 -115.287 -3.844 1.00 61.66 34 VAL G N 1
ATOM 10663 C CA . VAL G 1 34 ? -7.731 -115.552 -5.219 1.00 60.99 34 VAL G CA 1
ATOM 10664 C C . VAL G 1 34 ? -7.161 -114.489 -6.116 1.00 57.56 34 VAL G C 1
ATOM 10665 O O . VAL G 1 34 ? -7.411 -113.287 -5.921 1.00 55.37 34 VAL G O 1
ATOM 10669 N N . MET G 1 35 ? -6.386 -114.938 -7.093 1.00 57.51 35 MET G N 1
ATOM 10670 C CA . MET G 1 35 ? -5.755 -114.014 -8.010 1.00 54.98 35 MET G CA 1
ATOM 10671 C C . MET G 1 35 ? -6.209 -114.304 -9.448 1.00 56.09 35 MET G C 1
ATOM 10672 O O . MET G 1 35 ? -6.734 -115.383 -9.707 1.00 58.75 35 MET G O 1
ATOM 10677 N N . GLU G 1 36 ? -6.091 -113.337 -10.359 1.00 54.63 36 GLU G N 1
ATOM 10678 C CA . GLU G 1 36 ? -6.838 -113.435 -11.613 1.00 56.20 36 GLU G CA 1
ATOM 10679 C C . GLU G 1 36 ? -6.331 -112.632 -12.804 1.00 56.33 36 GLU G C 1
ATOM 10680 O O . GLU G 1 36 ? -5.727 -111.570 -12.639 1.00 54.53 36 GLU G O 1
ATOM 10686 N N . GLU G 1 37 ? -6.618 -113.148 -14.005 1.00 59.41 37 GLU G N 1
ATOM 10687 C CA . GLU G 1 37 ? -6.098 -112.621 -15.279 1.00 60.75 37 GLU G CA 1
ATOM 10688 C C . GLU G 1 37 ? -7.002 -111.538 -15.831 1.00 60.29 37 GLU G C 1
ATOM 10689 O O . GLU G 1 37 ? -8.214 -111.632 -15.711 1.00 60.78 37 GLU G O 1
ATOM 10695 N N . VAL G 1 38 ? -6.412 -110.510 -16.436 1.00 60.12 38 VAL G N 1
ATOM 10696 C CA . VAL G 1 38 ? -7.192 -109.379 -16.959 1.00 60.31 38 VAL G CA 1
ATOM 10697 C C . VAL G 1 38 ? -6.556 -108.699 -18.195 1.00 62.77 38 VAL G C 1
ATOM 10698 O O . VAL G 1 38 ? -5.352 -108.508 -18.267 1.00 63.13 38 VAL G O 1
ATOM 10702 N N . ASP G 1 39 ? -7.386 -108.356 -19.166 1.00 65.26 39 ASP G N 1
ATOM 10703 C CA . ASP G 1 39 ? -6.928 -107.915 -20.464 1.00 69.27 39 ASP G CA 1
ATOM 10704 C C . ASP G 1 39 ? -6.832 -106.408 -20.445 1.00 68.86 39 ASP G C 1
ATOM 10705 O O . ASP G 1 39 ? -7.758 -105.709 -20.831 1.00 70.21 39 ASP G O 1
ATOM 10710 N N . VAL G 1 40 ? -5.708 -105.893 -19.981 1.00 67.90 40 VAL G N 1
ATOM 10711 C CA . VAL G 1 40 ? -5.630 -104.456 -19.747 1.00 68.18 40 VAL G CA 1
ATOM 10712 C C . VAL G 1 40 ? -5.656 -103.620 -20.999 1.00 73.06 40 VAL G C 1
ATOM 10713 O O . VAL G 1 40 ? -6.085 -102.475 -20.943 1.00 73.88 40 VAL G O 1
ATOM 10717 N N . THR G 1 41 ? -5.204 -104.189 -22.113 1.00 77.23 41 THR G N 1
ATOM 10718 C CA . THR G 1 41 ? -5.157 -103.501 -23.424 1.00 83.39 41 THR G CA 1
ATOM 10719 C C . THR G 1 41 ? -5.915 -102.176 -23.553 1.00 84.75 41 THR G C 1
ATOM 10720 O O . THR G 1 41 ? -5.343 -101.173 -23.990 1.00 87.98 41 THR G O 1
ATOM 10724 N N . SER G 1 42 ? -7.208 -102.210 -23.210 1.00 83.07 42 SER G N 1
ATOM 10725 C CA . SER G 1 42 ? -8.098 -101.063 -23.313 1.00 84.59 42 SER G CA 1
ATOM 10726 C C . SER G 1 42 ? -7.505 -99.929 -22.492 1.00 83.11 42 SER G C 1
ATOM 10727 O O . SER G 1 42 ? -7.235 -98.848 -23.017 1.00 86.82 42 SER G O 1
ATOM 10730 N N . MET G 1 43 ? -7.255 -100.207 -21.213 1.00 78.25 43 MET G N 1
ATOM 10731 C CA . MET G 1 43 ? -6.670 -99.226 -20.290 1.00 77.09 43 MET G CA 1
ATOM 10732 C C . MET G 1 43 ? -5.338 -98.701 -20.778 1.00 80.19 43 MET G C 1
ATOM 10733 O O . MET G 1 43 ? -5.093 -97.484 -20.818 1.00 82.94 43 MET G O 1
ATOM 10738 N N . VAL G 1 44 ? -4.481 -99.647 -21.140 1.00 80.28 44 VAL G N 1
ATOM 10739 C CA . VAL G 1 44 ? -3.107 -99.350 -21.465 1.00 83.21 44 VAL G CA 1
ATOM 10740 C C . VAL G 1 44 ? -3.011 -98.568 -22.781 1.00 89.83 44 VAL G C 1
ATOM 10741 O O . VAL G 1 44 ? -1.926 -98.150 -23.193 1.00 93.87 44 VAL G O 1
ATOM 10745 N N . SER G 1 45 ? -4.150 -98.361 -23.435 1.00 91.74 45 SER G N 1
ATOM 10746 C CA . SER G 1 45 ? -4.203 -97.379 -24.513 1.00 98.22 45 SER G CA 1
ATOM 10747 C C . SER G 1 45 ? -4.955 -96.140 -24.043 1.00 98.08 45 SER G C 1
ATOM 10748 O O . SER G 1 45 ? -4.739 -95.048 -24.571 1.00 103.39 45 SER G O 1
ATOM 10751 N N . ILE G 1 46 ? -5.812 -96.305 -23.036 1.00 92.37 46 ILE G N 1
ATOM 10752 C CA . ILE G 1 46 ? -6.395 -95.147 -22.395 1.00 92.39 46 ILE G CA 1
ATOM 10753 C C . ILE G 1 46 ? -5.266 -94.387 -21.744 1.00 92.84 46 ILE G C 1
ATOM 10754 O O . ILE G 1 46 ? -4.986 -93.261 -22.147 1.00 98.11 46 ILE G O 1
ATOM 10759 N N . LEU G 1 47 ? -4.590 -94.995 -20.774 1.00 88.04 47 LEU G N 1
ATOM 10760 C CA . LEU G 1 47 ? -3.426 -94.344 -20.219 1.00 89.40 47 LEU G CA 1
ATOM 10761 C C . LEU G 1 47 ? -2.744 -93.617 -21.390 1.00 96.50 47 LEU G C 1
ATOM 10762 O O . LEU G 1 47 ? -2.459 -92.417 -21.319 1.00 100.65 47 LEU G O 1
ATOM 10767 N N . ASP G 1 48 ? -2.554 -94.341 -22.491 1.00 98.71 48 ASP G N 1
ATOM 10768 C CA . ASP G 1 48 ? -1.786 -93.846 -23.630 1.00 106.29 48 ASP G CA 1
ATOM 10769 C C . ASP G 1 48 ? -2.429 -92.658 -24.378 1.00 112.71 48 ASP G C 1
ATOM 10770 O O . ASP G 1 48 ? -1.746 -91.926 -25.102 1.00 119.53 48 ASP G O 1
ATOM 10775 N N . SER G 1 49 ? -3.730 -92.461 -24.194 1.00 111.32 49 SER G N 1
ATOM 10776 C CA . SER G 1 49 ? -4.423 -91.339 -24.843 1.00 117.96 49 SER G CA 1
ATOM 10777 C C . SER G 1 49 ? -4.483 -90.115 -23.936 1.00 118.89 49 SER G C 1
ATOM 10778 O O . SER G 1 49 ? -4.732 -88.981 -24.388 1.00 125.44 49 SER G O 1
ATOM 10781 N N . ALA G 1 50 ? -4.262 -90.361 -22.651 1.00 112.83 50 ALA G N 1
ATOM 10782 C CA . ALA G 1 50 ? -4.249 -89.298 -21.672 1.00 113.81 50 ALA G CA 1
ATOM 10783 C C . ALA G 1 50 ? -2.843 -88.765 -21.584 1.00 117.44 50 ALA G C 1
ATOM 10784 O O . ALA G 1 50 ? -2.634 -87.576 -21.331 1.00 122.32 50 ALA G O 1
ATOM 10786 N N . LYS G 1 51 ? -1.878 -89.656 -21.784 1.00 115.65 51 LYS G N 1
ATOM 10787 C CA . LYS G 1 51 ? -0.517 -89.228 -21.996 1.00 120.76 51 LYS G CA 1
ATOM 10788 C C . LYS G 1 51 ? -0.593 -88.178 -23.095 1.00 129.91 51 LYS G C 1
ATOM 10789 O O . LYS G 1 51 ? -0.055 -87.085 -22.931 1.00 135.82 51 LYS G O 1
ATOM 10795 N N . ALA G 1 52 ? -1.324 -88.484 -24.172 1.00 131.83 52 ALA G N 1
ATOM 10796 C CA . ALA G 1 52 ? -1.390 -87.615 -25.355 1.00 141.15 52 ALA G CA 1
ATOM 10797 C C . ALA G 1 52 ? -1.463 -86.138 -25.009 1.00 147.00 52 ALA G C 1
ATOM 10798 O O . ALA G 1 52 ? -0.880 -85.313 -25.719 1.00 155.58 52 ALA G O 1
ATOM 10800 N N . ARG G 1 53 ? -2.154 -85.816 -23.910 1.00 143.02 53 ARG G N 1
ATOM 10801 C CA . ARG G 1 53 ? -2.243 -84.428 -23.434 1.00 148.81 53 ARG G CA 1
ATOM 10802 C C . ARG G 1 53 ? -2.085 -84.147 -21.924 1.00 144.81 53 ARG G C 1
ATOM 10803 O O . ARG G 1 53 ? -1.049 -83.623 -21.497 1.00 147.56 53 ARG G O 1
ATOM 10811 N N . ASN G 1 54 ? -3.119 -84.498 -21.148 1.00 138.99 54 ASN G N 1
ATOM 10812 C CA . ASN G 1 54 ? -3.261 -84.172 -19.706 1.00 136.16 54 ASN G CA 1
ATOM 10813 C C . ASN G 1 54 ? -2.085 -84.667 -18.860 1.00 132.19 54 ASN G C 1
ATOM 10814 O O . ASN G 1 54 ? -1.995 -84.347 -17.679 1.00 130.79 54 ASN G O 1
ATOM 10819 N N . ARG G 1 55 ? -1.205 -85.454 -19.480 1.00 131.13 55 ARG G N 1
ATOM 10820 C CA . ARG G 1 55 ? 0.053 -85.986 -18.887 1.00 128.65 55 ARG G CA 1
ATOM 10821 C C . ARG G 1 55 ? -0.052 -87.229 -17.947 1.00 119.16 55 ARG G C 1
ATOM 10822 O O . ARG G 1 55 ? 0.514 -88.282 -18.276 1.00 116.16 55 ARG G O 1
ATOM 10830 N N . LYS G 1 56 ? -0.751 -87.135 -16.810 1.00 115.06 56 LYS G N 1
ATOM 10831 C CA . LYS G 1 56 ? -0.972 -88.326 -15.954 1.00 106.59 56 LYS G CA 1
ATOM 10832 C C . LYS G 1 56 ? -1.923 -89.229 -16.763 1.00 102.69 56 LYS G C 1
ATOM 10833 O O . LYS G 1 56 ? -2.324 -88.791 -17.843 1.00 107.02 56 LYS G O 1
ATOM 10839 N N . VAL G 1 57 ? -2.329 -90.437 -16.344 1.00 95.39 57 VAL G N 1
ATOM 10840 C CA . VAL G 1 57 ? -2.347 -91.024 -15.010 1.00 89.64 57 VAL G CA 1
ATOM 10841 C C . VAL G 1 57 ? -1.251 -92.085 -14.792 1.00 86.63 57 VAL G C 1
ATOM 10842 O O . VAL G 1 57 ? -0.242 -92.082 -15.508 1.00 89.89 57 VAL G O 1
ATOM 10846 N N . THR G 1 58 ? -1.429 -92.963 -13.787 1.00 81.26 58 THR G N 1
ATOM 10847 C CA . THR G 1 58 ? -0.662 -94.228 -13.668 1.00 77.58 58 THR G CA 1
ATOM 10848 C C . THR G 1 58 ? -1.631 -95.350 -13.569 1.00 72.57 58 THR G C 1
ATOM 10849 O O . THR G 1 58 ? -2.772 -95.157 -13.161 1.00 71.26 58 THR G O 1
ATOM 10853 N N . VAL G 1 59 ? -1.144 -96.539 -13.883 1.00 70.20 59 VAL G N 1
ATOM 10854 C CA . VAL G 1 59 ? -1.960 -97.722 -13.795 1.00 66.18 59 VAL G CA 1
ATOM 10855 C C . VAL G 1 59 ? -2.375 -97.959 -12.362 1.00 62.87 59 VAL G C 1
ATOM 10856 O O . VAL G 1 59 ? -3.515 -98.336 -12.085 1.00 61.01 59 VAL G O 1
ATOM 10860 N N . THR G 1 60 ? -1.438 -97.736 -11.454 1.00 62.75 60 THR G N 1
ATOM 10861 C CA . THR G 1 60 ? -1.739 -97.837 -10.049 1.00 60.61 60 THR G CA 1
ATOM 10862 C C . THR G 1 60 ? -2.788 -96.802 -9.650 1.00 61.75 60 THR G C 1
ATOM 10863 O O . THR G 1 60 ? -3.590 -97.042 -8.757 1.00 59.98 60 THR G O 1
ATOM 10867 N N . GLY G 1 61 ? -2.790 -95.660 -10.335 1.00 65.23 61 GLY G N 1
ATOM 10868 C CA . GLY G 1 61 ? -3.750 -94.593 -10.050 1.00 67.26 61 GLY G CA 1
ATOM 10869 C C . GLY G 1 61 ? -5.091 -94.964 -10.618 1.00 65.80 61 GLY G C 1
ATOM 10870 O O . GLY G 1 61 ? -6.152 -94.679 -10.061 1.00 66.05 61 GLY G O 1
ATOM 10871 N N . PHE G 1 62 ? -5.041 -95.636 -11.744 1.00 64.76 62 PHE G N 1
ATOM 10872 C CA . PHE G 1 62 ? -6.265 -95.966 -12.372 1.00 64.22 62 PHE G CA 1
ATOM 10873 C C . PHE G 1 62 ? -6.780 -97.278 -11.916 1.00 60.09 62 PHE G C 1
ATOM 10874 O O . PHE G 1 62 ? -7.707 -97.811 -12.483 1.00 59.91 62 PHE G O 1
ATOM 10882 N N . LEU G 1 63 ? -6.173 -97.835 -10.903 1.00 57.49 63 LEU G N 1
ATOM 10883 C CA . LEU G 1 63 ? -6.869 -98.891 -10.264 1.00 55.00 63 LEU G CA 1
ATOM 10884 C C . LEU G 1 63 ? -7.429 -98.234 -9.048 1.00 56.08 63 LEU G C 1
ATOM 10885 O O . LEU G 1 63 ? -8.501 -98.578 -8.573 1.00 56.21 63 LEU G O 1
ATOM 10890 N N . ALA G 1 64 ? -6.730 -97.207 -8.596 1.00 58.05 64 ALA G N 1
ATOM 10891 C CA . ALA G 1 64 ? -7.156 -96.477 -7.426 1.00 59.62 64 ALA G CA 1
ATOM 10892 C C . ALA G 1 64 ? -8.502 -95.885 -7.721 1.00 61.49 64 ALA G C 1
ATOM 10893 O O . ALA G 1 64 ? -9.338 -95.738 -6.849 1.00 62.30 64 ALA G O 1
ATOM 10895 N N . ARG G 1 65 ? -8.716 -95.575 -8.979 1.00 62.59 65 ARG G N 1
ATOM 10896 C CA . ARG G 1 65 ? -9.943 -94.952 -9.355 1.00 65.76 65 ARG G CA 1
ATOM 10897 C C . ARG G 1 65 ? -11.160 -95.879 -9.303 1.00 64.29 65 ARG G C 1
ATOM 10898 O O . ARG G 1 65 ? -12.229 -95.491 -8.826 1.00 66.64 65 ARG G O 1
ATOM 10906 N N . ILE G 1 66 ? -11.010 -97.098 -9.788 1.00 61.06 66 ILE G N 1
ATOM 10907 C CA . ILE G 1 66 ? -12.166 -97.961 -9.894 1.00 60.57 66 ILE G CA 1
ATOM 10908 C C . ILE G 1 66 ? -12.363 -98.801 -8.647 1.00 59.15 66 ILE G C 1
ATOM 10909 O O . ILE G 1 66 ? -13.470 -99.244 -8.373 1.00 60.35 66 ILE G O 1
ATOM 10914 N N . VAL G 1 67 ? -11.291 -99.002 -7.886 1.00 57.57 67 VAL G N 1
ATOM 10915 C CA . VAL G 1 67 ? -11.341 -99.773 -6.645 1.00 56.83 67 VAL G CA 1
ATOM 10916 C C . VAL G 1 67 ? -12.584 -99.479 -5.788 1.00 59.95 67 VAL G C 1
ATOM 10917 O O . VAL G 1 67 ? -13.335 -100.395 -5.484 1.00 60.18 67 VAL G O 1
ATOM 10921 N N . PRO G 1 68 ? -12.817 -98.203 -5.417 1.00 63.25 68 PRO G N 1
ATOM 10922 C CA . PRO G 1 68 ? -13.916 -97.896 -4.507 1.00 66.84 68 PRO G CA 1
ATOM 10923 C C . PRO G 1 68 ? -15.285 -98.276 -5.063 1.00 68.42 68 PRO G C 1
ATOM 10924 O O . PRO G 1 68 ? -16.122 -98.811 -4.349 1.00 70.09 68 PRO G O 1
ATOM 10928 N N . SER G 1 69 ? -15.496 -97.998 -6.336 1.00 68.53 69 SER G N 1
ATOM 10929 C CA . SER G 1 69 ? -16.741 -98.299 -6.997 1.00 70.79 69 SER G CA 1
ATOM 10930 C C . SER G 1 69 ? -17.159 -99.758 -6.835 1.00 69.40 69 SER G C 1
ATOM 10931 O O . SER G 1 69 ? -18.345 -100.059 -6.786 1.00 72.33 69 SER G O 1
ATOM 10934 N N . ILE G 1 70 ? -16.190 -100.660 -6.735 1.00 65.76 70 ILE G N 1
ATOM 10935 C CA . ILE G 1 70 ? -16.489 -102.087 -6.565 1.00 65.11 70 ILE G CA 1
ATOM 10936 C C . ILE G 1 70 ? -16.708 -102.513 -5.113 1.00 66.63 70 ILE G C 1
ATOM 10937 O O . ILE G 1 70 ? -17.587 -103.331 -4.825 1.00 68.63 70 ILE G O 1
ATOM 10942 N N . LEU G 1 71 ? -15.885 -101.974 -4.215 1.00 66.31 71 LEU G N 1
ATOM 10943 C CA . LEU G 1 71 ? -16.081 -102.105 -2.772 1.00 68.78 71 LEU G CA 1
ATOM 10944 C C . LEU G 1 71 ? -17.469 -101.646 -2.376 1.00 73.98 71 LEU G C 1
ATOM 10945 O O . LEU G 1 71 ? -18.072 -102.216 -1.469 1.00 76.89 71 LEU G O 1
ATOM 10950 N N . LYS G 1 72 ? -17.963 -100.596 -3.038 1.00 76.07 72 LYS G N 1
ATOM 10951 C CA . LYS G 1 72 ? -19.338 -100.156 -2.835 1.00 81.53 72 LYS G CA 1
ATOM 10952 C C . LYS G 1 72 ? -20.277 -101.352 -2.953 1.00 83.34 72 LYS G C 1
ATOM 10953 O O . LYS G 1 72 ? -20.993 -101.660 -1.991 1.00 87.27 72 LYS G O 1
ATOM 10959 N N . GLN G 1 73 ? -20.221 -102.047 -4.099 1.00 81.16 73 GLN G N 1
ATOM 10960 C 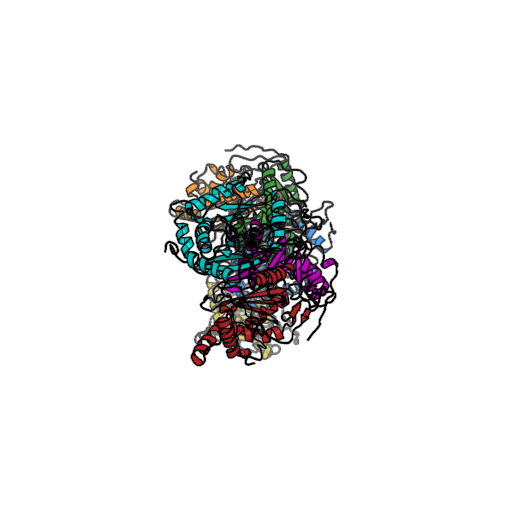CA . GLN G 1 73 ? -21.098 -103.200 -4.392 1.00 83.28 73 GLN G CA 1
ATOM 10961 C C . GLN G 1 73 ? -20.901 -104.435 -3.470 1.00 83.40 73 GLN G C 1
ATOM 10962 O O . GLN G 1 73 ? -21.842 -105.232 -3.293 1.00 86.99 73 GLN G O 1
ATOM 10968 N N . TYR G 1 74 ? -19.698 -104.564 -2.885 1.00 80.19 74 TYR G N 1
ATOM 10969 C CA . TYR G 1 74 ? -19.341 -105.634 -1.919 1.00 80.45 74 TYR G CA 1
ATOM 10970 C C . TYR G 1 74 ? -18.790 -105.102 -0.585 1.00 81.01 74 TYR G C 1
ATOM 10971 O O . TYR G 1 74 ? -17.569 -105.044 -0.405 1.00 77.56 74 TYR G O 1
ATOM 10980 N N . PRO G 1 75 ? -19.674 -104.770 0.375 1.00 85.96 75 PRO G N 1
ATOM 10981 C CA . PRO G 1 75 ? -19.227 -104.020 1.564 1.00 87.32 75 PRO G CA 1
ATOM 10982 C C . PRO G 1 75 ? -18.187 -104.757 2.405 1.00 85.58 75 PRO G C 1
ATOM 10983 O O . PRO G 1 75 ? -17.244 -104.132 2.893 1.00 84.15 75 PRO G O 1
ATOM 10987 N N . TYR G 1 76 ? -18.353 -106.073 2.539 1.00 86.08 76 TYR G N 1
ATOM 10988 C CA . TYR G 1 76 ? -17.565 -106.890 3.463 1.00 86.23 76 TYR G CA 1
ATOM 10989 C C . TYR G 1 76 ? -16.053 -106.704 3.314 1.00 81.07 76 TYR G C 1
ATOM 10990 O O . TYR G 1 76 ? -15.297 -107.133 4.174 1.00 81.81 76 TYR G O 1
ATOM 10999 N N . LEU G 1 77 ? -15.615 -106.044 2.247 1.00 76.47 77 LEU G N 1
ATOM 11000 C CA . LEU G 1 77 ? -14.187 -105.969 1.954 1.00 72.10 77 LEU G CA 1
ATOM 11001 C C . LEU G 1 77 ? -13.448 -104.775 2.538 1.00 72.30 77 LEU G C 1
ATOM 11002 O O . LEU G 1 77 ? -12.254 -104.867 2.812 1.00 70.85 77 LEU G O 1
ATOM 11007 N N . ASN G 1 78 ? -14.124 -103.649 2.709 1.00 74.75 78 ASN G N 1
ATOM 11008 C CA . ASN G 1 78 ? -13.447 -102.539 3.350 1.00 75.91 78 ASN G CA 1
ATOM 11009 C C . ASN G 1 78 ? -14.017 -102.273 4.728 1.00 81.93 78 ASN G C 1
ATOM 11010 O O . ASN G 1 78 ? -15.136 -101.788 4.886 1.00 85.74 78 ASN G O 1
ATOM 11015 N N . ALA G 1 79 ? -13.218 -102.650 5.721 1.00 83.43 79 ALA G N 1
ATOM 11016 C CA . ALA G 1 79 ? -13.584 -102.594 7.134 1.00 89.69 79 ALA G CA 1
ATOM 11017 C C . ALA G 1 79 ? -12.314 -102.587 8.008 1.00 90.36 79 ALA G C 1
ATOM 11018 O O . ALA G 1 79 ? -11.202 -102.564 7.476 1.00 86.39 79 ALA G O 1
ATOM 11020 N N . ILE G 1 80 ? -12.464 -102.590 9.334 1.00 95.99 80 ILE G N 1
ATOM 11021 C CA . ILE G 1 80 ? -11.330 -102.911 10.214 1.00 97.10 80 ILE G CA 1
ATOM 11022 C C . ILE G 1 80 ? -11.727 -104.038 11.188 1.00 101.48 80 ILE G C 1
ATOM 11023 O O . ILE G 1 80 ? -12.830 -104.566 11.084 1.00 103.08 80 ILE G O 1
ATOM 11028 N N . TYR G 1 81 ? -10.841 -104.431 12.099 1.00 103.82 81 TYR G N 1
ATOM 11029 C CA . TYR G 1 81 ? -11.153 -105.517 13.017 1.00 108.98 81 TYR G CA 1
ATOM 11030 C C . TYR G 1 81 ? -10.660 -105.258 14.448 1.00 116.18 81 TYR G C 1
ATOM 11031 O O . TYR G 1 81 ? -9.519 -105.543 14.790 1.00 116.20 81 TYR G O 1
ATOM 11040 N N . ASP G 1 82 ? -11.539 -104.662 15.249 1.00 123.14 82 ASP G N 1
ATOM 11041 C CA . ASP G 1 82 ? -11.485 -104.603 16.724 1.00 132.37 82 ASP G CA 1
ATOM 11042 C C . ASP G 1 82 ? -10.416 -105.318 17.548 1.00 134.92 82 ASP G C 1
ATOM 11043 O O . ASP G 1 82 ? -9.443 -105.870 17.029 1.00 129.49 82 ASP G O 1
ATOM 11048 N N . GLU G 1 83 ? -10.658 -105.263 18.868 1.00 144.06 83 GLU G N 1
ATOM 11049 C CA . GLU G 1 83 ? -10.095 -106.142 19.903 1.00 149.74 83 GLU G CA 1
ATOM 11050 C C . GLU G 1 83 ? -10.717 -105.785 21.260 1.00 160.68 83 GLU G C 1
ATOM 11051 O O . GLU G 1 83 ? -10.074 -105.042 21.997 1.00 164.62 83 GLU G O 1
ATOM 11057 N N . THR G 1 84 ? -11.920 -106.242 21.649 1.00 166.59 84 THR G N 1
ATOM 11058 C CA . THR G 1 84 ? -13.007 -106.978 20.918 1.00 164.52 84 THR G CA 1
ATOM 11059 C C . THR G 1 84 ? -12.775 -108.061 19.814 1.00 156.89 84 THR G C 1
ATOM 11060 O O . THR G 1 84 ? -12.457 -107.750 18.659 1.00 148.09 84 THR G O 1
ATOM 11064 N N . ARG G 1 85 ? -13.011 -109.323 20.189 1.00 161.45 85 ARG G N 1
ATOM 11065 C CA . ARG G 1 85 ? -12.776 -110.502 19.322 1.00 155.98 85 ARG G CA 1
ATOM 11066 C C . ARG G 1 85 ? -13.798 -110.601 18.201 1.00 151.29 85 ARG G C 1
ATOM 11067 O O . ARG G 1 85 ? -13.450 -110.443 17.039 1.00 142.48 85 ARG G O 1
ATOM 11075 N N . ARG G 1 86 ? -15.059 -110.831 18.571 1.00 157.81 86 ARG G N 1
ATOM 11076 C CA . ARG G 1 86 ? -16.099 -111.287 17.638 1.00 155.40 86 ARG G CA 1
ATOM 11077 C C . ARG G 1 86 ? -16.713 -110.197 16.722 1.00 150.06 86 ARG G C 1
ATOM 11078 O O . ARG G 1 86 ? -17.796 -110.394 16.144 1.00 150.56 86 ARG G O 1
ATOM 11086 N N . VAL G 1 87 ? -16.001 -109.081 16.551 1.00 145.04 87 VAL G N 1
ATOM 11087 C CA . VAL G 1 87 ? -16.567 -107.906 15.890 1.00 141.61 87 VAL G CA 1
ATOM 11088 C C . VAL G 1 87 ? -15.643 -107.229 14.907 1.00 131.92 87 VAL G C 1
ATOM 11089 O O . VAL G 1 87 ? -14.443 -107.158 15.152 1.00 129.65 87 VAL G O 1
ATOM 11093 N N . TYR G 1 88 ? -16.204 -106.737 13.799 1.00 126.83 88 TYR G N 1
ATOM 11094 C CA . TYR G 1 88 ? -15.559 -105.652 13.032 1.00 120.33 88 TYR G CA 1
ATOM 11095 C C . TYR G 1 88 ? -16.426 -104.660 12.285 1.00 119.17 88 TYR G C 1
ATOM 11096 O O . TYR G 1 88 ? -17.373 -105.037 11.602 1.00 118.80 88 TYR G O 1
ATOM 11105 N N . ILE G 1 89 ? -16.016 -103.396 12.405 1.00 118.92 89 ILE G N 1
ATOM 11106 C CA . ILE G 1 89 ? -16.579 -102.246 11.722 1.00 117.76 89 ILE G CA 1
ATOM 11107 C C . ILE G 1 89 ? -16.523 -102.445 10.244 1.00 110.10 89 ILE G C 1
ATOM 11108 O O . ILE G 1 89 ? -15.560 -102.991 9.730 1.00 104.40 89 ILE G O 1
ATOM 11113 N N . LEU G 1 90 ? -17.565 -101.987 9.571 1.00 110.76 90 LEU G N 1
ATOM 11114 C CA . LEU G 1 90 ? -17.540 -101.814 8.138 1.00 104.56 90 LEU G CA 1
ATOM 11115 C C . LEU G 1 90 ? -17.388 -100.330 7.863 1.00 104.85 90 LEU G C 1
ATOM 11116 O O . LEU G 1 90 ? -17.857 -99.479 8.626 1.00 110.93 90 LEU G O 1
ATOM 11121 N N . LYS G 1 91 ? -16.731 -100.020 6.762 1.00 99.03 91 LYS G N 1
ATOM 11122 C CA . LYS G 1 91 ? -16.461 -98.644 6.438 1.00 99.48 91 LYS G CA 1
ATOM 11123 C C . LYS G 1 91 ? -17.227 -98.251 5.182 1.00 98.05 91 LYS G C 1
ATOM 11124 O O . LYS G 1 91 ? -17.254 -99.008 4.203 1.00 93.47 91 LYS G O 1
ATOM 11130 N N . LYS G 1 92 ? -17.863 -97.078 5.230 1.00 102.79 92 LYS G N 1
ATOM 11131 C CA . LYS G 1 92 ? -18.658 -96.539 4.106 1.00 102.88 92 LYS G CA 1
ATOM 11132 C C . LYS G 1 92 ? -18.036 -95.316 3.396 1.00 101.49 92 LYS G C 1
ATOM 11133 O O . LYS G 1 92 ? -18.580 -94.816 2.401 1.00 101.36 92 LYS G O 1
ATOM 11139 N N . TYR G 1 93 ? -16.914 -94.835 3.935 1.00 101.10 93 TYR G N 1
ATOM 11140 C CA . TYR G 1 93 ? -16.028 -93.906 3.240 1.00 99.23 93 TYR G CA 1
ATOM 11141 C C . TYR G 1 93 ? -14.894 -94.717 2.649 1.00 92.27 93 TYR G C 1
ATOM 11142 O O . TYR G 1 93 ? -14.711 -95.874 3.018 1.00 90.02 93 TYR G O 1
ATOM 11151 N N . TYR G 1 94 ? -14.121 -94.136 1.739 1.00 89.56 94 TYR G N 1
ATOM 11152 C CA . TYR G 1 94 ? -13.053 -94.909 1.108 1.00 83.20 94 TYR G CA 1
ATOM 11153 C C . TYR G 1 94 ? -11.727 -94.181 1.080 1.00 82.51 94 TYR G C 1
ATOM 11154 O O . TYR G 1 94 ? -11.588 -93.127 0.471 1.00 84.41 94 TYR G O 1
ATOM 11163 N N . ASN G 1 95 ? -10.764 -94.736 1.793 1.00 80.41 95 ASN G N 1
ATOM 11164 C CA . ASN G 1 95 ? -9.453 -94.163 1.832 1.00 80.24 95 ASN G CA 1
ATOM 11165 C C . ASN G 1 95 ? -8.548 -95.244 1.382 1.00 74.81 95 ASN G C 1
ATOM 11166 O O . ASN G 1 95 ? -8.323 -96.204 2.111 1.00 73.83 95 ASN G O 1
ATOM 11171 N N . ILE G 1 96 ? -8.020 -95.113 0.182 1.00 71.87 96 ILE G N 1
ATOM 11172 C CA . ILE G 1 96 ? -7.268 -96.217 -0.349 1.00 67.30 96 ILE G CA 1
ATOM 11173 C C . ILE G 1 96 ? -5.839 -96.229 0.105 1.00 67.73 96 ILE G C 1
ATOM 11174 O O . ILE G 1 96 ? -5.121 -95.236 0.020 1.00 70.11 96 ILE G O 1
ATOM 11179 N N . GLY G 1 97 ? -5.448 -97.393 0.595 1.00 66.01 97 GLY G N 1
ATOM 11180 C CA . GLY G 1 97 ? -4.099 -97.625 1.045 1.00 66.41 97 GLY G CA 1
ATOM 11181 C C . GLY G 1 97 ? -3.173 -97.904 -0.111 1.00 63.70 97 GLY G C 1
ATOM 11182 O O . GLY G 1 97 ? -3.033 -99.048 -0.569 1.00 59.99 97 GLY G O 1
ATOM 11183 N N . ILE G 1 98 ? -2.548 -96.825 -0.569 1.00 65.96 98 ILE G N 1
ATOM 11184 C CA . ILE G 1 98 ? -1.553 -96.872 -1.630 1.00 64.95 98 ILE G CA 1
ATOM 11185 C C . ILE G 1 98 ? -0.127 -96.846 -1.030 1.00 67.10 98 ILE G C 1
ATOM 11186 O O . ILE G 1 98 ? 0.283 -95.888 -0.351 1.00 70.97 98 ILE G O 1
ATOM 11191 N N . ALA G 1 99 ? 0.600 -97.936 -1.271 1.00 65.05 99 ALA G N 1
ATOM 11192 C CA . ALA G 1 99 ? 1.780 -98.256 -0.475 1.00 67.06 99 ALA G CA 1
ATOM 11193 C C . ALA G 1 99 ? 3.026 -98.538 -1.279 1.00 67.19 99 ALA G C 1
ATOM 11194 O O . ALA G 1 99 ? 3.002 -99.277 -2.280 1.00 64.34 99 ALA G O 1
ATOM 11196 N N . VAL G 1 100 ? 4.118 -97.973 -0.770 1.00 71.05 100 VAL G N 1
ATOM 11197 C CA . VAL G 1 100 ? 5.313 -97.763 -1.547 1.00 73.17 100 VAL G CA 1
ATOM 11198 C C . VAL G 1 100 ? 6.593 -97.879 -0.728 1.00 76.93 100 VAL G C 1
ATOM 11199 O O . VAL G 1 100 ? 6.588 -97.651 0.487 1.00 79.09 100 VAL G O 1
ATOM 11203 N N . ASP G 1 101 ? 7.678 -98.213 -1.433 1.00 78.28 101 ASP G N 1
ATOM 11204 C CA . ASP G 1 101 ? 8.978 -98.495 -0.847 1.00 81.93 101 ASP G CA 1
ATOM 11205 C C . ASP G 1 101 ? 9.894 -97.279 -0.813 1.00 87.48 101 ASP G C 1
ATOM 11206 O O . ASP G 1 101 ? 10.069 -96.586 -1.817 1.00 88.45 101 ASP G O 1
ATOM 11211 N N . THR G 1 102 ? 10.463 -97.061 0.374 1.00 91.52 102 THR G N 1
ATOM 11212 C CA . THR G 1 102 ? 11.445 -96.019 0.672 1.00 98.36 102 THR G CA 1
ATOM 11213 C C . THR G 1 102 ? 12.853 -96.603 0.856 1.00 102.12 102 THR G C 1
ATOM 11214 O O . THR G 1 102 ? 13.053 -97.818 0.743 1.00 99.52 102 THR G O 1
ATOM 11218 N N . PRO G 1 103 ? 13.840 -95.734 1.135 1.00 108.94 103 PRO G N 1
ATOM 11219 C CA . PRO G 1 103 ? 15.079 -96.270 1.623 1.00 113.22 103 PRO G CA 1
ATOM 11220 C C . PRO G 1 103 ? 14.761 -97.020 2.890 1.00 112.16 103 PRO G C 1
ATOM 11221 O O . PRO G 1 103 ? 14.651 -98.239 2.856 1.00 108.75 103 PRO G O 1
ATOM 11225 N N . ASP G 1 104 ? 14.526 -96.283 3.973 1.00 115.69 104 ASP G N 1
ATOM 11226 C CA . ASP G 1 104 ? 14.443 -96.846 5.324 1.00 117.08 104 ASP G CA 1
ATOM 11227 C C . ASP G 1 104 ? 13.554 -98.083 5.483 1.00 110.85 104 ASP G C 1
ATOM 11228 O O . ASP G 1 104 ? 13.855 -98.956 6.319 1.00 112.16 104 ASP G O 1
ATOM 11233 N N . GLY G 1 105 ? 12.481 -98.159 4.685 1.00 104.64 105 GLY G N 1
ATOM 11234 C CA . GLY G 1 105 ? 11.590 -99.323 4.692 1.00 98.83 105 GLY G CA 1
ATOM 11235 C C . GLY G 1 105 ? 10.379 -99.183 3.793 1.00 93.13 105 GLY G C 1
ATOM 11236 O O . GLY G 1 105 ? 10.441 -98.475 2.792 1.00 92.84 105 GLY G O 1
ATOM 11237 N N . LEU G 1 106 ? 9.288 -99.869 4.152 1.00 89.29 106 LEU G N 1
ATOM 11238 C CA . LEU G 1 106 ? 8.004 -99.793 3.433 1.00 84.34 106 LEU G CA 1
ATOM 11239 C C . LEU G 1 106 ? 7.014 -98.856 4.110 1.00 85.53 106 LEU G C 1
ATOM 11240 O O . LEU G 1 106 ? 6.946 -98.810 5.338 1.00 88.79 106 LEU G O 1
ATOM 11245 N N . ASN G 1 107 ? 6.226 -98.143 3.306 1.00 83.57 107 ASN G N 1
ATOM 11246 C CA . ASN G 1 107 ? 5.183 -97.254 3.820 1.00 85.04 107 ASN G CA 1
ATOM 11247 C C . ASN G 1 107 ? 3.862 -97.424 3.083 1.00 80.22 107 ASN G C 1
ATOM 11248 O O . ASN G 1 107 ? 3.844 -97.867 1.935 1.00 76.79 107 ASN G O 1
ATOM 11253 N N . VAL G 1 108 ? 2.767 -97.077 3.757 1.00 80.60 108 VAL G N 1
ATOM 11254 C CA . VAL G 1 108 ? 1.466 -96.931 3.123 1.00 77.26 108 VAL G CA 1
ATOM 11255 C C . VAL G 1 108 ? 1.000 -95.513 3.333 1.00 81.25 108 VAL G C 1
ATOM 11256 O O . VAL G 1 108 ? 0.914 -95.042 4.467 1.00 85.66 108 VAL G O 1
ATOM 11260 N N . PHE G 1 109 ? 0.688 -94.816 2.258 1.00 80.44 109 PHE G N 1
ATOM 11261 C CA . PHE G 1 109 ? -0.032 -93.577 2.442 1.00 84.20 109 PHE G CA 1
ATOM 11262 C C . PHE G 1 109 ? -1.423 -93.749 1.879 1.00 81.42 109 PHE G C 1
ATOM 11263 O O . PHE G 1 109 ? -1.656 -94.633 1.057 1.00 76.76 109 PHE G O 1
ATOM 11271 N N . VAL G 1 110 ? -2.360 -92.939 2.351 1.00 84.81 110 VAL G N 1
ATOM 11272 C CA . VAL G 1 110 ? -3.731 -93.105 1.913 1.00 82.90 110 VAL G CA 1
ATOM 11273 C C . VAL G 1 110 ? -4.255 -92.015 1.018 1.00 84.94 110 VAL G C 1
ATOM 11274 O O . VAL G 1 110 ? -3.952 -90.825 1.171 1.00 89.87 110 VAL G O 1
ATOM 11278 N N . ILE G 1 111 ? -5.052 -92.476 0.066 1.00 81.55 111 ILE G N 1
ATOM 11279 C CA . ILE G 1 111 ? -5.797 -91.621 -0.822 1.00 83.21 111 ILE G CA 1
ATOM 11280 C C . ILE G 1 111 ? -7.106 -91.299 -0.135 1.00 86.12 111 ILE G C 1
ATOM 11281 O O . ILE G 1 111 ? -8.080 -92.066 -0.167 1.00 83.67 111 ILE G O 1
ATOM 11286 N N . LYS G 1 112 ? -7.079 -90.157 0.533 1.00 92.02 112 LYS G N 1
ATOM 11287 C CA . LYS G 1 112 ? -8.167 -89.751 1.373 1.00 96.13 112 LYS G CA 1
ATOM 11288 C C . LYS G 1 112 ? -9.341 -89.478 0.470 1.00 96.13 112 LYS G C 1
ATOM 11289 O O . LYS G 1 112 ? -9.218 -88.708 -0.490 1.00 97.21 112 LYS G O 1
ATOM 11295 N N . ASP G 1 113 ? -10.449 -90.162 0.770 1.00 95.10 113 ASP G N 1
ATOM 11296 C CA . ASP G 1 113 ? -11.674 -90.114 -0.018 1.00 95.47 113 ASP G CA 1
ATOM 11297 C C . ASP G 1 113 ? -11.246 -90.217 -1.484 1.00 91.84 113 ASP G C 1
ATOM 11298 O O . ASP G 1 113 ? -10.672 -89.285 -2.041 1.00 94.17 113 ASP G O 1
ATOM 11303 N N . ALA G 1 114 ? -11.460 -91.376 -2.090 1.00 86.79 114 ALA G N 1
ATOM 11304 C CA . ALA G 1 114 ? -11.058 -91.585 -3.475 1.00 83.58 114 ALA G CA 1
ATOM 11305 C C . ALA G 1 114 ? -12.304 -91.612 -4.290 1.00 84.35 114 ALA G C 1
ATOM 11306 O O . ALA G 1 114 ? -12.388 -90.952 -5.316 1.00 85.90 114 ALA G O 1
ATOM 11308 N N . ASP G 1 115 ? -13.282 -92.370 -3.808 1.00 84.09 115 ASP G N 1
ATOM 11309 C CA . ASP G 1 115 ? -14.564 -92.487 -4.478 1.00 85.89 115 ASP G CA 1
ATOM 11310 C C . ASP G 1 115 ? -15.014 -91.173 -5.121 1.00 90.88 115 ASP G C 1
ATOM 11311 O O . ASP G 1 115 ? -15.791 -91.182 -6.075 1.00 91.81 115 ASP G O 1
ATOM 11316 N N . ARG G 1 116 ? -14.497 -90.056 -4.619 1.00 94.61 116 ARG G N 1
ATOM 11317 C CA . ARG G 1 116 ? -14.866 -88.752 -5.143 1.00 100.50 116 ARG G CA 1
ATOM 11318 C C . ARG G 1 116 ? -13.755 -88.079 -5.927 1.00 100.78 116 ARG G C 1
ATOM 11319 O O . ARG G 1 116 ? -14.029 -87.331 -6.864 1.00 104.11 116 ARG G O 1
ATOM 11327 N N . LYS G 1 117 ? -12.508 -88.354 -5.555 1.00 97.96 117 LYS G N 1
ATOM 11328 C CA . LYS G 1 117 ? -11.361 -87.665 -6.165 1.00 99.51 117 LYS G CA 1
ATOM 11329 C C . LYS G 1 117 ? -11.041 -88.137 -7.591 1.00 96.31 117 LYS G C 1
ATOM 11330 O O . LYS G 1 117 ? -11.716 -89.007 -8.144 1.00 93.12 117 LYS G O 1
ATOM 11336 N N . SER G 1 118 ? -9.992 -87.565 -8.168 1.00 97.83 118 SER G N 1
ATOM 11337 C CA . SER G 1 118 ? -9.836 -87.584 -9.607 1.00 97.76 118 SER G CA 1
ATOM 11338 C C . SER G 1 118 ? -9.077 -88.695 -10.277 1.00 92.30 118 SER G C 1
ATOM 11339 O O . SER G 1 118 ? -7.890 -88.936 -10.058 1.00 90.47 118 SER G O 1
ATOM 11342 N N . MET G 1 119 ? -9.846 -89.369 -11.104 1.00 90.44 119 MET G N 1
ATOM 11343 C CA . MET G 1 119 ? -9.466 -89.635 -12.467 1.00 90.35 119 MET G CA 1
ATOM 11344 C C . MET G 1 119 ? -7.933 -89.563 -12.581 1.00 89.80 119 MET G C 1
ATOM 11345 O O . MET G 1 119 ? -7.258 -90.592 -12.698 1.00 85.18 119 MET G O 1
ATOM 11350 N N . VAL G 1 120 ? -7.437 -88.328 -12.449 1.00 94.85 120 VAL G N 1
ATOM 11351 C CA . VAL G 1 120 ? -6.057 -87.890 -12.657 1.00 97.09 120 VAL G CA 1
ATOM 11352 C C . VAL G 1 120 ? -5.379 -87.521 -11.358 1.00 97.59 120 VAL G C 1
ATOM 11353 O O . VAL G 1 120 ? -4.209 -87.825 -11.164 1.00 96.49 120 VAL G O 1
ATOM 11357 N N . GLU G 1 121 ? -6.114 -86.809 -10.500 1.00 100.23 121 GLU G N 1
ATOM 11358 C CA . GLU G 1 121 ? -5.574 -86.215 -9.273 1.00 102.51 121 GLU G CA 1
ATOM 11359 C C . GLU G 1 121 ? -5.009 -87.259 -8.340 1.00 96.90 121 GLU G C 1
ATOM 11360 O O . GLU G 1 121 ? -4.043 -86.987 -7.644 1.00 98.45 121 GLU G O 1
ATOM 11366 N N . ILE G 1 122 ? -5.627 -88.439 -8.313 1.00 90.97 122 ILE G N 1
ATOM 11367 C CA . ILE G 1 122 ? -5.115 -89.551 -7.521 1.00 86.01 122 ILE G CA 1
ATOM 11368 C C . ILE G 1 122 ? -3.670 -89.820 -7.922 1.00 85.67 122 ILE G C 1
ATOM 11369 O O . ILE G 1 122 ? -2.778 -89.918 -7.084 1.00 85.69 122 ILE G O 1
ATOM 11374 N N . SER G 1 123 ? -3.466 -89.936 -9.228 1.00 86.00 123 SER G N 1
ATOM 11375 C CA . SER G 1 123 ? -2.180 -90.274 -9.819 1.00 86.05 123 SER G CA 1
ATOM 11376 C C . SER G 1 123 ? -1.163 -89.180 -9.522 1.00 91.56 123 SER G C 1
ATOM 11377 O O . SER G 1 123 ? 0.002 -89.445 -9.221 1.00 91.48 123 SER G O 1
ATOM 11380 N N . ALA G 1 124 ? -1.638 -87.946 -9.614 1.00 96.99 124 ALA G N 1
ATOM 11381 C CA . ALA G 1 124 ? -0.863 -86.785 -9.262 1.00 103.70 124 ALA G CA 1
ATOM 11382 C C . ALA G 1 124 ? -0.664 -86.725 -7.748 1.00 103.81 124 ALA G C 1
ATOM 11383 O O . ALA G 1 124 ? 0.426 -86.384 -7.286 1.00 107.25 124 ALA G O 1
ATOM 11385 N N . GLU G 1 125 ? -1.705 -87.058 -6.982 1.00 100.85 125 GLU G N 1
ATOM 11386 C CA . GLU G 1 125 ? -1.590 -87.129 -5.520 1.00 100.86 125 GLU G CA 1
ATOM 11387 C C . GLU G 1 125 ? -0.663 -88.308 -5.136 1.00 96.14 125 GLU G C 1
ATOM 11388 O O . GLU G 1 125 ? 0.324 -88.079 -4.422 1.00 98.98 125 GLU G O 1
ATOM 11394 N N . ILE G 1 126 ? -0.924 -89.532 -5.641 1.00 89.67 126 ILE G N 1
ATOM 11395 C CA . ILE G 1 126 ? -0.112 -90.718 -5.253 1.00 85.12 126 ILE G CA 1
ATOM 11396 C C . ILE G 1 126 ? 1.362 -90.524 -5.565 1.00 87.99 126 ILE G C 1
ATOM 11397 O O . ILE G 1 126 ? 2.201 -91.218 -5.005 1.00 86.64 126 ILE G O 1
ATOM 11402 N N . SER G 1 127 ? 1.662 -89.584 -6.460 1.00 92.50 127 SER G N 1
ATOM 11403 C CA . SER G 1 127 ? 3.038 -89.206 -6.742 1.00 96.82 127 SER G CA 1
ATOM 11404 C C . SER G 1 127 ? 3.550 -88.216 -5.703 1.00 102.40 127 SER G C 1
ATOM 11405 O O . SER G 1 127 ? 4.599 -88.434 -5.103 1.00 103.79 127 SER G O 1
ATOM 11408 N N . ASP G 1 128 ? 2.807 -87.140 -5.471 1.00 106.26 128 ASP G N 1
ATOM 11409 C CA . ASP G 1 128 ? 3.213 -86.172 -4.457 1.00 112.62 128 ASP G CA 1
ATOM 11410 C C . ASP G 1 128 ? 3.482 -86.853 -3.127 1.00 110.25 128 ASP G C 1
ATOM 11411 O O . ASP G 1 128 ? 4.389 -86.463 -2.407 1.00 115.00 128 ASP G O 1
ATOM 11416 N N . LYS G 1 129 ? 2.699 -87.875 -2.813 1.00 103.59 129 LYS G N 1
ATOM 11417 C CA . LYS G 1 129 ? 2.784 -88.503 -1.507 1.00 101.87 129 LYS G CA 1
ATOM 11418 C C . LYS G 1 129 ? 3.867 -89.577 -1.447 1.00 98.84 129 LYS G C 1
ATOM 11419 O O . LYS G 1 129 ? 4.421 -89.850 -0.382 1.00 99.94 129 LYS G O 1
ATOM 11425 N N . ALA G 1 130 ? 4.172 -90.181 -2.588 1.00 95.58 130 ALA G N 1
ATOM 11426 C CA . ALA G 1 130 ? 5.238 -91.170 -2.644 1.00 93.73 130 ALA G CA 1
ATOM 11427 C C . ALA G 1 130 ? 6.603 -90.500 -2.659 1.00 99.97 130 ALA G C 1
ATOM 11428 O O . ALA G 1 130 ? 7.355 -90.653 -1.708 1.00 102.26 130 ALA G O 1
ATOM 11430 N N . SER G 1 131 ? 6.919 -89.752 -3.720 1.00 103.50 131 SER G N 1
ATOM 11431 C CA . SER G 1 131 ? 8.246 -89.127 -3.859 1.00 110.10 131 SER G CA 1
ATOM 11432 C C . SER G 1 131 ? 8.459 -88.107 -2.757 1.00 116.27 131 SER G C 1
ATOM 11433 O O . SER G 1 131 ? 9.472 -87.401 -2.707 1.00 123.10 131 SER G O 1
ATOM 11436 N N . ARG G 1 132 ? 7.474 -88.058 -1.873 1.00 114.37 132 ARG G N 1
ATOM 11437 C CA . ARG G 1 132 ? 7.618 -87.433 -0.590 1.00 119.61 132 ARG G CA 1
ATOM 11438 C C . ARG G 1 132 ? 8.012 -88.510 0.420 1.00 116.66 132 ARG G C 1
ATOM 11439 O O . ARG G 1 132 ? 8.966 -88.329 1.168 1.00 121.62 132 ARG G O 1
ATOM 11447 N N . ALA G 1 133 ? 7.303 -89.640 0.418 1.00 109.35 133 ALA G N 1
ATOM 11448 C CA . ALA G 1 133 ? 7.501 -90.708 1.420 1.00 106.89 133 ALA G CA 1
ATOM 11449 C C . ALA G 1 133 ? 8.912 -91.306 1.507 1.00 108.54 133 ALA G C 1
ATOM 11450 O O . ALA G 1 133 ? 9.267 -91.911 2.528 1.00 108.83 133 ALA G O 1
ATOM 11452 N N . ARG G 1 134 ? 9.694 -91.121 0.439 1.00 110.29 134 ARG G N 1
ATOM 11453 C CA . ARG G 1 134 ? 11.066 -91.647 0.309 1.00 112.77 134 ARG G CA 1
ATOM 11454 C C . ARG G 1 134 ? 12.144 -90.734 0.894 1.00 121.43 134 ARG G C 1
ATOM 11455 O O . ARG G 1 134 ? 13.319 -91.106 0.930 1.00 124.25 134 ARG G O 1
ATOM 11463 N N . GLU G 1 135 ? 11.748 -89.535 1.314 1.00 126.38 135 GLU G N 1
ATOM 11464 C CA . GLU G 1 135 ? 12.639 -88.617 2.037 1.00 135.67 135 GLU G CA 1
ATOM 11465 C C . GLU G 1 135 ? 12.264 -88.562 3.533 1.00 137.52 135 GLU G C 1
ATOM 11466 O O . GLU G 1 135 ? 12.984 -87.955 4.345 1.00 145.08 135 GLU G O 1
ATOM 11472 N N . ASN G 1 136 ? 11.146 -89.220 3.868 1.00 131.19 136 ASN G N 1
ATOM 11473 C CA . ASN G 1 136 ? 10.482 -89.163 5.187 1.00 132.44 136 ASN G CA 1
ATOM 11474 C C . ASN G 1 136 ? 9.871 -87.798 5.541 1.00 138.06 136 ASN G C 1
ATOM 11475 O O . ASN G 1 136 ? 10.079 -87.274 6.640 1.00 144.58 136 ASN G O 1
ATOM 11480 N N . LYS G 1 137 ? 9.122 -87.236 4.589 1.00 135.99 137 LYS G N 1
ATOM 11481 C CA . LYS G 1 137 ? 8.372 -85.988 4.775 1.00 140.76 137 LYS G CA 1
ATOM 11482 C C . LYS G 1 137 ? 6.872 -86.274 4.767 1.00 135.16 137 LYS G C 1
ATOM 11483 O O . LYS G 1 137 ? 6.089 -85.555 4.145 1.00 135.64 137 LYS G O 1
ATOM 11489 N N . LEU G 1 138 ? 6.483 -87.345 5.451 1.00 130.36 138 LEU G N 1
ATOM 11490 C CA . LEU G 1 138 ? 5.079 -87.679 5.629 1.00 126.05 138 LEU G CA 1
ATOM 11491 C C . LEU G 1 138 ? 4.534 -87.111 6.926 1.00 132.08 138 LEU G C 1
ATOM 11492 O O . LEU G 1 138 ? 5.141 -87.258 7.996 1.00 136.32 138 LEU G O 1
ATOM 11497 N N . GLN G 1 139 ? 3.399 -86.432 6.827 1.00 133.36 139 GLN G N 1
ATOM 11498 C CA . GLN G 1 139 ? 2.660 -86.051 8.019 1.00 138.41 139 GLN G CA 1
ATOM 11499 C C . GLN G 1 139 ? 1.731 -87.222 8.344 1.00 132.33 139 GLN G C 1
ATOM 11500 O O . GLN G 1 139 ? 1.152 -87.809 7.427 1.00 125.47 139 GLN G O 1
ATOM 11506 N N . LEU G 1 140 ? 1.610 -87.581 9.627 1.00 135.39 140 LEU G N 1
ATOM 11507 C CA . LEU G 1 140 ? 0.714 -88.688 10.053 1.00 130.87 140 LEU G CA 1
ATOM 11508 C C . LEU G 1 140 ? -0.797 -88.389 9.846 1.00 130.24 140 LEU G C 1
ATOM 11509 O O . LEU G 1 140 ? -1.653 -89.281 9.908 1.00 126.18 140 LEU G O 1
ATOM 11514 N N . ASP G 1 141 ? -1.092 -87.117 9.610 1.00 135.05 141 ASP G N 1
ATOM 11515 C CA . ASP G 1 141 ? -2.217 -86.680 8.805 1.00 133.28 141 ASP G CA 1
ATOM 11516 C C . ASP G 1 141 ? -2.481 -87.677 7.648 1.00 123.61 141 ASP G C 1
ATOM 11517 O O . ASP G 1 141 ? -3.585 -88.223 7.524 1.00 120.19 141 ASP G O 1
ATOM 11522 N N . GLU G 1 142 ? -1.432 -87.924 6.844 1.00 119.77 142 GLU G N 1
ATOM 11523 C CA . GLU G 1 142 ? -1.483 -88.650 5.558 1.00 111.78 142 GLU G CA 1
ATOM 11524 C C . GLU G 1 142 ? -1.333 -90.145 5.687 1.00 105.60 142 GLU G C 1
ATOM 11525 O O . GLU G 1 142 ? -1.653 -90.873 4.755 1.00 99.51 142 GLU G O 1
ATOM 11531 N N . VAL G 1 143 ? -0.790 -90.605 6.805 1.00 107.86 143 VAL G N 1
ATOM 11532 C CA . VAL G 1 143 ? -0.492 -92.025 6.950 1.00 103.33 143 VAL G CA 1
ATOM 11533 C C . VAL G 1 143 ? -1.770 -92.761 7.337 1.00 101.37 143 VAL G C 1
ATOM 11534 O O . VAL G 1 143 ? -1.953 -93.928 6.966 1.00 96.19 143 VAL G O 1
ATOM 11538 N N . GLN G 1 144 ? -2.673 -92.068 8.028 1.00 106.12 144 GLN G N 1
ATOM 11539 C CA . GLN G 1 144 ? -3.652 -92.761 8.862 1.00 107.01 144 GLN G CA 1
ATOM 11540 C C . GLN G 1 144 ? -5.011 -93.167 8.266 1.00 103.53 144 GLN G C 1
ATOM 11541 O O . GLN G 1 144 ? -5.297 -92.912 7.100 1.00 100.15 144 GLN G O 1
ATOM 11547 N N . ASP G 1 145 ? -5.813 -93.827 9.110 1.00 105.11 145 ASP G N 1
ATOM 11548 C CA . ASP G 1 145 ? -7.132 -94.420 8.794 1.00 102.79 145 ASP G CA 1
ATOM 11549 C C . ASP G 1 145 ? -7.370 -94.822 7.334 1.00 95.85 145 ASP G C 1
ATOM 11550 O O . ASP G 1 145 ? -8.038 -94.136 6.563 1.00 95.69 145 ASP G O 1
ATOM 11555 N N . SER G 1 146 ? -6.780 -95.951 6.980 1.00 90.73 146 SER G N 1
ATOM 11556 C CA . SER G 1 146 ? -6.976 -96.579 5.684 1.00 84.76 146 SER G CA 1
ATOM 11557 C C . SER G 1 146 ? -8.199 -97.500 5.723 1.00 83.62 146 SER G C 1
ATOM 11558 O O . SER G 1 146 ? -8.662 -97.867 6.802 1.00 87.26 146 SER G O 1
ATOM 11561 N N . THR G 1 147 ? -8.745 -97.856 4.566 1.00 79.42 147 THR G N 1
ATOM 11562 C CA . THR G 1 147 ? -9.875 -98.796 4.537 1.00 78.77 147 THR G CA 1
ATOM 11563 C C . THR G 1 147 ? -9.618 -99.971 3.621 1.00 73.90 147 THR G C 1
ATOM 11564 O O . THR G 1 147 ? -10.280 -101.019 3.706 1.00 73.71 147 THR G O 1
ATOM 11568 N N . PHE G 1 148 ? -8.645 -99.792 2.741 1.00 70.72 148 PHE G N 1
ATOM 11569 C CA . PHE G 1 148 ? -8.383 -100.765 1.710 1.00 66.24 148 PHE G CA 1
ATOM 11570 C C . PHE G 1 148 ? -7.154 -100.370 0.917 1.00 63.98 148 PHE G C 1
ATOM 11571 O O . PHE G 1 148 ? -7.183 -99.508 0.033 1.00 63.53 148 PHE G O 1
ATOM 11579 N N . THR G 1 149 ? -6.068 -101.027 1.277 1.00 63.16 149 THR G N 1
ATOM 11580 C CA . THR G 1 149 ? -4.762 -100.799 0.715 1.00 61.78 149 THR G CA 1
ATOM 11581 C C . THR G 1 149 ? -4.622 -101.570 -0.597 1.00 58.31 149 THR G C 1
ATOM 11582 O O . THR G 1 149 ? -4.936 -102.770 -0.630 1.00 57.11 149 THR G O 1
ATOM 11586 N N . ILE G 1 150 ? -4.212 -100.902 -1.684 1.00 57.32 150 ILE G N 1
ATOM 11587 C CA . ILE G 1 150 ? -3.755 -101.651 -2.883 1.00 54.78 150 ILE G CA 1
ATOM 11588 C C . ILE G 1 150 ? -2.255 -101.499 -3.023 1.00 55.59 150 ILE G C 1
ATOM 11589 O O . ILE G 1 150 ? -1.692 -100.512 -2.559 1.00 57.93 150 ILE G O 1
ATOM 11594 N N . THR G 1 151 ? -1.607 -102.479 -3.648 1.00 54.55 151 THR G N 1
ATOM 11595 C CA . THR G 1 151 ? -0.140 -102.495 -3.720 1.00 55.83 151 THR G CA 1
ATOM 11596 C C . THR G 1 151 ? 0.502 -102.915 -5.056 1.00 55.51 151 THR G C 1
ATOM 11597 O O . THR G 1 151 ? 0.588 -104.122 -5.397 1.00 54.69 151 THR G O 1
ATOM 11601 N N . ASN G 1 152 ? 0.991 -101.915 -5.786 1.00 56.77 152 ASN G N 1
ATOM 11602 C CA . ASN G 1 152 ? 1.628 -102.179 -7.050 1.00 56.91 152 ASN G CA 1
ATOM 11603 C C . ASN G 1 152 ? 3.077 -102.570 -6.863 1.00 58.61 152 ASN G C 1
ATOM 11604 O O . ASN G 1 152 ? 3.866 -101.836 -6.277 1.00 60.87 152 ASN G O 1
ATOM 11609 N N . VAL G 1 153 ? 3.398 -103.752 -7.361 1.00 58.10 153 VAL G N 1
ATOM 11610 C CA . VAL G 1 153 ? 4.740 -104.294 -7.310 1.00 60.26 153 VAL G CA 1
ATOM 11611 C C . VAL G 1 153 ? 5.253 -104.253 -8.735 1.00 62.32 153 VAL G C 1
ATOM 11612 O O . VAL G 1 153 ? 6.398 -103.903 -8.989 1.00 65.60 153 VAL G O 1
ATOM 11616 N N . GLY G 1 154 ? 4.364 -104.594 -9.662 1.00 61.16 154 GLY G N 1
ATOM 11617 C CA . GLY G 1 154 ? 4.714 -104.918 -11.038 1.00 63.43 154 GLY G CA 1
ATOM 11618 C C . GLY G 1 154 ? 5.547 -103.883 -11.740 1.00 67.17 154 GLY G C 1
ATOM 11619 O O . GLY G 1 154 ? 6.197 -104.168 -12.742 1.00 70.45 154 GLY G O 1
ATOM 11620 N N . THR G 1 155 ? 5.535 -102.671 -11.211 1.00 67.57 155 THR G N 1
ATOM 11621 C CA . THR G 1 155 ? 6.346 -101.616 -11.781 1.00 71.70 155 THR G CA 1
ATOM 11622 C C . THR G 1 155 ? 7.785 -102.098 -11.915 1.00 74.78 155 THR G C 1
ATOM 11623 O O . THR G 1 155 ? 8.455 -101.843 -12.909 1.00 78.64 155 THR G O 1
ATOM 11627 N N . ILE G 1 156 ? 8.210 -102.831 -10.898 1.00 73.29 156 ILE G N 1
ATOM 11628 C CA . ILE G 1 156 ? 9.557 -103.312 -10.768 1.00 76.39 156 ILE G CA 1
ATOM 11629 C C . ILE G 1 156 ? 9.650 -104.711 -11.350 1.00 76.31 156 ILE G C 1
ATOM 11630 O O . ILE G 1 156 ? 10.633 -105.034 -11.996 1.00 80.69 156 ILE G O 1
ATOM 11635 N N . GLY G 1 157 ? 8.609 -105.521 -11.168 1.00 72.22 157 GLY G N 1
ATOM 11636 C CA . GLY G 1 157 ? 8.584 -106.899 -11.700 1.00 72.16 157 GLY G CA 1
ATOM 11637 C C . GLY G 1 157 ? 7.678 -107.873 -10.952 1.00 68.12 157 GLY G C 1
ATOM 11638 O O . GLY G 1 157 ? 7.233 -107.616 -9.822 1.00 65.49 157 GLY G O 1
ATOM 11639 N N . GLY G 1 158 ? 7.392 -109.005 -11.577 1.00 68.14 158 GLY G N 1
ATOM 11640 C CA . GLY G 1 158 ? 6.609 -110.010 -10.887 1.00 65.16 158 GLY G CA 1
ATOM 11641 C C . GLY G 1 158 ? 5.228 -110.151 -11.454 1.00 62.27 158 GLY G C 1
ATOM 11642 O O . GLY G 1 158 ? 4.419 -109.234 -11.376 1.00 59.43 158 GLY G O 1
ATOM 11643 N N . ILE G 1 159 ? 4.972 -111.317 -12.028 1.00 63.43 159 ILE G N 1
ATOM 11644 C CA . ILE G 1 159 ? 3.681 -111.599 -12.606 1.00 61.77 159 ILE G CA 1
ATOM 11645 C C . ILE G 1 159 ? 2.589 -111.633 -11.555 1.00 58.39 159 ILE G C 1
ATOM 11646 O O . ILE G 1 159 ? 1.544 -111.051 -11.771 1.00 56.44 159 ILE G O 1
ATOM 11651 N N . MET G 1 160 ? 2.830 -112.290 -10.421 1.00 58.74 160 MET G N 1
ATOM 11652 C CA . MET G 1 160 ? 1.816 -112.393 -9.348 1.00 56.66 160 MET G CA 1
ATOM 11653 C C . MET G 1 160 ? 2.342 -112.648 -7.909 1.00 57.17 160 MET G C 1
ATOM 11654 O O . MET G 1 160 ? 3.395 -113.281 -7.692 1.00 59.72 160 MET G O 1
ATOM 11659 N N . SER G 1 161 ? 1.588 -112.180 -6.921 1.00 55.35 161 SER G N 1
ATOM 11660 C CA . SER G 1 161 ? 1.997 -112.417 -5.551 1.00 56.64 161 SER G CA 1
ATOM 11661 C C . SER G 1 161 ? 0.882 -112.749 -4.580 1.00 56.15 161 SER G C 1
ATOM 11662 O O . SER G 1 161 ? -0.308 -112.611 -4.871 1.00 54.45 161 SER G O 1
ATOM 11665 N N . THR G 1 162 ? 1.326 -113.199 -3.416 1.00 58.26 162 THR G N 1
ATOM 11666 C CA . THR G 1 162 ? 0.477 -113.604 -2.338 1.00 59.57 162 THR G CA 1
ATOM 11667 C C . THR G 1 162 ? 0.685 -112.557 -1.277 1.00 59.40 162 THR G C 1
ATOM 11668 O O . THR G 1 162 ? 1.442 -112.785 -0.347 1.00 61.95 162 THR G O 1
ATOM 11672 N N . PRO G 1 163 ? 0.034 -111.392 -1.416 1.00 57.33 163 PRO G N 1
ATOM 11673 C CA . PRO G 1 163 ? 0.361 -110.283 -0.524 1.00 57.75 163 PRO G CA 1
ATOM 11674 C C . PRO G 1 163 ? -0.316 -110.418 0.828 1.00 59.69 163 PRO G C 1
ATOM 11675 O O . PRO G 1 163 ? -1.213 -111.259 1.003 1.00 60.15 163 PRO G O 1
ATOM 11679 N N . ILE G 1 164 ? 0.144 -109.596 1.772 1.00 61.43 164 ILE G N 1
ATOM 11680 C CA . ILE G 1 164 ? -0.364 -109.636 3.142 1.00 64.28 164 ILE G CA 1
ATOM 11681 C C . ILE G 1 164 ? -1.063 -108.382 3.562 1.00 63.97 164 ILE G C 1
ATOM 11682 O O . ILE G 1 164 ? -0.500 -107.270 3.591 1.00 63.85 164 ILE G O 1
ATOM 11687 N N . ILE G 1 165 ? -2.323 -108.629 3.873 1.00 64.38 165 ILE G N 1
ATOM 11688 C CA . ILE G 1 165 ? -3.289 -107.636 4.187 1.00 65.03 165 ILE G CA 1
ATOM 11689 C C . ILE G 1 165 ? -2.662 -106.701 5.163 1.00 67.97 165 ILE G C 1
ATOM 11690 O O . ILE G 1 165 ? -2.054 -107.151 6.128 1.00 71.13 165 ILE G O 1
ATOM 11695 N N . ASN G 1 166 ? -2.771 -105.405 4.883 1.00 67.67 166 ASN G N 1
ATOM 11696 C CA . ASN G 1 166 ? -2.457 -104.390 5.872 1.00 71.56 166 ASN G CA 1
ATOM 11697 C C . ASN G 1 166 ? -3.459 -104.559 7.022 1.00 75.24 166 ASN G C 1
ATOM 11698 O O . ASN G 1 166 ? -4.665 -104.547 6.805 1.00 75.04 166 ASN G O 1
ATOM 11703 N N . TYR G 1 167 ? -2.963 -104.771 8.234 1.00 79.33 167 TYR G N 1
ATOM 11704 C CA . TYR G 1 167 ? -3.832 -104.908 9.392 1.00 83.86 167 TYR G CA 1
ATOM 11705 C C . TYR G 1 167 ? -4.177 -103.512 9.919 1.00 86.88 167 TYR G C 1
ATOM 11706 O O . TYR G 1 167 ? -3.393 -102.575 9.748 1.00 87.11 167 TYR G O 1
ATOM 11715 N N . PRO G 1 168 ? -5.370 -103.341 10.503 1.00 89.86 168 PRO G N 1
ATOM 11716 C CA . PRO G 1 168 ? -6.477 -104.236 10.445 1.00 89.62 168 PRO G CA 1
ATOM 11717 C C . PRO G 1 168 ? -7.429 -103.656 9.444 1.00 86.46 168 PRO G C 1
ATOM 11718 O O . PRO G 1 168 ? -8.459 -103.127 9.809 1.00 89.63 168 PRO G O 1
ATOM 11722 N N . GLU G 1 169 ? -7.034 -103.686 8.185 1.00 80.96 169 GLU G N 1
ATOM 11723 C CA . GLU G 1 169 ? -7.997 -103.620 7.097 1.00 78.05 169 GLU G CA 1
ATOM 11724 C C . GLU G 1 169 ? -8.393 -105.077 6.817 1.00 76.62 169 GLU G C 1
ATOM 11725 O O . GLU G 1 169 ? -7.940 -105.995 7.510 1.00 78.36 169 GLU G O 1
ATOM 11731 N N . VAL G 1 170 ? -9.245 -105.310 5.836 1.00 74.10 170 VAL G N 1
ATOM 11732 C CA . VAL G 1 170 ? -9.739 -106.664 5.666 1.00 74.14 170 VAL G CA 1
ATOM 11733 C C . VAL G 1 170 ? -9.257 -107.291 4.377 1.00 69.35 170 VAL G C 1
ATOM 11734 O O . VAL G 1 170 ? -9.146 -108.511 4.268 1.00 69.11 170 VAL G O 1
ATOM 11738 N N . ALA G 1 171 ? -8.950 -106.433 3.413 1.00 66.06 171 ALA G N 1
ATOM 11739 C CA . ALA G 1 171 ? -8.612 -106.879 2.080 1.00 62.23 171 ALA G CA 1
ATOM 11740 C C . ALA G 1 171 ? -7.529 -106.015 1.452 1.00 59.68 171 ALA G C 1
ATOM 11741 O O . ALA G 1 171 ? -7.383 -104.831 1.781 1.00 60.67 171 ALA G O 1
ATOM 11743 N N . ILE G 1 172 ? -6.786 -106.626 0.535 1.00 57.09 172 ILE G N 1
ATOM 11744 C CA . ILE G 1 172 ? -5.659 -105.989 -0.120 1.00 55.22 172 ILE G CA 1
ATOM 11745 C C . ILE G 1 172 ? -5.615 -106.454 -1.587 1.00 52.93 172 ILE G C 1
ATOM 11746 O O . ILE G 1 172 ? -5.894 -107.632 -1.875 1.00 52.96 172 ILE G O 1
ATOM 11751 N N . LEU G 1 173 ? -5.309 -105.528 -2.508 1.00 51.56 173 LEU G N 1
ATOM 11752 C CA . LEU G 1 173 ? -5.237 -105.834 -3.956 1.00 49.67 173 LEU G CA 1
ATOM 11753 C C . LEU G 1 173 ? -3.857 -105.558 -4.515 1.00 49.34 173 LEU G C 1
ATOM 11754 O O . LEU G 1 173 ? -3.390 -104.417 -4.472 1.00 50.09 173 LEU G O 1
ATOM 11759 N N . GLY G 1 174 ? -3.232 -106.592 -5.078 1.00 48.88 174 GLY G N 1
ATOM 11760 C CA . GLY G 1 174 ? -1.862 -106.498 -5.585 1.00 49.10 174 GLY G CA 1
ATOM 11761 C C . GLY G 1 174 ? -1.778 -106.407 -7.093 1.00 48.73 174 GLY G C 1
ATOM 11762 O O . GLY G 1 174 ? -2.361 -107.226 -7.805 1.00 48.65 174 GLY G O 1
ATOM 11763 N N . VAL G 1 175 ? -1.050 -105.405 -7.576 1.00 49.25 175 VAL G N 1
ATOM 11764 C CA . VAL G 1 175 ? -0.904 -105.195 -9.002 1.00 49.82 175 VAL G CA 1
ATOM 11765 C C . VAL G 1 175 ? 0.417 -105.761 -9.381 1.00 51.31 175 VAL G C 1
ATOM 11766 O O . VAL G 1 175 ? 1.322 -105.794 -8.558 1.00 51.78 175 VAL G O 1
ATOM 11770 N N . HIS G 1 176 ? 0.513 -106.212 -10.628 1.00 52.72 176 HIS G N 1
ATOM 11771 C CA . HIS G 1 176 ? 1.668 -106.955 -11.104 1.00 55.37 176 HIS G CA 1
ATOM 11772 C C . HIS G 1 176 ? 1.956 -106.710 -12.590 1.00 57.87 176 HIS G C 1
ATOM 11773 O O . HIS G 1 176 ? 1.038 -106.525 -13.374 1.00 57.86 176 HIS G O 1
ATOM 11780 N N . ARG G 1 177 ? 3.238 -106.713 -12.944 1.00 60.80 177 ARG G N 1
ATOM 11781 C CA . ARG G 1 177 ? 3.782 -106.787 -14.319 1.00 64.66 177 ARG G CA 1
ATOM 11782 C C . ARG G 1 177 ? 2.805 -106.998 -15.491 1.00 65.43 177 ARG G C 1
ATOM 11783 O O . ARG G 1 177 ? 1.914 -107.854 -15.417 1.00 63.61 177 ARG G O 1
ATOM 11791 N N . ILE G 1 178 ? 3.008 -106.249 -16.581 1.00 68.93 178 ILE G N 1
ATOM 11792 C CA . ILE G 1 178 ? 2.069 -106.244 -17.731 1.00 70.83 178 ILE G CA 1
ATOM 11793 C C . ILE G 1 178 ? 2.593 -107.001 -18.930 1.00 75.57 178 ILE G C 1
ATOM 11794 O O . ILE G 1 178 ? 3.241 -106.407 -19.793 1.00 79.85 178 ILE G O 1
ATOM 11799 N N . LEU G 1 179 ? 2.286 -108.293 -19.013 1.00 75.89 179 LEU G N 1
ATOM 11800 C CA . LEU G 1 179 ? 2.853 -109.122 -20.082 1.00 81.34 179 LEU G CA 1
ATOM 11801 C C . LEU G 1 179 ? 2.090 -109.127 -21.419 1.00 85.00 179 LEU G C 1
ATOM 11802 O O . LEU G 1 179 ? 0.860 -108.979 -21.462 1.00 83.05 179 LEU G O 1
ATOM 11807 N N . GLU G 1 180 ? 2.858 -109.303 -22.496 1.00 91.10 180 GLU G N 1
ATOM 11808 C CA . GLU G 1 180 ? 2.354 -109.498 -23.850 1.00 96.04 180 GLU G CA 1
ATOM 11809 C C . GLU G 1 180 ? 1.953 -110.940 -24.106 1.00 97.67 180 GLU G C 1
ATOM 11810 O O . GLU G 1 180 ? 2.672 -111.869 -23.731 1.00 98.61 180 GLU G O 1
ATOM 11816 N N . ARG G 1 181 ? 0.818 -111.136 -24.764 1.00 98.97 181 ARG G N 1
ATOM 11817 C CA . ARG G 1 181 ? 0.509 -112.462 -25.292 1.00 103.11 181 ARG G CA 1
ATOM 11818 C C . ARG G 1 181 ? 0.593 -112.510 -26.820 1.00 110.88 181 ARG G C 1
ATOM 11819 O O . ARG G 1 181 ? 1.683 -112.330 -27.357 1.00 115.93 181 ARG G O 1
ATOM 11827 N N . GLU G 1 182 ? -0.525 -112.710 -27.521 1.00 112.78 182 GLU G N 1
ATOM 11828 C CA . GLU G 1 182 ? -0.472 -113.157 -28.936 1.00 121.14 182 GLU G CA 1
ATOM 11829 C C . GLU G 1 182 ? -0.889 -112.184 -30.076 1.00 124.81 182 GLU G C 1
ATOM 11830 O O . GLU G 1 182 ? -1.029 -112.634 -31.222 1.00 132.09 182 GLU G O 1
ATOM 11836 N N . GLY G 1 183 ? -1.051 -110.883 -29.811 1.00 120.65 183 GLY G N 1
ATOM 11837 C CA . GLY G 1 183 ? -0.722 -110.255 -28.545 1.00 112.52 183 GLY G CA 1
ATOM 11838 C C . GLY G 1 183 ? -1.646 -109.163 -28.062 1.00 107.15 183 GLY G C 1
ATOM 11839 O O . GLY G 1 183 ? -1.592 -108.024 -28.528 1.00 108.92 183 GLY G O 1
ATOM 11840 N N . ARG G 1 184 ? -2.501 -109.521 -27.117 1.00 101.07 184 ARG G N 1
ATOM 11841 C CA . ARG G 1 184 ? -3.134 -108.525 -26.281 1.00 95.43 184 ARG G CA 1
ATOM 11842 C C . ARG G 1 184 ? -2.140 -108.250 -25.159 1.00 90.78 184 ARG G C 1
ATOM 11843 O O . ARG G 1 184 ? -1.054 -108.824 -25.121 1.00 92.20 184 ARG G O 1
ATOM 11851 N N . LYS G 1 185 ? -2.528 -107.377 -24.242 1.00 85.72 185 LYS G N 1
ATOM 11852 C CA . LYS G 1 185 ? -1.734 -107.044 -23.074 1.00 81.53 185 LYS G CA 1
ATOM 11853 C C . LYS G 1 185 ? -2.447 -107.524 -21.821 1.00 75.65 185 LYS G C 1
ATOM 11854 O O . LYS G 1 185 ? -3.423 -106.909 -21.390 1.00 73.22 185 LYS G O 1
ATOM 11860 N N . TYR G 1 186 ? -1.972 -108.612 -21.234 1.00 73.96 186 TYR G N 1
ATOM 11861 C CA . TYR G 1 186 ? -2.561 -109.081 -20.001 1.00 69.44 186 TYR G CA 1
ATOM 11862 C C . TYR G 1 186 ? -1.641 -108.744 -18.848 1.00 66.42 186 TYR G C 1
ATOM 11863 O O . TYR G 1 186 ? -0.486 -108.425 -19.070 1.00 68.18 186 TYR G O 1
ATOM 11872 N N . MET G 1 187 ? -2.164 -108.831 -17.622 1.00 62.79 187 MET G N 1
ATOM 11873 C CA . MET G 1 187 ? -1.398 -108.695 -16.350 1.00 60.56 187 MET G CA 1
ATOM 11874 C C . MET G 1 187 ? -2.195 -109.299 -15.191 1.00 57.48 187 MET G C 1
ATOM 11875 O O . MET G 1 187 ? -3.426 -109.330 -15.247 1.00 56.87 187 MET G O 1
ATOM 11880 N N . TYR G 1 188 ? -1.545 -109.748 -14.125 1.00 56.05 188 TYR G N 1
ATOM 11881 C CA . TYR G 1 188 ? -2.351 -110.375 -13.073 1.00 54.33 188 TYR G CA 1
ATOM 11882 C C . TYR G 1 188 ? -2.721 -109.556 -11.839 1.00 51.49 188 TYR G C 1
ATOM 11883 O O . TYR G 1 188 ? -1.918 -108.795 -11.308 1.00 50.80 188 TYR G O 1
ATOM 11892 N N . LEU G 1 189 ? -3.957 -109.737 -11.389 1.00 50.40 189 LEU G N 1
ATOM 11893 C CA . LEU G 1 189 ? -4.450 -109.074 -10.204 1.00 48.57 189 LEU G CA 1
ATOM 11894 C C . LEU G 1 189 ? -4.639 -110.038 -9.090 1.00 48.73 189 LEU G C 1
ATOM 11895 O O . LEU G 1 189 ? -5.336 -111.029 -9.231 1.00 49.71 189 LEU G O 1
ATOM 11900 N N . SER G 1 190 ? -4.038 -109.722 -7.961 1.00 48.48 190 SER G N 1
ATOM 11901 C CA . SER G 1 190 ? -4.204 -110.552 -6.794 1.00 49.48 190 SER G CA 1
ATOM 11902 C C . SER G 1 190 ? -4.957 -109.863 -5.669 1.00 49.12 190 SER G C 1
ATOM 11903 O O . SER G 1 190 ? -4.593 -108.766 -5.244 1.00 48.35 190 SER G O 1
ATOM 11906 N N . LEU G 1 191 ? -6.026 -110.512 -5.217 1.00 50.23 191 LEU G N 1
ATOM 11907 C CA . LEU G 1 191 ? -6.687 -110.151 -3.970 1.00 51.06 191 LEU G CA 1
ATOM 11908 C C . LEU G 1 191 ? -6.260 -111.090 -2.815 1.00 53.27 191 LEU G C 1
ATOM 11909 O O . LEU G 1 191 ? -6.184 -112.314 -2.991 1.00 54.56 191 LEU G O 1
ATOM 11914 N N . SER G 1 192 ? -5.981 -110.509 -1.645 1.00 54.04 192 SER G N 1
ATOM 11915 C CA . SER G 1 192 ? -5.835 -111.273 -0.394 1.00 56.76 192 SER G CA 1
ATOM 11916 C C . SER G 1 192 ? -6.859 -110.787 0.643 1.00 58.78 192 SER G C 1
ATOM 11917 O O . SER G 1 192 ? -7.285 -109.620 0.583 1.00 57.77 192 SER G O 1
ATOM 11920 N N . CYS G 1 193 ? -7.255 -111.666 1.576 1.00 62.04 193 CYS G N 1
ATOM 11921 C CA . CYS G 1 193 ? -8.299 -111.321 2.564 1.00 65.09 193 CYS G CA 1
ATOM 11922 C C . CYS G 1 193 ? -8.550 -112.325 3.697 1.00 69.74 193 CYS G C 1
ATOM 11923 O O . CYS G 1 193 ? -8.151 -113.485 3.621 1.00 71.13 193 CYS G O 1
ATOM 11926 N N . ASP G 1 194 ? -9.242 -111.856 4.735 1.00 72.76 194 ASP G N 1
ATOM 11927 C CA . ASP G 1 194 ? -9.514 -112.641 5.917 1.00 77.86 194 ASP G CA 1
ATOM 11928 C C . ASP G 1 194 ? -10.578 -113.641 5.597 1.00 80.30 194 ASP G C 1
ATOM 11929 O O . ASP G 1 194 ? -11.720 -113.294 5.327 1.00 80.60 194 ASP G O 1
ATOM 11934 N N . HIS G 1 195 ? -10.180 -114.899 5.636 1.00 82.79 195 HIS G N 1
ATOM 11935 C CA . HIS G 1 195 ? -11.080 -116.003 5.323 1.00 86.73 195 HIS G CA 1
ATOM 11936 C C . HIS G 1 195 ? -11.917 -116.477 6.540 1.00 93.85 195 HIS G C 1
ATOM 11937 O O . HIS G 1 195 ? -12.455 -117.590 6.543 1.00 98.15 195 HIS G O 1
ATOM 11944 N N . ARG G 1 196 ? -12.018 -115.636 7.571 1.00 95.65 196 ARG G N 1
ATOM 11945 C CA . ARG G 1 196 ? -13.078 -115.793 8.558 1.00 102.32 196 ARG G CA 1
ATOM 11946 C C . ARG G 1 196 ? -14.282 -115.080 7.998 1.00 101.43 196 ARG G C 1
ATOM 11947 O O . ARG G 1 196 ? -15.418 -115.498 8.220 1.00 106.82 196 ARG G O 1
ATOM 11955 N N . LEU G 1 197 ? -14.023 -113.996 7.267 1.00 95.27 197 LEU G N 1
ATOM 11956 C CA . LEU G 1 197 ? -15.079 -113.132 6.776 1.00 94.38 197 LEU G CA 1
ATOM 11957 C C . LEU G 1 197 ? -15.347 -113.446 5.335 1.00 90.57 197 LEU G C 1
ATOM 11958 O O . LEU G 1 197 ? -16.436 -113.887 4.975 1.00 93.26 197 LEU G O 1
ATOM 11963 N N . ILE G 1 198 ? -14.332 -113.219 4.515 1.00 84.94 198 ILE G N 1
ATOM 11964 C CA . ILE G 1 198 ? -14.516 -113.238 3.082 1.00 81.54 198 ILE G CA 1
ATOM 11965 C C . ILE G 1 198 ? -14.325 -114.644 2.522 1.00 82.89 198 ILE G C 1
ATOM 11966 O O . ILE G 1 198 ? -13.188 -115.113 2.358 1.00 80.87 198 ILE G O 1
ATOM 11971 N N . ASP G 1 199 ? -15.459 -115.285 2.222 1.00 87.01 199 ASP G N 1
ATOM 11972 C CA . ASP G 1 199 ? -15.551 -116.679 1.756 1.00 90.16 199 ASP G CA 1
ATOM 11973 C C . ASP G 1 199 ? -14.855 -116.976 0.419 1.00 86.02 199 ASP G C 1
ATOM 11974 O O . ASP G 1 199 ? -14.220 -116.089 -0.171 1.00 80.79 199 ASP G O 1
ATOM 11979 N N . GLY G 1 200 ? -14.974 -118.225 -0.055 1.00 89.05 200 GLY G N 1
ATOM 11980 C CA . GLY G 1 200 ? -14.543 -118.569 -1.411 1.00 86.15 200 GLY G CA 1
ATOM 11981 C C . GLY G 1 200 ? -15.079 -117.549 -2.416 1.00 82.37 200 GLY G C 1
ATOM 11982 O O . GLY G 1 200 ? -14.312 -116.854 -3.101 1.00 77.01 200 GLY G O 1
ATOM 11983 N N . ALA G 1 201 ? -16.408 -117.445 -2.447 1.00 85.51 201 ALA G N 1
ATOM 11984 C CA . ALA G 1 201 ? -17.159 -116.611 -3.386 1.00 83.72 201 ALA G CA 1
ATOM 11985 C C . ALA G 1 201 ? -16.769 -115.154 -3.389 1.00 78.56 201 ALA G C 1
ATOM 11986 O O . ALA G 1 201 ? -15.923 -114.741 -4.158 1.00 74.28 201 ALA G O 1
ATOM 11988 N N . VAL G 1 202 ? -17.421 -114.382 -2.535 1.00 79.92 202 VAL G N 1
ATOM 11989 C CA . VAL G 1 202 ? -17.159 -112.960 -2.389 1.00 76.74 202 VAL G CA 1
ATOM 11990 C C . VAL G 1 202 ? -15.766 -112.559 -2.825 1.00 71.55 202 VAL G C 1
ATOM 11991 O O . VAL G 1 202 ? -15.608 -111.663 -3.644 1.00 68.77 202 VAL G O 1
ATOM 11995 N N . ALA G 1 203 ? -14.766 -113.240 -2.281 1.00 71.27 203 ALA G N 1
ATOM 11996 C CA . ALA G 1 203 ? -13.363 -112.980 -2.582 1.00 67.09 203 ALA G CA 1
ATOM 11997 C C . ALA G 1 203 ? -13.133 -112.797 -4.069 1.00 64.34 203 ALA G C 1
ATOM 11998 O O . ALA G 1 203 ? -12.742 -111.727 -4.514 1.00 61.45 203 ALA G O 1
ATOM 12000 N N . THR G 1 204 ? -13.388 -113.850 -4.836 1.00 66.01 204 THR G N 1
ATOM 12001 C CA . THR G 1 204 ? -13.209 -113.787 -6.276 1.00 64.36 204 THR G CA 1
ATOM 12002 C C . THR G 1 204 ? -14.280 -112.885 -6.850 1.00 64.30 204 THR G C 1
ATOM 12003 O O . THR G 1 204 ? -13.984 -111.980 -7.619 1.00 61.51 204 THR G O 1
ATOM 12007 N N . ARG G 1 205 ? -15.521 -113.120 -6.426 1.00 67.99 205 ARG G N 1
ATOM 12008 C CA . ARG G 1 205 ? -16.680 -112.383 -6.924 1.00 69.48 205 ARG G CA 1
ATOM 12009 C C . ARG G 1 205 ? -16.337 -110.901 -6.967 1.00 66.09 205 ARG G C 1
ATOM 12010 O O . ARG G 1 205 ? -16.888 -110.164 -7.780 1.00 66.32 205 ARG G O 1
ATOM 12018 N N . PHE G 1 206 ? -15.395 -110.498 -6.108 1.00 63.46 206 PHE G N 1
ATOM 12019 C CA . PHE G 1 206 ? -14.783 -109.183 -6.163 1.00 60.48 206 PHE G CA 1
ATOM 12020 C C . PHE G 1 206 ? -13.971 -109.081 -7.432 1.00 58.27 206 PHE G C 1
ATOM 12021 O O . PHE G 1 206 ? -14.534 -108.740 -8.466 1.00 59.13 206 PHE G O 1
ATOM 12029 N N . ILE G 1 207 ? -12.678 -109.420 -7.390 1.00 56.31 207 ILE G N 1
ATOM 12030 C CA . ILE G 1 207 ? -11.799 -109.174 -8.561 1.00 54.87 207 ILE G CA 1
ATOM 12031 C C . ILE G 1 207 ? -12.544 -109.360 -9.886 1.00 56.65 207 ILE G C 1
ATOM 12032 O O . ILE G 1 207 ? -12.376 -108.577 -10.820 1.00 56.49 207 ILE G O 1
ATOM 12037 N N . VAL G 1 208 ? -13.387 -110.380 -9.962 1.00 59.11 208 VAL G N 1
ATOM 12038 C CA . VAL G 1 208 ? -14.002 -110.696 -11.224 1.00 61.25 208 VAL G CA 1
ATOM 12039 C C . VAL G 1 208 ? -14.790 -109.501 -11.729 1.00 61.50 208 VAL G C 1
ATOM 12040 O O . VAL G 1 208 ? -14.513 -109.004 -12.817 1.00 60.96 208 VAL G O 1
ATOM 12044 N N . ASP G 1 209 ? -15.725 -109.022 -10.913 1.00 62.82 209 ASP G N 1
ATOM 12045 C CA . ASP G 1 209 ? -16.449 -107.765 -11.189 1.00 64.49 209 ASP G CA 1
ATOM 12046 C C . ASP G 1 209 ? -15.503 -106.578 -11.519 1.00 61.98 209 ASP G C 1
ATOM 12047 O O . ASP G 1 209 ? -15.870 -105.659 -12.276 1.00 63.49 209 ASP G O 1
ATOM 12052 N N . LEU G 1 210 ? -14.298 -106.603 -10.938 1.00 58.61 210 LEU G N 1
ATOM 12053 C CA . LEU G 1 210 ? -13.290 -105.572 -11.157 1.00 55.79 210 LEU G CA 1
ATOM 12054 C C . LEU G 1 210 ? -12.685 -105.774 -12.517 1.00 55.34 210 LEU G C 1
ATOM 12055 O O . LEU G 1 210 ? -12.845 -104.924 -13.377 1.00 56.27 210 LEU G O 1
ATOM 12060 N N . LYS G 1 211 ? -12.009 -106.913 -12.697 1.00 54.14 211 LYS G N 1
ATOM 12061 C CA . LYS G 1 211 ? -11.486 -107.318 -13.987 1.00 55.04 211 LYS G CA 1
ATOM 12062 C C . LYS G 1 211 ? -12.511 -106.860 -14.951 1.00 57.43 211 LYS G C 1
ATOM 12063 O O . LYS G 1 211 ? -12.226 -106.052 -15.820 1.00 58.63 211 LYS G O 1
ATOM 12069 N N . LYS G 1 212 ? -13.730 -107.345 -14.773 1.00 58.82 212 LYS G N 1
ATOM 12070 C CA . LYS G 1 212 ? -14.773 -107.004 -15.713 1.00 62.10 212 LYS G CA 1
ATOM 12071 C C . LYS G 1 212 ? -14.717 -105.528 -16.138 1.00 61.79 212 LYS G C 1
ATOM 12072 O O . LYS G 1 212 ? -14.774 -105.247 -17.343 1.00 64.52 212 LYS G O 1
ATOM 12078 N N . VAL G 1 213 ? -14.553 -104.602 -15.182 1.00 58.72 213 VAL G N 1
ATOM 12079 C CA . VAL G 1 213 ? -14.520 -103.167 -15.529 1.00 58.57 213 VAL G CA 1
ATOM 12080 C C . VAL G 1 213 ? -13.226 -102.699 -16.193 1.00 57.13 213 VAL G C 1
ATOM 12081 O O . VAL G 1 213 ? -13.247 -101.811 -17.033 1.00 59.67 213 VAL G O 1
ATOM 12085 N N . ILE G 1 214 ? -12.106 -103.308 -15.837 1.00 53.39 214 ILE G N 1
ATOM 12086 C CA . ILE G 1 214 ? -10.836 -102.930 -16.430 1.00 52.31 214 ILE G CA 1
ATOM 12087 C C . ILE G 1 214 ? -10.866 -103.428 -17.867 1.00 54.75 214 ILE G C 1
ATOM 12088 O O . ILE G 1 214 ? -10.147 -102.946 -18.727 1.00 56.38 214 ILE G O 1
ATOM 12093 N N . GLU G 1 215 ? -11.756 -104.375 -18.127 1.00 55.77 215 GLU G N 1
ATOM 12094 C CA . GLU G 1 215 ? -12.067 -104.788 -19.491 1.00 59.75 215 GLU G CA 1
ATOM 12095 C C . GLU G 1 215 ? -13.182 -103.878 -20.052 1.00 63.56 215 GLU G C 1
ATOM 12096 O O . GLU G 1 215 ? -13.979 -104.263 -20.927 1.00 66.81 215 GLU G O 1
ATOM 12102 N N . ASP G 1 216 ? -13.214 -102.654 -19.523 1.00 63.57 216 ASP G N 1
ATOM 12103 C CA . ASP G 1 216 ? -14.052 -101.600 -20.055 1.00 67.78 216 ASP G CA 1
ATOM 12104 C C . ASP G 1 216 ? -13.405 -100.216 -19.981 1.00 69.23 216 ASP G C 1
ATOM 12105 O O . ASP G 1 216 ? -12.897 -99.771 -18.968 1.00 65.78 216 ASP G O 1
ATOM 12110 N N . PRO G 1 217 ? -13.377 -99.546 -21.116 1.00 75.20 217 PRO G N 1
ATOM 12111 C CA . PRO G 1 217 ? -13.084 -98.136 -21.090 1.00 78.06 217 PRO G CA 1
ATOM 12112 C C . PRO G 1 217 ? -14.412 -97.461 -20.844 1.00 80.44 217 PRO G C 1
ATOM 12113 O O . PRO G 1 217 ? -14.951 -97.564 -19.749 1.00 77.23 217 PRO G O 1
ATOM 12117 N N . ASN G 1 218 ? -14.899 -96.803 -21.904 1.00 86.25 218 ASN G N 1
ATOM 12118 C CA . ASN G 1 218 ? -16.248 -96.325 -22.070 1.00 90.67 218 ASN G CA 1
ATOM 12119 C C . ASN G 1 218 ? -17.066 -96.540 -20.807 1.00 87.65 218 ASN G C 1
ATOM 12120 O O . ASN G 1 218 ? -17.499 -95.580 -20.157 1.00 89.39 218 ASN G O 1
ATOM 12125 N N . ALA G 1 219 ? -17.235 -97.802 -20.436 1.00 83.86 219 ALA G N 1
ATOM 12126 C CA . ALA G 1 219 ? -18.006 -98.137 -19.259 1.00 81.33 219 ALA G CA 1
ATOM 12127 C C . ALA G 1 219 ? -17.260 -97.883 -17.945 1.00 76.65 219 ALA G C 1
ATOM 12128 O O . ALA G 1 219 ? -17.196 -98.774 -17.085 1.00 73.70 219 ALA G O 1
ATOM 12130 N N . ILE G 1 220 ? -16.673 -96.690 -17.795 1.00 76.46 220 ILE G N 1
ATOM 12131 C CA . ILE G 1 220 ? -16.363 -96.182 -16.452 1.00 72.86 220 ILE G CA 1
ATOM 12132 C C . ILE G 1 220 ? -17.261 -94.978 -16.117 1.00 76.65 220 ILE G C 1
ATOM 12133 O O . ILE G 1 220 ? -17.384 -94.621 -14.930 1.00 76.53 220 ILE G O 1
ATOM 12138 N N . ILE G 1 221 ? -17.918 -94.400 -17.140 1.00 80.32 221 ILE G N 1
ATOM 12139 C CA . ILE G 1 221 ? -18.806 -93.232 -16.979 1.00 84.21 221 ILE G CA 1
ATOM 12140 C C . ILE G 1 221 ? -20.144 -93.638 -16.312 1.00 85.70 221 ILE G C 1
ATOM 12141 O O . ILE G 1 221 ? -21.201 -93.015 -16.484 1.00 90.16 221 ILE G O 1
ATOM 12146 N N . TYR G 1 222 ? -20.007 -94.700 -15.506 1.00 81.87 222 TYR G N 1
ATOM 12147 C CA . TYR G 1 222 ? -21.048 -95.399 -14.734 1.00 82.95 222 TYR G CA 1
ATOM 12148 C C . TYR G 1 222 ? -20.579 -95.735 -13.295 1.00 78.37 222 TYR G C 1
ATOM 12149 O O . TYR G 1 222 ? -19.630 -95.144 -12.744 1.00 75.94 222 TYR G O 1
#

Solvent-accessible surface area: 66280 Å² total; per-residue (Å²): 151,95,97,99,114,22,96,50,36,28,62,108,6,6,70,59,16,28,99,0,54,121,62,0,6,6,9,2,2,4,0,9,2,24,0,32,41,2,27,69,12,24,96,33,2,153,78,136,91,169,82,19,44,44,26,0,4,0,0,43,12,0,1,56,12,0,130,122,33,58,64,0,0,0,28,16,29,169,75,148,49,29,1,52,6,19,65,53,16,4,0,0,8,30,20,43,10,100,80,1,38,26,10,4,3,0,70,42,0,45,93,57,26,3,47,84,1,1,48,38,27,51,90,22,8,71,67,0,132,119,78,144,28,136,150,92,26,49,101,69,18,0,0,0,0,26,25,9,10,104,60,7,0,3,2,2,22,7,10,0,18,21,58,2,0,0,7,0,1,0,2,72,93,13,121,35,172,58,112,62,36,2,8,1,0,0,0,0,0,8,1,6,0,1,14,8,31,0,0,90,0,0,12,46,0,18,133,40,2,64,70,4,82,13,26,1,36,208,97,73,125,87,92,18,75,53,44,17,105,101,10,7,54,98,7,43,109,1,25,117,56,0,0,6,7,2,0,9,1,15,2,38,2,16,45,8,44,71,65,15,93,68,13,137,85,182,90,188,73,24,46,36,14,0,5,4,0,63,12,0,3,76,8,1,146,110,27,48,77,0,2,2,27,13,13,152,95,187,96,42,1,20,10,24,87,23,7,6,1,0,12,24,30,34,8,117,64,5,30,26,26,0,7,0,103,25,0,61,212,58,57,84,66,106,0,0,54,31,23,46,77,29,7,58,91,0,120,154,81,162,38,110,141,95,13,64,122,64,16,5,0,4,2,27,33,10,12,100,75,2,1,0,1,1,19,6,8,1,16,17,50,2,0,0,9,0,0,0,2,52,79,32,117,57,138,57,104,76,33,5,9,3,0,0,0,0,0,8,5,7,0,6,5,12,25,0,0,72,0,1,6,43,0,24,122,36,0,57,72,8,120,30,44,141,220,156,51,180,88,62,125,95,140,47,84,47,39,25,91,100,13,15,52,75,9,34,78,0,39,125,54,1,9,17,10,1,0,4,2,11,2,27,0,23,42,2,32,56,9,21,95,30,0,160,72,134,65,156,94,18,47,26,23,0,2,5,1,80,10,2,1,50,1,0,154,112,28,48,75,0,0,1,31,9,12,108,107,118,124,26,8,50,14,29,107,92,22,3,0,0,11,26,22,46,1,116,62,1,22,24,28,1,3,0,106,65,0,77,170,35,23,8,37,87,0,0,40,45,24,49,87,21,7,68,82,1,132,135,99,160,39,105,171,87,21,57,123,52,13,0,0,3,5,17,29,7,23,98,59,2,0,4,3,2,20,2,10,0,29,7,55,2,0,0,10,2,1,1,5,56,76,32,96,41,152,59,91,73,47,6,6,2,1,0,0,0,0,13,4,8,0,7,12,14,36,0,0,90,0,2,19,29,0,28,119,36,2,60,69,7,68,28,63,21,54,211,108,80,98,113,113,27,112,48,37,34,41,90,10,10,64,72,12,27,93,0,25,106,36,0,2,9,8,3,0,0,0,21,2,31,1,23,32,4,39,79,62,35,98,63,23,157,79,222,93,152,102,15,35,33,19,0,6,4,0,46,5,0,1,45,12,0,150,123,36,74,78,0,0,0,29,26,48,140,95,224,87,40,7,74,17,27,128,84,10,1,0,0,10,20,31,40,3,121,65,5,20,14,19,1,5,0,114,48,0,64,204,80,69,53,67,84,0,4,34,41,21,60,75,9,12,78,66,0,127,128,90,127,35,142,149,121,29,56,124,108,17,0,0,2,2,27,32,10,9,108,75,4,0,0,2,0,18,4,14,0,10,25,49,0,1,0,10,0,0,0,2,51,77,15,124,49,119,59,112,60,32,3,5,1,0,0,0,0,0,13,7,8,0,10,13,11,29,0,0,92,0,0,31,53,2,35,149,39,3,52,93,23,88,46,63,159,191,159,78,148,96,118,31,106,45,33,38,109,105,14,17,77,103,22,32,108,1,25,106,59,2,1,9,6,2,0,1,0,20,0,40,0,36,40,1,26,74,6,36,76,41,1,153,78,212,68,192,78,7,56,43,25,0,2,1,2,58,6,0,0,64,8,0,132,127,34,42,100,0,0,2,38,12,33,145,96,184,98,42,12,55,39,47,140,109,16,5,0,0,15,40,12,58,5,124,60,4,48,25,26,1,3,1,67,71,0,50,184,47,29,3,31,92,0,1,44,40,26,49,61,18,14,66,64,0,134,132,75,137,38,126,163,87,31,63,147,65,16,0,0,7,2,26,25,7,10,99,80,1,0,0,2,0,11,2,11,0,32,35,42,1,0,0,6,2,0,0,6,47,96,39,116,60,146,62,116,65,53,2,8,0,0,0,0,0,0,10,6,7,1,2,10,11,29,0,0,72,0,0,12,53,1,18,113,37,0,47,28,8,50,24,26,19,83,145,146,100,38,108,40,39,29,74,115,18,17,78,79,9,42,106,1,16,114,37,0,3,19,6,7,0,0,0,15,1,26,1,26,33,10,20,80,85,13,104,62,19,138,98,192,96,206,86,17,56,55,15,0,21,5,0,74,15,0,2,40,3,1,150,112,32,45,91,0,0,2,27,7,31,147,94,132,110,25,21,42,13,4,85,41,6,8,0,0,7,23,19,31,8,113,97,3,19,27,35,4,2,0,104,72,0,61,214,48,53,43,63,96,0,1,46,56,18,64,87,18,14,66,78,3,137,112,104,164,26,98,166,84,24,52,130,80,18,0,0,2,1,28,23,9,19,105,59,0,0,4,0,3,14,5,10,1,19,30,50,0,0,0,3,0,0,4,5,51,72,15,115,30,125,70,106,62,34,14,5,2,0,0,0,0,0,7,2,11,1,10,20,16,26,0,0,79,0,1,30,51,0,30,162,23,5,64,82,107,84,36,88,163,198,218,152,158,145,144,73,99,56,43,95,120,118,22,104,63,65,67,57,98,1,100,130,53,0,63,32,62,34,29,61,52,57,1,26,3,19,28,13,27,62,13,49,90,43,0,141,82,179,85,183,93,17,52,32,19,0,11,2,0,45,13,0,1,68,16,0,141,140,34,46,120,1,0,0,41,16,44,124,84,185,184,61,67,83,77,41,121,70,2,9,0,0,11,14,37,100,6,100,68,3,63,24,18,1,1,1,80,53,1,41,93,90,20,53,27,81,1,6,41,50,17,56,79,10,8,59,85,1,117,120,84,138,43,125,140,98,15,62,115,82,21,0,0,3,0,27,26,60,12,112,161,26,38,66,84,41,109,18,56,0,11,23,50,4,0,0,10,0,0,2,2,115,87,38,113,122,134,53,117,82,48,4,42,2,0,0,0,0,0,90,105,25,0,80,37,46,35,0,46,137,0,0,50,54,0,57,146,46,8,62,30,45,55,8,31,2,53

Foldseek 3Di:
DDDDDQDVPSVVCVVQLCVQVVPFPKDKDKDKFQLQVVVVVQVVCCPPPHDDDPVLVLLLVVVVLCQVLFLQFWFPDPDDPDIGTDDQAKEWEWAAEVVGIATFIDGRNPPDDRRVSGVVVVVQHVVVNVPPQPPVRHDDHREYEYECQVVADQDDDDGGRHRHFKYKYWGHFDADPHTIMGMMMMMGRCVPCPDCSNVVRVVVSSVCSRPVVPVVD/DDDDDDADVVVVVVVVQVCVQVPPFDKDKDKDKFLLLVVVVVQVVCVVPVVDADPVLQLLQCLLVLCVVPQLQQWFDDDDHPDTGGDDAAWEWEWDAAPRGIDIWTRGRSPVADSCSRGVPVVVQVVCVRVPDHDPVGHDDHREYEYEPQVPADQDDRDTTRHRHFKYKYFHHWDADVGRIMGMIMMMGGCVRDPNVVVVVRVVVSSVCSRPVVVVPD/DDDDDDDDDDDVRVVCVVLFVVQCVQQPKDKDKDKALLQVVVVVQVVCVVPPPDFDPCLVLLLVQVVLCQVVQLQQAFQDDVHPDGRSDDFAWEKEWAAAPVGIAMWTDGRSPVDDSVVVVVVVCVANVCVNVVNHDPVGRDDHREYEYEDLVPFDQDDRDTGSHRHFKYKYWGHWDCDPVGIMGMIMMMGRCPSPPDVNRVVRVVVVSVCSRCVVPVPD/DDDDDDADPVSVVVCVQVVVLVVDFPKDKDKDKFLLLLVCVVQVVCCVPPRFQDPVLVLLLVLVVLCVVVQLQFWFFDPPPDDIDTDDWRWEWEWDDAPNGIATWTDGRSPVPPRRPVRVVVVVQHVCVNVPDHDPVTRDPHGEYEAEPAVVADQEDRDRTRHGGFKYKYWHHWDADVRGIMGMIMMMGRCVGQPPPNRVVRVVVSSVCSVVVVVVVD/DDDDDDDPPVVVVVVQVVVLPVPFDKDKDKDKFQLLVVVVVQVVCVVPPNGFDPQLLLLLCLVVQCQVVQLLWAFDDPPPPDTGTDDWAWEWEWEQAPSGIAIWTRGSSPVADRRRVRVVCVVVNVCVHVVDHDPVGRDDHGEYEYECQVVADQDDRDRGRPGRFKYKYWHHWDADPGGIMGMIMMMGRCVRQPPVRSVVRVVVSSVCSHPVVVVPD/DDDDDPAVVCVVVQQVVQCVPQVKDKDKDKALLQQVVVVVVVCCVPVNWFDPQLVLLQCQVVLCCVVQLQQWFQDDPRPDIGSDPFAWAWEWDDEPRHIATFTNGRNNPDDSSRSTVVVVVVNVCVNVPPDDPVRHPDHREYEYEDLVPADQDDRDGGRPSYFKYKYWHHWDDPDPTIMGMMMMMGRPPSDPDCSRVVSVVVVRVVSRHDDDPVD/DDPDDDDPPRVVVVPQQCVQCVPFPKDKDKDKFQLQVVVVVQVVCCVPVNDDDPLLVLLQCVVVLCQVVQLQFWADDPPDPDIGTDDFAWEFEKDAAPRGIATWTDGRRPPDDPHVSRVVSVVQHVCVRVPNDDVVGRDDHGEYEYEDAVPADQDDDDTDRHGHFKYKYWHHWDFDPGGIMGMIMMMGRCVGQPPCNRVVRVVVSSVPSVDDPPVVD

Sequence (1522 aa):
EEILEMHGLRRIIFDKMTKAKQIMPHFTVMEEVDVTSMVSILDSAKARNRKVTVTGFLARIVPSILKQYPYLNAIYDETRRVYILKKYYNIGIAVDTPDGLNVFVIKDADRKSMVEISAEISDKASRARENKLQLDEVQDSTFTITNVGTIGGIMSTPIINYPEVAILGVHRILEREGRKYMYLSLSCDHRLIDGAVATRFIVDLKKVIEDPNAIIYREEILEMHGLRRIIFDKMTKAKQIMPHFTVMEEVDVTSMVSILDSAKARNRKVTVTGFLARIVPSILKQYPYLNAIYDETRRVYILKKYYNIGIAVDTPDGLNVFVIKDADRKSMVEISAEISDKASRARENKLQLDEVQDSTFTITNVGTIGGIMSTPIINYPEVAILGVHRILEREGRKYMYLSLSCDHRLIDGAVATRFIVDLKKVIEDPNAIIYPGREEILEMHGLRRIIFDKMTKAKQIMPHFTVMEEVDVTSMVSILDSAKARNRKVTVTGFLARIVPSILKQYPYLNAIYDETRRVYILKKYYNIGIAVDTPDGLNVFVIKDADRKSMVEISAEISDKASRARENKLQLDEVQDSTFTITNVGTIGGIMSTPIINYPEVAILGVHRILEREGRKYMYLSLSCDHRLIDGAVATRFIVDLKKVIEDPNAIIYREEILEMHGLRRIIFDKMTKAKQIMPHFTVMEEVDVTSMVSILDSAKARNRKVTVTGFLARIVPSILKQYPYLNAIYDETRRVYILKKYYNIGIAVDTPDGLNVFVIKDADRKSMVEISAEISDKASRARENKLQLDEVQDSTFTITNVGTIGGIMSTPIINYPEVAILGVHRILEREGRKYMYLSLSCDHRLIDGAVATRFIVDLKKVIEDPNAIIYEEILEMHGLRRIIFDKMTKAKQIMPHFTVMEEVDVTSMVSILDSAKARNRKVTVTGFLARIVPSILKQYPYLNAIYDETRRVYILKKYYNIGIAVDTPDGLNVFVIKDADRKSMVEISAEISDKASRARENKLQLDEVQDSTFTITNVGTIGGIMSTPIINYPEVAILGVHRILEREGRKYMYLSLSCDHRLIDGAVATRFIVDLKKVIEDPNAIIYILEMHGLRRIIFDKMTKAKQIMPHFTVMEEVDVTSMVSILDSAKARNRKVTVTGFLARIVPSILKQYPYLNAIYDETRRVYILKKYYNIGIAVDTPDGLNVFVIKDADRKSMVEISAEISDKASRARENKLQLDEVQDSTFTITNVGTIGGIMSTPIINYPEVAILGVHRILEREGRKYMYLSLSCDHRLIDGAVATRFIVDLKKVIEDPNAIIYEEILEMHGLRRIIFDKMTKAKQIMPHFTVMEEVDVTSMVSILDSAKARNRKVTVTGFLARIVPSILKQYPYLNAIYDETRRVYILKKYYNIGIAVDTPDGLNVFVIKDADRKSMVEISAEISDKASRARENKLQLDEVQDSTFTITNVGTIGGIMSTPIINYPEVAILGVHRILEREGRKYMYLSLSCDHRLIDGAVATRFIVDLKKVIEDPNAIIY

InterPro domains:
  IPR000089 Biotin/lipoyl attachment [PF00364] (3-75)
  IPR000089 Biotin/lipoyl attachment [PS50968] (1-76)
  IPR001078 2-oxoacid dehydrogenase acyltransferase, catalytic domain [PF00198] (181-396)
  IPR003016 2-oxo acid dehydrogenase, lipoyl-binding site [PS00189] (26-55)
  IPR004167 Peripheral subunit-binding domain [PF02817] (111-146)
  IPR004167 Peripheral subunit-binding domain [PS51826] (112-149)
  IPR011053 Single hybrid motif [SSF51230] (1-88)
  IPR023213 Chloramphenicol acetyltransferase-like domain superfamily [G3DSA:3.30.559.10] (171-397)
  IPR036625 E3-binding domain superfamily [G3DSA:4.10.320.10] (107-153)
  IPR036625 E3-binding domain superfamily [SSF47005] (108-150)
  IPR050743 2-oxoacid dehydrogenase family, E2 component [PTHR43178] (2-397)

Nearest PDB structures (foldseek):
  4ofs-assembly2_E  TM=9.961E-01  e=3.051E-40  Thermoplasma acidophilum DSM 1728
  1dpb-assembly1_A  TM=9.627E-01  e=2.705E-23  Azotobacter vinelandii
  1dpc-assembly1_A  TM=9.625E-01  e=9.031E-23  Azotobacter vinelandii
  1dpd-assembly1_A  TM=9.626E-01  e=9.622E-23  Azotobacter vinelandii
  3l60-assembly1_A  TM=9.427E-01  e=8.171E-21  Mycobacterium tuberculosis